Protein AF-0000000076640931 (afdb_homodimer)

Organism: NCBI:txid1194090

Radius of gyration: 36.93 Å; Cα contacts (8 Å, |Δi|>4): 3319; chains: 2; bounding box: 104×100×80 Å

Secondary structure (DSSP, 8-state):
------------THHHHHHHTTSSHHHHTTTS----TTSS--SHHHHHHHHHHHHHHHHHHHHHHHHHHHHTGGGG-----S-HHHHHHHTHHHHHHHHHHTT--S------EEEEEBTTTBSEEEE-SSEEEEEEEEEEETTEEEEEEEEEESS---EEEEEE--TTS-HHHHTTSSSS--HHHHHHTTTEEEEEE----S--TTSEESSPBPSSTT----HHHH-EEE---HHHHHHHHHHHTT--HHHHHHHHHHHHHHHHHHT--S-TT-EEEEEEETHHHHHHHHHHHH-TT--EEEEES--S--TTGGGS-GGG--TTHHHH--HHHHHHTTTTSEEEEE-PPPP--EESPPPPTTEE--PPPEE--PPPHHHHHHHHHHHHHTS-TT-S---EEEEE-S-SSSS-HHHHHHHHHHTT--TTSPPPTTGGGGPEE-S---HHHHHHHHHHHHHHHHHTTGGGHHHHHHHH----TT-HHHHHHHTHHHHHHIIIIII-----PPPP---EEEEEEE-SSEEEEEEEEEEETTEEEEEEEEEESS--TT--EEEEEEE--TT--TTHHHH-GGGTTHHHHHHHTT-EEEEEPP-TTS-HHHHHTTT--THHHHHHHHHHHHHHHHHSTTEEEEEEEEEEETHHHHHHHHHHHH-TTEEEEEEES--S-HHHHHH-SSBTTSGGGS--GGG--TTGGGS--HHHHHHHHTTS-EEEEEETT-TTS-HHHHHHHHHHHHHHHHHTT-GGGEEEEEES-SSS---SHHHHHHHHHTT-PPP----HHHHHH-/------------THHHHHHHTTTTHHHHTTTS----TTSS--SHHHHHHHHHHHHHHHHHHHHHHHHHHHHTGGGG-----S-HHHHHHHTHHHHHHHHHHTT--S------EEEEEBTTTBSEEEE-SSEEEEEEEEEEETTEEEEEEEEEESS---EEEEEE--TTS-HHHHTTSSSS--HHHHHHTTTEEEEEE----S--TTSEESSPBPSSTT----HHHH-EEE---HHHHHHHHHHHTT--HHHHHHHHHHHHHHHHHHT--S-TT-EEEEEEETHHHHHHHHHHHH-TT--EEEEES--S--TTGGGS-GGG--TTHHHH--HHHHHHTTTTSEEEEE-PPPP--EESPPPPTTEE--PPPEE--PPPHHHHHHHHHHHHHTS-TT-S---EEEEE-S-SSSS-HHHHHHHHHHTT--TTSPPPTTGGGGPEE-S---HHHHHHHHHHHHHHHHHTTGGGHHHHHHHH----TT-HHHHHHHTHHHHHHIIIIII-----PPPP---EEEEEEE-SSEEEEEEEEEEETTEEEEEEEEEESS--TT--EEEEEEE--TT--TTHHHH-GGGTTHHHHHHHTT-EEEEEPP-TTS-HHHHHTTT--THHHHHHHHHHHHHHHHHSTTEEEEEEEEEEETHHHHHHHHHHHH-TTEEEEEEES--S-HHHHHH-SSBTTSGGGS--GGG--TTGGGS--HHHHHHHHTTS-EEEEEETT-TTS-HHHHHHHHHHHHHHHHHTT-GGGEEEEEES-SSS---SHHHHHHHHHTT-PPP----HHHHHH-

Structure (mmCIF, N/CA/C/O backbone):
data_AF-0000000076640931-model_v1
#
loop_
_entity.id
_entity.type
_entity.pdbx_description
1 polymer 'Dienelactone hydrolase family protein'
#
loop_
_atom_site.group_PDB
_atom_site.id
_atom_site.type_symbol
_atom_site.label_atom_id
_atom_site.label_alt_id
_atom_site.label_comp_id
_atom_site.label_asym_id
_atom_site.label_entity_id
_atom_site.label_seq_id
_atom_site.pdbx_PDB_ins_code
_atom_site.Cartn_x
_atom_site.Cartn_y
_atom_site.Cartn_z
_atom_site.occupancy
_atom_site.B_iso_or_equiv
_atom_site.auth_seq_id
_atom_site.auth_comp_id
_atom_site.auth_asym_id
_atom_site.auth_atom_id
_atom_site.pdbx_PDB_model_num
ATOM 1 N N . MET A 1 1 ? -34.094 -0.169 -35.469 1 20.55 1 MET A N 1
ATOM 2 C CA . MET A 1 1 ? -33.969 -0.195 -34.031 1 20.55 1 MET A CA 1
ATOM 3 C C . MET A 1 1 ? -32.75 0.638 -33.594 1 20.55 1 MET A C 1
ATOM 5 O O . MET A 1 1 ? -31.609 0.207 -33.719 1 20.55 1 MET A O 1
ATOM 9 N N . GLU A 1 2 ? -32.812 1.923 -33.719 1 19.72 2 GLU A N 1
ATOM 10 C CA . GLU A 1 2 ? -31.938 3.076 -33.938 1 19.72 2 GLU A CA 1
ATOM 11 C C . GLU A 1 2 ? -31.109 3.412 -32.688 1 19.72 2 GLU A C 1
ATOM 13 O O . GLU A 1 2 ? -31.641 3.398 -31.578 1 19.72 2 GLU A O 1
ATOM 18 N N . LYS A 1 3 ? -29.766 3.258 -32.812 1 20.23 3 LYS A N 1
ATOM 19 C CA . LYS A 1 3 ? -28.531 3.357 -32.062 1 20.23 3 LYS A CA 1
ATOM 20 C C . LYS A 1 3 ? -28.438 4.688 -31.312 1 20.23 3 LYS A C 1
ATOM 22 O O . LYS A 1 3 ? -28.344 5.746 -31.938 1 20.23 3 LYS A O 1
ATOM 27 N N . TYR A 1 4 ? -29.406 4.871 -30.344 1 18.47 4 TYR A N 1
ATOM 28 C CA . TYR A 1 4 ? -29.469 6.145 -29.641 1 18.47 4 TYR A CA 1
ATOM 29 C C . TYR A 1 4 ? -28.109 6.539 -29.094 1 18.47 4 TYR A C 1
ATOM 31 O O . TYR A 1 4 ? -27.516 5.812 -28.281 1 18.47 4 TYR A O 1
ATOM 39 N N . LYS A 1 5 ? -27.297 7.133 -29.938 1 20.39 5 LYS A N 1
ATOM 40 C CA . LYS A 1 5 ? -26 7.77 -29.797 1 20.39 5 LYS A CA 1
ATOM 41 C C . LYS A 1 5 ? -26 8.766 -28.641 1 20.39 5 LYS A C 1
ATOM 43 O O . LYS A 1 5 ? -26.656 9.797 -28.703 1 20.39 5 LYS A O 1
ATOM 48 N N . LEU A 1 6 ? -26.047 8.18 -27.375 1 21.7 6 LEU A N 1
ATOM 49 C CA . LEU A 1 6 ? -26.016 9.016 -26.188 1 21.7 6 LEU A CA 1
ATOM 50 C C . LEU A 1 6 ? -24.844 9.984 -26.234 1 21.7 6 LEU A C 1
ATOM 52 O O . LEU A 1 6 ? -23.688 9.562 -26.266 1 21.7 6 LEU A O 1
ATOM 56 N N . THR A 1 7 ? -24.984 11.008 -27.078 1 20.67 7 THR A N 1
ATOM 57 C CA . THR A 1 7 ? -24.109 12.156 -27.266 1 20.67 7 THR A CA 1
ATOM 58 C C . THR A 1 7 ? -23.625 12.695 -25.938 1 20.67 7 THR A C 1
ATOM 60 O O . THR A 1 7 ? -24.406 12.875 -25 1 20.67 7 THR A O 1
ATOM 63 N N . GLU A 1 8 ? -22.375 12.453 -25.641 1 22.8 8 GLU A N 1
ATOM 64 C CA . GLU A 1 8 ? -21.422 12.727 -24.562 1 22.8 8 GLU A CA 1
ATOM 65 C C . GLU A 1 8 ? -21.375 14.219 -24.25 1 22.8 8 GLU A C 1
ATOM 67 O O . GLU A 1 8 ? -20.422 14.906 -24.625 1 22.8 8 GLU A O 1
ATOM 72 N N . HIS A 1 9 ? -22.453 15 -24.594 1 24.34 9 HIS A N 1
ATOM 73 C CA . HIS A 1 9 ? -22.203 16.422 -24.344 1 24.34 9 HIS A CA 1
ATOM 74 C C . HIS A 1 9 ? -21.812 16.656 -22.875 1 24.34 9 HIS A C 1
ATOM 76 O O . HIS A 1 9 ? -22.609 16.406 -21.969 1 24.34 9 HIS A O 1
ATOM 82 N N . GLY A 1 10 ? -20.625 16.266 -22.547 1 23.41 10 GLY A N 1
ATOM 83 C CA . GLY A 1 10 ? -19.938 16.531 -21.297 1 23.41 10 GLY A CA 1
ATOM 84 C C . GLY A 1 10 ? -20.062 17.969 -20.828 1 23.41 10 GLY A C 1
ATOM 85 O O . GLY A 1 10 ? -19.953 18.906 -21.625 1 23.41 10 GLY A O 1
ATOM 86 N N . ILE A 1 11 ? -21.031 18.281 -20.016 1 25.61 11 ILE A N 1
ATOM 87 C CA . ILE A 1 11 ? -21.375 19.594 -19.453 1 25.61 11 ILE A CA 1
ATOM 88 C C . ILE A 1 11 ? -20.125 20.25 -18.875 1 25.61 11 ILE A C 1
ATOM 90 O O . ILE A 1 11 ? -19.641 19.844 -17.812 1 25.61 11 ILE A O 1
ATOM 94 N N . PRO A 1 12 ? -19.109 20.625 -19.719 1 26.81 12 PRO A N 1
ATOM 95 C CA . PRO A 1 12 ? -17.891 21.328 -19.328 1 26.81 12 PRO A CA 1
ATOM 96 C C . PRO A 1 12 ? -18.156 22.609 -18.562 1 26.81 12 PRO A C 1
ATOM 98 O O . PRO A 1 12 ? -17.312 23.047 -17.766 1 26.81 12 PRO A O 1
ATOM 101 N N . TRP A 1 13 ? -19.219 23.344 -19 1 25.36 13 TRP A N 1
ATOM 102 C CA . TRP A 1 13 ? -19.141 24.797 -18.875 1 25.36 13 TRP A CA 1
ATOM 103 C C . TRP A 1 13 ? -19.219 25.203 -17.406 1 25.36 13 TRP A C 1
ATOM 105 O O . TRP A 1 13 ? -18.844 26.328 -17.047 1 25.36 13 TRP A O 1
ATOM 115 N N . LEU A 1 14 ? -20 24.422 -16.672 1 25.41 14 LEU A N 1
ATOM 116 C CA . LEU A 1 14 ? -20.422 25.141 -15.484 1 25.41 14 LEU A CA 1
ATOM 117 C C . LEU A 1 14 ? -19.281 25.281 -14.492 1 25.41 14 LEU A C 1
ATOM 119 O O . LEU A 1 14 ? -19.422 25.922 -13.453 1 25.41 14 LEU A O 1
ATOM 123 N N . LEU A 1 15 ? -18.172 24.547 -14.805 1 27.81 15 LEU A N 1
ATOM 124 C CA . LEU A 1 15 ? -17.125 24.625 -13.789 1 27.81 15 LEU A CA 1
ATOM 125 C C . LEU A 1 15 ? -16.391 25.969 -13.875 1 27.81 15 LEU A C 1
ATOM 127 O O . LEU A 1 15 ? -15.625 26.312 -12.977 1 27.81 15 LEU A O 1
ATOM 131 N N . THR A 1 16 ? -16.469 26.625 -15.078 1 26.53 16 THR A N 1
ATOM 132 C CA . THR A 1 16 ? -15.578 27.75 -15.289 1 26.53 16 THR A CA 1
ATOM 133 C C . THR A 1 16 ? -16 28.953 -14.445 1 26.53 16 THR A C 1
ATOM 135 O O . THR A 1 16 ? -15.164 29.75 -14.016 1 26.53 16 THR A O 1
ATOM 138 N N . LEU A 1 17 ? -17.328 29.141 -14.367 1 26.89 17 LEU A N 1
ATOM 139 C CA . LEU A 1 17 ? -17.688 30.469 -13.875 1 26.89 17 LEU A CA 1
ATOM 140 C C . LEU A 1 17 ? -17.312 30.625 -12.406 1 26.89 17 LEU A C 1
ATOM 142 O O . LEU A 1 17 ? -16.922 31.719 -11.977 1 26.89 17 LEU A O 1
ATOM 146 N N . GLY A 1 18 ? -17.375 29.531 -11.672 1 26.44 18 GLY A N 1
ATOM 147 C CA . GLY A 1 18 ? -17.188 29.734 -10.242 1 26.44 18 GLY A CA 1
ATOM 148 C C . GLY A 1 18 ? -15.75 30 -9.852 1 26.44 18 GLY A C 1
ATOM 149 O O . GLY A 1 18 ? -15.469 30.328 -8.695 1 26.44 18 GLY A O 1
ATOM 150 N N . MET A 1 19 ? -14.812 29.641 -10.758 1 29.45 19 MET A N 1
ATOM 151 C CA . MET A 1 19 ? -13.398 29.719 -10.414 1 29.45 19 MET A CA 1
ATOM 152 C C . MET A 1 19 ? -12.93 31.156 -10.32 1 29.45 19 MET A C 1
ATOM 154 O O . MET A 1 19 ? -11.906 31.453 -9.695 1 29.45 19 MET A O 1
ATOM 158 N N . LEU A 1 20 ? -13.461 32 -11.195 1 27.41 20 LEU A N 1
ATOM 159 C CA . LEU A 1 20 ? -12.883 33.344 -11.32 1 27.41 20 LEU A CA 1
ATOM 160 C C . LEU A 1 20 ? -13.016 34.125 -10.016 1 27.41 20 LEU A C 1
ATOM 162 O O . LEU A 1 20 ? -12.227 35.031 -9.75 1 27.41 20 LEU A O 1
ATOM 166 N N . LEU A 1 21 ? -14.102 33.844 -9.328 1 27.45 21 LEU A N 1
ATOM 167 C CA . LEU A 1 21 ? -14.344 34.812 -8.258 1 27.45 21 LEU A CA 1
ATOM 168 C C . LEU A 1 21 ? -13.398 34.594 -7.09 1 27.45 21 LEU A C 1
ATOM 170 O O . LEU A 1 21 ? -13.398 35.344 -6.125 1 27.45 21 LEU A O 1
ATOM 174 N N . LEU A 1 22 ? -12.633 33.469 -7.094 1 30.39 22 LEU A N 1
ATOM 175 C CA . LEU A 1 22 ? -11.961 33.156 -5.832 1 30.39 22 LEU A CA 1
ATOM 176 C C . LEU A 1 22 ? -10.664 33.969 -5.703 1 30.39 22 LEU A C 1
ATOM 178 O O . LEU A 1 22 ? -9.977 33.844 -4.684 1 30.39 22 LEU A O 1
ATOM 182 N N . MET A 1 23 ? -10.039 34.406 -6.844 1 29.64 23 MET A N 1
ATOM 183 C CA . MET A 1 23 ? -8.664 34.875 -6.668 1 29.64 23 MET A CA 1
ATOM 184 C C . MET A 1 23 ? -8.617 36.062 -5.691 1 29.64 23 MET A C 1
ATOM 186 O O . MET A 1 23 ? -7.699 36.156 -4.875 1 29.64 23 MET A O 1
ATOM 190 N N . ASN A 1 24 ? -9.242 37.25 -6.211 1 28.36 24 ASN A N 1
ATOM 191 C CA . ASN A 1 24 ? -8.945 38.562 -5.672 1 28.36 24 ASN A CA 1
ATOM 192 C C . ASN A 1 24 ? -9.664 38.812 -4.348 1 28.36 24 ASN A C 1
ATOM 194 O O . ASN A 1 24 ? -10.062 39.938 -4.047 1 28.36 24 ASN A O 1
ATOM 198 N N . TYR A 1 25 ? -10.086 37.844 -3.768 1 32.16 25 TYR A N 1
ATOM 199 C CA . TYR A 1 25 ? -10.992 38.094 -2.646 1 32.16 25 TYR A CA 1
ATOM 200 C C . TYR A 1 25 ? -10.25 38.656 -1.445 1 32.16 25 TYR A C 1
ATOM 202 O O . TYR A 1 25 ? -10.812 38.75 -0.355 1 32.16 25 TYR A O 1
ATOM 210 N N . SER A 1 26 ? -8.938 38.875 -1.569 1 31.3 26 SER A N 1
ATOM 211 C CA . SER A 1 26 ? -8.375 39.219 -0.273 1 31.3 26 SER A CA 1
ATOM 212 C C . SER A 1 26 ? -9.039 40.5 0.277 1 31.3 26 SER A C 1
ATOM 214 O O . SER A 1 26 ? -9.508 40.5 1.416 1 31.3 26 SER A O 1
ATOM 216 N N . ASP A 1 27 ? -8.484 41.688 -0.296 1 31.36 27 ASP A N 1
ATOM 217 C CA . ASP A 1 27 ? -8.789 42.969 0.331 1 31.36 27 ASP A CA 1
ATOM 218 C C . ASP A 1 27 ? -10.227 43.375 0.059 1 31.36 27 ASP A C 1
ATOM 220 O O . ASP A 1 27 ? -10.727 44.344 0.663 1 31.36 27 ASP A O 1
ATOM 224 N N . ALA A 1 28 ? -10.844 42.969 -1.039 1 33.94 28 ALA A N 1
ATOM 225 C CA . ALA A 1 28 ? -12.109 43.531 -1.5 1 33.94 28 ALA A CA 1
ATOM 226 C C . ALA A 1 28 ? -13.273 43 -0.66 1 33.94 28 ALA A C 1
ATOM 228 O O . ALA A 1 28 ? -14.398 43.5 -0.764 1 33.94 28 ALA A O 1
ATOM 229 N N . VAL A 1 29 ? -13.164 41.906 -0.087 1 38.91 29 VAL A N 1
ATOM 230 C CA . VAL A 1 29 ? -14.344 41.406 0.619 1 38.91 29 VAL A CA 1
ATOM 231 C C . VAL A 1 29 ? -14.602 42.25 1.856 1 38.91 29 VAL A C 1
ATOM 233 O O . VAL A 1 29 ? -15.664 42.156 2.475 1 38.91 29 VAL A O 1
ATOM 236 N N . ALA A 1 30 ? -13.633 43.062 2.295 1 37.84 30 ALA A N 1
ATOM 237 C CA . ALA A 1 30 ? -13.961 43.781 3.512 1 37.84 30 ALA A CA 1
ATOM 238 C C . ALA A 1 30 ? -15.141 44.719 3.283 1 37.84 30 ALA A C 1
ATOM 240 O O . ALA A 1 30 ? -15.961 44.938 4.18 1 37.84 30 ALA A O 1
ATOM 241 N N . GLN A 1 31 ? -14.984 45.625 2.201 1 34.22 31 GLN A N 1
ATOM 242 C CA . GLN A 1 31 ? -15.953 46.719 2.109 1 34.22 31 GLN A CA 1
ATOM 243 C C . GLN A 1 31 ? -17.203 46.281 1.345 1 34.22 31 GLN A C 1
ATOM 245 O O . GLN A 1 31 ? -17.812 47.094 0.636 1 34.22 31 GLN A O 1
ATOM 250 N N . ALA A 1 32 ? -17.375 45 1.07 1 38.88 32 ALA A N 1
ATOM 251 C CA . ALA A 1 32 ? -18.625 44.781 0.358 1 38.88 32 ALA A CA 1
ATOM 252 C C . ALA A 1 32 ? -19.797 45.406 1.106 1 38.88 32 ALA A C 1
ATOM 254 O O . ALA A 1 32 ? -19.812 45.438 2.34 1 38.88 32 ALA A O 1
ATOM 255 N N . ASP A 1 33 ? -20.609 46.125 0.491 1 42.03 33 ASP A N 1
ATOM 256 C CA . ASP A 1 33 ? -21.859 46.719 0.956 1 42.03 33 ASP A CA 1
ATOM 257 C C . ASP A 1 33 ? -22.641 45.719 1.827 1 42.03 33 ASP A C 1
ATOM 259 O O . ASP A 1 33 ? -22.922 44.594 1.407 1 42.03 33 ASP A O 1
ATOM 263 N N . ARG A 1 34 ? -22.469 45.75 3.135 1 55.47 34 ARG A N 1
ATOM 264 C CA . ARG A 1 34 ? -23.188 45 4.16 1 55.47 34 ARG A CA 1
ATOM 265 C C . ARG A 1 34 ? -24.641 44.812 3.775 1 55.47 34 ARG A C 1
ATOM 267 O O . ARG A 1 34 ? -25.469 45.688 3.951 1 55.47 34 ARG A O 1
ATOM 274 N N . ILE A 1 35 ? -24.859 44.094 2.713 1 60.91 35 ILE A N 1
ATOM 275 C CA . ILE A 1 35 ? -26.266 43.75 2.52 1 60.91 35 ILE A CA 1
ATOM 276 C C . ILE A 1 35 ? -26.734 42.875 3.662 1 60.91 35 ILE A C 1
ATOM 278 O O . ILE A 1 35 ? -26.094 41.875 3.99 1 60.91 35 ILE A O 1
ATOM 282 N N . ASP A 1 36 ? -27.578 43.375 4.387 1 77.5 36 ASP A N 1
ATOM 283 C CA . ASP A 1 36 ? -28.172 42.625 5.488 1 77.5 36 ASP A CA 1
ATOM 284 C C . ASP A 1 36 ? -29.266 41.688 4.977 1 77.5 36 ASP A C 1
ATOM 286 O O . ASP A 1 36 ? -29.797 41.875 3.881 1 77.5 36 ASP A O 1
ATOM 290 N N . PHE A 1 37 ? -29.438 40.656 5.66 1 84.56 37 PHE A N 1
ATOM 291 C CA . PHE A 1 37 ? -30.5 39.719 5.344 1 84.56 37 PHE A CA 1
ATOM 292 C C . PHE A 1 37 ? -31.812 40.438 5.086 1 84.56 37 PHE A C 1
ATOM 294 O O . PHE A 1 37 ? -32.125 41.406 5.781 1 84.56 37 PHE A O 1
ATOM 301 N N . PHE A 1 38 ? -32.562 40.094 3.969 1 85.31 38 PHE A N 1
ATOM 302 C CA . PHE A 1 38 ? -33.969 40.469 3.727 1 85.31 38 PHE A CA 1
ATOM 303 C C . PHE A 1 38 ? -34.031 41.812 3.041 1 85.31 38 PHE A C 1
ATOM 305 O O . PHE A 1 38 ? -35.125 42.312 2.768 1 85.31 38 PHE A O 1
ATOM 312 N N . ASP A 1 39 ? -32.969 42.469 2.764 1 83.25 39 ASP A N 1
ATOM 313 C CA . ASP A 1 39 ? -32.969 43.781 2.168 1 83.25 39 ASP A CA 1
ATOM 314 C C . ASP A 1 39 ? -33.406 43.75 0.707 1 83.25 39 ASP A C 1
ATOM 316 O O . ASP A 1 39 ? -33.875 44.75 0.166 1 83.25 39 ASP A O 1
ATOM 320 N N . GLU A 1 40 ? -33.156 42.594 0.13 1 88.31 40 GLU A N 1
ATOM 321 C CA . GLU A 1 40 ? -33.469 42.438 -1.288 1 88.31 40 GLU A CA 1
ATOM 322 C C . GLU A 1 40 ? -34.438 41.281 -1.518 1 88.31 40 GLU A C 1
ATOM 324 O O . GLU A 1 40 ? -34.625 40.438 -0.636 1 88.31 40 GLU A O 1
ATOM 329 N N . PRO A 1 41 ? -35.062 41.344 -2.713 1 89.88 41 PRO A N 1
ATOM 330 C CA . PRO A 1 41 ? -35.906 40.188 -3.041 1 89.88 41 PRO A CA 1
ATOM 331 C C . PRO A 1 41 ? -35.094 38.875 -3.117 1 89.88 41 PRO A C 1
ATOM 333 O O . PRO A 1 41 ? -33.938 38.906 -3.523 1 89.88 41 PRO A O 1
ATOM 336 N N . TYR A 1 42 ? -35.719 37.812 -2.766 1 91.75 42 TYR A N 1
ATOM 337 C CA . TYR A 1 42 ? -35.062 36.531 -2.697 1 91.75 42 TYR A CA 1
ATOM 338 C C . TYR A 1 42 ? -34.938 35.906 -4.082 1 91.75 42 TYR A C 1
ATOM 340 O O . TYR A 1 42 ? -35.938 35.469 -4.668 1 91.75 42 TYR A O 1
ATOM 348 N N . ASP A 1 43 ? -33.812 35.844 -4.668 1 89.25 43 ASP A N 1
ATOM 349 C CA . ASP A 1 43 ? -33.469 35.125 -5.895 1 89.25 43 ASP A CA 1
ATOM 350 C C . ASP A 1 43 ? -32.062 34.562 -5.82 1 89.25 43 ASP A C 1
ATOM 352 O O . ASP A 1 43 ? -31.438 34.531 -4.75 1 89.25 43 ASP A O 1
ATOM 356 N N . VAL A 1 44 ? -31.625 34.031 -6.863 1 88.12 44 VAL A N 1
ATOM 357 C CA . VAL A 1 44 ? -30.344 33.312 -6.848 1 88.12 44 VAL A CA 1
ATOM 358 C C . VAL A 1 44 ? -29.203 34.312 -6.613 1 88.12 44 VAL A C 1
ATOM 360 O O . VAL A 1 44 ? -28.234 34.031 -5.918 1 88.12 44 VAL A O 1
ATOM 363 N N . GLU A 1 45 ? -29.297 35.438 -7.219 1 91.12 45 GLU A N 1
ATOM 364 C CA . GLU A 1 45 ? -28.281 36.469 -7.031 1 91.12 45 GLU A CA 1
ATOM 365 C C . GLU A 1 45 ? -28.203 36.906 -5.57 1 91.12 45 GLU A C 1
ATOM 367 O O . GLU A 1 45 ? -27.109 37.094 -5.031 1 91.12 45 GLU A O 1
ATOM 372 N N . TYR A 1 46 ? -29.406 37.094 -5.031 1 93.06 46 TYR A N 1
ATOM 373 C CA . TYR A 1 46 ? -29.469 37.406 -3.613 1 93.06 46 TYR A CA 1
ATOM 374 C C . TYR A 1 46 ? -28.812 36.344 -2.77 1 93.06 46 TYR A C 1
ATOM 376 O O . TYR A 1 46 ? -28.062 36.625 -1.845 1 93.06 46 TYR A O 1
ATOM 384 N N . GLU A 1 47 ? -29.047 35.156 -3.025 1 92.5 47 GLU A N 1
ATOM 385 C CA . GLU A 1 47 ? -28.484 34.031 -2.266 1 92.5 47 GLU A CA 1
ATOM 386 C C . GLU A 1 47 ? -26.969 34.031 -2.334 1 92.5 47 GLU A C 1
ATOM 388 O O . GLU A 1 47 ? -26.297 33.75 -1.339 1 92.5 47 GLU A O 1
ATOM 393 N N . GLU A 1 48 ? -26.516 34.219 -3.486 1 92.12 48 GLU A N 1
ATOM 394 C CA . GLU A 1 48 ? -25.078 34.281 -3.664 1 92.12 48 GLU A CA 1
ATOM 395 C C . GLU A 1 48 ? -24.453 35.406 -2.844 1 92.12 48 GLU A C 1
ATOM 397 O O . GLU A 1 48 ? -23.406 35.219 -2.221 1 92.12 48 GLU A O 1
ATOM 402 N N . LYS A 1 49 ? -25.109 36.5 -2.881 1 93 49 LYS A N 1
ATOM 403 C CA . LYS A 1 49 ? -24.641 37.625 -2.098 1 93 49 LYS A CA 1
ATOM 404 C C . LYS A 1 49 ? -24.656 37.312 -0.604 1 93 49 LYS A C 1
ATOM 406 O O . LYS A 1 49 ? -23.75 37.719 0.132 1 93 49 LYS A O 1
ATOM 411 N N . MET A 1 50 ? -25.719 36.688 -0.167 1 92.81 50 MET A N 1
ATOM 412 C CA . MET A 1 50 ? -25.844 36.344 1.246 1 92.81 50 MET A CA 1
ATOM 413 C C . MET A 1 50 ? -24.797 35.312 1.645 1 92.81 50 MET A C 1
ATOM 415 O O . MET A 1 50 ? -24.25 35.375 2.748 1 92.81 50 MET A O 1
ATOM 419 N N . ALA A 1 51 ? -24.578 34.344 0.775 1 92.94 51 ALA A N 1
ATOM 420 C CA . ALA A 1 51 ? -23.516 33.375 1.038 1 92.94 51 ALA A CA 1
ATOM 421 C C . ALA A 1 51 ? -22.172 34.094 1.259 1 92.94 51 ALA A C 1
ATOM 423 O O . ALA A 1 51 ? -21.422 33.75 2.18 1 92.94 51 ALA A O 1
ATOM 424 N N . GLU A 1 52 ? -21.844 35.031 0.413 1 92.25 52 GLU A N 1
ATOM 425 C CA . GLU A 1 52 ? -20.609 35.781 0.546 1 92.25 52 GLU A CA 1
ATOM 426 C C . GLU A 1 52 ? -20.594 36.562 1.862 1 92.25 52 GLU A C 1
ATOM 428 O O . GLU A 1 52 ? -19.547 36.656 2.514 1 92.25 52 GLU A O 1
ATOM 433 N N . SER A 1 53 ? -21.703 37.094 2.174 1 92.44 53 SER A N 1
ATOM 434 C CA . SER A 1 53 ? -21.812 37.844 3.41 1 92.44 53 SER A CA 1
ATOM 435 C C . SER A 1 53 ? -21.594 36.969 4.633 1 92.44 53 SER A C 1
ATOM 437 O O . SER A 1 53 ? -20.922 37.375 5.586 1 92.44 53 SER A O 1
ATOM 439 N N . VAL A 1 54 ? -22.203 35.844 4.629 1 93.81 54 VAL A N 1
ATOM 440 C CA . VAL A 1 54 ? -22.031 34.875 5.723 1 93.81 54 VAL A CA 1
ATOM 441 C C . VAL A 1 54 ? -20.562 34.5 5.859 1 93.81 54 VAL A C 1
ATOM 443 O O . VAL A 1 54 ? -20.016 34.5 6.969 1 93.81 54 VAL A O 1
ATOM 446 N N . ASN A 1 55 ? -19.906 34.219 4.793 1 93.12 55 ASN A N 1
ATOM 447 C CA . ASN A 1 55 ? -18.5 33.844 4.797 1 93.12 55 ASN A CA 1
ATOM 448 C C . ASN A 1 55 ? -17.625 35 5.305 1 93.12 55 ASN A C 1
ATOM 450 O O . ASN A 1 55 ? -16.672 34.75 6.062 1 93.12 55 ASN A O 1
ATOM 454 N N . ALA A 1 56 ? -17.938 36.188 4.852 1 93.56 56 ALA A N 1
ATOM 455 C CA . ALA A 1 56 ? -17.188 37.344 5.301 1 93.56 56 ALA A CA 1
ATOM 456 C C . ALA A 1 56 ? -17.344 37.562 6.805 1 93.56 56 ALA A C 1
ATOM 458 O O . ALA A 1 56 ? -16.406 38 7.48 1 93.56 56 ALA A O 1
ATOM 459 N N . GLY A 1 57 ? -18.547 37.344 7.281 1 94.56 57 GLY A N 1
ATOM 460 C CA . GLY A 1 57 ? -18.781 37.406 8.719 1 94.56 57 GLY A CA 1
ATOM 461 C C . GLY A 1 57 ? -17.938 36.438 9.508 1 94.56 57 GLY A C 1
ATOM 462 O O . GLY A 1 57 ? -17.391 36.781 10.562 1 94.56 57 GLY A O 1
ATOM 463 N N . ILE A 1 58 ? -17.859 35.25 9.023 1 95.31 58 ILE A N 1
ATOM 464 C CA . ILE A 1 58 ? -17.031 34.25 9.664 1 95.31 58 ILE A CA 1
ATOM 465 C C . ILE A 1 58 ? -15.57 34.656 9.648 1 95.31 58 ILE A C 1
ATOM 467 O O . ILE A 1 58 ? -14.852 34.5 10.633 1 95.31 58 ILE A O 1
ATOM 471 N N . ASP A 1 59 ? -15.148 35.188 8.539 1 93.88 59 ASP A N 1
ATOM 472 C CA . ASP A 1 59 ? -13.773 35.688 8.414 1 93.88 59 ASP A CA 1
ATOM 473 C C . ASP A 1 59 ? -13.477 36.75 9.461 1 93.88 59 ASP A C 1
ATOM 475 O O . ASP A 1 59 ? -12.406 36.75 10.078 1 93.88 59 ASP A O 1
ATOM 479 N N . ARG A 1 60 ? -14.375 37.719 9.664 1 94.5 60 ARG A N 1
ATOM 480 C CA . ARG A 1 60 ? -14.211 38.75 10.672 1 94.5 60 ARG A CA 1
ATOM 481 C C . ARG A 1 60 ? -14.164 38.156 12.07 1 94.5 60 ARG A C 1
ATOM 483 O O . ARG A 1 60 ? -13.359 38.562 12.906 1 94.5 60 ARG A O 1
ATOM 490 N N . PHE A 1 61 ? -14.984 37.25 12.305 1 95.62 61 PHE A N 1
ATOM 491 C CA . PHE A 1 61 ? -15.008 36.562 13.594 1 95.62 61 PHE A CA 1
ATOM 492 C C . PHE A 1 61 ? -13.664 35.906 13.875 1 95.62 61 PHE A C 1
ATOM 494 O O . PHE A 1 61 ? -13.109 36.062 14.969 1 95.62 61 PHE A O 1
ATOM 501 N N . LEU A 1 62 ? -13.125 35.188 12.891 1 93.94 62 LEU A N 1
ATOM 502 C CA . LEU A 1 62 ? -11.875 34.469 13.078 1 93.94 62 LEU A CA 1
ATOM 503 C C . LEU A 1 62 ? -10.711 35.438 13.258 1 93.94 62 LEU A C 1
ATOM 505 O O . LEU A 1 62 ? -9.758 35.125 13.984 1 93.94 62 LEU A O 1
ATOM 509 N N . THR A 1 63 ? -10.789 36.531 12.594 1 93 63 THR A N 1
ATOM 510 C CA . THR A 1 63 ? -9.758 37.562 12.773 1 93 63 THR A CA 1
ATOM 511 C C . THR A 1 63 ? -9.742 38.031 14.219 1 93 63 THR A C 1
ATOM 513 O O . THR A 1 63 ? -8.68 38.125 14.836 1 93 63 THR A O 1
ATOM 516 N N . ARG A 1 64 ? -10.898 38.312 14.75 1 93.94 64 ARG A N 1
ATOM 517 C CA . ARG A 1 64 ? -11 38.719 16.141 1 93.94 64 ARG A CA 1
ATOM 518 C C . ARG A 1 64 ? -10.586 37.594 17.078 1 93.94 64 ARG A C 1
ATOM 520 O O . ARG A 1 64 ? -9.875 37.844 18.062 1 93.94 64 ARG A O 1
ATOM 527 N N . TYR A 1 65 ? -11.055 36.469 16.75 1 93.25 65 TYR A N 1
ATOM 528 C CA . TYR A 1 65 ? -10.758 35.281 17.562 1 93.25 65 TYR A CA 1
ATOM 529 C C . TYR A 1 65 ? -9.258 35.031 17.609 1 93.25 65 TYR A C 1
ATOM 531 O O . TYR A 1 65 ? -8.727 34.625 18.641 1 93.25 65 TYR A O 1
ATOM 539 N N . THR A 1 66 ? -8.547 35.25 16.531 1 92.25 66 THR A N 1
ATOM 540 C CA . THR A 1 66 ? -7.098 35.094 16.484 1 92.25 66 THR A CA 1
ATOM 541 C C . THR A 1 66 ? -6.414 36 17.5 1 92.25 66 THR A C 1
ATOM 543 O O . THR A 1 66 ? -5.52 35.531 18.234 1 92.25 66 THR A O 1
ATOM 546 N N . SER A 1 67 ? -6.883 37.156 17.547 1 91.75 67 SER A N 1
ATOM 547 C CA . SER A 1 67 ? -6.316 38.094 18.5 1 91.75 67 SER A CA 1
ATOM 548 C C . SER A 1 67 ? -6.57 37.656 19.938 1 91.75 67 SER A C 1
ATOM 550 O O . SER A 1 67 ? -5.703 37.812 20.812 1 91.75 67 SER A O 1
ATOM 552 N N . GLU A 1 68 ? -7.715 37.125 20.172 1 92.94 68 GLU A N 1
ATOM 553 C CA . GLU A 1 68 ? -8.062 36.625 21.5 1 92.94 68 GLU A CA 1
ATOM 554 C C . GLU A 1 68 ? -7.172 35.438 21.906 1 92.94 68 GLU A C 1
ATOM 556 O O . GLU A 1 68 ? -6.668 35.406 23.031 1 92.94 68 GLU A O 1
ATOM 561 N N . VAL A 1 69 ? -6.988 34.594 20.984 1 91.62 69 VAL A N 1
ATOM 562 C CA . VAL A 1 69 ? -6.203 33.406 21.25 1 91.62 69 VAL A CA 1
ATOM 563 C C . VAL A 1 69 ? -4.75 33.781 21.516 1 91.62 69 VAL A C 1
ATOM 565 O O . VAL A 1 69 ? -4.125 33.219 22.438 1 91.62 69 VAL A O 1
ATOM 568 N N . ILE A 1 70 ? -4.223 34.688 20.812 1 88.19 70 ILE A N 1
ATOM 569 C CA . ILE A 1 70 ? -2.848 35.125 20.984 1 88.19 70 ILE A CA 1
ATOM 570 C C . ILE A 1 70 ? -2.68 35.781 22.359 1 88.19 70 ILE A C 1
ATOM 572 O O . ILE A 1 70 ? -1.657 35.594 23.016 1 88.19 70 ILE A O 1
ATOM 576 N N . GLY A 1 71 ? -3.646 36.469 22.812 1 88.75 71 GLY A N 1
ATOM 577 C CA . GLY A 1 71 ? -3.609 37.125 24.125 1 88.75 71 GLY A CA 1
ATOM 578 C C . GLY A 1 71 ? -3.625 36.125 25.266 1 88.75 71 GLY A C 1
ATOM 579 O O . GLY A 1 71 ? -3.141 36.438 26.359 1 88.75 71 GLY A O 1
ATOM 580 N N . ASP A 1 72 ? -4.078 34.938 25.031 1 91.62 72 ASP A N 1
ATOM 581 C CA . ASP A 1 72 ? -4.266 33.938 26.094 1 91.62 72 ASP A CA 1
ATOM 582 C C . ASP A 1 72 ? -3.141 32.906 26.078 1 91.62 72 ASP A C 1
ATOM 584 O O . ASP A 1 72 ? -3.176 31.938 26.844 1 91.62 72 ASP A O 1
ATOM 588 N N . ARG A 1 73 ? -2.08 33 25.344 1 93.19 73 ARG A N 1
ATOM 589 C CA . ARG A 1 73 ? -1.053 32 25.141 1 93.19 73 ARG A CA 1
ATOM 590 C C . ARG A 1 73 ? -0.313 31.703 26.453 1 93.19 73 ARG A C 1
ATOM 592 O O . ARG A 1 73 ? 0.136 30.578 26.672 1 93.19 73 ARG A O 1
ATOM 599 N N . GLU A 1 74 ? -0.203 32.688 27.266 1 93.06 74 GLU A N 1
ATOM 600 C CA . GLU A 1 74 ? 0.631 32.562 28.469 1 93.06 74 GLU A CA 1
ATOM 601 C C . GLU A 1 74 ? 0.094 31.5 29.406 1 93.06 74 GLU A C 1
ATOM 603 O O . GLU A 1 74 ? 0.844 30.938 30.203 1 93.06 74 GLU A O 1
ATOM 608 N N . LYS A 1 75 ? -1.153 31.188 29.234 1 94.5 75 LYS A N 1
ATOM 609 C CA . LYS A 1 75 ? -1.765 30.188 30.109 1 94.5 75 LYS A CA 1
ATOM 610 C C . LYS A 1 75 ? -1.141 28.812 29.875 1 94.5 75 LYS A C 1
ATOM 612 O O . LYS A 1 75 ? -1.233 27.938 30.75 1 94.5 75 LYS A O 1
ATOM 617 N N . TYR A 1 76 ? -0.496 28.609 28.75 1 96.19 76 TYR A N 1
ATOM 618 C CA . TYR A 1 76 ? 0.103 27.328 28.406 1 96.19 76 TYR A CA 1
ATOM 619 C C . TYR A 1 76 ? 1.562 27.266 28.844 1 96.19 76 TYR A C 1
ATOM 621 O O . TYR A 1 76 ? 2.248 26.266 28.625 1 96.19 76 TYR A O 1
ATOM 629 N N . TRP A 1 77 ? 2.096 28.312 29.5 1 97.06 77 TRP A N 1
ATOM 630 C CA . TRP A 1 77 ? 3.512 28.391 29.844 1 97.06 77 TRP A CA 1
ATOM 631 C C . TRP A 1 77 ? 3.705 28.531 31.344 1 97.06 77 TRP A C 1
ATOM 633 O O . TRP A 1 77 ? 2.934 29.203 32.031 1 97.06 77 TRP A O 1
ATOM 643 N N . ASN A 1 78 ? 4.613 27.734 31.953 1 95.31 78 ASN A N 1
ATOM 644 C CA . ASN A 1 78 ? 5.023 27.766 33.344 1 95.31 78 ASN A CA 1
ATOM 645 C C . ASN A 1 78 ? 6.543 27.859 33.469 1 95.31 78 ASN A C 1
ATOM 647 O O . ASN A 1 78 ? 7.176 26.969 34.031 1 95.31 78 ASN A O 1
ATOM 651 N N . ARG A 1 79 ? 7.035 28.938 33.188 1 96.19 79 ARG A N 1
ATOM 652 C CA . ARG A 1 79 ? 8.484 29.125 33.094 1 96.19 79 ARG A CA 1
ATOM 653 C C . ARG A 1 79 ? 9.086 29.297 34.5 1 96.19 79 ARG A C 1
ATOM 655 O O . ARG A 1 79 ? 8.609 30.109 35.281 1 96.19 79 ARG A O 1
ATOM 662 N N . GLN A 1 80 ? 10.117 28.562 34.75 1 96.31 80 GLN A N 1
ATOM 663 C CA . GLN A 1 80 ? 10.906 28.703 35.969 1 96.31 80 GLN A CA 1
ATOM 664 C C . GLN A 1 80 ? 12.266 29.328 35.656 1 96.31 80 GLN A C 1
ATOM 666 O O . GLN A 1 80 ? 12.969 28.891 34.75 1 96.31 80 GLN A O 1
ATOM 671 N N . PHE A 1 81 ? 12.625 30.266 36.469 1 95.56 81 PHE A N 1
ATOM 672 C CA . PHE A 1 81 ? 13.758 31.094 36.062 1 95.56 81 PHE A CA 1
ATOM 673 C C . PHE A 1 81 ? 14.93 30.891 37.031 1 95.56 81 PHE A C 1
ATOM 675 O O . PHE A 1 81 ? 15.914 31.625 37 1 95.56 81 PHE A O 1
ATOM 682 N N . ASP A 1 82 ? 14.906 29.953 37.906 1 93.25 82 ASP A N 1
ATOM 683 C CA . ASP A 1 82 ? 15.883 29.766 38.969 1 93.25 82 ASP A CA 1
ATOM 684 C C . ASP A 1 82 ? 17.25 29.375 38.406 1 93.25 82 ASP A C 1
ATOM 686 O O . ASP A 1 82 ? 18.281 29.766 38.938 1 93.25 82 ASP A O 1
ATOM 690 N N . SER A 1 83 ? 17.25 28.516 37.375 1 94.56 83 SER A N 1
ATOM 691 C CA . SER A 1 83 ? 18.453 28.062 36.688 1 94.56 83 SER A CA 1
ATOM 692 C C . SER A 1 83 ? 18.156 27.656 35.25 1 94.56 83 SER A C 1
ATOM 694 O O . SER A 1 83 ? 17 27.422 34.906 1 94.56 83 SER A O 1
ATOM 696 N N . PRO A 1 84 ? 19.172 27.594 34.5 1 94.94 84 PRO A N 1
ATOM 697 C CA . PRO A 1 84 ? 18.953 27.094 33.125 1 94.94 84 PRO A CA 1
ATOM 698 C C . PRO A 1 84 ? 18.328 25.703 33.094 1 94.94 84 PRO A C 1
ATOM 700 O O . PRO A 1 84 ? 17.469 25.422 32.25 1 94.94 84 PRO A O 1
ATOM 703 N N . HIS A 1 85 ? 18.781 24.875 33.969 1 96 85 HIS A N 1
ATOM 704 C CA . HIS A 1 85 ? 18.234 23.531 34.031 1 96 85 HIS A CA 1
ATOM 705 C C . HIS A 1 85 ? 16.766 23.547 34.406 1 96 85 HIS A C 1
ATOM 707 O O . HIS A 1 85 ? 15.938 22.875 33.781 1 96 85 HIS A O 1
ATOM 713 N N . ALA A 1 86 ? 16.438 24.328 35.406 1 96.25 86 ALA A N 1
ATOM 714 C CA . ALA A 1 86 ? 15.055 24.438 35.844 1 96.25 86 ALA A CA 1
ATOM 715 C C . ALA A 1 86 ? 14.172 25 34.75 1 96.25 86 ALA A C 1
ATOM 717 O O . ALA A 1 86 ? 13.031 24.578 34.562 1 96.25 86 ALA A O 1
ATOM 718 N N . TYR A 1 87 ? 14.68 25.938 34.062 1 97.06 87 TYR A N 1
ATOM 719 C CA . TYR A 1 87 ? 13.953 26.547 32.969 1 97.06 87 TYR A CA 1
ATOM 720 C C . TYR A 1 87 ? 13.641 25.516 31.891 1 97.06 87 TYR A C 1
ATOM 722 O O . TYR A 1 87 ? 12.492 25.375 31.469 1 97.06 87 TYR A O 1
ATOM 730 N N . ASN A 1 88 ? 14.672 24.75 31.5 1 96.81 88 ASN A N 1
ATOM 731 C CA . ASN A 1 88 ? 14.508 23.766 30.453 1 96.81 88 ASN A CA 1
ATOM 732 C C . ASN A 1 88 ? 13.492 22.688 30.828 1 96.81 88 ASN A C 1
ATOM 734 O O . ASN A 1 88 ? 12.703 22.25 30 1 96.81 88 ASN A O 1
ATOM 738 N N . VAL A 1 89 ? 13.516 22.281 32 1 97.19 89 VAL A N 1
ATOM 739 C CA . VAL A 1 89 ? 12.57 21.281 32.469 1 97.19 89 VAL A CA 1
ATOM 740 C C . VAL A 1 89 ? 11.156 21.859 32.469 1 97.19 89 VAL A C 1
ATOM 742 O O . VAL A 1 89 ? 10.203 21.188 32.094 1 97.19 89 VAL A O 1
ATOM 745 N N . SER A 1 90 ? 11.047 23.125 32.844 1 97.5 90 SER A N 1
ATOM 746 C CA . SER A 1 90 ? 9.742 23.75 33 1 97.5 90 SER A CA 1
ATOM 747 C C . SER A 1 90 ? 9.047 23.922 31.641 1 97.5 90 SER A C 1
ATOM 749 O O . SER A 1 90 ? 7.82 24 31.578 1 97.5 90 SER A O 1
ATOM 751 N N . VAL A 1 91 ? 9.82 23.969 30.531 1 97.94 91 VAL A N 1
ATOM 752 C CA . VAL A 1 91 ? 9.211 24.25 29.234 1 97.94 91 VAL A CA 1
ATOM 753 C C . VAL A 1 91 ? 9.258 23 28.359 1 97.94 91 VAL A C 1
ATOM 755 O O . VAL A 1 91 ? 8.961 23.062 27.172 1 97.94 91 VAL A O 1
ATOM 758 N N . ASP A 1 92 ? 9.625 21.875 28.938 1 97.38 92 ASP A N 1
ATOM 759 C CA . ASP A 1 92 ? 9.766 20.641 28.188 1 97.38 92 ASP A CA 1
ATOM 760 C C . ASP A 1 92 ? 8.414 20.188 27.609 1 97.38 92 ASP A C 1
ATOM 762 O O . ASP A 1 92 ? 8.359 19.609 26.531 1 97.38 92 ASP A O 1
ATOM 766 N N . HIS A 1 93 ? 7.41 20.344 28.312 1 97.25 93 HIS A N 1
ATOM 767 C CA . HIS A 1 93 ? 6.09 19.984 27.812 1 97.25 93 HIS A CA 1
ATOM 768 C C . HIS A 1 93 ? 5.719 20.812 26.594 1 97.25 93 HIS A C 1
ATOM 770 O O . HIS A 1 93 ? 5.043 20.312 25.688 1 97.25 93 HIS A O 1
ATOM 776 N N . ASN A 1 94 ? 6.113 22.094 26.5 1 98.38 94 ASN A N 1
ATOM 777 C CA . ASN A 1 94 ? 5.879 22.938 25.328 1 98.38 94 ASN A CA 1
ATOM 778 C C . ASN A 1 94 ? 6.645 22.422 24.109 1 98.38 94 ASN A C 1
ATOM 780 O O . ASN A 1 94 ? 6.141 22.484 22.984 1 98.38 94 ASN A O 1
ATOM 784 N N . ARG A 1 95 ? 7.852 21.922 24.391 1 97.75 95 ARG A N 1
ATOM 785 C CA . ARG A 1 95 ? 8.609 21.297 23.312 1 97.75 95 ARG A CA 1
ATOM 786 C C . ARG A 1 95 ? 7.879 20.078 22.766 1 97.75 95 ARG A C 1
ATOM 788 O O . ARG A 1 95 ? 7.812 19.875 21.547 1 97.75 95 ARG A O 1
ATOM 795 N N . ASN A 1 96 ? 7.371 19.328 23.625 1 97.12 96 ASN A N 1
ATOM 796 C CA . ASN A 1 96 ? 6.637 18.141 23.219 1 97.12 96 ASN A CA 1
ATOM 797 C C . ASN A 1 96 ? 5.363 18.5 22.469 1 97.12 96 ASN A C 1
ATOM 799 O O . ASN A 1 96 ? 4.973 17.812 21.531 1 97.12 96 ASN A O 1
ATOM 803 N N . ASP A 1 97 ? 4.68 19.562 22.906 1 97.44 97 ASP A N 1
ATOM 804 C CA . ASP A 1 97 ? 3.508 20.047 22.188 1 97.44 97 ASP A CA 1
ATOM 805 C C . ASP A 1 97 ? 3.873 20.438 20.75 1 97.44 97 ASP A C 1
ATOM 807 O O . ASP A 1 97 ? 3.158 20.109 19.812 1 97.44 97 ASP A O 1
ATOM 811 N N . LEU A 1 98 ? 4.961 21.125 20.641 1 97.81 98 LEU A N 1
ATOM 812 C CA . LEU A 1 98 ? 5.418 21.547 19.312 1 97.81 98 LEU A CA 1
ATOM 813 C C . LEU A 1 98 ? 5.73 20.328 18.453 1 97.81 98 LEU A C 1
ATOM 815 O O . LEU A 1 98 ? 5.371 20.297 17.266 1 97.81 98 LEU A O 1
ATOM 819 N N . ARG A 1 99 ? 6.379 19.328 19.062 1 97.38 99 ARG A N 1
ATOM 820 C CA . ARG A 1 99 ? 6.672 18.094 18.344 1 97.38 99 ARG A CA 1
ATOM 821 C C . ARG A 1 99 ? 5.395 17.453 17.797 1 97.38 99 ARG A C 1
ATOM 823 O O . ARG A 1 99 ? 5.352 17.016 16.641 1 97.38 99 ARG A O 1
ATOM 830 N N . ARG A 1 100 ? 4.426 17.422 18.531 1 96.38 100 ARG A N 1
ATOM 831 C CA . ARG A 1 100 ? 3.158 16.828 18.125 1 96.38 100 ARG A CA 1
ATOM 832 C C . ARG A 1 100 ? 2.477 17.656 17.047 1 96.38 100 ARG A C 1
ATOM 834 O O . ARG A 1 100 ? 1.905 17.109 16.109 1 96.38 100 ARG A O 1
ATOM 841 N N . MET A 1 101 ? 2.549 18.953 17.172 1 97.12 101 MET A N 1
ATOM 842 C CA . MET A 1 101 ? 1.884 19.844 16.234 1 97.12 101 MET A CA 1
ATOM 843 C C . MET A 1 101 ? 2.488 19.703 14.836 1 97.12 101 MET A C 1
ATOM 845 O O . MET A 1 101 ? 1.773 19.766 13.836 1 97.12 101 MET A O 1
ATOM 849 N N . ILE A 1 102 ? 3.797 19.453 14.789 1 97.56 102 ILE A N 1
ATOM 850 C CA . ILE A 1 102 ? 4.441 19.391 13.484 1 97.56 102 ILE A CA 1
ATOM 851 C C . ILE A 1 102 ? 4.684 17.938 13.102 1 97.56 102 ILE A C 1
ATOM 853 O O . ILE A 1 102 ? 5.336 17.656 12.094 1 97.56 102 ILE A O 1
ATOM 857 N N . GLY A 1 103 ? 4.266 17 13.875 1 96 103 GLY A N 1
ATOM 858 C CA . GLY A 1 103 ? 4.352 15.578 13.578 1 96 103 GLY A CA 1
ATOM 859 C C . GLY A 1 103 ? 5.77 15.047 13.633 1 96 103 GLY A C 1
ATOM 860 O O . GLY A 1 103 ? 6.137 14.156 12.852 1 96 103 GLY A O 1
ATOM 861 N N . ALA A 1 104 ? 6.605 15.617 14.406 1 94.75 104 ALA A N 1
ATOM 862 C CA . ALA A 1 104 ? 7.977 15.148 14.602 1 94.75 104 ALA A CA 1
ATOM 863 C C . ALA A 1 104 ? 8.07 14.227 15.812 1 94.75 104 ALA A C 1
ATOM 865 O O . ALA A 1 104 ? 8.898 14.445 16.703 1 94.75 104 ALA A O 1
ATOM 866 N N . THR A 1 105 ? 7.297 13.148 15.797 1 87.5 105 THR A N 1
ATOM 867 C CA . THR A 1 105 ? 7.172 12.305 16.984 1 87.5 105 THR A CA 1
ATOM 868 C C . THR A 1 105 ? 7.895 10.977 16.797 1 87.5 105 THR A C 1
ATOM 870 O O . THR A 1 105 ? 7.949 10.156 17.703 1 87.5 105 THR A O 1
ATOM 873 N N . ASP A 1 106 ? 8.484 10.812 15.695 1 77.69 106 ASP A N 1
ATOM 874 C CA . ASP A 1 106 ? 9.172 9.555 15.43 1 77.69 106 ASP A CA 1
ATOM 875 C C . ASP A 1 106 ? 10.43 9.422 16.281 1 77.69 106 ASP A C 1
ATOM 877 O O . ASP A 1 106 ? 11.109 10.414 16.547 1 77.69 106 ASP A O 1
ATOM 881 N N . THR A 1 107 ? 10.68 8.32 16.75 1 74.75 107 THR A N 1
ATOM 882 C CA . THR A 1 107 ? 11.922 8.078 17.484 1 74.75 107 THR A CA 1
ATOM 883 C C . THR A 1 107 ? 13.109 8.039 16.531 1 74.75 107 THR A C 1
ATOM 885 O O . THR A 1 107 ? 13.148 7.223 15.602 1 74.75 107 THR A O 1
ATOM 888 N N . ILE A 1 108 ? 13.984 8.969 16.703 1 77.31 108 ILE A N 1
ATOM 889 C CA . ILE A 1 108 ? 15.219 9.008 15.93 1 77.31 108 ILE A CA 1
ATOM 890 C C . ILE A 1 108 ? 16.25 8.07 16.547 1 77.31 108 ILE A C 1
ATOM 892 O O . ILE A 1 108 ? 16.625 8.234 17.719 1 77.31 108 ILE A O 1
ATOM 896 N N . SER A 1 109 ? 16.469 6.938 15.906 1 73.69 109 SER A N 1
ATOM 897 C CA . SER A 1 109 ? 17.422 5.973 16.453 1 73.69 109 SER A CA 1
ATOM 898 C C . SER A 1 109 ? 18.391 5.488 15.383 1 73.69 109 SER A C 1
ATOM 900 O O . SER A 1 109 ? 18.016 5.367 14.211 1 73.69 109 SER A O 1
ATOM 902 N N . ASP A 1 110 ? 19.641 5.289 15.727 1 77.81 110 ASP A N 1
ATOM 903 C CA . ASP A 1 110 ? 20.672 4.59 14.945 1 77.81 110 ASP A CA 1
ATOM 904 C C . ASP A 1 110 ? 20.922 5.301 13.617 1 77.81 110 ASP A C 1
ATOM 906 O O . ASP A 1 110 ? 20.875 4.676 12.555 1 77.81 110 ASP A O 1
ATOM 910 N N . VAL A 1 111 ? 21.203 6.656 13.758 1 85.56 111 VAL A N 1
ATOM 911 C CA . VAL A 1 111 ? 21.469 7.449 12.562 1 85.56 111 VAL A CA 1
ATOM 912 C C . VAL A 1 111 ? 22.828 7.047 11.961 1 85.56 111 VAL A C 1
ATOM 914 O O . VAL A 1 111 ? 23.844 7.047 12.656 1 85.56 111 VAL A O 1
ATOM 917 N N . THR A 1 112 ? 22.766 6.613 10.75 1 85.88 112 THR A N 1
ATOM 918 C CA . THR A 1 112 ? 23.969 6.32 9.977 1 85.88 112 THR A CA 1
ATOM 919 C C . THR A 1 112 ? 24.125 7.309 8.82 1 85.88 112 THR A C 1
ATOM 921 O O . THR A 1 112 ? 23.125 7.781 8.266 1 85.88 112 THR A O 1
ATOM 924 N N . LEU A 1 113 ? 25.344 7.762 8.617 1 92.5 113 LEU A N 1
ATOM 925 C CA . LEU A 1 113 ? 25.656 8.656 7.508 1 92.5 113 LEU A CA 1
ATOM 926 C C . LEU A 1 113 ? 26.656 8.023 6.562 1 92.5 113 LEU A C 1
ATOM 928 O O . LEU A 1 113 ? 27.703 7.539 7 1 92.5 113 LEU A O 1
ATOM 932 N N . GLU A 1 114 ? 26.312 7.992 5.25 1 90.75 114 GLU A N 1
ATOM 933 C CA . GLU A 1 114 ? 27.141 7.379 4.219 1 90.75 114 GLU A CA 1
ATOM 934 C C . GLU A 1 114 ? 27.547 8.398 3.162 1 90.75 114 GLU A C 1
ATOM 936 O O . GLU A 1 114 ? 26.766 9.266 2.783 1 90.75 114 GLU A O 1
ATOM 941 N N . ILE A 1 115 ? 28.781 8.312 2.715 1 93.25 115 ILE A N 1
ATOM 942 C CA . ILE A 1 115 ? 29.281 9.125 1.61 1 93.25 115 ILE A CA 1
ATOM 943 C C . ILE A 1 115 ? 29.031 8.414 0.285 1 93.25 115 ILE A C 1
ATOM 945 O O . ILE A 1 115 ? 29.172 7.191 0.192 1 93.25 115 ILE A O 1
ATOM 949 N N . LYS A 1 116 ? 28.641 9.164 -0.711 1 89.31 116 LYS A N 1
ATOM 950 C CA . LYS A 1 116 ? 28.359 8.641 -2.045 1 89.31 116 LYS A CA 1
ATOM 951 C C . LYS A 1 116 ? 29.453 9.031 -3.031 1 89.31 116 LYS A C 1
ATOM 953 O O . LYS A 1 116 ? 30.094 10.078 -2.879 1 89.31 116 LYS A O 1
ATOM 958 N N . GLY A 1 117 ? 29.656 8.172 -4.023 1 86.19 117 GLY A N 1
ATOM 959 C CA . GLY A 1 117 ? 30.625 8.484 -5.062 1 86.19 117 GLY A CA 1
ATOM 960 C C . GLY A 1 117 ? 30.484 7.598 -6.289 1 86.19 117 GLY A C 1
ATOM 961 O O . GLY A 1 117 ? 29.5 6.863 -6.422 1 86.19 117 GLY A O 1
ATOM 962 N N . ASP A 1 118 ? 31.281 7.828 -7.242 1 78.88 118 ASP A N 1
ATOM 963 C CA . ASP A 1 118 ? 31.344 7.027 -8.461 1 78.88 118 ASP A CA 1
ATOM 964 C C . ASP A 1 118 ? 32.719 6.383 -8.633 1 78.88 118 ASP A C 1
ATOM 966 O O . ASP A 1 118 ? 33.75 6.961 -8.242 1 78.88 118 ASP A O 1
ATOM 970 N N . PRO A 1 119 ? 32.812 5.172 -9.133 1 73.12 119 PRO A N 1
ATOM 971 C CA . PRO A 1 119 ? 34.094 4.457 -9.258 1 73.12 119 PRO A CA 1
ATOM 972 C C . PRO A 1 119 ? 35.125 5.238 -10.062 1 73.12 119 PRO A C 1
ATOM 974 O O . PRO A 1 119 ? 36.312 5.121 -9.805 1 73.12 119 PRO A O 1
ATOM 977 N N . GLY A 1 120 ? 34.688 6.055 -10.969 1 67.88 120 GLY A N 1
ATOM 978 C CA . GLY A 1 120 ? 35.656 6.766 -11.82 1 67.88 120 GLY A CA 1
ATOM 979 C C . GLY A 1 120 ? 36.188 8.016 -11.172 1 67.88 120 GLY A C 1
ATOM 980 O O . GLY A 1 120 ? 37.406 8.281 -11.258 1 67.88 120 GLY A O 1
ATOM 981 N N . ASN A 1 121 ? 35.406 8.641 -10.328 1 70.75 121 ASN A N 1
ATOM 982 C CA . ASN A 1 121 ? 35.781 9.984 -9.875 1 70.75 121 ASN A CA 1
ATOM 983 C C . ASN A 1 121 ? 36 10.016 -8.367 1 70.75 121 ASN A C 1
ATOM 985 O O . ASN A 1 121 ? 36.469 11.016 -7.828 1 70.75 121 ASN A O 1
ATOM 989 N N . GLY A 1 122 ? 35.688 8.938 -7.73 1 78.38 122 GLY A N 1
ATOM 990 C CA . GLY A 1 122 ? 35.875 8.906 -6.293 1 78.38 122 GLY A CA 1
ATOM 991 C C . GLY A 1 122 ? 34.719 9.484 -5.516 1 78.38 122 GLY A C 1
ATOM 992 O O . GLY A 1 122 ? 33.594 9.461 -5.988 1 78.38 122 GLY A O 1
ATOM 993 N N . VAL A 1 123 ? 35.094 9.984 -4.242 1 87.19 123 VAL A N 1
ATOM 994 C CA . VAL A 1 123 ? 34 10.367 -3.359 1 87.19 123 VAL A CA 1
ATOM 995 C C . VAL A 1 123 ? 34.062 11.867 -3.082 1 87.19 123 VAL A C 1
ATOM 997 O O . VAL A 1 123 ? 33.062 12.469 -2.641 1 87.19 123 VAL A O 1
ATOM 1000 N N . ILE A 1 124 ? 35.188 12.484 -3.283 1 90.12 124 ILE A N 1
ATOM 1001 C CA . ILE A 1 124 ? 35.312 13.914 -3.035 1 90.12 124 ILE A CA 1
ATOM 1002 C C . ILE A 1 124 ? 34.719 14.695 -4.203 1 90.12 124 ILE A C 1
ATOM 1004 O O . ILE A 1 124 ? 35.156 14.539 -5.348 1 90.12 124 ILE A O 1
ATOM 1008 N N . ILE A 1 125 ? 33.75 15.5 -3.914 1 92.94 125 ILE A N 1
ATOM 1009 C CA . ILE A 1 125 ? 33.156 16.344 -4.938 1 92.94 125 ILE A CA 1
ATOM 1010 C C . ILE A 1 125 ? 34.125 17.484 -5.297 1 92.94 125 ILE A C 1
ATOM 1012 O O . ILE A 1 125 ? 34.312 17.781 -6.473 1 92.94 125 ILE A O 1
ATOM 1016 N N . ALA A 1 126 ? 34.531 18.141 -4.254 1 93.56 126 ALA A N 1
ATOM 1017 C CA . ALA A 1 126 ? 35.438 19.281 -4.387 1 93.56 126 ALA A CA 1
ATOM 1018 C C . ALA A 1 126 ? 36.281 19.453 -3.125 1 93.56 126 ALA A C 1
ATOM 1020 O O . ALA A 1 126 ? 35.969 18.875 -2.082 1 93.56 126 ALA A O 1
ATOM 1021 N N . ASP A 1 127 ? 37.344 20.094 -3.252 1 92.69 127 ASP A N 1
ATOM 1022 C CA . ASP A 1 127 ? 38.094 20.453 -2.061 1 92.69 127 ASP A CA 1
ATOM 1023 C C . ASP A 1 127 ? 38.781 21.812 -2.24 1 92.69 127 ASP A C 1
ATOM 1025 O O . ASP A 1 127 ? 38.875 22.328 -3.357 1 92.69 127 ASP A O 1
ATOM 1029 N N . THR A 1 128 ? 39.031 22.453 -1.149 1 92.75 128 THR A N 1
ATOM 1030 C CA . THR A 1 128 ? 39.906 23.625 -1.032 1 92.75 128 THR A CA 1
ATOM 1031 C C . THR A 1 128 ? 41.188 23.266 -0.291 1 92.75 128 THR A C 1
ATOM 1033 O O . THR A 1 128 ? 41.469 22.094 -0.021 1 92.75 128 THR A O 1
ATOM 1036 N N . GLU A 1 129 ? 42 24.188 -0.068 1 90.25 129 GLU A N 1
ATOM 1037 C CA . GLU A 1 129 ? 43.188 23.953 0.734 1 90.25 129 GLU A CA 1
ATOM 1038 C C . GLU A 1 129 ? 42.812 23.547 2.16 1 90.25 129 GLU A C 1
ATOM 1040 O O . GLU A 1 129 ? 43.562 22.797 2.805 1 90.25 129 GLU A O 1
ATOM 1045 N N . LYS A 1 130 ? 41.594 23.859 2.592 1 91.69 130 LYS A N 1
ATOM 1046 C CA . LYS A 1 130 ? 41.281 23.719 4.012 1 91.69 130 LYS A CA 1
ATOM 1047 C C . LYS A 1 130 ? 40.094 22.797 4.23 1 91.69 130 LYS A C 1
ATOM 1049 O O . LYS A 1 130 ? 39.781 22.406 5.363 1 91.69 130 LYS A O 1
ATOM 1054 N N . SER A 1 131 ? 39.469 22.453 3.17 1 93.31 131 SER A N 1
ATOM 1055 C CA . SER A 1 131 ? 38.25 21.672 3.4 1 93.31 131 SER A CA 1
ATOM 1056 C C . SER A 1 131 ? 38 20.703 2.252 1 93.31 131 SER A C 1
ATOM 1058 O O . SER A 1 131 ? 38.5 20.891 1.146 1 93.31 131 SER A O 1
ATOM 1060 N N . ARG A 1 132 ? 37.219 19.625 2.539 1 93.56 132 ARG A N 1
ATOM 1061 C CA . ARG A 1 132 ? 36.719 18.672 1.563 1 93.56 132 ARG A CA 1
ATOM 1062 C C . ARG A 1 132 ? 35.188 18.625 1.563 1 93.56 132 ARG A C 1
ATOM 1064 O O . ARG A 1 132 ? 34.562 18.797 2.609 1 93.56 132 ARG A O 1
ATOM 1071 N N . ILE A 1 133 ? 34.625 18.438 0.396 1 95.69 133 ILE A N 1
ATOM 1072 C CA . ILE A 1 133 ? 33.188 18.406 0.252 1 95.69 133 ILE A CA 1
ATOM 1073 C C . ILE A 1 133 ? 32.719 17.031 -0.248 1 95.69 133 ILE A C 1
ATOM 1075 O O . ILE A 1 133 ? 33.281 16.516 -1.235 1 95.69 133 ILE A O 1
ATOM 1079 N N . TYR A 1 134 ? 31.719 16.453 0.413 1 94.69 134 TYR A N 1
ATOM 1080 C CA . TYR A 1 134 ? 31.203 15.133 0.091 1 94.69 134 TYR A CA 1
ATOM 1081 C C . TYR A 1 134 ? 29.688 15.188 -0.139 1 94.69 134 TYR A C 1
ATOM 1083 O O . TYR A 1 134 ? 29.016 16.078 0.379 1 94.69 134 TYR A O 1
ATOM 1091 N N . GLU A 1 135 ? 29.188 14.289 -0.993 1 94.94 135 GLU A N 1
ATOM 1092 C CA . GLU A 1 135 ? 27.766 13.984 -1.02 1 94.94 135 GLU A CA 1
ATOM 1093 C C . GLU A 1 135 ? 27.422 12.867 -0.033 1 94.94 135 GLU A C 1
ATOM 1095 O O . GLU A 1 135 ? 28.125 11.867 0.049 1 94.94 135 GLU A O 1
ATOM 1100 N N . VAL A 1 136 ? 26.328 13.109 0.752 1 96 136 VAL A N 1
ATOM 1101 C CA . VAL A 1 136 ? 26.078 12.164 1.829 1 96 136 VAL A CA 1
ATOM 1102 C C . VAL A 1 136 ? 24.578 11.836 1.889 1 96 136 VAL A C 1
ATOM 1104 O O . VAL A 1 136 ? 23.75 12.609 1.405 1 96 136 VAL A O 1
ATOM 1107 N N . GLU A 1 137 ? 24.297 10.68 2.404 1 94.62 137 GLU A N 1
ATOM 1108 C CA . GLU A 1 137 ? 22.969 10.195 2.777 1 94.62 137 GLU A CA 1
ATOM 1109 C C . GLU A 1 137 ? 22.938 9.734 4.23 1 94.62 137 GLU A C 1
ATOM 1111 O O . GLU A 1 137 ? 23.875 9.086 4.703 1 94.62 137 GLU A O 1
ATOM 1116 N N . TRP A 1 138 ? 21.891 10.133 5.023 1 94.88 138 TRP A N 1
ATOM 1117 C CA . TRP A 1 138 ? 21.781 9.625 6.387 1 94.88 138 TRP A CA 1
ATOM 1118 C C . TRP A 1 138 ? 20.359 9.195 6.699 1 94.88 138 TRP A C 1
ATOM 1120 O O . TRP A 1 138 ? 19.406 9.703 6.102 1 94.88 138 TRP A O 1
ATOM 1130 N N . THR A 1 139 ? 20.234 8.234 7.551 1 91.06 139 THR A N 1
ATOM 1131 C CA . THR A 1 139 ? 18.953 7.637 7.898 1 91.06 139 THR A CA 1
ATOM 1132 C C . THR A 1 139 ? 18.391 8.266 9.172 1 91.06 139 THR A C 1
ATOM 1134 O O . THR A 1 139 ? 19.125 8.5 10.133 1 91.06 139 THR A O 1
ATOM 1137 N N . ILE A 1 140 ? 17.125 8.578 9.172 1 90.19 140 ILE A N 1
ATOM 1138 C CA . ILE A 1 140 ? 16.438 9.125 10.336 1 90.19 140 ILE A CA 1
ATOM 1139 C C . ILE A 1 140 ? 15.797 7.988 11.141 1 90.19 140 ILE A C 1
ATOM 1141 O O . ILE A 1 140 ? 16.047 7.855 12.344 1 90.19 140 ILE A O 1
ATOM 1145 N N . HIS A 1 141 ? 14.93 7.238 10.5 1 84.56 141 HIS A N 1
ATOM 1146 C CA . HIS A 1 141 ? 14.328 6.012 11 1 84.56 141 HIS A CA 1
ATOM 1147 C C . HIS A 1 141 ? 13.883 5.105 9.852 1 84.56 141 HIS A C 1
ATOM 1149 O O . HIS A 1 141 ? 14.109 5.426 8.68 1 84.56 141 HIS A O 1
ATOM 1155 N N . GLU A 1 142 ? 13.312 3.99 10.273 1 79.38 142 GLU A N 1
ATOM 1156 C CA . GLU A 1 142 ? 12.984 3.023 9.227 1 79.38 142 GLU A CA 1
ATOM 1157 C C . GLU A 1 142 ? 12.109 3.654 8.148 1 79.38 142 GLU A C 1
ATOM 1159 O O . GLU A 1 142 ? 11.039 4.199 8.445 1 79.38 142 GLU A O 1
ATOM 1164 N N . GLY A 1 143 ? 12.688 3.855 6.961 1 84 143 GLY A N 1
ATOM 1165 C CA . GLY A 1 143 ? 11.938 4.273 5.789 1 84 143 GLY A CA 1
ATOM 1166 C C . GLY A 1 143 ? 12.18 5.719 5.406 1 84 143 GLY A C 1
ATOM 1167 O O . GLY A 1 143 ? 11.852 6.137 4.293 1 84 143 GLY A O 1
ATOM 1168 N N . LEU A 1 144 ? 12.688 6.578 6.355 1 92.31 144 LEU A N 1
ATOM 1169 C CA . LEU A 1 144 ? 12.922 7.984 6.059 1 92.31 144 LEU A CA 1
ATOM 1170 C C . LEU A 1 144 ? 14.406 8.305 6.051 1 92.31 144 LEU A C 1
ATOM 1172 O O . LEU A 1 144 ? 15.117 8.023 7.023 1 92.31 144 LEU A O 1
ATOM 1176 N N . LYS A 1 145 ? 14.867 8.852 4.961 1 93.88 145 LYS A N 1
ATOM 1177 C CA . LYS A 1 145 ? 16.266 9.219 4.777 1 93.88 145 LYS A CA 1
ATOM 1178 C C . LYS A 1 145 ? 16.406 10.656 4.289 1 93.88 145 LYS A C 1
ATOM 1180 O O . LYS A 1 145 ? 15.406 11.297 3.943 1 93.88 145 LYS A O 1
ATOM 1185 N N . SER A 1 146 ? 17.547 11.148 4.422 1 95.88 146 SER A N 1
ATOM 1186 C CA . SER A 1 146 ? 17.891 12.461 3.883 1 95.88 146 SER A CA 1
ATOM 1187 C C . SER A 1 146 ? 19.203 12.43 3.125 1 95.88 146 SER A C 1
ATOM 1189 O O . SER A 1 146 ? 19.938 11.445 3.201 1 95.88 146 SER A O 1
ATOM 1191 N N . GLU A 1 147 ? 19.391 13.406 2.25 1 97.38 147 GLU A N 1
ATOM 1192 C CA . GLU A 1 147 ? 20.625 13.578 1.496 1 97.38 147 GLU A CA 1
ATOM 1193 C C . GLU A 1 147 ? 21.078 15.039 1.491 1 97.38 147 GLU A C 1
ATOM 1195 O O . GLU A 1 147 ? 20.266 15.938 1.737 1 97.38 147 GLU A O 1
ATOM 1200 N N . GLY A 1 148 ? 22.312 15.234 1.316 1 98.12 148 GLY A N 1
ATOM 1201 C CA . GLY A 1 148 ? 22.891 16.562 1.231 1 98.12 148 GLY A CA 1
ATOM 1202 C C . GLY A 1 148 ? 24.391 16.562 1.021 1 98.12 148 GLY A C 1
ATOM 1203 O O . GLY A 1 148 ? 24.922 15.688 0.327 1 98.12 148 GLY A O 1
ATOM 1204 N N . LEU A 1 149 ? 25.031 17.625 1.436 1 98.12 149 LEU A N 1
ATOM 1205 C CA . LEU A 1 149 ? 26.469 17.766 1.346 1 98.12 149 LEU A CA 1
ATOM 1206 C C . LEU A 1 149 ? 27.094 17.875 2.732 1 98.12 149 LEU A C 1
ATOM 1208 O O . LEU A 1 149 ? 26.469 18.359 3.668 1 98.12 149 LEU A O 1
ATOM 1212 N N . LEU A 1 150 ? 28.266 17.375 2.854 1 97.56 150 LEU A N 1
ATOM 1213 C CA . LEU A 1 150 ? 29.062 17.453 4.074 1 97.56 150 LEU A CA 1
ATOM 1214 C C . LEU A 1 150 ? 30.406 18.094 3.801 1 97.56 150 LEU A C 1
ATOM 1216 O O . LEU A 1 150 ? 31.141 17.656 2.908 1 97.56 150 LEU A O 1
ATOM 1220 N N . LEU A 1 151 ? 30.719 19.156 4.449 1 97.06 151 LEU A N 1
ATOM 1221 C CA . LEU A 1 151 ? 32.031 19.812 4.398 1 97.06 151 LEU A CA 1
ATOM 1222 C C . LEU A 1 151 ? 32.844 19.469 5.641 1 97.06 151 LEU A C 1
ATOM 1224 O O . LEU A 1 151 ? 32.406 19.703 6.766 1 97.06 151 LEU A O 1
ATOM 1228 N N . ILE A 1 152 ? 34.031 19 5.398 1 95.31 152 ILE A N 1
ATOM 1229 C CA . ILE A 1 152 ? 34.906 18.641 6.504 1 95.31 152 ILE A CA 1
ATOM 1230 C C . ILE A 1 152 ? 36.219 19.438 6.418 1 95.31 152 ILE A C 1
ATOM 1232 O O . ILE A 1 152 ? 36.938 19.344 5.426 1 95.31 152 ILE A O 1
ATOM 1236 N N . PRO A 1 153 ? 36.5 20.156 7.465 1 93.5 153 PRO A N 1
ATOM 1237 C CA . PRO A 1 153 ? 37.812 20.797 7.5 1 93.5 153 PRO A CA 1
ATOM 1238 C C . PRO A 1 153 ? 38.969 19.797 7.48 1 93.5 153 PRO A C 1
ATOM 1240 O O . PRO A 1 153 ? 38.875 18.734 8.109 1 93.5 153 PRO A O 1
ATOM 1243 N N . LYS A 1 154 ? 40.031 20.141 6.754 1 91.5 154 LYS A N 1
ATOM 1244 C CA . LYS A 1 154 ? 41.219 19.297 6.723 1 91.5 154 LYS A CA 1
ATOM 1245 C C . LYS A 1 154 ? 42 19.391 8.031 1 91.5 154 LYS A C 1
ATOM 1247 O O . LYS A 1 154 ? 42.656 18.438 8.43 1 91.5 154 LYS A O 1
ATOM 1252 N N . GLY A 1 155 ? 41.875 20.5 8.695 1 90.06 155 GLY A N 1
ATOM 1253 C CA . GLY A 1 155 ? 42.5 20.688 10 1 90.06 155 GLY A CA 1
ATOM 1254 C C . GLY A 1 155 ? 41.594 20.281 11.148 1 90.06 155 GLY A C 1
ATOM 1255 O O . GLY A 1 155 ? 40.75 19.391 10.992 1 90.06 155 GLY A O 1
ATOM 1256 N N . ASP A 1 156 ? 41.812 20.875 12.328 1 89.69 156 ASP A N 1
ATOM 1257 C CA . ASP A 1 156 ? 41.031 20.562 13.523 1 89.69 156 ASP A CA 1
ATOM 1258 C C . ASP A 1 156 ? 39.562 21.031 13.367 1 89.69 156 ASP A C 1
ATOM 1260 O O . ASP A 1 156 ? 39.312 22.156 12.922 1 89.69 156 ASP A O 1
ATOM 1264 N N . ILE A 1 157 ? 38.75 20.172 13.719 1 93.69 157 ILE A N 1
ATOM 1265 C CA . ILE A 1 157 ? 37.344 20.547 13.781 1 93.69 157 ILE A CA 1
ATOM 1266 C C . ILE A 1 157 ? 37.062 21.281 15.094 1 93.69 157 ILE A C 1
ATOM 1268 O O . ILE A 1 157 ? 37.219 20.688 16.172 1 93.69 157 ILE A O 1
ATOM 1272 N N . ARG A 1 158 ? 36.625 22.453 14.984 1 92.81 158 ARG A N 1
ATOM 1273 C CA . ARG A 1 158 ? 36.438 23.312 16.156 1 92.81 158 ARG A CA 1
ATOM 1274 C C . ARG A 1 158 ? 34.969 23.344 16.594 1 92.81 158 ARG A C 1
ATOM 1276 O O . ARG A 1 158 ? 34.688 23.562 17.766 1 92.81 158 ARG A O 1
ATOM 1283 N N . ALA A 1 159 ? 34.094 23.219 15.68 1 96 159 ALA A N 1
ATOM 1284 C CA . ALA A 1 159 ? 32.656 23.188 15.875 1 96 159 ALA A CA 1
ATOM 1285 C C . ALA A 1 159 ? 31.969 22.469 14.719 1 96 159 ALA A C 1
ATOM 1287 O O . ALA A 1 159 ? 32.625 22.078 13.734 1 96 159 ALA A O 1
ATOM 1288 N N . SER A 1 160 ? 30.719 22.188 14.859 1 97.5 160 SER A N 1
ATOM 1289 C CA . SER A 1 160 ? 29.906 21.609 13.789 1 97.5 160 SER A CA 1
ATOM 1290 C C . SER A 1 160 ? 28.609 22.375 13.617 1 97.5 160 SER A C 1
ATOM 1292 O O . SER A 1 160 ? 28.141 23.047 14.555 1 97.5 160 SER A O 1
ATOM 1294 N N . ALA A 1 161 ? 28.062 22.312 12.438 1 98.56 161 ALA A N 1
ATOM 1295 C CA . ALA A 1 161 ? 26.797 23.031 12.203 1 98.56 161 ALA A CA 1
ATOM 1296 C C . ALA A 1 161 ? 25.984 22.359 11.102 1 98.56 161 ALA A C 1
ATOM 1298 O O . ALA A 1 161 ? 26.547 21.656 10.25 1 98.56 161 ALA A O 1
ATOM 1299 N N . VAL A 1 162 ? 24.734 22.5 11.148 1 98.88 162 VAL A N 1
ATOM 1300 C CA . VAL A 1 162 ? 23.828 22.203 10.039 1 98.88 162 VAL A CA 1
ATOM 1301 C C . VAL A 1 162 ? 23.406 23.516 9.375 1 98.88 162 VAL A C 1
ATOM 1303 O O . VAL A 1 162 ? 22.922 24.438 10.047 1 98.88 162 VAL A O 1
ATOM 1306 N N . VAL A 1 163 ? 23.609 23.641 8.094 1 98.88 163 VAL A N 1
ATOM 1307 C CA . VAL A 1 163 ? 23.219 24.828 7.332 1 98.88 163 VAL A CA 1
ATOM 1308 C C . VAL A 1 163 ? 22.094 24.469 6.359 1 98.88 163 VAL A C 1
ATOM 1310 O O . VAL A 1 163 ? 22.281 23.625 5.473 1 98.88 163 VAL A O 1
ATOM 1313 N N . ILE A 1 164 ? 20.969 25.125 6.473 1 98.94 164 ILE A N 1
ATOM 1314 C CA . ILE A 1 164 ? 19.766 24.734 5.73 1 98.94 164 ILE A CA 1
ATOM 1315 C C . ILE A 1 164 ? 19.422 25.812 4.711 1 98.94 164 ILE A C 1
ATOM 1317 O O . ILE A 1 164 ? 19.016 26.922 5.078 1 98.94 164 ILE A O 1
ATOM 1321 N N . PRO A 1 165 ? 19.438 25.5 3.43 1 98.56 165 PRO A N 1
ATOM 1322 C CA . PRO A 1 165 ? 19.078 26.469 2.391 1 98.56 165 PRO A CA 1
ATOM 1323 C C . PRO A 1 165 ? 17.578 26.781 2.373 1 98.56 165 PRO A C 1
ATOM 1325 O O . PRO A 1 165 ? 16.781 26.062 3 1 98.56 165 PRO A O 1
ATOM 1328 N N . ASP A 1 166 ? 17.25 27.828 1.7 1 98.06 166 ASP A N 1
ATOM 1329 C CA . ASP A 1 166 ? 15.852 27.984 1.323 1 98.06 166 ASP A CA 1
ATOM 1330 C C . ASP A 1 166 ? 15.406 26.891 0.373 1 98.06 166 ASP A C 1
ATOM 1332 O O . ASP A 1 166 ? 16.234 26.188 -0.218 1 98.06 166 ASP A O 1
ATOM 1336 N N . ALA A 1 167 ? 14.109 26.719 0.267 1 97.81 167 ALA A N 1
ATOM 1337 C CA . ALA A 1 167 ? 13.523 25.672 -0.554 1 97.81 167 ALA A CA 1
ATOM 1338 C C . ALA A 1 167 ? 13.875 25.859 -2.027 1 97.81 167 ALA A C 1
ATOM 1340 O O . ALA A 1 167 ? 13.898 24.891 -2.795 1 97.81 167 ALA A O 1
ATOM 1341 N N . ASP A 1 168 ? 14.148 27.078 -2.449 1 94.38 168 ASP A N 1
ATOM 1342 C CA . ASP A 1 168 ? 14.43 27.328 -3.857 1 94.38 168 ASP A CA 1
ATOM 1343 C C . ASP A 1 168 ? 15.938 27.391 -4.113 1 94.38 168 ASP A C 1
ATOM 1345 O O . ASP A 1 168 ? 16.375 27.75 -5.211 1 94.38 168 ASP A O 1
ATOM 1349 N N . GLU A 1 169 ? 16.719 27.125 -3.111 1 97 169 GLU A N 1
ATOM 1350 C CA . GLU A 1 169 ? 18.172 27.078 -3.225 1 97 169 GLU A CA 1
ATOM 1351 C C . GLU A 1 169 ? 18.688 25.656 -3.018 1 97 169 GLU A C 1
ATOM 1353 O O . GLU A 1 169 ? 17.938 24.781 -2.596 1 97 169 GLU A O 1
ATOM 1358 N N . THR A 1 170 ? 19.938 25.469 -3.438 1 97.19 170 THR A N 1
ATOM 1359 C CA . THR A 1 170 ? 20.547 24.156 -3.322 1 97.19 170 THR A CA 1
ATOM 1360 C C . THR A 1 170 ? 21.719 24.172 -2.35 1 97.19 170 THR A C 1
ATOM 1362 O O . THR A 1 170 ? 22.312 25.234 -2.109 1 97.19 170 THR A O 1
ATOM 1365 N N . PRO A 1 171 ? 22.031 23.016 -1.781 1 98.31 171 PRO A N 1
ATOM 1366 C CA . PRO A 1 171 ? 23.234 22.922 -0.946 1 98.31 171 PRO A CA 1
ATOM 1367 C C . PRO A 1 171 ? 24.484 23.438 -1.659 1 98.31 171 PRO A C 1
ATOM 1369 O O . PRO A 1 171 ? 25.391 23.984 -1.02 1 98.31 171 PRO A O 1
ATOM 1372 N N . GLU A 1 172 ? 24.578 23.312 -2.93 1 97.25 172 GLU A N 1
ATOM 1373 C CA . GLU A 1 172 ? 25.75 23.672 -3.73 1 97.25 172 GLU A CA 1
ATOM 1374 C C . GLU A 1 172 ? 26.078 25.156 -3.6 1 97.25 172 GLU A C 1
ATOM 1376 O O . GLU A 1 172 ? 27.25 25.531 -3.566 1 97.25 172 GLU A O 1
ATOM 1381 N N . GLY A 1 173 ? 25.078 26.016 -3.541 1 95.44 173 GLY A N 1
ATOM 1382 C CA . GLY A 1 173 ? 25.297 27.438 -3.391 1 95.44 173 GLY A CA 1
ATOM 1383 C C . GLY A 1 173 ? 25.922 27.812 -2.061 1 95.44 173 GLY A C 1
ATOM 1384 O O . GLY A 1 173 ? 26.641 28.812 -1.961 1 95.44 173 GLY A O 1
ATOM 1385 N N . TYR A 1 174 ? 25.703 27.094 -1.05 1 96.81 174 TYR A N 1
ATOM 1386 C CA . TYR A 1 174 ? 26.25 27.328 0.28 1 96.81 174 TYR A CA 1
ATOM 1387 C C . TYR A 1 174 ? 27.641 26.719 0.413 1 96.81 174 TYR A C 1
ATOM 1389 O O . TYR A 1 174 ? 28.469 27.188 1.205 1 96.81 174 TYR A O 1
ATOM 1397 N N . ALA A 1 175 ? 27.891 25.672 -0.383 1 96.38 175 ALA A N 1
ATOM 1398 C CA . ALA A 1 175 ? 29.156 24.953 -0.34 1 96.38 175 ALA A CA 1
ATOM 1399 C C . ALA A 1 175 ? 30.172 25.578 -1.287 1 96.38 175 ALA A C 1
ATOM 1401 O O . ALA A 1 175 ? 31.297 25.078 -1.418 1 96.38 175 ALA A O 1
ATOM 1402 N N . GLY A 1 176 ? 29.766 26.641 -2.057 1 93.25 176 GLY A N 1
ATOM 1403 C CA . GLY A 1 176 ? 30.672 27.328 -2.969 1 93.25 176 GLY A CA 1
ATOM 1404 C C . GLY A 1 176 ? 30.859 26.594 -4.285 1 93.25 176 GLY A C 1
ATOM 1405 O O . GLY A 1 176 ? 31.844 26.812 -4.992 1 93.25 176 GLY A O 1
ATOM 1406 N N . LEU A 1 177 ? 29.984 25.656 -4.574 1 94.62 177 LEU A N 1
ATOM 1407 C CA . LEU A 1 177 ? 30.062 24.875 -5.801 1 94.62 177 LEU A CA 1
ATOM 1408 C C . LEU A 1 177 ? 29.312 25.562 -6.938 1 94.62 177 LEU A C 1
ATOM 1410 O O . LEU A 1 177 ? 29.516 25.234 -8.109 1 94.62 177 LEU A O 1
ATOM 1414 N N . GLU A 1 178 ? 28.422 26.406 -6.637 1 91.94 178 GLU A N 1
ATOM 1415 C CA . GLU A 1 178 ? 27.688 27.266 -7.562 1 91.94 178 GLU A CA 1
ATOM 1416 C C . GLU A 1 178 ? 27.484 28.656 -6.969 1 91.94 178 GLU A C 1
ATOM 1418 O O . GLU A 1 178 ? 27.922 28.938 -5.844 1 91.94 178 GLU A O 1
ATOM 1423 N N . GLU A 1 179 ? 26.906 29.531 -7.75 1 89.62 179 GLU A N 1
ATOM 1424 C CA . GLU A 1 179 ? 26.641 30.875 -7.25 1 89.62 179 GLU A CA 1
ATOM 1425 C C . GLU A 1 179 ? 25.719 30.844 -6.043 1 89.62 179 GLU A C 1
ATOM 1427 O O . GLU A 1 179 ? 24.703 30.141 -6.059 1 89.62 179 GLU A O 1
ATOM 1432 N N . GLY A 1 180 ? 26.062 31.5 -4.953 1 92.06 180 GLY A N 1
ATOM 1433 C CA . GLY A 1 180 ? 25.312 31.547 -3.705 1 92.06 180 GLY A CA 1
ATOM 1434 C C . GLY A 1 180 ? 26.062 32.25 -2.584 1 92.06 180 GLY A C 1
ATOM 1435 O O . GLY A 1 180 ? 27.094 32.875 -2.818 1 92.06 180 GLY A O 1
ATOM 1436 N N . PRO A 1 181 ? 25.578 32.125 -1.39 1 91.88 181 PRO A N 1
ATOM 1437 C CA . PRO A 1 181 ? 26.188 32.844 -0.27 1 91.88 181 PRO A CA 1
ATOM 1438 C C . PRO A 1 181 ? 27.516 32.219 0.173 1 91.88 181 PRO A C 1
ATOM 1440 O O . PRO A 1 181 ? 28.344 32.906 0.771 1 91.88 181 PRO A O 1
ATOM 1443 N N . GLY A 1 182 ? 27.688 30.938 -0.031 1 93.25 182 GLY A N 1
ATOM 1444 C CA . GLY A 1 182 ? 28.906 30.25 0.352 1 93.25 182 GLY A CA 1
ATOM 1445 C C . GLY A 1 182 ? 29.094 30.156 1.855 1 93.25 182 GLY A C 1
ATOM 1446 O O . GLY A 1 182 ? 30.203 29.922 2.338 1 93.25 182 GLY A O 1
ATOM 1447 N N . THR A 1 183 ? 28.062 30.359 2.545 1 95 183 THR A N 1
ATOM 1448 C CA . THR A 1 183 ? 28.109 30.469 3.998 1 95 183 THR A CA 1
ATOM 1449 C C . THR A 1 183 ? 28.719 29.203 4.613 1 95 183 THR A C 1
ATOM 1451 O O . THR A 1 183 ? 29.516 29.297 5.547 1 95 183 THR A O 1
ATOM 1454 N N . ALA A 1 184 ? 28.359 28.031 4.133 1 96.81 184 ALA A N 1
ATOM 1455 C CA . ALA A 1 184 ? 28.875 26.781 4.672 1 96.81 184 ALA A CA 1
ATOM 1456 C C . ALA A 1 184 ? 30.375 26.641 4.414 1 96.81 184 ALA A C 1
ATOM 1458 O O . ALA A 1 184 ? 31.109 26.156 5.273 1 96.81 184 ALA A O 1
ATOM 1459 N N . LEU A 1 185 ? 30.75 27 3.223 1 95.25 185 LEU A N 1
ATOM 1460 C CA . LEU A 1 185 ? 32.188 26.938 2.9 1 95.25 185 LEU A CA 1
ATOM 1461 C C . LEU A 1 185 ? 32.969 27.875 3.799 1 95.25 185 LEU A C 1
ATOM 1463 O O . LEU A 1 185 ? 34.031 27.5 4.309 1 95.25 185 LEU A O 1
ATOM 1467 N N . LYS A 1 186 ? 32.469 29.094 3.99 1 93.12 186 LYS A N 1
ATOM 1468 C CA . LYS A 1 186 ? 33.125 30.062 4.859 1 93.12 186 LYS A CA 1
ATOM 1469 C C . LYS A 1 186 ? 33.281 29.516 6.277 1 93.12 186 LYS A C 1
ATOM 1471 O O . LYS A 1 186 ? 34.312 29.734 6.93 1 93.12 186 LYS A O 1
ATOM 1476 N N . MET A 1 187 ? 32.312 28.828 6.727 1 94.62 187 MET A N 1
ATOM 1477 C CA . MET A 1 187 ? 32.375 28.203 8.039 1 94.62 187 MET A CA 1
ATOM 1478 C C . MET A 1 187 ? 33.406 27.094 8.07 1 94.62 187 MET A C 1
ATOM 1480 O O . MET A 1 187 ? 34.219 27.016 9.016 1 94.62 187 MET A O 1
ATOM 1484 N N . ALA A 1 188 ? 33.375 26.297 7.043 1 94.62 188 ALA A N 1
ATOM 1485 C CA . ALA A 1 188 ? 34.312 25.172 6.984 1 94.62 188 ALA A CA 1
ATOM 1486 C C . ALA A 1 188 ? 35.75 25.656 6.98 1 94.62 188 ALA A C 1
ATOM 1488 O O . ALA A 1 188 ? 36.625 25.031 7.578 1 94.62 188 ALA A O 1
ATOM 1489 N N . GLU A 1 189 ? 35.969 26.719 6.344 1 91.56 189 GLU A N 1
ATOM 1490 C CA . GLU A 1 189 ? 37.312 27.297 6.262 1 91.56 189 GLU A CA 1
ATOM 1491 C C . GLU A 1 189 ? 37.781 27.797 7.621 1 91.56 189 GLU A C 1
ATOM 1493 O O . GLU A 1 189 ? 38.969 28 7.836 1 91.56 189 GLU A O 1
ATOM 1498 N N . LYS A 1 190 ? 36.875 27.922 8.484 1 91.12 190 LYS A N 1
ATOM 1499 C CA . LYS A 1 190 ? 37.188 28.359 9.836 1 91.12 190 LYS A CA 1
ATOM 1500 C C . LYS A 1 190 ? 37.219 27.188 10.812 1 91.12 190 LYS A C 1
ATOM 1502 O O . LYS A 1 190 ? 37.312 27.375 12.023 1 91.12 190 LYS A O 1
ATOM 1507 N N . GLY A 1 191 ? 37.062 26.016 10.258 1 91.75 191 GLY A N 1
ATOM 1508 C CA . GLY A 1 191 ? 37.188 24.812 11.07 1 91.75 191 GLY A CA 1
ATOM 1509 C C . GLY A 1 191 ? 35.844 24.25 11.523 1 91.75 191 GLY A C 1
ATOM 1510 O O . GLY A 1 191 ? 35.812 23.422 12.422 1 91.75 191 GLY A O 1
ATOM 1511 N N . VAL A 1 192 ? 34.781 24.703 10.969 1 95.56 192 VAL A N 1
ATOM 1512 C CA . VAL A 1 192 ? 33.469 24.172 11.32 1 95.56 192 VAL A CA 1
ATOM 1513 C C . VAL A 1 192 ? 33.094 23.047 10.359 1 95.56 192 VAL A C 1
ATOM 1515 O O . VAL A 1 192 ? 33.062 23.25 9.141 1 95.56 192 VAL A O 1
ATOM 1518 N N . ARG A 1 193 ? 32.812 21.844 10.852 1 96.81 193 ARG A N 1
ATOM 1519 C CA . ARG A 1 193 ? 32.219 20.781 10.047 1 96.81 193 ARG A CA 1
ATOM 1520 C C . ARG A 1 193 ? 30.75 21.094 9.75 1 96.81 193 ARG A C 1
ATOM 1522 O O . ARG A 1 193 ? 29.969 21.375 10.656 1 96.81 193 ARG A O 1
ATOM 1529 N N . VAL A 1 194 ? 30.391 21.078 8.453 1 98.31 194 VAL A N 1
ATOM 1530 C CA . VAL A 1 194 ? 29.062 21.594 8.109 1 98.31 194 VAL A CA 1
ATOM 1531 C C . VAL A 1 194 ? 28.297 20.531 7.309 1 98.31 194 VAL A C 1
ATOM 1533 O O . VAL A 1 194 ? 28.812 20 6.324 1 98.31 194 VAL A O 1
ATOM 1536 N N . LEU A 1 195 ? 27.156 20.172 7.754 1 98.5 195 LEU A N 1
ATOM 1537 C CA . LEU A 1 195 ? 26.219 19.359 7 1 98.5 195 LEU A CA 1
ATOM 1538 C C . LEU A 1 195 ? 25.109 20.219 6.398 1 98.5 195 LEU A C 1
ATOM 1540 O O . LEU A 1 195 ? 24.516 21.062 7.086 1 98.5 195 LEU A O 1
ATOM 1544 N N . ILE A 1 196 ? 24.828 20.094 5.078 1 98.81 196 ILE A N 1
ATOM 1545 C CA . ILE A 1 196 ? 23.797 20.859 4.375 1 98.81 196 ILE A CA 1
ATOM 1546 C C . ILE A 1 196 ? 22.734 19.906 3.812 1 98.81 196 ILE A C 1
ATOM 1548 O O . ILE A 1 196 ? 22.938 19.312 2.75 1 98.81 196 ILE A O 1
ATOM 1552 N N . PRO A 1 197 ? 21.578 19.812 4.383 1 98.75 197 PRO A N 1
ATOM 1553 C CA . PRO A 1 197 ? 20.531 18.938 3.852 1 98.75 197 PRO A CA 1
ATOM 1554 C C . PRO A 1 197 ? 19.875 19.484 2.596 1 98.75 197 PRO A C 1
ATOM 1556 O O . PRO A 1 197 ? 19.766 20.703 2.438 1 98.75 197 PRO A O 1
ATOM 1559 N N . THR A 1 198 ? 19.469 18.578 1.733 1 98.56 198 THR A N 1
ATOM 1560 C CA . THR A 1 198 ? 18.531 18.891 0.665 1 98.56 198 THR A CA 1
ATOM 1561 C C . THR A 1 198 ? 17.109 18.938 1.195 1 98.56 198 THR A C 1
ATOM 1563 O O . THR A 1 198 ? 16.625 17.953 1.774 1 98.56 198 THR A O 1
ATOM 1566 N N . ILE A 1 199 ? 16.422 20.078 1.068 1 98.31 199 ILE A N 1
ATOM 1567 C CA . ILE A 1 199 ? 15.023 20.141 1.488 1 98.31 199 ILE A CA 1
ATOM 1568 C C . ILE A 1 199 ? 14.117 20.203 0.261 1 98.31 199 ILE A C 1
ATOM 1570 O O . ILE A 1 199 ? 14.586 20.453 -0.853 1 98.31 199 ILE A O 1
ATOM 1574 N N . ILE A 1 200 ? 12.898 19.953 0.4 1 98.75 200 ILE A N 1
ATOM 1575 C CA . ILE A 1 200 ? 11.953 19.906 -0.706 1 98.75 200 ILE A CA 1
ATOM 1576 C C . ILE A 1 200 ? 11.727 21.312 -1.269 1 98.75 200 ILE A C 1
ATOM 1578 O O . ILE A 1 200 ? 11.5 22.25 -0.515 1 98.75 200 ILE A O 1
ATOM 1582 N N . ASN A 1 201 ? 11.812 21.438 -2.594 1 98.44 201 ASN A N 1
ATOM 1583 C CA . ASN A 1 201 ? 11.703 22.766 -3.221 1 98.44 201 ASN A CA 1
ATOM 1584 C C . ASN A 1 201 ? 10.258 23.078 -3.607 1 98.44 201 ASN A C 1
ATOM 1586 O O . ASN A 1 201 ? 9.344 22.312 -3.27 1 98.44 201 ASN A O 1
ATOM 1590 N N . ARG A 1 202 ? 10.047 24.281 -4.25 1 98.25 202 ARG A N 1
ATOM 1591 C CA . ARG A 1 202 ? 8.711 24.734 -4.598 1 98.25 202 ARG A CA 1
ATOM 1592 C C . ARG A 1 202 ? 8.438 24.562 -6.09 1 98.25 202 ARG A C 1
ATOM 1594 O O . ARG A 1 202 ? 7.594 25.266 -6.656 1 98.25 202 ARG A O 1
ATOM 1601 N N . LYS A 1 203 ? 9.18 23.609 -6.73 1 97.69 203 LYS A N 1
ATOM 1602 C CA . LYS A 1 203 ? 8.906 23.297 -8.125 1 97.69 203 LYS A CA 1
ATOM 1603 C C . LYS A 1 203 ? 7.77 22.281 -8.258 1 97.69 203 LYS A C 1
ATOM 1605 O O . LYS A 1 203 ? 7.121 21.938 -7.266 1 97.69 203 LYS A O 1
ATOM 1610 N N . THR A 1 204 ? 7.422 21.891 -9.586 1 97.88 204 THR A N 1
ATOM 1611 C CA . THR A 1 204 ? 6.168 21.156 -9.734 1 97.88 204 THR A CA 1
ATOM 1612 C C . THR A 1 204 ? 6.367 19.922 -10.602 1 97.88 204 THR A C 1
ATOM 1614 O O . THR A 1 204 ? 5.418 19.172 -10.859 1 97.88 204 THR A O 1
ATOM 1617 N N . GLN A 1 205 ? 7.566 19.625 -11.016 1 95.88 205 GLN A N 1
ATOM 1618 C CA . GLN A 1 205 ? 7.777 18.656 -12.086 1 95.88 205 GLN A CA 1
ATOM 1619 C C . GLN A 1 205 ? 7.461 17.234 -11.617 1 95.88 205 GLN A C 1
ATOM 1621 O O . GLN A 1 205 ? 7.215 16.344 -12.438 1 95.88 205 GLN A O 1
ATOM 1626 N N . HIS A 1 206 ? 7.457 17.016 -10.297 1 96.38 206 HIS A N 1
ATOM 1627 C CA . HIS A 1 206 ? 7.211 15.664 -9.797 1 96.38 206 HIS A CA 1
ATOM 1628 C C . HIS A 1 206 ? 5.82 15.547 -9.18 1 96.38 206 HIS A C 1
ATOM 1630 O O . HIS A 1 206 ? 5.465 14.5 -8.641 1 96.38 206 HIS A O 1
ATOM 1636 N N . SER A 1 207 ? 4.984 16.562 -9.305 1 96.81 207 SER A N 1
ATOM 1637 C CA . SER A 1 207 ? 3.664 16.578 -8.688 1 96.81 207 SER A CA 1
ATOM 1638 C C . SER A 1 207 ? 2.602 16.047 -9.641 1 96.81 207 SER A C 1
ATOM 1640 O O . SER A 1 207 ? 1.776 16.812 -10.148 1 96.81 207 SER A O 1
ATOM 1642 N N . GLY A 1 208 ? 2.57 14.789 -9.758 1 94.5 208 GLY A N 1
ATOM 1643 C CA . GLY A 1 208 ? 1.645 14.086 -10.633 1 94.5 208 GLY A CA 1
ATOM 1644 C C . GLY A 1 208 ? 1.87 12.586 -10.656 1 94.5 208 GLY A C 1
ATOM 1645 O O . GLY A 1 208 ? 2.689 12.062 -9.898 1 94.5 208 GLY A O 1
ATOM 1646 N N . ARG A 1 209 ? 1.099 11.914 -11.398 1 92 209 ARG A N 1
ATOM 1647 C CA . ARG A 1 209 ? 1.19 10.461 -11.5 1 92 209 ARG A CA 1
ATOM 1648 C C . ARG A 1 209 ? 0.695 9.969 -12.859 1 92 209 ARG A C 1
ATOM 1650 O O . ARG A 1 209 ? -0.253 10.531 -13.414 1 92 209 ARG A O 1
ATOM 1657 N N . ASP A 1 210 ? 1.36 8.977 -13.305 1 88.25 210 ASP A N 1
ATOM 1658 C CA . ASP A 1 210 ? 0.882 8.242 -14.469 1 88.25 210 ASP A CA 1
ATOM 1659 C C . ASP A 1 210 ? 0.114 6.988 -14.047 1 88.25 210 ASP A C 1
ATOM 1661 O O . ASP A 1 210 ? 0.277 6.5 -12.93 1 88.25 210 ASP A O 1
ATOM 1665 N N . GLN A 1 211 ? -0.733 6.52 -14.875 1 85.88 211 GLN A N 1
ATOM 1666 C CA . GLN A 1 211 ? -1.434 5.25 -14.711 1 85.88 211 GLN A CA 1
ATOM 1667 C C . GLN A 1 211 ? -2.268 5.234 -13.438 1 85.88 211 GLN A C 1
ATOM 1669 O O . GLN A 1 211 ? -2.145 4.324 -12.617 1 85.88 211 GLN A O 1
ATOM 1674 N N . LEU A 1 212 ? -3.096 6.184 -13.312 1 89.44 212 LEU A N 1
ATOM 1675 C CA . LEU A 1 212 ? -3.984 6.312 -12.164 1 89.44 212 LEU A CA 1
ATOM 1676 C C . LEU A 1 212 ? -5.082 5.254 -12.203 1 89.44 212 LEU A C 1
ATOM 1678 O O . LEU A 1 212 ? -5.469 4.797 -13.281 1 89.44 212 LEU A O 1
ATOM 1682 N N . ILE A 1 213 ? -5.551 4.789 -11.031 1 85.88 213 ILE A N 1
ATOM 1683 C CA . ILE A 1 213 ? -6.711 3.91 -10.906 1 85.88 213 ILE A CA 1
ATOM 1684 C C . ILE A 1 213 ? -7.988 4.703 -11.164 1 85.88 213 ILE A C 1
ATOM 1686 O O . ILE A 1 213 ? -8.219 5.738 -10.539 1 85.88 213 ILE A O 1
ATOM 1690 N N . PRO A 1 214 ? -8.789 4.242 -12.039 1 82 214 PRO A N 1
ATOM 1691 C CA . PRO A 1 214 ? -10.047 4.949 -12.289 1 82 214 PRO A CA 1
ATOM 1692 C C . PRO A 1 214 ? -11.055 4.785 -11.156 1 82 214 PRO A C 1
ATOM 1694 O O . PRO A 1 214 ? -10.938 3.861 -10.344 1 82 214 PRO A O 1
ATOM 1697 N N . ALA A 1 215 ? -12.055 5.656 -11.133 1 76.56 215 ALA A N 1
ATOM 1698 C CA . ALA A 1 215 ? -13.102 5.602 -10.117 1 76.56 215 ALA A CA 1
ATOM 1699 C C . ALA A 1 215 ? -14.016 4.402 -10.336 1 76.56 215 ALA A C 1
ATOM 1701 O O . ALA A 1 215 ? -14.734 3.98 -9.422 1 76.56 215 ALA A O 1
ATOM 1702 N N . HIS A 1 216 ? -14.117 3.873 -11.555 1 74.94 216 HIS A N 1
ATOM 1703 C CA . HIS A 1 216 ? -14.805 2.639 -11.922 1 74.94 216 HIS A CA 1
ATOM 1704 C C . HIS A 1 216 ? -14.242 2.057 -13.211 1 74.94 216 HIS A C 1
ATOM 1706 O O . HIS A 1 216 ? -13.617 2.77 -14 1 74.94 216 HIS A O 1
ATOM 1712 N N . PRO A 1 217 ? -14.492 0.738 -13.453 1 69.19 217 PRO A N 1
ATOM 1713 C CA . PRO A 1 217 ? -13.844 0.057 -14.578 1 69.19 217 PRO A CA 1
ATOM 1714 C C . PRO A 1 217 ? -14.258 0.62 -15.93 1 69.19 217 PRO A C 1
ATOM 1716 O O . PRO A 1 217 ? -13.578 0.388 -16.938 1 69.19 217 PRO A O 1
ATOM 1719 N N . TRP A 1 218 ? -15.359 1.348 -15.961 1 71.69 218 TRP A N 1
ATOM 1720 C CA . TRP A 1 218 ? -15.859 1.796 -17.25 1 71.69 218 TRP A CA 1
ATOM 1721 C C . TRP A 1 218 ? -15.492 3.252 -17.516 1 71.69 218 TRP A C 1
ATOM 1723 O O . TRP A 1 218 ? -15.898 3.84 -18.516 1 71.69 218 TRP A O 1
ATOM 1733 N N . GLN A 1 219 ? -14.859 3.697 -16.469 1 63.59 219 GLN A N 1
ATOM 1734 C CA . GLN A 1 219 ? -14.398 5.062 -16.703 1 63.59 219 GLN A CA 1
ATOM 1735 C C . GLN A 1 219 ? -13.344 5.113 -17.797 1 63.59 219 GLN A C 1
ATOM 1737 O O . GLN A 1 219 ? -12.312 4.449 -17.719 1 63.59 219 GLN A O 1
ATOM 1742 N N . ASN A 1 220 ? -13.844 5.438 -19 1 54.66 220 ASN A N 1
ATOM 1743 C CA . ASN A 1 220 ? -12.875 5.633 -20.078 1 54.66 220 ASN A CA 1
ATOM 1744 C C . ASN A 1 220 ? -11.875 6.738 -19.734 1 54.66 220 ASN A C 1
ATOM 1746 O O . ASN A 1 220 ? -12.25 7.906 -19.641 1 54.66 220 ASN A O 1
ATOM 1750 N N . LEU A 1 221 ? -10.836 6.281 -19.219 1 54.34 221 LEU A N 1
ATOM 1751 C CA . LEU A 1 221 ? -9.852 7.336 -19.016 1 54.34 221 LEU A CA 1
ATOM 1752 C C . LEU A 1 221 ? -9.023 7.578 -20.266 1 54.34 221 LEU A C 1
ATOM 1754 O O . LEU A 1 221 ? -8.461 6.641 -20.844 1 54.34 221 LEU A O 1
ATOM 1758 N N . ASP A 1 222 ? -9.336 8.484 -21.094 1 50.19 222 ASP A N 1
ATOM 1759 C CA . ASP A 1 222 ? -8.422 8.883 -22.156 1 50.19 222 ASP A CA 1
ATOM 1760 C C . ASP A 1 222 ? -6.996 9.016 -21.625 1 50.19 222 ASP A C 1
ATOM 1762 O O . ASP A 1 222 ? -6.762 8.93 -20.422 1 50.19 222 ASP A O 1
ATOM 1766 N N . ASP A 1 223 ? -6.078 8.703 -22.562 1 48.16 223 ASP A N 1
ATOM 1767 C CA . ASP A 1 223 ? -4.656 8.836 -22.25 1 48.16 223 ASP A CA 1
ATOM 1768 C C . ASP A 1 223 ? -4.41 9.945 -21.25 1 48.16 223 ASP A C 1
ATOM 1770 O O . ASP A 1 223 ? -3.545 9.82 -20.375 1 48.16 223 ASP A O 1
ATOM 1774 N N . TYR A 1 224 ? -5.172 11 -21.453 1 46.72 224 TYR A N 1
ATOM 1775 C CA . TYR A 1 224 ? -5.051 12.188 -20.625 1 46.72 224 TYR A CA 1
ATOM 1776 C C . TYR A 1 224 ? -5.531 11.906 -19.203 1 46.72 224 TYR A C 1
ATOM 1778 O O . TYR A 1 224 ? -5.066 12.531 -18.25 1 46.72 224 TYR A O 1
ATOM 1786 N N . SER A 1 225 ? -6.324 10.773 -19.141 1 60.25 225 SER A N 1
ATOM 1787 C CA . SER A 1 225 ? -6.957 10.609 -17.828 1 60.25 225 SER A CA 1
ATOM 1788 C C . SER A 1 225 ? -6.199 9.602 -16.984 1 60.25 225 SER A C 1
ATOM 1790 O O . SER A 1 225 ? -6.254 9.656 -15.75 1 60.25 225 SER A O 1
ATOM 1792 N N . VAL A 1 226 ? -5.363 8.898 -17.719 1 74 226 VAL A N 1
ATOM 1793 C CA . VAL A 1 226 ? -4.645 7.91 -16.922 1 74 226 VAL A CA 1
ATOM 1794 C C . VAL A 1 226 ? -3.41 8.555 -16.297 1 74 226 VAL A C 1
ATOM 1796 O O . VAL A 1 226 ? -2.807 7.996 -15.375 1 74 226 VAL A O 1
ATOM 1799 N N . SER A 1 227 ? -3.178 9.773 -16.75 1 85.81 227 SER A N 1
ATOM 1800 C CA . SER A 1 227 ? -2.053 10.531 -16.203 1 85.81 227 SER A CA 1
ATOM 1801 C C . SER A 1 227 ? -2.475 11.938 -15.805 1 85.81 227 SER A C 1
ATOM 1803 O O . SER A 1 227 ? -3.176 12.625 -16.547 1 85.81 227 SER A O 1
ATOM 1805 N N . ARG A 1 228 ? -2.154 12.344 -14.648 1 90.5 228 ARG A N 1
ATOM 1806 C CA . ARG A 1 228 ? -2.447 13.695 -14.195 1 90.5 228 ARG A CA 1
ATOM 1807 C C . ARG A 1 228 ? -1.223 14.336 -13.547 1 90.5 228 ARG A C 1
ATOM 1809 O O . ARG A 1 228 ? -0.666 13.797 -12.594 1 90.5 228 ARG A O 1
ATOM 1816 N N . TRP A 1 229 ? -0.866 15.422 -14.102 1 94.19 229 TRP A N 1
ATOM 1817 C CA . TRP A 1 229 ? 0.202 16.25 -13.539 1 94.19 229 TRP A CA 1
ATOM 1818 C C . TRP A 1 229 ? -0.315 17.641 -13.18 1 94.19 229 TRP A C 1
ATOM 1820 O O . TRP A 1 229 ? -1.313 18.094 -13.742 1 94.19 229 TRP A O 1
ATOM 1830 N N . SER A 1 230 ? 0.28 18.328 -12.242 1 95.38 230 SER A N 1
ATOM 1831 C CA . SER A 1 230 ? -0.305 19.547 -11.695 1 95.38 230 SER A CA 1
ATOM 1832 C C . SER A 1 230 ? 0.765 20.594 -11.43 1 95.38 230 SER A C 1
ATOM 1834 O O . SER A 1 230 ? 1.961 20.312 -11.531 1 95.38 230 SER A O 1
ATOM 1836 N N . ASN A 1 231 ? 0.273 21.781 -11.148 1 96.94 231 ASN A N 1
ATOM 1837 C CA . ASN A 1 231 ? 1.149 22.859 -10.727 1 96.94 231 ASN A CA 1
ATOM 1838 C C . ASN A 1 231 ? 1.27 22.938 -9.211 1 96.94 231 ASN A C 1
ATOM 1840 O O . ASN A 1 231 ? 1.648 23.969 -8.656 1 96.94 231 ASN A O 1
ATOM 1844 N N . ILE A 1 232 ? 0.873 21.859 -8.477 1 96.75 232 ILE A N 1
ATOM 1845 C CA . ILE A 1 232 ? 1.097 21.75 -7.039 1 96.75 232 ILE A CA 1
ATOM 1846 C C . ILE A 1 232 ? 2.596 21.688 -6.754 1 96.75 232 ILE A C 1
ATOM 1848 O O . ILE A 1 232 ? 3.307 20.844 -7.316 1 96.75 232 ILE A O 1
ATOM 1852 N N . THR A 1 233 ? 3.043 22.594 -5.926 1 98 233 THR A N 1
ATOM 1853 C CA . THR A 1 233 ? 4.465 22.547 -5.602 1 98 233 THR A CA 1
ATOM 1854 C C . THR A 1 233 ? 4.812 21.25 -4.887 1 98 233 THR A C 1
ATOM 1856 O O . THR A 1 233 ? 3.951 20.625 -4.266 1 98 233 THR A O 1
ATOM 1859 N N . HIS A 1 234 ? 6.137 20.859 -4.98 1 98.5 234 HIS A N 1
ATOM 1860 C CA . HIS A 1 234 ? 6.578 19.641 -4.301 1 98.5 234 HIS A CA 1
ATOM 1861 C C . HIS A 1 234 ? 6.285 19.719 -2.807 1 98.5 234 HIS A C 1
ATOM 1863 O O . HIS A 1 234 ? 5.926 18.703 -2.191 1 98.5 234 HIS A O 1
ATOM 1869 N N . ARG A 1 235 ? 6.406 20.859 -2.168 1 98.5 235 ARG A N 1
ATOM 1870 C CA . ARG A 1 235 ? 6.168 21.016 -0.737 1 98.5 235 ARG A CA 1
ATOM 1871 C C . ARG A 1 235 ? 4.691 20.812 -0.404 1 98.5 235 ARG A C 1
ATOM 1873 O O . ARG A 1 235 ? 4.352 20.141 0.567 1 98.5 235 ARG A O 1
ATOM 1880 N N . GLU A 1 236 ? 3.822 21.438 -1.215 1 96.94 236 GLU A N 1
ATOM 1881 C CA . GLU A 1 236 ? 2.391 21.25 -1.004 1 96.94 236 GLU A CA 1
ATOM 1882 C C . GLU A 1 236 ? 1.979 19.797 -1.229 1 96.94 236 GLU A C 1
ATOM 1884 O O . GLU A 1 236 ? 1.118 19.281 -0.52 1 96.94 236 GLU A O 1
ATOM 1889 N N . TRP A 1 237 ? 2.611 19.172 -2.25 1 97.5 237 TRP A N 1
ATOM 1890 C CA . TRP A 1 237 ? 2.328 17.766 -2.57 1 97.5 237 TRP A CA 1
ATOM 1891 C C . TRP A 1 237 ? 2.578 16.875 -1.362 1 97.5 237 TRP A C 1
ATOM 1893 O O . TRP A 1 237 ? 1.747 16.031 -1.025 1 97.5 237 TRP A O 1
ATOM 1903 N N . ILE A 1 238 ? 3.719 17.078 -0.681 1 98.25 238 ILE A N 1
ATOM 1904 C CA . ILE A 1 238 ? 4.066 16.297 0.5 1 98.25 238 ILE A CA 1
ATOM 1905 C C . ILE A 1 238 ? 3.148 16.688 1.66 1 98.25 238 ILE A C 1
ATOM 1907 O O . ILE A 1 238 ? 2.734 15.828 2.443 1 98.25 238 ILE A O 1
ATOM 1911 N N . TRP A 1 239 ? 2.824 17.938 1.754 1 96.94 239 TRP A N 1
ATOM 1912 C CA . TRP A 1 239 ? 1.962 18.406 2.832 1 96.94 239 TRP A CA 1
ATOM 1913 C C . TRP A 1 239 ? 0.593 17.75 2.766 1 96.94 239 TRP A C 1
ATOM 1915 O O . TRP A 1 239 ? 0.068 17.281 3.783 1 96.94 239 TRP A O 1
ATOM 1925 N N . ARG A 1 240 ? -0.037 17.656 1.625 1 95.25 240 ARG A N 1
ATOM 1926 C CA . ARG A 1 240 ? -1.383 17.109 1.462 1 95.25 240 ARG A CA 1
ATOM 1927 C C . ARG A 1 240 ? -1.481 15.703 2.037 1 95.25 240 ARG A C 1
ATOM 1929 O O . ARG A 1 240 ? -2.438 15.375 2.744 1 95.25 240 ARG A O 1
ATOM 1936 N N . GLN A 1 241 ? -0.487 14.898 1.741 1 95.94 241 GLN A N 1
ATOM 1937 C CA . GLN A 1 241 ? -0.558 13.508 2.17 1 95.94 241 GLN A CA 1
ATOM 1938 C C . GLN A 1 241 ? -0.102 13.352 3.617 1 95.94 241 GLN A C 1
ATOM 1940 O O . GLN A 1 241 ? -0.739 12.648 4.402 1 95.94 241 GLN A O 1
ATOM 1945 N N . SER A 1 242 ? 0.95 14.031 3.986 1 96.62 242 SER A N 1
ATOM 1946 C CA . SER A 1 242 ? 1.52 13.852 5.316 1 96.62 242 SER A CA 1
ATOM 1947 C C . SER A 1 242 ? 0.604 14.43 6.391 1 96.62 242 SER A C 1
ATOM 1949 O O . SER A 1 242 ? 0.462 13.852 7.473 1 96.62 242 SER A O 1
ATOM 1951 N N . TYR A 1 243 ? -0.079 15.539 6.098 1 95.81 243 TYR A N 1
ATOM 1952 C CA . TYR A 1 243 ? -0.938 16.234 7.047 1 95.81 243 TYR A CA 1
ATOM 1953 C C . TYR A 1 243 ? -2.045 15.328 7.559 1 95.81 243 TYR A C 1
ATOM 1955 O O . TYR A 1 243 ? -2.303 15.266 8.758 1 95.81 243 TYR A O 1
ATOM 1963 N N . VAL A 1 244 ? -2.613 14.578 6.703 1 95.25 244 VAL A N 1
ATOM 1964 C CA . VAL A 1 244 ? -3.727 13.688 7.012 1 95.25 244 VAL A CA 1
ATOM 1965 C C . VAL A 1 244 ? -3.236 12.523 7.875 1 95.25 244 VAL A C 1
ATOM 1967 O O . VAL A 1 244 ? -3.992 11.984 8.688 1 95.25 244 VAL A O 1
ATOM 1970 N N . MET A 1 245 ? -1.958 12.188 7.734 1 95.81 245 MET A N 1
ATOM 1971 C CA . MET A 1 245 ? -1.406 11.023 8.43 1 95.81 245 MET A CA 1
ATOM 1972 C C . MET A 1 245 ? -0.695 11.445 9.711 1 95.81 245 MET A C 1
ATOM 1974 O O . MET A 1 245 ? 0.083 10.672 10.273 1 95.81 245 MET A O 1
ATOM 1978 N N . GLY A 1 246 ? -0.909 12.703 10.148 1 95.19 246 GLY A N 1
ATOM 1979 C CA . GLY A 1 246 ? -0.341 13.164 11.406 1 95.19 246 GLY A CA 1
ATOM 1980 C C . GLY A 1 246 ? 1.123 13.547 11.297 1 95.19 246 GLY A C 1
ATOM 1981 O O . GLY A 1 246 ? 1.854 13.523 12.281 1 95.19 246 GLY A O 1
ATOM 1982 N N . HIS A 1 247 ? 1.52 13.773 10.117 1 96.06 247 HIS A N 1
ATOM 1983 C CA . HIS A 1 247 ? 2.84 14.312 9.828 1 96.06 247 HIS A CA 1
ATOM 1984 C C . HIS A 1 247 ? 2.736 15.641 9.086 1 96.06 247 HIS A C 1
ATOM 1986 O O . HIS A 1 247 ? 1.683 15.969 8.531 1 96.06 247 HIS A O 1
ATOM 1992 N N . HIS A 1 248 ? 3.656 16.438 9.227 1 97.56 248 HIS A N 1
ATOM 1993 C CA . HIS A 1 248 ? 3.805 17.703 8.508 1 97.56 248 HIS A CA 1
ATOM 1994 C C . HIS A 1 248 ? 5.16 17.781 7.812 1 97.56 248 HIS A C 1
ATOM 1996 O O . HIS A 1 248 ? 6.156 17.266 8.32 1 97.56 248 HIS A O 1
ATOM 2002 N N . ILE A 1 249 ? 5.234 18.328 6.656 1 98.19 249 ILE A N 1
ATOM 2003 C CA . ILE A 1 249 ? 6.508 18.438 5.953 1 98.19 249 ILE A CA 1
ATOM 2004 C C . ILE A 1 249 ? 7.527 19.141 6.84 1 98.19 249 ILE A C 1
ATOM 2006 O O . ILE A 1 249 ? 8.719 18.812 6.812 1 98.19 249 ILE A O 1
ATOM 2010 N N . ILE A 1 250 ? 7.098 20.109 7.609 1 98.38 250 ILE A N 1
ATOM 2011 C CA . ILE A 1 250 ? 7.984 20.797 8.547 1 98.38 250 ILE A CA 1
ATOM 2012 C C . ILE A 1 250 ? 8.562 19.797 9.539 1 98.38 250 ILE A C 1
ATOM 2014 O O . ILE A 1 250 ? 9.773 19.75 9.758 1 98.38 250 ILE A O 1
ATOM 2018 N N . GLY A 1 251 ? 7.652 19.016 10.102 1 98 251 GLY A N 1
ATOM 2019 C CA . GLY A 1 251 ? 8.102 18.016 11.055 1 98 251 GLY A CA 1
ATOM 2020 C C . GLY A 1 251 ? 9.047 17 10.453 1 98 251 GLY A C 1
ATOM 2021 O O . GLY A 1 251 ? 10.016 16.578 11.094 1 98 251 GLY A O 1
ATOM 2022 N N . MET A 1 252 ? 8.789 16.578 9.273 1 97.56 252 MET A N 1
ATOM 2023 C CA . MET A 1 252 ? 9.633 15.602 8.594 1 97.56 252 MET A CA 1
ATOM 2024 C C . MET A 1 252 ? 11.023 16.172 8.344 1 97.56 252 MET A C 1
ATOM 2026 O O . MET A 1 252 ? 12.031 15.508 8.594 1 97.56 252 MET A O 1
ATOM 2030 N N . GLU A 1 253 ? 11.094 17.375 7.879 1 98.38 253 GLU A N 1
ATOM 2031 C CA . GLU A 1 253 ? 12.383 18 7.574 1 98.38 253 GLU A CA 1
ATOM 2032 C C . GLU A 1 253 ? 13.117 18.391 8.852 1 98.38 253 GLU A C 1
ATOM 2034 O O . GLU A 1 253 ? 14.352 18.328 8.906 1 98.38 253 GLU A O 1
ATOM 2039 N N . VAL A 1 254 ? 12.398 18.797 9.891 1 98.25 254 VAL A N 1
ATOM 2040 C CA . VAL A 1 254 ? 13.031 19.047 11.18 1 98.25 254 VAL A CA 1
ATOM 2041 C C . VAL A 1 254 ? 13.68 17.766 11.703 1 98.25 254 VAL A C 1
ATOM 2043 O O . VAL A 1 254 ? 14.789 17.812 12.234 1 98.25 254 VAL A O 1
ATOM 2046 N N . GLN A 1 255 ? 13.031 16.688 11.562 1 97.12 255 GLN A N 1
ATOM 2047 C CA . GLN A 1 255 ? 13.602 15.422 12.016 1 97.12 255 GLN A CA 1
ATOM 2048 C C . GLN A 1 255 ? 14.859 15.07 11.234 1 97.12 255 GLN A C 1
ATOM 2050 O O . GLN A 1 255 ? 15.781 14.453 11.773 1 97.12 255 GLN A O 1
ATOM 2055 N N . LYS A 1 256 ? 14.883 15.43 9.984 1 96.94 256 LYS A N 1
ATOM 2056 C CA . LYS A 1 256 ? 16.109 15.25 9.203 1 96.94 256 LYS A CA 1
ATOM 2057 C C . LYS A 1 256 ? 17.266 16.062 9.797 1 96.94 256 LYS A C 1
ATOM 2059 O O . LYS A 1 256 ? 18.391 15.578 9.867 1 96.94 256 LYS A O 1
ATOM 2064 N N . VAL A 1 257 ? 17 17.266 10.211 1 98.12 257 VAL A N 1
ATOM 2065 C CA . VAL A 1 257 ? 18 18.125 10.82 1 98.12 257 VAL A CA 1
ATOM 2066 C C . VAL A 1 257 ? 18.422 17.562 12.172 1 98.12 257 VAL A C 1
ATOM 2068 O O . VAL A 1 257 ? 19.609 17.531 12.484 1 98.12 257 VAL A O 1
ATOM 2071 N N . LEU A 1 258 ? 17.438 17.141 12.945 1 97.69 258 LEU A N 1
ATOM 2072 C CA . LEU A 1 258 ? 17.734 16.578 14.258 1 97.69 258 LEU A CA 1
ATOM 2073 C C . LEU A 1 258 ? 18.594 15.32 14.133 1 97.69 258 LEU A C 1
ATOM 2075 O O . LEU A 1 258 ? 19.469 15.078 14.953 1 97.69 258 LEU A O 1
ATOM 2079 N N . ALA A 1 259 ? 18.297 14.516 13.109 1 96.81 259 ALA A N 1
ATOM 2080 C CA . ALA A 1 259 ? 19.125 13.344 12.852 1 96.81 259 ALA A CA 1
ATOM 2081 C C . ALA A 1 259 ? 20.562 13.742 12.492 1 96.81 259 ALA A C 1
ATOM 2083 O O . ALA A 1 259 ? 21.516 13.07 12.875 1 96.81 259 ALA A O 1
ATOM 2084 N N . ALA A 1 260 ? 20.672 14.758 11.711 1 97.19 260 ALA A N 1
ATOM 2085 C CA . ALA A 1 260 ? 22 15.289 11.406 1 97.19 260 ALA A CA 1
ATOM 2086 C C . ALA A 1 260 ? 22.719 15.711 12.68 1 97.19 260 ALA A C 1
ATOM 2088 O O . ALA A 1 260 ? 23.906 15.438 12.844 1 97.19 260 ALA A O 1
ATOM 2089 N N . VAL A 1 261 ? 22.047 16.391 13.555 1 96.88 261 VAL A N 1
ATOM 2090 C CA . VAL A 1 261 ? 22.625 16.812 14.828 1 96.88 261 VAL A CA 1
ATOM 2091 C C . VAL A 1 261 ? 23.047 15.594 15.641 1 96.88 261 VAL A C 1
ATOM 2093 O O . VAL A 1 261 ? 24.125 15.594 16.25 1 96.88 261 VAL A O 1
ATOM 2096 N N . ASP A 1 262 ? 22.203 14.578 15.617 1 95.31 262 ASP A N 1
ATOM 2097 C CA . ASP A 1 262 ? 22.562 13.336 16.297 1 95.31 262 ASP A CA 1
ATOM 2098 C C . ASP A 1 262 ? 23.906 12.805 15.789 1 95.31 262 ASP A C 1
ATOM 2100 O O . ASP A 1 262 ? 24.75 12.398 16.578 1 95.31 262 ASP A O 1
ATOM 2104 N N . TRP A 1 263 ? 24.031 12.781 14.516 1 94.31 263 TRP A N 1
ATOM 2105 C CA . TRP A 1 263 ? 25.266 12.281 13.93 1 94.31 263 TRP A CA 1
ATOM 2106 C C . TRP A 1 263 ? 26.438 13.18 14.312 1 94.31 263 TRP A C 1
ATOM 2108 O O . TRP A 1 263 ? 27.531 12.68 14.617 1 94.31 263 TRP A O 1
ATOM 2118 N N . LEU A 1 264 ? 26.297 14.492 14.305 1 94.94 264 LEU A N 1
ATOM 2119 C CA . LEU A 1 264 ? 27.359 15.43 14.648 1 94.94 264 LEU A CA 1
ATOM 2120 C C . LEU A 1 264 ? 27.797 15.266 16.094 1 94.94 264 LEU A C 1
ATOM 2122 O O . LEU A 1 264 ? 28.984 15.336 16.406 1 94.94 264 LEU A O 1
ATOM 2126 N N . VAL A 1 265 ? 26.828 15.078 16.922 1 93.5 265 VAL A N 1
ATOM 2127 C CA . VAL A 1 265 ? 27.109 14.898 18.344 1 93.5 265 VAL A CA 1
ATOM 2128 C C . VAL A 1 265 ? 27.906 13.609 18.562 1 93.5 265 VAL A C 1
ATOM 2130 O O . VAL A 1 265 ? 28.875 13.586 19.312 1 93.5 265 VAL A O 1
ATOM 2133 N N . LYS A 1 266 ? 27.5 12.555 17.891 1 90.06 266 LYS A N 1
ATOM 2134 C CA . LYS A 1 266 ? 28.141 11.25 18.031 1 90.06 266 LYS A CA 1
ATOM 2135 C C . LYS A 1 266 ? 29.562 11.273 17.484 1 90.06 266 LYS A C 1
ATOM 2137 O O . LYS A 1 266 ? 30.422 10.508 17.922 1 90.06 266 LYS A O 1
ATOM 2142 N N . ASN A 1 267 ? 29.828 12.148 16.578 1 89.69 267 ASN A N 1
ATOM 2143 C CA . ASN A 1 267 ? 31.125 12.164 15.914 1 89.69 267 ASN A CA 1
ATOM 2144 C C . ASN A 1 267 ? 31.953 13.383 16.328 1 89.69 267 ASN A C 1
ATOM 2146 O O . ASN A 1 267 ? 32.781 13.875 15.555 1 89.69 267 ASN A O 1
ATOM 2150 N N . LYS A 1 268 ? 31.734 13.914 17.469 1 90.25 268 LYS A N 1
ATOM 2151 C CA . LYS A 1 268 ? 32.594 14.953 18.031 1 90.25 268 LYS A CA 1
ATOM 2152 C C . LYS A 1 268 ? 34.031 14.445 18.188 1 90.25 268 LYS A C 1
ATOM 2154 O O . LYS A 1 268 ? 34.25 13.266 18.469 1 90.25 268 LYS A O 1
ATOM 2159 N N . THR A 1 269 ? 35.125 15.164 17.812 1 81.38 269 THR A N 1
ATOM 2160 C CA . THR A 1 269 ? 36.531 14.773 17.812 1 81.38 269 THR A CA 1
ATOM 2161 C C . THR A 1 269 ? 37.062 14.727 19.25 1 81.38 269 THR A C 1
ATOM 2163 O O . THR A 1 269 ? 38.219 14.391 19.453 1 81.38 269 THR A O 1
ATOM 2166 N N . GLY A 1 270 ? 36.375 14.664 20.312 1 66.88 270 GLY A N 1
ATOM 2167 C CA . GLY A 1 270 ? 36.844 14.469 21.672 1 66.88 270 GLY A CA 1
ATOM 2168 C C . GLY A 1 270 ? 37.188 15.766 22.375 1 66.88 270 GLY A C 1
ATOM 2169 O O . GLY A 1 270 ? 37.469 15.773 23.578 1 66.88 270 GLY A O 1
ATOM 2170 N N . LYS A 1 271 ? 37.531 16.812 21.625 1 62.19 271 LYS A N 1
ATOM 2171 C CA . LYS A 1 271 ? 37.812 18.031 22.359 1 62.19 271 LYS A CA 1
ATOM 2172 C C . LYS A 1 271 ? 36.562 18.562 23.047 1 62.19 271 LYS A C 1
ATOM 2174 O O . LYS A 1 271 ? 35.469 18.516 22.469 1 62.19 271 LYS A O 1
ATOM 2179 N N . SER A 1 272 ? 36.406 18.469 24.328 1 56.44 272 SER A N 1
ATOM 2180 C CA . SER A 1 272 ? 35.312 18.625 25.281 1 56.44 272 SER A CA 1
ATOM 2181 C C . SER A 1 272 ? 34.406 19.797 24.891 1 56.44 272 SER A C 1
ATOM 2183 O O . SER A 1 272 ? 33.219 19.797 25.188 1 56.44 272 SER A O 1
ATOM 2185 N N . ASP A 1 273 ? 34.906 20.797 24.047 1 74.75 273 ASP A N 1
ATOM 2186 C CA . ASP A 1 273 ? 34.062 21.984 24 1 74.75 273 ASP A CA 1
ATOM 2187 C C . ASP A 1 273 ? 33.562 22.266 22.594 1 74.75 273 ASP A C 1
ATOM 2189 O O . ASP A 1 273 ? 33.375 23.422 22.219 1 74.75 273 ASP A O 1
ATOM 2193 N N . GLU A 1 274 ? 33.344 21.203 21.781 1 89.94 274 GLU A N 1
ATOM 2194 C CA . GLU A 1 274 ? 32.875 21.438 20.422 1 89.94 274 GLU A CA 1
ATOM 2195 C C . GLU A 1 274 ? 31.391 21.766 20.422 1 89.94 274 GLU A C 1
ATOM 2197 O O . GLU A 1 274 ? 30.562 20.938 20.797 1 89.94 274 GLU A O 1
ATOM 2202 N N . LYS A 1 275 ? 31.078 22.969 19.953 1 96 275 LYS A N 1
ATOM 2203 C CA . LYS A 1 275 ? 29.688 23.422 19.938 1 96 275 LYS A CA 1
ATOM 2204 C C . LYS A 1 275 ? 29 23.031 18.641 1 96 275 LYS A C 1
ATOM 2206 O O . LYS A 1 275 ? 29.656 22.766 17.625 1 96 275 LYS A O 1
ATOM 2211 N N . ILE A 1 276 ? 27.75 22.938 18.703 1 97.88 276 ILE A N 1
ATOM 2212 C CA . ILE A 1 276 ? 26.922 22.609 17.547 1 97.88 276 ILE A CA 1
ATOM 2213 C C . ILE A 1 276 ? 26 23.781 17.234 1 97.88 276 ILE A C 1
ATOM 2215 O O . ILE A 1 276 ? 25.328 24.312 18.125 1 97.88 276 ILE A O 1
ATOM 2219 N N . GLY A 1 277 ? 25.969 24.234 16.016 1 98.62 277 GLY A N 1
ATOM 2220 C CA . GLY A 1 277 ? 25.094 25.297 15.57 1 98.62 277 GLY A CA 1
ATOM 2221 C C . GLY A 1 277 ? 24.141 24.859 14.461 1 98.62 277 GLY A C 1
ATOM 2222 O O . GLY A 1 277 ? 24.328 23.797 13.859 1 98.62 277 GLY A O 1
ATOM 2223 N N . VAL A 1 278 ? 23.125 25.594 14.227 1 98.88 278 VAL A N 1
ATOM 2224 C CA . VAL A 1 278 ? 22.234 25.438 13.078 1 98.88 278 VAL A CA 1
ATOM 2225 C C . VAL A 1 278 ? 21.969 26.797 12.453 1 98.88 278 VAL A C 1
ATOM 2227 O O . VAL A 1 278 ? 21.812 27.797 13.156 1 98.88 278 VAL A O 1
ATOM 2230 N N . MET A 1 279 ? 21.984 26.844 11.203 1 98.81 279 MET A N 1
ATOM 2231 C CA . MET A 1 279 ? 21.703 28.062 10.438 1 98.81 279 MET A CA 1
ATOM 2232 C C . MET A 1 279 ? 20.734 27.75 9.297 1 98.81 279 MET A C 1
ATOM 2234 O O . MET A 1 279 ? 20.812 26.688 8.68 1 98.81 279 MET A O 1
ATOM 2238 N N . GLY A 1 280 ? 19.875 28.688 9.039 1 98.75 280 GLY A N 1
ATOM 2239 C CA . GLY A 1 280 ? 19.016 28.531 7.871 1 98.75 280 GLY A CA 1
ATOM 2240 C C . GLY A 1 280 ? 18.5 29.844 7.32 1 98.75 280 GLY A C 1
ATOM 2241 O O . GLY A 1 280 ? 18.547 30.859 8.008 1 98.75 280 GLY A O 1
ATOM 2242 N N . TYR A 1 281 ? 18.078 29.812 6.082 1 98.38 281 TYR A N 1
ATOM 2243 C CA . TYR A 1 281 ? 17.531 30.984 5.41 1 98.38 281 TYR A CA 1
ATOM 2244 C C . TYR A 1 281 ? 16.109 30.719 4.914 1 98.38 281 TYR A C 1
ATOM 2246 O O . TYR A 1 281 ? 15.852 29.672 4.297 1 98.38 281 TYR A O 1
ATOM 2254 N N . ALA A 1 282 ? 15.133 31.625 5.172 1 97.62 282 ALA A N 1
ATOM 2255 C CA . ALA A 1 282 ? 13.742 31.562 4.723 1 97.62 282 ALA A CA 1
ATOM 2256 C C . ALA A 1 282 ? 13.086 30.25 5.168 1 97.62 282 ALA A C 1
ATOM 2258 O O . ALA A 1 282 ? 12.906 30.016 6.363 1 97.62 282 ALA A O 1
ATOM 2259 N N . GLU A 1 283 ? 12.883 29.328 4.199 1 98.06 283 GLU A N 1
ATOM 2260 C CA . GLU A 1 283 ? 12.375 28.031 4.617 1 98.06 283 GLU A CA 1
ATOM 2261 C C . GLU A 1 283 ? 13.375 27.312 5.527 1 98.06 283 GLU A C 1
ATOM 2263 O O . GLU A 1 283 ? 12.984 26.672 6.5 1 98.06 283 GLU A O 1
ATOM 2268 N N . GLY A 1 284 ? 14.594 27.359 5.152 1 98.56 284 GLY A N 1
ATOM 2269 C CA . GLY A 1 284 ? 15.633 26.812 6.016 1 98.56 284 GLY A CA 1
ATOM 2270 C C . GLY A 1 284 ? 15.711 27.516 7.359 1 98.56 284 GLY A C 1
ATOM 2271 O O . GLY A 1 284 ? 16.078 26.906 8.367 1 98.56 284 GLY A O 1
ATOM 2272 N N . GLY A 1 285 ? 15.43 28.906 7.324 1 98.5 285 GLY A N 1
ATOM 2273 C CA . GLY A 1 285 ? 15.375 29.656 8.578 1 98.5 285 GLY A CA 1
ATOM 2274 C C . GLY A 1 285 ? 14.328 29.125 9.539 1 98.5 285 GLY A C 1
ATOM 2275 O O . GLY A 1 285 ? 14.594 29 10.734 1 98.5 285 GLY A O 1
ATOM 2276 N N . LEU A 1 286 ? 13.156 28.812 8.969 1 98.31 286 LEU A N 1
ATOM 2277 C CA . LEU A 1 286 ? 12.094 28.203 9.742 1 98.31 286 LEU A CA 1
ATOM 2278 C C . LEU A 1 286 ? 12.547 26.859 10.336 1 98.31 286 LEU A C 1
ATOM 2280 O O . LEU A 1 286 ? 12.359 26.609 11.531 1 98.31 286 LEU A O 1
ATOM 2284 N N . LEU A 1 287 ? 13.172 26.016 9.555 1 98.81 287 LEU A N 1
ATOM 2285 C CA . LEU A 1 287 ? 13.602 24.688 9.984 1 98.81 287 LEU A CA 1
ATOM 2286 C C . LEU A 1 287 ? 14.703 24.797 11.039 1 98.81 287 LEU A C 1
ATOM 2288 O O . LEU A 1 287 ? 14.711 24.031 12 1 98.81 287 LEU A O 1
ATOM 2292 N N . ALA A 1 288 ? 15.625 25.703 10.852 1 98.88 288 ALA A N 1
ATOM 2293 C CA . ALA A 1 288 ? 16.672 25.922 11.844 1 98.88 288 ALA A CA 1
ATOM 2294 C C . ALA A 1 288 ? 16.078 26.391 13.18 1 98.88 288 ALA A C 1
ATOM 2296 O O . ALA A 1 288 ? 16.484 25.906 14.242 1 98.88 288 ALA A O 1
ATOM 2297 N N . PHE A 1 289 ? 15.156 27.297 13.047 1 98.75 289 PHE A N 1
ATOM 2298 C CA . PHE A 1 289 ? 14.492 27.875 14.211 1 98.75 289 PHE A CA 1
ATOM 2299 C C . PHE A 1 289 ? 13.773 26.797 15.008 1 98.75 289 PHE A C 1
ATOM 2301 O O . PHE A 1 289 ? 13.969 26.672 16.219 1 98.75 289 PHE A O 1
ATOM 2308 N N . TYR A 1 290 ? 12.953 26 14.312 1 98.75 290 TYR A N 1
ATOM 2309 C CA . TYR A 1 290 ? 12.195 24.922 14.953 1 98.75 290 TYR A CA 1
ATOM 2310 C C . TYR A 1 290 ? 13.117 23.859 15.531 1 98.75 290 TYR A C 1
ATOM 2312 O O . TYR A 1 290 ? 12.875 23.344 16.625 1 98.75 290 TYR A O 1
ATOM 2320 N N . SER A 1 291 ? 14.195 23.531 14.836 1 98.75 291 SER A N 1
ATOM 2321 C CA . SER A 1 291 ? 15.148 22.531 15.32 1 98.75 291 SER A CA 1
ATOM 2322 C C . SER A 1 291 ? 15.836 23 16.594 1 98.75 291 SER A C 1
ATOM 2324 O O . SER A 1 291 ? 15.984 22.219 17.547 1 98.75 291 SER A O 1
ATOM 2326 N N . ALA A 1 292 ? 16.234 24.25 16.625 1 98.75 292 ALA A N 1
ATOM 2327 C CA . ALA A 1 292 ? 16.891 24.797 17.812 1 98.75 292 ALA A CA 1
ATOM 2328 C C . ALA A 1 292 ? 15.93 24.828 19 1 98.75 292 ALA A C 1
ATOM 2330 O O . ALA A 1 292 ? 16.344 24.641 20.141 1 98.75 292 ALA A O 1
ATOM 2331 N N . ALA A 1 293 ? 14.688 25.125 18.703 1 98.56 293 ALA A N 1
ATOM 2332 C CA . ALA A 1 293 ? 13.672 25.125 19.766 1 98.56 293 ALA A CA 1
ATOM 2333 C C . ALA A 1 293 ? 13.5 23.734 20.359 1 98.56 293 ALA A C 1
ATOM 2335 O O . ALA A 1 293 ? 13.297 23.594 21.562 1 98.56 293 ALA A O 1
ATOM 2336 N N . LEU A 1 294 ? 13.633 22.719 19.609 1 97.94 294 LEU A N 1
ATOM 2337 C CA . LEU A 1 294 ? 13.281 21.359 20.016 1 97.94 294 LEU A CA 1
ATOM 2338 C C . LEU A 1 294 ? 14.477 20.641 20.641 1 97.94 294 LEU A C 1
ATOM 2340 O O . LEU A 1 294 ? 14.312 19.766 21.484 1 97.94 294 LEU A O 1
ATOM 2344 N N . ASP A 1 295 ? 15.68 20.969 20.188 1 97.19 295 ASP A N 1
ATOM 2345 C CA . ASP A 1 295 ? 16.859 20.203 20.578 1 97.19 295 ASP A CA 1
ATOM 2346 C C . ASP A 1 295 ? 17.828 21.062 21.375 1 97.19 295 ASP A C 1
ATOM 2348 O O . ASP A 1 295 ? 18.547 21.891 20.812 1 97.19 295 ASP A O 1
ATOM 2352 N N . THR A 1 296 ? 18 20.781 22.625 1 96.88 296 THR A N 1
ATOM 2353 C CA . THR A 1 296 ? 18.797 21.594 23.516 1 96.88 296 THR A CA 1
ATOM 2354 C C . THR A 1 296 ? 20.281 21.328 23.297 1 96.88 296 THR A C 1
ATOM 2356 O O . THR A 1 296 ? 21.141 22.031 23.859 1 96.88 296 THR A O 1
ATOM 2359 N N . ARG A 1 297 ? 20.672 20.406 22.531 1 95.94 297 ARG A N 1
ATOM 2360 C CA . ARG A 1 297 ? 22.062 20.125 22.219 1 95.94 297 ARG A CA 1
ATOM 2361 C C . ARG A 1 297 ? 22.625 21.125 21.219 1 95.94 297 ARG A C 1
ATOM 2363 O O . ARG A 1 297 ? 23.844 21.219 21.031 1 95.94 297 ARG A O 1
ATOM 2370 N N . ILE A 1 298 ? 21.734 21.859 20.531 1 98.44 298 ILE A N 1
ATOM 2371 C CA . ILE A 1 298 ? 22.141 22.938 19.625 1 98.44 298 ILE A CA 1
ATOM 2372 C C . ILE A 1 298 ? 22.516 24.172 20.453 1 98.44 298 ILE A C 1
ATOM 2374 O O . ILE A 1 298 ? 21.656 24.781 21.078 1 98.44 298 ILE A O 1
ATOM 2378 N N . ASP A 1 299 ? 23.734 24.609 20.328 1 97.94 299 ASP A N 1
ATOM 2379 C CA . ASP A 1 299 ? 24.266 25.656 21.188 1 97.94 299 ASP A CA 1
ATOM 2380 C C . ASP A 1 299 ? 23.906 27.047 20.625 1 97.94 299 ASP A C 1
ATOM 2382 O O . ASP A 1 299 ? 23.781 28 21.391 1 97.94 299 ASP A O 1
ATOM 2386 N N . ALA A 1 300 ? 23.828 27.141 19.344 1 98.56 300 ALA A N 1
ATOM 2387 C CA . ALA A 1 300 ? 23.578 28.422 18.688 1 98.56 300 ALA A CA 1
ATOM 2388 C C . ALA A 1 300 ? 22.734 28.25 17.438 1 98.56 300 ALA A C 1
ATOM 2390 O O . ALA A 1 300 ? 22.938 27.297 16.672 1 98.56 300 ALA A O 1
ATOM 2391 N N . ALA A 1 301 ? 21.797 29.156 17.234 1 98.88 301 ALA A N 1
ATOM 2392 C CA . ALA A 1 301 ? 20.953 29.172 16.031 1 98.88 301 ALA A CA 1
ATOM 2393 C C . ALA A 1 301 ? 21.062 30.5 15.305 1 98.88 301 ALA A C 1
ATOM 2395 O O . ALA A 1 301 ? 21.094 31.562 15.93 1 98.88 301 ALA A O 1
ATOM 2396 N N . TRP A 1 302 ? 21.234 30.438 14.016 1 98.88 302 TRP A N 1
ATOM 2397 C CA . TRP A 1 302 ? 21.188 31.594 13.117 1 98.88 302 TRP A CA 1
ATOM 2398 C C . TRP A 1 302 ? 19.984 31.516 12.18 1 98.88 302 TRP A C 1
ATOM 2400 O O . TRP A 1 302 ? 19.969 30.719 11.242 1 98.88 302 TRP A O 1
ATOM 2410 N N . VAL A 1 303 ? 18.984 32.344 12.461 1 98.69 303 VAL A N 1
ATOM 2411 C CA . VAL A 1 303 ? 17.734 32.375 11.703 1 98.69 303 VAL A CA 1
ATOM 2412 C C . VAL A 1 303 ? 17.734 33.562 10.758 1 98.69 303 VAL A C 1
ATOM 2414 O O . VAL A 1 303 ? 17.594 34.719 11.203 1 98.69 303 VAL A O 1
ATOM 2417 N N . SER A 1 304 ? 17.844 33.25 9.531 1 98.19 304 SER A N 1
ATOM 2418 C CA . SER A 1 304 ? 17.906 34.281 8.516 1 98.19 304 SER A CA 1
ATOM 2419 C C . SER A 1 304 ? 16.625 34.344 7.699 1 98.19 304 SER A C 1
ATOM 2421 O O . SER A 1 304 ? 16.141 33.312 7.211 1 98.19 304 SER A O 1
ATOM 2423 N N . GLY A 1 305 ? 16.062 35.5 7.555 1 96.44 305 GLY A N 1
ATOM 2424 C CA . GLY A 1 305 ? 14.875 35.688 6.73 1 96.44 305 GLY A CA 1
ATOM 2425 C C . GLY A 1 305 ? 13.648 34.969 7.27 1 96.44 305 GLY A C 1
ATOM 2426 O O . GLY A 1 305 ? 12.844 34.438 6.5 1 96.44 305 GLY A O 1
ATOM 2427 N N . TYR A 1 306 ? 13.688 34.812 8.516 1 95.94 306 TYR A N 1
ATOM 2428 C CA . TYR A 1 306 ? 12.539 34.188 9.18 1 95.94 306 TYR A CA 1
ATOM 2429 C C . TYR A 1 306 ? 12.422 34.688 10.617 1 95.94 306 TYR A C 1
ATOM 2431 O O . TYR A 1 306 ? 13.391 34.656 11.375 1 95.94 306 TYR A O 1
ATOM 2439 N N . PHE A 1 307 ? 11.453 35.281 11.109 1 96.88 307 PHE A N 1
ATOM 2440 C CA . PHE A 1 307 ? 11.117 35.719 12.461 1 96.88 307 PHE A CA 1
ATOM 2441 C C . PHE A 1 307 ? 10.109 36.875 12.43 1 96.88 307 PHE A C 1
ATOM 2443 O O . PHE A 1 307 ? 10.344 37.875 11.773 1 96.88 307 PHE A O 1
ATOM 2450 N N . GLY A 1 308 ? 9.07 36.656 12.969 1 91.75 308 GLY A N 1
ATOM 2451 C CA . GLY A 1 308 ? 8.016 37.656 12.992 1 91.75 308 GLY A CA 1
ATOM 2452 C C . GLY A 1 308 ? 6.84 37.25 13.867 1 91.75 308 GLY A C 1
ATOM 2453 O O . GLY A 1 308 ? 6.945 36.344 14.672 1 91.75 308 GLY A O 1
ATOM 2454 N N . SER A 1 309 ? 5.805 38 13.852 1 83.25 309 SER A N 1
ATOM 2455 C CA . SER A 1 309 ? 4.684 37.812 14.766 1 83.25 309 SER A CA 1
ATOM 2456 C C . SER A 1 309 ? 3.84 36.594 14.352 1 83.25 309 SER A C 1
ATOM 2458 O O . SER A 1 309 ? 3.176 36 15.18 1 83.25 309 SER A O 1
ATOM 2460 N N . ARG A 1 310 ? 3.801 36.25 13.125 1 85.31 310 ARG A N 1
ATOM 2461 C CA . ARG A 1 310 ? 3.084 35.094 12.57 1 85.31 310 ARG A CA 1
ATOM 2462 C C . ARG A 1 310 ? 1.578 35.344 12.594 1 85.31 310 ARG A C 1
ATOM 2464 O O . ARG A 1 310 ? 0.797 34.406 12.359 1 85.31 310 ARG A O 1
ATOM 2471 N N . LYS A 1 311 ? 1.062 36.469 12.891 1 81.56 311 LYS A N 1
ATOM 2472 C CA . LYS A 1 311 ? -0.363 36.75 13.031 1 81.56 311 LYS A CA 1
ATOM 2473 C C . LYS A 1 311 ? -1.104 36.562 11.719 1 81.56 311 LYS A C 1
ATOM 2475 O O . LYS A 1 311 ? -2.318 36.344 11.703 1 81.56 311 LYS A O 1
ATOM 2480 N N . GLN A 1 312 ? -0.394 36.594 10.617 1 88.12 312 GLN A N 1
ATOM 2481 C CA . GLN A 1 312 ? -1.006 36.406 9.312 1 88.12 312 GLN A CA 1
ATOM 2482 C C . GLN A 1 312 ? -0.506 35.125 8.656 1 88.12 312 GLN A C 1
ATOM 2484 O O . GLN A 1 312 ? -0.263 35.062 7.449 1 88.12 312 GLN A O 1
ATOM 2489 N N . LEU A 1 313 ? -0.319 34.156 9.438 1 91.56 313 LEU A N 1
ATOM 2490 C CA . LEU A 1 313 ? 0.185 32.875 8.984 1 91.56 313 LEU A CA 1
ATOM 2491 C C . LEU A 1 313 ? -0.68 32.312 7.859 1 91.56 313 LEU A C 1
ATOM 2493 O O . LEU A 1 313 ? -0.183 31.609 6.984 1 91.56 313 LEU A O 1
ATOM 2497 N N . TRP A 1 314 ? -2.01 32.688 7.793 1 90.31 314 TRP A N 1
ATOM 2498 C CA . TRP A 1 314 ? -2.963 32.156 6.82 1 90.31 314 TRP A CA 1
ATOM 2499 C C . TRP A 1 314 ? -2.617 32.625 5.41 1 90.31 314 TRP A C 1
ATOM 2501 O O . TRP A 1 314 ? -3.096 32.062 4.426 1 90.31 314 TRP A O 1
ATOM 2511 N N . ARG A 1 315 ? -1.767 33.594 5.273 1 92.38 315 ARG A N 1
ATOM 2512 C CA . ARG A 1 315 ? -1.379 34.125 3.967 1 92.38 315 ARG A CA 1
ATOM 2513 C C . ARG A 1 315 ? -0.223 33.312 3.381 1 92.38 315 ARG A C 1
ATOM 2515 O O . ARG A 1 315 ? 0.008 33.344 2.17 1 92.38 315 ARG A O 1
ATOM 2522 N N . GLU A 1 316 ? 0.484 32.688 4.238 1 95.06 316 GLU A N 1
ATOM 2523 C CA . GLU A 1 316 ? 1.653 31.938 3.797 1 95.06 316 GLU A CA 1
ATOM 2524 C C . GLU A 1 316 ? 1.244 30.641 3.107 1 95.06 316 GLU A C 1
ATOM 2526 O O . GLU A 1 316 ? 0.076 30.25 3.154 1 95.06 316 GLU A O 1
ATOM 2531 N N . PRO A 1 317 ? 2.182 30.016 2.369 1 95.25 317 PRO A N 1
ATOM 2532 C CA . PRO A 1 317 ? 1.845 28.75 1.728 1 95.25 317 PRO A CA 1
ATOM 2533 C C . PRO A 1 317 ? 1.295 27.719 2.711 1 95.25 317 PRO A C 1
ATOM 2535 O O . PRO A 1 317 ? 1.708 27.688 3.873 1 95.25 317 PRO A O 1
ATOM 2538 N N . VAL A 1 318 ? 0.417 26.859 2.242 1 94 318 VAL A N 1
ATOM 2539 C CA . VAL A 1 318 ? -0.36 25.969 3.098 1 94 318 VAL A CA 1
ATOM 2540 C C . VAL A 1 318 ? 0.578 25.062 3.877 1 94 318 VAL A C 1
ATOM 2542 O O . VAL A 1 318 ? 0.275 24.656 5.004 1 94 318 VAL A O 1
ATOM 2545 N N . TYR A 1 319 ? 1.766 24.781 3.287 1 96.44 319 TYR A N 1
ATOM 2546 C CA . TYR A 1 319 ? 2.697 23.875 3.951 1 96.44 319 TYR A CA 1
ATOM 2547 C C . TYR A 1 319 ? 3.393 24.562 5.117 1 96.44 319 TYR A C 1
ATOM 2549 O O . TYR A 1 319 ? 4.262 23.984 5.766 1 96.44 319 TYR A O 1
ATOM 2557 N N . ARG A 1 320 ? 3.008 25.797 5.469 1 95.62 320 ARG A N 1
ATOM 2558 C CA . ARG A 1 320 ? 3.465 26.469 6.68 1 95.62 320 ARG A CA 1
ATOM 2559 C C . ARG A 1 320 ? 2.344 26.578 7.707 1 95.62 320 ARG A C 1
ATOM 2561 O O . ARG A 1 320 ? 2.562 27.031 8.828 1 95.62 320 ARG A O 1
ATOM 2568 N N . ASN A 1 321 ? 1.169 26.219 7.254 1 90.56 321 ASN A N 1
ATOM 2569 C CA . ASN A 1 321 ? 0.023 26.281 8.156 1 90.56 321 ASN A CA 1
ATOM 2570 C C . ASN A 1 321 ? -0.041 25.047 9.055 1 90.56 321 ASN A C 1
ATOM 2572 O O . ASN A 1 321 ? -0.404 23.953 8.609 1 90.56 321 ASN A O 1
ATOM 2576 N N . VAL A 1 322 ? 0.26 25.188 10.297 1 95.12 322 VAL A N 1
ATOM 2577 C CA . VAL A 1 322 ? 0.34 24.094 11.273 1 95.12 322 VAL A CA 1
ATOM 2578 C C . VAL A 1 322 ? -0.897 24.109 12.164 1 95.12 322 VAL A C 1
ATOM 2580 O O . VAL A 1 322 ? -1.251 25.156 12.727 1 95.12 322 VAL A O 1
ATOM 2583 N N . TRP A 1 323 ? -1.514 22.984 12.297 1 95.81 323 TRP A N 1
ATOM 2584 C CA . TRP A 1 323 ? -2.723 22.812 13.094 1 95.81 323 TRP A CA 1
ATOM 2585 C C . TRP A 1 323 ? -2.475 23.188 14.547 1 95.81 323 TRP A C 1
ATOM 2587 O O . TRP A 1 323 ? -1.741 22.5 15.258 1 95.81 323 TRP A O 1
ATOM 2597 N N . GLY A 1 324 ? -2.988 24.406 14.977 1 94.88 324 GLY A N 1
ATOM 2598 C CA . GLY A 1 324 ? -2.994 24.812 16.375 1 94.88 324 GLY A CA 1
ATOM 2599 C C . GLY A 1 324 ? -1.733 25.531 16.797 1 94.88 324 GLY A C 1
ATOM 2600 O O . GLY A 1 324 ? -1.536 25.812 17.984 1 94.88 324 GLY A O 1
ATOM 2601 N N . LEU A 1 325 ? -0.899 25.828 15.875 1 95.56 325 LEU A N 1
ATOM 2602 C CA . LEU A 1 325 ? 0.381 26.438 16.219 1 95.56 325 LEU A CA 1
ATOM 2603 C C . LEU A 1 325 ? 0.176 27.719 17.016 1 95.56 325 LEU A C 1
ATOM 2605 O O . LEU A 1 325 ? 0.81 27.922 18.047 1 95.56 325 LEU A O 1
ATOM 2609 N N . LEU A 1 326 ? -0.742 28.609 16.609 1 94.38 326 LEU A N 1
ATOM 2610 C CA . LEU A 1 326 ? -0.888 29.953 17.156 1 94.38 326 LEU A CA 1
ATOM 2611 C C . LEU A 1 326 ? -1.583 29.906 18.516 1 94.38 326 LEU A C 1
ATOM 2613 O O . LEU A 1 326 ? -1.622 30.906 19.234 1 94.38 326 LEU A O 1
ATOM 2617 N N . THR A 1 327 ? -2.094 28.781 18.875 1 94.81 327 THR A N 1
ATOM 2618 C CA . THR A 1 327 ? -2.711 28.672 20.188 1 94.81 327 THR A CA 1
ATOM 2619 C C . THR A 1 327 ? -1.655 28.75 21.297 1 94.81 327 THR A C 1
ATOM 2621 O O . THR A 1 327 ? -1.942 29.219 22.406 1 94.81 327 THR A O 1
ATOM 2624 N N . GLU A 1 328 ? -0.479 28.375 20.984 1 96.06 328 GLU A N 1
ATOM 2625 C CA . GLU A 1 328 ? 0.544 28.25 22.016 1 96.06 328 GLU A CA 1
ATOM 2626 C C . GLU A 1 328 ? 1.823 28.984 21.609 1 96.06 328 GLU A C 1
ATOM 2628 O O . GLU A 1 328 ? 2.611 29.375 22.469 1 96.06 328 GLU A O 1
ATOM 2633 N N . PHE A 1 329 ? 1.974 29.203 20.344 1 96.12 329 PHE A N 1
ATOM 2634 C CA . PHE A 1 329 ? 3.293 29.656 19.922 1 96.12 329 PHE A CA 1
ATOM 2635 C C . PHE A 1 329 ? 3.178 30.844 18.953 1 96.12 329 PHE A C 1
ATOM 2637 O O . PHE A 1 329 ? 2.307 30.859 18.078 1 96.12 329 PHE A O 1
ATOM 2644 N N . GLY A 1 330 ? 3.863 31.844 19.109 1 94.81 330 GLY A N 1
ATOM 2645 C CA . GLY A 1 330 ? 4.457 32.781 18.156 1 94.81 330 GLY A CA 1
ATOM 2646 C C . GLY A 1 330 ? 5.969 32.656 18.094 1 94.81 330 GLY A C 1
ATOM 2647 O O . GLY A 1 330 ? 6.566 31.781 18.703 1 94.81 330 GLY A O 1
ATOM 2648 N N . ASP A 1 331 ? 6.605 33.469 17.297 1 97.19 331 ASP A N 1
ATOM 2649 C CA . ASP A 1 331 ? 8.055 33.344 17.188 1 97.19 331 ASP A CA 1
ATOM 2650 C C . ASP A 1 331 ? 8.734 33.75 18.5 1 97.19 331 ASP A C 1
ATOM 2652 O O . ASP A 1 331 ? 9.805 33.219 18.828 1 97.19 331 ASP A O 1
ATOM 2656 N N . ALA A 1 332 ? 8.172 34.625 19.297 1 97.19 332 ALA A N 1
ATOM 2657 C CA . ALA A 1 332 ? 8.719 34.969 20.609 1 97.19 332 ALA A CA 1
ATOM 2658 C C . ALA A 1 332 ? 8.68 33.781 21.547 1 97.19 332 ALA A C 1
ATOM 2660 O O . ALA A 1 332 ? 9.648 33.5 22.266 1 97.19 332 ALA A O 1
ATOM 2661 N N . GLU A 1 333 ? 7.508 33.156 21.609 1 96.94 333 GLU A N 1
ATOM 2662 C CA . GLU A 1 333 ? 7.387 31.953 22.438 1 96.94 333 GLU A CA 1
ATOM 2663 C C . GLU A 1 333 ? 8.383 30.875 22 1 96.94 333 GLU A C 1
ATOM 2665 O O . GLU A 1 333 ? 9.023 30.234 22.828 1 96.94 333 GLU A O 1
ATOM 2670 N N . MET A 1 334 ? 8.523 30.703 20.688 1 97.19 334 MET A N 1
ATOM 2671 C CA . MET A 1 334 ? 9.461 29.719 20.156 1 97.19 334 MET A CA 1
ATOM 2672 C C . MET A 1 334 ? 10.891 30.078 20.547 1 97.19 334 MET A C 1
ATOM 2674 O O . MET A 1 334 ? 11.664 29.188 20.938 1 97.19 334 MET A O 1
ATOM 2678 N N . ALA A 1 335 ? 11.211 31.281 20.406 1 98.25 335 ALA A N 1
ATOM 2679 C CA . ALA A 1 335 ? 12.539 31.75 20.781 1 98.25 335 ALA A CA 1
ATOM 2680 C C . ALA A 1 335 ? 12.812 31.516 22.25 1 98.25 335 ALA A C 1
ATOM 2682 O O . ALA A 1 335 ? 13.953 31.25 22.656 1 98.25 335 ALA A O 1
ATOM 2683 N N . SER A 1 336 ? 11.805 31.609 23.047 1 97.81 336 SER A N 1
ATOM 2684 C CA . SER A 1 336 ? 11.977 31.375 24.484 1 97.81 336 SER A CA 1
ATOM 2685 C C . SER A 1 336 ? 12.414 29.938 24.75 1 97.81 336 SER A C 1
ATOM 2687 O O . SER A 1 336 ? 13.062 29.656 25.766 1 97.81 336 SER A O 1
ATOM 2689 N N . LEU A 1 337 ? 12.094 29 23.875 1 98.38 337 LEU A N 1
ATOM 2690 C CA . LEU A 1 337 ? 12.523 27.625 24.016 1 98.38 337 LEU A CA 1
ATOM 2691 C C . LEU A 1 337 ? 14.023 27.484 23.797 1 98.38 337 LEU A C 1
ATOM 2693 O O . LEU A 1 337 ? 14.633 26.484 24.188 1 98.38 337 LEU A O 1
ATOM 2697 N N . ILE A 1 338 ? 14.633 28.422 23.125 1 98.38 338 ILE A N 1
ATOM 2698 C CA . ILE A 1 338 ? 16.047 28.391 22.812 1 98.38 338 ILE A CA 1
ATOM 2699 C C . ILE A 1 338 ? 16.859 29.016 23.938 1 98.38 338 ILE A C 1
ATOM 2701 O O . ILE A 1 338 ? 18.016 28.688 24.156 1 98.38 338 ILE A O 1
ATOM 2705 N N . THR A 1 339 ? 16.234 29.859 24.766 1 96.38 339 THR A N 1
ATOM 2706 C CA . THR A 1 339 ? 16.891 30.5 25.906 1 96.38 339 THR A CA 1
ATOM 2707 C C . THR A 1 339 ? 17.375 29.469 26.906 1 96.38 339 THR A C 1
ATOM 2709 O O . THR A 1 339 ? 16.656 28.531 27.234 1 96.38 339 THR A O 1
ATOM 2712 N N . PRO A 1 340 ? 18.656 29.641 27.422 1 96.06 340 PRO A N 1
ATOM 2713 C CA . PRO A 1 340 ? 19.531 30.812 27.312 1 96.06 340 PRO A CA 1
ATOM 2714 C C . PRO A 1 340 ? 20.562 30.672 26.188 1 96.06 340 PRO A C 1
ATOM 2716 O O . PRO A 1 340 ? 21.531 31.422 26.141 1 96.06 340 PRO A O 1
ATOM 2719 N N . ARG A 1 341 ? 20.391 29.625 25.375 1 97.75 341 ARG A N 1
ATOM 2720 C CA . ARG A 1 341 ? 21.312 29.438 24.25 1 97.75 341 ARG A CA 1
ATOM 2721 C C . ARG A 1 341 ? 21.219 30.594 23.266 1 97.75 341 ARG A C 1
ATOM 2723 O O . ARG A 1 341 ? 20.281 31.391 23.328 1 97.75 341 ARG A O 1
ATOM 2730 N N . SER A 1 342 ? 22.172 30.688 22.328 1 98.25 342 SER A N 1
ATOM 2731 C CA . SER A 1 342 ? 22.297 31.875 21.5 1 98.25 342 SER A CA 1
ATOM 2732 C C . SER A 1 342 ? 21.391 31.797 20.266 1 98.25 342 SER A C 1
ATOM 2734 O O . SER A 1 342 ? 21.344 30.766 19.594 1 98.25 342 SER A O 1
ATOM 2736 N N . LEU A 1 343 ? 20.688 32.844 20.016 1 98.75 343 LEU A N 1
ATOM 2737 C CA . LEU A 1 343 ? 19.844 33 18.828 1 98.75 343 LEU A CA 1
ATOM 2738 C C . LEU A 1 343 ? 20.203 34.25 18.047 1 98.75 343 LEU A C 1
ATOM 2740 O O . LEU A 1 343 ? 20.109 35.375 18.578 1 98.75 343 LEU A O 1
ATOM 2744 N N . LEU A 1 344 ? 20.703 34.094 16.891 1 98.69 344 LEU A N 1
ATOM 2745 C CA . LEU A 1 344 ? 20.984 35.188 15.969 1 98.69 344 LEU A CA 1
ATOM 2746 C C . LEU A 1 344 ? 19.875 35.312 14.938 1 98.69 344 LEU A C 1
ATOM 2748 O O . LEU A 1 344 ? 19.562 34.375 14.211 1 98.69 344 LEU A O 1
ATOM 2752 N N . ILE A 1 345 ? 19.25 36.5 14.898 1 98.62 345 ILE A N 1
ATOM 2753 C CA . ILE A 1 345 ? 18.234 36.812 13.898 1 98.62 345 ILE A CA 1
ATOM 2754 C C . ILE A 1 345 ? 18.828 37.75 12.844 1 98.62 345 ILE A C 1
ATOM 2756 O O . ILE A 1 345 ? 19.281 38.844 13.18 1 98.62 345 ILE A O 1
ATOM 2760 N N . GLU A 1 346 ? 18.875 37.281 11.641 1 98.19 346 GLU A N 1
ATOM 2761 C CA . GLU A 1 346 ? 19.234 38.125 10.508 1 98.19 346 GLU A CA 1
ATOM 2762 C C . GLU A 1 346 ? 18 38.562 9.742 1 98.19 346 GLU A C 1
ATOM 2764 O O . GLU A 1 346 ? 17.297 37.75 9.141 1 98.19 346 GLU A O 1
ATOM 2769 N N . ALA A 1 347 ? 17.719 39.844 9.781 1 97.44 347 ALA A N 1
ATOM 2770 C CA . ALA A 1 347 ? 16.547 40.406 9.109 1 97.44 347 ALA A CA 1
ATOM 2771 C C . ALA A 1 347 ? 16.766 40.469 7.598 1 97.44 347 ALA A C 1
ATOM 2773 O O . ALA A 1 347 ? 16.719 41.562 7.016 1 97.44 347 ALA A O 1
ATOM 2774 N N . ALA A 1 348 ? 16.875 39.312 6.988 1 96.56 348 ALA A N 1
ATOM 2775 C CA . ALA A 1 348 ? 17.109 39.219 5.551 1 96.56 348 ALA A CA 1
ATOM 2776 C C . ALA A 1 348 ? 15.781 39.188 4.789 1 96.56 348 ALA A C 1
ATOM 2778 O O . ALA A 1 348 ? 14.773 38.688 5.301 1 96.56 348 ALA A O 1
ATOM 2779 N N . PRO A 1 349 ? 15.789 39.781 3.553 1 95.25 349 PRO A N 1
ATOM 2780 C CA . PRO A 1 349 ? 14.586 39.594 2.729 1 95.25 349 PRO A CA 1
ATOM 2781 C C . PRO A 1 349 ? 14.312 38.156 2.363 1 95.25 349 PRO A C 1
ATOM 2783 O O . PRO A 1 349 ? 15.25 37.375 2.125 1 95.25 349 PRO A O 1
ATOM 2786 N N . VAL A 1 350 ? 13.07 37.781 2.336 1 94.81 350 VAL A N 1
ATOM 2787 C CA . VAL A 1 350 ? 12.703 36.438 1.939 1 94.81 350 VAL A CA 1
ATOM 2788 C C . VAL A 1 350 ? 12.547 36.344 0.422 1 94.81 350 VAL A C 1
ATOM 2790 O O . VAL A 1 350 ? 12.406 37.375 -0.241 1 94.81 350 VAL A O 1
ATOM 2793 N N . PRO A 1 351 ? 12.633 35.125 -0.114 1 93.94 351 PRO A N 1
ATOM 2794 C CA . PRO A 1 351 ? 12.367 35 -1.551 1 93.94 351 PRO A CA 1
ATOM 2795 C C . PRO A 1 351 ? 10.953 35.438 -1.931 1 93.94 351 PRO A C 1
ATOM 2797 O O . PRO A 1 351 ? 10.031 35.281 -1.128 1 93.94 351 PRO A O 1
ATOM 2800 N N . GLY A 1 352 ? 10.742 36 -3.111 1 91.06 352 GLY A N 1
ATOM 2801 C CA . GLY A 1 352 ? 9.438 36.406 -3.59 1 91.06 352 GLY A CA 1
ATOM 2802 C C . GLY A 1 352 ? 8.531 35.25 -3.975 1 91.06 352 GLY A C 1
ATOM 2803 O O . GLY A 1 352 ? 8.164 35.125 -5.141 1 91.06 352 GLY A O 1
ATOM 2804 N N . VAL A 1 353 ? 8.102 34.469 -3.025 1 95.75 353 VAL A N 1
ATOM 2805 C CA . VAL A 1 353 ? 7.238 33.312 -3.264 1 95.75 353 VAL A CA 1
ATOM 2806 C C . VAL A 1 353 ? 5.797 33.781 -3.447 1 95.75 353 VAL A C 1
ATOM 2808 O O . VAL A 1 353 ? 5.254 34.469 -2.594 1 95.75 353 VAL A O 1
ATOM 2811 N N . LYS A 1 354 ? 5.227 33.469 -4.543 1 95.56 354 LYS A N 1
ATOM 2812 C CA . LYS A 1 354 ? 3.812 33.656 -4.844 1 95.56 354 LYS A CA 1
ATOM 2813 C C . LYS A 1 354 ? 3.207 32.438 -5.512 1 95.56 354 LYS A C 1
ATOM 2815 O O . LYS A 1 354 ? 3.594 32.062 -6.625 1 95.56 354 LYS A O 1
ATOM 2820 N N . GLU A 1 355 ? 2.34 31.828 -4.875 1 94.12 355 GLU A N 1
ATOM 2821 C CA . GLU A 1 355 ? 1.65 30.641 -5.367 1 94.12 355 GLU A CA 1
ATOM 2822 C C . GLU A 1 355 ? 0.171 30.922 -5.613 1 94.12 355 GLU A C 1
ATOM 2824 O O . GLU A 1 355 ? -0.426 31.766 -4.938 1 94.12 355 GLU A O 1
ATOM 2829 N N . PRO A 1 356 ? -0.551 30.281 -6.672 1 94.94 356 PRO A N 1
ATOM 2830 C CA . PRO A 1 356 ? -0.015 29.125 -7.414 1 94.94 356 PRO A CA 1
ATOM 2831 C C . PRO A 1 356 ? 0.951 29.547 -8.523 1 94.94 356 PRO A C 1
ATOM 2833 O O . PRO A 1 356 ? 0.84 30.656 -9.062 1 94.94 356 PRO A O 1
ATOM 2836 N N . LEU A 1 357 ? 1.841 28.688 -8.828 1 96.56 357 LEU A N 1
ATOM 2837 C CA . LEU A 1 357 ? 2.709 28.859 -9.992 1 96.56 357 LEU A CA 1
ATOM 2838 C C . LEU A 1 357 ? 1.923 28.688 -11.289 1 96.56 357 LEU A C 1
ATOM 2840 O O . LEU A 1 357 ? 0.876 28.031 -11.305 1 96.56 357 LEU A O 1
ATOM 2844 N N . PRO A 1 358 ? 2.447 29.312 -12.336 1 95.81 358 PRO A N 1
ATOM 2845 C CA . PRO A 1 358 ? 1.779 29.125 -13.633 1 95.81 358 PRO A CA 1
ATOM 2846 C C . PRO A 1 358 ? 1.718 27.656 -14.055 1 95.81 358 PRO A C 1
ATOM 2848 O O . PRO A 1 358 ? 2.662 26.906 -13.812 1 95.81 358 PRO A O 1
ATOM 2851 N N . VAL A 1 359 ? 0.69 27.328 -14.719 1 96 359 VAL A N 1
ATOM 2852 C CA . VAL A 1 359 ? 0.476 25.969 -15.195 1 96 359 VAL A CA 1
ATOM 2853 C C . VAL A 1 359 ? 1.327 25.703 -16.438 1 96 359 VAL A C 1
ATOM 2855 O O . VAL A 1 359 ? 1.212 26.422 -17.438 1 96 359 VAL A O 1
ATOM 2858 N N . LYS A 1 360 ? 2.152 24.719 -16.391 1 95.56 360 LYS A N 1
ATOM 2859 C CA . LYS A 1 360 ? 2.973 24.344 -17.547 1 95.56 360 LYS A CA 1
ATOM 2860 C C . LYS A 1 360 ? 2.234 23.359 -18.438 1 95.56 360 LYS A C 1
ATOM 2862 O O . LYS A 1 360 ? 1.162 22.875 -18.094 1 95.56 360 LYS A O 1
ATOM 2867 N N . LYS A 1 361 ? 2.879 23.078 -19.594 1 92.56 361 LYS A N 1
ATOM 2868 C CA . LYS A 1 361 ? 2.287 22.141 -20.547 1 92.56 361 LYS A CA 1
ATOM 2869 C C . LYS A 1 361 ? 2.105 20.766 -19.922 1 92.56 361 LYS A C 1
ATOM 2871 O O . LYS A 1 361 ? 3.031 20.234 -19.297 1 92.56 361 LYS A O 1
ATOM 2876 N N . GLY A 1 362 ? 0.951 20.266 -20.016 1 89.88 362 GLY A N 1
ATOM 2877 C CA . GLY A 1 362 ? 0.652 18.938 -19.516 1 89.88 362 GLY A CA 1
ATOM 2878 C C . GLY A 1 362 ? 0.176 18.938 -18.062 1 89.88 362 GLY A C 1
ATOM 2879 O O . GLY A 1 362 ? -0.238 17.906 -17.547 1 89.88 362 GLY A O 1
ATOM 2880 N N . GLN A 1 363 ? 0.213 20.141 -17.469 1 93.56 363 GLN A N 1
ATOM 2881 C CA . GLN A 1 363 ? -0.196 20.234 -16.062 1 93.56 363 GLN A CA 1
ATOM 2882 C C . GLN A 1 363 ? -1.604 20.797 -15.938 1 93.56 363 GLN A C 1
ATOM 2884 O O . GLN A 1 363 ? -2.1 21.453 -16.875 1 93.56 363 GLN A O 1
ATOM 2889 N N . ARG A 1 364 ? -2.223 20.547 -14.812 1 91.94 364 ARG A N 1
ATOM 2890 C CA . ARG A 1 364 ? -3.516 21.109 -14.438 1 91.94 364 ARG A CA 1
ATOM 2891 C C . ARG A 1 364 ? -3.395 21.969 -13.195 1 91.94 364 ARG A C 1
ATOM 2893 O O . ARG A 1 364 ? -2.459 21.812 -12.406 1 91.94 364 ARG A O 1
ATOM 2900 N N . ASP A 1 365 ? -4.309 22.891 -13.07 1 93.5 365 ASP A N 1
ATOM 2901 C CA . ASP A 1 365 ? -4.258 23.875 -12 1 93.5 365 ASP A CA 1
ATOM 2902 C C . ASP A 1 365 ? -4.984 23.391 -10.758 1 93.5 365 ASP A C 1
ATOM 2904 O O . ASP A 1 365 ? -6.207 23.516 -10.648 1 93.5 365 ASP A O 1
ATOM 2908 N N . PHE A 1 366 ? -4.203 22.922 -9.773 1 91.88 366 PHE A N 1
ATOM 2909 C CA . PHE A 1 366 ? -4.809 22.391 -8.555 1 91.88 366 PHE A CA 1
ATOM 2910 C C . PHE A 1 366 ? -4.121 22.969 -7.324 1 91.88 366 PHE A C 1
ATOM 2912 O O . PHE A 1 366 ? -4.465 22.609 -6.195 1 91.88 366 PHE A O 1
ATOM 2919 N N . ALA A 1 367 ? -3.193 23.875 -7.484 1 94.38 367 ALA A N 1
ATOM 2920 C CA . ALA A 1 367 ? -2.373 24.391 -6.387 1 94.38 367 ALA A CA 1
ATOM 2921 C C . ALA A 1 367 ? -3.139 25.406 -5.555 1 94.38 367 ALA A C 1
ATOM 2923 O O . ALA A 1 367 ? -4.02 26.094 -6.066 1 94.38 367 ALA A O 1
ATOM 2924 N N . LEU A 1 368 ? -2.811 25.531 -4.336 1 92.12 368 LEU A N 1
ATOM 2925 C CA . LEU A 1 368 ? -3.414 26.484 -3.412 1 92.12 368 LEU A CA 1
ATOM 2926 C C . LEU A 1 368 ? -2.6 27.781 -3.357 1 92.12 368 LEU A C 1
ATOM 2928 O O . LEU A 1 368 ? -1.39 27.766 -3.598 1 92.12 368 LEU A O 1
ATOM 2932 N N . ALA A 1 369 ? -3.24 28.797 -2.957 1 91.94 369 ALA A N 1
ATOM 2933 C CA . ALA A 1 369 ? -2.6 30.109 -2.936 1 91.94 369 ALA A CA 1
ATOM 2934 C C . ALA A 1 369 ? -1.773 30.297 -1.666 1 91.94 369 ALA A C 1
ATOM 2936 O O . ALA A 1 369 ? -2.086 29.719 -0.623 1 91.94 369 ALA A O 1
ATOM 2937 N N . GLY A 1 370 ? -0.694 31.078 -1.759 1 94 370 GLY A N 1
ATOM 2938 C CA . GLY A 1 370 ? 0.167 31.484 -0.657 1 94 370 GLY A CA 1
ATOM 2939 C C . GLY A 1 370 ? 1.278 32.438 -1.078 1 94 370 GLY A C 1
ATOM 2940 O O . GLY A 1 370 ? 1.631 32.5 -2.258 1 94 370 GLY A O 1
ATOM 2941 N N . GLU A 1 371 ? 1.735 33.188 -0.101 1 95.75 371 GLU A N 1
ATOM 2942 C CA . GLU A 1 371 ? 2.836 34.094 -0.387 1 95.75 371 GLU A CA 1
ATOM 2943 C C . GLU A 1 371 ? 3.742 34.25 0.829 1 95.75 371 GLU A C 1
ATOM 2945 O O . GLU A 1 371 ? 3.311 34.062 1.965 1 95.75 371 GLU A O 1
ATOM 2950 N N . LEU A 1 372 ? 4.992 34.531 0.557 1 95.12 372 LEU A N 1
ATOM 2951 C CA . LEU A 1 372 ? 5.938 34.906 1.598 1 95.12 372 LEU A CA 1
ATOM 2952 C C . LEU A 1 372 ? 6.227 36.406 1.526 1 95.12 372 LEU A C 1
ATOM 2954 O O . LEU A 1 372 ? 6.484 36.938 0.445 1 95.12 372 LEU A O 1
ATOM 2958 N N . ARG A 1 373 ? 6.137 37 2.686 1 92.19 373 ARG A N 1
ATOM 2959 C CA . ARG A 1 373 ? 6.438 38.438 2.791 1 92.19 373 ARG A CA 1
ATOM 2960 C C . ARG A 1 373 ? 7.57 38.688 3.779 1 92.19 373 ARG A C 1
ATOM 2962 O O . ARG A 1 373 ? 7.637 38.031 4.828 1 92.19 373 ARG A O 1
ATOM 2969 N N . THR A 1 374 ? 8.422 39.562 3.393 1 93.44 374 THR A N 1
ATOM 2970 C CA . THR A 1 374 ? 9.516 39.938 4.285 1 93.44 374 THR A CA 1
ATOM 2971 C C . THR A 1 374 ? 8.992 40.719 5.484 1 93.44 374 THR A C 1
ATOM 2973 O O . THR A 1 374 ? 8.352 41.75 5.324 1 93.44 374 THR A O 1
ATOM 2976 N N . PRO A 1 375 ? 9.203 40.188 6.609 1 91.88 375 PRO A N 1
ATOM 2977 C CA . PRO A 1 375 ? 8.797 40.969 7.781 1 91.88 375 PRO A CA 1
ATOM 2978 C C . PRO A 1 375 ? 9.555 42.312 7.898 1 91.88 375 PRO A C 1
ATOM 2980 O O . PRO A 1 375 ? 10.742 42.375 7.582 1 91.88 375 PRO A O 1
ATOM 2983 N N . SER A 1 376 ? 8.891 43.281 8.492 1 92.12 376 SER A N 1
ATOM 2984 C CA . SER A 1 376 ? 9.57 44.562 8.734 1 92.12 376 SER A CA 1
ATOM 2985 C C . SER A 1 376 ? 10.484 44.469 9.953 1 92.12 376 SER A C 1
ATOM 2987 O O . SER A 1 376 ? 10.266 43.656 10.844 1 92.12 376 SER A O 1
ATOM 2989 N N . THR A 1 377 ? 11.477 45.312 9.938 1 94.12 377 THR A N 1
ATOM 2990 C CA . THR A 1 377 ? 12.375 45.344 11.086 1 94.12 377 THR A CA 1
ATOM 2991 C C . THR A 1 377 ? 11.602 45.656 12.359 1 94.12 377 THR A C 1
ATOM 2993 O O . THR A 1 377 ? 11.93 45.156 13.438 1 94.12 377 THR A O 1
ATOM 2996 N N . ASN A 1 378 ? 10.633 46.5 12.203 1 94.56 378 ASN A N 1
ATOM 2997 C CA . ASN A 1 378 ? 9.82 46.844 13.359 1 94.56 378 ASN A CA 1
ATOM 2998 C C . ASN A 1 378 ? 9.062 45.625 13.898 1 94.56 378 ASN A C 1
ATOM 3000 O O . ASN A 1 378 ? 8.922 45.469 15.117 1 94.56 378 ASN A O 1
ATOM 3004 N N . GLU A 1 379 ? 8.531 44.906 13.016 1 94.06 379 GLU A N 1
ATOM 3005 C CA . GLU A 1 379 ? 7.836 43.688 13.422 1 94.06 379 GLU A CA 1
ATOM 3006 C C . GLU A 1 379 ? 8.781 42.75 14.156 1 94.06 379 GLU A C 1
ATOM 3008 O O . GLU A 1 379 ? 8.414 42.156 15.172 1 94.06 379 GLU A O 1
ATOM 3013 N N . ILE A 1 380 ? 9.992 42.594 13.672 1 97 380 ILE A N 1
ATOM 3014 C CA . ILE A 1 380 ? 11 41.719 14.266 1 97 380 ILE A CA 1
ATOM 3015 C C . ILE A 1 380 ? 11.367 42.219 15.664 1 97 380 ILE A C 1
ATOM 3017 O O . ILE A 1 380 ? 11.391 41.469 16.625 1 97 380 ILE A O 1
ATOM 3021 N N . LYS A 1 381 ? 11.594 43.531 15.773 1 97 381 LYS A N 1
ATOM 3022 C CA . LYS A 1 381 ? 11.961 44.125 17.047 1 97 381 LYS A CA 1
ATOM 3023 C C . LYS A 1 381 ? 10.828 44 18.078 1 97 381 LYS A C 1
ATOM 3025 O O . LYS A 1 381 ? 11.078 43.75 19.25 1 97 381 LYS A O 1
ATOM 3030 N N . SER A 1 382 ? 9.664 44.219 17.547 1 96.38 382 SER A N 1
ATOM 3031 C CA . SER A 1 382 ? 8.516 44.062 18.438 1 96.38 382 SER A CA 1
ATOM 3032 C C . SER A 1 382 ? 8.422 42.625 18.984 1 96.38 382 SER A C 1
ATOM 3034 O O . SER A 1 382 ? 8.086 42.438 20.141 1 96.38 382 SER A O 1
ATOM 3036 N N . GLU A 1 383 ? 8.664 41.656 18.141 1 96.81 383 GLU A N 1
ATOM 3037 C CA . GLU A 1 383 ? 8.617 40.281 18.547 1 96.81 383 GLU A CA 1
ATOM 3038 C C . GLU A 1 383 ? 9.742 39.938 19.531 1 96.81 383 GLU A C 1
ATOM 3040 O O . GLU A 1 383 ? 9.562 39.156 20.453 1 96.81 383 GLU A O 1
ATOM 3045 N N . ILE A 1 384 ? 10.922 40.531 19.375 1 97.62 384 ILE A N 1
ATOM 3046 C CA . ILE A 1 384 ? 12.039 40.344 20.312 1 97.62 384 ILE A CA 1
ATOM 3047 C C . ILE A 1 384 ? 11.68 40.969 21.656 1 97.62 384 ILE A C 1
ATOM 3049 O O . ILE A 1 384 ? 11.992 40.406 22.703 1 97.62 384 ILE A O 1
ATOM 3053 N N . LYS A 1 385 ? 11.094 42.125 21.578 1 97.06 385 LYS A N 1
ATOM 3054 C CA . LYS A 1 385 ? 10.648 42.781 22.812 1 97.06 385 LYS A CA 1
ATOM 3055 C C . LYS A 1 385 ? 9.672 41.875 23.578 1 97.06 385 LYS A C 1
ATOM 3057 O O . LYS A 1 385 ? 9.758 41.781 24.797 1 97.06 385 LYS A O 1
ATOM 3062 N N . LYS A 1 386 ? 8.766 41.312 22.844 1 95.94 386 LYS A N 1
ATOM 3063 C CA . LYS A 1 386 ? 7.832 40.375 23.453 1 95.94 386 LYS A CA 1
ATOM 3064 C C . LYS A 1 386 ? 8.57 39.219 24.125 1 95.94 386 LYS A C 1
ATOM 3066 O O . LYS A 1 386 ? 8.219 38.844 25.234 1 95.94 386 LYS A O 1
ATOM 3071 N N . LEU A 1 387 ? 9.578 38.688 23.484 1 97.12 387 LEU A N 1
ATOM 3072 C CA . LEU A 1 387 ? 10.406 37.625 24.062 1 97.12 387 LEU A CA 1
ATOM 3073 C C . LEU A 1 387 ? 11.008 38.094 25.391 1 97.12 387 LEU A C 1
ATOM 3075 O O . LEU A 1 387 ? 10.93 37.375 26.391 1 97.12 387 LEU A O 1
ATOM 3079 N N . ASN A 1 388 ? 11.562 39.25 25.422 1 96.69 388 ASN A N 1
ATOM 3080 C CA . ASN A 1 388 ? 12.219 39.75 26.609 1 96.69 388 ASN A CA 1
ATOM 3081 C C . ASN A 1 388 ? 11.234 39.938 27.766 1 96.69 388 ASN A C 1
ATOM 3083 O O . ASN A 1 388 ? 11.602 39.781 28.938 1 96.69 388 ASN A O 1
ATOM 3087 N N . ASN A 1 389 ? 10.055 40.25 27.422 1 95.19 389 ASN A N 1
ATOM 3088 C CA . ASN A 1 389 ? 9.023 40.469 28.422 1 95.19 389 ASN A CA 1
ATOM 3089 C C . ASN A 1 389 ? 8.641 39.188 29.156 1 95.19 389 ASN A C 1
ATOM 3091 O O . ASN A 1 389 ? 8.039 39.25 30.219 1 95.19 389 ASN A O 1
ATOM 3095 N N . PHE A 1 390 ? 8.93 38.031 28.578 1 95.81 390 PHE A N 1
ATOM 3096 C CA . PHE A 1 390 ? 8.641 36.781 29.25 1 95.81 390 PHE A CA 1
ATOM 3097 C C . PHE A 1 390 ? 9.547 36.594 30.453 1 95.81 390 PHE A C 1
ATOM 3099 O O . PHE A 1 390 ? 9.266 35.75 31.328 1 95.81 390 PHE A O 1
ATOM 3106 N N . PHE A 1 391 ? 10.68 37.281 30.484 1 96.12 391 PHE A N 1
ATOM 3107 C CA . PHE A 1 391 ? 11.703 37.062 31.5 1 96.12 391 PHE A CA 1
ATOM 3108 C C . PHE A 1 391 ? 11.781 38.25 32.469 1 96.12 391 PHE A C 1
ATOM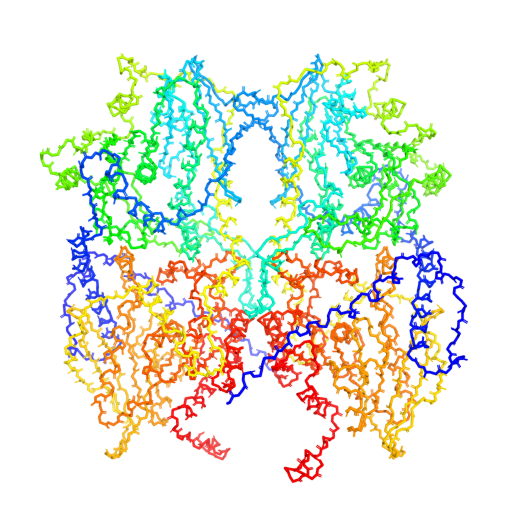 3110 O O . PHE A 1 391 ? 11.938 39.406 32.031 1 96.12 391 PHE A O 1
ATOM 3117 N N . PRO A 1 392 ? 11.773 37.938 33.781 1 93.94 392 PRO A N 1
ATOM 3118 C CA . PRO A 1 392 ? 11.883 39.031 34.75 1 93.94 392 PRO A CA 1
ATOM 3119 C C . PRO A 1 392 ? 13.242 39.719 34.688 1 93.94 392 PRO A C 1
ATOM 3121 O O . PRO A 1 392 ? 14.273 39.062 34.5 1 93.94 392 PRO A O 1
ATOM 3124 N N . ASN A 1 393 ? 13.203 40.938 34.969 1 90.88 393 ASN A N 1
ATOM 3125 C CA . ASN A 1 393 ? 14.414 41.75 34.906 1 90.88 393 ASN A CA 1
ATOM 3126 C C . ASN A 1 393 ? 15.438 41.312 35.938 1 90.88 393 ASN A C 1
ATOM 3128 O O . ASN A 1 393 ? 16.641 41.406 35.719 1 90.88 393 ASN A O 1
ATOM 3132 N N . GLU A 1 394 ? 15.016 40.781 37.062 1 89.12 394 GLU A N 1
ATOM 3133 C CA . GLU A 1 394 ? 15.906 40.406 38.156 1 89.12 394 GLU A CA 1
ATOM 3134 C C . GLU A 1 394 ? 16.484 39 37.969 1 89.12 394 GLU A C 1
ATOM 3136 O O . GLU A 1 394 ? 17.438 38.625 38.656 1 89.12 394 GLU A O 1
ATOM 3141 N N . SER A 1 395 ? 15.922 38.375 36.969 1 89.38 395 SER A N 1
ATOM 3142 C CA . SER A 1 395 ? 16.391 37 36.75 1 89.38 395 SER A CA 1
ATOM 3143 C C . SER A 1 395 ? 17.781 37 36.125 1 89.38 395 SER A C 1
ATOM 3145 O O . SER A 1 395 ? 18.094 37.875 35.281 1 89.38 395 SER A O 1
ATOM 3147 N N . SER A 1 396 ? 18.562 36.062 36.531 1 89.25 396 SER A N 1
ATOM 3148 C CA . SER A 1 396 ? 19.875 35.875 35.938 1 89.25 396 SER A CA 1
ATOM 3149 C C . SER A 1 396 ? 19.766 35.188 34.562 1 89.25 396 SER A C 1
ATOM 3151 O O . SER A 1 396 ? 20.719 35.219 33.781 1 89.25 396 SER A O 1
ATOM 3153 N N . LEU A 1 397 ? 18.625 34.656 34.375 1 93.69 397 LEU A N 1
ATOM 3154 C CA . LEU A 1 397 ? 18.375 34 33.094 1 93.69 397 LEU A CA 1
ATOM 3155 C C . LEU A 1 397 ? 17.719 34.969 32.125 1 93.69 397 LEU A C 1
ATOM 3157 O O . LEU A 1 397 ? 16.625 35.469 32.375 1 93.69 397 LEU A O 1
ATOM 3161 N N . GLN A 1 398 ? 18.391 35.281 31 1 95 398 GLN A N 1
ATOM 3162 C CA . GLN A 1 398 ? 17.875 36.156 29.953 1 95 398 GLN A CA 1
ATOM 3163 C C . GLN A 1 398 ? 18.109 35.562 28.562 1 95 398 GLN A C 1
ATOM 3165 O O . GLN A 1 398 ? 19.031 34.781 28.375 1 95 398 GLN A O 1
ATOM 3170 N N . PRO A 1 399 ? 17.203 35.938 27.656 1 96.94 399 PRO A N 1
ATOM 3171 C CA . PRO A 1 399 ? 17.469 35.5 26.281 1 96.94 399 PRO A CA 1
ATOM 3172 C C . PRO A 1 399 ? 18.766 36.094 25.719 1 96.94 399 PRO A C 1
ATOM 3174 O O . PRO A 1 399 ? 19.062 37.25 25.953 1 96.94 399 PRO A O 1
ATOM 3177 N N . ASP A 1 400 ? 19.547 35.25 25.109 1 97.12 400 ASP A N 1
ATOM 3178 C CA . ASP A 1 400 ? 20.703 35.688 24.344 1 97.12 400 ASP A CA 1
ATOM 3179 C C . ASP A 1 400 ? 20.375 35.844 22.859 1 97.12 400 ASP A C 1
ATOM 3181 O O . ASP A 1 400 ? 20.625 34.938 22.062 1 97.12 400 ASP A O 1
ATOM 3185 N N . VAL A 1 401 ? 19.797 37 22.469 1 97.81 401 VAL A N 1
ATOM 3186 C CA . VAL A 1 401 ? 19.328 37.219 21.109 1 97.81 401 VAL A CA 1
ATOM 3187 C C . VAL A 1 401 ? 20.078 38.375 20.484 1 97.81 401 VAL A C 1
ATOM 3189 O O . VAL A 1 401 ? 20.219 39.438 21.094 1 97.81 401 VAL A O 1
ATOM 3192 N N . SER A 1 402 ? 20.609 38.125 19.312 1 97.38 402 SER A N 1
ATOM 3193 C CA . SER A 1 402 ? 21.25 39.156 18.5 1 97.38 402 SER A CA 1
ATOM 3194 C C . SER A 1 402 ? 20.469 39.406 17.219 1 97.38 402 SER A C 1
ATOM 3196 O O . SER A 1 402 ? 19.938 38.469 16.609 1 97.38 402 SER A O 1
ATOM 3198 N N . LEU A 1 403 ? 20.312 40.688 16.906 1 97.75 403 LEU A N 1
ATOM 3199 C CA . LEU A 1 403 ? 19.641 41.062 15.688 1 97.75 403 LEU A CA 1
ATOM 3200 C C . LEU A 1 403 ? 20.578 41.812 14.75 1 97.75 403 LEU A C 1
ATOM 3202 O O . LEU A 1 403 ? 21.25 42.75 15.164 1 97.75 403 LEU A O 1
ATOM 3206 N N . ILE A 1 404 ? 20.703 41.312 13.594 1 97.12 404 ILE A N 1
ATOM 3207 C CA . ILE A 1 404 ? 21.391 42 12.516 1 97.12 404 ILE A CA 1
ATOM 3208 C C . ILE A 1 404 ? 20.375 42.5 11.484 1 97.12 404 ILE A C 1
ATOM 3210 O O . ILE A 1 404 ? 19.75 41.688 10.781 1 97.12 404 ILE A O 1
ATOM 3214 N N . ASP A 1 405 ? 20.109 43.75 11.43 1 93.62 405 ASP A N 1
ATOM 3215 C CA . ASP A 1 405 ? 19.109 44.312 10.523 1 93.62 405 ASP A CA 1
ATOM 3216 C C . ASP A 1 405 ? 19.766 45.125 9.406 1 93.62 405 ASP A C 1
ATOM 3218 O O . ASP A 1 405 ? 20.984 45.125 9.289 1 93.62 405 ASP A O 1
ATOM 3222 N N . ASN A 1 406 ? 19.0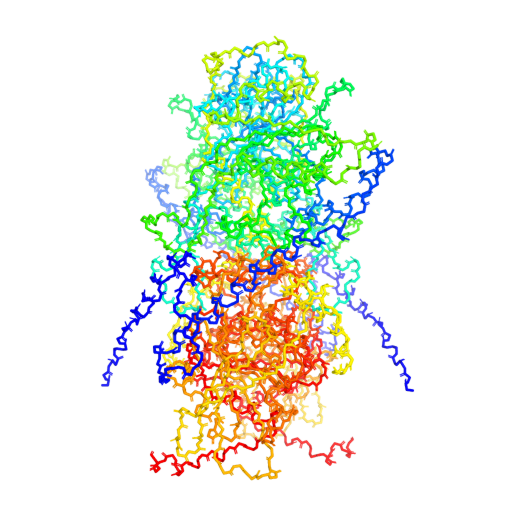78 45.656 8.492 1 85.88 406 ASN A N 1
ATOM 3223 C CA . ASN A 1 406 ? 19.547 46.469 7.359 1 85.88 406 ASN A CA 1
ATOM 3224 C C . ASN A 1 406 ? 20.562 45.719 6.516 1 85.88 406 ASN A C 1
ATOM 3226 O O . ASN A 1 406 ? 21.641 46.219 6.23 1 85.88 406 ASN A O 1
ATOM 3230 N N . VAL A 1 407 ? 20.203 44.469 6.25 1 87.62 407 VAL A N 1
ATOM 3231 C CA . VAL A 1 407 ? 21.125 43.625 5.473 1 87.62 407 VAL A CA 1
ATOM 3232 C C . VAL A 1 407 ? 20.641 43.531 4.031 1 87.62 407 VAL A C 1
ATOM 3234 O O . VAL A 1 407 ? 19.438 43.625 3.768 1 87.62 407 VAL A O 1
ATOM 3237 N N . VAL A 1 408 ? 21.656 43.406 3.16 1 87.75 408 VAL A N 1
ATOM 3238 C CA . VAL A 1 408 ? 21.391 43.125 1.754 1 87.75 408 VAL A CA 1
ATOM 3239 C C . VAL A 1 408 ? 21.641 41.625 1.477 1 87.75 408 VAL A C 1
ATOM 3241 O O . VAL A 1 408 ? 22.781 41.156 1.593 1 87.75 408 VAL A O 1
ATOM 3244 N N . GLY A 1 409 ? 20.578 40.938 1.191 1 91.88 409 GLY A N 1
ATOM 3245 C CA . GLY A 1 409 ? 20.703 39.5 0.988 1 91.88 409 GLY A CA 1
ATOM 3246 C C . GLY A 1 409 ? 20.703 38.719 2.283 1 91.88 409 GLY A C 1
ATOM 3247 O O . GLY A 1 409 ? 20.188 39.188 3.303 1 91.88 409 GLY A O 1
ATOM 3248 N N . HIS A 1 410 ? 21.172 37.5 2.242 1 95.69 410 HIS A N 1
ATOM 3249 C CA . HIS A 1 410 ? 21.25 36.625 3.406 1 95.69 410 HIS A CA 1
ATOM 3250 C C . HIS A 1 410 ? 22.625 35.969 3.533 1 95.69 410 HIS A C 1
ATOM 3252 O O . HIS A 1 410 ? 23.391 35.938 2.57 1 95.69 410 HIS A O 1
ATOM 3258 N N . GLY A 1 411 ? 22.922 35.5 4.715 1 94.25 411 GLY A N 1
ATOM 3259 C CA . GLY A 1 411 ? 24.234 34.906 4.941 1 94.25 411 GLY A CA 1
ATOM 3260 C C . GLY A 1 411 ? 25.344 35.938 4.918 1 94.25 411 GLY A C 1
ATOM 3261 O O . GLY A 1 411 ? 26.406 35.719 4.352 1 94.25 411 GLY A O 1
ATOM 3262 N N . THR A 1 412 ? 25.172 37.031 5.508 1 93.06 412 THR A N 1
ATOM 3263 C CA . THR A 1 412 ? 26.125 38.125 5.449 1 93.06 412 THR A CA 1
ATOM 3264 C C . THR A 1 412 ? 27.344 37.844 6.316 1 93.06 412 THR A C 1
ATOM 3266 O O . THR A 1 412 ? 27.266 37.062 7.262 1 93.06 412 THR A O 1
ATOM 3269 N N . ASP A 1 413 ? 28.391 38.531 6.043 1 90.5 413 ASP A N 1
ATOM 3270 C CA . ASP A 1 413 ? 29.625 38.344 6.777 1 90.5 413 ASP A CA 1
ATOM 3271 C C . ASP A 1 413 ? 29.484 38.781 8.242 1 90.5 413 ASP A C 1
ATOM 3273 O O . ASP A 1 413 ? 30.078 38.156 9.133 1 90.5 413 ASP A O 1
ATOM 3277 N N . GLU A 1 414 ? 28.75 39.812 8.398 1 91.88 414 GLU A N 1
ATOM 3278 C CA . GLU A 1 414 ? 28.531 40.281 9.766 1 91.88 414 GLU A CA 1
ATOM 3279 C C . GLU A 1 414 ? 27.797 39.219 10.594 1 91.88 414 GLU A C 1
ATOM 3281 O O . GLU A 1 414 ? 28.188 38.938 11.719 1 91.88 414 GLU A O 1
ATOM 3286 N N . ALA A 1 415 ? 26.766 38.75 10.047 1 95.5 415 ALA A N 1
ATOM 3287 C CA . ALA A 1 415 ? 26.016 37.719 10.742 1 95.5 415 ALA A CA 1
ATOM 3288 C C . ALA A 1 415 ? 26.875 36.469 10.961 1 95.5 415 ALA A C 1
ATOM 3290 O O . ALA A 1 415 ? 26.797 35.844 12.016 1 95.5 415 ALA A O 1
ATOM 3291 N N . LEU A 1 416 ? 27.625 36.094 9.945 1 94.88 416 LEU A N 1
ATOM 3292 C CA . LEU A 1 416 ? 28.516 34.969 10.062 1 94.88 416 LEU A CA 1
ATOM 3293 C C . LEU A 1 416 ? 29.5 35.156 11.227 1 94.88 416 LEU A C 1
ATOM 3295 O O . LEU A 1 416 ? 29.734 34.219 11.992 1 94.88 416 LEU A O 1
ATOM 3299 N N . ARG A 1 417 ? 30.047 36.312 11.367 1 92.94 417 ARG A N 1
ATOM 3300 C CA . ARG A 1 417 ? 30.984 36.594 12.445 1 92.94 417 ARG A CA 1
ATOM 3301 C C . ARG A 1 417 ? 30.344 36.375 13.805 1 92.94 417 ARG A C 1
ATOM 3303 O O . ARG A 1 417 ? 30.938 35.75 14.695 1 92.94 417 ARG A O 1
ATOM 3310 N N . VAL A 1 418 ? 29.172 36.906 13.93 1 94.94 418 VAL A N 1
ATOM 3311 C CA . VAL A 1 418 ? 28.453 36.781 15.195 1 94.94 418 VAL A CA 1
ATOM 3312 C C . VAL A 1 418 ? 28.172 35.281 15.484 1 94.94 418 VAL A C 1
ATOM 3314 O O . VAL A 1 418 ? 28.359 34.844 16.609 1 94.94 418 VAL A O 1
ATOM 3317 N N . PHE A 1 419 ? 27.766 34.562 14.469 1 96.62 419 PHE A N 1
ATOM 3318 C CA . PHE A 1 419 ? 27.422 33.156 14.633 1 96.62 419 PHE A CA 1
ATOM 3319 C C . PHE A 1 419 ? 28.656 32.344 15.008 1 96.62 419 PHE A C 1
ATOM 3321 O O . PHE A 1 419 ? 28.578 31.5 15.898 1 96.62 419 PHE A O 1
ATOM 3328 N N . ILE A 1 420 ? 29.766 32.562 14.383 1 94.75 420 ILE A N 1
ATOM 3329 C CA . ILE A 1 420 ? 31.016 31.875 14.648 1 94.75 420 ILE A CA 1
ATOM 3330 C C . ILE A 1 420 ? 31.469 32.156 16.078 1 94.75 420 ILE A C 1
ATOM 3332 O O . ILE A 1 420 ? 32 31.281 16.766 1 94.75 420 ILE A O 1
ATOM 3336 N N . ASP A 1 421 ? 31.281 33.375 16.5 1 93.75 421 ASP A N 1
ATOM 3337 C CA . ASP A 1 421 ? 31.594 33.75 17.891 1 93.75 421 ASP A CA 1
ATOM 3338 C C . ASP A 1 421 ? 30.734 32.938 18.875 1 93.75 421 ASP A C 1
ATOM 3340 O O . ASP A 1 421 ? 31.234 32.469 19.891 1 93.75 421 ASP A O 1
ATOM 3344 N N . HIS A 1 422 ? 29.516 32.812 18.5 1 95.5 422 HIS A N 1
ATOM 3345 C CA . HIS A 1 422 ? 28.609 32.031 19.344 1 95.5 422 HIS A CA 1
ATOM 3346 C C . HIS A 1 422 ? 29.016 30.578 19.406 1 95.5 422 HIS A C 1
ATOM 3348 O O . HIS A 1 422 ? 28.703 29.875 20.375 1 95.5 422 HIS A O 1
ATOM 3354 N N . LEU A 1 423 ? 29.719 30.078 18.375 1 95.12 423 LEU A N 1
ATOM 3355 C CA . LEU A 1 423 ? 30.188 28.703 18.359 1 95.12 423 LEU A CA 1
ATOM 3356 C C . LEU A 1 423 ? 31.516 28.578 19.094 1 95.12 423 LEU A C 1
ATOM 3358 O O . LEU A 1 423 ? 32.125 27.5 19.125 1 95.12 423 LEU A O 1
ATOM 3362 N N . GLY A 1 424 ? 32 29.703 19.641 1 90.81 424 GLY A N 1
ATOM 3363 C CA . GLY A 1 424 ? 33.219 29.688 20.453 1 90.81 424 GLY A CA 1
ATOM 3364 C C . GLY A 1 424 ? 34.5 29.828 19.656 1 90.81 424 GLY A C 1
ATOM 3365 O O . GLY A 1 424 ? 35.562 29.484 20.141 1 90.81 424 GLY A O 1
ATOM 3366 N N . ILE A 1 425 ? 34.312 30.156 18.438 1 90.19 425 ILE A N 1
ATOM 3367 C CA . ILE A 1 425 ? 35.5 30.328 17.562 1 90.19 425 ILE A CA 1
ATOM 3368 C C . ILE A 1 425 ? 35.875 31.797 17.484 1 90.19 425 ILE A C 1
ATOM 3370 O O . ILE A 1 425 ? 35.031 32.656 17.266 1 90.19 425 ILE A O 1
ATOM 3374 N N . ASN A 1 426 ? 37.125 32.094 17.875 1 77.12 426 ASN A N 1
ATOM 3375 C CA . ASN A 1 426 ? 37.594 33.5 17.875 1 77.12 426 ASN A CA 1
ATOM 3376 C C . ASN A 1 426 ? 37.594 34.094 16.484 1 77.12 426 ASN A C 1
ATOM 3378 O O . ASN A 1 426 ? 38.188 33.531 15.555 1 77.12 426 ASN A O 1
ATOM 3382 N N . ALA A 1 427 ? 36.719 34.969 16.203 1 62.69 427 ALA A N 1
ATOM 3383 C CA . ALA A 1 427 ? 36.312 35.625 14.969 1 62.69 427 ALA A CA 1
ATOM 3384 C C . ALA A 1 427 ? 37.5 36.312 14.297 1 62.69 427 ALA A C 1
ATOM 3386 O O . ALA A 1 427 ? 37.406 36.781 13.172 1 62.69 427 ALA A O 1
ATOM 3387 N N . ALA A 1 428 ? 38.594 36.531 14.844 1 57.94 428 ALA A N 1
ATOM 3388 C CA . ALA A 1 428 ? 39.625 37.406 14.273 1 57.94 428 ALA A CA 1
ATOM 3389 C C . ALA A 1 428 ? 40.031 36.906 12.883 1 57.94 428 ALA A C 1
ATOM 3391 O O . ALA A 1 428 ? 40.719 37.625 12.148 1 57.94 428 ALA A O 1
ATOM 3392 N N . ASP A 1 429 ? 39.688 35.719 12.57 1 54.94 429 ASP A N 1
ATOM 3393 C CA . ASP A 1 429 ? 40.188 35.219 11.281 1 54.94 429 ASP A CA 1
ATOM 3394 C C . ASP A 1 429 ? 39.281 35.688 10.141 1 54.94 429 ASP A C 1
ATOM 3396 O O . ASP A 1 429 ? 38.094 35.438 10.164 1 54.94 429 ASP A O 1
ATOM 3400 N N . SER A 1 430 ? 39.719 36.75 9.5 1 53.56 430 SER A N 1
ATOM 3401 C CA . SER A 1 430 ? 39 37.281 8.359 1 53.56 430 SER A CA 1
ATOM 3402 C C . SER A 1 430 ? 38.688 36.219 7.32 1 53.56 430 SER A C 1
ATOM 3404 O O . SER A 1 430 ? 39.5 35.312 7.098 1 53.56 430 SER A O 1
ATOM 3406 N N . VAL A 1 431 ? 37.438 36.062 6.879 1 56.31 431 VAL A N 1
ATOM 3407 C CA . VAL A 1 431 ? 37.062 35.188 5.77 1 56.31 431 VAL A CA 1
ATOM 3408 C C . VAL A 1 431 ? 37.594 35.781 4.457 1 56.31 431 VAL A C 1
ATOM 3410 O O . VAL A 1 431 ? 37.375 36.969 4.176 1 56.31 431 VAL A O 1
ATOM 3413 N N . PRO A 1 432 ? 38.406 35.062 3.758 1 54.56 432 PRO A N 1
ATOM 3414 C CA . PRO A 1 432 ? 38.844 35.625 2.471 1 54.56 432 PRO A CA 1
ATOM 3415 C C . PRO A 1 432 ? 37.688 35.875 1.523 1 54.56 432 PRO A C 1
ATOM 3417 O O . PRO A 1 432 ? 36.719 35.094 1.498 1 54.56 432 PRO A O 1
ATOM 3420 N N . ASP A 1 433 ? 37.531 37.062 0.965 1 51.81 433 ASP A N 1
ATOM 3421 C CA . ASP A 1 433 ? 36.5 37.531 0.048 1 51.81 433 ASP A CA 1
ATOM 3422 C C . ASP A 1 433 ? 36.344 36.562 -1.136 1 51.81 433 ASP A C 1
ATOM 3424 O O . ASP A 1 433 ? 35.25 36.438 -1.715 1 51.81 433 ASP A O 1
ATOM 3428 N N . LYS A 1 434 ? 37.562 35.938 -1.753 1 56.47 434 LYS A N 1
ATOM 3429 C CA . LYS A 1 434 ? 37.562 35.219 -3.021 1 56.47 434 LYS A CA 1
ATOM 3430 C C . LYS A 1 434 ? 37.5 33.688 -2.797 1 56.47 434 LYS A C 1
ATOM 3432 O O . LYS A 1 434 ? 38.094 32.938 -3.551 1 56.47 434 LYS A O 1
ATOM 3437 N N . LEU A 1 435 ? 36.688 33.25 -1.881 1 60.78 435 LEU A N 1
ATOM 3438 C CA . LEU A 1 435 ? 36.625 31.844 -1.486 1 60.78 435 LEU A CA 1
ATOM 3439 C C . LEU A 1 435 ? 36.125 30.984 -2.633 1 60.78 435 LEU A C 1
ATOM 3441 O O . LEU A 1 435 ? 36.562 29.844 -2.809 1 60.78 435 LEU A O 1
ATOM 3445 N N . LEU A 1 436 ? 35.25 31.578 -3.494 1 61.22 436 LEU A N 1
ATOM 3446 C CA . LEU A 1 436 ? 34.625 30.75 -4.527 1 61.22 436 LEU A CA 1
ATOM 3447 C C . LEU A 1 436 ? 35.656 30.312 -5.566 1 61.22 436 LEU A C 1
ATOM 3449 O O . LEU A 1 436 ? 35.562 29.219 -6.129 1 61.22 436 LEU A O 1
ATOM 3453 N N . ASN A 1 437 ? 36.688 31.125 -5.699 1 65.38 437 ASN A N 1
ATOM 3454 C CA . ASN A 1 437 ? 37.688 30.812 -6.727 1 65.38 437 ASN A CA 1
ATOM 3455 C C . ASN A 1 437 ? 38.688 29.766 -6.238 1 65.38 437 ASN A C 1
ATOM 3457 O O . ASN A 1 437 ? 39.469 29.25 -7.023 1 65.38 437 ASN A O 1
ATOM 3461 N N . SER A 1 438 ? 38.406 29.312 -5.039 1 78.19 438 SER A N 1
ATOM 3462 C CA . SER A 1 438 ? 39.406 28.422 -4.484 1 78.19 438 SER A CA 1
ATOM 3463 C C . SER A 1 438 ? 38.938 26.984 -4.457 1 78.19 438 SER A C 1
ATOM 3465 O O . SER A 1 438 ? 39.656 26.094 -3.986 1 78.19 438 SER A O 1
ATOM 3467 N N . VAL A 1 439 ? 37.844 26.734 -4.984 1 90 439 VAL A N 1
ATOM 3468 C CA . VAL A 1 439 ? 37.281 25.391 -4.922 1 90 439 VAL A CA 1
ATOM 3469 C C . VAL A 1 439 ? 37.719 24.578 -6.141 1 90 439 VAL A C 1
ATOM 3471 O O . VAL A 1 439 ? 37.594 25.047 -7.277 1 90 439 VAL A O 1
ATOM 3474 N N . THR A 1 440 ? 38.344 23.453 -5.945 1 91.81 440 THR A N 1
ATOM 3475 C CA . THR A 1 440 ? 38.688 22.516 -7.012 1 91.81 440 THR A CA 1
ATOM 3476 C C . THR A 1 440 ? 37.656 21.406 -7.125 1 91.81 440 THR A C 1
ATOM 3478 O O . THR A 1 440 ? 37.531 20.578 -6.223 1 91.81 440 THR A O 1
ATOM 3481 N N . MET A 1 441 ? 37.031 21.422 -8.266 1 91.62 441 MET A N 1
ATOM 3482 C CA . MET A 1 441 ? 36 20.406 -8.492 1 91.62 441 MET A CA 1
ATOM 3483 C C . MET A 1 441 ? 36.625 19.109 -9 1 91.62 441 MET A C 1
ATOM 3485 O O . MET A 1 441 ? 37.531 19.125 -9.852 1 91.62 441 MET A O 1
ATOM 3489 N N . HIS A 1 442 ? 36.188 18.031 -8.43 1 89.75 442 HIS A N 1
ATOM 3490 C CA . HIS A 1 442 ? 36.656 16.719 -8.883 1 89.75 442 HIS A CA 1
ATOM 3491 C C . HIS A 1 442 ? 35.562 15.961 -9.625 1 89.75 442 HIS A C 1
ATOM 3493 O O . HIS A 1 442 ? 35.875 15.125 -10.484 1 89.75 442 HIS A O 1
ATOM 3499 N N . ARG A 1 443 ? 34.344 16.141 -9.305 1 88.12 443 ARG A N 1
ATOM 3500 C CA . ARG A 1 443 ? 33.219 15.531 -10.008 1 88.12 443 ARG A CA 1
ATOM 3501 C C . ARG A 1 443 ? 32 16.438 -9.992 1 88.12 443 ARG A C 1
ATOM 3503 O O . ARG A 1 443 ? 31.812 17.219 -9.055 1 88.12 443 ARG A O 1
ATOM 3510 N N . PRO A 1 444 ? 31.188 16.234 -10.914 1 88 444 PRO A N 1
ATOM 3511 C CA . PRO A 1 444 ? 29.969 17.062 -10.953 1 88 444 PRO A CA 1
ATOM 3512 C C . PRO A 1 444 ? 28.922 16.625 -9.938 1 88 444 PRO A C 1
ATOM 3514 O O . PRO A 1 444 ? 28.938 15.477 -9.484 1 88 444 PRO A O 1
ATOM 3517 N N . THR A 1 445 ? 28.141 17.578 -9.539 1 91.81 445 THR A N 1
ATOM 3518 C CA . THR A 1 445 ? 26.984 17.297 -8.688 1 91.81 445 THR A CA 1
ATOM 3519 C C . THR A 1 445 ? 25.688 17.406 -9.492 1 91.81 445 THR A C 1
ATOM 3521 O O . THR A 1 445 ? 25.641 18.047 -10.539 1 91.81 445 THR A O 1
ATOM 3524 N N . ASP A 1 446 ? 24.656 16.656 -9.07 1 93 446 ASP A N 1
ATOM 3525 C CA . ASP A 1 446 ? 23.328 16.734 -9.656 1 93 446 ASP A CA 1
ATOM 3526 C C . ASP A 1 446 ? 22.266 17.016 -8.586 1 93 446 ASP A C 1
ATOM 3528 O O . ASP A 1 446 ? 21.562 16.094 -8.141 1 93 446 ASP A O 1
ATOM 3532 N N . PRO A 1 447 ? 22.172 18.297 -8.211 1 96.62 447 PRO A N 1
ATOM 3533 C CA . PRO A 1 447 ? 21.234 18.625 -7.145 1 96.62 447 PRO A CA 1
ATOM 3534 C C . PRO A 1 447 ? 19.797 18.25 -7.5 1 96.62 447 PRO A C 1
ATOM 3536 O O . PRO A 1 447 ? 18.984 17.953 -6.613 1 96.62 447 PRO A O 1
ATOM 3539 N N . GLY A 1 448 ? 19.438 18.281 -8.82 1 96 448 GLY A N 1
ATOM 3540 C CA . GLY A 1 448 ? 18.109 17.891 -9.242 1 96 448 GLY A CA 1
ATOM 3541 C C . GLY A 1 448 ? 17.797 16.438 -8.945 1 96 448 GLY A C 1
ATOM 3542 O O . GLY A 1 448 ? 16.734 16.125 -8.406 1 96 448 GLY A O 1
ATOM 3543 N N . GLU A 1 449 ? 18.719 15.57 -9.266 1 93.88 449 GLU A N 1
ATOM 3544 C CA . GLU A 1 449 ? 18.531 14.148 -9.008 1 93.88 449 GLU A CA 1
ATOM 3545 C C . GLU A 1 449 ? 18.516 13.859 -7.508 1 93.88 449 GLU A C 1
ATOM 3547 O O . GLU A 1 449 ? 17.75 13 -7.043 1 93.88 449 GLU A O 1
ATOM 3552 N N . ARG A 1 450 ? 19.375 14.5 -6.777 1 96 450 ARG A N 1
ATOM 3553 C CA . ARG A 1 450 ? 19.391 14.352 -5.328 1 96 450 ARG A CA 1
ATOM 3554 C C . ARG A 1 450 ? 18.047 14.758 -4.73 1 96 450 ARG A C 1
ATOM 3556 O O . ARG A 1 450 ? 17.5 14.047 -3.877 1 96 450 ARG A O 1
ATOM 3563 N N . HIS A 1 451 ? 17.547 15.906 -5.215 1 97.81 451 HIS A N 1
ATOM 3564 C CA . HIS A 1 451 ? 16.25 16.375 -4.75 1 97.81 451 HIS A CA 1
ATOM 3565 C C . HIS A 1 451 ? 15.148 15.359 -5.082 1 97.81 451 HIS A C 1
ATOM 3567 O O . HIS A 1 451 ? 14.266 15.109 -4.262 1 97.81 451 HIS A O 1
ATOM 3573 N N . ARG A 1 452 ? 15.172 14.891 -6.301 1 96.5 452 ARG A N 1
ATOM 3574 C CA . ARG A 1 452 ? 14.18 13.898 -6.734 1 96.5 452 ARG A CA 1
ATOM 3575 C C . ARG A 1 452 ? 14.148 12.711 -5.785 1 96.5 452 ARG A C 1
ATOM 3577 O O . ARG A 1 452 ? 13.078 12.258 -5.387 1 96.5 452 ARG A O 1
ATOM 3584 N N . ARG A 1 453 ? 15.305 12.148 -5.375 1 94.44 453 ARG A N 1
ATOM 3585 C CA . ARG A 1 453 ? 15.391 11 -4.477 1 94.44 453 ARG A CA 1
ATOM 3586 C C . ARG A 1 453 ? 14.812 11.336 -3.105 1 94.44 453 ARG A C 1
ATOM 3588 O O . ARG A 1 453 ? 14.086 10.539 -2.518 1 94.44 453 ARG A O 1
ATOM 3595 N N . VAL A 1 454 ? 15.117 12.539 -2.604 1 97.62 454 VAL A N 1
ATOM 3596 C CA . VAL A 1 454 ? 14.609 12.969 -1.302 1 97.62 454 VAL A CA 1
ATOM 3597 C C . VAL A 1 454 ? 13.094 13.117 -1.357 1 97.62 454 VAL A C 1
ATOM 3599 O O . VAL A 1 454 ? 12.391 12.703 -0.433 1 97.62 454 VAL A O 1
ATOM 3602 N N . PHE A 1 455 ? 12.586 13.695 -2.486 1 97.94 455 PHE A N 1
ATOM 3603 C CA . PHE A 1 455 ? 11.156 13.906 -2.691 1 97.94 455 PHE A CA 1
ATOM 3604 C C . PHE A 1 455 ? 10.406 12.578 -2.682 1 97.94 455 PHE A C 1
ATOM 3606 O O . PHE A 1 455 ? 9.445 12.406 -1.934 1 97.94 455 PHE A O 1
ATOM 3613 N N . TYR A 1 456 ? 10.844 11.664 -3.43 1 96.19 456 TYR A N 1
ATOM 3614 C CA . TYR A 1 456 ? 10.125 10.406 -3.557 1 96.19 456 TYR A CA 1
ATOM 3615 C C . TYR A 1 456 ? 10.281 9.555 -2.301 1 96.19 456 TYR A C 1
ATOM 3617 O O . TYR A 1 456 ? 9.375 8.797 -1.938 1 96.19 456 TYR A O 1
ATOM 3625 N N . ASN A 1 457 ? 11.445 9.68 -1.616 1 96.12 457 ASN A N 1
ATOM 3626 C CA . ASN A 1 457 ? 11.57 9 -0.334 1 96.12 457 ASN A CA 1
ATOM 3627 C C . ASN A 1 457 ? 10.523 9.477 0.665 1 96.12 457 ASN A C 1
ATOM 3629 O O . ASN A 1 457 ? 9.938 8.672 1.392 1 96.12 457 ASN A O 1
ATOM 3633 N N . MET A 1 458 ? 10.289 10.773 0.729 1 97.69 458 MET A N 1
ATOM 3634 C CA . MET A 1 458 ? 9.297 11.32 1.646 1 97.69 458 MET A CA 1
ATOM 3635 C C . MET A 1 458 ? 7.895 10.883 1.254 1 97.69 458 MET A C 1
ATOM 3637 O O . MET A 1 458 ? 7.078 10.547 2.117 1 97.69 458 MET A O 1
ATOM 3641 N N . GLU A 1 459 ? 7.621 10.93 -0.045 1 96.81 459 GLU A N 1
ATOM 3642 C CA . GLU A 1 459 ? 6.32 10.445 -0.497 1 96.81 459 GLU A CA 1
ATOM 3643 C C . GLU A 1 459 ? 6.117 8.984 -0.125 1 96.81 459 GLU A C 1
ATOM 3645 O O . GLU A 1 459 ? 5.074 8.609 0.417 1 96.81 459 GLU A O 1
ATOM 3650 N N . ASP A 1 460 ? 7.133 8.156 -0.414 1 94.81 460 ASP A N 1
ATOM 3651 C CA . ASP A 1 460 ? 7.043 6.727 -0.124 1 94.81 460 ASP A CA 1
ATOM 3652 C C . ASP A 1 460 ? 6.809 6.48 1.364 1 94.81 460 ASP A C 1
ATOM 3654 O O . ASP A 1 460 ? 6.059 5.578 1.738 1 94.81 460 ASP A O 1
ATOM 3658 N N . TYR A 1 461 ? 7.465 7.23 2.16 1 95.25 461 TYR A N 1
ATOM 3659 C CA . TYR A 1 461 ? 7.332 7.094 3.607 1 95.25 461 TYR A CA 1
ATOM 3660 C C . TYR A 1 461 ? 5.879 7.246 4.039 1 95.25 461 TYR A C 1
ATOM 3662 O O . TYR A 1 461 ? 5.383 6.469 4.859 1 95.25 461 TYR A O 1
ATOM 3670 N N . ILE A 1 462 ? 5.203 8.234 3.477 1 96.44 462 ILE A N 1
ATOM 3671 C CA . ILE A 1 462 ? 3.816 8.492 3.846 1 96.44 462 ILE A CA 1
ATOM 3672 C C . ILE A 1 462 ? 2.914 7.426 3.229 1 96.44 462 ILE A C 1
ATOM 3674 O O . ILE A 1 462 ? 2.02 6.898 3.895 1 96.44 462 ILE A O 1
ATOM 3678 N N . GLN A 1 463 ? 3.135 7.137 1.951 1 95.69 463 GLN A N 1
ATOM 3679 C CA . GLN A 1 463 ? 2.316 6.141 1.271 1 95.69 463 GLN A CA 1
ATOM 3680 C C . GLN A 1 463 ? 2.383 4.793 1.986 1 95.69 463 GLN A C 1
ATOM 3682 O O . GLN A 1 463 ? 1.399 4.051 2.018 1 95.69 463 GLN A O 1
ATOM 3687 N N . ASP A 1 464 ? 3.516 4.477 2.627 1 92.81 464 ASP A N 1
ATOM 3688 C CA . ASP A 1 464 ? 3.74 3.199 3.303 1 92.81 464 ASP A CA 1
ATOM 3689 C C . ASP A 1 464 ? 2.951 3.123 4.605 1 92.81 464 ASP A C 1
ATOM 3691 O O . ASP A 1 464 ? 2.822 2.049 5.199 1 92.81 464 ASP A O 1
ATOM 3695 N N . MET A 1 465 ? 2.355 4.184 4.988 1 93.25 465 MET A N 1
ATOM 3696 C CA . MET A 1 465 ? 1.557 4.191 6.211 1 93.25 465 MET A CA 1
ATOM 3697 C C . MET A 1 465 ? 0.124 3.752 5.926 1 93.25 465 MET A C 1
ATOM 3699 O O . MET A 1 465 ? -0.612 3.391 6.848 1 93.25 465 MET A O 1
ATOM 3703 N N . ILE A 1 466 ? -0.255 3.779 4.711 1 94.31 466 ILE A N 1
ATOM 3704 C CA . ILE A 1 466 ? -1.649 3.592 4.328 1 94.31 466 ILE A CA 1
ATOM 3705 C C . ILE A 1 466 ? -2.084 2.164 4.648 1 94.31 466 ILE A C 1
ATOM 3707 O O . ILE A 1 466 ? -3.119 1.952 5.289 1 94.31 466 ILE A O 1
ATOM 3711 N N . PRO A 1 467 ? -1.264 1.142 4.363 1 89.38 467 PRO A N 1
ATOM 3712 C CA . PRO A 1 467 ? -1.754 -0.232 4.504 1 89.38 467 PRO A CA 1
ATOM 3713 C C . PRO A 1 467 ? -2.033 -0.613 5.957 1 89.38 467 PRO A C 1
ATOM 3715 O O . PRO A 1 467 ? -2.828 -1.521 6.219 1 89.38 467 PRO A O 1
ATOM 3718 N N . THR A 1 468 ? -1.431 0.033 6.926 1 89.75 468 THR A N 1
ATOM 3719 C CA . THR A 1 468 ? -1.588 -0.382 8.32 1 89.75 468 THR A CA 1
ATOM 3720 C C . THR A 1 468 ? -2.43 0.628 9.094 1 89.75 468 THR A C 1
ATOM 3722 O O . THR A 1 468 ? -2.547 0.54 10.312 1 89.75 468 THR A O 1
ATOM 3725 N N . ALA A 1 469 ? -2.992 1.572 8.406 1 90.81 469 ALA A N 1
ATOM 3726 C CA . ALA A 1 469 ? -3.756 2.629 9.062 1 90.81 469 ALA A CA 1
ATOM 3727 C C . ALA A 1 469 ? -4.957 2.055 9.812 1 90.81 469 ALA A C 1
ATOM 3729 O O . ALA A 1 469 ? -5.324 2.547 10.883 1 90.81 469 ALA A O 1
ATOM 3730 N N . ASP A 1 470 ? -5.578 0.985 9.328 1 87.38 470 ASP A N 1
ATOM 3731 C CA . ASP A 1 470 ? -6.727 0.358 9.977 1 87.38 470 ASP A CA 1
ATOM 3732 C C . ASP A 1 470 ? -6.352 -0.173 11.359 1 87.38 470 ASP A C 1
ATOM 3734 O O . ASP A 1 470 ? -7.145 -0.079 12.297 1 87.38 470 ASP A O 1
ATOM 3738 N N . ARG A 1 471 ? -5.223 -0.769 11.453 1 86.5 471 ARG A N 1
ATOM 3739 C CA . ARG A 1 471 ? -4.773 -1.284 12.742 1 86.5 471 ARG A CA 1
ATOM 3740 C C . ARG A 1 471 ? -4.691 -0.169 13.781 1 86.5 471 ARG A C 1
ATOM 3742 O O . ARG A 1 471 ? -5.094 -0.354 14.93 1 86.5 471 ARG A O 1
ATOM 3749 N N . ARG A 1 472 ? -4.117 0.931 13.328 1 88.38 472 ARG A N 1
ATOM 3750 C CA . ARG A 1 472 ? -3.984 2.064 14.234 1 88.38 472 ARG A CA 1
ATOM 3751 C C . ARG A 1 472 ? -5.352 2.574 14.672 1 88.38 472 ARG A C 1
ATOM 3753 O O . ARG A 1 472 ? -5.547 2.922 15.844 1 88.38 472 ARG A O 1
ATOM 3760 N N . ARG A 1 473 ? -6.301 2.582 13.797 1 90.62 473 ARG A N 1
ATOM 3761 C CA . ARG A 1 473 ? -7.633 3.07 14.133 1 90.62 473 ARG A CA 1
ATOM 3762 C C . ARG A 1 473 ? -8.391 2.055 14.984 1 90.62 473 ARG A C 1
ATOM 3764 O O . ARG A 1 473 ? -9.188 2.428 15.844 1 90.62 473 ARG A O 1
ATOM 3771 N N . TYR A 1 474 ? -8.133 0.698 14.773 1 85.12 474 TYR A N 1
ATOM 3772 C CA . TYR A 1 474 ? -8.711 -0.325 15.633 1 85.12 474 TYR A CA 1
ATOM 3773 C C . TYR A 1 474 ? -8.219 -0.166 17.078 1 85.12 474 TYR A C 1
ATOM 3775 O O . TYR A 1 474 ? -8.984 -0.367 18.016 1 85.12 474 TYR A O 1
ATOM 3783 N N . GLN A 1 475 ? -6.965 0.173 17.172 1 83.5 475 GLN A N 1
ATOM 3784 C CA . GLN A 1 475 ? -6.375 0.364 18.484 1 83.5 475 GLN A CA 1
ATOM 3785 C C . GLN A 1 475 ? -6.859 1.663 19.125 1 83.5 475 GLN A C 1
ATOM 3787 O O . GLN A 1 475 ? -6.941 1.767 20.344 1 83.5 475 GLN A O 1
ATOM 3792 N N . PHE A 1 476 ? -7.172 2.594 18.328 1 89.12 476 PHE A N 1
ATOM 3793 C CA . PHE A 1 476 ? -7.582 3.918 18.781 1 89.12 476 PHE A CA 1
ATOM 3794 C C . PHE A 1 476 ? -9.008 3.885 19.328 1 89.12 476 PHE A C 1
ATOM 3796 O O . PHE A 1 476 ? -9.273 4.398 20.406 1 89.12 476 PHE A O 1
ATOM 3803 N N . LEU A 1 477 ? -9.961 3.293 18.578 1 89.38 477 LEU A N 1
ATOM 3804 C CA . LEU A 1 477 ? -11.375 3.301 18.953 1 89.38 477 LEU A CA 1
ATOM 3805 C C . LEU A 1 477 ? -11.828 1.912 19.391 1 89.38 477 LEU A C 1
ATOM 3807 O O . LEU A 1 477 ? -12.023 1.026 18.562 1 89.38 477 LEU A O 1
ATOM 3811 N N . GLU A 1 478 ? -11.969 1.721 20.75 1 84.88 478 GLU A N 1
ATOM 3812 C CA . GLU A 1 478 ? -12.477 0.493 21.344 1 84.88 478 GLU A CA 1
ATOM 3813 C C . GLU A 1 478 ? -13.805 0.74 22.062 1 84.88 478 GLU A C 1
ATOM 3815 O O . GLU A 1 478 ? -13.938 1.693 22.828 1 84.88 478 GLU A O 1
ATOM 3820 N N . GLY A 1 479 ? -14.781 0.048 21.672 1 88.25 479 GLY A N 1
ATOM 3821 C CA . GLY A 1 479 ? -16.094 0.242 22.25 1 88.25 479 GLY A CA 1
ATOM 3822 C C . GLY A 1 479 ? -16.656 -1.013 22.906 1 88.25 479 GLY A C 1
ATOM 3823 O O . GLY A 1 479 ? -16.109 -2.105 22.719 1 88.25 479 GLY A O 1
ATOM 3824 N N . ASP A 1 480 ? -17.719 -0.816 23.766 1 92.81 480 ASP A N 1
ATOM 3825 C CA . ASP A 1 480 ? -18.438 -1.898 24.422 1 92.81 480 ASP A CA 1
ATOM 3826 C C . ASP A 1 480 ? -19.641 -2.334 23.578 1 92.81 480 ASP A C 1
ATOM 3828 O O . ASP A 1 480 ? -20.688 -1.69 23.625 1 92.81 480 ASP A O 1
ATOM 3832 N N . LEU A 1 481 ? -19.609 -3.465 22.953 1 90.44 481 LEU A N 1
ATOM 3833 C CA . LEU A 1 481 ? -20.609 -3.93 22 1 90.44 481 LEU A CA 1
ATOM 3834 C C . LEU A 1 481 ? -21.688 -4.746 22.703 1 90.44 481 LEU A C 1
ATOM 3836 O O . LEU A 1 481 ? -22.531 -5.363 22.047 1 90.44 481 LEU A O 1
ATOM 3840 N N . SER A 1 482 ? -21.688 -4.773 23.984 1 92.62 482 SER A N 1
ATOM 3841 C CA . SER A 1 482 ? -22.625 -5.621 24.719 1 92.62 482 SER A CA 1
ATOM 3842 C C . SER A 1 482 ? -24.078 -5.219 24.453 1 92.62 482 SER A C 1
ATOM 3844 O O . SER A 1 482 ? -24.969 -6.062 24.484 1 92.62 482 SER A O 1
ATOM 3846 N N . SER A 1 483 ? -24.312 -3.936 24.266 1 95.56 483 SER A N 1
ATOM 3847 C CA . SER A 1 483 ? -25.625 -3.404 23.922 1 95.56 483 SER A CA 1
ATOM 3848 C C . SER A 1 483 ? -25.5 -2.064 23.203 1 95.56 483 SER A C 1
ATOM 3850 O O . SER A 1 483 ? -24.453 -1.409 23.266 1 95.56 483 SER A O 1
ATOM 3852 N N . PRO A 1 484 ? -26.562 -1.652 22.516 1 96.94 484 PRO A N 1
ATOM 3853 C CA . PRO A 1 484 ? -26.531 -0.322 21.906 1 96.94 484 PRO A CA 1
ATOM 3854 C C . PRO A 1 484 ? -26.297 0.791 22.938 1 96.94 484 PRO A C 1
ATOM 3856 O O . PRO A 1 484 ? -25.609 1.768 22.641 1 96.94 484 PRO A O 1
ATOM 3859 N N . GLN A 1 485 ? -26.828 0.666 24.078 1 97.06 485 GLN A N 1
ATOM 3860 C CA . GLN A 1 485 ? -26.688 1.68 25.125 1 97.06 485 GLN A CA 1
ATOM 3861 C C . GLN A 1 485 ? -25.25 1.737 25.641 1 97.06 485 GLN A C 1
ATOM 3863 O O . GLN A 1 485 ? -24.703 2.822 25.844 1 97.06 485 GLN A O 1
ATOM 3868 N N . SER A 1 486 ? -24.719 0.544 25.875 1 96.81 486 SER A N 1
ATOM 3869 C CA . SER A 1 486 ? -23.344 0.511 26.359 1 96.81 486 SER A CA 1
ATOM 3870 C C . SER A 1 486 ? -22.375 1.045 25.297 1 96.81 486 SER A C 1
ATOM 3872 O O . SER A 1 486 ? -21.375 1.688 25.625 1 96.81 486 SER A O 1
ATOM 3874 N N . TRP A 1 487 ? -22.688 0.746 24.062 1 96.25 487 TRP A N 1
ATOM 3875 C CA . TRP A 1 487 ? -21.875 1.28 22.969 1 96.25 487 TRP A CA 1
ATOM 3876 C C . TRP A 1 487 ? -21.938 2.805 22.953 1 96.25 487 TRP A C 1
ATOM 3878 O O . TRP A 1 487 ? -20.891 3.467 22.891 1 96.25 487 TRP A O 1
ATOM 3888 N N . ASP A 1 488 ? -23.125 3.316 23.016 1 97.44 488 ASP A N 1
ATOM 3889 C CA . ASP A 1 488 ? -23.328 4.762 22.984 1 97.44 488 ASP A CA 1
ATOM 3890 C C . ASP A 1 488 ? -22.531 5.441 24.109 1 97.44 488 ASP A C 1
ATOM 3892 O O . ASP A 1 488 ? -21.859 6.453 23.875 1 97.44 488 ASP A O 1
ATOM 3896 N N . ARG A 1 489 ? -22.531 4.918 25.25 1 97.44 489 ARG A N 1
ATOM 3897 C CA . ARG A 1 489 ? -21.812 5.465 26.391 1 97.44 489 ARG A CA 1
ATOM 3898 C C . ARG A 1 489 ? -20.312 5.383 26.188 1 97.44 489 ARG A C 1
ATOM 3900 O O . ARG A 1 489 ? -19.578 6.316 26.516 1 97.44 489 ARG A O 1
ATOM 3907 N N . SER A 1 490 ? -19.891 4.262 25.656 1 96.75 490 SER A N 1
ATOM 3908 C CA . SER A 1 490 ? -18.453 4.055 25.484 1 96.75 490 SER A CA 1
ATOM 3909 C C . SER A 1 490 ? -17.891 4.977 24.406 1 96.75 490 SER A C 1
ATOM 3911 O O . SER A 1 490 ? -16.688 5.199 24.344 1 96.75 490 SER A O 1
ATOM 3913 N N . MET A 1 491 ? -18.75 5.562 23.562 1 97.25 491 MET A N 1
ATOM 3914 C CA . MET A 1 491 ? -18.312 6.438 22.469 1 97.25 491 MET A CA 1
ATOM 3915 C C . MET A 1 491 ? -18.156 7.871 22.969 1 97.25 491 MET A C 1
ATOM 3917 O O . MET A 1 491 ? -17.547 8.703 22.281 1 97.25 491 MET A O 1
ATOM 3921 N N . GLU A 1 492 ? -18.578 8.203 24.141 1 97.81 492 GLU A N 1
ATOM 3922 C CA . GLU A 1 492 ? -18.625 9.586 24.609 1 97.81 492 GLU A CA 1
ATOM 3923 C C . GLU A 1 492 ? -17.234 10.195 24.688 1 97.81 492 GLU A C 1
ATOM 3925 O O . GLU A 1 492 ? -17.016 11.328 24.25 1 97.81 492 GLU A O 1
ATOM 3930 N N . PRO A 1 493 ? -16.219 9.414 25.234 1 97.31 493 PRO A N 1
ATOM 3931 C CA . PRO A 1 493 ? -14.875 10.008 25.234 1 97.31 493 PRO A CA 1
ATOM 3932 C C . PRO A 1 493 ? -14.336 10.281 23.828 1 97.31 493 PRO A C 1
ATOM 3934 O O . PRO A 1 493 ? -13.594 11.25 23.641 1 97.31 493 PRO A O 1
ATOM 3937 N N . TYR A 1 494 ? -14.672 9.453 22.922 1 97.62 494 TYR A N 1
ATOM 3938 C CA . TYR A 1 494 ? -14.219 9.641 21.547 1 97.62 494 TYR A CA 1
ATOM 3939 C C . TYR A 1 494 ? -14.922 10.82 20.891 1 97.62 494 TYR A C 1
ATOM 3941 O O . TYR A 1 494 ? -14.312 11.578 20.141 1 97.62 494 TYR A O 1
ATOM 3949 N N . ARG A 1 495 ? -16.266 11 21.203 1 98.38 495 ARG A N 1
ATOM 3950 C CA . ARG A 1 495 ? -16.969 12.172 20.703 1 98.38 495 ARG A CA 1
ATOM 3951 C C . ARG A 1 495 ? -16.328 13.461 21.219 1 98.38 495 ARG A C 1
ATOM 3953 O O . ARG A 1 495 ? -16.234 14.445 20.484 1 98.38 495 ARG A O 1
ATOM 3960 N N . LYS A 1 496 ? -15.945 13.398 22.391 1 97.75 496 LYS A N 1
ATOM 3961 C CA . LYS A 1 496 ? -15.273 14.562 22.969 1 97.75 496 LYS A CA 1
ATOM 3962 C C . LYS A 1 496 ? -13.945 14.828 22.266 1 97.75 496 LYS A C 1
ATOM 3964 O O . LYS A 1 496 ? -13.617 15.977 21.969 1 97.75 496 LYS A O 1
ATOM 3969 N N . GLN A 1 497 ? -13.125 13.828 22.094 1 96.62 497 GLN A N 1
ATOM 3970 C CA . GLN A 1 497 ? -11.852 13.969 21.391 1 96.62 497 GLN A CA 1
ATOM 3971 C C . GLN A 1 497 ? -12.062 14.461 19.953 1 96.62 497 GLN A C 1
ATOM 3973 O O . GLN A 1 497 ? -11.297 15.297 19.469 1 96.62 497 GLN A O 1
ATOM 3978 N N . PHE A 1 498 ? -13.062 13.883 19.391 1 97.69 498 PHE A N 1
ATOM 3979 C CA . PHE A 1 498 ? -13.414 14.305 18.047 1 97.69 498 PHE A CA 1
ATOM 3980 C C . PHE A 1 498 ? -13.703 15.805 18 1 97.69 498 PHE A C 1
ATOM 3982 O O . PHE A 1 498 ? -13.125 16.531 17.188 1 97.69 498 PHE A O 1
ATOM 3989 N N . TYR A 1 499 ? -14.555 16.266 18.844 1 98.12 499 TYR A N 1
ATOM 3990 C CA . TYR A 1 499 ? -14.992 17.656 18.844 1 98.12 499 TYR A CA 1
ATOM 3991 C C . TYR A 1 499 ? -13.867 18.578 19.281 1 98.12 499 TYR A C 1
ATOM 3993 O O . TYR A 1 499 ? -13.672 19.641 18.703 1 98.12 499 TYR A O 1
ATOM 4001 N N . ASP A 1 500 ? -13.078 18.188 20.188 1 96.44 500 ASP A N 1
ATOM 4002 C CA . ASP A 1 500 ? -12.07 19.047 20.781 1 96.44 500 ASP A CA 1
ATOM 4003 C C . ASP A 1 500 ? -10.797 19.078 19.938 1 96.44 500 ASP A C 1
ATOM 4005 O O . ASP A 1 500 ? -10.141 20.109 19.812 1 96.44 500 ASP A O 1
ATOM 4009 N N . HIS A 1 501 ? -10.492 17.953 19.344 1 93.31 501 HIS A N 1
ATOM 4010 C CA . HIS A 1 501 ? -9.141 17.859 18.812 1 93.31 501 HIS A CA 1
ATOM 4011 C C . HIS A 1 501 ? -9.148 17.719 17.297 1 93.31 501 HIS A C 1
ATOM 4013 O O . HIS A 1 501 ? -8.211 18.172 16.625 1 93.31 501 HIS A O 1
ATOM 4019 N N . LEU A 1 502 ? -10.117 17.047 16.719 1 94.69 502 LEU A N 1
ATOM 4020 C CA . LEU A 1 502 ? -10.172 16.969 15.266 1 94.69 502 LEU A CA 1
ATOM 4021 C C . LEU A 1 502 ? -10.891 18.172 14.68 1 94.69 502 LEU A C 1
ATOM 4023 O O . LEU A 1 502 ? -10.422 18.766 13.711 1 94.69 502 LEU A O 1
ATOM 4027 N N . VAL A 1 503 ? -12.047 18.516 15.25 1 96 503 VAL A N 1
ATOM 4028 C CA . VAL A 1 503 ? -12.844 19.656 14.789 1 96 503 VAL A CA 1
ATOM 4029 C C . VAL A 1 503 ? -12.266 20.953 15.352 1 96 503 VAL A C 1
ATOM 4031 O O . VAL A 1 503 ? -12.07 21.922 14.609 1 96 503 VAL A O 1
ATOM 4034 N N . GLY A 1 504 ? -11.992 20.969 16.641 1 96.56 504 GLY A N 1
ATOM 4035 C CA . GLY A 1 504 ? -11.594 22.172 17.344 1 96.56 504 GLY A CA 1
ATOM 4036 C C . GLY A 1 504 ? -12.766 23 17.828 1 96.56 504 GLY A C 1
ATOM 4037 O O . GLY A 1 504 ? -13.109 24.016 17.234 1 96.56 504 GLY A O 1
ATOM 4038 N N . ARG A 1 505 ? -13.25 22.625 18.953 1 96.69 505 ARG A N 1
ATOM 4039 C CA . ARG A 1 505 ? -14.406 23.281 19.547 1 96.69 505 ARG A CA 1
ATOM 4040 C C . ARG A 1 505 ? -14.078 24.703 19.938 1 96.69 505 ARG A C 1
ATOM 4042 O O . ARG A 1 505 ? -13 24.984 20.469 1 96.69 505 ARG A O 1
ATOM 4049 N N . ILE A 1 506 ? -14.953 25.609 19.562 1 95.88 506 ILE A N 1
ATOM 4050 C CA . ILE A 1 506 ? -14.859 26.984 20.047 1 95.88 506 ILE A CA 1
ATOM 4051 C C . ILE A 1 506 ? -15.695 27.141 21.328 1 95.88 506 ILE A C 1
ATOM 4053 O O . ILE A 1 506 ? -16.922 26.953 21.297 1 95.88 506 ILE A O 1
ATOM 4057 N N . ASP A 1 507 ? -15.07 27.453 22.406 1 91.44 507 ASP A N 1
ATOM 4058 C CA . ASP A 1 507 ? -15.727 27.547 23.703 1 91.44 507 ASP A CA 1
ATOM 4059 C C . ASP A 1 507 ? -16.359 28.922 23.906 1 91.44 507 ASP A C 1
ATOM 4061 O O . ASP A 1 507 ? -15.883 29.703 24.734 1 91.44 507 ASP A O 1
ATOM 4065 N N . LYS A 1 508 ? -17.328 29.203 23.234 1 95.31 508 LYS A N 1
ATOM 4066 C CA . LYS A 1 508 ? -18.125 30.438 23.359 1 95.31 508 LYS A CA 1
ATOM 4067 C C . LYS A 1 508 ? -19.609 30.125 23.469 1 95.31 508 LYS A C 1
ATOM 4069 O O . LYS A 1 508 ? -20.109 29.203 22.812 1 95.31 508 LYS A O 1
ATOM 4074 N N . ASP A 1 509 ? -20.234 30.859 24.234 1 96.19 509 ASP A N 1
ATOM 4075 C CA . ASP A 1 509 ? -21.672 30.703 24.359 1 96.19 509 ASP A CA 1
ATOM 4076 C C . ASP A 1 509 ? -22.391 31.188 23.109 1 96.19 509 ASP A C 1
ATOM 4078 O O . ASP A 1 509 ? -21.984 32.188 22.5 1 96.19 509 ASP A O 1
ATOM 4082 N N . LEU A 1 510 ? -23.453 30.531 22.766 1 97.56 510 LEU A N 1
ATOM 4083 C CA . LEU A 1 510 ? -24.281 30.938 21.625 1 97.56 510 LEU A CA 1
ATOM 4084 C C . LEU A 1 510 ? -25.141 32.156 22 1 97.56 510 LEU A C 1
ATOM 4086 O O . LEU A 1 510 ? -25.578 32.281 23.141 1 97.56 510 LEU A O 1
ATOM 4090 N N . LEU A 1 511 ? -25.375 33 21.047 1 97.44 511 LEU A N 1
ATOM 4091 C CA . LEU A 1 511 ? -26.312 34.094 21.203 1 97.44 511 LEU A CA 1
ATOM 4092 C C . LEU A 1 511 ? -27.75 33.594 21.203 1 97.44 511 LEU A C 1
ATOM 4094 O O . LEU A 1 511 ? -28.016 32.469 20.781 1 97.44 511 LEU A O 1
ATOM 4098 N N . PRO A 1 512 ? -28.672 34.469 21.766 1 96.69 512 PRO A N 1
ATOM 4099 C CA . PRO A 1 512 ? -30.062 34.125 21.484 1 96.69 512 PRO A CA 1
ATOM 4100 C C . PRO A 1 512 ? -30.359 33.969 20 1 96.69 512 PRO A C 1
ATOM 4102 O O . PRO A 1 512 ? -29.75 34.656 19.172 1 96.69 512 PRO A O 1
ATOM 4105 N N . LEU A 1 513 ? -31.344 33.125 19.641 1 95.94 513 LEU A N 1
ATOM 4106 C CA . LEU A 1 513 ? -31.625 32.812 18.25 1 95.94 513 LEU A CA 1
ATOM 4107 C C . LEU A 1 513 ? -31.891 34.062 17.422 1 95.94 513 LEU A C 1
ATOM 4109 O O . LEU A 1 513 ? -31.406 34.188 16.297 1 95.94 513 LEU A O 1
ATOM 4113 N N . ASN A 1 514 ? -32.719 34.969 17.938 1 95.19 514 ASN A N 1
ATOM 4114 C CA . ASN A 1 514 ? -33.156 36.156 17.234 1 95.19 514 ASN A CA 1
ATOM 4115 C C . ASN A 1 514 ? -33.594 35.844 15.805 1 95.19 514 ASN A C 1
ATOM 4117 O O . ASN A 1 514 ? -33 36.406 14.859 1 95.19 514 ASN A O 1
ATOM 4121 N N . PRO A 1 515 ? -34.562 34.969 15.641 1 96.19 515 PRO A N 1
ATOM 4122 C CA . PRO A 1 515 ? -34.938 34.531 14.297 1 96.19 515 PRO A CA 1
ATOM 4123 C C . PRO A 1 515 ? -35.531 35.656 13.445 1 96.19 515 PRO A C 1
ATOM 4125 O O . PRO A 1 515 ? -36.344 36.438 13.922 1 96.19 515 PRO A O 1
ATOM 4128 N N . ARG A 1 516 ? -35.031 35.844 12.305 1 95.5 516 ARG A N 1
ATOM 4129 C CA . ARG A 1 516 ? -35.625 36.656 11.25 1 95.5 516 ARG A CA 1
ATOM 4130 C C . ARG A 1 516 ? -36.156 35.781 10.117 1 95.5 516 ARG A C 1
ATOM 4132 O O . ARG A 1 516 ? -35.438 34.906 9.594 1 95.5 516 ARG A O 1
ATOM 4139 N N . VAL A 1 517 ? -37.406 35.969 9.789 1 95.12 517 VAL A N 1
ATOM 4140 C CA . VAL A 1 517 ? -38.094 35.062 8.875 1 95.12 517 VAL A CA 1
ATOM 4141 C C . VAL A 1 517 ? -38.875 35.875 7.84 1 95.12 517 VAL A C 1
ATOM 4143 O O . VAL A 1 517 ? -39.469 36.906 8.164 1 95.12 517 VAL A O 1
ATOM 4146 N N . ARG A 1 518 ? -38.812 35.406 6.633 1 95.38 518 ARG A N 1
ATOM 4147 C CA . ARG A 1 518 ? -39.594 36 5.547 1 95.38 518 ARG A CA 1
ATOM 4148 C C . ARG A 1 518 ? -40.125 34.906 4.629 1 95.38 518 ARG A C 1
ATOM 4150 O O . ARG A 1 518 ? -39.406 33.969 4.273 1 95.38 518 ARG A O 1
ATOM 4157 N N . GLN A 1 519 ? -41.406 34.969 4.289 1 95.12 519 GLN A N 1
ATOM 4158 C CA . GLN A 1 519 ? -41.969 34 3.352 1 95.12 519 GLN A CA 1
ATOM 4159 C C . GLN A 1 519 ? -41.469 34.25 1.93 1 95.12 519 GLN A C 1
ATOM 4161 O O . GLN A 1 519 ? -41.562 35.375 1.446 1 95.12 519 GLN A O 1
ATOM 4166 N N . ILE A 1 520 ? -41.062 33.188 1.272 1 94.19 520 ILE A N 1
ATOM 4167 C CA . ILE A 1 520 ? -40.5 33.406 -0.059 1 94.19 520 ILE A CA 1
ATOM 4168 C C . ILE A 1 520 ? -41.156 32.438 -1.051 1 94.19 520 ILE A C 1
ATOM 4170 O O . ILE A 1 520 ? -41.062 32.625 -2.266 1 94.19 520 ILE A O 1
ATOM 4174 N N . TYR A 1 521 ? -41.719 31.391 -0.618 1 92.56 521 TYR A N 1
ATOM 4175 C CA . TYR A 1 521 ? -42.469 30.453 -1.461 1 92.56 521 TYR A CA 1
ATOM 4176 C C . TYR A 1 521 ? -43.875 30.266 -0.945 1 92.56 521 TYR A C 1
ATOM 4178 O O . TYR A 1 521 ? -44.125 30.328 0.264 1 92.56 521 TYR A O 1
ATOM 4186 N N . ASP A 1 522 ? -44.844 30.156 -1.812 1 94.88 522 ASP A N 1
ATOM 4187 C CA . ASP A 1 522 ? -46.219 29.75 -1.556 1 94.88 522 ASP A CA 1
ATOM 4188 C C . ASP A 1 522 ? -46.719 28.75 -2.607 1 94.88 522 ASP A C 1
ATOM 4190 O O . ASP A 1 522 ? -47.281 29.141 -3.631 1 94.88 522 ASP A O 1
ATOM 4194 N N . LYS A 1 523 ? -46.469 27.625 -2.332 1 92.75 523 LYS A N 1
ATOM 4195 C CA . LYS A 1 523 ? -46.812 26.562 -3.262 1 92.75 523 LYS A CA 1
ATOM 4196 C C . LYS A 1 523 ? -48.156 25.906 -2.885 1 92.75 523 LYS A C 1
ATOM 4198 O O . LYS A 1 523 ? -48.812 26.344 -1.929 1 92.75 523 LYS A O 1
ATOM 4203 N N . GLU A 1 524 ? -48.625 24.984 -3.643 1 92.69 524 GLU A N 1
ATOM 4204 C CA . GLU A 1 524 ? -49.906 24.359 -3.434 1 92.69 524 GLU A CA 1
ATOM 4205 C C . GLU A 1 524 ? -49.969 23.656 -2.076 1 92.69 524 GLU A C 1
ATOM 4207 O O . GLU A 1 524 ? -50.969 23.812 -1.34 1 92.69 524 GLU A O 1
ATOM 4212 N N . ASN A 1 525 ? -48.875 22.969 -1.693 1 92.44 525 ASN A N 1
ATOM 4213 C CA . ASN A 1 525 ? -48.969 22.109 -0.517 1 92.44 525 ASN A CA 1
ATOM 4214 C C . ASN A 1 525 ? -48 22.562 0.582 1 92.44 525 ASN A C 1
ATOM 4216 O O . ASN A 1 525 ? -48 22 1.679 1 92.44 525 ASN A O 1
ATOM 4220 N N . TRP A 1 526 ? -47.219 23.531 0.318 1 94.5 526 TRP A N 1
ATOM 4221 C CA . TRP A 1 526 ? -46.25 23.953 1.331 1 94.5 526 TRP A CA 1
ATOM 4222 C C . TRP A 1 526 ? -45.844 25.406 1.144 1 94.5 526 TRP A C 1
ATOM 4224 O O . TRP A 1 526 ? -46.062 25.984 0.072 1 94.5 526 TRP A O 1
ATOM 4234 N N . LYS A 1 527 ? -45.375 26.031 2.193 1 96.25 527 LYS A N 1
ATOM 4235 C CA . LYS A 1 527 ? -44.812 27.391 2.197 1 96.25 527 LYS A CA 1
ATOM 4236 C C . LYS A 1 527 ? -43.312 27.359 2.514 1 96.25 527 LYS A C 1
ATOM 4238 O O . LYS A 1 527 ? -42.844 26.469 3.223 1 96.25 527 LYS A O 1
ATOM 4243 N N . GLY A 1 528 ? -42.688 28.266 1.901 1 95.94 528 GLY A N 1
ATOM 4244 C CA . GLY A 1 528 ? -41.25 28.391 2.131 1 95.94 528 GLY A CA 1
ATOM 4245 C C . GLY A 1 528 ? -40.844 29.719 2.766 1 95.94 528 GLY A C 1
ATOM 4246 O O . GLY A 1 528 ? -41.406 30.75 2.434 1 95.94 528 GLY A O 1
ATOM 4247 N N . TYR A 1 529 ? -39.906 29.672 3.682 1 96.69 529 TYR A N 1
ATOM 4248 C CA . TYR A 1 529 ? -39.438 30.844 4.414 1 96.69 529 TYR A CA 1
ATOM 4249 C C . TYR A 1 529 ? -37.938 30.953 4.406 1 96.69 529 TYR A C 1
ATOM 4251 O O . TYR A 1 529 ? -37.219 29.938 4.531 1 96.69 529 TYR A O 1
ATOM 4259 N N . GLU A 1 530 ? -37.406 32.156 4.113 1 96.38 530 GLU A N 1
ATOM 4260 C CA . GLU A 1 530 ? -36.031 32.438 4.434 1 96.38 530 GLU A CA 1
ATOM 4261 C C . GLU A 1 530 ? -35.844 32.688 5.93 1 96.38 530 GLU A C 1
ATOM 4263 O O . GLU A 1 530 ? -36.594 33.438 6.543 1 96.38 530 GLU A O 1
ATOM 4268 N N . VAL A 1 531 ? -34.875 32 6.527 1 97.38 531 VAL A N 1
ATOM 4269 C CA . VAL A 1 531 ? -34.656 32.094 7.965 1 97.38 531 VAL A CA 1
ATOM 4270 C C . VAL A 1 531 ? -33.188 32.438 8.234 1 97.38 531 VAL A C 1
ATOM 4272 O O . VAL A 1 531 ? -32.281 31.859 7.637 1 97.38 531 VAL A O 1
ATOM 4275 N N . ALA A 1 532 ? -32.906 33.406 9.055 1 96.88 532 ALA A N 1
ATOM 4276 C CA . ALA A 1 532 ? -31.562 33.75 9.555 1 96.88 532 ALA A CA 1
ATOM 4277 C C . ALA A 1 532 ? -31.531 33.719 11.078 1 96.88 532 ALA A C 1
ATOM 4279 O O . ALA A 1 532 ? -32.438 34.219 11.742 1 96.88 532 ALA A O 1
ATOM 4280 N N . LEU A 1 533 ? -30.547 33.062 11.648 1 97.81 533 LEU A N 1
ATOM 4281 C CA . LEU A 1 533 ? -30.391 32.875 13.086 1 97.81 533 LEU A CA 1
ATOM 4282 C C . LEU A 1 533 ? -29.016 33.375 13.539 1 97.81 533 LEU A C 1
ATOM 4284 O O . LEU A 1 533 ? -28.031 33.25 12.828 1 97.81 533 LEU A O 1
ATOM 4288 N N . ASP A 1 534 ? -28.984 33.969 14.703 1 97.06 534 ASP A N 1
ATOM 4289 C CA . ASP A 1 534 ? -27.703 34.375 15.25 1 97.06 534 ASP A CA 1
ATOM 4290 C C . ASP A 1 534 ? -26.969 33.219 15.898 1 97.06 534 ASP A C 1
ATOM 4292 O O . ASP A 1 534 ? -27.594 32.344 16.516 1 97.06 534 ASP A O 1
ATOM 4296 N N . VAL A 1 535 ? -25.672 33.094 15.773 1 97.94 535 VAL A N 1
ATOM 4297 C CA . VAL A 1 535 ? -24.828 32.094 16.422 1 97.94 535 VAL A CA 1
ATOM 4298 C C . VAL A 1 535 ? -23.828 32.781 17.344 1 97.94 535 VAL A C 1
ATOM 4300 O O . VAL A 1 535 ? -23.938 32.688 18.578 1 97.94 535 VAL A O 1
ATOM 4303 N N . TRP A 1 536 ? -22.922 33.594 16.812 1 97.75 536 TRP A N 1
ATOM 4304 C CA . TRP A 1 536 ? -21.969 34.469 17.469 1 97.75 536 TRP A CA 1
ATOM 4305 C C . TRP A 1 536 ? -21.938 35.844 16.781 1 97.75 536 TRP A C 1
ATOM 4307 O O . TRP A 1 536 ? -22.5 36 15.695 1 97.75 536 TRP A O 1
ATOM 4317 N N . PRO A 1 537 ? -21.328 36.812 17.406 1 95.69 537 PRO A N 1
ATOM 4318 C CA . PRO A 1 537 ? -21.188 38.062 16.672 1 95.69 537 PRO A CA 1
ATOM 4319 C C . PRO A 1 537 ? -20.562 37.875 15.289 1 95.69 537 PRO A C 1
ATOM 4321 O O . PRO A 1 537 ? -19.469 37.312 15.18 1 95.69 537 PRO A O 1
ATOM 4324 N N . ASP A 1 538 ? -21.281 38.25 14.211 1 94.44 538 ASP A N 1
ATOM 4325 C CA . ASP A 1 538 ? -20.875 38.219 12.812 1 94.44 538 ASP A CA 1
ATOM 4326 C C . ASP A 1 538 ? -21.094 36.812 12.227 1 94.44 538 ASP A C 1
ATOM 4328 O O . ASP A 1 538 ? -20.875 36.594 11.031 1 94.44 538 ASP A O 1
ATOM 4332 N N . VAL A 1 539 ? -21.406 35.844 13.047 1 96.38 539 VAL A N 1
ATOM 4333 C CA . VAL A 1 539 ? -21.641 34.5 12.562 1 96.38 539 VAL A CA 1
ATOM 4334 C C . VAL A 1 539 ? -23.125 34.156 12.648 1 96.38 539 VAL A C 1
ATOM 4336 O O . VAL A 1 539 ? -23.734 34.281 13.711 1 96.38 539 VAL A O 1
ATOM 4339 N N . ASN A 1 540 ? -23.688 33.719 11.562 1 96.31 540 ASN A N 1
ATOM 4340 C CA . ASN A 1 540 ? -25.109 33.406 11.492 1 96.31 540 ASN A CA 1
ATOM 4341 C C . ASN A 1 540 ? -25.328 32.031 10.859 1 96.31 540 ASN A C 1
ATOM 4343 O O . ASN A 1 540 ? -24.453 31.516 10.164 1 96.31 540 ASN A O 1
ATOM 4347 N N . ALA A 1 541 ? -26.469 31.438 11.203 1 97.44 541 ALA A N 1
ATOM 4348 C CA . ALA A 1 541 ? -27.031 30.328 10.438 1 97.44 541 ALA A CA 1
ATOM 4349 C C . ALA A 1 541 ? -28.188 30.812 9.57 1 97.44 541 ALA A C 1
ATOM 4351 O O . ALA A 1 541 ? -29.016 31.609 10.016 1 97.44 541 ALA A O 1
ATOM 4352 N N . TRP A 1 542 ? -28.188 30.375 8.305 1 97.06 542 TRP A N 1
ATOM 4353 C CA . TRP A 1 542 ? -29.125 30.891 7.324 1 97.06 542 TRP A CA 1
ATOM 4354 C C . TRP A 1 542 ? -29.578 29.797 6.367 1 97.06 542 TRP A C 1
ATOM 4356 O O . TRP A 1 542 ? -28.828 28.875 6.066 1 97.06 542 TRP A O 1
ATOM 4366 N N . GLY A 1 543 ? -30.875 29.875 5.973 1 97.19 543 GLY A N 1
ATOM 4367 C CA . GLY A 1 543 ? -31.375 28.906 5.02 1 97.19 543 GLY A CA 1
ATOM 4368 C C . GLY A 1 543 ? -32.844 29.062 4.719 1 97.19 543 GLY A C 1
ATOM 4369 O O . GLY A 1 543 ? -33.406 30.125 4.938 1 97.19 543 GLY A O 1
ATOM 4370 N N . ILE A 1 544 ? -33.406 28.016 4.109 1 96.81 544 ILE A N 1
ATOM 4371 C CA . ILE A 1 544 ? -34.812 27.984 3.723 1 96.81 544 ILE A CA 1
ATOM 4372 C C . ILE A 1 544 ? -35.562 26.938 4.555 1 96.81 544 ILE A C 1
ATOM 4374 O O . ILE A 1 544 ? -35.094 25.812 4.691 1 96.81 544 ILE A O 1
ATOM 4378 N N . LEU A 1 545 ? -36.625 27.328 5.094 1 97.81 545 LEU A N 1
ATOM 4379 C CA . LEU A 1 545 ? -37.562 26.438 5.785 1 97.81 545 LEU A CA 1
ATOM 4380 C C . LEU A 1 545 ? -38.781 26.172 4.926 1 97.81 545 LEU A C 1
ATOM 4382 O O . LEU A 1 545 ? -39.438 27.109 4.473 1 97.81 545 LEU A O 1
ATOM 4386 N N . ALA A 1 546 ? -39.031 24.953 4.641 1 97.44 546 ALA A N 1
ATOM 4387 C CA . ALA A 1 546 ? -40.25 24.531 3.945 1 97.44 546 ALA A CA 1
ATOM 4388 C C . ALA A 1 546 ? -41.219 23.844 4.898 1 97.44 546 ALA A C 1
ATOM 4390 O O . ALA A 1 546 ? -40.844 22.891 5.582 1 97.44 546 ALA A O 1
ATOM 4391 N N . VAL A 1 547 ? -42.438 24.297 4.953 1 97.19 547 VAL A N 1
ATOM 4392 C CA . VAL A 1 547 ? -43.438 23.797 5.898 1 97.19 547 VAL A CA 1
ATOM 4393 C C . VAL A 1 547 ? -44.688 23.359 5.145 1 97.19 547 VAL A C 1
ATOM 4395 O O . VAL A 1 547 ? -45.25 24.125 4.359 1 97.19 547 VAL A O 1
ATOM 4398 N N . PRO A 1 548 ? -45.094 22.125 5.434 1 95.88 548 PRO A N 1
ATOM 4399 C CA . PRO A 1 548 ? -46.344 21.719 4.836 1 95.88 548 PRO A CA 1
ATOM 4400 C C . PRO A 1 548 ? -47.531 22.609 5.25 1 95.88 548 PRO A C 1
ATOM 4402 O O . PRO A 1 548 ? -47.594 23.062 6.398 1 95.88 548 PRO A O 1
ATOM 4405 N N . LYS A 1 549 ? -48.438 22.781 4.305 1 93.25 549 LYS A N 1
ATOM 4406 C CA . LYS A 1 549 ? -49.656 23.531 4.629 1 93.25 549 LYS A CA 1
ATOM 4407 C C . LYS A 1 549 ? -50.625 22.688 5.445 1 93.25 549 LYS A C 1
ATOM 4409 O O . LYS A 1 549 ? -50.5 21.453 5.477 1 93.25 549 LYS A O 1
ATOM 4414 N N . ASN A 1 550 ? -51.531 23.219 6.223 1 85.75 550 ASN A N 1
ATOM 4415 C CA . ASN A 1 550 ? -52.688 22.641 6.91 1 85.75 550 ASN A CA 1
ATOM 4416 C C . ASN A 1 550 ? -52.25 21.625 7.969 1 85.75 550 ASN A C 1
ATOM 4418 O O . ASN A 1 550 ? -52.781 20.531 8.047 1 85.75 550 ASN A O 1
ATOM 4422 N N . ILE A 1 551 ? -51.062 21.891 8.648 1 91.38 551 ILE A N 1
ATOM 4423 C CA . ILE A 1 551 ? -50.688 21.094 9.805 1 91.38 551 ILE A CA 1
ATOM 4424 C C . ILE A 1 551 ? -51.719 21.312 10.922 1 91.38 551 ILE A C 1
ATOM 4426 O O . ILE A 1 551 ? -52 22.453 11.32 1 91.38 551 ILE A O 1
ATOM 4430 N N . ASN A 1 552 ? -52.281 20.234 11.375 1 88.44 552 ASN A N 1
ATOM 4431 C CA . ASN A 1 552 ? -53.188 20.344 12.531 1 88.44 552 ASN A CA 1
ATOM 4432 C C . ASN A 1 552 ? -52.438 20.859 13.758 1 88.44 552 ASN A C 1
ATOM 4434 O O . ASN A 1 552 ? -51.312 20.422 14.047 1 88.44 552 ASN A O 1
ATOM 4438 N N . PRO A 1 553 ? -53 21.812 14.398 1 82.94 553 PRO A N 1
ATOM 4439 C CA . PRO A 1 553 ? -52.344 22.438 15.547 1 82.94 553 PRO A CA 1
ATOM 4440 C C . PRO A 1 553 ? -51.875 21.406 16.578 1 82.94 553 PRO A C 1
ATOM 4442 O O . PRO A 1 553 ? -50.906 21.656 17.297 1 82.94 553 PRO A O 1
ATOM 4445 N N . ASP A 1 554 ? -52.562 20.312 16.641 1 86.44 554 ASP A N 1
ATOM 4446 C CA . ASP A 1 554 ? -52.219 19.312 17.656 1 86.44 554 ASP A CA 1
ATOM 4447 C C . ASP A 1 554 ? -51.219 18.297 17.094 1 86.44 554 ASP A C 1
ATOM 4449 O O . ASP A 1 554 ? -50.719 17.438 17.828 1 86.44 554 ASP A O 1
ATOM 4453 N N . ASP A 1 555 ? -50.906 18.516 15.891 1 89.62 555 ASP A N 1
ATOM 4454 C CA . ASP A 1 555 ? -50.031 17.562 15.242 1 89.62 555 ASP A CA 1
ATOM 4455 C C . ASP A 1 555 ? -48.594 18.109 15.18 1 89.62 555 ASP A C 1
ATOM 4457 O O . ASP A 1 555 ? -48.406 19.312 15 1 89.62 555 ASP A O 1
ATOM 4461 N N . LYS A 1 556 ? -47.688 17.25 15.516 1 94.62 556 LYS A N 1
ATOM 4462 C CA . LYS A 1 556 ? -46.281 17.594 15.328 1 94.62 556 LYS A CA 1
ATOM 4463 C C . LYS A 1 556 ? -45.656 16.75 14.211 1 94.62 556 LYS A C 1
ATOM 4465 O O . LYS A 1 556 ? -45.938 15.562 14.094 1 94.62 556 LYS A O 1
ATOM 4470 N N . ARG A 1 557 ? -44.906 17.453 13.406 1 96.88 557 ARG A N 1
ATOM 4471 C CA . ARG A 1 557 ? -44.281 16.812 12.25 1 96.88 557 ARG A CA 1
ATOM 4472 C C . ARG A 1 557 ? -42.812 16.547 12.508 1 96.88 557 ARG A C 1
ATOM 4474 O O . ARG A 1 557 ? -42.125 17.312 13.195 1 96.88 557 ARG A O 1
ATOM 4481 N N . PRO A 1 558 ? -42.312 15.367 11.992 1 98.19 558 PRO A N 1
ATOM 4482 C CA . PRO A 1 558 ? -40.844 15.234 11.953 1 98.19 558 PRO A CA 1
ATOM 4483 C C . PRO A 1 558 ? -40.188 16.25 11.016 1 98.19 558 PRO A C 1
ATOM 4485 O O . PRO A 1 558 ? -40.812 16.734 10.086 1 98.19 558 PRO A O 1
ATOM 4488 N N . ALA A 1 559 ? -38.938 16.516 11.258 1 98.69 559 ALA A N 1
ATOM 4489 C CA . ALA A 1 559 ? -38.219 17.5 10.453 1 98.69 559 ALA A CA 1
ATOM 4490 C C . ALA A 1 559 ? -36.969 16.891 9.836 1 98.69 559 ALA A C 1
ATOM 4492 O O . ALA A 1 559 ? -36.406 15.922 10.367 1 98.69 559 ALA A O 1
ATOM 4493 N N . ILE A 1 560 ? -36.594 17.359 8.719 1 98.75 560 ILE A N 1
ATOM 4494 C CA . ILE A 1 560 ? -35.375 16.938 8.031 1 98.75 560 ILE A CA 1
ATOM 4495 C C . ILE A 1 560 ? -34.531 18.172 7.68 1 98.75 560 ILE A C 1
ATOM 4497 O O . ILE A 1 560 ? -35 19.094 7.031 1 98.75 560 ILE A O 1
ATOM 4501 N N . VAL A 1 561 ? -33.344 18.234 8.148 1 98.75 561 VAL A N 1
ATOM 4502 C CA . VAL A 1 561 ? -32.344 19.203 7.664 1 98.75 561 VAL A CA 1
ATOM 4503 C C . VAL A 1 561 ? -31.656 18.656 6.422 1 98.75 561 VAL A C 1
ATOM 4505 O O . VAL A 1 561 ? -30.953 17.641 6.492 1 98.75 561 VAL A O 1
ATOM 4508 N N . MET A 1 562 ? -31.859 19.234 5.297 1 97.75 562 MET A N 1
ATOM 4509 C CA . MET A 1 562 ? -31.312 18.812 4.012 1 97.75 562 MET A CA 1
ATOM 4510 C C . MET A 1 562 ? -30.094 19.656 3.648 1 97.75 562 MET A C 1
ATOM 4512 O O . MET A 1 562 ? -30.234 20.828 3.273 1 97.75 562 MET A O 1
ATOM 4516 N N . GLN A 1 563 ? -28.969 19.094 3.65 1 97.31 563 GLN A N 1
ATOM 4517 C CA . GLN A 1 563 ? -27.719 19.844 3.494 1 97.31 563 GLN A CA 1
ATOM 4518 C C . GLN A 1 563 ? -27.141 19.656 2.094 1 97.31 563 GLN A C 1
ATOM 4520 O O . GLN A 1 563 ? -26.938 18.531 1.639 1 97.31 563 GLN A O 1
ATOM 4525 N N . HIS A 1 564 ? -26.828 20.719 1.437 1 94.5 564 HIS A N 1
ATOM 4526 C CA . HIS A 1 564 ? -26.266 20.703 0.093 1 94.5 564 HIS A CA 1
ATOM 4527 C C . HIS A 1 564 ? -24.781 20.375 0.124 1 94.5 564 HIS A C 1
ATOM 4529 O O . HIS A 1 564 ? -24.156 20.391 1.189 1 94.5 564 HIS A O 1
ATOM 4535 N N . GLY A 1 565 ? -24.219 20.094 -1.094 1 92.56 565 GLY A N 1
ATOM 4536 C CA . GLY A 1 565 ? -22.797 19.812 -1.246 1 92.56 565 GLY A CA 1
ATOM 4537 C C . GLY A 1 565 ? -21.969 21.047 -1.534 1 92.56 565 GLY A C 1
ATOM 4538 O O . GLY A 1 565 ? -22.453 22.172 -1.417 1 92.56 565 GLY A O 1
ATOM 4539 N N . ILE A 1 566 ? -20.766 20.812 -1.931 1 89 566 ILE A N 1
ATOM 4540 C CA . ILE A 1 566 ? -19.828 21.906 -2.197 1 89 566 ILE A CA 1
ATOM 4541 C C . ILE A 1 566 ? -20.391 22.812 -3.283 1 89 566 ILE A C 1
ATOM 4543 O O . ILE A 1 566 ? -21.031 22.344 -4.23 1 89 566 ILE A O 1
ATOM 4547 N N . GLY A 1 567 ? -20.234 24.078 -3.07 1 84.88 567 GLY A N 1
ATOM 4548 C CA . GLY A 1 567 ? -20.703 25.062 -4.039 1 84.88 567 GLY A CA 1
ATOM 4549 C C . GLY A 1 567 ? -22.203 25.281 -4 1 84.88 567 GLY A C 1
ATOM 4550 O O . GLY A 1 567 ? -22.75 26.047 -4.789 1 84.88 567 GLY A O 1
ATOM 4551 N N . GLY A 1 568 ? -22.844 24.641 -3.053 1 90.56 568 GLY A N 1
ATOM 4552 C CA . GLY A 1 568 ? -24.297 24.719 -2.996 1 90.56 568 GLY A CA 1
ATOM 4553 C C . GLY A 1 568 ? -24.797 25.938 -2.242 1 90.56 568 GLY A C 1
ATOM 4554 O O . GLY A 1 568 ? -24.031 26.609 -1.558 1 90.56 568 GLY A O 1
ATOM 4555 N N . LEU A 1 569 ? -26.109 26.156 -2.477 1 93.62 569 LEU A N 1
ATOM 4556 C CA . LEU A 1 569 ? -26.922 27.172 -1.814 1 93.62 569 LEU A CA 1
ATOM 4557 C C . LEU A 1 569 ? -28.203 26.578 -1.244 1 93.62 569 LEU A C 1
ATOM 4559 O O . LEU A 1 569 ? -28.531 25.422 -1.524 1 93.62 569 LEU A O 1
ATOM 4563 N N . PRO A 1 570 ? -28.844 27.281 -0.418 1 92.94 570 PRO A N 1
ATOM 4564 C CA . PRO A 1 570 ? -30.062 26.734 0.183 1 92.94 570 PRO A CA 1
ATOM 4565 C C . PRO A 1 570 ? -31.062 26.219 -0.858 1 92.94 570 PRO A C 1
ATOM 4567 O O . PRO A 1 570 ? -31.75 25.234 -0.622 1 92.94 570 PRO A O 1
ATOM 4570 N N . THR A 1 571 ? -31.078 26.828 -2.027 1 92.31 571 THR A N 1
ATOM 4571 C CA . THR A 1 571 ? -32.031 26.438 -3.045 1 92.31 571 THR A CA 1
ATOM 4572 C C . THR A 1 571 ? -31.5 25.297 -3.9 1 92.31 571 THR A C 1
ATOM 4574 O O . THR A 1 571 ? -32.188 24.781 -4.789 1 92.31 571 THR A O 1
ATOM 4577 N N . THR A 1 572 ? -30.312 24.906 -3.643 1 88.38 572 THR A N 1
ATOM 4578 C CA . THR A 1 572 ? -29.688 23.859 -4.449 1 88.38 572 THR A CA 1
ATOM 4579 C C . THR A 1 572 ? -30.547 22.594 -4.461 1 88.38 572 THR A C 1
ATOM 4581 O O . THR A 1 572 ? -30.719 21.969 -5.504 1 88.38 572 THR A O 1
ATOM 4584 N N . SER A 1 573 ? -31.078 22.234 -3.402 1 83.5 573 SER A N 1
ATOM 4585 C CA . SER A 1 573 ? -31.875 21.016 -3.283 1 83.5 573 SER A CA 1
ATOM 4586 C C . SER A 1 573 ? -33.219 21.156 -4 1 83.5 573 SER A C 1
ATOM 4588 O O . SER A 1 573 ? -33.938 20.172 -4.152 1 83.5 573 SER A O 1
ATOM 4590 N N . ILE A 1 574 ? -33.531 22.312 -4.438 1 82.12 574 ILE A N 1
ATOM 4591 C CA . ILE A 1 574 ? -34.75 22.578 -5.172 1 82.12 574 ILE A CA 1
ATOM 4592 C C . ILE A 1 574 ? -34.438 22.672 -6.664 1 82.12 574 ILE A C 1
ATOM 4594 O O . ILE A 1 574 ? -35.188 22.141 -7.492 1 82.12 574 ILE A O 1
ATOM 4598 N N . ARG A 1 575 ? -33.375 23.188 -7.031 1 76.94 575 ARG A N 1
ATOM 4599 C CA . ARG A 1 575 ? -33.156 23.688 -8.391 1 76.94 575 ARG A CA 1
ATOM 4600 C C . ARG A 1 575 ? -32.281 22.734 -9.18 1 76.94 575 ARG A C 1
ATOM 4602 O O . ARG A 1 575 ? -32.406 22.625 -10.398 1 76.94 575 ARG A O 1
ATOM 4609 N N . VAL A 1 576 ? -31.375 22.125 -8.492 1 76.56 576 VAL A N 1
ATOM 4610 C CA . VAL A 1 576 ? -30.297 21.422 -9.188 1 76.56 576 VAL A CA 1
ATOM 4611 C C . VAL A 1 576 ? -30.75 19.984 -9.5 1 76.56 576 VAL A C 1
ATOM 4613 O O . VAL A 1 576 ? -31.266 19.297 -8.625 1 76.56 576 VAL A O 1
ATOM 4616 N N . GLU A 1 577 ? -30.469 19.531 -10.648 1 71.56 577 GLU A N 1
ATOM 4617 C CA . GLU A 1 577 ? -30.984 18.281 -11.195 1 71.56 577 GLU A CA 1
ATOM 4618 C C . GLU A 1 577 ? -30.469 17.062 -10.414 1 71.56 577 GLU A C 1
ATOM 4620 O O . G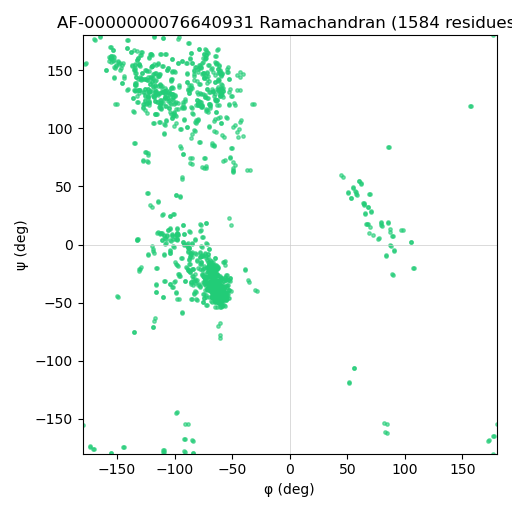LU A 1 577 ? -31.234 16.141 -10.141 1 71.56 577 GLU A O 1
ATOM 4625 N N . SER A 1 578 ? -29.188 17.109 -10.086 1 81.19 578 SER A N 1
ATOM 4626 C CA . SER A 1 578 ? -28.594 15.961 -9.414 1 81.19 578 SER A CA 1
ATOM 4627 C C . SER A 1 578 ? -29.219 15.75 -8.031 1 81.19 578 SER A C 1
ATOM 4629 O O . SER A 1 578 ? -29.031 14.695 -7.426 1 81.19 578 SER A O 1
ATOM 4631 N N . TYR A 1 579 ? -29.969 16.688 -7.566 1 84.56 579 TYR A N 1
ATOM 4632 C CA . TYR A 1 579 ? -30.672 16.562 -6.293 1 84.56 579 TYR A CA 1
ATOM 4633 C C . TYR A 1 579 ? -32.094 16.047 -6.5 1 84.56 579 TYR A C 1
ATOM 4635 O O . TYR A 1 579 ? -32.812 15.75 -5.535 1 84.56 579 TYR A O 1
ATOM 4643 N N . HIS A 1 580 ? -32.625 15.992 -7.664 1 80.56 580 HIS A N 1
ATOM 4644 C CA . HIS A 1 580 ? -33.938 15.477 -8.055 1 80.56 580 HIS A CA 1
ATOM 4645 C C . HIS A 1 580 ? -35.031 16.125 -7.238 1 80.56 580 HIS A C 1
ATOM 4647 O O . HIS A 1 580 ? -35.938 15.445 -6.75 1 80.56 580 HIS A O 1
ATOM 4653 N N . HIS A 1 581 ? -34.906 17.422 -6.996 1 87.19 581 HIS A N 1
ATOM 4654 C CA . HIS A 1 581 ? -35.875 18.219 -6.27 1 87.19 581 HIS A CA 1
ATOM 4655 C C . HIS A 1 581 ? -36.25 17.562 -4.945 1 87.19 581 HIS A C 1
ATOM 4657 O O . HIS A 1 581 ? -37.438 17.438 -4.617 1 87.19 581 HIS A O 1
ATOM 4663 N N . VAL A 1 582 ? -35.25 17.125 -4.273 1 91.44 582 VAL A N 1
ATOM 4664 C CA . VAL A 1 582 ? -35.438 16.312 -3.076 1 91.44 582 VAL A CA 1
ATOM 4665 C C . VAL A 1 582 ? -36.188 17.109 -2.006 1 91.44 582 VAL A C 1
ATOM 4667 O O . VAL A 1 582 ? -36.969 16.547 -1.241 1 91.44 582 VAL A O 1
ATOM 4670 N N . LEU A 1 583 ? -35.938 18.438 -1.869 1 93.56 583 LEU A N 1
ATOM 4671 C CA . LEU A 1 583 ? -36.656 19.234 -0.876 1 93.56 583 LEU A CA 1
ATOM 4672 C C . LEU A 1 583 ? -38.156 19.188 -1.106 1 93.56 583 LEU A C 1
ATOM 4674 O O . LEU A 1 583 ? -38.906 18.969 -0.166 1 93.56 583 LEU A O 1
ATOM 4678 N N . ASN A 1 584 ? -38.562 19.359 -2.352 1 92.25 584 ASN A N 1
ATOM 4679 C CA . ASN A 1 584 ? -39.969 19.266 -2.713 1 92.25 584 ASN A CA 1
ATOM 4680 C C . ASN A 1 584 ? -40.562 17.906 -2.375 1 92.25 584 ASN A C 1
ATOM 4682 O O . ASN A 1 584 ? -41.688 17.797 -1.858 1 92.25 584 ASN A O 1
ATOM 4686 N N . ALA A 1 585 ? -39.781 16.891 -2.721 1 93.38 585 ALA A N 1
ATOM 4687 C CA . ALA A 1 585 ? -40.25 15.531 -2.467 1 93.38 585 ALA A CA 1
ATOM 4688 C C . ALA A 1 585 ? -40.469 15.297 -0.974 1 93.38 585 ALA A C 1
ATOM 4690 O O . ALA A 1 585 ? -41.438 14.672 -0.568 1 93.38 585 ALA A O 1
ATOM 4691 N N . LEU A 1 586 ? -39.594 15.797 -0.148 1 96.12 586 LEU A N 1
ATOM 4692 C CA . LEU A 1 586 ? -39.656 15.57 1.293 1 96.12 586 LEU A CA 1
ATOM 4693 C C . LEU A 1 586 ? -40.781 16.359 1.929 1 96.12 586 LEU A C 1
ATOM 4695 O O . LEU A 1 586 ? -41.531 15.82 2.766 1 96.12 586 LEU A O 1
ATOM 4699 N N . VAL A 1 587 ? -40.969 17.625 1.572 1 95.69 587 VAL A N 1
ATOM 4700 C CA . VAL A 1 587 ? -42 18.453 2.178 1 95.69 587 VAL A CA 1
ATOM 4701 C C . VAL A 1 587 ? -43.375 17.953 1.739 1 95.69 587 VAL A C 1
ATOM 4703 O O . VAL A 1 587 ? -44.344 17.984 2.516 1 95.69 587 VAL A O 1
ATOM 4706 N N . ASN A 1 588 ? -43.469 17.484 0.526 1 94.06 588 ASN A N 1
ATOM 4707 C CA . ASN A 1 588 ? -44.75 16.938 0.028 1 94.06 588 ASN A CA 1
ATOM 4708 C C . ASN A 1 588 ? -45.094 15.617 0.713 1 94.06 588 ASN A C 1
ATOM 4710 O O . ASN A 1 588 ? -46.25 15.18 0.685 1 94.06 588 ASN A O 1
ATOM 4714 N N . ARG A 1 589 ? -44.125 15.008 1.332 1 94.69 589 ARG A N 1
ATOM 4715 C CA . ARG A 1 589 ? -44.344 13.773 2.078 1 94.69 589 ARG A CA 1
ATOM 4716 C C . ARG A 1 589 ? -44.75 14.07 3.521 1 94.69 589 ARG A C 1
ATOM 4718 O O . ARG A 1 589 ? -44.969 13.148 4.309 1 94.69 589 ARG A O 1
ATOM 4725 N N . GLY A 1 590 ? -44.781 15.375 3.887 1 95.12 590 GLY A N 1
ATOM 4726 C CA . GLY A 1 590 ? -45.312 15.773 5.188 1 95.12 590 GLY A CA 1
ATOM 4727 C C . GLY A 1 590 ? -44.219 16.172 6.164 1 95.12 590 GLY A C 1
ATOM 4728 O O . GLY A 1 590 ? -44.5 16.484 7.324 1 95.12 590 GLY A O 1
ATOM 4729 N N . PHE A 1 591 ? -43 16.156 5.758 1 97.62 591 PHE A N 1
ATOM 4730 C CA . PHE A 1 591 ? -41.906 16.562 6.629 1 97.62 591 PHE A CA 1
ATOM 4731 C C . PHE A 1 591 ? -41.75 18.078 6.629 1 97.62 591 PHE A C 1
ATOM 4733 O O . PHE A 1 591 ? -42.031 18.734 5.621 1 97.62 591 PHE A O 1
ATOM 4740 N N . VAL A 1 592 ? -41.375 18.656 7.758 1 97.94 592 VAL A N 1
ATOM 4741 C CA . VAL A 1 592 ? -40.781 20 7.758 1 97.94 592 VAL A CA 1
ATOM 4742 C C . VAL A 1 592 ? -39.312 19.922 7.305 1 97.94 592 VAL A C 1
ATOM 4744 O O . VAL A 1 592 ? -38.562 19.078 7.785 1 97.94 592 VAL A O 1
ATOM 4747 N N . VAL A 1 593 ? -38.938 20.75 6.336 1 98.19 593 VAL A N 1
ATOM 4748 C CA . VAL A 1 593 ? -37.594 20.609 5.781 1 98.19 593 VAL A CA 1
ATOM 4749 C C . VAL A 1 593 ? -36.844 21.938 5.926 1 98.19 593 VAL A C 1
ATOM 4751 O O . VAL A 1 593 ? -37.375 23 5.566 1 98.19 593 VAL A O 1
ATOM 4754 N N . PHE A 1 594 ? -35.688 21.953 6.484 1 98.44 594 PHE A N 1
ATOM 4755 C CA . PHE A 1 594 ? -34.812 23.094 6.551 1 98.44 594 PHE A CA 1
ATOM 4756 C C . PHE A 1 594 ? -33.562 22.859 5.699 1 98.44 594 PHE A C 1
ATOM 4758 O O . PHE A 1 594 ? -32.844 21.875 5.891 1 98.44 594 PHE A O 1
ATOM 4765 N N . ALA A 1 595 ? -33.281 23.703 4.75 1 97.75 595 ALA A N 1
ATOM 4766 C CA . ALA A 1 595 ? -32.094 23.641 3.891 1 97.75 595 ALA A CA 1
ATOM 4767 C C . ALA A 1 595 ? -31.109 24.766 4.211 1 97.75 595 ALA A C 1
ATOM 4769 O O . ALA A 1 595 ? -31.188 25.844 3.633 1 97.75 595 ALA A O 1
ATOM 4770 N N . PRO A 1 596 ? -30.172 24.469 5 1 97.75 596 PRO A N 1
ATOM 4771 C CA . PRO A 1 596 ? -29.234 25.531 5.418 1 97.75 596 PRO A CA 1
ATOM 4772 C C . PRO A 1 596 ? -28.094 25.734 4.422 1 97.75 596 PRO A C 1
ATOM 4774 O O . PRO A 1 596 ? -27.75 24.812 3.666 1 97.75 596 PRO A O 1
ATOM 4777 N N . TYR A 1 597 ? -27.531 26.938 4.473 1 95.88 597 TYR A N 1
ATOM 4778 C CA . TYR A 1 597 ? -26.266 27.219 3.814 1 95.88 597 TYR A CA 1
ATOM 4779 C C . TYR A 1 597 ? -25.094 26.734 4.668 1 95.88 597 TYR A C 1
ATOM 4781 O O . TYR A 1 597 ? -25 27.094 5.848 1 95.88 597 TYR A O 1
ATOM 4789 N N . ASN A 1 598 ? -24.266 25.906 4.094 1 92.31 598 ASN A N 1
ATOM 4790 C CA . ASN A 1 598 ? -23.016 25.547 4.746 1 92.31 598 ASN A CA 1
ATOM 4791 C C . ASN A 1 598 ? -21.844 26.344 4.191 1 92.31 598 ASN A C 1
ATOM 4793 O O . ASN A 1 598 ? -21.609 26.359 2.98 1 92.31 598 ASN A O 1
ATOM 4797 N N . PRO A 1 599 ? -21.094 26.953 5.047 1 90.38 599 PRO A N 1
ATOM 4798 C CA . PRO A 1 599 ? -19.969 27.797 4.602 1 90.38 599 PRO A CA 1
ATOM 4799 C C . PRO A 1 599 ? -18.688 27 4.383 1 90.38 599 PRO A C 1
ATOM 4801 O O . PRO A 1 599 ? -17.688 27.234 5.066 1 90.38 599 PRO A O 1
ATOM 4804 N N . TYR A 1 600 ? -18.578 26.25 3.338 1 81.62 600 TYR A N 1
ATOM 4805 C CA . TYR A 1 600 ? -17.406 25.438 3.072 1 81.62 600 TYR A CA 1
ATOM 4806 C C . TYR A 1 600 ? -16.266 26.281 2.523 1 81.62 600 TYR A C 1
ATOM 4808 O O . TYR A 1 600 ? -15.117 25.828 2.471 1 81.62 600 TYR A O 1
ATOM 4816 N N . GLN A 1 601 ? -16.531 27.5 2.174 1 71.81 601 GLN A N 1
ATOM 4817 C CA . GLN A 1 601 ? -15.602 28.266 1.333 1 71.81 601 GLN A CA 1
ATOM 4818 C C . GLN A 1 601 ? -14.984 29.422 2.102 1 71.81 601 GLN A C 1
ATOM 4820 O O . GLN A 1 601 ? -14.359 30.297 1.508 1 71.81 601 GLN A O 1
ATOM 4825 N N . PHE A 1 602 ? -15.172 29.484 3.342 1 72.19 602 PHE A N 1
ATOM 4826 C CA . PHE A 1 602 ? -14.477 30.562 4.023 1 72.19 602 PHE A CA 1
ATOM 4827 C C . PHE A 1 602 ? -12.984 30.281 4.121 1 72.19 602 PHE A C 1
ATOM 4829 O O . PHE A 1 602 ? -12.531 29.203 3.727 1 72.19 602 PHE A O 1
ATOM 4836 N N . ASN A 1 603 ? -12.227 31.281 4.473 1 75.81 603 ASN A N 1
ATOM 4837 C CA . ASN A 1 603 ? -10.789 31.094 4.594 1 75.81 603 ASN A CA 1
ATOM 4838 C C . ASN A 1 603 ? -10.438 30.172 5.754 1 75.81 603 ASN A C 1
ATOM 4840 O O . ASN A 1 603 ? -10.07 30.641 6.836 1 75.81 603 ASN A O 1
ATOM 4844 N N . ILE A 1 604 ? -10.43 28.984 5.484 1 84.44 604 ILE A N 1
ATOM 4845 C CA . ILE A 1 604 ? -10.25 27.953 6.488 1 84.44 604 ILE A CA 1
ATOM 4846 C C . ILE A 1 604 ? -8.828 28.016 7.051 1 84.44 604 ILE A C 1
ATOM 4848 O O . ILE A 1 604 ? -8.578 27.562 8.164 1 84.44 604 ILE A O 1
ATOM 4852 N N . ARG A 1 605 ? -7.949 28.609 6.383 1 85.69 605 ARG A N 1
ATOM 4853 C CA . ARG A 1 605 ? -6.562 28.672 6.832 1 85.69 605 ARG A CA 1
ATOM 4854 C C . ARG A 1 605 ? -6.434 29.516 8.094 1 85.69 605 ARG A C 1
ATOM 4856 O O . ARG A 1 605 ? -5.555 29.281 8.922 1 85.69 605 ARG A O 1
ATOM 4863 N N . LYS A 1 606 ? -7.316 30.547 8.25 1 88.44 606 LYS A N 1
ATOM 4864 C CA . LYS A 1 606 ? -7.332 31.344 9.469 1 88.44 606 LYS A CA 1
ATOM 4865 C C . LYS A 1 606 ? -7.723 30.484 10.672 1 88.44 606 LYS A C 1
ATOM 4867 O O . LYS A 1 606 ? -7.254 30.719 11.789 1 88.44 606 LYS A O 1
ATOM 4872 N N . ALA A 1 607 ? -8.516 29.531 10.391 1 91.25 607 ALA A N 1
ATOM 4873 C CA . ALA A 1 607 ? -9 28.656 11.453 1 91.25 607 ALA A CA 1
ATOM 4874 C C . ALA A 1 607 ? -7.957 27.609 11.812 1 91.25 607 ALA A C 1
ATOM 4876 O O . ALA A 1 607 ? -7.777 27.281 12.992 1 91.25 607 ALA A O 1
ATOM 4877 N N . THR A 1 608 ? -7.195 27.109 10.922 1 92.06 608 THR A N 1
ATOM 4878 C CA . THR A 1 608 ? -6.277 25.984 11.086 1 92.06 608 THR A CA 1
ATOM 4879 C C . THR A 1 608 ? -5.211 26.312 12.133 1 92.06 608 THR A C 1
ATOM 4881 O O . THR A 1 608 ? -4.941 25.5 13.023 1 92.06 608 THR A O 1
ATOM 4884 N N . ALA A 1 609 ? -4.645 27.469 12.055 1 92.19 609 ALA A N 1
ATOM 4885 C CA . ALA A 1 609 ? -3.572 27.844 12.977 1 92.19 609 ALA A CA 1
ATOM 4886 C C . ALA A 1 609 ? -4.09 27.969 14.406 1 92.19 609 ALA A C 1
ATOM 4888 O O . ALA A 1 609 ? -3.309 27.969 15.359 1 92.19 609 ALA A O 1
ATOM 4889 N N . LEU A 1 610 ? -5.434 28.094 14.555 1 94.06 610 LEU A N 1
ATOM 4890 C CA . LEU A 1 610 ? -6.074 28.219 15.859 1 94.06 610 LEU A CA 1
ATOM 4891 C C . LEU A 1 610 ? -6.625 26.875 16.328 1 94.06 610 LEU A C 1
ATOM 4893 O O . LEU A 1 610 ? -7.348 26.812 17.328 1 94.06 610 LEU A O 1
ATOM 4897 N N . LYS A 1 611 ? -6.305 25.75 15.578 1 94.69 611 LYS A N 1
ATOM 4898 C CA . LYS A 1 611 ? -6.82 24.406 15.844 1 94.69 611 LYS A CA 1
ATOM 4899 C C . LYS A 1 611 ? -8.328 24.344 15.648 1 94.69 611 LYS A C 1
ATOM 4901 O O . LYS A 1 611 ? -9.055 23.828 16.5 1 94.69 611 LYS A O 1
ATOM 4906 N N . LYS A 1 612 ? -8.789 25.062 14.719 1 95.12 612 LYS A N 1
ATOM 4907 C CA . LYS A 1 612 ? -10.195 25.078 14.336 1 95.12 612 LYS A CA 1
ATOM 4908 C C . LYS A 1 612 ? -10.383 24.609 12.898 1 95.12 612 LYS A C 1
ATOM 4910 O O . LYS A 1 612 ? -9.508 24.812 12.055 1 95.12 612 LYS A O 1
ATOM 4915 N N . SER A 1 613 ? -11.453 23.969 12.609 1 93.5 613 SER A N 1
ATOM 4916 C CA . SER A 1 613 ? -11.82 23.484 11.281 1 93.5 613 SER A CA 1
ATOM 4917 C C . SER A 1 613 ? -13.117 24.141 10.797 1 93.5 613 SER A C 1
ATOM 4919 O O . SER A 1 613 ? -13.688 24.984 11.492 1 93.5 613 SER A O 1
ATOM 4921 N N . VAL A 1 614 ? -13.508 23.797 9.617 1 93.12 614 VAL A N 1
ATOM 4922 C CA . VAL A 1 614 ? -14.773 24.312 9.086 1 93.12 614 VAL A CA 1
ATOM 4923 C C . VAL A 1 614 ? -15.922 23.906 10.008 1 93.12 614 VAL A C 1
ATOM 4925 O O . VAL A 1 614 ? -16.875 24.672 10.188 1 93.12 614 VAL A O 1
ATOM 4928 N N . TYR A 1 615 ? -15.758 22.797 10.672 1 95.88 615 TYR A N 1
ATOM 4929 C CA . TYR A 1 615 ? -16.859 22.281 11.484 1 95.88 615 TYR A CA 1
ATOM 4930 C C . TYR A 1 615 ? -16.828 22.906 12.875 1 95.88 615 TYR A C 1
ATOM 4932 O O . TYR A 1 615 ? -17.781 22.734 13.648 1 95.88 615 TYR A O 1
ATOM 4940 N N . SER A 1 616 ? -15.789 23.656 13.188 1 96.38 616 SER A N 1
ATOM 4941 C CA . SER A 1 616 ? -15.828 24.484 14.391 1 96.38 616 SER A CA 1
ATOM 4942 C C . SER A 1 616 ? -16.906 25.562 14.289 1 96.38 616 SER A C 1
ATOM 4944 O O . SER A 1 616 ? -17.391 26.047 15.305 1 96.38 616 SER A O 1
ATOM 4946 N N . ILE A 1 617 ? -17.219 25.891 13.055 1 96.44 617 ILE A N 1
ATOM 4947 C CA . ILE A 1 617 ? -18.234 26.922 12.789 1 96.44 617 ILE A CA 1
ATOM 4948 C C . ILE A 1 617 ? -19.562 26.25 12.477 1 96.44 617 ILE A C 1
ATOM 4950 O O . ILE A 1 617 ? -20.609 26.656 12.984 1 96.44 617 ILE A O 1
ATOM 4954 N N . ILE A 1 618 ? -19.562 25.188 11.703 1 96.88 618 ILE A N 1
ATOM 4955 C CA . ILE A 1 618 ? -20.766 24.562 11.172 1 96.88 618 ILE A CA 1
ATOM 4956 C C . ILE A 1 618 ? -21.547 23.891 12.305 1 96.88 618 ILE A C 1
ATOM 4958 O O . ILE A 1 618 ? -22.781 23.938 12.328 1 96.88 618 ILE A O 1
ATOM 4962 N N . ILE A 1 619 ? -20.875 23.281 13.281 1 98.19 619 ILE A N 1
ATOM 4963 C CA . ILE A 1 619 ? -21.547 22.531 14.336 1 98.19 619 ILE A CA 1
ATOM 4964 C C . ILE A 1 619 ? -22.375 23.5 15.188 1 98.19 619 ILE A C 1
ATOM 4966 O O . ILE A 1 619 ? -23.562 23.266 15.422 1 98.19 619 ILE A O 1
ATOM 4970 N N . PRO A 1 620 ? -21.875 24.672 15.617 1 98.19 620 PRO A N 1
ATOM 4971 C CA . PRO A 1 620 ? -22.719 25.609 16.344 1 98.19 620 PRO A CA 1
ATOM 4972 C C . PRO A 1 620 ? -23.844 26.172 15.477 1 98.19 620 PRO A C 1
ATOM 4974 O O . PRO A 1 620 ? -24.938 26.469 15.984 1 98.19 620 PRO A O 1
ATOM 4977 N N . GLN A 1 621 ? -23.609 26.344 14.219 1 98.38 621 GLN A N 1
ATOM 4978 C CA . GLN A 1 621 ? -24.703 26.734 13.328 1 98.38 621 GLN A CA 1
ATOM 4979 C C . GLN A 1 621 ? -25.828 25.703 13.344 1 98.38 621 GLN A C 1
ATOM 4981 O O . GLN A 1 621 ? -27 26.062 13.453 1 98.38 621 GLN A O 1
ATOM 4986 N N . HIS A 1 622 ? -25.469 24.469 13.219 1 98.62 622 HIS A N 1
ATOM 4987 C CA . HIS A 1 622 ? -26.453 23.391 13.25 1 98.62 622 HIS A CA 1
ATOM 4988 C C . HIS A 1 622 ? -27.125 23.312 14.617 1 98.62 622 HIS A C 1
ATOM 4990 O O . HIS A 1 622 ? -28.312 22.953 14.711 1 98.62 622 HIS A O 1
ATOM 4996 N N . GLN A 1 623 ? -26.391 23.578 15.688 1 98.5 623 GLN A N 1
ATOM 4997 C CA . GLN A 1 623 ? -27 23.625 17.016 1 98.5 623 GLN A CA 1
ATOM 4998 C C . GLN A 1 623 ? -28.125 24.656 17.062 1 98.5 623 GLN A C 1
ATOM 5000 O O . GLN A 1 623 ? -29.203 24.391 17.609 1 98.5 623 GLN A O 1
ATOM 5005 N N . GLN A 1 624 ? -27.906 25.812 16.5 1 98.5 624 GLN A N 1
ATOM 5006 C CA . GLN A 1 624 ? -28.922 26.859 16.484 1 98.5 624 GLN A CA 1
ATOM 5007 C C . GLN A 1 624 ? -30.078 26.469 15.578 1 98.5 624 GLN A C 1
ATOM 5009 O O . GLN A 1 624 ? -31.234 26.812 15.859 1 98.5 624 GLN A O 1
ATOM 5014 N N . ILE A 1 625 ? -29.781 25.828 14.469 1 98.62 625 ILE A N 1
ATOM 5015 C CA . ILE A 1 625 ? -30.828 25.328 13.586 1 98.62 625 ILE A CA 1
ATOM 5016 C C . ILE A 1 625 ? -31.719 24.344 14.344 1 98.62 625 ILE A C 1
ATOM 5018 O O . ILE A 1 625 ? -32.938 24.438 14.266 1 98.62 625 ILE A O 1
ATOM 5022 N N . LEU A 1 626 ? -31.109 23.422 15.055 1 98.75 626 LEU A N 1
ATOM 5023 C CA . LEU A 1 626 ? -31.875 22.469 15.867 1 98.75 626 LEU A CA 1
ATOM 5024 C C . LEU A 1 626 ? -32.688 23.188 16.922 1 98.75 626 LEU A C 1
ATOM 5026 O O . LEU A 1 626 ? -33.875 22.875 17.141 1 98.75 626 LEU A O 1
ATOM 5030 N N . ASN A 1 627 ? -32.094 24.203 17.594 1 98.56 627 ASN A N 1
ATOM 5031 C CA . ASN A 1 627 ? -32.812 24.984 18.578 1 98.56 627 ASN A CA 1
ATOM 5032 C C . ASN A 1 627 ? -34.031 25.672 17.969 1 98.56 627 ASN A C 1
ATOM 5034 O O . ASN A 1 627 ? -35.094 25.672 18.578 1 98.56 627 ASN A O 1
ATOM 5038 N N . PHE A 1 628 ? -33.875 26.25 16.844 1 98.38 628 PHE A N 1
ATOM 5039 C CA . PHE A 1 628 ? -34.938 26.938 16.141 1 98.38 628 PHE A CA 1
ATOM 5040 C C . PHE A 1 628 ? -36.062 25.969 15.781 1 98.38 628 PHE A C 1
ATOM 5042 O O . PHE A 1 628 ? -37.219 26.219 16.078 1 98.38 628 PHE A O 1
ATOM 5049 N N . LEU A 1 629 ? -35.625 24.781 15.156 1 98.56 629 LEU A N 1
ATOM 5050 C CA . LEU A 1 629 ? -36.625 23.781 14.75 1 98.56 629 LEU A CA 1
ATOM 5051 C C . LEU A 1 629 ? -37.406 23.266 15.961 1 98.56 629 LEU A C 1
ATOM 5053 O O . LEU A 1 629 ? -38.625 23.125 15.914 1 98.56 629 LEU A O 1
ATOM 5057 N N . LYS A 1 630 ? -36.719 23.031 17.031 1 97.75 630 LYS A N 1
ATOM 5058 C CA . LYS A 1 630 ? -37.344 22.5 18.234 1 97.75 630 LYS A CA 1
ATOM 5059 C C . LYS A 1 630 ? -38.25 23.531 18.891 1 97.75 630 LYS A C 1
ATOM 5061 O O . LYS A 1 630 ? -39.125 23.172 19.688 1 97.75 630 LYS A O 1
ATOM 5066 N N . SER A 1 631 ? -38.031 24.812 18.625 1 96.75 631 SER A N 1
ATOM 5067 C CA . SER A 1 631 ? -38.844 25.891 19.203 1 96.75 631 SER A CA 1
ATOM 5068 C C . SER A 1 631 ? -40.156 26.047 18.438 1 96.75 631 SER A C 1
ATOM 5070 O O . SER A 1 631 ? -41.062 26.703 18.922 1 96.75 631 SER A O 1
ATOM 5072 N N . ARG A 1 632 ? -40.219 25.438 17.281 1 95.31 632 ARG A N 1
ATOM 5073 C CA . ARG A 1 632 ? -41.438 25.531 16.516 1 95.31 632 ARG A CA 1
ATOM 5074 C C . ARG A 1 632 ? -42.5 24.594 17.062 1 95.31 632 ARG A C 1
ATOM 5076 O O . ARG A 1 632 ? -42.25 23.406 17.281 1 95.31 632 ARG A O 1
ATOM 5083 N N . ASP A 1 633 ? -43.75 25.031 17.156 1 93.75 633 ASP A N 1
ATOM 5084 C CA . ASP A 1 633 ? -44.812 24.234 17.75 1 93.75 633 ASP A CA 1
ATOM 5085 C C . ASP A 1 633 ? -45.219 23.062 16.859 1 93.75 633 ASP A C 1
ATOM 5087 O O . ASP A 1 633 ? -45.75 22.062 17.328 1 93.75 633 ASP A O 1
ATOM 5091 N N . TYR A 1 634 ? -44.906 23.141 15.609 1 95.75 634 TYR A N 1
ATOM 5092 C CA . TYR A 1 634 ? -45.375 22.125 14.664 1 95.75 634 TYR A CA 1
ATOM 5093 C C . TYR A 1 634 ? -44.25 21.109 14.391 1 95.75 634 TYR A C 1
ATOM 5095 O O . TYR A 1 634 ? -44.406 20.219 13.547 1 95.75 634 TYR A O 1
ATOM 5103 N N . VAL A 1 635 ? -43.125 21.172 15.031 1 97.81 635 VAL A N 1
ATOM 5104 C CA . VAL A 1 635 ? -42.031 20.25 14.82 1 97.81 635 VAL A CA 1
ATOM 5105 C C . VAL A 1 635 ? -41.906 19.312 16.031 1 97.81 635 VAL A C 1
ATOM 5107 O O . VAL A 1 635 ? -41.969 19.75 17.172 1 97.81 635 VAL A O 1
ATOM 5110 N N . ASP A 1 636 ? -41.812 18.047 15.789 1 97.5 636 ASP A N 1
ATOM 5111 C CA . ASP A 1 636 ? -41.5 17.078 16.844 1 97.5 636 ASP A CA 1
ATOM 5112 C C . ASP A 1 636 ? -40 17.125 17.203 1 97.5 636 ASP A C 1
ATOM 5114 O O . ASP A 1 636 ? -39.156 16.734 16.406 1 97.5 636 ASP A O 1
ATOM 5118 N N . ARG A 1 637 ? -39.688 17.438 18.391 1 97 637 ARG A N 1
ATOM 5119 C CA . ARG A 1 637 ? -38.344 17.719 18.844 1 97 637 ARG A CA 1
ATOM 5120 C C . ARG A 1 637 ? -37.5 16.438 18.859 1 97 637 ARG A C 1
ATOM 5122 O O . ARG A 1 637 ? -36.25 16.516 18.828 1 97 637 ARG A O 1
ATOM 5129 N N . ASP A 1 638 ? -38.062 15.258 18.828 1 97.38 638 ASP A N 1
ATOM 5130 C CA . ASP A 1 638 ? -37.344 14.016 18.969 1 97.38 638 ASP A CA 1
ATOM 5131 C C . ASP A 1 638 ? -37.188 13.312 17.625 1 97.38 638 ASP A C 1
ATOM 5133 O O . ASP A 1 638 ? -36.5 12.289 17.531 1 97.38 638 ASP A O 1
ATOM 5137 N N . ARG A 1 639 ? -37.781 13.828 16.609 1 98.44 639 ARG A N 1
ATOM 5138 C CA . ARG A 1 639 ? -37.75 13.211 15.281 1 98.44 639 ARG A CA 1
ATOM 5139 C C . ARG A 1 639 ? -37.188 14.18 14.242 1 98.44 639 ARG A C 1
ATOM 5141 O O . ARG A 1 639 ? -37.906 14.586 13.32 1 98.44 639 ARG A O 1
ATOM 5148 N N . ILE A 1 640 ? -35.938 14.438 14.297 1 98.81 640 ILE A N 1
ATOM 5149 C CA . ILE A 1 640 ? -35.25 15.32 13.359 1 98.81 640 ILE A CA 1
ATOM 5150 C C . ILE A 1 640 ? -34.094 14.562 12.688 1 98.81 640 ILE A C 1
ATOM 5152 O O . ILE A 1 640 ? -33.281 13.938 13.367 1 98.81 640 ILE A O 1
ATOM 5156 N N . ALA A 1 641 ? -34.031 14.555 11.398 1 98.88 641 ALA A N 1
ATOM 5157 C CA . ALA A 1 641 ? -33 13.859 10.633 1 98.88 641 ALA A CA 1
ATOM 5158 C C . ALA A 1 641 ? -32.062 14.852 9.953 1 98.88 641 ALA A C 1
ATOM 5160 O O . ALA A 1 641 ? -32.406 16.016 9.742 1 98.88 641 ALA A O 1
ATOM 5161 N N . LEU A 1 642 ? -30.844 14.461 9.688 1 98.88 642 LEU A N 1
ATOM 5162 C CA . LEU A 1 642 ? -29.922 15.156 8.812 1 98.88 642 LEU A CA 1
ATOM 5163 C C . LEU A 1 642 ? -29.656 14.352 7.543 1 98.88 642 LEU A C 1
ATOM 5165 O O . LEU A 1 642 ? -29.234 13.203 7.609 1 98.88 642 LEU A O 1
ATOM 5169 N N . TYR A 1 643 ? -30.016 14.859 6.441 1 98.44 643 TYR A N 1
ATOM 5170 C CA . TYR A 1 643 ? -29.828 14.297 5.105 1 98.44 643 TYR A CA 1
ATOM 5171 C C . TYR A 1 643 ? -28.938 15.188 4.254 1 98.44 643 TYR A C 1
ATOM 5173 O O . TYR A 1 643 ? -29.312 16.312 3.918 1 98.44 643 TYR A O 1
ATOM 5181 N N . GLY A 1 644 ? -27.75 14.719 3.936 1 98 644 GLY A N 1
ATOM 5182 C CA . GLY A 1 644 ? -26.812 15.539 3.18 1 98 644 GLY A CA 1
ATOM 5183 C C . GLY A 1 644 ? -26.266 14.836 1.953 1 98 644 GLY A C 1
ATOM 5184 O O . GLY A 1 644 ? -26.016 13.625 1.979 1 98 644 GLY A O 1
ATOM 5185 N N . LYS A 1 645 ? -25.984 15.57 0.894 1 96.44 645 LYS A N 1
ATOM 5186 C CA . LYS A 1 645 ? -25.375 15.062 -0.333 1 96.44 645 LYS A CA 1
ATOM 5187 C C . LYS A 1 645 ? -23.984 15.656 -0.541 1 96.44 645 LYS A C 1
ATOM 5189 O O . LYS A 1 645 ? -23.766 16.844 -0.295 1 96.44 645 LYS A O 1
ATOM 5194 N N . SER A 1 646 ? -23.047 14.852 -1.107 1 95 646 SER A N 1
ATOM 5195 C CA . SER A 1 646 ? -21.688 15.312 -1.367 1 95 646 SER A CA 1
ATOM 5196 C C . SER A 1 646 ? -21.062 15.93 -0.119 1 95 646 SER A C 1
ATOM 5198 O O . SER A 1 646 ? -21.078 15.32 0.954 1 95 646 SER A O 1
ATOM 5200 N N . TRP A 1 647 ? -20.672 17.172 -0.071 1 93.5 647 TRP A N 1
ATOM 5201 C CA . TRP A 1 647 ? -20.156 17.781 1.145 1 93.5 647 TRP A CA 1
ATOM 5202 C C . TRP A 1 647 ? -21.25 17.938 2.191 1 93.5 647 TRP A C 1
ATOM 5204 O O . TRP A 1 647 ? -20.969 18.109 3.379 1 93.5 647 TRP A O 1
ATOM 5214 N N . GLY A 1 648 ? -22.5 17.938 1.702 1 96.38 648 GLY A N 1
ATOM 5215 C CA . GLY A 1 648 ? -23.562 17.766 2.67 1 96.38 648 GLY A CA 1
ATOM 5216 C C . GLY A 1 648 ? -23.547 16.422 3.371 1 96.38 648 GLY A C 1
ATOM 5217 O O . GLY A 1 648 ? -23.906 16.328 4.543 1 96.38 648 GLY A O 1
ATOM 5218 N N . GLY A 1 649 ? -23.141 15.352 2.576 1 97.25 649 GLY A N 1
ATOM 5219 C CA . GLY A 1 649 ? -22.891 14.055 3.189 1 97.25 649 GLY A CA 1
ATOM 5220 C C . GLY A 1 649 ? -21.734 14.078 4.176 1 97.25 649 GLY A C 1
ATOM 5221 O O . GLY A 1 649 ? -21.766 13.367 5.184 1 97.25 649 GLY A O 1
ATOM 5222 N N . ARG A 1 650 ? -20.734 14.898 3.896 1 95.69 650 ARG A N 1
ATOM 5223 C CA . ARG A 1 650 ? -19.641 15.133 4.832 1 95.69 650 ARG A CA 1
ATOM 5224 C C . ARG A 1 650 ? -20.156 15.734 6.137 1 95.69 650 ARG A C 1
ATOM 5226 O O . ARG A 1 650 ? -19.734 15.32 7.223 1 95.69 650 ARG A O 1
ATOM 5233 N N . THR A 1 651 ? -21.031 16.672 6.012 1 97.5 651 THR A N 1
ATOM 5234 C CA . THR A 1 651 ? -21.656 17.281 7.18 1 97.5 651 THR A CA 1
ATOM 5235 C C . THR A 1 651 ? -22.469 16.25 7.961 1 97.5 651 THR A C 1
ATOM 5237 O O . THR A 1 651 ? -22.438 16.219 9.188 1 97.5 651 THR A O 1
ATOM 5240 N N . ALA A 1 652 ? -23.156 15.391 7.219 1 98.56 652 ALA A N 1
ATOM 5241 C CA . ALA A 1 652 ? -23.969 14.352 7.84 1 98.56 652 ALA A CA 1
ATOM 5242 C C . ALA A 1 652 ? -23.094 13.375 8.625 1 98.56 652 ALA A C 1
ATOM 5244 O O . ALA A 1 652 ? -23.578 12.727 9.562 1 98.56 652 ALA A O 1
ATOM 5245 N N . LEU A 1 653 ? -21.875 13.289 8.344 1 97.81 653 LEU A N 1
ATOM 5246 C CA . LEU A 1 653 ? -20.969 12.375 9.039 1 97.81 653 LEU A CA 1
ATOM 5247 C C . LEU A 1 653 ? -20.344 13.047 10.258 1 97.81 653 LEU A C 1
ATOM 5249 O O . LEU A 1 653 ? -19.875 12.367 11.18 1 97.81 653 LEU A O 1
ATOM 5253 N N . ARG A 1 654 ? -20.328 14.336 10.359 1 97.75 654 ARG A N 1
ATOM 5254 C CA . ARG A 1 654 ? -19.562 15.023 11.383 1 97.75 654 ARG A CA 1
ATOM 5255 C C . ARG A 1 654 ? -20.469 15.672 12.422 1 97.75 654 ARG A C 1
ATOM 5257 O O . ARG A 1 654 ? -20.266 15.523 13.625 1 97.75 654 ARG A O 1
ATOM 5264 N N . VAL A 1 655 ? -21.453 16.312 11.977 1 98.69 655 VAL A N 1
ATOM 5265 C CA . VAL A 1 655 ? -22.281 17.109 12.852 1 98.69 655 VAL A CA 1
ATOM 5266 C C . VAL A 1 655 ? -23.031 16.219 13.836 1 98.69 655 VAL A C 1
ATOM 5268 O O . VAL A 1 655 ? -23.031 16.469 15.039 1 98.69 655 VAL A O 1
ATOM 5271 N N . PRO A 1 656 ? -23.594 15.078 13.367 1 98.81 656 PRO A N 1
ATOM 5272 C CA . PRO A 1 656 ? -24.359 14.227 14.281 1 98.81 656 PRO A CA 1
ATOM 5273 C C . PRO A 1 656 ? -23.469 13.523 15.305 1 98.81 656 PRO A C 1
ATOM 5275 O O . PRO A 1 656 ? -23.969 12.984 16.297 1 98.81 656 PRO A O 1
ATOM 5278 N N . VAL A 1 657 ? -22.172 13.445 15.055 1 98.62 657 VAL A N 1
ATOM 5279 C CA . VAL A 1 657 ? -21.266 12.906 16.062 1 98.62 657 VAL A CA 1
ATOM 5280 C C . VAL A 1 657 ? -21.391 13.711 17.359 1 98.62 657 VAL A C 1
ATOM 5282 O O . VAL A 1 657 ? -21.375 13.148 18.453 1 98.62 657 VAL A O 1
ATOM 5285 N N . VAL A 1 658 ? -21.562 15.008 17.219 1 98.44 658 VAL A N 1
ATOM 5286 C CA . VAL A 1 658 ? -21.594 15.938 18.344 1 98.44 658 VAL A CA 1
ATOM 5287 C C . VAL A 1 658 ? -23.031 16.219 18.75 1 98.44 658 VAL A C 1
ATOM 5289 O O . VAL A 1 658 ? -23.375 16.203 19.938 1 98.44 658 VAL A O 1
ATOM 5292 N N . LEU A 1 659 ? -23.875 16.5 17.766 1 98.62 659 LEU A N 1
ATOM 5293 C CA . LEU A 1 659 ? -25.266 16.859 18.016 1 98.62 659 LEU A CA 1
ATOM 5294 C C . LEU A 1 659 ? -26.156 15.625 17.906 1 98.62 659 LEU A C 1
ATOM 5296 O O . LEU A 1 659 ? -26.703 15.328 16.844 1 98.62 659 LEU A O 1
ATOM 5300 N N . LYS A 1 660 ? -26.5 15.07 18.953 1 97.38 660 LYS A N 1
ATOM 5301 C CA . LYS A 1 660 ? -27.188 13.781 19.016 1 97.38 660 LYS A CA 1
ATOM 5302 C C . LYS A 1 660 ? -28.672 13.938 18.766 1 97.38 660 LYS A C 1
ATOM 5304 O O . LYS A 1 660 ? -29.391 12.953 18.547 1 97.38 660 LYS A O 1
ATOM 5309 N N . ASP A 1 661 ? -29.125 15.188 18.703 1 98.25 661 ASP A N 1
ATOM 5310 C CA . ASP A 1 661 ? -30.531 15.453 18.438 1 98.25 661 ASP A CA 1
ATOM 5311 C C . ASP A 1 661 ? -30.906 15.031 17.016 1 98.25 661 ASP A C 1
ATOM 5313 O O . ASP A 1 661 ? -32.094 14.891 16.688 1 98.25 661 ASP A O 1
ATOM 5317 N N . TYR A 1 662 ? -29.969 14.938 16.156 1 98.75 662 TYR A N 1
ATOM 5318 C CA . TYR A 1 662 ? -30.234 14.297 14.875 1 98.75 662 TYR A CA 1
ATOM 5319 C C . TYR A 1 662 ? -30.438 12.797 15.047 1 98.75 662 TYR A C 1
ATOM 5321 O O . TYR A 1 662 ? -29.484 12.031 15.102 1 98.75 662 TYR A O 1
ATOM 5329 N N . SER A 1 663 ? -31.625 12.383 15.023 1 98.5 663 SER A N 1
ATOM 5330 C CA . SER A 1 663 ? -31.984 11.023 15.414 1 98.5 663 SER A CA 1
ATOM 5331 C C . SER A 1 663 ? -31.828 10.047 14.25 1 98.5 663 SER A C 1
ATOM 5333 O O . SER A 1 663 ? -31.766 8.836 14.453 1 98.5 663 SER A O 1
ATOM 5335 N N . VAL A 1 664 ? -31.828 10.523 13.047 1 98.75 664 VAL A N 1
ATOM 5336 C CA . VAL A 1 664 ? -31.609 9.75 11.82 1 98.75 664 VAL A CA 1
ATOM 5337 C C . VAL A 1 664 ? -30.625 10.477 10.914 1 98.75 664 VAL A C 1
ATOM 5339 O O . VAL A 1 664 ? -30.672 11.703 10.789 1 98.75 664 VAL A O 1
ATOM 5342 N N . VAL A 1 665 ? -29.703 9.75 10.32 1 98.88 665 VAL A N 1
ATOM 5343 C CA . VAL A 1 665 ? -28.656 10.383 9.523 1 98.88 665 VAL A CA 1
ATOM 5344 C C . VAL A 1 665 ? -28.547 9.688 8.164 1 98.88 665 VAL A C 1
ATOM 5346 O O . VAL A 1 665 ? -28.516 8.461 8.086 1 98.88 665 VAL A O 1
ATOM 5349 N N . VAL A 1 666 ? -28.484 10.445 7.066 1 98.75 666 VAL A N 1
ATOM 5350 C CA . VAL A 1 666 ? -28.297 9.945 5.707 1 98.75 666 VAL A CA 1
ATOM 5351 C C . VAL A 1 666 ? -27.125 10.68 5.047 1 98.75 666 VAL A C 1
ATOM 5353 O O . VAL A 1 666 ? -27.156 11.906 4.906 1 98.75 666 VAL A O 1
ATOM 5356 N N . SER A 1 667 ? -26.109 10.023 4.684 1 98.62 667 SER A N 1
ATOM 5357 C CA . SER A 1 667 ? -25 10.547 3.879 1 98.62 667 SER A CA 1
ATOM 5358 C C . SER A 1 667 ? -25.094 10.047 2.439 1 98.62 667 SER A C 1
ATOM 5360 O O . SER A 1 667 ? -24.922 8.859 2.178 1 98.62 667 SER A O 1
ATOM 5362 N N . SER A 1 668 ? -25.328 10.938 1.529 1 97.69 668 SER A N 1
ATOM 5363 C CA . SER A 1 668 ? -25.516 10.578 0.129 1 97.69 668 SER A CA 1
ATOM 5364 C C . SER A 1 668 ? -24.359 11.055 -0.731 1 97.69 668 SER A C 1
ATOM 5366 O O . SER A 1 668 ? -23.906 12.195 -0.59 1 97.69 668 SER A O 1
ATOM 5368 N N . ALA A 1 669 ? -23.828 10.203 -1.577 1 96.31 669 ALA A N 1
ATOM 5369 C CA . ALA A 1 669 ? -22.828 10.508 -2.605 1 96.31 669 ALA A CA 1
ATOM 5370 C C . ALA A 1 669 ? -21.578 11.117 -1.995 1 96.31 669 ALA A C 1
ATOM 5372 O O . ALA A 1 669 ? -21.047 12.109 -2.508 1 96.31 669 ALA A O 1
ATOM 5373 N N . TYR A 1 670 ? -21.078 10.578 -0.872 1 95.94 670 TYR A N 1
ATOM 5374 C CA . TYR A 1 670 ? -19.875 11.117 -0.26 1 95.94 670 TYR A CA 1
ATOM 5375 C C . TYR A 1 670 ? -19.094 10.031 0.47 1 95.94 670 TYR A C 1
ATOM 5377 O O . TYR A 1 670 ? -17.875 9.961 0.369 1 95.94 670 TYR A O 1
ATOM 5385 N N . PHE A 1 671 ? -19.75 9.148 1.258 1 97.75 671 PHE A N 1
ATOM 5386 C CA . PHE A 1 671 ? -19.156 8.164 2.158 1 97.75 671 PHE A CA 1
ATOM 5387 C C . PHE A 1 671 ? -18.266 7.191 1.392 1 97.75 671 PHE A C 1
ATOM 5389 O O . PHE A 1 671 ? -18.688 6.633 0.374 1 97.75 671 PHE A O 1
ATOM 5396 N N . ASN A 1 672 ? -17.078 6.988 1.816 1 96.06 672 ASN A N 1
ATOM 5397 C CA . ASN A 1 672 ? -16.156 6.047 1.201 1 96.06 672 ASN A CA 1
ATOM 5398 C C . ASN A 1 672 ? -14.898 5.852 2.055 1 96.06 672 ASN A C 1
ATOM 5400 O O . ASN A 1 672 ? -14.859 6.285 3.207 1 96.06 672 ASN A O 1
ATOM 5404 N N . ASP A 1 673 ? -13.906 5.047 1.527 1 93.5 673 ASP A N 1
ATOM 5405 C CA . ASP A 1 673 ? -12.57 4.965 2.117 1 93.5 673 ASP A CA 1
ATOM 5406 C C . ASP A 1 673 ? -11.836 6.297 1.986 1 93.5 673 ASP A C 1
ATOM 5408 O O . ASP A 1 673 ? -11.016 6.469 1.08 1 93.5 673 ASP A O 1
ATOM 5412 N N . TRP A 1 674 ? -12.109 7.16 2.945 1 92.56 674 TRP A N 1
ATOM 5413 C CA . TRP A 1 674 ? -11.656 8.547 2.865 1 92.56 674 TRP A CA 1
ATOM 5414 C C . TRP A 1 674 ? -10.133 8.625 2.918 1 92.56 674 TRP A C 1
ATOM 5416 O O . TRP A 1 674 ? -9.531 9.531 2.346 1 92.56 674 TRP A O 1
ATOM 5426 N N . LEU A 1 675 ? -9.492 7.738 3.615 1 93.62 675 LEU A N 1
ATOM 5427 C CA . LEU A 1 675 ? -8.039 7.77 3.74 1 93.62 675 LEU A CA 1
ATOM 5428 C C . LEU A 1 675 ? -7.379 7.648 2.371 1 93.62 675 LEU A C 1
ATOM 5430 O O . LEU A 1 675 ? -6.535 8.477 2.014 1 93.62 675 LEU A O 1
ATOM 5434 N N . ASN A 1 676 ? -7.742 6.602 1.621 1 92.44 676 ASN A N 1
ATOM 5435 C CA . ASN A 1 676 ? -7.176 6.461 0.284 1 92.44 676 ASN A CA 1
ATOM 5436 C C . ASN A 1 676 ? -7.555 7.637 -0.611 1 92.44 676 ASN A C 1
ATOM 5438 O O . ASN A 1 676 ? -6.75 8.086 -1.431 1 92.44 676 ASN A O 1
ATOM 5442 N N . LYS A 1 677 ? -8.727 8.156 -0.409 1 92.31 677 LYS A N 1
ATOM 5443 C CA . LYS A 1 677 ? -9.195 9.297 -1.185 1 92.31 677 LYS A CA 1
ATOM 5444 C C . LYS A 1 677 ? -8.336 10.531 -0.93 1 92.31 677 LYS A C 1
ATOM 5446 O O . LYS A 1 677 ? -8.055 11.305 -1.851 1 92.31 677 LYS A O 1
ATOM 5451 N N . ALA A 1 678 ? -7.898 10.688 0.261 1 93.31 678 ALA A N 1
ATOM 5452 C CA . ALA A 1 678 ? -7.227 11.922 0.663 1 93.31 678 ALA A CA 1
ATOM 5453 C C . ALA A 1 678 ? -5.711 11.773 0.568 1 93.31 678 ALA A C 1
ATOM 5455 O O . ALA A 1 678 ? -5 12.758 0.365 1 93.31 678 ALA A O 1
ATOM 5456 N N . VAL A 1 679 ? -5.184 10.562 0.667 1 95.62 679 VAL A N 1
ATOM 5457 C CA . VAL A 1 679 ? -3.746 10.422 0.89 1 95.62 679 VAL A CA 1
ATOM 5458 C C . VAL A 1 679 ? -3.104 9.727 -0.309 1 95.62 679 VAL A C 1
ATOM 5460 O O . VAL A 1 679 ? -2.008 10.102 -0.735 1 95.62 679 VAL A O 1
ATOM 5463 N N . SER A 1 680 ? -3.768 8.695 -0.858 1 94.31 680 SER A N 1
ATOM 5464 C CA . SER A 1 680 ? -3.154 7.914 -1.928 1 94.31 680 SER A CA 1
ATOM 5465 C C . SER A 1 680 ? -2.938 8.758 -3.176 1 94.31 680 SER A C 1
ATOM 5467 O O . SER A 1 680 ? -3.797 9.562 -3.543 1 94.31 680 SER A O 1
ATOM 5469 N N . THR A 1 681 ? -1.841 8.594 -3.826 1 93.69 681 THR A N 1
ATOM 5470 C CA . THR A 1 681 ? -1.514 9.328 -5.043 1 93.69 681 THR A CA 1
ATOM 5471 C C . THR A 1 681 ? -1.833 8.5 -6.281 1 93.69 681 THR A C 1
ATOM 5473 O O . THR A 1 681 ? -1.495 8.891 -7.402 1 93.69 681 THR A O 1
ATOM 5476 N N . ASN A 1 682 ? -2.529 7.359 -6.105 1 90.88 682 ASN A N 1
ATOM 5477 C CA . ASN A 1 682 ? -2.693 6.41 -7.203 1 90.88 682 ASN A CA 1
ATOM 5478 C C . ASN A 1 682 ? -4.09 6.488 -7.812 1 90.88 682 ASN A C 1
ATOM 5480 O O . ASN A 1 682 ? -4.359 5.863 -8.836 1 90.88 682 ASN A O 1
ATOM 5484 N N . TYR A 1 683 ? -4.996 7.25 -7.215 1 89.25 683 TYR A N 1
ATOM 5485 C CA . TYR A 1 683 ? -6.383 7.262 -7.664 1 89.25 683 TYR A CA 1
ATOM 5486 C C . TYR A 1 683 ? -6.68 8.508 -8.484 1 89.25 683 TYR A C 1
ATOM 5488 O O . TYR A 1 683 ? -6.23 9.609 -8.141 1 89.25 683 TYR A O 1
ATOM 5496 N N . SER A 1 684 ? -7.445 8.328 -9.508 1 86.25 684 SER A N 1
ATOM 5497 C CA . SER A 1 684 ? -7.848 9.453 -10.352 1 86.25 684 SER A CA 1
ATOM 5498 C C . SER A 1 684 ? -8.836 10.359 -9.625 1 86.25 684 SER A C 1
ATOM 5500 O O . SER A 1 684 ? -8.992 11.523 -9.992 1 86.25 684 SER A O 1
ATOM 5502 N N . ASN A 1 685 ? -9.461 9.859 -8.617 1 85.25 685 ASN A N 1
ATOM 5503 C CA . ASN A 1 685 ? -10.461 10.633 -7.891 1 85.25 685 ASN A CA 1
ATOM 5504 C C . ASN A 1 685 ? -9.922 11.141 -6.559 1 85.25 685 ASN A C 1
ATOM 5506 O O . ASN A 1 685 ? -10.688 11.586 -5.703 1 85.25 685 ASN A O 1
ATOM 5510 N N . SER A 1 686 ? -8.656 11.07 -6.398 1 88.19 686 SER A N 1
ATOM 5511 C CA . SER A 1 686 ? -8.039 11.586 -5.18 1 88.19 686 SER A CA 1
ATOM 5512 C C . SER A 1 686 ? -8.289 13.078 -5.027 1 88.19 686 SER A C 1
ATOM 5514 O O . SER A 1 686 ? -8.477 13.789 -6.02 1 88.19 686 SER A O 1
ATOM 5516 N N . TYR A 1 687 ? -8.266 13.578 -3.82 1 89.69 687 TYR A N 1
ATOM 5517 C CA . TYR A 1 687 ? -8.477 14.992 -3.545 1 89.69 687 TYR A CA 1
ATOM 5518 C C . TYR A 1 687 ? -7.289 15.82 -4.027 1 89.69 687 TYR A C 1
ATOM 5520 O O . TYR A 1 687 ? -7.355 17.047 -4.051 1 89.69 687 TYR A O 1
ATOM 5528 N N . TYR A 1 688 ? -6.258 15.156 -4.523 1 88.88 688 TYR A N 1
ATOM 5529 C CA . TYR A 1 688 ? -5.129 15.875 -5.105 1 88.88 688 TYR A CA 1
ATOM 5530 C C . TYR A 1 688 ? -5.551 16.625 -6.359 1 88.88 688 TYR A C 1
ATOM 5532 O O . TYR A 1 688 ? -4.941 17.641 -6.719 1 88.88 688 TYR A O 1
ATOM 5540 N N . TRP A 1 689 ? -6.582 16.094 -6.91 1 88.06 689 TRP A N 1
ATOM 5541 C CA . TRP A 1 689 ? -7.004 16.656 -8.188 1 88.06 689 TRP A CA 1
ATOM 5542 C C . TRP A 1 689 ? -8.195 17.594 -7.996 1 88.06 689 TRP A C 1
ATOM 5544 O O . TRP A 1 689 ? -9.086 17.656 -8.852 1 88.06 689 TRP A O 1
ATOM 5554 N N . GLU A 1 690 ? -8.234 18.125 -6.773 1 79.81 690 GLU A N 1
ATOM 5555 C CA . GLU A 1 690 ? -9.227 19.141 -6.418 1 79.81 690 GLU A CA 1
ATOM 5556 C C . GLU A 1 690 ? -8.578 20.297 -5.664 1 79.81 690 GLU A C 1
ATOM 5558 O O . GLU A 1 690 ? -7.551 20.109 -5.004 1 79.81 690 GLU A O 1
ATOM 5563 N N . ASP A 1 691 ? -9.109 21.422 -5.863 1 73.69 691 ASP A N 1
ATOM 5564 C CA . ASP A 1 691 ? -8.594 22.609 -5.176 1 73.69 691 ASP A CA 1
ATOM 5565 C C . ASP A 1 691 ? -9.391 22.891 -3.906 1 73.69 691 ASP A C 1
ATOM 5567 O O . ASP A 1 691 ? -9.758 24.047 -3.643 1 73.69 691 ASP A O 1
ATOM 5571 N N . SER A 1 692 ? -9.688 21.766 -3.217 1 72.56 692 SER A N 1
ATOM 5572 C CA . SER A 1 692 ? -10.492 21.953 -2.012 1 72.56 692 SER A CA 1
ATOM 5573 C C . SER A 1 692 ? -9.617 21.953 -0.76 1 72.56 692 SER A C 1
ATOM 5575 O O . SER A 1 692 ? -9.25 20.875 -0.258 1 72.56 692 SER A O 1
ATOM 5577 N N . ILE A 1 693 ? -9.344 23.062 -0.153 1 66.38 693 ILE A N 1
ATOM 5578 C CA . ILE A 1 693 ? -8.438 23.188 0.987 1 66.38 693 ILE A CA 1
ATOM 5579 C C . ILE A 1 693 ? -9.102 22.594 2.232 1 66.38 693 ILE A C 1
ATOM 5581 O O . ILE A 1 693 ? -8.438 22 3.076 1 66.38 693 ILE A O 1
ATOM 5585 N N . GLY A 1 694 ? -10.352 22.688 2.332 1 73.44 694 GLY A N 1
ATOM 5586 C CA . GLY A 1 694 ? -11.047 22.297 3.555 1 73.44 694 GLY A CA 1
ATOM 5587 C C . GLY A 1 694 ? -11.195 20.797 3.717 1 73.44 694 GLY A C 1
ATOM 5588 O O . GLY A 1 694 ? -11.711 20.328 4.73 1 73.44 694 GLY A O 1
ATOM 5589 N N . ILE A 1 695 ? -10.484 20.047 2.902 1 81.5 695 ILE A N 1
ATOM 5590 C CA . ILE A 1 695 ? -10.68 18.609 2.938 1 81.5 695 ILE A CA 1
ATOM 5591 C C . ILE A 1 695 ? -9.625 17.969 3.83 1 81.5 695 ILE A C 1
ATOM 5593 O O . ILE A 1 695 ? -9.859 16.906 4.418 1 81.5 695 ILE A O 1
ATOM 5597 N N . TYR A 1 696 ? -8.484 18.562 3.977 1 86.56 696 TYR A N 1
ATOM 5598 C CA . TYR A 1 696 ? -7.383 17.969 4.719 1 86.56 696 TYR A CA 1
ATOM 5599 C C . TYR A 1 696 ? -7.504 18.25 6.211 1 86.56 696 TYR A C 1
ATOM 5601 O O . TYR A 1 696 ? -7.57 19.422 6.617 1 86.56 696 TYR A O 1
ATOM 5609 N N . GLU A 1 697 ? -7.625 17.25 6.883 1 91.56 697 GLU A N 1
ATOM 5610 C CA . GLU A 1 697 ? -7.742 17.359 8.336 1 91.56 697 GLU A CA 1
ATOM 5611 C C . GLU A 1 697 ? -6.59 16.641 9.031 1 91.56 697 GLU A C 1
ATOM 5613 O O . GLU A 1 697 ? -6.227 15.523 8.664 1 91.56 697 GLU A O 1
ATOM 5618 N N . TRP A 1 698 ? -6.059 17.312 10.023 1 95 698 TRP A N 1
ATOM 5619 C CA . TRP A 1 698 ? -4.844 16.859 10.695 1 95 698 TRP A CA 1
ATOM 5620 C C . TRP A 1 698 ? -5.055 15.492 11.352 1 95 698 TRP A C 1
ATOM 5622 O O . TRP A 1 698 ? -5.961 15.336 12.172 1 95 698 TRP A O 1
ATOM 5632 N N . ASN A 1 699 ? -4.273 14.43 10.977 1 95.44 699 ASN A N 1
ATOM 5633 C CA . ASN A 1 699 ? -4.109 13.133 11.617 1 95.44 699 ASN A CA 1
ATOM 5634 C C . ASN A 1 699 ? -5.398 12.312 11.562 1 95.44 699 ASN A C 1
ATOM 5636 O O . ASN A 1 699 ? -5.582 11.383 12.344 1 95.44 699 ASN A O 1
ATOM 5640 N N . MET A 1 700 ? -6.293 12.688 10.703 1 95.06 700 MET A N 1
ATOM 5641 C CA . MET A 1 700 ? -7.562 11.984 10.57 1 95.06 700 MET A CA 1
ATOM 5642 C C . MET A 1 700 ? -7.344 10.547 10.109 1 95.06 700 MET A C 1
ATOM 5644 O O . MET A 1 700 ? -8.078 9.641 10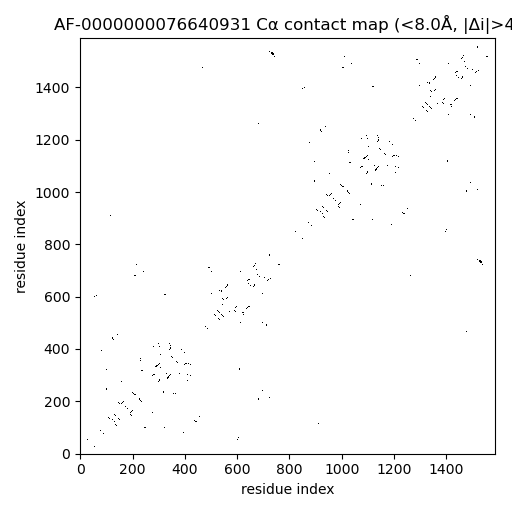.508 1 95.06 700 MET A O 1
ATOM 5648 N N . GLY A 1 701 ? -6.312 10.289 9.32 1 94.81 701 GLY A N 1
ATOM 5649 C CA . GLY A 1 701 ? -6.039 8.961 8.789 1 94.81 701 GLY A CA 1
ATOM 5650 C C . GLY A 1 701 ? -5.75 7.934 9.859 1 94.81 701 GLY A C 1
ATOM 5651 O O . GLY A 1 701 ? -5.934 6.734 9.648 1 94.81 701 GLY A O 1
ATOM 5652 N N . ASN A 1 702 ? -5.395 8.383 11.062 1 94.12 702 ASN A N 1
ATOM 5653 C CA . ASN A 1 702 ? -5.043 7.477 12.148 1 94.12 702 ASN A CA 1
ATOM 5654 C C . ASN A 1 702 ? -6.094 7.488 13.25 1 94.12 702 ASN A C 1
ATOM 5656 O O . ASN A 1 702 ? -5.945 6.801 14.266 1 94.12 702 ASN A O 1
ATOM 5660 N N . THR A 1 703 ? -7.211 8.234 13.062 1 94.88 703 THR A N 1
ATOM 5661 C CA . THR A 1 703 ? -8.133 8.398 14.18 1 94.88 703 THR A CA 1
ATOM 5662 C C . THR A 1 703 ? -9.578 8.219 13.727 1 94.88 703 THR A C 1
ATOM 5664 O O . THR A 1 703 ? -10.156 7.141 13.898 1 94.88 703 THR A O 1
ATOM 5667 N N . PHE A 1 704 ? -10.141 9.266 13.008 1 95.56 704 PHE A N 1
ATOM 5668 C CA . PHE A 1 704 ? -11.578 9.32 12.781 1 95.56 704 PHE A CA 1
ATOM 5669 C C . PHE A 1 704 ? -11.898 9.391 11.297 1 95.56 704 PHE A C 1
ATOM 5671 O O . PHE A 1 704 ? -12.336 10.43 10.797 1 95.56 704 PHE A O 1
ATOM 5678 N N . THR A 1 705 ? -11.812 8.289 10.562 1 95.44 705 THR A N 1
ATOM 5679 C CA . THR A 1 705 ? -12.289 8.281 9.18 1 95.44 705 THR A CA 1
ATOM 5680 C C . THR A 1 705 ? -13.797 8.023 9.141 1 95.44 705 THR A C 1
ATOM 5682 O O . THR A 1 705 ? -14.477 8.109 10.164 1 95.44 705 THR A O 1
ATOM 5685 N N . HIS A 1 706 ? -14.414 7.766 8.016 1 97.62 706 HIS A N 1
ATOM 5686 C CA . HIS A 1 706 ? -15.859 7.719 7.844 1 97.62 706 HIS A CA 1
ATOM 5687 C C . HIS A 1 706 ? -16.484 6.617 8.695 1 97.62 706 HIS A C 1
ATOM 5689 O O . HIS A 1 706 ? -17.531 6.812 9.297 1 97.62 706 HIS A O 1
ATOM 5695 N N . ALA A 1 707 ? -15.836 5.445 8.773 1 96.5 707 ALA A N 1
ATOM 5696 C CA . ALA A 1 707 ? -16.375 4.344 9.57 1 96.5 707 ALA A CA 1
ATOM 5697 C C . ALA A 1 707 ? -16.375 4.695 11.055 1 96.5 707 ALA A C 1
ATOM 5699 O O . ALA A 1 707 ? -17.344 4.398 11.766 1 96.5 707 ALA A O 1
ATOM 5700 N N . GLU A 1 708 ? -15.328 5.309 11.562 1 96.06 708 GLU A N 1
ATOM 5701 C CA . GLU A 1 708 ? -15.25 5.68 12.977 1 96.06 708 GLU A CA 1
ATOM 5702 C C . GLU A 1 708 ? -16.281 6.754 13.32 1 96.06 708 GLU A C 1
ATOM 5704 O O . GLU A 1 708 ? -16.859 6.738 14.406 1 96.06 708 GLU A O 1
ATOM 5709 N N . MET A 1 709 ? -16.469 7.656 12.414 1 98 709 MET A N 1
ATOM 5710 C CA . MET A 1 709 ? -17.5 8.664 12.633 1 98 709 MET A CA 1
ATOM 5711 C C . MET A 1 709 ? -18.875 8.023 12.703 1 98 709 MET A C 1
ATOM 5713 O O . MET A 1 709 ? -19.672 8.352 13.586 1 98 709 MET A O 1
ATOM 5717 N N . ALA A 1 710 ? -19.125 7.141 11.766 1 97.94 710 ALA A N 1
ATOM 5718 C CA . ALA A 1 710 ? -20.406 6.418 11.805 1 97.94 710 ALA A CA 1
ATOM 5719 C C . ALA A 1 710 ? -20.547 5.613 13.094 1 97.94 710 ALA A C 1
ATOM 5721 O O . ALA A 1 710 ? -21.641 5.48 13.633 1 97.94 710 ALA A O 1
ATOM 5722 N N . ALA A 1 711 ? -19.453 5.043 13.578 1 95.44 711 ALA A N 1
ATOM 5723 C CA . ALA A 1 711 ? -19.453 4.305 14.836 1 95.44 711 ALA A CA 1
ATOM 5724 C C . ALA A 1 711 ? -19.906 5.191 15.992 1 95.44 711 ALA A C 1
ATOM 5726 O O . ALA A 1 711 ? -20.609 4.734 16.891 1 95.44 711 ALA A O 1
ATOM 5727 N N . MET A 1 712 ? -19.531 6.41 15.945 1 97.69 712 MET A N 1
ATOM 5728 C CA . MET A 1 712 ? -19.875 7.34 17.016 1 97.69 712 MET A CA 1
ATOM 5729 C C . MET A 1 712 ? -21.312 7.828 16.859 1 97.69 712 MET A C 1
ATOM 5731 O O . MET A 1 712 ? -21.922 8.312 17.828 1 97.69 712 MET A O 1
ATOM 5735 N N . ILE A 1 713 ? -21.891 7.73 15.688 1 98.5 713 ILE A N 1
ATOM 5736 C CA . ILE A 1 713 ? -23.297 8.039 15.453 1 98.5 713 ILE A CA 1
ATOM 5737 C C . ILE A 1 713 ? -24.156 6.887 15.938 1 98.5 713 ILE A C 1
ATOM 5739 O O . ILE A 1 713 ? -25.25 7.102 16.469 1 98.5 713 ILE A O 1
ATOM 5743 N N . ALA A 1 714 ? -23.688 5.699 15.773 1 97.44 714 ALA A N 1
ATOM 5744 C CA . ALA A 1 714 ? -24.375 4.527 16.297 1 97.44 714 ALA A CA 1
ATOM 5745 C C . ALA A 1 714 ? -24.672 4.699 17.797 1 97.44 714 ALA A C 1
ATOM 5747 O O . ALA A 1 714 ? -23.891 5.301 18.531 1 97.44 714 ALA A O 1
ATOM 5748 N N . PRO A 1 715 ? -25.859 4.211 18.25 1 97.88 715 PRO A N 1
ATOM 5749 C CA . PRO A 1 715 ? -26.719 3.238 17.578 1 97.88 715 PRO A CA 1
ATOM 5750 C C . PRO A 1 715 ? -27.859 3.896 16.797 1 97.88 715 PRO A C 1
ATOM 5752 O O . PRO A 1 715 ? -28.797 3.217 16.375 1 97.88 715 PRO A O 1
ATOM 5755 N N . ARG A 1 716 ? -27.875 5.18 16.641 1 98.5 716 ARG A N 1
ATOM 5756 C CA . ARG A 1 716 ? -28.906 5.848 15.867 1 98.5 716 ARG A CA 1
ATOM 5757 C C . ARG A 1 716 ? -28.906 5.363 14.422 1 98.5 716 ARG A C 1
ATOM 5759 O O . ARG A 1 716 ? -27.875 4.945 13.898 1 98.5 716 ARG A O 1
ATOM 5766 N N . PRO A 1 717 ? -30.109 5.359 13.734 1 98.75 717 PRO A N 1
ATOM 5767 C CA . PRO A 1 717 ? -30.172 4.914 12.344 1 98.75 717 PRO A CA 1
ATOM 5768 C C . PRO A 1 717 ? -29.266 5.719 11.422 1 98.75 717 PRO A C 1
ATOM 5770 O O . PRO A 1 717 ? -29.234 6.949 11.484 1 98.75 717 PRO A O 1
ATOM 5773 N N . PHE A 1 718 ? -28.5 5.02 10.609 1 98.81 718 PHE A N 1
ATOM 5774 C CA . PHE A 1 718 ? -27.516 5.605 9.719 1 98.81 718 PHE A CA 1
ATOM 5775 C C . PHE A 1 718 ? -27.578 4.977 8.336 1 98.81 718 PHE A C 1
ATOM 5777 O O . PHE A 1 718 ? -27.469 3.756 8.195 1 98.81 718 PHE A O 1
ATOM 5784 N N . MET A 1 719 ? -27.719 5.785 7.289 1 98.69 719 MET A N 1
ATOM 5785 C CA . MET A 1 719 ? -27.812 5.27 5.926 1 98.69 719 MET A CA 1
ATOM 5786 C C . MET A 1 719 ? -26.812 5.953 5.004 1 98.69 719 MET A C 1
ATOM 5788 O O . MET A 1 719 ? -26.547 7.148 5.148 1 98.69 719 MET A O 1
ATOM 5792 N N . VAL A 1 720 ? -26.234 5.188 4.086 1 98.56 720 VAL A N 1
ATOM 5793 C CA . VAL A 1 720 ? -25.391 5.68 3 1 98.56 720 VAL A CA 1
ATOM 5794 C C . VAL A 1 720 ? -26.062 5.395 1.658 1 98.56 720 VAL A C 1
ATOM 5796 O O . VAL A 1 720 ? -26.594 4.305 1.445 1 98.56 720 VAL A O 1
ATOM 5799 N N . GLU A 1 721 ? -26.156 6.375 0.836 1 97.94 721 GLU A N 1
ATOM 5800 C CA . GLU A 1 721 ? -26.625 6.238 -0.54 1 97.94 721 GLU A CA 1
ATOM 5801 C C . GLU A 1 721 ? -25.531 6.609 -1.534 1 97.94 721 GLU A C 1
ATOM 5803 O O . GLU A 1 721 ? -24.875 7.641 -1.385 1 97.94 721 GLU A O 1
ATOM 5808 N N . ASP A 1 722 ? -25.344 5.77 -2.527 1 96.25 722 ASP A N 1
ATOM 5809 C CA . ASP A 1 722 ? -24.312 6.051 -3.521 1 96.25 722 ASP A CA 1
ATOM 5810 C C . ASP A 1 722 ? -24.688 5.461 -4.879 1 96.25 722 ASP A C 1
ATOM 5812 O O . ASP A 1 722 ? -25.516 4.551 -4.961 1 96.25 722 ASP A O 1
ATOM 5816 N N . GLY A 1 723 ? -24.125 6.102 -5.914 1 94.12 723 GLY A N 1
ATOM 5817 C CA . GLY A 1 723 ? -24.281 5.562 -7.258 1 94.12 723 GLY A CA 1
ATOM 5818 C C . GLY A 1 723 ? -23.047 4.801 -7.73 1 94.12 723 GLY A C 1
ATOM 5819 O O . GLY A 1 723 ? -21.922 5.184 -7.426 1 94.12 723 GLY A O 1
ATOM 5820 N N . TYR A 1 724 ? -23.234 3.75 -8.594 1 91.88 724 TYR A N 1
ATOM 5821 C CA . TYR A 1 724 ? -22.141 2.949 -9.133 1 91.88 724 TYR A CA 1
ATOM 5822 C C . TYR A 1 724 ? -21.203 3.799 -9.992 1 91.88 724 TYR A C 1
ATOM 5824 O O . TYR A 1 724 ? -20.016 3.498 -10.125 1 91.88 724 TYR A O 1
ATOM 5832 N N . LEU A 1 725 ? -21.75 4.863 -10.57 1 90.12 725 LEU A N 1
ATOM 5833 C CA . LEU A 1 725 ? -20.984 5.684 -11.508 1 90.12 725 LEU A CA 1
ATOM 5834 C C . LEU A 1 725 ? -20.578 7.004 -10.859 1 90.12 725 LEU A C 1
ATOM 5836 O O . LEU A 1 725 ? -20.203 7.953 -11.555 1 90.12 725 LEU A O 1
ATOM 5840 N N . ASP A 1 726 ? -20.734 7.094 -9.531 1 91.12 726 ASP A N 1
ATOM 5841 C CA . ASP A 1 726 ? -20.281 8.289 -8.82 1 91.12 726 ASP A CA 1
ATOM 5842 C C . ASP A 1 726 ? -18.766 8.461 -8.93 1 91.12 726 ASP A C 1
ATOM 5844 O O . ASP A 1 726 ? -18.016 7.547 -8.594 1 91.12 726 ASP A O 1
ATOM 5848 N N . GLY A 1 727 ? -18.312 9.539 -9.391 1 86 727 GLY A N 1
ATOM 5849 C CA . GLY A 1 727 ? -16.906 9.812 -9.609 1 86 727 GLY A CA 1
ATOM 5850 C C . GLY A 1 727 ? -16.156 10.125 -8.32 1 86 727 GLY A C 1
ATOM 5851 O O . GLY A 1 727 ? -14.93 10.25 -8.328 1 86 727 GLY A O 1
ATOM 5852 N N . VAL A 1 728 ? -16.828 10.156 -7.227 1 88.62 728 VAL A N 1
ATOM 5853 C CA . VAL A 1 728 ? -16.188 10.484 -5.957 1 88.62 728 VAL A CA 1
ATOM 5854 C C . VAL A 1 728 ? -15.352 9.297 -5.477 1 88.62 728 VAL A C 1
ATOM 5856 O O . VAL A 1 728 ? -14.242 9.469 -4.973 1 88.62 728 VAL A O 1
ATOM 5859 N N . ALA A 1 729 ? -15.875 8.117 -5.598 1 88.19 729 ALA A N 1
ATOM 5860 C CA . ALA A 1 729 ? -15.148 6.914 -5.207 1 88.19 729 ALA A CA 1
ATOM 5861 C C . ALA A 1 729 ? -15.734 5.676 -5.879 1 88.19 729 ALA A C 1
ATOM 5863 O O . ALA A 1 729 ? -16.938 5.613 -6.137 1 88.19 729 ALA A O 1
ATOM 5864 N N . PRO A 1 730 ? -14.875 4.719 -6.105 1 88.5 730 PRO A N 1
ATOM 5865 C CA . PRO A 1 730 ? -15.43 3.447 -6.578 1 88.5 730 PRO A CA 1
ATOM 5866 C C . PRO A 1 730 ? -16.266 2.736 -5.516 1 88.5 730 PRO A C 1
ATOM 5868 O O . PRO A 1 730 ? -15.984 2.869 -4.32 1 88.5 730 PRO A O 1
ATOM 5871 N N . TYR A 1 731 ? -17.219 1.971 -5.969 1 92.44 731 TYR A N 1
ATOM 5872 C CA . TYR A 1 731 ? -18.172 1.347 -5.047 1 92.44 731 TYR A CA 1
ATOM 5873 C C . TYR A 1 731 ? -17.453 0.417 -4.078 1 92.44 731 TYR A C 1
ATOM 5875 O O . TYR A 1 731 ? -17.844 0.29 -2.918 1 92.44 731 TYR A O 1
ATOM 5883 N N . GLU A 1 732 ? -16.375 -0.285 -4.516 1 92.62 732 GLU A N 1
ATOM 5884 C CA . GLU A 1 732 ? -15.688 -1.216 -3.629 1 92.62 732 GLU A CA 1
ATOM 5885 C C . GLU A 1 732 ? -15.117 -0.496 -2.412 1 92.62 732 GLU A C 1
ATOM 5887 O O . GLU A 1 732 ? -15.039 -1.07 -1.323 1 92.62 732 GLU A O 1
ATOM 5892 N N . MET A 1 733 ? -14.734 0.775 -2.57 1 93.62 733 MET A N 1
ATOM 5893 C CA . MET A 1 733 ? -14.258 1.565 -1.441 1 93.62 733 MET A CA 1
ATOM 5894 C C . MET A 1 733 ? -15.398 1.926 -0.502 1 93.62 733 MET A C 1
ATOM 5896 O O . MET A 1 733 ? -15.219 1.97 0.716 1 93.62 733 MET A O 1
ATOM 5900 N N . VAL A 1 734 ? -16.578 2.229 -1.07 1 96.5 734 VAL A N 1
ATOM 5901 C CA . VAL A 1 734 ? -17.766 2.502 -0.278 1 96.5 734 VAL A CA 1
ATOM 5902 C C . VAL A 1 734 ? -18.172 1.249 0.492 1 96.5 734 VAL A C 1
ATOM 5904 O O . VAL A 1 734 ? -18.422 1.307 1.699 1 96.5 734 VAL A O 1
ATOM 5907 N N . ALA A 1 735 ? -18.172 0.117 -0.235 1 96.5 735 ALA A N 1
ATOM 5908 C CA . ALA A 1 735 ? -18.578 -1.158 0.352 1 96.5 735 ALA A CA 1
ATOM 5909 C C . ALA A 1 735 ? -17.641 -1.562 1.486 1 96.5 735 ALA A C 1
ATOM 5911 O O . ALA A 1 735 ? -18.078 -2.035 2.533 1 96.5 735 ALA A O 1
ATOM 5912 N N . SER A 1 736 ? -16.359 -1.432 1.27 1 95.38 736 SER A N 1
ATOM 5913 C CA . SER A 1 736 ? -15.367 -1.772 2.285 1 95.38 736 SER A CA 1
ATOM 5914 C C . SER A 1 736 ? -15.578 -0.962 3.559 1 95.38 736 SER A C 1
ATOM 5916 O O . SER A 1 736 ? -15.656 -1.525 4.652 1 95.38 736 SER A O 1
ATOM 5918 N N . GLU A 1 737 ? -15.641 0.353 3.381 1 96.94 737 GLU A N 1
ATOM 5919 C CA . GLU A 1 737 ? -15.789 1.237 4.531 1 96.94 737 GLU A CA 1
ATOM 5920 C C . GLU A 1 737 ? -17.125 0.994 5.242 1 96.94 737 GLU A C 1
ATOM 5922 O O . GLU A 1 737 ? -17.188 1.002 6.473 1 96.94 737 GLU A O 1
ATOM 5927 N N . PHE A 1 738 ? -18.188 0.801 4.484 1 97.75 738 PHE A N 1
ATOM 5928 C CA . PHE A 1 738 ? -19.5 0.559 5.086 1 97.75 738 PHE A CA 1
ATOM 5929 C C . PHE A 1 738 ? -19.531 -0.799 5.777 1 97.75 738 PHE A C 1
ATOM 5931 O O . PHE A 1 738 ? -20.266 -0.985 6.754 1 97.75 738 PHE A O 1
ATOM 5938 N N . GLY A 1 739 ? -18.766 -1.794 5.266 1 95.44 739 GLY A N 1
ATOM 5939 C CA . GLY A 1 739 ? -18.672 -3.076 5.945 1 95.44 739 GLY A CA 1
ATOM 5940 C C . GLY A 1 739 ? -18.25 -2.949 7.398 1 95.44 739 GLY A C 1
ATOM 5941 O O . GLY A 1 739 ? -18.75 -3.686 8.258 1 95.44 739 GLY A O 1
ATOM 5942 N N . LYS A 1 740 ? -17.406 -2.023 7.723 1 93.88 740 LYS A N 1
ATOM 5943 C CA . LYS A 1 740 ? -17 -1.766 9.102 1 93.88 740 LYS A CA 1
ATOM 5944 C C . LYS A 1 740 ? -18.172 -1.261 9.938 1 93.88 740 LYS A C 1
ATOM 5946 O O . LYS A 1 740 ? -18.312 -1.625 11.109 1 93.88 740 LYS A O 1
ATOM 5951 N N . VAL A 1 741 ? -19 -0.413 9.289 1 96.12 741 VAL A N 1
ATOM 5952 C CA . VAL A 1 741 ? -20.172 0.148 9.961 1 96.12 741 VAL A CA 1
ATOM 5953 C C . VAL A 1 741 ? -21.188 -0.956 10.242 1 96.12 741 VAL A C 1
ATOM 5955 O O . VAL A 1 741 ? -21.672 -1.085 11.367 1 96.12 741 VAL A O 1
ATOM 5958 N N . GLU A 1 742 ? -21.484 -1.736 9.219 1 95.44 742 GLU A N 1
ATOM 5959 C CA . GLU A 1 742 ? -22.422 -2.84 9.32 1 95.44 742 GLU A CA 1
ATOM 5960 C C . GLU A 1 742 ? -22.047 -3.783 10.461 1 95.44 742 GLU A C 1
ATOM 5962 O O . GLU A 1 742 ? -22.922 -4.238 11.211 1 95.44 742 GLU A O 1
ATOM 5967 N N . ARG A 1 743 ? -20.891 -4.043 10.562 1 91.69 743 ARG A N 1
ATOM 5968 C CA . ARG A 1 743 ? -20.406 -4.977 11.57 1 91.69 743 ARG A CA 1
ATOM 5969 C C . ARG A 1 743 ? -20.781 -4.52 12.977 1 91.69 743 ARG A C 1
ATOM 5971 O O . ARG A 1 743 ? -21.25 -5.324 13.789 1 91.69 743 ARG A O 1
ATOM 5978 N N . TRP A 1 744 ? -20.625 -3.246 13.281 1 91.62 744 TRP A N 1
ATOM 5979 C CA . TRP A 1 744 ? -20.953 -2.738 14.609 1 91.62 744 TRP A CA 1
ATOM 5980 C C . TRP A 1 744 ? -22.453 -2.834 14.883 1 91.62 744 TRP A C 1
ATOM 5982 O O . TRP A 1 744 ? -22.859 -3.285 15.953 1 91.62 744 TRP A O 1
ATOM 5992 N N . TYR A 1 745 ? -23.234 -2.432 13.93 1 96.44 745 TYR A N 1
ATOM 5993 C CA . TYR A 1 745 ? -24.672 -2.488 14.109 1 96.44 745 TYR A CA 1
ATOM 5994 C C . TYR A 1 745 ? -25.156 -3.928 14.234 1 96.44 745 TYR A C 1
ATOM 5996 O O . TYR A 1 745 ? -26 -4.234 15.086 1 96.44 745 TYR A O 1
ATOM 6004 N N . ASP A 1 746 ? -24.578 -4.801 13.43 1 94.69 746 ASP A N 1
ATOM 6005 C CA . ASP A 1 746 ? -24.969 -6.207 13.461 1 94.69 746 ASP A CA 1
ATOM 6006 C C . ASP A 1 746 ? -24.594 -6.855 14.789 1 94.69 746 ASP A C 1
ATOM 6008 O O . ASP A 1 746 ? -25.375 -7.594 15.375 1 94.69 746 ASP A O 1
ATOM 6012 N N . MET A 1 747 ? -23.438 -6.582 15.227 1 91.44 747 MET A N 1
ATOM 6013 C CA . MET A 1 747 ? -22.953 -7.195 16.453 1 91.44 747 MET A CA 1
ATOM 6014 C C . MET A 1 747 ? -23.766 -6.73 17.656 1 91.44 747 MET A C 1
ATOM 6016 O O . MET A 1 747 ? -23.906 -7.461 18.641 1 91.44 747 MET A O 1
ATOM 6020 N N . MET A 1 748 ? -24.375 -5.562 17.547 1 94.25 748 MET A N 1
ATOM 6021 C CA . MET A 1 748 ? -25.203 -5.035 18.625 1 94.25 748 MET A CA 1
ATOM 6022 C C . MET A 1 748 ? -26.641 -5.516 18.484 1 94.25 748 MET A C 1
ATOM 6024 O O . MET A 1 748 ? -27.484 -5.203 19.312 1 94.25 748 MET A O 1
ATOM 6028 N N . GLY A 1 749 ? -26.969 -6.184 17.422 1 94.56 749 GLY A N 1
ATOM 6029 C CA . GLY A 1 749 ? -28.297 -6.742 17.219 1 94.56 749 GLY A CA 1
ATOM 6030 C C . GLY A 1 749 ? -29.281 -5.746 16.625 1 94.56 749 GLY A C 1
ATOM 6031 O O . GLY A 1 749 ? -30.5 -5.91 16.766 1 94.56 749 GLY A O 1
ATOM 6032 N N . ILE A 1 750 ? -28.781 -4.68 16.031 1 97.12 750 ILE A N 1
ATOM 6033 C CA . ILE A 1 750 ? -29.641 -3.648 15.453 1 97.12 750 ILE A CA 1
ATOM 6034 C C . ILE A 1 750 ? -29.312 -3.459 13.977 1 97.12 750 ILE A C 1
ATOM 6036 O O . ILE A 1 750 ? -29.156 -2.326 13.508 1 97.12 750 ILE A O 1
ATOM 6040 N N . SER A 1 751 ? -29.141 -4.484 13.234 1 95.56 751 SER A N 1
ATOM 6041 C CA . SER A 1 751 ? -28.672 -4.516 11.852 1 95.56 751 SER A CA 1
ATOM 6042 C C . SER A 1 751 ? -29.531 -3.645 10.953 1 95.56 751 SER A C 1
ATOM 6044 O O . SER A 1 751 ? -29.047 -3.061 9.984 1 95.56 751 SER A O 1
ATOM 6046 N N . GLU A 1 752 ? -30.75 -3.516 11.25 1 96 752 GLU A N 1
ATOM 6047 C CA . GLU A 1 752 ? -31.703 -2.816 10.391 1 96 752 GLU A CA 1
ATOM 6048 C C . GLU A 1 752 ? -31.453 -1.311 10.406 1 96 752 GLU A C 1
ATOM 6050 O O . GLU A 1 752 ? -31.938 -0.59 9.531 1 96 752 GLU A O 1
ATOM 6055 N N . ARG A 1 753 ? -30.688 -0.828 11.344 1 98.12 753 ARG A N 1
ATOM 6056 C CA . ARG A 1 753 ? -30.516 0.61 11.516 1 98.12 753 ARG A CA 1
ATOM 6057 C C . ARG A 1 753 ? -29.375 1.123 10.641 1 98.12 753 ARG A C 1
ATOM 6059 O O . ARG A 1 753 ? -29.172 2.334 10.516 1 98.12 753 ARG A O 1
ATOM 6066 N N . ALA A 1 754 ? -28.578 0.257 10.086 1 98 754 ALA A N 1
ATOM 6067 C CA . ALA A 1 754 ? -27.531 0.64 9.141 1 98 754 ALA A CA 1
ATOM 6068 C C . ALA A 1 754 ? -27.844 0.111 7.738 1 98 754 ALA A C 1
ATOM 6070 O O . ALA A 1 754 ? -27.953 -1.102 7.535 1 98 754 ALA A O 1
ATOM 6071 N N . GLU A 1 755 ? -27.969 1.009 6.832 1 97.94 755 GLU A N 1
ATOM 6072 C CA . GLU A 1 755 ? -28.359 0.58 5.492 1 97.94 755 GLU A CA 1
ATOM 6073 C C . GLU A 1 755 ? -27.516 1.269 4.422 1 97.94 755 GLU A C 1
ATOM 6075 O O . GLU A 1 755 ? -27.219 2.463 4.523 1 97.94 755 GLU A O 1
ATOM 6080 N N . LEU A 1 756 ? -27 0.522 3.461 1 97.38 756 LEU A N 1
ATOM 6081 C CA . LEU A 1 756 ? -26.344 1.021 2.264 1 97.38 756 LEU A CA 1
ATOM 6082 C C . LEU A 1 756 ? -27.219 0.822 1.031 1 97.38 756 LEU A C 1
ATOM 6084 O O . LEU A 1 756 ? -27.625 -0.302 0.731 1 97.38 756 LEU A O 1
ATOM 6088 N N . GLU A 1 757 ? -27.562 1.891 0.402 1 96.88 757 GLU A N 1
ATOM 6089 C CA . GLU A 1 757 ? -28.234 1.812 -0.89 1 96.88 757 GLU A CA 1
ATOM 6090 C C . GLU A 1 757 ? -27.281 2.172 -2.031 1 96.88 757 GLU A C 1
ATOM 6092 O O . GLU A 1 757 ? -26.719 3.262 -2.049 1 96.88 757 GLU A O 1
ATOM 6097 N N . ILE A 1 758 ? -27.156 1.3 -2.953 1 94.88 758 ILE A N 1
ATOM 6098 C CA . ILE A 1 758 ? -26.406 1.553 -4.18 1 94.88 758 ILE A CA 1
ATOM 6099 C C . ILE A 1 758 ? -27.344 1.47 -5.383 1 94.88 758 ILE A C 1
ATOM 6101 O O . ILE A 1 758 ? -28.25 0.642 -5.406 1 94.88 758 ILE A O 1
ATOM 6105 N N . PHE A 1 759 ? -27.234 2.375 -6.305 1 93.69 759 PHE A N 1
ATOM 6106 C CA . PHE A 1 759 ? -28.125 2.398 -7.457 1 93.69 759 PHE A CA 1
ATOM 6107 C C . PHE A 1 759 ? -27.344 2.709 -8.734 1 93.69 759 PHE A C 1
ATOM 6109 O O . PHE A 1 759 ? -26.172 3.086 -8.68 1 93.69 759 PHE A O 1
ATOM 6116 N N . LYS A 1 760 ? -28.031 2.443 -9.883 1 91.69 760 LYS A N 1
ATOM 6117 C CA . LYS A 1 760 ? -27.422 2.74 -11.18 1 91.69 760 LYS A CA 1
ATOM 6118 C C . LYS A 1 760 ? -27.516 4.23 -11.5 1 91.69 760 LYS A C 1
ATOM 6120 O O . LYS A 1 760 ? -28.438 4.668 -12.188 1 91.69 760 LYS A O 1
ATOM 6125 N N . GLY A 1 761 ? -26.531 4.961 -11.055 1 92.19 761 GLY A N 1
ATOM 6126 C CA . GLY A 1 761 ? -26.469 6.398 -11.258 1 92.19 761 GLY A CA 1
ATOM 6127 C C . GLY A 1 761 ? -25.125 6.992 -10.883 1 92.19 761 GLY A C 1
ATOM 6128 O O . GLY A 1 761 ? -24.188 6.258 -10.531 1 92.19 761 GLY A O 1
ATOM 6129 N N . GLY A 1 762 ? -25.031 8.266 -11.133 1 91.38 762 GLY A N 1
ATOM 6130 C CA . GLY A 1 762 ? -23.797 8.977 -10.852 1 91.38 762 GLY A CA 1
ATOM 6131 C C . GLY A 1 762 ? -23.812 9.711 -9.531 1 91.38 762 GLY A C 1
ATOM 6132 O O . GLY A 1 762 ? -24.297 9.18 -8.523 1 91.38 762 GLY A O 1
ATOM 6133 N N . HIS A 1 763 ? -23.188 10.859 -9.469 1 92.62 763 HIS A N 1
ATOM 6134 C CA . HIS A 1 763 ? -23.156 11.734 -8.305 1 92.62 763 HIS A CA 1
ATOM 6135 C C . HIS A 1 763 ? -24.484 12.453 -8.117 1 92.62 763 HIS A C 1
ATOM 6137 O O . HIS A 1 763 ? -24.594 13.648 -8.398 1 92.62 763 HIS A O 1
ATOM 6143 N N . GLU A 1 764 ? -25.5 11.688 -7.637 1 94.94 764 GLU A N 1
ATOM 6144 C CA . GLU A 1 764 ? -26.875 12.195 -7.566 1 94.94 764 GLU A CA 1
ATOM 6145 C C . GLU A 1 764 ? -27.656 11.492 -6.473 1 94.94 764 GLU A C 1
ATOM 6147 O O . GLU A 1 764 ? -27.203 10.484 -5.914 1 94.94 764 GLU A O 1
ATOM 6152 N N . ILE A 1 765 ? -28.828 12.07 -6.164 1 94.94 765 ILE A N 1
ATOM 6153 C CA . ILE A 1 765 ? -29.766 11.477 -5.211 1 94.94 765 ILE A CA 1
ATOM 6154 C C . ILE A 1 765 ? -30.688 10.508 -5.934 1 94.94 765 ILE A C 1
ATOM 6156 O O . ILE A 1 765 ? -31.203 10.812 -7.008 1 94.94 765 ILE A O 1
ATOM 6160 N N . ASN A 1 766 ? -30.812 9.312 -5.387 1 93.62 766 ASN A N 1
ATOM 6161 C CA . ASN A 1 766 ? -31.766 8.336 -5.906 1 93.62 766 ASN A CA 1
ATOM 6162 C C . ASN A 1 766 ? -33.188 8.602 -5.379 1 93.62 766 ASN A C 1
ATOM 6164 O O . ASN A 1 766 ? -34.156 8.539 -6.129 1 93.62 766 ASN A O 1
ATOM 6168 N N . GLY A 1 767 ? -33.312 8.953 -4.105 1 92.31 767 GLY A N 1
ATOM 6169 C CA . GLY A 1 767 ? -34.562 9.344 -3.488 1 92.31 767 GLY A CA 1
ATOM 6170 C C . GLY A 1 767 ? -35.562 8.203 -3.377 1 92.31 767 GLY A C 1
ATOM 6171 O O . GLY A 1 767 ? -36.781 8.398 -3.568 1 92.31 767 GLY A O 1
ATOM 6172 N N . LYS A 1 768 ? -35.188 6.941 -3.197 1 93.44 768 LYS A N 1
ATOM 6173 C CA . LYS A 1 768 ? -36.062 5.789 -2.992 1 93.44 768 LYS A CA 1
ATOM 6174 C C . LYS A 1 768 ? -35.812 5.137 -1.638 1 93.44 768 LYS A C 1
ATOM 6176 O O . LYS A 1 768 ? -36.562 5.32 -0.693 1 93.44 768 LYS A O 1
ATOM 6181 N N . GLY A 1 769 ? -34.656 4.52 -1.611 1 95.19 769 GLY A N 1
ATOM 6182 C CA . GLY A 1 769 ? -34.312 3.906 -0.341 1 95.19 769 GLY A CA 1
ATOM 6183 C C . GLY A 1 769 ? -34.188 4.906 0.792 1 95.19 769 GLY A C 1
ATOM 6184 O O . GLY A 1 769 ? -34.562 4.609 1.934 1 95.19 769 GLY A O 1
ATOM 6185 N N . THR A 1 770 ? -33.75 6.086 0.5 1 96.94 770 THR A N 1
ATOM 6186 C CA . THR A 1 770 ? -33.562 7.113 1.523 1 96.94 770 THR A CA 1
ATOM 6187 C C . THR A 1 770 ? -34.906 7.574 2.061 1 96.94 770 THR A C 1
ATOM 6189 O O . THR A 1 770 ? -35.062 7.797 3.264 1 96.94 770 THR A O 1
ATOM 6192 N N . PHE A 1 771 ? -35.938 7.715 1.167 1 96.94 771 PHE A N 1
ATOM 6193 C CA . PHE A 1 771 ? -37.281 8.102 1.617 1 96.94 771 PHE A CA 1
ATOM 6194 C C . PHE A 1 771 ? -37.875 7.02 2.5 1 96.94 771 PHE A C 1
ATOM 6196 O O . PHE A 1 771 ? -38.469 7.316 3.539 1 96.94 771 PHE A O 1
ATOM 6203 N N . ARG A 1 772 ? -37.688 5.773 2.043 1 97.06 772 ARG A N 1
ATOM 6204 C CA . ARG A 1 772 ? -38.188 4.664 2.859 1 97.06 772 ARG A CA 1
ATOM 6205 C C . ARG A 1 772 ? -37.531 4.672 4.238 1 97.06 772 ARG A C 1
ATOM 6207 O O . ARG A 1 772 ? -38.219 4.477 5.25 1 97.06 772 ARG A O 1
ATOM 6214 N N . PHE A 1 773 ? -36.281 4.859 4.266 1 98 773 PHE A N 1
ATOM 6215 C CA . PHE A 1 773 ? -35.531 4.871 5.496 1 98 773 PHE A CA 1
ATOM 6216 C C . PHE A 1 773 ? -35.969 5.996 6.418 1 98 773 PHE A C 1
ATOM 6218 O O . PHE A 1 773 ? -36.156 5.785 7.621 1 98 773 PHE A O 1
ATOM 6225 N N . LEU A 1 774 ? -36.156 7.207 5.902 1 98.44 774 LEU A N 1
ATOM 6226 C CA . LEU A 1 774 ? -36.625 8.367 6.672 1 98.44 774 LEU A CA 1
ATOM 6227 C C . LEU A 1 774 ? -38 8.141 7.242 1 98.44 774 LEU A C 1
ATOM 6229 O O . LEU A 1 774 ? -38.25 8.438 8.406 1 98.44 774 LEU A O 1
ATOM 6233 N N . HIS A 1 775 ? -38.938 7.629 6.426 1 98.12 775 HIS A N 1
ATOM 6234 C CA . HIS A 1 775 ? -40.281 7.34 6.906 1 98.12 775 HIS A CA 1
ATOM 6235 C C . HIS A 1 775 ? -40.25 6.316 8.039 1 98.12 775 HIS A C 1
ATOM 6237 O O . HIS A 1 775 ? -40.969 6.465 9.031 1 98.12 775 HIS A O 1
ATOM 6243 N N . LYS A 1 776 ? -39.469 5.301 7.848 1 98 776 LYS A N 1
ATOM 6244 C CA . LYS A 1 776 ? -39.375 4.227 8.836 1 98 776 LYS A CA 1
ATOM 6245 C C . LYS A 1 776 ? -38.875 4.746 10.172 1 98 776 LYS A C 1
ATOM 6247 O O . LYS A 1 776 ? -39.5 4.543 11.211 1 98 776 LYS A O 1
ATOM 6252 N N . TYR A 1 777 ? -37.844 5.496 10.188 1 98.25 777 TYR A N 1
ATOM 6253 C CA . TYR A 1 777 ? -37.125 5.758 11.438 1 98.25 777 TYR A CA 1
ATOM 6254 C C . TYR A 1 777 ? -37.562 7.078 12.047 1 98.25 777 TYR A C 1
ATOM 6256 O O . TYR A 1 777 ? -37.312 7.348 13.219 1 98.25 777 TYR A O 1
ATOM 6264 N N . LEU A 1 778 ? -38.188 7.945 11.242 1 98.25 778 LEU A N 1
ATOM 6265 C CA . LEU A 1 778 ? -38.844 9.117 11.82 1 98.25 778 LEU A CA 1
ATOM 6266 C C . LEU A 1 778 ? -40.281 8.805 12.188 1 98.25 778 LEU A C 1
ATOM 6268 O O . LEU A 1 778 ? -41.031 9.68 12.648 1 98.25 778 LEU A O 1
ATOM 6272 N N . ASN A 1 779 ? -40.688 7.57 11.953 1 96.56 779 ASN A N 1
ATOM 6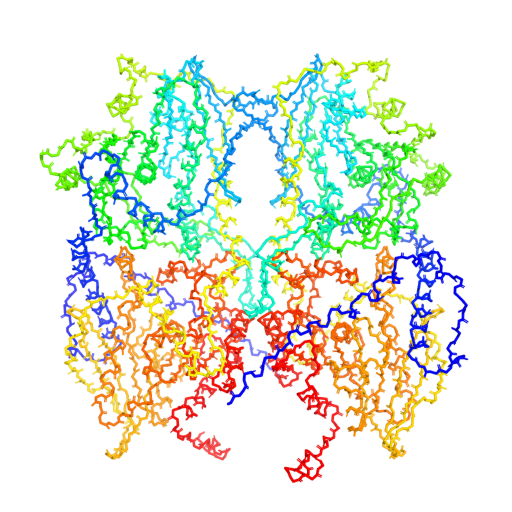273 C CA . ASN A 1 779 ? -42 7.086 12.305 1 96.56 779 ASN A CA 1
ATOM 6274 C C . ASN A 1 779 ? -43.094 7.961 11.703 1 96.56 779 ASN A C 1
ATOM 6276 O O . ASN A 1 779 ? -43.969 8.469 12.43 1 96.56 779 ASN A O 1
ATOM 6280 N N . TRP A 1 780 ? -43 8.211 10.5 1 95.81 780 TRP A N 1
ATOM 6281 C CA . TRP A 1 780 ? -43.938 8.977 9.711 1 95.81 780 TRP A CA 1
ATOM 6282 C C . TRP A 1 780 ? -44.469 8.148 8.547 1 95.81 780 TRP A C 1
ATOM 6284 O O . TRP A 1 780 ? -43.688 7.57 7.781 1 95.81 780 TRP A O 1
ATOM 6294 N N . PRO A 1 781 ? -45.719 7.938 8.477 1 93.06 781 PRO A N 1
ATOM 6295 C CA . PRO A 1 781 ? -46.25 7.051 7.445 1 93.06 781 PRO A CA 1
ATOM 6296 C C . PRO A 1 781 ? -45.906 7.5 6.031 1 93.06 781 PRO A C 1
ATOM 6298 O O . PRO A 1 781 ? -45.969 8.688 5.719 1 93.06 781 PRO A O 1
ATOM 6301 N N . ALA A 1 782 ? -45.469 6.613 5.195 1 91.06 782 ALA A N 1
ATOM 6302 C CA . ALA A 1 782 ? -45.188 6.895 3.795 1 91.06 782 ALA A CA 1
ATOM 6303 C C . ALA A 1 782 ? -46.438 7.102 2.98 1 91.06 782 ALA A C 1
ATOM 6305 O O . ALA A 1 782 ? -47.469 6.496 3.27 1 91.06 782 ALA A O 1
ATOM 6306 N N . PRO A 1 783 ? -46.312 8.047 2.062 1 84.5 783 PRO A N 1
ATOM 6307 C CA . PRO A 1 783 ? -47.5 8.188 1.19 1 84.5 783 PRO A CA 1
ATOM 6308 C C . PRO A 1 783 ? -47.812 6.91 0.425 1 84.5 783 PRO A C 1
ATOM 6310 O O . PRO A 1 783 ? -46.906 6.105 0.151 1 84.5 783 PRO A O 1
ATOM 6313 N N . GLU A 1 784 ? -48.969 6.469 0.434 1 64.94 784 GLU A N 1
ATOM 6314 C CA . GLU A 1 784 ? -49.406 5.273 -0.287 1 64.94 784 GLU A CA 1
ATOM 6315 C C . GLU A 1 784 ? -48.906 5.301 -1.735 1 64.94 784 GLU A C 1
ATOM 6317 O O . GLU A 1 784 ? -48.938 6.352 -2.381 1 64.94 784 GLU A O 1
ATOM 6322 N N . SER A 1 785 ? -47.844 4.551 -2.105 1 53.09 785 SER A N 1
ATOM 6323 C CA . SER A 1 785 ? -47.406 4.441 -3.49 1 53.09 785 SER A CA 1
ATOM 6324 C C . SER A 1 785 ? -48.594 4.52 -4.457 1 53.09 785 SER A C 1
ATOM 6326 O O . SER A 1 785 ? -49.625 3.887 -4.238 1 53.09 785 SER A O 1
ATOM 6328 N N . PRO A 1 786 ? -48.531 5.52 -5.336 1 42.94 786 PRO A N 1
ATOM 6329 C CA . PRO A 1 786 ? -49.688 5.438 -6.254 1 42.94 786 PRO A CA 1
ATOM 6330 C C . PRO A 1 786 ? -49.906 4.027 -6.797 1 42.94 786 PRO A C 1
ATOM 6332 O O . PRO A 1 786 ? -48.938 3.275 -6.977 1 42.94 786 PRO A O 1
ATOM 6335 N N . THR A 1 787 ? -51.031 3.455 -6.539 1 37.88 787 THR A N 1
ATOM 6336 C CA . THR A 1 787 ? -51.375 2.215 -7.238 1 37.88 787 THR A CA 1
ATOM 6337 C C . THR A 1 787 ? -51.031 2.326 -8.719 1 37.88 787 THR A C 1
ATOM 6339 O O . THR A 1 787 ? -50.969 3.426 -9.273 1 37.88 787 THR A O 1
ATOM 6342 N N . LYS A 1 788 ? -50.594 1.245 -9.266 1 39.97 788 LYS A N 1
ATOM 6343 C CA . LYS A 1 788 ? -50.344 1.21 -10.703 1 39.97 788 LYS A CA 1
ATOM 6344 C C . LYS A 1 788 ? -51.375 2.057 -11.453 1 39.97 788 LYS A C 1
ATOM 6346 O O . LYS A 1 788 ? -51.094 2.611 -12.516 1 39.97 788 LYS A O 1
ATOM 6351 N N . SER A 1 789 ? -52.469 2.098 -10.953 1 35.78 789 SER A N 1
ATOM 6352 C CA . SER A 1 789 ? -53.562 2.816 -11.594 1 35.78 789 SER A CA 1
ATOM 6353 C C . SER A 1 789 ? -53.344 4.324 -11.523 1 35.78 789 SER A C 1
ATOM 6355 O O . SER A 1 789 ? -53.812 5.062 -12.398 1 35.78 789 SER A O 1
ATOM 6357 N N . GLN A 1 790 ? -52.781 4.781 -10.516 1 35.84 790 GLN A N 1
ATOM 6358 C CA . GLN A 1 790 ? -52.625 6.23 -10.406 1 35.84 790 GLN A CA 1
ATOM 6359 C C . GLN A 1 790 ? -51.438 6.73 -11.203 1 35.84 790 GLN A C 1
ATOM 6361 O O . GLN A 1 790 ? -51.375 7.91 -11.57 1 35.84 790 GLN A O 1
ATOM 6366 N N . LEU A 1 791 ? -50.438 6.004 -11.359 1 35.5 791 LEU A N 1
ATOM 6367 C CA . LEU A 1 791 ? -49.344 6.41 -12.219 1 35.5 791 LEU A CA 1
ATOM 6368 C C . LEU A 1 791 ? -49.781 6.492 -13.68 1 35.5 791 LEU A C 1
ATOM 6370 O O . LEU A 1 791 ? -49.125 7.145 -14.492 1 35.5 791 LEU A O 1
ATOM 6374 N N . ILE A 1 792 ? -50.656 5.594 -14.242 1 35.72 792 ILE A N 1
ATOM 6375 C CA . ILE A 1 792 ? -51.219 5.656 -15.594 1 35.72 792 ILE A CA 1
ATOM 6376 C C . ILE A 1 792 ? -52.031 6.926 -15.766 1 35.72 792 ILE A C 1
ATOM 6378 O O . ILE A 1 792 ? -52.25 7.402 -16.891 1 35.72 792 ILE A O 1
ATOM 6382 N N . SER A 1 793 ? -52.688 7.355 -14.688 1 31.86 793 SER A N 1
ATOM 6383 C CA . SER A 1 793 ? -53.531 8.5 -14.969 1 31.86 793 SER A CA 1
ATOM 6384 C C . SER A 1 793 ? -52.75 9.797 -14.992 1 31.86 793 SER A C 1
ATOM 6386 O O . SER A 1 793 ? -53.25 10.836 -15.43 1 31.86 793 SER A O 1
ATOM 6388 N N . GLU A 1 794 ? -51.594 9.977 -14.188 1 30.67 794 GLU A N 1
ATOM 6389 C CA . GLU A 1 794 ? -50.969 11.273 -14.344 1 30.67 794 GLU A CA 1
ATOM 6390 C C . GLU A 1 794 ? -49.906 11.25 -15.461 1 30.67 794 GLU A C 1
ATOM 6392 O O . GLU A 1 794 ? -49.156 10.281 -15.578 1 30.67 794 GLU A O 1
ATOM 6397 N N . MET B 1 1 ? -27.891 -13.047 37.875 1 20.38 1 MET B N 1
ATOM 6398 C CA . MET B 1 1 ? -27.812 -13.086 36.438 1 20.38 1 MET B CA 1
ATOM 6399 C C . MET B 1 1 ? -26.391 -13.391 35.969 1 20.38 1 MET B C 1
ATOM 6401 O O . MET B 1 1 ? -25.516 -12.523 36.031 1 20.38 1 MET B O 1
ATOM 6405 N N . GLU B 1 2 ? -25.922 -14.594 36.125 1 19.48 2 GLU B N 1
ATOM 6406 C CA . GLU B 1 2 ? -24.656 -15.281 36.312 1 19.48 2 GLU B CA 1
ATOM 6407 C C . GLU B 1 2 ? -23.812 -15.281 35.062 1 19.48 2 GLU B C 1
ATOM 6409 O O . GLU B 1 2 ? -24.344 -15.508 33.969 1 19.48 2 GLU B O 1
ATOM 6414 N N . LYS B 1 3 ? -22.641 -14.594 35.094 1 19.97 3 LYS B N 1
ATOM 6415 C CA . LYS B 1 3 ? -21.5 -14.211 34.281 1 19.97 3 LYS B CA 1
ATOM 6416 C C . LYS B 1 3 ? -20.906 -15.414 33.562 1 19.97 3 LYS B C 1
ATOM 6418 O O . LYS B 1 3 ? -20.328 -16.297 34.188 1 19.97 3 LYS B O 1
ATOM 6423 N N . TYR B 1 4 ? -21.797 -16.016 32.656 1 18.25 4 TYR B N 1
ATOM 6424 C CA . TYR B 1 4 ? -21.375 -17.234 31.969 1 18.25 4 TYR B CA 1
ATOM 6425 C C . TYR B 1 4 ? -20 -17.062 31.328 1 18.25 4 TYR B C 1
ATOM 6427 O O . TYR B 1 4 ? -19.828 -16.188 30.469 1 18.25 4 TYR B O 1
ATOM 6435 N N . LYS B 1 5 ? -18.969 -17.234 32.094 1 20.52 5 LYS B N 1
ATOM 6436 C CA . LYS B 1 5 ? -17.531 -17.297 31.875 1 20.52 5 LYS B CA 1
ATOM 6437 C C . LYS B 1 5 ? -17.203 -18.219 30.703 1 20.52 5 LYS B C 1
ATOM 6439 O O . LYS B 1 5 ? -17.359 -19.438 30.812 1 20.52 5 LYS B O 1
ATOM 6444 N N . LEU B 1 6 ? -17.594 -17.75 29.469 1 21.5 6 LEU B N 1
ATOM 6445 C CA . LEU B 1 6 ? -17.328 -18.531 28.266 1 21.5 6 LEU B CA 1
ATOM 6446 C C . LEU B 1 6 ? -15.859 -18.922 28.203 1 21.5 6 LEU B C 1
ATOM 6448 O O . LEU B 1 6 ? -14.977 -18.062 28.141 1 21.5 6 LEU B O 1
ATOM 6452 N N . THR B 1 7 ? -15.508 -19.906 29.031 1 20.73 7 THR B N 1
ATOM 6453 C CA . THR B 1 7 ? -14.219 -20.578 29.141 1 20.73 7 THR B CA 1
ATOM 6454 C C . THR B 1 7 ? -13.648 -20.891 27.766 1 20.73 7 THR B C 1
ATOM 6456 O O . THR B 1 7 ? -14.359 -21.391 26.891 1 20.73 7 THR B O 1
ATOM 6459 N N . GLU B 1 8 ? -12.656 -20.141 27.359 1 22.77 8 GLU B N 1
ATOM 6460 C CA . GLU B 1 8 ? -11.766 -20 26.219 1 22.77 8 GLU B CA 1
ATOM 6461 C C . GLU B 1 8 ? -11.109 -21.328 25.859 1 22.77 8 GLU B C 1
ATOM 6463 O O . GLU B 1 8 ? -9.891 -21.469 25.922 1 22.77 8 GLU B O 1
ATOM 6468 N N . HIS B 1 9 ? -11.664 -22.484 26.359 1 24.56 9 HIS B N 1
ATOM 6469 C CA . HIS B 1 9 ? -10.852 -23.656 26.062 1 24.56 9 HIS B CA 1
ATOM 6470 C C . HIS B 1 9 ? -10.641 -23.812 24.547 1 24.56 9 HIS B C 1
ATOM 6472 O O . HIS B 1 9 ? -11.602 -24.016 23.812 1 24.56 9 HIS B O 1
ATOM 6478 N N . GLY B 1 10 ? -9.852 -22.953 24.016 1 23.05 10 GLY B N 1
ATOM 6479 C CA . GLY B 1 10 ? -9.352 -22.953 22.641 1 23.05 10 GLY B CA 1
ATOM 6480 C C . GLY B 1 10 ? -8.898 -24.312 22.172 1 23.05 10 GLY B C 1
ATOM 6481 O O . GLY B 1 10 ? -8.266 -25.062 22.922 1 23.05 10 GLY B O 1
ATOM 6482 N N . ILE B 1 11 ? -9.711 -25.016 21.422 1 25.38 11 ILE B N 1
ATOM 6483 C CA . ILE B 1 11 ? -9.539 -26.359 20.844 1 25.38 11 ILE B CA 1
ATOM 6484 C C . ILE B 1 11 ? -8.188 -26.453 20.141 1 25.38 11 ILE B C 1
ATOM 6486 O O . ILE B 1 11 ? -8 -25.891 19.062 1 25.38 11 ILE B O 1
ATOM 6490 N N . PRO B 1 12 ? -7.039 -26.344 20.875 1 27 12 PRO B N 1
ATOM 6491 C CA . PRO B 1 12 ? -5.684 -26.5 20.344 1 27 12 PRO B CA 1
ATOM 6492 C C . PRO B 1 12 ? -5.488 -27.797 19.578 1 27 12 PRO B C 1
ATOM 6494 O O . PRO B 1 12 ? -4.625 -27.875 18.688 1 27 12 PRO B O 1
ATOM 6497 N N . TRP B 1 13 ? -6.102 -28.891 20.094 1 25.36 13 TRP B N 1
ATOM 6498 C CA . TRP B 1 13 ? -5.465 -30.188 19.906 1 25.36 13 TRP B CA 1
ATOM 6499 C C . TRP B 1 13 ? -5.535 -30.625 18.453 1 25.36 13 TRP B C 1
ATOM 6501 O O . TRP B 1 13 ? -4.809 -31.531 18.031 1 25.36 13 TRP B O 1
ATOM 6511 N N . LEU B 1 14 ? -6.641 -30.219 17.828 1 25.48 14 LEU B N 1
ATOM 6512 C CA . LEU B 1 14 ? -6.871 -31.062 16.656 1 25.48 14 LEU B CA 1
ATOM 6513 C C . LEU B 1 14 ? -5.863 -30.734 15.555 1 25.48 14 LEU B C 1
ATOM 6515 O O . LEU B 1 14 ? -5.828 -31.406 14.523 1 25.48 14 LEU B O 1
ATOM 6519 N N . LEU B 1 15 ? -5.133 -29.594 15.766 1 28.09 15 LEU B N 1
ATOM 6520 C CA . LEU B 1 15 ? -4.254 -29.25 14.648 1 28.09 15 LEU B CA 1
ATOM 6521 C C . LEU B 1 15 ? -3.029 -30.156 14.617 1 28.09 15 LEU B C 1
ATOM 6523 O O . LEU B 1 15 ? -2.273 -30.156 13.648 1 28.09 15 LEU B O 1
ATOM 6527 N N . THR B 1 16 ? -2.701 -30.781 15.797 1 26.94 16 THR B N 1
ATOM 6528 C CA . THR B 1 16 ? -1.398 -31.422 15.891 1 26.94 16 THR B CA 1
ATOM 6529 C C . THR B 1 16 ? -1.378 -32.719 15.062 1 26.94 16 THR B C 1
ATOM 6531 O O . THR B 1 16 ? -0.338 -33.094 14.516 1 26.94 16 THR B O 1
ATOM 6534 N N . LEU B 1 17 ? -2.492 -33.438 15.102 1 27.25 17 LEU B N 1
ATOM 6535 C CA . LEU B 1 17 ? -2.324 -34.812 14.609 1 27.25 17 LEU B CA 1
ATOM 6536 C C . LEU B 1 17 ? -2.078 -34.812 13.102 1 27.25 17 LEU B C 1
ATOM 6538 O O . LEU B 1 17 ? -1.317 -35.625 12.602 1 27.25 17 LEU B O 1
ATOM 6542 N N . GLY B 1 18 ? -2.656 -33.844 12.406 1 26.42 18 GLY B N 1
ATOM 6543 C CA . GLY B 1 18 ? -2.57 -33.969 10.961 1 26.42 18 GLY B CA 1
ATOM 6544 C C . GLY B 1 18 ? -1.194 -33.656 10.414 1 26.42 18 GLY B C 1
ATOM 6545 O O . GLY B 1 18 ? -0.914 -33.875 9.242 1 26.42 18 GLY B O 1
ATOM 6546 N N . MET B 1 19 ? -0.391 -32.906 11.234 1 30 19 MET B N 1
ATOM 6547 C CA . MET B 1 19 ? 0.885 -32.375 10.742 1 30 19 MET B CA 1
ATOM 6548 C C . MET B 1 19 ? 1.905 -33.5 10.609 1 30 19 MET B C 1
ATOM 6550 O O . MET B 1 19 ? 2.896 -33.375 9.891 1 30 19 MET B O 1
ATOM 6554 N N . LEU B 1 20 ? 1.853 -34.469 11.516 1 27.97 20 LEU B N 1
ATOM 6555 C CA . LEU B 1 20 ? 2.943 -35.438 11.57 1 27.97 20 LEU B CA 1
ATOM 6556 C C . LEU B 1 20 ? 3.023 -36.25 10.281 1 27.97 20 LEU B C 1
ATOM 6558 O O . LEU B 1 20 ? 4.09 -36.75 9.922 1 27.97 20 LEU B O 1
ATOM 6562 N N . LEU B 1 21 ? 1.858 -36.469 9.695 1 27.56 21 LEU B N 1
ATOM 6563 C CA . LEU B 1 21 ? 1.939 -37.5 8.648 1 27.56 21 LEU B CA 1
ATOM 6564 C C . LEU B 1 21 ? 2.594 -36.906 7.391 1 27.56 21 LEU B C 1
ATOM 6566 O O . LEU B 1 21 ? 2.836 -37.656 6.43 1 27.56 21 LEU B O 1
ATOM 6570 N N . LEU B 1 22 ? 2.816 -35.594 7.328 1 30.72 22 LEU B N 1
ATOM 6571 C CA . LEU B 1 22 ? 3.172 -35.062 6.008 1 30.72 22 LEU B CA 1
ATOM 6572 C C . LEU B 1 22 ? 4.664 -35.219 5.742 1 30.72 22 LEU B C 1
ATOM 6574 O O . LEU B 1 22 ? 5.152 -34.875 4.664 1 30.72 22 LEU B O 1
ATOM 6578 N N . MET B 1 23 ? 5.547 -35.375 6.809 1 30.16 23 MET B N 1
ATOM 6579 C CA . MET B 1 23 ? 6.969 -35.219 6.496 1 30.16 23 MET B CA 1
ATOM 6580 C C . MET B 1 23 ? 7.41 -36.281 5.488 1 30.16 23 MET B C 1
ATOM 6582 O O . MET B 1 23 ? 8.195 -36 4.582 1 30.16 23 MET B O 1
ATOM 6586 N N . ASN B 1 24 ? 7.438 -37.625 6.051 1 28.72 24 ASN B N 1
ATOM 6587 C CA . ASN B 1 24 ? 8.211 -38.688 5.453 1 28.72 24 ASN B CA 1
ATOM 6588 C C . ASN B 1 24 ? 7.527 -39.25 4.211 1 28.72 24 ASN B C 1
ATOM 6590 O O . ASN B 1 24 ? 7.613 -40.469 3.936 1 28.72 24 ASN B O 1
ATOM 6594 N N . TYR B 1 25 ? 6.664 -38.594 3.701 1 32.25 25 TYR B N 1
ATOM 6595 C CA . TYR B 1 25 ? 5.82 -39.219 2.689 1 32.25 25 TYR B CA 1
ATOM 6596 C C . TYR B 1 25 ? 6.594 -39.438 1.396 1 32.25 25 TYR B C 1
ATOM 6598 O O . TYR B 1 25 ? 6.02 -39.844 0.38 1 32.25 25 TYR B O 1
ATOM 6606 N N . SER B 1 26 ? 7.875 -39.062 1.376 1 32.03 26 SER B N 1
ATOM 6607 C CA . SER B 1 26 ? 8.383 -39.188 0.015 1 32.03 26 SER B CA 1
ATOM 6608 C C . SER B 1 26 ? 8.289 -40.625 -0.475 1 32.03 26 SER B C 1
ATOM 6610 O O . SER B 1 26 ? 7.754 -40.906 -1.553 1 32.03 26 SER B O 1
ATOM 6612 N N . ASP B 1 27 ? 9.336 -41.469 0.045 1 31.8 27 ASP B N 1
ATOM 6613 C CA . ASP B 1 27 ? 9.547 -42.781 -0.553 1 31.8 27 ASP B CA 1
ATOM 6614 C C . ASP B 1 27 ? 8.445 -43.781 -0.137 1 31.8 27 ASP B C 1
ATOM 6616 O O . ASP B 1 27 ? 8.312 -44.844 -0.722 1 31.8 27 ASP B O 1
ATOM 6620 N N . ALA B 1 28 ? 7.82 -43.625 1.022 1 34.25 28 ALA B N 1
ATOM 6621 C CA . ALA B 1 28 ? 6.957 -44.656 1.604 1 34.25 28 ALA B CA 1
ATOM 6622 C C . ALA B 1 28 ? 5.609 -44.688 0.889 1 34.25 28 ALA B C 1
ATOM 6624 O O . ALA B 1 28 ? 4.84 -45.656 1.067 1 34.25 28 ALA B O 1
ATOM 6625 N N . VAL B 1 29 ? 5.188 -43.656 0.341 1 39.12 29 VAL B N 1
ATOM 6626 C CA . VAL B 1 29 ? 3.85 -43.75 -0.234 1 39.12 29 VAL B CA 1
ATOM 6627 C C . VAL B 1 29 ? 3.869 -44.625 -1.473 1 39.12 29 VAL B C 1
ATOM 6629 O O . VAL B 1 29 ? 2.814 -45 -1.998 1 39.12 29 VAL B O 1
ATOM 6632 N N . ALA B 1 30 ? 5.047 -44.969 -1.968 1 38.25 30 ALA B N 1
ATOM 6633 C CA . ALA B 1 30 ? 4.969 -45.781 -3.166 1 38.25 30 ALA B CA 1
ATOM 6634 C C . ALA B 1 30 ? 4.328 -47.125 -2.857 1 38.25 30 ALA B C 1
ATOM 6636 O O . ALA B 1 30 ? 3.604 -47.688 -3.688 1 38.25 30 ALA B O 1
ATOM 6637 N N . GLN B 1 31 ? 4.949 -47.844 -1.776 1 34.91 31 GLN B N 1
ATOM 6638 C CA . GLN B 1 31 ? 4.551 -49.25 -1.633 1 34.91 31 GLN B CA 1
ATOM 6639 C C . GLN B 1 31 ? 3.307 -49.375 -0.761 1 34.91 31 GLN B C 1
ATOM 6641 O O . GLN B 1 31 ? 3.156 -50.375 -0.027 1 34.91 31 GLN B O 1
ATOM 6646 N N . ALA B 1 32 ? 2.621 -48.344 -0.442 1 40.22 32 ALA B N 1
ATOM 6647 C CA . ALA B 1 32 ? 1.447 -48.656 0.369 1 40.22 32 ALA B CA 1
ATOM 6648 C C . ALA B 1 32 ? 0.602 -49.75 -0.285 1 40.22 32 ALA B C 1
ATOM 6650 O O . ALA B 1 32 ? 0.494 -49.812 -1.513 1 40.22 32 ALA B O 1
ATOM 6651 N N . ASP B 1 33 ? 0.177 -50.688 0.355 1 43.03 33 ASP B N 1
ATOM 6652 C CA . ASP B 1 33 ? -0.762 -51.75 -0.014 1 43.03 33 ASP B CA 1
ATOM 6653 C C . ASP B 1 33 ? -1.978 -51.156 -0.738 1 43.03 33 ASP B C 1
ATOM 6655 O O . ASP B 1 33 ? -2.631 -50.25 -0.233 1 43.03 33 ASP B O 1
ATOM 6659 N N . ARG B 1 34 ? -1.994 -51.156 -2.086 1 56.84 34 ARG B N 1
ATOM 6660 C CA . ARG B 1 34 ? -3.045 -50.75 -3.012 1 56.84 34 ARG B CA 1
ATOM 6661 C C . ARG B 1 34 ? -4.422 -51.125 -2.484 1 56.84 34 ARG B C 1
ATOM 6663 O O . ARG B 1 34 ? -4.832 -52.281 -2.602 1 56.84 34 ARG B O 1
ATOM 6670 N N . ILE B 1 35 ? -4.781 -50.531 -1.379 1 61.84 35 ILE B N 1
ATOM 6671 C CA . ILE B 1 35 ? -6.18 -50.781 -1.049 1 61.84 35 ILE B CA 1
ATOM 6672 C C . ILE B 1 35 ? -7.082 -50.188 -2.123 1 61.84 35 ILE B C 1
ATOM 6674 O O . ILE B 1 35 ? -6.914 -49.031 -2.498 1 61.84 35 ILE B O 1
ATOM 6678 N N . ASP B 1 36 ? -7.699 -50.969 -2.77 1 77.81 36 ASP B N 1
ATOM 6679 C CA . ASP B 1 36 ? -8.648 -50.562 -3.793 1 77.81 36 ASP B CA 1
ATOM 6680 C C . ASP B 1 36 ? -9.977 -50.156 -3.17 1 77.81 36 ASP B C 1
ATOM 6682 O O . ASP B 1 36 ? -10.289 -50.531 -2.037 1 77.81 36 ASP B O 1
ATOM 6686 N N . PHE B 1 37 ? -10.602 -49.25 -3.801 1 84.38 37 PHE B N 1
ATOM 6687 C CA . PHE B 1 37 ? -11.93 -48.844 -3.367 1 84.38 37 PHE B CA 1
ATOM 6688 C C . PHE B 1 37 ? -12.789 -50.031 -3.014 1 84.38 37 PHE B C 1
ATOM 6690 O O . PHE B 1 37 ? -12.75 -51.062 -3.699 1 84.38 37 PHE B O 1
ATOM 6697 N N . PHE B 1 38 ? -13.516 -50 -1.824 1 85.06 38 PHE B N 1
ATOM 6698 C CA . PHE B 1 38 ? -14.602 -50.938 -1.47 1 85.06 38 PHE B CA 1
ATOM 6699 C C . PHE B 1 38 ? -14.055 -52.188 -0.807 1 85.06 38 PHE B C 1
ATOM 6701 O O . PHE B 1 38 ? -14.812 -53.094 -0.448 1 85.06 38 PHE B O 1
ATOM 6708 N N . ASP B 1 39 ? -12.797 -52.312 -0.637 1 83.25 39 ASP B N 1
ATOM 6709 C CA . ASP B 1 39 ? -12.18 -53.5 -0.074 1 83.25 39 ASP B CA 1
ATOM 6710 C C . ASP B 1 39 ? -12.461 -53.625 1.423 1 83.25 39 ASP B C 1
ATOM 6712 O O . ASP B 1 39 ? -12.438 -54.719 1.986 1 83.25 39 ASP B O 1
ATOM 6716 N N . GLU B 1 40 ? -12.656 -52.469 1.994 1 88.31 40 GLU B N 1
ATOM 6717 C CA . GLU B 1 40 ? -12.867 -52.406 3.438 1 88.31 40 GLU B CA 1
ATOM 6718 C C . GLU B 1 40 ? -14.195 -51.75 3.783 1 88.31 40 GLU B C 1
ATOM 6720 O O . GLU B 1 40 ? -14.789 -51.062 2.943 1 88.31 40 GLU B O 1
ATOM 6725 N N . PRO B 1 41 ? -14.641 -52.031 5.043 1 89.81 41 PRO B N 1
ATOM 6726 C CA . PRO B 1 41 ? -15.836 -51.312 5.477 1 89.81 41 PRO B CA 1
ATOM 6727 C C . PRO B 1 41 ? -15.633 -49.781 5.5 1 89.81 41 PRO B C 1
ATOM 6729 O O . PRO B 1 41 ? -14.531 -49.312 5.789 1 89.81 41 PRO B O 1
ATOM 6732 N N . TYR B 1 42 ? -16.672 -49.125 5.23 1 91.69 42 TYR B N 1
ATOM 6733 C CA . TYR B 1 42 ? -16.609 -47.656 5.129 1 91.69 42 TYR B CA 1
ATOM 6734 C C . TYR B 1 42 ? -16.625 -47 6.508 1 91.69 42 TYR B C 1
ATOM 6736 O O . TYR B 1 42 ? -17.656 -47.031 7.195 1 91.69 42 TYR B O 1
ATOM 6744 N N . ASP B 1 43 ? -15.586 -46.469 6.984 1 89.19 43 ASP B N 1
ATOM 6745 C CA . ASP B 1 43 ? -15.453 -45.656 8.188 1 89.19 43 ASP B CA 1
ATOM 6746 C C . ASP B 1 43 ? -14.406 -44.562 7.992 1 89.19 43 ASP B C 1
ATOM 6748 O O . ASP B 1 43 ? -13.953 -44.312 6.871 1 89.19 43 ASP B O 1
ATOM 6752 N N . VAL B 1 44 ? -14.125 -43.875 9 1 88 44 VAL B N 1
ATOM 6753 C CA . VAL B 1 44 ? -13.25 -42.719 8.883 1 88 44 VAL B CA 1
ATOM 6754 C C . VAL B 1 44 ? -11.836 -43.156 8.516 1 88 44 VAL B C 1
ATOM 6756 O O . VAL B 1 44 ? -11.148 -42.5 7.742 1 88 44 VAL B O 1
ATOM 6759 N N . GLU B 1 45 ? -11.414 -44.188 9.109 1 91.12 45 GLU B N 1
ATOM 6760 C CA . GLU B 1 45 ? -10.094 -44.719 8.805 1 91.12 45 GLU B CA 1
ATOM 6761 C C . GLU B 1 45 ? -9.977 -45.125 7.336 1 91.12 45 GLU B C 1
ATOM 6763 O O . GLU B 1 45 ? -8.961 -44.875 6.695 1 91.12 45 GLU B O 1
ATOM 6768 N N . TYR B 1 46 ? -11.031 -45.781 6.906 1 93.06 46 TYR B N 1
ATOM 6769 C CA . TYR B 1 46 ? -11.094 -46.125 5.496 1 93.06 46 TYR B CA 1
ATOM 6770 C C . TYR B 1 46 ? -11.023 -44.906 4.613 1 93.06 46 TYR B C 1
ATOM 6772 O O . TYR B 1 46 ? -10.297 -44.875 3.619 1 93.06 46 TYR B O 1
ATOM 6780 N N . GLU B 1 47 ? -11.711 -43.906 4.914 1 92.56 47 GLU B N 1
ATOM 6781 C CA . GLU B 1 47 ? -11.727 -42.688 4.129 1 92.56 47 GLU B CA 1
ATOM 6782 C C . GLU B 1 47 ? -10.336 -42.062 4.055 1 92.56 47 GLU B C 1
ATOM 6784 O O . GLU B 1 47 ? -9.938 -41.562 3.006 1 92.56 47 GLU B O 1
ATOM 6789 N N . GLU B 1 48 ? -9.742 -42.031 5.152 1 92.12 48 GLU B N 1
ATOM 6790 C CA . GLU B 1 48 ? -8.398 -41.469 5.195 1 92.12 48 GLU B CA 1
ATOM 6791 C C . GLU B 1 48 ? -7.445 -42.281 4.297 1 92.12 48 GLU B C 1
ATOM 6793 O O . GLU B 1 48 ? -6.625 -41.688 3.586 1 92.12 48 GLU B O 1
ATOM 6798 N N . LYS B 1 49 ? -7.59 -43.531 4.379 1 93 49 LYS B N 1
ATOM 6799 C CA . LYS B 1 49 ? -6.766 -44.406 3.533 1 93 49 LYS B CA 1
ATOM 6800 C C . LYS B 1 49 ? -7.055 -44.156 2.055 1 93 49 LYS B C 1
ATOM 6802 O O . LYS B 1 49 ? -6.141 -44.156 1.23 1 93 49 LYS B O 1
ATOM 6807 N N . MET B 1 50 ? -8.32 -44.031 1.734 1 92.75 50 MET B N 1
ATOM 6808 C CA . MET B 1 50 ? -8.703 -43.781 0.346 1 92.75 50 MET B CA 1
ATOM 6809 C C . MET B 1 50 ? -8.203 -42.438 -0.129 1 92.75 50 MET B C 1
ATOM 6811 O O . MET B 1 50 ? -7.793 -42.281 -1.28 1 92.75 50 MET B O 1
ATOM 6815 N N . ALA B 1 51 ? -8.312 -41.438 0.738 1 93 51 ALA B N 1
ATOM 6816 C CA . ALA B 1 51 ? -7.77 -40.125 0.395 1 93 51 ALA B CA 1
ATOM 6817 C C . ALA B 1 51 ? -6.289 -40.219 0.036 1 93 51 ALA B C 1
ATOM 6819 O O . ALA B 1 51 ? -5.84 -39.625 -0.945 1 93 51 ALA B O 1
ATOM 6820 N N . GLU B 1 52 ? -5.539 -40.938 0.826 1 92.19 52 GLU B N 1
ATOM 6821 C CA . GLU B 1 52 ? -4.117 -41.125 0.562 1 92.19 52 GLU B CA 1
ATOM 6822 C C . GLU B 1 52 ? -3.902 -41.844 -0.765 1 92.19 52 GLU B C 1
ATOM 6824 O O . GLU B 1 52 ? -2.977 -41.531 -1.512 1 92.19 52 GLU B O 1
ATOM 6829 N N . SER B 1 53 ? -4.73 -42.781 -0.98 1 92.5 53 SER B N 1
ATOM 6830 C CA . SER B 1 53 ? -4.633 -43.562 -2.215 1 92.5 53 SER B CA 1
ATOM 6831 C C . SER B 1 53 ? -4.91 -42.688 -3.436 1 92.5 53 SER B C 1
ATOM 6833 O O . SER B 1 53 ? -4.223 -42.781 -4.453 1 92.5 53 SER B O 1
ATOM 6835 N N . VAL B 1 54 ? -5.918 -41.906 -3.355 1 93.75 54 VAL B N 1
ATOM 6836 C CA . VAL B 1 54 ? -6.258 -41 -4.441 1 93.75 54 VAL B CA 1
ATOM 6837 C C . VAL B 1 54 ? -5.086 -40.031 -4.707 1 93.75 54 VAL B C 1
ATOM 6839 O O . VAL B 1 54 ? -4.699 -39.844 -5.859 1 93.75 54 VAL B O 1
ATOM 6842 N N . ASN B 1 55 ? -4.52 -39.5 -3.701 1 93.06 55 ASN B N 1
ATOM 6843 C CA . ASN B 1 55 ? -3.391 -38.562 -3.828 1 93.06 55 ASN B CA 1
ATOM 6844 C C . ASN B 1 55 ? -2.176 -39.25 -4.438 1 93.06 55 ASN B C 1
ATOM 6846 O O . ASN B 1 55 ? -1.482 -38.688 -5.277 1 93.06 55 ASN B O 1
ATOM 6850 N N . ALA B 1 56 ? -1.929 -40.469 -3.979 1 93.56 56 ALA B N 1
ATOM 6851 C CA . ALA B 1 56 ? -0.814 -41.25 -4.52 1 93.56 56 ALA B CA 1
ATOM 6852 C C . ALA B 1 56 ? -1.014 -41.531 -6.008 1 93.56 56 ALA B C 1
ATOM 6854 O O . ALA B 1 56 ? -0.048 -41.562 -6.773 1 93.56 56 ALA B O 1
ATOM 6855 N N . GLY B 1 57 ? -2.238 -41.844 -6.359 1 94.5 57 GLY B N 1
ATOM 6856 C CA . GLY B 1 57 ? -2.551 -42.031 -7.766 1 94.5 57 GLY B CA 1
ATOM 6857 C C . GLY B 1 57 ? -2.26 -40.812 -8.617 1 94.5 57 GLY B C 1
ATOM 6858 O O . GLY B 1 57 ? -1.715 -40.938 -9.719 1 94.5 57 GLY B O 1
ATOM 6859 N N . ILE B 1 58 ? -2.627 -39.688 -8.117 1 95.31 58 ILE B N 1
ATOM 6860 C CA . ILE B 1 58 ? -2.361 -38.438 -8.82 1 95.31 58 ILE B CA 1
ATOM 6861 C C . ILE B 1 58 ? -0.854 -38.219 -8.945 1 95.31 58 ILE B C 1
ATOM 6863 O O . ILE B 1 58 ? -0.367 -37.781 -9.992 1 95.31 58 ILE B O 1
ATOM 6867 N N . ASP B 1 59 ? -0.149 -38.5 -7.895 1 93.81 59 ASP B N 1
ATOM 6868 C CA . ASP B 1 59 ? 1.306 -38.375 -7.906 1 93.81 59 ASP B CA 1
ATOM 6869 C C . ASP B 1 59 ? 1.923 -39.25 -8.992 1 93.81 59 ASP B C 1
ATOM 6871 O O . ASP B 1 59 ? 2.822 -38.812 -9.711 1 93.81 59 ASP B O 1
ATOM 6875 N N . ARG B 1 60 ? 1.468 -40.5 -9.133 1 94.38 60 ARG B N 1
ATOM 6876 C CA . ARG B 1 60 ? 1.945 -41.406 -10.18 1 94.38 60 ARG B CA 1
ATOM 6877 C C . ARG B 1 60 ? 1.614 -40.875 -11.562 1 94.38 60 ARG B C 1
ATOM 6879 O O . ARG B 1 60 ? 2.443 -40.938 -12.477 1 94.38 60 ARG B O 1
ATOM 6886 N N . PHE B 1 61 ? 0.476 -40.406 -11.711 1 95.56 61 PHE B N 1
ATOM 6887 C CA . PHE B 1 61 ? 0.06 -39.812 -12.977 1 95.56 61 PHE B CA 1
ATOM 6888 C C . PHE B 1 61 ? 0.986 -38.656 -13.375 1 95.56 61 PHE B C 1
ATOM 6890 O O . PHE B 1 61 ? 1.448 -38.594 -14.516 1 95.56 61 PHE B O 1
ATOM 6897 N N . LEU B 1 62 ? 1.277 -37.75 -12.414 1 93.81 62 LEU B N 1
ATOM 6898 C CA . LEU B 1 62 ? 2.098 -36.594 -12.695 1 93.81 62 LEU B CA 1
ATOM 6899 C C . LEU B 1 62 ? 3.535 -37 -13.008 1 93.81 62 LEU B C 1
ATOM 6901 O O . LEU B 1 62 ? 4.203 -36.344 -13.812 1 93.81 62 LEU B O 1
ATOM 6905 N N . THR B 1 63 ? 3.969 -38 -12.352 1 92.81 63 THR B N 1
ATOM 6906 C CA . THR B 1 63 ? 5.301 -38.531 -12.656 1 92.81 63 THR B CA 1
ATOM 6907 C C . THR B 1 63 ? 5.387 -39 -14.102 1 92.81 63 THR B C 1
ATOM 6909 O O . THR B 1 63 ? 6.332 -38.656 -14.812 1 92.81 63 THR B O 1
ATOM 6912 N N . ARG B 1 64 ? 4.398 -39.719 -14.523 1 93.81 64 ARG B N 1
ATOM 6913 C CA . ARG B 1 64 ? 4.348 -40.188 -15.914 1 93.81 64 ARG B CA 1
ATOM 6914 C C . ARG B 1 64 ? 4.168 -39 -16.859 1 93.81 64 ARG B C 1
ATOM 6916 O O . ARG B 1 64 ? 4.816 -38.938 -17.906 1 93.81 64 ARG B O 1
ATOM 6923 N N . TYR B 1 65 ? 3.314 -38.156 -16.469 1 93.19 65 TYR B N 1
ATOM 6924 C CA . TYR B 1 65 ? 3.027 -37 -17.281 1 93.19 65 TYR B CA 1
ATOM 6925 C C . TYR B 1 65 ? 4.277 -36.125 -17.469 1 93.19 65 TYR B C 1
ATOM 6927 O O . TYR B 1 65 ? 4.492 -35.562 -18.547 1 93.19 65 TYR B O 1
ATOM 6935 N N . THR B 1 66 ? 5.109 -36 -16.484 1 92.06 66 THR B N 1
ATOM 6936 C CA . THR B 1 66 ? 6.363 -35.281 -16.562 1 92.06 66 THR B CA 1
ATOM 6937 C C . THR B 1 66 ? 7.258 -35.844 -17.656 1 92.06 66 THR B C 1
ATOM 6939 O O . THR B 1 66 ? 7.824 -35.094 -18.453 1 92.06 66 THR B O 1
ATOM 6942 N N . SER B 1 67 ? 7.312 -37.094 -17.672 1 91.62 67 SER B N 1
ATOM 6943 C CA . SER B 1 67 ? 8.125 -37.75 -18.688 1 91.62 67 SER B CA 1
ATOM 6944 C C . SER B 1 67 ? 7.574 -37.469 -20.094 1 91.62 67 SER B C 1
ATOM 6946 O O . SER B 1 67 ? 8.344 -37.281 -21.031 1 91.62 67 SER B O 1
ATOM 6948 N N . GLU B 1 68 ? 6.297 -37.469 -20.203 1 92.81 68 GLU B N 1
ATOM 6949 C CA . GLU B 1 68 ? 5.656 -37.188 -21.484 1 92.81 68 GLU B CA 1
ATOM 6950 C C . GLU B 1 68 ? 5.945 -35.75 -21.938 1 92.81 68 GLU B C 1
ATOM 6952 O O . GLU B 1 68 ? 6.277 -35.531 -23.109 1 92.81 68 GLU B O 1
ATOM 6957 N N . VAL B 1 69 ? 5.848 -34.875 -21.047 1 91.56 69 VAL B N 1
ATOM 6958 C CA . VAL B 1 69 ? 6.043 -33.469 -21.344 1 91.56 69 VAL B CA 1
ATOM 6959 C C . VAL B 1 69 ? 7.488 -33.219 -21.766 1 91.56 69 VAL B C 1
ATOM 6961 O O . VAL B 1 69 ? 7.75 -32.5 -22.719 1 91.56 69 VAL B O 1
ATOM 6964 N N . ILE B 1 70 ? 8.406 -33.812 -21.125 1 88 70 ILE B N 1
ATOM 6965 C CA . ILE B 1 70 ? 9.82 -33.656 -21.422 1 88 70 ILE B CA 1
ATOM 6966 C C . ILE B 1 70 ? 10.109 -34.219 -22.828 1 88 70 ILE B C 1
ATOM 6968 O O . ILE B 1 70 ? 10.891 -33.625 -23.578 1 88 70 ILE B O 1
ATOM 6972 N N . GLY B 1 71 ? 9.484 -35.25 -23.219 1 88.62 71 GLY B N 1
ATOM 6973 C CA . GLY B 1 71 ? 9.656 -35.844 -24.531 1 88.62 71 GLY B CA 1
ATOM 6974 C C . GLY B 1 71 ? 9.133 -34.969 -25.656 1 88.62 71 GLY B C 1
ATOM 6975 O O . GLY B 1 71 ? 9.586 -35.094 -26.797 1 88.62 71 GLY B O 1
ATOM 6976 N N . ASP B 1 72 ? 8.258 -34.062 -25.344 1 91.62 72 ASP B N 1
ATOM 6977 C CA . ASP B 1 72 ? 7.578 -33.25 -26.359 1 91.62 72 ASP B CA 1
ATOM 6978 C C . ASP B 1 72 ? 8.172 -31.859 -26.438 1 91.62 72 ASP B C 1
ATOM 6980 O O . ASP B 1 72 ? 7.672 -31.016 -27.188 1 91.62 72 ASP B O 1
ATOM 6984 N N . ARG B 1 73 ? 9.258 -31.516 -25.812 1 93.25 73 ARG B N 1
ATOM 6985 C CA . ARG B 1 73 ? 9.789 -30.156 -25.688 1 93.25 73 ARG B CA 1
ATOM 6986 C C . ARG B 1 73 ? 10.219 -29.609 -27.047 1 93.25 73 ARG B C 1
ATOM 6988 O O . ARG B 1 73 ? 10.141 -28.406 -27.281 1 93.25 73 ARG B O 1
ATOM 6995 N N . GLU B 1 74 ? 10.648 -30.484 -27.875 1 93.06 74 GLU B N 1
ATOM 6996 C CA . GLU B 1 74 ? 11.25 -30.062 -29.141 1 93.06 74 GLU B CA 1
ATOM 6997 C C . GLU B 1 74 ? 10.234 -29.328 -30.016 1 93.06 74 GLU B C 1
ATOM 6999 O O . GLU B 1 74 ? 10.609 -28.531 -30.875 1 93.06 74 GLU B O 1
ATOM 7004 N N . LYS B 1 75 ? 8.984 -29.547 -29.719 1 94.44 75 LYS B N 1
ATOM 7005 C CA . LYS B 1 75 ? 7.941 -28.891 -30.516 1 94.44 75 LYS B CA 1
ATOM 7006 C C . LYS B 1 75 ? 7.965 -27.391 -30.328 1 94.44 75 LYS B C 1
ATOM 7008 O O . LYS B 1 75 ? 7.445 -26.641 -31.156 1 94.44 75 LYS B O 1
ATOM 7013 N N . TYR B 1 76 ? 8.578 -26.906 -29.25 1 96.19 76 TYR B N 1
ATOM 7014 C CA . TYR B 1 76 ? 8.625 -25.484 -28.953 1 96.19 76 TYR B CA 1
ATOM 7015 C C . TYR B 1 76 ? 9.883 -24.844 -29.531 1 96.19 76 TYR B C 1
ATOM 7017 O O . TYR B 1 76 ? 10.117 -23.656 -29.344 1 96.19 76 TYR B O 1
ATOM 7025 N N . TRP B 1 77 ? 10.727 -25.594 -30.234 1 97.06 77 TRP B N 1
ATOM 7026 C CA . TRP B 1 77 ? 12.016 -25.094 -30.703 1 97.06 77 TRP B CA 1
ATOM 7027 C C . TRP B 1 77 ? 12.102 -25.172 -32.219 1 97.06 77 TRP B C 1
ATOM 7029 O O . TRP B 1 77 ? 11.625 -26.125 -32.844 1 97.06 77 TRP B O 1
ATOM 7039 N N . ASN B 1 78 ? 12.547 -24.078 -32.906 1 95.38 78 ASN B N 1
ATOM 7040 C CA . ASN B 1 78 ? 12.812 -23.984 -34.344 1 95.38 78 ASN B CA 1
ATOM 7041 C C . ASN B 1 78 ? 14.211 -23.453 -34.625 1 95.38 78 ASN B C 1
ATOM 7043 O O . ASN B 1 78 ? 14.367 -22.375 -35.188 1 95.38 78 ASN B O 1
ATOM 7047 N N . ARG B 1 79 ? 15.133 -24.234 -34.375 1 96.25 79 ARG B N 1
ATOM 7048 C CA . ARG B 1 79 ? 16.531 -23.812 -34.438 1 96.25 79 ARG B CA 1
ATOM 7049 C C . ARG B 1 79 ? 17.016 -23.75 -35.875 1 96.25 79 ARG B C 1
ATOM 7051 O O . ARG B 1 79 ? 16.844 -24.703 -36.625 1 96.25 79 ARG B O 1
ATOM 7058 N N . GLN B 1 80 ? 17.625 -22.641 -36.219 1 96.31 80 GLN B N 1
ATOM 7059 C CA . GLN B 1 80 ? 18.281 -22.469 -37.5 1 96.31 80 GLN B CA 1
ATOM 7060 C C . GLN B 1 80 ? 19.797 -22.484 -37.344 1 96.31 80 GLN B C 1
ATOM 7062 O O . GLN B 1 80 ? 20.344 -21.781 -36.469 1 96.31 80 GLN B O 1
ATOM 7067 N N . PHE B 1 81 ? 20.453 -23.234 -38.188 1 95.56 81 PHE B N 1
ATOM 7068 C CA . PHE B 1 81 ? 21.844 -23.516 -37.938 1 95.56 81 PHE B CA 1
ATOM 7069 C C . PHE B 1 81 ? 22.734 -22.875 -38.969 1 95.56 81 PHE B C 1
ATOM 7071 O O . PHE B 1 81 ? 23.938 -23.141 -39.031 1 95.56 81 PHE B O 1
ATOM 7078 N N . ASP B 1 82 ? 22.25 -22.031 -39.812 1 93.25 82 ASP B N 1
ATOM 7079 C CA . ASP B 1 82 ? 22.953 -21.469 -40.969 1 93.25 82 ASP B CA 1
ATOM 7080 C C . ASP B 1 82 ? 24.094 -20.562 -40.531 1 93.25 82 ASP B C 1
ATOM 7082 O O . ASP B 1 82 ? 25.141 -20.5 -41.188 1 93.25 82 ASP B O 1
ATOM 7086 N N . SER B 1 83 ? 23.828 -19.75 -39.5 1 94.56 83 SER B N 1
ATOM 7087 C CA . SER B 1 83 ? 24.797 -18.828 -38.938 1 94.56 83 SER B CA 1
ATOM 7088 C C . SER B 1 83 ? 24.5 -18.547 -37.469 1 94.56 83 SER B C 1
ATOM 7090 O O . SER B 1 83 ? 23.391 -18.797 -37 1 94.56 83 SER B O 1
ATOM 7092 N N . PRO B 1 84 ? 25.484 -18.062 -36.781 1 95.06 84 PRO B N 1
ATOM 7093 C CA . PRO B 1 84 ? 25.203 -17.656 -35.375 1 95.06 84 PRO B CA 1
ATOM 7094 C C . PRO B 1 84 ? 24.078 -16.641 -35.281 1 95.06 84 PRO B C 1
ATOM 7096 O O . PRO B 1 84 ? 23.25 -16.719 -34.344 1 95.06 84 PRO B O 1
ATOM 7099 N N . HIS B 1 85 ? 24.062 -15.719 -36.156 1 96.12 85 HIS B N 1
ATOM 7100 C CA . HIS B 1 85 ? 23 -14.719 -36.156 1 96.12 85 HIS B CA 1
ATOM 7101 C C . HIS B 1 85 ? 21.641 -15.352 -36.406 1 96.12 85 HIS B C 1
ATOM 7103 O O . HIS B 1 85 ? 20.672 -15.07 -35.688 1 96.12 85 HIS B O 1
ATOM 7109 N N . ALA B 1 86 ? 21.562 -16.219 -37.375 1 96.31 86 ALA B N 1
ATOM 7110 C CA . ALA B 1 86 ? 20.312 -16.906 -37.688 1 96.31 86 ALA B CA 1
ATOM 7111 C C . ALA B 1 86 ? 19.844 -17.75 -36.531 1 96.31 86 ALA B C 1
ATOM 7113 O O . ALA B 1 86 ? 18.656 -17.828 -36.25 1 96.31 86 ALA B O 1
ATOM 7114 N N . TYR B 1 87 ? 20.75 -18.375 -35.906 1 97.12 87 TYR B N 1
ATOM 7115 C CA . TYR B 1 87 ? 20.438 -19.203 -34.75 1 97.12 87 TYR B CA 1
ATOM 7116 C C . TYR B 1 87 ? 19.844 -18.375 -33.625 1 97.12 87 TYR B C 1
ATOM 7118 O O . TYR B 1 87 ? 18.781 -18.703 -33.125 1 97.12 87 TYR B O 1
ATOM 7126 N N . ASN B 1 88 ? 20.5 -17.25 -33.344 1 96.88 88 ASN B N 1
ATOM 7127 C CA . ASN B 1 88 ? 20.047 -16.391 -32.25 1 96.88 88 ASN B CA 1
ATOM 7128 C C . ASN B 1 88 ? 18.641 -15.836 -32.531 1 96.88 88 ASN B C 1
ATOM 7130 O O . ASN B 1 88 ? 17.828 -15.742 -31.609 1 96.88 88 ASN B O 1
ATOM 7134 N N . VAL B 1 89 ? 18.391 -15.477 -33.656 1 97.25 89 VAL B N 1
ATOM 7135 C CA . VAL B 1 89 ? 17.078 -14.961 -34.031 1 97.25 89 VAL B CA 1
ATOM 7136 C C . VAL B 1 89 ? 16.031 -16.062 -33.906 1 97.25 89 VAL B C 1
ATOM 7138 O O . VAL B 1 89 ? 14.922 -15.828 -33.406 1 97.25 89 VAL B O 1
ATOM 7141 N N . SER B 1 90 ? 16.422 -17.281 -34.281 1 97.56 90 SER B N 1
ATOM 7142 C CA . SER B 1 90 ? 15.477 -18.391 -34.344 1 97.56 90 SER B CA 1
ATOM 7143 C C . SER B 1 90 ? 15.047 -18.812 -32.938 1 97.56 90 SER B C 1
ATOM 7145 O O . SER B 1 90 ? 13.961 -19.375 -32.75 1 97.56 90 SER B O 1
ATOM 7147 N N . VAL B 1 91 ? 15.859 -18.5 -31.906 1 98 91 VAL B N 1
ATOM 7148 C CA . VAL B 1 91 ? 15.547 -18.984 -30.562 1 98 91 VAL B CA 1
ATOM 7149 C C . VAL B 1 91 ? 15.164 -17.797 -29.672 1 98 91 VAL B C 1
ATOM 7151 O O . VAL B 1 91 ? 15.031 -17.953 -28.453 1 98 91 VAL B O 1
ATOM 7154 N N . ASP B 1 92 ? 14.984 -16.641 -30.266 1 97.44 92 ASP B N 1
ATOM 7155 C CA . ASP B 1 92 ? 14.68 -15.438 -29.484 1 97.44 92 ASP B CA 1
ATOM 7156 C C . ASP B 1 92 ? 13.328 -15.562 -28.797 1 97.44 92 ASP B C 1
ATOM 7158 O O . ASP B 1 92 ? 13.141 -15.039 -27.688 1 97.44 92 ASP B O 1
ATOM 7162 N N . HIS B 1 93 ? 12.406 -16.141 -29.406 1 97.25 93 HIS B N 1
ATOM 7163 C CA . HIS B 1 93 ? 11.102 -16.328 -28.781 1 97.25 93 HIS B CA 1
ATOM 7164 C C . HIS B 1 93 ? 11.219 -17.219 -27.531 1 97.25 93 HIS B C 1
ATOM 7166 O O . HIS B 1 93 ? 10.484 -17.031 -26.562 1 97.25 93 HIS B O 1
ATOM 7172 N N . ASN B 1 94 ? 12.109 -18.234 -27.5 1 98.38 94 ASN B N 1
ATOM 7173 C CA . ASN B 1 94 ? 12.352 -19.062 -26.328 1 98.38 94 ASN B CA 1
ATOM 7174 C C . ASN B 1 94 ? 12.945 -18.25 -25.188 1 98.38 94 ASN B C 1
ATOM 7176 O O . ASN B 1 94 ? 12.617 -18.484 -24.016 1 98.38 94 ASN B O 1
ATOM 7180 N N . ARG B 1 95 ? 13.812 -17.312 -25.578 1 97.81 95 ARG B N 1
ATOM 7181 C CA . ARG B 1 95 ? 14.344 -16.406 -24.547 1 97.81 95 ARG B CA 1
ATOM 7182 C C . ARG B 1 95 ? 13.227 -15.586 -23.922 1 97.81 95 ARG B C 1
ATOM 7184 O O . ARG B 1 95 ? 13.195 -15.406 -22.703 1 97.81 95 ARG B O 1
ATOM 7191 N N . ASN B 1 96 ? 12.383 -15.125 -24.719 1 97.12 96 ASN B N 1
ATOM 7192 C CA . ASN B 1 96 ? 11.266 -14.336 -24.219 1 97.12 96 ASN B CA 1
ATOM 7193 C C . ASN B 1 96 ? 10.32 -15.172 -23.344 1 97.12 96 ASN B C 1
ATOM 7195 O O . ASN B 1 96 ? 9.766 -14.68 -22.359 1 97.12 96 ASN B O 1
ATOM 7199 N N . ASP B 1 97 ? 10.102 -16.422 -23.75 1 97.44 97 ASP B N 1
ATOM 7200 C CA . ASP B 1 97 ? 9.305 -17.328 -22.922 1 97.44 97 ASP B CA 1
ATOM 7201 C C . ASP B 1 97 ? 9.93 -17.516 -21.547 1 97.44 97 ASP B C 1
ATOM 7203 O O . ASP B 1 97 ? 9.227 -17.469 -20.531 1 97.44 97 ASP B O 1
ATOM 7207 N N . LEU B 1 98 ? 11.203 -17.688 -21.547 1 97.88 98 LEU B N 1
ATOM 7208 C CA . LEU B 1 98 ? 11.914 -17.859 -20.281 1 97.88 98 LEU B CA 1
ATOM 7209 C C . LEU B 1 98 ? 11.781 -16.609 -19.422 1 97.88 98 LEU B C 1
ATOM 7211 O O . LEU B 1 98 ? 11.555 -16.703 -18.219 1 97.88 98 LEU B O 1
ATOM 7215 N N . ARG B 1 99 ? 11.906 -15.422 -20.078 1 97.44 99 ARG B N 1
ATOM 7216 C CA . ARG B 1 99 ? 11.727 -14.164 -19.359 1 97.44 99 ARG B CA 1
ATOM 7217 C C . ARG B 1 99 ? 10.359 -14.102 -18.688 1 97.44 99 ARG B C 1
ATOM 7219 O O . ARG B 1 99 ? 10.25 -13.695 -17.531 1 97.44 99 ARG B O 1
ATOM 7226 N N . ARG B 1 100 ? 9.406 -14.484 -19.328 1 96.38 100 ARG B N 1
ATOM 7227 C CA . ARG B 1 100 ? 8.047 -14.453 -18.797 1 96.38 100 ARG B CA 1
ATOM 7228 C C . ARG B 1 100 ? 7.871 -15.469 -17.672 1 96.38 100 ARG B C 1
ATOM 7230 O O . ARG B 1 100 ? 7.219 -15.18 -16.672 1 96.38 100 ARG B O 1
ATOM 7237 N N . MET B 1 101 ? 8.461 -16.641 -17.844 1 97.19 101 MET B N 1
ATOM 7238 C CA . MET B 1 101 ? 8.305 -17.688 -16.844 1 97.19 101 MET B CA 1
ATOM 7239 C C . MET B 1 101 ? 8.93 -17.297 -15.516 1 97.19 101 MET B C 1
ATOM 7241 O O . MET B 1 101 ? 8.406 -17.625 -14.453 1 97.19 101 MET B O 1
ATOM 7245 N N . ILE B 1 102 ? 10.016 -16.516 -15.594 1 97.56 102 ILE B N 1
ATOM 7246 C CA . ILE B 1 102 ? 10.695 -16.172 -14.352 1 97.56 102 ILE B CA 1
ATOM 7247 C C . ILE B 1 102 ? 10.359 -14.734 -13.961 1 97.56 102 ILE B C 1
ATOM 7249 O O . ILE B 1 102 ? 10.93 -14.188 -13.016 1 97.56 102 ILE B O 1
ATOM 7253 N N . GLY B 1 103 ? 9.523 -14.07 -14.672 1 96 103 GLY B N 1
ATOM 7254 C CA . GLY B 1 103 ? 9.047 -12.734 -14.352 1 96 103 GLY B CA 1
ATOM 7255 C C . GLY B 1 103 ? 10.109 -11.664 -14.531 1 96 103 GLY B C 1
ATOM 7256 O O . GLY B 1 103 ? 10.148 -10.688 -13.773 1 96 103 GLY B O 1
ATOM 7257 N N . ALA B 1 104 ? 11.039 -11.852 -15.391 1 94.81 104 ALA B N 1
ATOM 7258 C CA . ALA B 1 104 ? 12.078 -10.875 -15.703 1 94.81 104 ALA B CA 1
ATOM 7259 C C . ALA B 1 104 ? 11.672 -10.016 -16.891 1 94.81 104 ALA B C 1
ATOM 7261 O O . ALA B 1 104 ? 12.43 -9.891 -17.859 1 94.81 104 ALA B O 1
ATOM 7262 N N . THR B 1 105 ? 10.516 -9.352 -16.797 1 87.5 105 THR B N 1
ATOM 7263 C CA . THR B 1 105 ? 9.945 -8.664 -17.953 1 87.5 105 THR B CA 1
ATOM 7264 C C . THR B 1 105 ? 10.07 -7.152 -17.797 1 87.5 105 THR B C 1
ATOM 7266 O O . THR B 1 105 ? 9.703 -6.395 -18.688 1 87.5 105 THR B O 1
ATOM 7269 N N . ASP B 1 106 ? 10.648 -6.73 -16.75 1 77.62 106 ASP B N 1
ATOM 7270 C CA . ASP B 1 106 ? 10.773 -5.293 -16.516 1 77.62 106 ASP B CA 1
ATOM 7271 C C . ASP B 1 106 ? 11.797 -4.672 -17.469 1 77.62 106 ASP B C 1
ATOM 7273 O O . ASP B 1 106 ? 12.797 -5.305 -17.812 1 77.62 106 ASP B O 1
ATOM 7277 N N . THR B 1 107 ? 11.516 -3.58 -17.953 1 74.5 107 THR B N 1
ATOM 7278 C CA . THR B 1 107 ? 12.477 -2.869 -18.797 1 74.5 107 THR B CA 1
ATOM 7279 C C . THR B 1 107 ? 13.625 -2.324 -17.953 1 74.5 107 THR B C 1
ATOM 7281 O O . THR B 1 107 ? 13.406 -1.546 -17.016 1 74.5 107 THR B O 1
ATOM 7284 N N . ILE B 1 108 ? 14.797 -2.826 -18.219 1 76.75 108 ILE B N 1
ATOM 7285 C CA . ILE B 1 108 ? 16 -2.336 -17.562 1 76.75 108 ILE B CA 1
ATOM 7286 C C . ILE B 1 108 ? 16.5 -1.069 -18.25 1 76.75 108 ILE B C 1
ATOM 7288 O O . ILE B 1 108 ? 16.797 -1.088 -19.453 1 76.75 108 ILE B O 1
ATOM 7292 N N . SER B 1 109 ? 16.266 0.071 -17.609 1 73.31 109 SER B N 1
ATOM 7293 C CA . SER B 1 109 ? 16.688 1.331 -18.219 1 73.31 109 SER B CA 1
ATOM 7294 C C . SER B 1 109 ? 17.469 2.189 -17.234 1 73.31 109 SER B C 1
ATOM 7296 O O . SER B 1 109 ? 17.203 2.164 -16.031 1 73.31 109 SER B O 1
ATOM 7298 N N . ASP B 1 110 ? 18.5 2.883 -17.703 1 77.69 110 ASP B N 1
ATOM 7299 C CA . ASP B 1 110 ? 19.203 3.947 -17 1 77.69 110 ASP B CA 1
ATOM 7300 C C . ASP B 1 110 ? 19.859 3.428 -15.719 1 77.69 110 ASP B C 1
ATOM 7302 O O . ASP B 1 110 ? 19.672 4 -14.648 1 77.69 110 ASP B O 1
ATOM 7306 N N . VAL B 1 111 ? 20.656 2.307 -15.922 1 85.44 111 VAL B N 1
ATOM 7307 C CA . VAL B 1 111 ? 21.344 1.715 -14.781 1 85.44 111 VAL B CA 1
ATOM 7308 C C . VAL B 1 111 ? 22.469 2.646 -14.305 1 85.44 111 VAL B C 1
ATOM 7310 O O . VAL B 1 111 ? 23.312 3.062 -15.102 1 85.44 111 VAL B O 1
ATOM 7313 N N . THR B 1 112 ? 22.359 3.037 -13.078 1 85.88 112 THR B N 1
ATOM 7314 C CA . THR B 1 112 ? 23.406 3.811 -12.414 1 85.88 112 THR B CA 1
ATOM 7315 C C . THR B 1 112 ? 24.062 2.992 -11.305 1 85.88 112 THR B C 1
ATOM 7317 O O . THR B 1 112 ? 23.406 2.162 -10.672 1 85.88 112 THR B O 1
ATOM 7320 N N . LEU B 1 113 ? 25.375 3.084 -11.219 1 92.56 113 LEU B N 1
ATOM 7321 C CA . LEU B 1 113 ? 26.125 2.414 -10.164 1 92.56 113 LEU B CA 1
ATOM 7322 C C . LEU B 1 113 ? 26.859 3.428 -9.297 1 92.56 113 LEU B C 1
ATOM 7324 O O . LEU B 1 113 ? 27.578 4.289 -9.82 1 92.56 113 LEU B O 1
ATOM 7328 N N . GLU B 1 114 ? 26.656 3.35 -7.965 1 90.75 114 GLU B N 1
ATOM 7329 C CA . GLU B 1 114 ? 27.25 4.27 -7.004 1 90.75 114 GLU B CA 1
ATOM 7330 C C . GLU B 1 114 ? 28.141 3.529 -6.012 1 90.75 114 GLU B C 1
ATOM 7332 O O . GLU B 1 114 ? 27.812 2.422 -5.578 1 90.75 114 GLU B O 1
ATOM 7337 N N . ILE B 1 115 ? 29.266 4.125 -5.668 1 93.25 115 ILE B N 1
ATOM 7338 C CA . ILE B 1 115 ? 30.156 3.605 -4.633 1 93.25 115 ILE B CA 1
ATOM 7339 C C . ILE B 1 115 ? 29.75 4.176 -3.275 1 93.25 115 ILE B C 1
ATOM 7341 O O . ILE B 1 115 ? 29.406 5.355 -3.168 1 93.25 115 ILE B O 1
ATOM 7345 N N . LYS B 1 116 ? 29.797 3.34 -2.258 1 89.31 116 LYS B N 1
ATOM 7346 C CA . LYS B 1 116 ? 29.453 3.73 -0.894 1 89.31 116 LYS B CA 1
ATOM 7347 C C . LYS B 1 116 ? 30.703 3.846 -0.025 1 89.31 116 LYS B C 1
ATOM 7349 O O . LYS B 1 116 ? 31.703 3.152 -0.258 1 89.31 116 LYS B O 1
ATOM 7354 N N . GLY B 1 117 ? 30.625 4.734 0.947 1 86.12 117 GLY B N 1
ATOM 7355 C CA . GLY B 1 117 ? 31.719 4.879 1.885 1 86.12 117 GLY B CA 1
ATOM 7356 C C . GLY B 1 117 ? 31.344 5.652 3.135 1 86.12 117 GLY B C 1
ATOM 7357 O O . GLY B 1 117 ? 30.172 5.926 3.371 1 86.12 117 GLY B O 1
ATOM 7358 N N . ASP B 1 118 ? 32.25 5.805 4.004 1 79.06 118 ASP B N 1
ATOM 7359 C CA . ASP B 1 118 ? 32.094 6.582 5.227 1 79.06 118 ASP B CA 1
ATOM 7360 C C . ASP B 1 118 ? 33.094 7.727 5.289 1 79.06 118 ASP B C 1
ATOM 7362 O O . ASP B 1 118 ? 34.219 7.594 4.805 1 79.06 118 ASP B O 1
ATOM 7366 N N . PRO B 1 119 ? 32.75 8.883 5.812 1 73.06 119 PRO B N 1
ATOM 7367 C CA . PRO B 1 119 ? 33.625 10.055 5.836 1 73.06 119 PRO B CA 1
ATOM 7368 C C . PRO B 1 119 ? 34.969 9.773 6.527 1 73.06 119 PRO B C 1
ATOM 7370 O O . PRO B 1 119 ? 36 10.359 6.168 1 73.06 119 PRO B O 1
ATOM 7373 N N . GLY B 1 120 ? 35 8.867 7.441 1 67.88 120 GLY B N 1
ATOM 7374 C CA . GLY B 1 120 ? 36.219 8.609 8.195 1 67.88 120 GLY B CA 1
ATOM 7375 C C . GLY B 1 120 ? 37.188 7.691 7.473 1 67.88 120 GLY B C 1
ATOM 7376 O O . GLY B 1 120 ? 38.375 7.945 7.441 1 67.88 120 GLY B O 1
ATOM 7377 N N . ASN B 1 121 ? 36.625 6.785 6.691 1 70.62 121 ASN B N 1
ATOM 7378 C CA . ASN B 1 121 ? 37.469 5.707 6.176 1 70.62 121 ASN B CA 1
ATOM 7379 C C . ASN B 1 121 ? 37.531 5.73 4.652 1 70.62 121 ASN B C 1
ATOM 7381 O O . ASN B 1 121 ? 38.344 5.012 4.051 1 70.62 121 ASN B O 1
ATOM 7385 N N . GLY B 1 122 ? 36.781 6.582 4.07 1 78.38 122 GLY B N 1
ATOM 7386 C CA . GLY B 1 122 ? 36.781 6.668 2.617 1 78.38 122 GLY B CA 1
ATOM 7387 C C . GLY B 1 122 ? 35.906 5.641 1.943 1 78.38 122 GLY B C 1
ATOM 7388 O O . GLY B 1 122 ? 34.906 5.199 2.521 1 78.38 122 GLY B O 1
ATOM 7389 N N . VAL B 1 123 ? 36.312 5.305 0.627 1 87.06 123 VAL B N 1
ATOM 7390 C CA . VAL B 1 123 ? 35.406 4.488 -0.158 1 87.06 123 VAL B CA 1
ATOM 7391 C C . VAL B 1 123 ? 36.031 3.139 -0.469 1 87.06 123 VAL B C 1
ATOM 7393 O O . VAL B 1 123 ? 35.344 2.184 -0.833 1 87.06 123 VAL B O 1
ATOM 7396 N N . ILE B 1 124 ? 37.344 3.051 -0.38 1 90.06 124 ILE B N 1
ATOM 7397 C CA . ILE B 1 124 ? 38.031 1.795 -0.67 1 90.06 124 ILE B CA 1
ATOM 7398 C C . ILE B 1 124 ? 37.938 0.861 0.534 1 90.06 124 ILE B C 1
ATOM 7400 O O . ILE B 1 124 ? 38.344 1.209 1.636 1 90.06 124 ILE B O 1
ATOM 7404 N N . ILE B 1 125 ? 37.344 -0.27 0.313 1 92.88 125 ILE B N 1
ATOM 7405 C CA . ILE B 1 125 ? 37.25 -1.271 1.37 1 92.88 125 ILE B CA 1
ATOM 7406 C C . ILE B 1 125 ? 38.594 -1.899 1.616 1 92.88 125 ILE B C 1
ATOM 7408 O O . ILE B 1 125 ? 39.031 -2.059 2.766 1 92.88 125 ILE B O 1
ATOM 7412 N N . ALA B 1 126 ? 39.156 -2.342 0.528 1 93.56 126 ALA B N 1
ATOM 7413 C CA . ALA B 1 126 ? 40.469 -3.012 0.551 1 93.56 126 ALA B CA 1
ATOM 7414 C C . ALA B 1 126 ? 41.188 -2.861 -0.786 1 93.56 126 ALA B C 1
ATOM 7416 O O . ALA B 1 126 ? 40.562 -2.461 -1.782 1 93.56 126 ALA B O 1
ATOM 7417 N N . ASP B 1 127 ? 42.406 -2.996 -0.772 1 92.56 127 ASP B N 1
ATOM 7418 C CA . ASP B 1 127 ? 43.125 -3.049 -2.037 1 92.56 127 ASP B CA 1
ATOM 7419 C C . ASP B 1 127 ? 44.312 -4.004 -1.949 1 92.56 127 ASP B C 1
ATOM 7421 O O . ASP B 1 127 ? 44.719 -4.414 -0.855 1 92.56 127 ASP B O 1
ATOM 7425 N N . THR B 1 128 ? 44.719 -4.496 -3.066 1 92.75 128 THR B N 1
ATOM 7426 C CA . THR B 1 128 ? 45.969 -5.219 -3.287 1 92.75 128 THR B CA 1
ATOM 7427 C C . THR B 1 128 ? 46.938 -4.387 -4.137 1 92.75 128 THR B C 1
ATOM 7429 O O . THR B 1 128 ? 46.656 -3.213 -4.41 1 92.75 128 THR B O 1
ATOM 7432 N N . GLU B 1 129 ? 48 -4.914 -4.449 1 90.25 129 GLU B N 1
ATOM 7433 C CA . GLU B 1 129 ? 48.938 -4.227 -5.355 1 90.25 129 GLU B CA 1
ATOM 7434 C C . GLU B 1 129 ? 48.312 -4.035 -6.734 1 90.25 129 GLU B C 1
ATOM 7436 O O . GLU B 1 129 ? 48.594 -3.064 -7.43 1 90.25 129 GLU B O 1
ATOM 7441 N N . LYS B 1 130 ? 47.281 -4.836 -7.055 1 91.69 130 LYS B N 1
ATOM 7442 C CA . LYS B 1 130 ? 46.812 -4.855 -8.438 1 91.69 130 LYS B CA 1
ATOM 7443 C C . LYS B 1 130 ? 45.312 -4.508 -8.531 1 91.69 130 LYS B C 1
ATOM 7445 O O . LYS B 1 130 ? 44.781 -4.309 -9.625 1 91.69 130 LYS B O 1
ATOM 7450 N N . SER B 1 131 ? 44.719 -4.426 -7.406 1 93.31 131 SER B N 1
ATOM 7451 C CA . SER B 1 131 ? 43.25 -4.215 -7.508 1 93.31 131 SER B CA 1
ATOM 7452 C C . SER B 1 131 ? 42.75 -3.412 -6.324 1 93.31 131 SER B C 1
ATOM 7454 O O . SER B 1 131 ? 43.375 -3.359 -5.27 1 93.31 131 SER B O 1
ATOM 7456 N N . ARG B 1 132 ? 41.562 -2.758 -6.512 1 93.56 132 ARG B N 1
ATOM 7457 C CA . ARG B 1 132 ? 40.812 -2.064 -5.477 1 93.56 132 ARG B CA 1
ATOM 7458 C C . ARG B 1 132 ? 39.406 -2.652 -5.332 1 93.56 132 ARG B C 1
ATOM 7460 O O . ARG B 1 132 ? 38.812 -3.094 -6.32 1 93.56 132 ARG B O 1
ATOM 7467 N N . ILE B 1 133 ? 38.938 -2.686 -4.117 1 95.69 133 ILE B N 1
ATOM 7468 C CA . ILE B 1 133 ? 37.625 -3.248 -3.838 1 95.69 133 ILE B CA 1
ATOM 7469 C C . ILE B 1 133 ? 36.688 -2.166 -3.273 1 95.69 133 ILE B C 1
ATOM 7471 O O . ILE B 1 133 ? 37.062 -1.459 -2.332 1 95.69 133 ILE B O 1
ATOM 7475 N N . TYR B 1 134 ? 35.5 -2.061 -3.824 1 94.69 134 TYR B N 1
ATOM 7476 C CA . TYR B 1 134 ? 34.5 -1.063 -3.428 1 94.69 134 TYR B CA 1
ATOM 7477 C C . TYR B 1 134 ? 33.188 -1.724 -3.059 1 94.69 134 TYR B C 1
ATOM 7479 O O . TYR B 1 134 ? 32.875 -2.824 -3.525 1 94.69 134 TYR B O 1
ATOM 7487 N N . GLU B 1 135 ? 32.438 -1.09 -2.143 1 94.94 135 GLU B N 1
ATOM 7488 C CA . GLU B 1 135 ? 31.016 -1.394 -1.974 1 94.94 135 GLU B CA 1
ATOM 7489 C C . GLU B 1 135 ? 30.156 -0.541 -2.902 1 94.94 135 GLU B C 1
ATOM 7491 O O . GLU B 1 135 ? 30.375 0.665 -3.029 1 94.94 135 GLU B O 1
ATOM 7496 N N . VAL B 1 136 ? 29.188 -1.227 -3.588 1 96 136 VAL B N 1
ATOM 7497 C CA . VAL B 1 136 ? 28.469 -0.486 -4.617 1 96 136 VAL B CA 1
ATOM 7498 C C . VAL B 1 136 ? 26.969 -0.799 -4.531 1 96 136 VAL B C 1
ATOM 7500 O O . VAL B 1 136 ? 26.578 -1.836 -3.99 1 96 136 VAL B O 1
ATOM 7503 N N . GLU B 1 137 ? 26.203 0.132 -4.988 1 94.62 137 GLU B N 1
ATOM 7504 C CA . GLU B 1 137 ? 24.766 0.022 -5.227 1 94.62 137 GLU B CA 1
ATOM 7505 C C . GLU B 1 137 ? 24.406 0.403 -6.664 1 94.62 137 GLU B C 1
ATOM 7507 O O . GLU B 1 137 ? 24.953 1.368 -7.207 1 94.62 137 GLU B O 1
ATOM 7512 N N . TRP B 1 138 ? 23.547 -0.41 -7.367 1 94.88 138 TRP B N 1
ATOM 7513 C CA . TRP B 1 138 ? 23.109 -0.02 -8.703 1 94.88 138 TRP B CA 1
ATOM 7514 C C . TRP B 1 138 ? 21.609 -0.213 -8.875 1 94.88 138 TRP B C 1
ATOM 7516 O O . TRP B 1 138 ? 21 -1.05 -8.195 1 94.88 138 TRP B O 1
ATOM 7526 N N . THR B 1 139 ? 21.031 0.588 -9.688 1 91.06 139 THR B N 1
ATOM 7527 C CA . THR B 1 139 ? 19.578 0.597 -9.898 1 91.06 139 THR B CA 1
ATOM 7528 C C . THR B 1 139 ? 19.219 -0.237 -11.125 1 91.06 139 THR B C 1
ATOM 7530 O O . THR B 1 139 ? 19.891 -0.175 -12.148 1 91.06 139 THR B O 1
ATOM 7533 N N . ILE B 1 140 ? 18.172 -1.036 -11.016 1 90.25 140 ILE B N 1
ATOM 7534 C CA . ILE B 1 140 ? 17.656 -1.836 -12.125 1 90.25 140 ILE B CA 1
ATOM 7535 C C . ILE B 1 140 ? 16.547 -1.075 -12.836 1 90.25 140 ILE B C 1
ATOM 7537 O O . ILE B 1 140 ? 16.609 -0.874 -14.055 1 90.25 140 ILE B O 1
ATOM 7541 N N . HIS B 1 141 ? 15.508 -0.73 -12.102 1 84.5 141 HIS B N 1
ATOM 7542 C CA . HIS B 1 141 ? 14.414 0.132 -12.523 1 84.5 141 HIS B CA 1
ATOM 7543 C C . HIS B 1 141 ? 13.75 0.803 -11.32 1 84.5 141 HIS B C 1
ATOM 7545 O O . HIS B 1 141 ? 14.195 0.626 -10.188 1 84.5 141 HIS B O 1
ATOM 7551 N N . GLU B 1 142 ? 12.742 1.582 -11.664 1 79.31 142 GLU B N 1
ATOM 7552 C CA . GLU B 1 142 ? 12.141 2.352 -10.578 1 79.31 142 GLU B CA 1
ATOM 7553 C C . GLU B 1 142 ? 11.711 1.443 -9.43 1 79.31 142 GLU B C 1
ATOM 7555 O O . GLU B 1 142 ? 10.938 0.507 -9.633 1 79.31 142 GLU B O 1
ATOM 7560 N N . GLY B 1 143 ? 12.438 1.52 -8.312 1 84.19 143 GLY B N 1
ATOM 7561 C CA . GLY B 1 143 ? 12.031 0.859 -7.082 1 84.19 143 GLY B CA 1
ATOM 7562 C C . GLY B 1 143 ? 12.883 -0.354 -6.75 1 84.19 143 GLY B C 1
ATOM 7563 O O . GLY B 1 143 ? 12.859 -0.844 -5.617 1 84.19 143 GLY B O 1
ATOM 7564 N N . LEU B 1 144 ? 13.609 -0.949 -7.754 1 92.38 144 LEU B N 1
ATOM 7565 C CA . LEU B 1 144 ? 14.422 -2.135 -7.508 1 92.38 144 LEU B CA 1
ATOM 7566 C C . LEU B 1 144 ? 15.906 -1.815 -7.648 1 92.38 144 LEU B C 1
ATOM 7568 O O . LEU B 1 144 ? 16.328 -1.283 -8.672 1 92.38 144 LEU B O 1
ATOM 7572 N N . LYS B 1 145 ? 16.641 -2.109 -6.621 1 93.94 145 LYS B N 1
ATOM 7573 C CA . LYS B 1 145 ? 18.078 -1.868 -6.582 1 93.94 145 LYS B CA 1
ATOM 7574 C C . LYS B 1 145 ? 18.844 -3.117 -6.133 1 93.94 145 LYS B C 1
ATOM 7576 O O . LYS B 1 145 ? 18.219 -4.098 -5.703 1 93.94 145 LYS B O 1
ATOM 7581 N N . SER B 1 146 ? 20.078 -3.107 -6.383 1 95.94 146 SER B N 1
ATOM 7582 C CA . SER B 1 146 ? 20.969 -4.16 -5.898 1 95.94 146 SER B CA 1
ATOM 7583 C C . SER B 1 146 ? 22.219 -3.57 -5.273 1 95.94 146 SER B C 1
ATOM 7585 O O . SER B 1 146 ? 22.484 -2.373 -5.398 1 95.94 146 SER B O 1
ATOM 7587 N N . GLU B 1 147 ? 22.875 -4.363 -4.434 1 97.44 147 GLU B N 1
ATOM 7588 C CA . GLU B 1 147 ? 24.141 -3.998 -3.803 1 97.44 147 GLU B CA 1
ATOM 7589 C C . GLU B 1 147 ? 25.141 -5.148 -3.867 1 97.44 147 GLU B C 1
ATOM 7591 O O . GLU B 1 147 ? 24.75 -6.305 -4.043 1 97.44 147 GLU B O 1
ATOM 7596 N N . GLY B 1 148 ? 26.375 -4.812 -3.822 1 98.12 148 GLY B N 1
ATOM 7597 C CA . GLY B 1 148 ? 27.438 -5.789 -3.816 1 98.12 148 GLY B CA 1
ATOM 7598 C C . GLY B 1 148 ? 28.828 -5.164 -3.748 1 98.12 148 GLY B C 1
ATOM 7599 O O . GLY B 1 148 ? 29.016 -4.133 -3.096 1 98.12 148 GLY B O 1
ATOM 7600 N N . LEU B 1 149 ? 29.797 -5.902 -4.242 1 98.12 149 LEU B N 1
ATOM 7601 C CA . LEU B 1 149 ? 31.172 -5.434 -4.289 1 98.12 149 LEU B CA 1
ATOM 7602 C C . LEU B 1 149 ? 31.656 -5.301 -5.73 1 98.12 149 LEU B C 1
ATOM 7604 O O . LEU B 1 149 ? 31.203 -6.039 -6.613 1 98.12 149 LEU B O 1
ATOM 7608 N N . LEU B 1 150 ? 32.5 -4.375 -5.941 1 97.56 150 LEU B N 1
ATOM 7609 C CA . LEU B 1 150 ? 33.125 -4.141 -7.234 1 97.56 150 LEU B CA 1
ATOM 7610 C C . LEU B 1 150 ? 34.656 -4.164 -7.102 1 97.56 150 LEU B C 1
ATOM 7612 O O . LEU B 1 150 ? 35.219 -3.445 -6.273 1 97.56 150 LEU B O 1
ATOM 7616 N N . LEU B 1 151 ? 35.281 -5.027 -7.797 1 97.06 151 LEU B N 1
ATOM 7617 C CA . LEU B 1 151 ? 36.75 -5.086 -7.883 1 97.06 151 LEU B CA 1
ATOM 7618 C C . LEU B 1 151 ? 37.25 -4.473 -9.188 1 97.06 151 LEU B C 1
ATOM 7620 O O . LEU B 1 151 ? 36.812 -4.883 -10.273 1 97.06 151 LEU B O 1
ATOM 7624 N N . ILE B 1 152 ? 38.156 -3.551 -9.055 1 95.31 152 ILE B N 1
ATOM 7625 C CA . ILE B 1 152 ? 38.688 -2.881 -10.227 1 95.31 152 ILE B CA 1
ATOM 7626 C C . ILE B 1 152 ? 40.219 -3.074 -10.273 1 95.31 152 ILE B C 1
ATOM 7628 O O . ILE B 1 152 ? 40.938 -2.676 -9.352 1 95.31 152 ILE B O 1
ATOM 7632 N N . PRO B 1 153 ? 40.688 -3.631 -11.367 1 93.56 153 PRO B N 1
ATOM 7633 C CA . PRO B 1 153 ? 42.125 -3.684 -11.531 1 93.56 153 PRO B CA 1
ATOM 7634 C C . PRO B 1 153 ? 42.781 -2.297 -11.602 1 93.56 153 PRO B C 1
ATOM 7636 O O . PRO B 1 153 ? 42.188 -1.379 -12.195 1 93.56 153 PRO B O 1
ATOM 7639 N N . LYS B 1 154 ? 43.938 -2.168 -10.977 1 91.44 154 LYS B N 1
ATOM 7640 C CA . LYS B 1 154 ? 44.688 -0.91 -11.039 1 91.44 154 LYS B CA 1
ATOM 7641 C C . LYS B 1 154 ? 45.281 -0.7 -12.422 1 91.44 154 LYS B C 1
ATOM 7643 O O . LYS B 1 154 ? 45.5 0.438 -12.852 1 91.44 154 LYS B O 1
ATOM 7648 N N . GLY B 1 155 ? 45.594 -1.781 -13.086 1 90.12 155 GLY B N 1
ATOM 7649 C CA . GLY B 1 155 ? 46.094 -1.726 -14.453 1 90.12 155 GLY B CA 1
ATOM 7650 C C . GLY B 1 155 ? 45 -1.749 -15.5 1 90.12 155 GLY B C 1
ATOM 7651 O O . GLY B 1 155 ? 43.875 -1.278 -15.25 1 90.12 155 GLY B O 1
ATOM 7652 N N . ASP B 1 156 ? 45.344 -2.225 -16.719 1 89.69 156 ASP B N 1
ATOM 7653 C CA . ASP B 1 156 ? 44.406 -2.281 -17.828 1 89.69 156 ASP B CA 1
ATOM 7654 C C . ASP B 1 156 ? 43.281 -3.295 -17.547 1 89.69 156 ASP B C 1
ATOM 7656 O O . ASP B 1 156 ? 43.562 -4.41 -17.094 1 89.69 156 ASP B O 1
ATOM 7660 N N . ILE B 1 157 ? 42.156 -2.852 -17.781 1 93.75 157 ILE B N 1
ATOM 7661 C CA . ILE B 1 157 ? 41.031 -3.777 -17.734 1 93.75 157 ILE B CA 1
ATOM 7662 C C . ILE B 1 157 ? 40.938 -4.582 -19.016 1 93.75 157 ILE B C 1
ATOM 7664 O O . ILE B 1 157 ? 40.719 -4.02 -20.094 1 93.75 157 ILE B O 1
ATOM 7668 N N . ARG B 1 158 ? 41.031 -5.844 -18.891 1 92.75 158 ARG B N 1
ATOM 7669 C CA . ARG B 1 158 ? 41.125 -6.723 -20.062 1 92.75 158 ARG B CA 1
ATOM 7670 C C . ARG B 1 158 ? 39.75 -7.355 -20.359 1 92.75 158 ARG B C 1
ATOM 7672 O O . ARG B 1 158 ? 39.469 -7.703 -21.5 1 92.75 158 ARG B O 1
ATOM 7679 N N . ALA B 1 159 ? 39 -7.594 -19.375 1 96 159 ALA B N 1
ATOM 7680 C CA . ALA B 1 159 ? 37.656 -8.148 -19.438 1 96 159 ALA B CA 1
ATOM 7681 C C . ALA B 1 159 ? 36.844 -7.75 -18.203 1 96 159 ALA B C 1
ATOM 7683 O O . ALA B 1 159 ? 37.375 -7.121 -17.281 1 96 159 ALA B O 1
ATOM 7684 N N . SER B 1 160 ? 35.594 -7.996 -18.219 1 97.5 160 SER B N 1
ATOM 7685 C CA . SER B 1 160 ? 34.688 -7.789 -17.062 1 97.5 160 SER B CA 1
ATOM 7686 C C . SER B 1 160 ? 33.844 -9.023 -16.797 1 97.5 160 SER B C 1
ATOM 7688 O O . SER B 1 160 ? 33.594 -9.828 -17.688 1 97.5 160 SER B O 1
ATOM 7690 N N . ALA B 1 161 ? 33.438 -9.172 -15.562 1 98.56 161 ALA B N 1
ATOM 7691 C CA . ALA B 1 161 ? 32.625 -10.328 -15.227 1 98.56 161 ALA B CA 1
ATOM 7692 C C . ALA B 1 161 ? 31.703 -10.023 -14.039 1 98.56 161 ALA B C 1
ATOM 7694 O O . ALA B 1 161 ? 32 -9.141 -13.234 1 98.56 161 ALA B O 1
ATOM 7695 N N . VAL B 1 162 ? 30.609 -10.656 -13.977 1 98.88 162 VAL B N 1
ATOM 7696 C CA . VAL B 1 162 ? 29.781 -10.742 -12.781 1 98.88 162 VAL B CA 1
ATOM 7697 C C . VAL B 1 162 ? 29.984 -12.094 -12.102 1 98.88 162 VAL B C 1
ATOM 7699 O O . VAL B 1 162 ? 29.875 -13.141 -12.75 1 98.88 162 VAL B O 1
ATOM 7702 N N . VAL B 1 163 ? 30.344 -12.102 -10.859 1 98.88 163 VAL B N 1
ATOM 7703 C CA . VAL B 1 163 ? 30.547 -13.328 -10.086 1 98.88 163 VAL B CA 1
ATOM 7704 C C . VAL B 1 163 ? 29.469 -13.438 -9.008 1 98.88 163 VAL B C 1
ATOM 7706 O O . VAL B 1 163 ? 29.375 -12.586 -8.125 1 98.88 163 VAL B O 1
ATOM 7709 N N . ILE B 1 164 ? 28.703 -14.508 -9.023 1 98.94 164 ILE B N 1
ATOM 7710 C CA . ILE B 1 164 ? 27.531 -14.633 -8.164 1 98.94 164 ILE B CA 1
ATOM 7711 C C . ILE B 1 164 ? 27.75 -15.734 -7.141 1 98.94 164 ILE B C 1
ATOM 7713 O O . ILE B 1 164 ? 27.797 -16.922 -7.492 1 98.94 164 ILE B O 1
ATOM 7717 N N . PRO B 1 165 ? 27.75 -15.414 -5.859 1 98.56 165 PRO B N 1
ATOM 7718 C CA . PRO B 1 165 ? 27.922 -16.422 -4.812 1 98.56 165 PRO B CA 1
ATOM 7719 C C . PRO B 1 165 ? 26.688 -17.328 -4.66 1 98.56 165 PRO B C 1
ATOM 7721 O O . PRO B 1 165 ? 25.625 -17.016 -5.207 1 98.56 165 PRO B O 1
ATOM 7724 N N . ASP B 1 166 ? 26.875 -18.406 -3.969 1 98.06 166 ASP B N 1
ATOM 7725 C CA . ASP B 1 166 ? 25.703 -19.109 -3.467 1 98.06 166 ASP B CA 1
ATOM 7726 C C . ASP B 1 166 ? 24.938 -18.266 -2.459 1 98.06 166 ASP B C 1
ATOM 7728 O O . ASP B 1 166 ? 25.469 -17.281 -1.935 1 98.06 166 ASP B O 1
ATOM 7732 N N . ALA B 1 167 ? 23.719 -18.656 -2.236 1 97.81 167 ALA B N 1
ATOM 7733 C CA . ALA B 1 167 ? 22.828 -17.906 -1.346 1 97.81 167 ALA B CA 1
ATOM 7734 C C . ALA B 1 167 ? 23.359 -17.906 0.085 1 97.81 167 ALA B C 1
ATOM 7736 O O . ALA B 1 167 ? 23.062 -17 0.863 1 97.81 167 ALA B O 1
ATOM 7737 N N . ASP B 1 168 ? 24.141 -18.891 0.456 1 94.38 168 ASP B N 1
ATOM 7738 C CA . ASP B 1 168 ? 24.625 -18.984 1.826 1 94.38 168 ASP B CA 1
ATOM 7739 C C . ASP B 1 168 ? 26.047 -18.406 1.938 1 94.38 168 ASP B C 1
ATOM 7741 O O . ASP B 1 168 ? 26.688 -18.531 2.986 1 94.38 168 ASP B O 1
ATOM 7745 N N . GLU B 1 169 ? 26.562 -17.875 0.871 1 97 169 GLU B N 1
ATOM 7746 C CA . GLU B 1 169 ? 27.875 -17.234 0.849 1 97 169 GLU B CA 1
ATOM 7747 C C . GLU B 1 169 ? 27.734 -15.727 0.624 1 97 169 GLU B C 1
ATOM 7749 O O . GLU B 1 169 ? 26.656 -15.234 0.293 1 97 169 GLU B O 1
ATOM 7754 N N . THR B 1 170 ? 28.828 -15.031 0.931 1 97.19 170 THR B N 1
ATOM 7755 C CA . THR B 1 170 ? 28.828 -13.586 0.787 1 97.19 170 THR B CA 1
ATOM 7756 C C . THR B 1 170 ? 29.812 -13.148 -0.291 1 97.19 170 THR B C 1
ATOM 7758 O O . THR B 1 170 ? 30.766 -13.875 -0.605 1 97.19 170 THR B O 1
ATOM 7761 N N . PRO B 1 171 ? 29.578 -11.969 -0.86 1 98.31 171 PRO B N 1
ATOM 7762 C CA . PRO B 1 171 ? 30.562 -11.414 -1.802 1 98.31 171 PRO B CA 1
ATOM 7763 C C . PRO B 1 171 ? 31.969 -11.344 -1.218 1 98.31 171 PRO B C 1
ATOM 7765 O O . PRO B 1 171 ? 32.938 -11.492 -1.949 1 98.31 171 PRO B O 1
ATOM 7768 N N . GLU B 1 172 ? 32.125 -11.172 0.041 1 97.31 172 GLU B N 1
ATOM 7769 C CA . GLU B 1 172 ? 33.406 -11 0.722 1 97.31 172 GLU B CA 1
ATOM 7770 C C . GLU B 1 172 ? 34.281 -12.227 0.535 1 97.31 172 GLU B C 1
ATOM 7772 O O . GLU B 1 172 ? 35.5 -12.094 0.387 1 97.31 172 GLU B O 1
ATOM 7777 N N . GLY B 1 173 ? 33.719 -13.422 0.548 1 95.44 173 GLY B N 1
ATOM 7778 C CA . GLY B 1 173 ? 34.5 -14.633 0.353 1 95.44 173 GLY B CA 1
ATOM 7779 C C . GLY B 1 173 ? 35.094 -14.742 -1.035 1 95.44 173 GLY B C 1
ATOM 7780 O O . GLY B 1 173 ? 36.125 -15.367 -1.217 1 95.44 173 GLY B O 1
ATOM 7781 N N . TYR B 1 174 ? 34.5 -14.211 -2.004 1 96.81 174 TYR B N 1
ATOM 7782 C CA . TYR B 1 174 ? 34.969 -14.227 -3.383 1 96.81 174 TYR B CA 1
ATOM 7783 C C . TYR B 1 174 ? 35.969 -13.109 -3.631 1 96.81 174 TYR B C 1
ATOM 7785 O O . TYR B 1 174 ? 36.844 -13.227 -4.504 1 96.81 174 TYR B O 1
ATOM 7793 N N . ALA B 1 175 ? 35.844 -12.039 -2.85 1 96.38 175 ALA B N 1
ATOM 7794 C CA . ALA B 1 175 ? 36.719 -10.859 -2.996 1 96.38 175 ALA B CA 1
ATOM 7795 C C . ALA B 1 175 ? 37.969 -10.992 -2.158 1 96.38 175 ALA B C 1
ATOM 7797 O O . ALA B 1 175 ? 38.812 -10.078 -2.119 1 96.38 175 ALA B O 1
ATOM 7798 N N . GLY B 1 176 ? 38.125 -12.117 -1.369 1 93.25 176 GLY B N 1
ATOM 7799 C CA . GLY B 1 176 ? 39.281 -12.344 -0.558 1 93.25 176 GLY B CA 1
ATOM 7800 C C . GLY B 1 176 ? 39.281 -11.57 0.748 1 93.25 176 GLY B C 1
ATOM 7801 O O . GLY B 1 176 ? 40.344 -11.352 1.356 1 93.25 176 GLY B O 1
ATOM 7802 N N . LEU B 1 177 ? 38.125 -11.078 1.136 1 94.56 177 LEU B N 1
ATOM 7803 C CA . LEU B 1 177 ? 38 -10.305 2.363 1 94.56 177 LEU B CA 1
ATOM 7804 C C . LEU B 1 177 ? 37.719 -11.211 3.553 1 94.56 177 LEU B C 1
ATOM 7806 O O . LEU B 1 177 ? 37.844 -10.797 4.707 1 94.56 177 LEU B O 1
ATOM 7810 N N . GLU B 1 178 ? 37.219 -12.344 3.32 1 91.88 178 GLU B N 1
ATOM 7811 C CA . GLU B 1 178 ? 37 -13.414 4.293 1 91.88 178 GLU B CA 1
ATOM 7812 C C . GLU B 1 178 ? 37.312 -14.781 3.697 1 91.88 178 GLU B C 1
ATOM 7814 O O . GLU B 1 178 ? 37.719 -14.875 2.529 1 91.88 178 GLU B O 1
ATOM 7819 N N . GLU B 1 179 ? 37.219 -15.781 4.52 1 89.62 179 GLU B N 1
ATOM 7820 C CA . GLU B 1 179 ? 37.469 -17.125 4.02 1 89.62 179 GLU B CA 1
ATOM 7821 C C . GLU B 1 179 ? 36.5 -17.5 2.904 1 89.62 179 GLU B C 1
ATOM 7823 O O . GLU B 1 179 ? 35.312 -17.281 3.021 1 89.62 179 GLU B O 1
ATOM 7828 N N . GLY B 1 180 ? 37 -18 1.772 1 92.06 180 GLY B N 1
ATOM 7829 C CA . GLY B 1 180 ? 36.219 -18.359 0.598 1 92.06 180 GLY B CA 1
ATOM 7830 C C . GLY B 1 180 ? 37.094 -18.719 -0.6 1 92.06 180 GLY B C 1
ATOM 7831 O O . GLY B 1 180 ? 38.312 -18.859 -0.471 1 92.06 180 GLY B O 1
ATOM 7832 N N . PRO B 1 181 ? 36.469 -18.828 -1.742 1 91.88 181 PRO B N 1
ATOM 7833 C CA . PRO B 1 181 ? 37.219 -19.266 -2.926 1 91.88 181 PRO B CA 1
ATOM 7834 C C . PRO B 1 181 ? 38.125 -18.156 -3.479 1 91.88 181 PRO B C 1
ATOM 7836 O O . PRO B 1 181 ? 39.125 -18.453 -4.164 1 91.88 181 PRO B O 1
ATOM 7839 N N . GLY B 1 182 ? 37.781 -16.922 -3.275 1 93.19 182 GLY B N 1
ATOM 7840 C CA . GLY B 1 182 ? 38.594 -15.805 -3.76 1 93.19 182 GLY B CA 1
ATOM 7841 C C . GLY B 1 182 ? 38.562 -15.664 -5.27 1 93.19 182 GLY B C 1
ATOM 7842 O O . GLY B 1 182 ? 39.438 -15.023 -5.852 1 93.19 182 GLY B O 1
ATOM 7843 N N . THR B 1 183 ? 37.656 -16.297 -5.859 1 95 183 THR B N 1
ATOM 7844 C CA . THR B 1 183 ? 37.594 -16.406 -7.316 1 95 183 THR B CA 1
ATOM 7845 C C . THR B 1 183 ? 37.562 -15.023 -7.961 1 95 183 THR B C 1
ATOM 7847 O O . THR B 1 183 ? 38.25 -14.789 -8.969 1 95 183 THR B O 1
ATOM 7850 N N . ALA B 1 184 ? 36.812 -14.078 -7.434 1 96.75 184 ALA B N 1
ATOM 7851 C CA . ALA B 1 184 ? 36.719 -12.734 -7.992 1 96.75 184 ALA B CA 1
ATOM 7852 C C . ALA B 1 184 ? 38.062 -11.992 -7.875 1 96.75 184 ALA B C 1
ATOM 7854 O O . ALA B 1 184 ? 38.438 -11.273 -8.789 1 96.75 184 ALA B O 1
ATOM 7855 N N . LEU B 1 185 ? 38.656 -12.141 -6.727 1 95.25 185 LEU B N 1
ATOM 7856 C CA . LEU B 1 185 ? 39.938 -11.5 -6.539 1 95.25 185 LEU B CA 1
ATOM 7857 C C . LEU B 1 185 ? 40.969 -12.039 -7.523 1 95.25 185 LEU B C 1
ATOM 7859 O O . LEU B 1 185 ? 41.719 -11.281 -8.125 1 95.25 185 LEU B O 1
ATOM 7863 N N . LYS B 1 186 ? 41 -13.375 -7.684 1 93.06 186 LYS B N 1
ATOM 7864 C CA . LYS B 1 186 ? 41.906 -14 -8.633 1 93.06 186 LYS B CA 1
ATOM 7865 C C . LYS B 1 186 ? 41.688 -13.469 -10.047 1 93.06 186 LYS B C 1
ATOM 7867 O O . LYS B 1 186 ? 42.656 -13.266 -10.797 1 93.06 186 LYS B O 1
ATOM 7872 N N . MET B 1 187 ? 40.5 -13.25 -10.398 1 94.56 187 MET B N 1
ATOM 7873 C CA . MET B 1 187 ? 40.156 -12.68 -11.703 1 94.56 187 MET B CA 1
ATOM 7874 C C . MET B 1 187 ? 40.656 -11.242 -11.805 1 94.56 187 MET B C 1
ATOM 7876 O O . MET B 1 187 ? 41.25 -10.859 -12.82 1 94.56 187 MET B O 1
ATOM 7880 N N . ALA B 1 188 ? 40.406 -10.5 -10.758 1 94.62 188 ALA B N 1
ATOM 7881 C CA . ALA B 1 188 ? 40.781 -9.094 -10.766 1 94.62 188 ALA B CA 1
ATOM 7882 C C . ALA B 1 188 ? 42.312 -8.953 -10.906 1 94.62 188 ALA B C 1
ATOM 7884 O O . ALA B 1 188 ? 42.781 -8.031 -11.57 1 94.62 188 ALA B O 1
ATOM 7885 N N . GLU B 1 189 ? 43 -9.812 -10.312 1 91.5 189 GLU B N 1
ATOM 7886 C CA . GLU B 1 189 ? 44.438 -9.789 -10.367 1 91.5 189 GLU B CA 1
ATOM 7887 C C . GLU B 1 189 ? 44.969 -10.086 -11.773 1 91.5 189 GLU B C 1
ATOM 7889 O O . GLU B 1 189 ? 46.094 -9.797 -12.102 1 91.5 189 GLU B O 1
ATOM 7894 N N . LYS B 1 190 ? 44.094 -10.586 -12.547 1 91.06 190 LYS B N 1
ATOM 7895 C CA . LYS B 1 190 ? 44.438 -10.891 -13.938 1 91.06 190 LYS B CA 1
ATOM 7896 C C . LYS B 1 190 ? 43.875 -9.82 -14.883 1 91.06 190 LYS B C 1
ATOM 7898 O O . LYS B 1 190 ? 43.938 -9.992 -16.109 1 91.06 190 LYS B O 1
ATOM 7903 N N . GLY B 1 191 ? 43.344 -8.805 -14.297 1 91.81 191 GLY B N 1
ATOM 7904 C CA . GLY B 1 191 ? 42.875 -7.68 -15.102 1 91.81 191 GLY B CA 1
ATOM 7905 C C . GLY B 1 191 ? 41.406 -7.727 -15.406 1 91.81 191 GLY B C 1
ATOM 7906 O O . GLY B 1 191 ? 40.938 -7.008 -16.281 1 91.81 191 GLY B O 1
ATOM 7907 N N . VAL B 1 192 ? 40.656 -8.562 -14.773 1 95.56 192 VAL B N 1
ATOM 7908 C CA . VAL B 1 192 ? 39.219 -8.633 -14.984 1 95.56 192 VAL B CA 1
ATOM 7909 C C . VAL B 1 192 ? 38.5 -7.738 -13.969 1 95.56 192 VAL B C 1
ATOM 7911 O O . VAL B 1 192 ? 38.688 -7.898 -12.758 1 95.56 192 VAL B O 1
ATOM 7914 N N . ARG B 1 193 ? 37.719 -6.754 -14.414 1 96.88 193 ARG B N 1
ATOM 7915 C CA . ARG B 1 193 ? 36.812 -6.023 -13.539 1 96.88 193 ARG B CA 1
ATOM 7916 C C . ARG B 1 193 ? 35.625 -6.898 -13.109 1 96.88 193 ARG B C 1
ATOM 7918 O O . ARG B 1 193 ? 34.969 -7.488 -13.945 1 96.88 193 ARG B O 1
ATOM 7925 N N . VAL B 1 194 ? 35.406 -7 -11.789 1 98.31 194 VAL B N 1
ATOM 7926 C CA . VAL B 1 194 ? 34.469 -7.996 -11.328 1 98.31 194 VAL B CA 1
ATOM 7927 C C . VAL B 1 194 ? 33.406 -7.336 -10.445 1 98.31 194 VAL B C 1
ATOM 7929 O O . VAL B 1 194 ? 33.75 -6.613 -9.5 1 98.31 194 VAL B O 1
ATOM 7932 N N . LEU B 1 195 ? 32.188 -7.484 -10.773 1 98.5 195 LEU B N 1
ATOM 7933 C CA . LEU B 1 195 ? 31.062 -7.109 -9.914 1 98.5 195 LEU B CA 1
ATOM 7934 C C . LEU B 1 195 ? 30.453 -8.336 -9.234 1 98.5 195 LEU B C 1
ATOM 7936 O O . LEU B 1 195 ? 30.203 -9.352 -9.883 1 98.5 195 LEU B O 1
ATOM 7940 N N . ILE B 1 196 ? 30.266 -8.305 -7.891 1 98.81 196 ILE B N 1
ATOM 7941 C CA . ILE B 1 196 ? 29.719 -9.406 -7.113 1 98.81 196 ILE B CA 1
ATOM 7942 C C . ILE B 1 196 ? 28.422 -8.969 -6.434 1 98.81 196 ILE B C 1
ATOM 7944 O O . ILE B 1 196 ? 28.453 -8.32 -5.387 1 98.81 196 ILE B O 1
ATOM 7948 N N . PRO B 1 197 ? 27.281 -9.375 -6.891 1 98.75 197 PRO B N 1
ATOM 7949 C CA . PRO B 1 197 ? 26.016 -8.984 -6.25 1 98.75 197 PRO B CA 1
ATOM 7950 C C . PRO B 1 197 ? 25.766 -9.742 -4.949 1 98.75 197 PRO B C 1
ATOM 7952 O O . PRO B 1 197 ? 26.188 -10.891 -4.805 1 98.75 197 PRO B O 1
ATOM 7955 N N . THR B 1 198 ? 25.109 -9.039 -4.039 1 98.56 198 THR B N 1
ATOM 7956 C CA . THR B 1 198 ? 24.5 -9.703 -2.895 1 98.56 198 THR B CA 1
ATOM 7957 C C . THR B 1 198 ? 23.172 -10.336 -3.291 1 98.56 198 THR B C 1
ATOM 7959 O O . THR B 1 198 ? 22.281 -9.656 -3.807 1 98.56 198 THR B O 1
ATOM 7962 N N . ILE B 1 199 ? 23.016 -11.656 -3.115 1 98.38 199 ILE B N 1
ATOM 7963 C CA . ILE B 1 199 ? 21.734 -12.297 -3.404 1 98.38 199 ILE B CA 1
ATOM 7964 C C . ILE B 1 199 ? 21.062 -12.703 -2.1 1 98.38 199 ILE B C 1
ATOM 7966 O O . ILE B 1 199 ? 21.688 -12.703 -1.038 1 98.38 199 ILE B O 1
ATOM 7970 N N . ILE B 1 200 ? 19.828 -12.984 -2.117 1 98.75 200 ILE B N 1
ATOM 7971 C CA . ILE B 1 200 ? 19.047 -13.297 -0.924 1 98.75 200 ILE B CA 1
ATOM 7972 C C . ILE B 1 200 ? 19.469 -14.656 -0.371 1 98.75 200 ILE B C 1
ATOM 7974 O O . ILE B 1 200 ? 19.594 -15.625 -1.118 1 98.75 200 ILE B O 1
ATOM 7978 N N . ASN B 1 201 ? 19.734 -14.703 0.936 1 98.44 201 ASN B N 1
ATOM 7979 C CA . ASN B 1 201 ? 20.219 -15.938 1.545 1 98.44 201 ASN B CA 1
ATOM 7980 C C . ASN B 1 201 ? 19.078 -16.797 2.061 1 98.44 201 ASN B C 1
ATOM 7982 O O . ASN B 1 201 ? 17.906 -16.5 1.826 1 98.44 201 ASN B O 1
ATOM 7986 N N . ARG B 1 202 ? 19.438 -17.984 2.693 1 98.25 202 ARG B N 1
ATOM 7987 C CA . ARG B 1 202 ? 18.438 -18.938 3.154 1 98.25 202 ARG B CA 1
ATOM 7988 C C . ARG B 1 202 ? 18.266 -18.859 4.668 1 98.25 202 ARG B C 1
ATOM 7990 O O . ARG B 1 202 ? 17.828 -19.828 5.297 1 98.25 202 ARG B O 1
ATOM 7997 N N . LYS B 1 203 ? 18.609 -17.672 5.25 1 97.62 203 LYS B N 1
ATOM 7998 C CA . LYS B 1 203 ? 18.375 -17.469 6.676 1 97.62 203 LYS B CA 1
ATOM 7999 C C . LYS B 1 203 ? 16.938 -17.016 6.93 1 97.62 203 LYS B C 1
ATOM 8001 O O . LYS B 1 203 ? 16.109 -16.984 6.012 1 97.62 203 LYS B O 1
ATOM 8006 N N . THR B 1 204 ? 16.578 -16.766 8.297 1 97.88 204 THR B N 1
ATOM 8007 C CA . THR B 1 204 ? 15.156 -16.609 8.578 1 97.88 204 THR B CA 1
ATOM 8008 C C . THR B 1 204 ? 14.914 -15.383 9.453 1 97.88 204 THR B C 1
ATOM 8010 O O . THR B 1 204 ? 13.773 -15.094 9.812 1 97.88 204 THR B O 1
ATOM 8013 N N . GLN B 1 205 ? 15.914 -14.602 9.75 1 95.88 205 GLN B N 1
ATOM 8014 C CA . GLN B 1 205 ? 15.805 -13.609 10.82 1 95.88 205 GLN B CA 1
ATOM 8015 C C . GLN B 1 205 ? 14.898 -12.461 10.406 1 95.88 205 GLN B C 1
ATOM 8017 O O . GLN B 1 205 ? 14.383 -11.734 11.266 1 95.88 205 GLN B O 1
ATOM 8022 N N . HIS B 1 206 ? 14.68 -12.289 9.102 1 96.25 206 HIS B N 1
ATOM 8023 C CA . HIS B 1 206 ? 13.859 -11.164 8.648 1 96.25 206 HIS B CA 1
ATOM 8024 C C . HIS B 1 206 ? 12.492 -11.641 8.172 1 96.25 206 HIS B C 1
ATOM 8026 O O . HIS B 1 206 ? 11.688 -10.844 7.684 1 96.25 206 HIS B O 1
ATOM 8032 N N . SER B 1 207 ? 12.164 -12.914 8.352 1 96.75 207 SER B N 1
ATOM 8033 C CA . SER B 1 207 ? 10.914 -13.477 7.859 1 96.75 207 SER B CA 1
ATOM 8034 C C . SER B 1 207 ? 9.82 -13.406 8.922 1 96.75 207 SER B C 1
ATOM 8036 O O . SER B 1 207 ? 9.438 -14.438 9.484 1 96.75 207 SER B O 1
ATOM 8038 N N . GLY B 1 208 ? 9.297 -12.266 9.062 1 94.44 208 GLY B N 1
ATOM 8039 C CA . GLY B 1 208 ? 8.25 -11.984 10.039 1 94.44 208 GLY B CA 1
ATOM 8040 C C . GLY B 1 208 ? 7.848 -10.523 10.07 1 94.44 208 GLY B C 1
ATOM 8041 O O . GLY B 1 208 ? 8.312 -9.727 9.25 1 94.44 208 GLY B O 1
ATOM 8042 N N . ARG B 1 209 ? 6.941 -10.211 10.898 1 92 209 ARG B N 1
ATOM 8043 C CA . ARG B 1 209 ? 6.445 -8.844 11.016 1 92 209 ARG B CA 1
ATOM 8044 C C . ARG B 1 209 ? 5.91 -8.578 12.422 1 92 209 ARG B C 1
ATOM 8046 O O . ARG B 1 209 ? 5.328 -9.469 13.047 1 92 209 ARG B O 1
ATOM 8053 N N . ASP B 1 210 ? 6.148 -7.391 12.828 1 88.25 210 ASP B N 1
ATOM 8054 C CA . ASP B 1 210 ? 5.512 -6.891 14.047 1 88.25 210 ASP B CA 1
ATOM 8055 C C . ASP B 1 210 ? 4.266 -6.07 13.719 1 88.25 210 ASP B C 1
ATOM 8057 O O . ASP B 1 210 ? 4.109 -5.594 12.594 1 88.25 210 ASP B O 1
ATOM 8061 N N . GLN B 1 211 ? 3.387 -5.965 14.617 1 85.88 211 GLN B N 1
ATOM 8062 C CA . GLN B 1 211 ? 2.219 -5.094 14.547 1 85.88 211 GLN B CA 1
ATOM 8063 C C . GLN B 1 211 ? 1.339 -5.449 13.352 1 85.88 211 GLN B C 1
ATOM 8065 O O . GLN B 1 211 ? 1.001 -4.582 12.539 1 85.88 211 GLN B O 1
ATOM 8070 N N . LEU B 1 212 ? 0.963 -6.66 13.289 1 89.44 212 LEU B N 1
ATOM 8071 C CA . LEU B 1 212 ? 0.101 -7.164 12.227 1 89.44 212 LEU B CA 1
ATOM 8072 C C . LEU B 1 212 ? -1.324 -6.648 12.391 1 89.44 212 LEU B C 1
ATOM 8074 O O . LEU B 1 212 ? -1.763 -6.371 13.508 1 89.44 212 LEU B O 1
ATOM 8078 N N . ILE B 1 213 ? -2.047 -6.434 11.273 1 85.94 213 ILE B N 1
ATOM 8079 C CA . ILE B 1 213 ? -3.469 -6.105 11.281 1 85.94 213 ILE B CA 1
ATOM 8080 C C . ILE B 1 213 ? -4.285 -7.344 11.641 1 85.94 213 ILE B C 1
ATOM 8082 O O . ILE B 1 213 ? -4.133 -8.398 11.016 1 85.94 213 ILE B O 1
ATOM 8086 N N . PRO B 1 214 ? -5.113 -7.234 12.594 1 82.12 214 PRO B N 1
ATOM 8087 C CA . PRO B 1 214 ? -5.941 -8.391 12.953 1 82.12 214 PRO B CA 1
ATOM 8088 C C . PRO B 1 214 ? -7.039 -8.672 11.93 1 82.12 214 PRO B C 1
ATOM 8090 O O . PRO B 1 214 ? -7.387 -7.793 11.133 1 82.12 214 PRO B O 1
ATOM 8093 N N . ALA B 1 215 ? -7.602 -9.875 11.992 1 76.69 215 ALA B N 1
ATOM 8094 C CA . ALA B 1 215 ? -8.672 -10.266 11.086 1 76.69 215 ALA B CA 1
ATOM 8095 C C . ALA B 1 215 ? -9.977 -9.539 11.422 1 76.69 215 ALA B C 1
ATOM 8097 O O . ALA B 1 215 ? -10.883 -9.461 10.594 1 76.69 215 ALA B O 1
ATOM 8098 N N . HIS B 1 216 ? -10.156 -9.078 12.648 1 75.12 216 HIS B N 1
ATOM 8099 C CA . HIS B 1 216 ? -11.25 -8.227 13.109 1 75.12 216 HIS B CA 1
ATOM 8100 C C . HIS B 1 216 ? -10.852 -7.449 14.359 1 75.12 216 HIS B C 1
ATOM 8102 O O . HIS B 1 216 ? -9.914 -7.836 15.062 1 75.12 216 HIS B O 1
ATOM 8108 N N . PRO B 1 217 ? -11.586 -6.355 14.664 1 69.88 217 PRO B N 1
ATOM 8109 C CA . PRO B 1 217 ? -11.156 -5.449 15.727 1 69.88 217 PRO B CA 1
ATOM 8110 C C . PRO B 1 217 ? -11.172 -6.109 17.109 1 69.88 217 PRO B C 1
ATOM 8112 O O . PRO B 1 217 ? -10.547 -5.609 18.047 1 69.88 217 PRO B O 1
ATOM 8115 N N . TRP B 1 218 ? -11.883 -7.215 17.219 1 72.12 218 TRP B N 1
ATOM 8116 C CA . TRP B 1 218 ? -12.023 -7.805 18.547 1 72.12 218 TRP B CA 1
ATOM 8117 C C . TRP B 1 218 ? -11.078 -8.992 18.719 1 72.12 218 TRP B C 1
ATOM 8119 O O . TRP B 1 218 ? -11.141 -9.695 19.734 1 72.12 218 TRP B O 1
ATOM 8129 N N . GLN B 1 219 ? -10.422 -9.164 17.625 1 63.5 219 GLN B N 1
ATOM 8130 C CA . GLN B 1 219 ? -9.438 -10.234 17.766 1 63.5 219 GLN B CA 1
ATOM 8131 C C . GLN B 1 219 ? -8.375 -9.875 18.797 1 63.5 219 GLN B C 1
ATOM 8133 O O . GLN B 1 219 ? -7.719 -8.836 18.688 1 63.5 219 GLN B O 1
ATOM 8138 N N . ASN B 1 220 ? -8.617 -10.391 20.031 1 54.41 220 ASN B N 1
ATOM 8139 C CA . ASN B 1 220 ? -7.57 -10.188 21.031 1 54.41 220 ASN B CA 1
ATOM 8140 C C . ASN B 1 220 ? -6.234 -10.766 20.562 1 54.41 220 ASN B C 1
ATOM 8142 O O . ASN B 1 220 ? -6.09 -11.977 20.438 1 54.41 220 ASN B O 1
ATOM 8146 N N . LEU B 1 221 ? -5.531 -9.93 19.969 1 54.06 221 LEU B N 1
ATOM 8147 C CA . LEU B 1 221 ? -4.223 -10.477 19.641 1 54.06 221 LEU B CA 1
ATOM 8148 C C . LEU B 1 221 ? -3.248 -10.32 20.797 1 54.06 221 LEU B C 1
ATOM 8150 O O . LEU B 1 221 ? -3.066 -9.219 21.312 1 54.06 221 LEU B O 1
ATOM 8154 N N . ASP B 1 222 ? -3.119 -11.234 21.656 1 49.75 222 ASP B N 1
ATOM 8155 C CA . ASP B 1 222 ? -2.014 -11.203 22.609 1 49.75 222 ASP B CA 1
ATOM 8156 C C . ASP B 1 222 ? -0.722 -10.75 21.938 1 49.75 222 ASP B C 1
ATOM 8158 O O . ASP B 1 222 ? -0.669 -10.617 20.703 1 49.75 222 ASP B O 1
ATOM 8162 N N . ASP B 1 223 ? 0.08 -10.047 22.766 1 48.16 223 ASP B N 1
ATOM 8163 C CA . ASP B 1 223 ? 1.391 -9.586 22.312 1 48.16 223 ASP B CA 1
ATOM 8164 C C . ASP B 1 223 ? 1.975 -10.508 21.25 1 48.16 223 ASP B C 1
ATOM 8166 O O . ASP B 1 223 ? 2.621 -10.047 20.312 1 48.16 223 ASP B O 1
ATOM 8170 N N . TYR B 1 224 ? 1.736 -11.789 21.531 1 47.31 224 TYR B N 1
ATOM 8171 C CA . TYR B 1 224 ? 2.256 -12.828 20.656 1 47.31 224 TYR B CA 1
ATOM 8172 C C . TYR B 1 224 ? 1.584 -12.781 19.297 1 47.31 224 TYR B C 1
ATOM 8174 O O . TYR B 1 224 ? 2.176 -13.188 18.281 1 47.31 224 TYR B O 1
ATOM 8182 N N . SER B 1 225 ? 0.415 -12.086 19.297 1 60.19 225 SER B N 1
ATOM 8183 C CA . SER B 1 225 ? -0.344 -12.195 18.062 1 60.19 225 SER B CA 1
ATOM 8184 C C . SER B 1 225 ? -0.12 -10.984 17.156 1 60.19 225 SER B C 1
ATOM 8186 O O . SER B 1 225 ? -0.233 -11.086 15.938 1 60.19 225 SER B O 1
ATOM 8188 N N . VAL B 1 226 ? 0.397 -9.977 17.828 1 73.56 226 VAL B N 1
ATOM 8189 C CA . VAL B 1 226 ? 0.575 -8.797 16.984 1 73.56 226 VAL B CA 1
ATOM 8190 C C . VAL B 1 226 ? 1.911 -8.891 16.25 1 73.56 226 VAL B C 1
ATOM 8192 O O . VAL B 1 226 ? 2.154 -8.141 15.297 1 73.56 226 VAL B O 1
ATOM 8195 N N . SER B 1 227 ? 2.654 -9.906 16.625 1 85.81 227 SER B N 1
ATOM 8196 C CA . SER B 1 227 ? 3.943 -10.141 15.992 1 85.81 227 SER B CA 1
ATOM 8197 C C . SER B 1 227 ? 4.113 -11.602 15.602 1 85.81 227 SER B C 1
ATOM 8199 O O . SER B 1 227 ? 3.842 -12.5 16.406 1 85.81 227 SER B O 1
ATOM 8201 N N . ARG B 1 228 ? 4.449 -11.875 14.422 1 90.56 228 ARG B N 1
ATOM 8202 C CA . ARG B 1 228 ? 4.699 -13.242 13.977 1 90.56 228 ARG B CA 1
ATOM 8203 C C . ARG B 1 228 ? 6.012 -13.336 13.203 1 90.56 228 ARG B C 1
ATOM 8205 O O . ARG B 1 228 ? 6.211 -12.617 12.219 1 90.56 228 ARG B O 1
ATOM 8212 N N . TRP B 1 229 ? 6.828 -14.164 13.688 1 94.19 229 TRP B N 1
ATOM 8213 C CA . TRP B 1 229 ? 8.086 -14.492 13.016 1 94.19 229 TRP B CA 1
ATOM 8214 C C . TRP B 1 229 ? 8.148 -15.977 12.68 1 94.19 229 TRP B C 1
ATOM 8216 O O . TRP B 1 229 ? 7.48 -16.797 13.312 1 94.19 229 TRP B O 1
ATOM 8226 N N . SER B 1 230 ? 8.883 -16.375 11.68 1 95.25 230 SER B N 1
ATOM 8227 C CA . SER B 1 230 ? 8.797 -17.75 11.164 1 95.25 230 SER B CA 1
ATOM 8228 C C . SER B 1 230 ? 10.172 -18.266 10.773 1 95.25 230 SER B C 1
ATOM 8230 O O . SER B 1 230 ? 11.156 -17.516 10.773 1 95.25 230 SER B O 1
ATOM 8232 N N . ASN B 1 231 ? 10.188 -19.547 10.516 1 96.94 231 ASN B N 1
ATOM 8233 C CA . ASN B 1 231 ? 11.391 -20.188 9.992 1 96.94 231 ASN B CA 1
ATOM 8234 C C . ASN B 1 231 ? 11.383 -20.234 8.469 1 96.94 231 ASN B C 1
ATOM 8236 O O . ASN B 1 231 ? 12.102 -21.047 7.863 1 96.94 231 ASN B O 1
ATOM 8240 N N . ILE B 1 232 ? 10.516 -19.422 7.805 1 96.75 232 ILE B N 1
ATOM 8241 C CA . ILE B 1 232 ? 10.547 -19.266 6.355 1 96.75 232 ILE B CA 1
ATOM 8242 C C . ILE B 1 232 ? 11.852 -18.609 5.934 1 96.75 232 ILE B C 1
ATOM 8244 O O . ILE B 1 232 ? 12.211 -17.547 6.449 1 96.75 232 ILE B O 1
ATOM 8248 N N . THR B 1 233 ? 12.547 -19.266 5.039 1 98 233 THR B N 1
ATOM 8249 C CA . THR B 1 233 ? 13.789 -18.641 4.586 1 98 233 THR B CA 1
ATOM 8250 C C . THR B 1 233 ? 13.508 -17.328 3.869 1 98 233 THR B C 1
ATOM 8252 O O . THR B 1 233 ? 12.406 -17.125 3.344 1 98 233 THR B O 1
ATOM 8255 N N . HIS B 1 234 ? 14.555 -16.438 3.854 1 98.5 234 HIS B N 1
ATOM 8256 C CA . HIS B 1 234 ? 14.406 -15.164 3.158 1 98.5 234 HIS B CA 1
ATOM 8257 C C . HIS B 1 234 ? 14.031 -15.375 1.695 1 98.5 234 HIS B C 1
ATOM 8259 O O . HIS B 1 234 ? 13.234 -14.617 1.135 1 98.5 234 HIS B O 1
ATOM 8265 N N . ARG B 1 235 ? 14.547 -16.375 1.027 1 98.5 235 ARG B N 1
ATOM 8266 C CA . ARG B 1 235 ? 14.258 -16.656 -0.378 1 98.5 235 ARG B CA 1
ATOM 8267 C C . ARG B 1 235 ? 12.812 -17.094 -0.568 1 98.5 235 ARG B C 1
ATOM 8269 O O . ARG B 1 235 ? 12.133 -16.625 -1.49 1 98.5 235 ARG B O 1
ATOM 8276 N N . GLU B 1 236 ? 12.344 -18 0.302 1 97 236 GLU B N 1
ATOM 8277 C CA . GLU B 1 236 ? 10.953 -18.422 0.229 1 97 236 GLU B CA 1
ATOM 8278 C C . GLU B 1 236 ? 10.008 -17.25 0.52 1 97 236 GLU B C 1
ATOM 8280 O O . GLU B 1 236 ? 8.945 -17.141 -0.094 1 97 236 GLU B O 1
ATOM 8285 N N . TRP B 1 237 ? 10.422 -16.391 1.491 1 97.5 237 TRP B N 1
ATOM 8286 C CA . TRP B 1 237 ? 9.625 -15.227 1.863 1 97.5 237 TRP B CA 1
ATOM 8287 C C . TRP B 1 237 ? 9.375 -14.336 0.656 1 97.5 237 TRP B C 1
ATOM 8289 O O . TRP B 1 237 ? 8.242 -13.914 0.413 1 97.5 237 TRP B O 1
ATOM 8299 N N . ILE B 1 238 ? 10.43 -14.078 -0.136 1 98.25 238 ILE B N 1
ATOM 8300 C CA . ILE B 1 238 ? 10.312 -13.242 -1.329 1 98.25 238 ILE B CA 1
ATOM 8301 C C . ILE B 1 238 ? 9.531 -13.992 -2.406 1 98.25 238 ILE B C 1
ATOM 8303 O O . ILE B 1 238 ? 8.727 -13.391 -3.129 1 98.25 238 ILE B O 1
ATOM 8307 N N . TRP B 1 239 ? 9.742 -15.273 -2.49 1 97 239 TRP B N 1
ATOM 8308 C CA . TRP B 1 239 ? 9.047 -16.078 -3.49 1 97 239 TRP B CA 1
ATOM 8309 C C . TRP B 1 239 ? 7.539 -16.031 -3.283 1 97 239 TRP B C 1
ATOM 8311 O O . TRP B 1 239 ? 6.781 -15.844 -4.238 1 97 239 TRP B O 1
ATOM 8321 N N . ARG B 1 240 ? 7.035 -16.172 -2.092 1 95.31 240 ARG B N 1
ATOM 8322 C CA . ARG B 1 240 ? 5.605 -16.234 -1.794 1 95.31 240 ARG B CA 1
ATOM 8323 C C . ARG B 1 240 ? 4.891 -14.992 -2.33 1 95.31 240 ARG B C 1
ATOM 8325 O O . ARG B 1 240 ? 3.826 -15.109 -2.943 1 95.31 240 ARG B O 1
ATOM 8332 N N . GLN B 1 241 ? 5.488 -13.852 -2.113 1 96 241 GLN B N 1
ATOM 8333 C CA . GLN B 1 241 ? 4.812 -12.617 -2.506 1 96 241 GLN B CA 1
ATOM 8334 C C . GLN B 1 241 ? 5.035 -12.32 -3.986 1 96 241 GLN B C 1
ATOM 8336 O O . GLN B 1 241 ? 4.094 -11.953 -4.695 1 96 241 GLN B O 1
ATOM 8341 N N . SER B 1 242 ? 6.23 -12.508 -4.461 1 96.62 242 SER B N 1
ATOM 8342 C CA . SER B 1 242 ? 6.555 -12.141 -5.836 1 96.62 242 SER B CA 1
ATOM 8343 C C . SER B 1 242 ? 5.859 -13.07 -6.832 1 96.62 242 SER B C 1
ATOM 8345 O O . SER B 1 242 ? 5.395 -12.625 -7.879 1 96.62 242 SER B O 1
ATOM 8347 N N . TYR B 1 243 ? 5.715 -14.352 -6.496 1 95.81 243 TYR B N 1
ATOM 8348 C CA . TYR B 1 243 ? 5.133 -15.359 -7.371 1 95.81 243 TYR B CA 1
ATOM 8349 C C . TYR B 1 243 ? 3.705 -14.992 -7.758 1 95.81 243 TYR B C 1
ATOM 8351 O O . TYR B 1 243 ? 3.334 -15.062 -8.93 1 95.81 243 TYR B O 1
ATOM 8359 N N . VAL B 1 244 ? 2.963 -14.523 -6.84 1 95.25 244 VAL B N 1
ATOM 8360 C CA . VAL B 1 244 ? 1.559 -14.172 -7.027 1 95.25 244 VAL B CA 1
ATOM 8361 C C . VAL B 1 244 ? 1.447 -12.93 -7.906 1 95.25 244 VAL B C 1
ATOM 8363 O O . VAL B 1 244 ? 0.466 -12.758 -8.633 1 95.25 244 VAL B O 1
ATOM 8366 N N . MET B 1 245 ? 2.488 -12.094 -7.875 1 95.88 245 MET B N 1
ATOM 8367 C CA . MET B 1 245 ? 2.449 -10.828 -8.594 1 95.88 245 MET B CA 1
ATOM 8368 C C . MET B 1 245 ? 3.148 -10.945 -9.945 1 95.88 245 MET B C 1
ATOM 8370 O O . MET B 1 245 ? 3.486 -9.93 -10.562 1 95.88 245 MET B O 1
ATOM 8374 N N . GLY B 1 246 ? 3.42 -12.188 -10.391 1 95.25 246 GLY B N 1
ATOM 8375 C CA . GLY B 1 246 ? 4.004 -12.398 -11.703 1 95.25 246 GLY B CA 1
ATOM 8376 C C . GLY B 1 246 ? 5.5 -12.148 -11.742 1 95.25 246 GLY B C 1
ATOM 8377 O O . GLY B 1 246 ? 6.062 -11.844 -12.797 1 95.25 246 GLY B O 1
ATOM 8378 N N . HIS B 1 247 ? 6.07 -12.172 -10.617 1 96.12 247 HIS B N 1
ATOM 8379 C CA . HIS B 1 247 ? 7.523 -12.133 -10.469 1 96.12 247 HIS B CA 1
ATOM 8380 C C . HIS B 1 247 ? 8.039 -13.375 -9.75 1 96.12 247 HIS B C 1
ATOM 8382 O O . HIS B 1 247 ? 7.266 -14.094 -9.117 1 96.12 247 HIS B O 1
ATOM 8388 N N . HIS B 1 248 ? 9.18 -13.711 -9.977 1 97.56 248 HIS B N 1
ATOM 8389 C CA . HIS B 1 248 ? 9.898 -14.789 -9.305 1 97.56 248 HIS B CA 1
ATOM 8390 C C . HIS B 1 248 ? 11.227 -14.297 -8.734 1 97.56 248 HIS B C 1
ATOM 8392 O O . HIS B 1 248 ? 11.875 -13.43 -9.328 1 97.56 248 HIS B O 1
ATOM 8398 N N . ILE B 1 249 ? 11.625 -14.75 -7.602 1 98.19 249 ILE B N 1
ATOM 8399 C CA . ILE B 1 249 ? 12.891 -14.305 -7.023 1 98.19 249 ILE B CA 1
ATOM 8400 C C . ILE B 1 249 ? 14.023 -14.555 -8.016 1 98.19 249 ILE B C 1
ATOM 8402 O O . ILE B 1 249 ? 14.969 -13.766 -8.094 1 98.19 249 ILE B O 1
ATOM 8406 N N . ILE B 1 250 ? 13.961 -15.625 -8.758 1 98.38 250 ILE B N 1
ATOM 8407 C CA . ILE B 1 250 ? 14.953 -15.906 -9.781 1 98.38 250 ILE B CA 1
ATOM 8408 C C . ILE B 1 250 ? 14.977 -14.766 -10.805 1 98.38 250 ILE B C 1
ATOM 8410 O O . ILE B 1 250 ? 16.047 -14.242 -11.133 1 98.38 250 ILE B O 1
ATOM 8414 N N . GLY B 1 251 ? 13.781 -14.445 -11.273 1 98 251 GLY B N 1
ATOM 8415 C CA . GLY B 1 251 ? 13.695 -13.367 -12.242 1 98 251 GLY B CA 1
ATOM 8416 C C . GLY B 1 251 ? 14.188 -12.039 -11.711 1 98 251 GLY B C 1
ATOM 8417 O O . GLY B 1 251 ? 14.836 -11.273 -12.43 1 98 251 GLY B O 1
ATOM 8418 N N . MET B 1 252 ? 13.898 -11.742 -10.5 1 97.56 252 MET B N 1
ATOM 8419 C CA . MET B 1 252 ? 14.336 -10.492 -9.883 1 97.56 252 MET B CA 1
ATOM 8420 C C . MET B 1 252 ? 15.852 -10.445 -9.773 1 97.56 252 MET B C 1
ATOM 8422 O O . MET B 1 252 ? 16.469 -9.43 -10.102 1 97.56 252 MET B O 1
ATOM 8426 N N . GLU B 1 253 ? 16.438 -11.508 -9.344 1 98.38 253 GLU B N 1
ATOM 8427 C CA . GLU B 1 253 ? 17.891 -11.531 -9.172 1 98.38 253 GLU B CA 1
ATOM 8428 C C . GLU B 1 253 ? 18.609 -11.617 -10.523 1 98.38 253 GLU B C 1
ATOM 8430 O O . GLU B 1 253 ? 19.688 -11.062 -10.688 1 98.38 253 GLU B O 1
ATOM 8435 N N . VAL B 1 254 ? 18.031 -12.305 -11.492 1 98.25 254 VAL B N 1
ATOM 8436 C CA . VAL B 1 254 ? 18.578 -12.305 -12.844 1 98.25 254 VAL B CA 1
ATOM 8437 C C . VAL B 1 254 ? 18.594 -10.883 -13.398 1 98.25 254 VAL B C 1
ATOM 8439 O O . VAL B 1 254 ? 19.562 -10.469 -14.031 1 98.25 254 VAL B O 1
ATOM 8442 N N . GLN B 1 255 ? 17.578 -10.156 -13.172 1 97.12 255 GLN B N 1
ATOM 8443 C CA . GLN B 1 255 ? 17.531 -8.773 -13.648 1 97.12 255 GLN B CA 1
ATOM 8444 C C . GLN B 1 255 ? 18.609 -7.926 -12.984 1 97.12 255 GLN B C 1
ATOM 8446 O O . GLN B 1 255 ? 19.141 -6.996 -13.594 1 97.12 255 GLN B O 1
ATOM 8451 N N . LYS B 1 256 ? 18.891 -8.227 -11.75 1 97 256 LYS B N 1
ATOM 8452 C CA . LYS B 1 256 ? 20 -7.543 -11.086 1 97 256 LYS B CA 1
ATOM 8453 C C . LYS B 1 256 ? 21.328 -7.82 -11.797 1 97 256 LYS B C 1
ATOM 8455 O O . LYS B 1 256 ? 22.141 -6.918 -11.969 1 97 256 LYS B O 1
ATOM 8460 N N . VAL B 1 257 ? 21.531 -9.031 -12.211 1 98.12 257 VAL B N 1
ATOM 8461 C CA . VAL B 1 257 ? 22.734 -9.422 -12.93 1 98.12 257 VAL B CA 1
ATOM 8462 C C . VAL B 1 257 ? 22.766 -8.758 -14.305 1 98.12 257 VAL B C 1
ATOM 8464 O O . VAL B 1 257 ? 23.797 -8.234 -14.727 1 98.12 257 VAL B O 1
ATOM 8467 N N . LEU B 1 258 ? 21.625 -8.797 -14.969 1 97.69 258 LEU B N 1
ATOM 8468 C CA . LEU B 1 258 ? 21.547 -8.188 -16.297 1 97.69 258 LEU B CA 1
ATOM 8469 C C . LEU B 1 258 ? 21.812 -6.688 -16.219 1 97.69 258 LEU B C 1
ATOM 8471 O O . LEU B 1 258 ? 22.438 -6.121 -17.125 1 97.69 258 LEU B O 1
ATOM 8475 N N . ALA B 1 259 ? 21.328 -6.051 -15.164 1 96.81 259 ALA B N 1
ATOM 8476 C CA . ALA B 1 259 ? 21.609 -4.633 -14.961 1 96.81 259 ALA B CA 1
ATOM 8477 C C . ALA B 1 259 ? 23.109 -4.41 -14.742 1 96.81 259 ALA B C 1
ATOM 8479 O O . ALA B 1 259 ? 23.672 -3.412 -15.203 1 96.81 259 ALA B O 1
ATOM 8480 N N . ALA B 1 260 ? 23.703 -5.266 -14 1 97.19 260 ALA B N 1
ATOM 8481 C CA . ALA B 1 260 ? 25.156 -5.207 -13.836 1 97.19 260 ALA B CA 1
ATOM 8482 C C . ALA B 1 260 ? 25.859 -5.324 -15.18 1 97.19 260 ALA B C 1
ATOM 8484 O O . ALA B 1 260 ? 26.812 -4.586 -15.453 1 97.19 260 ALA B O 1
ATOM 8485 N N . VAL B 1 261 ? 25.438 -6.223 -16 1 96.81 261 VAL B N 1
ATOM 8486 C CA . VAL B 1 261 ? 26.016 -6.41 -17.328 1 96.81 261 VAL B CA 1
ATOM 8487 C C . VAL B 1 261 ? 25.844 -5.133 -18.156 1 96.81 261 VAL B C 1
ATOM 8489 O O . VAL B 1 261 ? 26.75 -4.711 -18.859 1 96.81 261 VAL B O 1
ATOM 8492 N N . ASP B 1 262 ? 24.656 -4.566 -18.031 1 95.25 262 ASP B N 1
ATOM 8493 C CA . ASP B 1 262 ? 24.406 -3.297 -18.719 1 95.25 262 ASP B CA 1
ATOM 8494 C C . ASP B 1 262 ? 25.453 -2.254 -18.328 1 95.25 262 ASP B C 1
ATOM 8496 O O . ASP B 1 262 ? 25.984 -1.553 -19.188 1 95.25 262 ASP B O 1
ATOM 8500 N N . TRP B 1 263 ? 25.688 -2.152 -17.062 1 94.25 263 TRP B N 1
ATOM 8501 C CA . TRP B 1 263 ? 26.656 -1.179 -16.594 1 94.25 263 TRP B CA 1
ATOM 8502 C C . TRP B 1 263 ? 28.062 -1.52 -17.094 1 94.25 263 TRP B C 1
ATOM 8504 O O . TRP B 1 263 ? 28.812 -0.63 -17.484 1 94.25 263 TRP B O 1
ATOM 8514 N N . LEU B 1 264 ? 28.469 -2.775 -17.109 1 94.94 264 LEU B N 1
ATOM 8515 C CA . LEU B 1 264 ? 29.781 -3.209 -17.562 1 94.94 264 LEU B CA 1
ATOM 8516 C C . LEU B 1 264 ? 29.969 -2.91 -19.047 1 94.94 264 LEU B C 1
ATOM 8518 O O . LEU B 1 264 ? 31.047 -2.484 -19.469 1 94.94 264 LEU B O 1
ATOM 8522 N N . VAL B 1 265 ? 28.953 -3.148 -19.781 1 93.5 265 VAL B N 1
ATOM 8523 C CA . VAL B 1 265 ? 29 -2.898 -21.219 1 93.5 265 VAL B CA 1
ATOM 8524 C C . VAL B 1 265 ? 29.172 -1.403 -21.469 1 93.5 265 VAL B C 1
ATOM 8526 O O . VAL B 1 265 ? 29.969 -1 -22.312 1 93.5 265 VAL B O 1
ATOM 8529 N N . LYS B 1 266 ? 28.422 -0.598 -20.75 1 89.94 266 LYS B N 1
ATOM 8530 C CA . LYS B 1 266 ? 28.453 0.852 -20.906 1 89.94 266 LYS B CA 1
ATOM 8531 C C . LYS B 1 266 ? 29.812 1.424 -20.5 1 89.94 266 LYS B C 1
ATOM 8533 O O . LYS B 1 266 ? 30.234 2.461 -21.016 1 89.94 266 LYS B O 1
ATOM 8538 N N . ASN B 1 267 ? 30.5 0.752 -19.656 1 89.69 267 ASN B N 1
ATOM 8539 C CA . ASN B 1 267 ? 31.75 1.277 -19.109 1 89.69 267 ASN B CA 1
ATOM 8540 C C . ASN B 1 267 ? 32.969 0.497 -19.625 1 89.69 267 ASN B C 1
ATOM 8542 O O . ASN B 1 267 ? 33.969 0.399 -18.938 1 89.69 267 ASN B O 1
ATOM 8546 N N . LYS B 1 268 ? 32.875 -0.103 -20.75 1 90.25 268 LYS B N 1
ATOM 8547 C CA . LYS B 1 268 ? 34.031 -0.71 -21.406 1 90.25 268 LYS B CA 1
ATOM 8548 C C . LYS B 1 268 ? 35.094 0.331 -21.688 1 90.25 268 LYS B C 1
ATOM 8550 O O . LYS B 1 268 ? 34.781 1.49 -21.984 1 90.25 268 LYS B O 1
ATOM 8555 N N . THR B 1 269 ? 36.438 0.149 -21.422 1 80.75 269 THR B N 1
ATOM 8556 C CA . THR B 1 269 ? 37.531 1.078 -21.547 1 80.75 269 THR B CA 1
ATOM 8557 C C . THR B 1 269 ? 37.875 1.319 -23.016 1 80.75 269 THR B C 1
ATOM 8559 O O . THR B 1 269 ? 38.781 2.107 -23.328 1 80.75 269 THR B O 1
ATOM 8562 N N . GLY B 1 270 ? 37.125 1.066 -24.031 1 66.81 270 GLY B N 1
ATOM 8563 C CA . GLY B 1 270 ? 37.344 1.436 -25.406 1 66.81 270 GLY B CA 1
ATOM 8564 C C . GLY B 1 270 ? 38.125 0.389 -26.188 1 66.81 270 GLY B C 1
ATOM 8565 O O . GLY B 1 270 ? 38.281 0.488 -27.406 1 66.81 270 GLY B O 1
ATOM 8566 N N . LYS B 1 271 ? 38.969 -0.43 -25.5 1 61.72 271 LYS B N 1
ATOM 8567 C CA . LYS B 1 271 ? 39.656 -1.443 -26.281 1 61.72 271 LYS B CA 1
ATOM 8568 C C . LYS B 1 271 ? 38.688 -2.447 -26.875 1 61.72 271 LYS B C 1
ATOM 8570 O O . LYS B 1 271 ? 37.719 -2.834 -26.234 1 61.72 271 LYS B O 1
ATOM 8575 N N . SER B 1 272 ? 38.438 -2.459 -28.125 1 56.59 272 SER B N 1
ATOM 8576 C CA . SER B 1 272 ? 37.438 -3.072 -28.984 1 56.59 272 SER B CA 1
ATOM 8577 C C . SER B 1 272 ? 37.094 -4.48 -28.531 1 56.59 272 SER B C 1
ATOM 8579 O O . SER B 1 272 ? 35.969 -4.953 -28.734 1 56.59 272 SER B O 1
ATOM 8581 N N . ASP B 1 273 ? 38 -5.207 -27.734 1 74.81 273 ASP B N 1
ATOM 8582 C CA . ASP B 1 273 ? 37.688 -6.625 -27.641 1 74.81 273 ASP B CA 1
ATOM 8583 C C . ASP B 1 273 ? 37.469 -7.051 -26.188 1 74.81 273 ASP B C 1
ATOM 8585 O O . ASP B 1 273 ? 37.812 -8.18 -25.812 1 74.81 273 ASP B O 1
ATOM 8589 N N . GLU B 1 274 ? 36.906 -6.164 -25.328 1 90 274 GLU B N 1
ATOM 8590 C CA . GLU B 1 274 ? 36.688 -6.555 -23.938 1 90 274 GLU B CA 1
ATOM 8591 C C . GLU B 1 274 ? 35.5 -7.473 -23.812 1 90 274 GLU B C 1
ATOM 8593 O O . GLU B 1 274 ? 34.375 -7.062 -24.094 1 90 274 GLU B O 1
ATOM 8598 N N . LYS B 1 275 ? 35.75 -8.688 -23.344 1 96 275 LYS B N 1
ATOM 8599 C CA . LYS B 1 275 ? 34.656 -9.664 -23.219 1 96 275 LYS B CA 1
ATOM 8600 C C . LYS B 1 275 ? 34 -9.57 -21.844 1 96 275 LYS B C 1
ATOM 8602 O O . LYS B 1 275 ? 34.594 -9.039 -20.891 1 96 275 LYS B O 1
ATOM 8607 N N . ILE B 1 276 ? 32.812 -9.984 -21.797 1 97.88 276 ILE B N 1
ATOM 8608 C CA . ILE B 1 276 ? 32.031 -10.008 -20.562 1 97.88 276 ILE B CA 1
ATOM 8609 C C . ILE B 1 276 ? 31.719 -11.445 -20.172 1 97.88 276 ILE B C 1
ATOM 8611 O O . ILE B 1 276 ? 31.234 -12.227 -21.016 1 97.88 276 ILE B O 1
ATOM 8615 N N . GLY B 1 277 ? 31.984 -11.828 -18.969 1 98.62 277 GLY B N 1
ATOM 8616 C CA . GLY B 1 277 ? 31.656 -13.148 -18.469 1 98.62 277 GLY B CA 1
ATOM 8617 C C . GLY B 1 277 ? 30.719 -13.117 -17.266 1 98.62 277 GLY B C 1
ATOM 8618 O O . GLY B 1 277 ? 30.516 -12.062 -16.672 1 98.62 277 GLY B O 1
ATOM 8619 N N . VAL B 1 278 ? 30.125 -14.211 -16.953 1 98.88 278 VAL B N 1
ATOM 8620 C CA . VAL B 1 278 ? 29.359 -14.414 -15.727 1 98.88 278 VAL B CA 1
ATOM 8621 C C . VAL B 1 278 ? 29.734 -15.75 -15.094 1 98.88 278 VAL B C 1
ATOM 8623 O O . VAL B 1 278 ? 29.953 -16.734 -15.805 1 98.88 278 VAL B O 1
ATOM 8626 N N . MET B 1 279 ? 29.891 -15.758 -13.859 1 98.81 279 MET B N 1
ATOM 8627 C CA . MET B 1 279 ? 30.188 -16.969 -13.094 1 98.81 279 MET B CA 1
ATOM 8628 C C . MET B 1 279 ? 29.297 -17.062 -11.859 1 98.81 279 MET B C 1
ATOM 8630 O O . MET B 1 279 ? 28.984 -16.047 -11.227 1 98.81 279 MET B O 1
ATOM 8634 N N . GLY B 1 280 ? 28.922 -18.266 -11.539 1 98.75 280 GLY B N 1
ATOM 8635 C CA . GLY B 1 280 ? 28.188 -18.438 -10.297 1 98.75 280 GLY B CA 1
ATOM 8636 C C . GLY B 1 280 ? 28.312 -19.844 -9.727 1 98.75 280 GLY B C 1
ATOM 8637 O O . GLY B 1 280 ? 28.703 -20.766 -10.438 1 98.75 280 GLY B O 1
ATOM 8638 N N . TYR B 1 281 ? 28.031 -19.953 -8.461 1 98.38 281 TYR B N 1
ATOM 8639 C CA . TYR B 1 281 ? 28.078 -21.234 -7.758 1 98.38 281 TYR B CA 1
ATOM 8640 C C . TYR B 1 281 ? 26.734 -21.562 -7.125 1 98.38 281 TYR B C 1
ATOM 8642 O O . TYR B 1 281 ? 26.125 -20.703 -6.461 1 98.38 281 TYR B O 1
ATOM 8650 N N . ALA B 1 282 ? 26.188 -22.812 -7.316 1 97.62 282 ALA B N 1
ATOM 8651 C CA . ALA B 1 282 ? 24.938 -23.312 -6.734 1 97.62 282 ALA B CA 1
ATOM 8652 C C . ALA B 1 282 ? 23.766 -22.391 -7.086 1 97.62 282 ALA B C 1
ATOM 8654 O O . ALA B 1 282 ? 23.375 -22.297 -8.25 1 97.62 282 ALA B O 1
ATOM 8655 N N . GLU B 1 283 ? 23.297 -21.609 -6.082 1 98.06 283 GLU B N 1
ATOM 8656 C CA . GLU B 1 283 ? 22.266 -20.641 -6.426 1 98.06 283 GLU B CA 1
ATOM 8657 C C . GLU B 1 283 ? 22.797 -19.594 -7.41 1 98.06 283 GLU B C 1
ATOM 8659 O O . GLU B 1 283 ? 22.078 -19.188 -8.328 1 98.06 283 GLU B O 1
ATOM 8664 N N . GLY B 1 284 ? 23.953 -19.125 -7.152 1 98.56 284 GLY B N 1
ATOM 8665 C CA . GLY B 1 284 ? 24.594 -18.234 -8.102 1 98.56 284 GLY B CA 1
ATOM 8666 C C . GLY B 1 284 ? 24.828 -18.859 -9.461 1 98.56 284 GLY B C 1
ATOM 8667 O O . GLY B 1 284 ? 24.812 -18.172 -10.484 1 98.56 284 GLY B O 1
ATOM 8668 N N . GLY B 1 285 ? 25.156 -20.25 -9.43 1 98.5 285 GLY B N 1
ATOM 8669 C CA . GLY B 1 285 ? 25.281 -20.969 -10.688 1 98.5 285 GLY B CA 1
ATOM 8670 C C . GLY B 1 285 ? 24.031 -20.938 -11.531 1 98.5 285 GLY B C 1
ATOM 8671 O O . GLY B 1 285 ? 24.094 -20.734 -12.75 1 98.5 285 GLY B O 1
ATOM 8672 N N . LEU B 1 286 ? 22.891 -21.125 -10.844 1 98.38 286 LEU B N 1
ATOM 8673 C CA . LEU B 1 286 ? 21.594 -21 -11.508 1 98.38 286 LEU B CA 1
ATOM 8674 C C . LEU B 1 286 ? 21.406 -19.625 -12.109 1 98.38 286 LEU B C 1
ATOM 8676 O O . LEU B 1 286 ? 21.016 -19.484 -13.273 1 98.38 286 LEU B O 1
ATOM 8680 N N . LEU B 1 287 ? 21.703 -18.578 -11.383 1 98.81 287 LEU B N 1
ATOM 8681 C CA . LEU B 1 287 ? 21.516 -17.203 -11.82 1 98.81 287 LEU B CA 1
ATOM 8682 C C . LEU B 1 287 ? 22.453 -16.859 -12.977 1 98.81 287 LEU B C 1
ATOM 8684 O O . LEU B 1 287 ? 22.062 -16.188 -13.922 1 98.81 287 LEU B O 1
ATOM 8688 N N . ALA B 1 288 ? 23.688 -17.312 -12.898 1 98.88 288 ALA B N 1
ATOM 8689 C CA . ALA B 1 288 ? 24.625 -17.109 -13.984 1 98.88 288 ALA B CA 1
ATOM 8690 C C . ALA B 1 288 ? 24.156 -17.781 -15.266 1 98.88 288 ALA B C 1
ATOM 8692 O O . ALA B 1 288 ? 24.219 -17.203 -16.344 1 98.88 288 ALA B O 1
ATOM 8693 N N . PHE B 1 289 ? 23.703 -19 -15.062 1 98.75 289 PHE B N 1
ATOM 8694 C CA . PHE B 1 289 ? 23.219 -19.812 -16.172 1 98.75 289 PHE B CA 1
ATOM 8695 C C . PHE B 1 289 ? 22.047 -19.141 -16.875 1 98.75 289 PHE B C 1
ATOM 8697 O O . PHE B 1 289 ? 22.062 -18.984 -18.094 1 98.75 289 PHE B O 1
ATOM 8704 N N . TYR B 1 290 ? 21.047 -18.734 -16.094 1 98.75 290 TYR B N 1
ATOM 8705 C CA . TYR B 1 290 ? 19.859 -18.094 -16.641 1 98.75 290 TYR B CA 1
ATOM 8706 C C . TYR B 1 290 ? 20.219 -16.75 -17.281 1 98.75 290 TYR B C 1
ATOM 8708 O O . TYR B 1 290 ? 19.672 -16.391 -18.328 1 98.75 290 TYR B O 1
ATOM 8716 N N . SER B 1 291 ? 21.125 -15.984 -16.688 1 98.75 291 SER B N 1
ATOM 8717 C CA . SER B 1 291 ? 21.531 -14.695 -17.234 1 98.75 291 SER B CA 1
ATOM 8718 C C . SER B 1 291 ? 22.219 -14.859 -18.578 1 98.75 291 SER B C 1
ATOM 8720 O O . SER B 1 291 ? 21.953 -14.109 -19.516 1 98.75 291 SER B O 1
ATOM 8722 N N . ALA B 1 292 ? 23.094 -15.844 -18.672 1 98.75 292 ALA B N 1
ATOM 8723 C CA . ALA B 1 292 ? 23.797 -16.109 -19.922 1 98.75 292 ALA B CA 1
ATOM 8724 C C . ALA B 1 292 ? 22.844 -16.547 -21.016 1 98.75 292 ALA B C 1
ATOM 8726 O O . ALA B 1 292 ? 23.031 -16.234 -22.188 1 98.75 292 ALA B O 1
ATOM 8727 N N . ALA B 1 293 ? 21.844 -17.312 -20.609 1 98.62 293 ALA B N 1
ATOM 8728 C CA . ALA B 1 293 ? 20.844 -17.766 -21.562 1 98.62 293 ALA B CA 1
ATOM 8729 C C . ALA B 1 293 ? 20.047 -16.578 -22.125 1 98.62 293 ALA B C 1
ATOM 8731 O O . ALA B 1 293 ? 19.703 -16.547 -23.297 1 98.62 293 ALA B O 1
ATOM 8732 N N . LEU B 1 294 ? 19.828 -15.57 -21.359 1 97.94 294 LEU B N 1
ATOM 8733 C CA . LEU B 1 294 ? 18.922 -14.492 -21.719 1 97.94 294 LEU B CA 1
ATOM 8734 C C . LEU B 1 294 ? 19.656 -13.367 -22.438 1 97.94 294 LEU B C 1
ATOM 8736 O O . LEU B 1 294 ? 19.078 -12.648 -23.234 1 97.94 294 LEU B O 1
ATOM 8740 N N . ASP B 1 295 ? 20.922 -13.156 -22.094 1 97.25 295 ASP B N 1
ATOM 8741 C CA . ASP B 1 295 ? 21.641 -11.984 -22.578 1 97.25 295 ASP B CA 1
ATOM 8742 C C . ASP B 1 295 ? 22.797 -12.391 -23.484 1 97.25 295 ASP B C 1
ATOM 8744 O O . ASP B 1 295 ? 23.844 -12.852 -23.016 1 97.25 295 ASP B O 1
ATOM 8748 N N . THR B 1 296 ? 22.719 -12.086 -24.734 1 96.94 296 THR B N 1
ATOM 8749 C CA . THR B 1 296 ? 23.703 -12.523 -25.719 1 96.94 296 THR B CA 1
ATOM 8750 C C . THR B 1 296 ? 24.969 -11.664 -25.641 1 96.94 296 THR B C 1
ATOM 8752 O O . THR B 1 296 ? 25.969 -11.961 -26.297 1 96.94 296 THR B O 1
ATOM 8755 N N . ARG B 1 297 ? 25 -10.664 -24.891 1 96 297 ARG B N 1
ATOM 8756 C CA . ARG B 1 297 ? 26.188 -9.828 -24.719 1 96 297 ARG B CA 1
ATOM 8757 C C . ARG B 1 297 ? 27.203 -10.5 -23.781 1 96 297 ARG B C 1
ATOM 8759 O O . ARG B 1 297 ? 28.344 -10.07 -23.703 1 96 297 ARG B O 1
ATOM 8766 N N . ILE B 1 298 ? 26.75 -11.5 -23.016 1 98.5 298 ILE B N 1
ATOM 8767 C CA . ILE B 1 298 ? 27.641 -12.297 -22.188 1 98.5 298 ILE B CA 1
ATOM 8768 C C . ILE B 1 298 ? 28.406 -13.281 -23.062 1 98.5 298 ILE B C 1
ATOM 8770 O O . ILE B 1 298 ? 27.828 -14.211 -23.625 1 98.5 298 ILE B O 1
ATOM 8774 N N . ASP B 1 299 ? 29.703 -13.18 -23.047 1 97.94 299 ASP B N 1
ATOM 8775 C CA . ASP B 1 299 ? 30.531 -13.945 -23.969 1 97.94 299 ASP B CA 1
ATOM 8776 C C . ASP B 1 299 ? 30.828 -15.336 -23.422 1 97.94 299 ASP B C 1
ATOM 8778 O O . ASP B 1 299 ? 31.031 -16.281 -24.172 1 97.94 299 ASP B O 1
ATOM 8782 N N . ALA B 1 300 ? 30.922 -15.438 -22.125 1 98.56 300 ALA B N 1
ATOM 8783 C CA . ALA B 1 300 ? 31.281 -16.703 -21.484 1 98.56 300 ALA B CA 1
ATOM 8784 C C . ALA B 1 300 ? 30.562 -16.859 -20.156 1 98.56 300 ALA B C 1
ATOM 8786 O O . ALA B 1 300 ? 30.438 -15.898 -19.391 1 98.56 300 ALA B O 1
ATOM 8787 N N . ALA B 1 301 ? 30.094 -18.078 -19.891 1 98.88 301 ALA B N 1
ATOM 8788 C CA . ALA B 1 301 ? 29.453 -18.391 -18.625 1 98.88 301 ALA B CA 1
ATOM 8789 C C . ALA B 1 301 ? 30.156 -19.562 -17.922 1 98.88 301 ALA B C 1
ATOM 8791 O O . ALA B 1 301 ? 30.562 -20.531 -18.578 1 98.88 301 ALA B O 1
ATOM 8792 N N . TRP B 1 302 ? 30.406 -19.406 -16.656 1 98.88 302 TRP B N 1
ATOM 8793 C CA . TRP B 1 302 ? 30.922 -20.453 -15.773 1 98.88 302 TRP B CA 1
ATOM 8794 C C . TRP B 1 302 ? 29.891 -20.844 -14.734 1 98.88 302 TRP B C 1
ATOM 8796 O O . TRP B 1 302 ? 29.641 -20.109 -13.781 1 98.88 302 TRP B O 1
ATOM 8806 N N . VAL B 1 303 ? 29.297 -22.016 -14.938 1 98.69 303 VAL B N 1
ATOM 8807 C CA . VAL B 1 303 ? 28.25 -22.547 -14.07 1 98.69 303 VAL B CA 1
ATOM 8808 C C . VAL B 1 303 ? 28.828 -23.625 -13.148 1 98.69 303 VAL B C 1
ATOM 8810 O O . VAL B 1 303 ? 29.109 -24.734 -13.594 1 98.69 303 VAL B O 1
ATOM 8813 N N . SER B 1 304 ? 28.906 -23.25 -11.93 1 98.19 304 SER B N 1
ATOM 8814 C CA . SER B 1 304 ? 29.484 -24.156 -10.945 1 98.19 304 SER B CA 1
ATOM 8815 C C . SER B 1 304 ? 28.422 -24.719 -10.016 1 98.19 304 SER B C 1
ATOM 8817 O O . SER B 1 304 ? 27.625 -23.969 -9.461 1 98.19 304 SER B O 1
ATOM 8819 N N . GLY B 1 305 ? 28.391 -26 -9.836 1 96.44 305 GLY B N 1
ATOM 8820 C CA . GLY B 1 305 ? 27.469 -26.641 -8.914 1 96.44 305 GLY B CA 1
ATOM 8821 C C . GLY B 1 305 ? 26.016 -26.5 -9.32 1 96.44 305 GLY B C 1
ATOM 8822 O O . GLY B 1 305 ? 25.141 -26.328 -8.469 1 96.44 305 GLY B O 1
ATOM 8823 N N . TYR B 1 306 ? 25.859 -26.344 -10.562 1 96 306 TYR B N 1
ATOM 8824 C CA . TYR B 1 306 ? 24.516 -26.281 -11.109 1 96 306 TYR B CA 1
ATOM 8825 C C . TYR B 1 306 ? 24.469 -26.812 -12.539 1 96 306 TYR B C 1
ATOM 8827 O O . TYR B 1 306 ? 25.281 -26.406 -13.383 1 96 306 TYR B O 1
ATOM 8835 N N . PHE B 1 307 ? 23.781 -27.766 -12.945 1 96.88 307 PHE B N 1
ATOM 8836 C CA . PHE B 1 307 ? 23.531 -28.328 -14.273 1 96.88 307 PHE B CA 1
ATOM 8837 C C . PHE B 1 307 ? 23.078 -29.781 -14.164 1 96.88 307 PHE B C 1
ATOM 8839 O O . PHE B 1 307 ? 23.766 -30.594 -13.555 1 96.88 307 PHE B O 1
ATOM 8846 N N . GLY B 1 308 ? 22.016 -30.031 -14.594 1 91.69 308 GLY B N 1
ATOM 8847 C CA . GLY B 1 308 ? 21.453 -31.359 -14.539 1 91.69 308 GLY B CA 1
ATOM 8848 C C . GLY B 1 308 ? 20.141 -31.5 -15.297 1 91.69 308 GLY B C 1
ATOM 8849 O O . GLY B 1 308 ? 19.781 -30.625 -16.094 1 91.69 308 GLY B O 1
ATOM 8850 N N . SER B 1 309 ? 19.5 -32.625 -15.203 1 83.25 309 SER B N 1
ATOM 8851 C CA . SER B 1 309 ? 18.312 -32.906 -16 1 83.25 309 SER B CA 1
ATOM 8852 C C . SER B 1 309 ? 17.109 -32.156 -15.484 1 83.25 309 SER B C 1
ATOM 8854 O O . SER B 1 309 ? 16.156 -31.875 -16.234 1 83.25 309 SER B O 1
ATOM 8856 N N . ARG B 1 310 ? 17.047 -31.797 -14.258 1 85.44 310 ARG B N 1
ATOM 8857 C CA . ARG B 1 310 ? 15.977 -31.047 -13.609 1 85.44 310 ARG B CA 1
ATOM 8858 C C . ARG B 1 310 ? 14.703 -31.875 -13.5 1 85.44 310 ARG B C 1
ATOM 8860 O O . ARG B 1 310 ? 13.633 -31.344 -13.18 1 85.44 310 ARG B O 1
ATOM 8867 N N . LYS B 1 311 ? 14.672 -33.125 -13.766 1 81.5 311 LYS B N 1
ATOM 8868 C CA . LYS B 1 311 ? 13.484 -33.969 -13.789 1 81.5 311 LYS B CA 1
ATOM 8869 C C . LYS B 1 311 ? 12.844 -34.062 -12.406 1 81.5 311 LYS B C 1
ATOM 8871 O O . LYS B 1 311 ? 11.664 -34.375 -12.281 1 81.5 311 LYS B O 1
ATOM 8876 N N . GLN B 1 312 ? 13.602 -33.781 -11.383 1 88.19 312 GLN B N 1
ATOM 8877 C CA . GLN B 1 312 ? 13.086 -33.844 -10.016 1 88.19 312 GLN B CA 1
ATOM 8878 C C . GLN B 1 312 ? 13.078 -32.438 -9.383 1 88.19 312 GLN B C 1
ATOM 8880 O O . GLN B 1 312 ? 13.398 -32.281 -8.203 1 88.19 312 GLN B O 1
ATOM 8885 N N . LEU B 1 313 ? 12.789 -31.516 -10.164 1 91.62 313 LEU B N 1
ATOM 8886 C CA . LEU B 1 313 ? 12.773 -30.125 -9.734 1 91.62 313 LEU B CA 1
ATOM 8887 C C . LEU B 1 313 ? 11.867 -29.938 -8.516 1 91.62 313 LEU B C 1
ATOM 8889 O O . LEU B 1 313 ? 12.117 -29.062 -7.68 1 91.62 313 LEU B O 1
ATOM 8893 N N . TRP B 1 314 ? 10.82 -30.828 -8.32 1 90.31 314 TRP B N 1
ATOM 8894 C CA . TRP B 1 314 ? 9.836 -30.703 -7.25 1 90.31 314 TRP B CA 1
ATOM 8895 C C . TRP B 1 314 ? 10.477 -30.969 -5.891 1 90.31 314 TRP B C 1
ATOM 8897 O O . TRP B 1 314 ? 9.914 -30.641 -4.852 1 90.31 314 TRP B O 1
ATOM 8907 N N . ARG B 1 315 ? 11.648 -31.5 -5.859 1 92.44 315 ARG B N 1
ATOM 8908 C CA . ARG B 1 315 ? 12.344 -31.797 -4.609 1 92.44 315 ARG B CA 1
ATOM 8909 C C . ARG B 1 315 ? 13.117 -30.578 -4.117 1 92.44 315 ARG B C 1
ATOM 8911 O O . ARG B 1 315 ? 13.461 -30.484 -2.934 1 92.44 315 ARG B O 1
ATOM 8918 N N . GLU B 1 316 ? 13.422 -29.734 -5.027 1 95.06 316 GLU B N 1
ATOM 8919 C CA . GLU B 1 316 ? 14.211 -28.562 -4.684 1 95.06 316 GLU B CA 1
ATOM 8920 C C . GLU B 1 316 ? 13.375 -27.531 -3.936 1 95.06 316 GLU B C 1
ATOM 8922 O O . GLU B 1 316 ? 12.148 -27.656 -3.867 1 95.06 316 GLU B O 1
ATOM 8927 N N . PRO B 1 317 ? 14.039 -26.562 -3.279 1 95.25 317 PRO B N 1
ATOM 8928 C CA . PRO B 1 317 ? 13.273 -25.531 -2.584 1 95.25 317 PRO B CA 1
ATOM 8929 C C . PRO B 1 317 ? 12.258 -24.828 -3.494 1 95.25 317 PRO B C 1
ATOM 8931 O O . PRO B 1 317 ? 12.508 -24.672 -4.688 1 95.25 317 PRO B O 1
ATOM 8934 N N . VAL B 1 318 ? 11.156 -24.406 -2.926 1 94.06 318 VAL B N 1
ATOM 8935 C CA . VAL B 1 318 ? 10 -23.938 -3.689 1 94.06 318 VAL B CA 1
ATOM 8936 C C . VAL B 1 318 ? 10.406 -22.719 -4.535 1 94.06 318 VAL B C 1
ATOM 8938 O O . VAL B 1 318 ? 9.859 -22.516 -5.621 1 94.06 318 VAL B O 1
ATOM 8941 N N . TYR B 1 319 ? 11.43 -21.969 -4.051 1 96.5 319 TYR B N 1
ATOM 8942 C CA . TYR B 1 319 ? 11.844 -20.781 -4.781 1 96.5 319 TY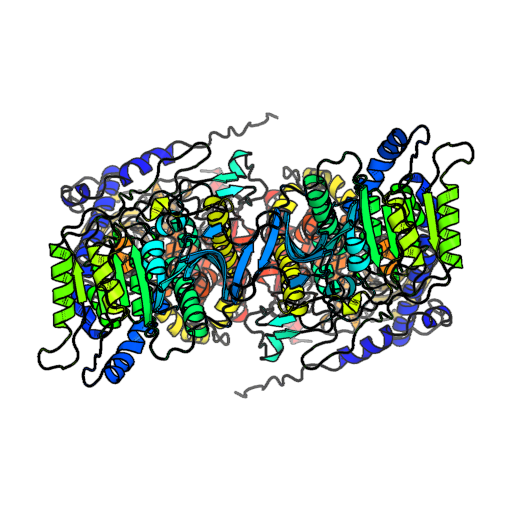R B CA 1
ATOM 8943 C C . TYR B 1 319 ? 12.656 -21.156 -6.02 1 96.5 319 TYR B C 1
ATOM 8945 O O . TYR B 1 319 ? 13.141 -20.281 -6.734 1 96.5 319 TYR B O 1
ATOM 8953 N N . ARG B 1 320 ? 12.766 -22.438 -6.359 1 95.62 320 ARG B N 1
ATOM 8954 C CA . ARG B 1 320 ? 13.344 -22.891 -7.617 1 95.62 320 ARG B CA 1
ATOM 8955 C C . ARG B 1 320 ? 12.273 -23.469 -8.539 1 95.62 320 ARG B C 1
ATOM 8957 O O . ARG B 1 320 ? 12.562 -23.828 -9.68 1 95.62 320 ARG B O 1
ATOM 8964 N N . ASN B 1 321 ? 11.109 -23.625 -7.973 1 90.81 321 ASN B N 1
ATOM 8965 C CA . ASN B 1 321 ? 10.008 -24.156 -8.766 1 90.81 321 ASN B CA 1
ATOM 8966 C C . ASN B 1 321 ? 9.359 -23.094 -9.633 1 90.81 321 ASN B C 1
ATOM 8968 O O . ASN B 1 321 ? 8.617 -22.234 -9.133 1 90.81 321 ASN B O 1
ATOM 8972 N N . VAL B 1 322 ? 9.578 -23.109 -10.891 1 95.19 322 VAL B N 1
ATOM 8973 C CA . VAL B 1 322 ? 9.117 -22.109 -11.852 1 95.19 322 VAL B CA 1
ATOM 8974 C C . VAL B 1 322 ? 7.914 -22.641 -12.625 1 95.19 322 VAL B C 1
ATOM 8976 O O . VAL B 1 322 ? 7.965 -23.75 -13.172 1 95.19 322 VAL B O 1
ATOM 8979 N N . TRP B 1 323 ? 6.879 -21.859 -12.672 1 95.88 323 TRP B N 1
ATOM 8980 C CA . TRP B 1 323 ? 5.637 -22.219 -13.344 1 95.88 323 TRP B CA 1
ATOM 8981 C C . TRP B 1 323 ? 5.875 -22.484 -14.828 1 95.88 323 TRP B C 1
ATOM 8983 O O . TRP B 1 323 ? 6.191 -21.578 -15.586 1 95.88 323 TRP B O 1
ATOM 8993 N N . GLY B 1 324 ? 5.871 -23.812 -15.227 1 94.81 324 GLY B N 1
ATOM 8994 C CA . GLY B 1 324 ? 5.891 -24.203 -16.625 1 94.81 324 GLY B CA 1
ATOM 8995 C C . GLY B 1 324 ? 7.293 -24.359 -17.172 1 94.81 324 GLY B C 1
ATOM 8996 O O . GLY B 1 324 ? 7.473 -24.547 -18.391 1 94.81 324 GLY B O 1
ATOM 8997 N N . LEU B 1 325 ? 8.258 -24.281 -16.344 1 95.56 325 LEU B N 1
ATOM 8998 C CA . LEU B 1 325 ? 9.641 -24.312 -16.828 1 95.56 325 LEU B CA 1
ATOM 8999 C C . LEU B 1 325 ? 9.898 -25.594 -17.625 1 95.56 325 LEU B C 1
ATOM 9001 O O . LEU B 1 325 ? 10.453 -25.531 -18.719 1 95.56 325 LEU B O 1
ATOM 9005 N N . LEU B 1 326 ? 9.477 -26.766 -17.141 1 94.38 326 LEU B N 1
ATOM 9006 C CA . LEU B 1 326 ? 9.844 -28.062 -17.703 1 94.38 326 LEU B CA 1
ATOM 9007 C C . LEU B 1 326 ? 9.062 -28.328 -18.984 1 94.38 326 LEU B C 1
ATOM 9009 O O . LEU B 1 326 ? 9.367 -29.281 -19.703 1 94.38 326 LEU B O 1
ATOM 9013 N N . THR B 1 327 ? 8.102 -27.531 -19.281 1 94.81 327 THR B N 1
ATOM 9014 C CA . THR B 1 327 ? 7.375 -27.703 -20.531 1 94.81 327 THR B CA 1
ATOM 9015 C C . THR B 1 327 ? 8.266 -27.375 -21.719 1 94.81 327 THR B C 1
ATOM 9017 O O . THR B 1 327 ? 8.094 -27.953 -22.797 1 94.81 327 THR B O 1
ATOM 9020 N N . GLU B 1 328 ? 9.203 -26.531 -21.516 1 96 328 GLU B N 1
ATOM 9021 C CA . GLU B 1 328 ? 9.992 -26.031 -22.641 1 96 328 GLU B CA 1
ATOM 9022 C C . GLU B 1 328 ? 11.484 -26.156 -22.359 1 96 328 GLU B C 1
ATOM 9024 O O . GLU B 1 328 ? 12.289 -26.234 -23.297 1 96 328 GLU B O 1
ATOM 9029 N N . PHE B 1 329 ? 11.828 -26.281 -21.125 1 96.12 329 PHE B N 1
ATOM 9030 C CA . PHE B 1 329 ? 13.258 -26.141 -20.828 1 96.12 329 PHE B CA 1
ATOM 9031 C C . PHE B 1 329 ? 13.727 -27.25 -19.891 1 96.12 329 PHE B C 1
ATOM 9033 O O . PHE B 1 329 ? 13.023 -27.594 -18.938 1 96.12 329 PHE B O 1
ATOM 9040 N N . GLY B 1 330 ? 14.742 -27.891 -20.125 1 94.81 330 GLY B N 1
ATOM 9041 C CA . GLY B 1 330 ? 15.75 -28.469 -19.25 1 94.81 330 GLY B CA 1
ATOM 9042 C C . GLY B 1 330 ? 17.078 -27.75 -19.328 1 94.81 330 GLY B C 1
ATOM 9043 O O . GLY B 1 330 ? 17.203 -26.719 -19.984 1 94.81 330 GLY B O 1
ATOM 9044 N N . ASP B 1 331 ? 18.062 -28.219 -18.594 1 97.19 331 ASP B N 1
ATOM 9045 C CA . ASP B 1 331 ? 19.344 -27.516 -18.625 1 97.19 331 ASP B CA 1
ATOM 9046 C C . ASP B 1 331 ? 20 -27.625 -20 1 97.19 331 ASP B C 1
ATOM 9048 O O . ASP B 1 331 ? 20.734 -26.719 -20.422 1 97.19 331 ASP B O 1
ATOM 9052 N N . ALA B 1 332 ? 19.781 -28.672 -20.781 1 97.19 332 ALA B N 1
ATOM 9053 C CA . ALA B 1 332 ? 20.297 -28.797 -22.141 1 97.19 332 ALA B CA 1
ATOM 9054 C C . ALA B 1 332 ? 19.672 -27.734 -23.047 1 97.19 332 ALA B C 1
ATOM 9056 O O . ALA B 1 332 ? 20.375 -27.094 -23.844 1 97.19 332 ALA B O 1
ATOM 9057 N N . GLU B 1 333 ? 18.344 -27.641 -22.984 1 96.94 333 GLU B N 1
ATOM 9058 C CA . GLU B 1 333 ? 17.672 -26.609 -23.766 1 96.94 333 GLU B CA 1
ATOM 9059 C C . GLU B 1 333 ? 18.172 -25.219 -23.406 1 96.94 333 GLU B C 1
ATOM 9061 O O . GLU B 1 333 ? 18.422 -24.391 -24.281 1 96.94 333 GLU B O 1
ATOM 9066 N N . MET B 1 334 ? 18.359 -24.969 -22.109 1 97.19 334 MET B N 1
ATOM 9067 C CA . MET B 1 334 ? 18.859 -23.688 -21.641 1 97.19 334 MET B CA 1
ATOM 9068 C C . MET B 1 334 ? 20.266 -23.422 -22.188 1 97.19 334 MET B C 1
ATOM 9070 O O . MET B 1 334 ? 20.562 -22.312 -22.625 1 97.19 334 MET B O 1
ATOM 9074 N N . ALA B 1 335 ? 21.062 -24.391 -22.078 1 98.25 335 ALA B N 1
ATOM 9075 C CA . ALA B 1 335 ? 22.422 -24.297 -22.594 1 98.25 335 ALA B CA 1
ATOM 9076 C C . ALA B 1 335 ? 22.438 -23.984 -24.078 1 98.25 335 ALA B C 1
ATOM 9078 O O . ALA B 1 335 ? 23.328 -23.297 -24.578 1 98.25 335 ALA B O 1
ATOM 9079 N N . SER B 1 336 ? 21.484 -24.5 -24.781 1 97.88 336 SER B N 1
ATOM 9080 C CA . SER B 1 336 ? 21.406 -24.25 -26.219 1 97.88 336 SER B CA 1
ATOM 9081 C C . SER B 1 336 ? 21.188 -22.766 -26.5 1 97.88 336 SER B C 1
ATOM 9083 O O . SER B 1 336 ? 21.578 -22.266 -27.562 1 97.88 336 SER B O 1
ATOM 9085 N N . LEU B 1 337 ? 20.609 -22.031 -25.578 1 98.38 337 LEU B N 1
ATOM 9086 C CA . LEU B 1 337 ? 20.406 -20.594 -25.734 1 98.38 337 LEU B CA 1
ATOM 9087 C C . LEU B 1 337 ? 21.734 -19.859 -25.656 1 98.38 337 LEU B C 1
ATOM 9089 O O . LEU B 1 337 ? 21.844 -18.703 -26.078 1 98.38 337 LEU B O 1
ATOM 9093 N N . ILE B 1 338 ? 22.734 -20.438 -25.062 1 98.38 338 ILE B N 1
ATOM 9094 C CA . ILE B 1 338 ? 24.047 -19.828 -24.875 1 98.38 338 ILE B CA 1
ATOM 9095 C C . ILE B 1 338 ? 24.922 -20.094 -26.094 1 98.38 338 ILE B C 1
ATOM 9097 O O . ILE B 1 338 ? 25.828 -19.328 -26.406 1 98.38 338 ILE B O 1
ATOM 9101 N N . THR B 1 339 ? 24.625 -21.141 -26.875 1 96.38 339 THR B N 1
ATOM 9102 C CA . THR B 1 339 ? 25.359 -21.5 -28.078 1 96.38 339 THR B CA 1
ATOM 9103 C C . THR B 1 339 ? 25.297 -20.375 -29.109 1 96.38 339 THR B C 1
ATOM 9105 O O . THR B 1 339 ? 24.219 -19.812 -29.344 1 96.38 339 THR B O 1
ATOM 9108 N N . PRO B 1 340 ? 26.469 -20 -29.734 1 96.06 340 PRO B N 1
ATOM 9109 C CA . PRO B 1 340 ? 27.75 -20.703 -29.719 1 96.06 340 PRO B CA 1
ATOM 9110 C C . PRO B 1 340 ? 28.734 -20.141 -28.703 1 96.06 340 PRO B C 1
ATOM 9112 O O . PRO B 1 340 ? 29.938 -20.422 -28.766 1 96.06 340 PRO B O 1
ATOM 9115 N N . ARG B 1 341 ? 28.25 -19.234 -27.875 1 97.81 341 ARG B N 1
ATOM 9116 C CA . ARG B 1 341 ? 29.109 -18.672 -26.844 1 97.81 341 ARG B CA 1
ATOM 9117 C C . ARG B 1 341 ? 29.578 -19.734 -25.875 1 97.81 341 ARG B C 1
ATOM 9119 O O . ARG B 1 341 ? 29.062 -20.859 -25.859 1 97.81 341 ARG B O 1
ATOM 9126 N N . SER B 1 342 ? 30.578 -19.406 -25.016 1 98.31 342 SER B N 1
ATOM 9127 C CA . SER B 1 342 ? 31.266 -20.422 -24.234 1 98.31 342 SER B CA 1
ATOM 9128 C C . SER B 1 342 ? 30.516 -20.703 -22.922 1 98.31 342 SER B C 1
ATOM 9130 O O . SER B 1 342 ? 30.109 -19.766 -22.234 1 98.31 342 SER B O 1
ATOM 9132 N N . LEU B 1 343 ? 30.344 -21.953 -22.625 1 98.75 343 LEU B N 1
ATOM 9133 C CA . LEU B 1 343 ? 29.75 -22.406 -21.359 1 98.75 343 LEU B CA 1
ATOM 9134 C C . LEU B 1 343 ? 30.672 -23.391 -20.656 1 98.75 343 LEU B C 1
ATOM 9136 O O . LEU B 1 343 ? 30.984 -24.453 -21.188 1 98.75 343 LEU B O 1
ATOM 9140 N N . LEU B 1 344 ? 31.141 -23 -19.531 1 98.69 344 LEU B N 1
ATOM 9141 C CA . LEU B 1 344 ? 31.938 -23.859 -18.672 1 98.69 344 LEU B CA 1
ATOM 9142 C C . LEU B 1 344 ? 31.094 -24.438 -17.531 1 98.69 344 LEU B C 1
ATOM 9144 O O . LEU B 1 344 ? 30.5 -23.672 -16.766 1 98.69 344 LEU B O 1
ATOM 9148 N N . ILE B 1 345 ? 31.016 -25.75 -17.469 1 98.62 345 ILE B N 1
ATOM 9149 C CA . ILE B 1 345 ? 30.312 -26.438 -16.375 1 98.62 345 ILE B CA 1
ATOM 9150 C C . ILE B 1 345 ? 31.328 -27.031 -15.406 1 98.62 345 ILE B C 1
ATOM 9152 O O . ILE B 1 345 ? 32.156 -27.844 -15.797 1 98.62 345 ILE B O 1
ATOM 9156 N N . GLU B 1 346 ? 31.281 -26.547 -14.203 1 98.19 346 GLU B N 1
ATOM 9157 C CA . GLU B 1 346 ? 32.062 -27.156 -13.125 1 98.19 346 GLU B CA 1
ATOM 9158 C C . GLU B 1 346 ? 31.188 -28.047 -12.258 1 98.19 346 GLU B C 1
ATOM 9160 O O . GLU B 1 346 ? 30.281 -27.578 -11.578 1 98.19 346 GLU B O 1
ATOM 9165 N N . ALA B 1 347 ? 31.469 -29.344 -12.289 1 97.44 347 ALA B N 1
ATOM 9166 C CA . ALA B 1 347 ? 30.688 -30.297 -11.516 1 97.44 347 ALA B CA 1
ATOM 9167 C C . ALA B 1 347 ? 31.062 -30.25 -10.039 1 97.44 347 ALA B C 1
ATOM 9169 O O . ALA B 1 347 ? 31.5 -31.25 -9.477 1 97.44 347 ALA B O 1
ATOM 9170 N N . ALA B 1 348 ? 30.75 -29.141 -9.43 1 96.5 348 ALA B N 1
ATOM 9171 C CA . ALA B 1 348 ? 31.047 -28.922 -8.016 1 96.5 348 ALA B CA 1
ATOM 9172 C C . ALA B 1 348 ? 29.906 -29.406 -7.129 1 96.5 348 ALA B C 1
ATOM 9174 O O . ALA B 1 348 ? 28.734 -29.391 -7.539 1 96.5 348 ALA B O 1
ATOM 9175 N N . PRO B 1 349 ? 30.266 -29.922 -5.914 1 95.19 349 PRO B N 1
ATOM 9176 C CA . PRO B 1 349 ? 29.188 -30.25 -4.973 1 95.19 349 PRO B CA 1
ATOM 9177 C C . PRO B 1 349 ? 28.375 -29.016 -4.551 1 95.19 349 PRO B C 1
ATOM 9179 O O . PRO B 1 349 ? 28.938 -27.938 -4.387 1 95.19 349 PRO B O 1
ATOM 9182 N N . VAL B 1 350 ? 27.094 -29.188 -4.414 1 94.75 350 VAL B N 1
ATOM 9183 C CA . VAL B 1 350 ? 26.25 -28.094 -3.955 1 94.75 350 VAL B CA 1
ATOM 9184 C C . VAL B 1 350 ? 26.219 -28.078 -2.428 1 94.75 350 VAL B C 1
ATOM 9186 O O . VAL B 1 350 ? 26.562 -29.062 -1.778 1 94.75 350 VAL B O 1
ATOM 9189 N N . PRO B 1 351 ? 25.828 -26.891 -1.875 1 93.88 351 PRO B N 1
ATOM 9190 C CA . PRO B 1 351 ? 25.688 -26.859 -0.418 1 93.88 351 PRO B CA 1
ATOM 9191 C C . PRO B 1 351 ? 24.609 -27.828 0.08 1 93.88 351 PRO B C 1
ATOM 9193 O O . PRO B 1 351 ? 23.641 -28.094 -0.631 1 93.88 351 PRO B O 1
ATOM 9196 N N . GLY B 1 352 ? 24.75 -28.406 1.261 1 91.06 352 GLY B N 1
ATOM 9197 C CA . GLY B 1 352 ? 23.781 -29.328 1.847 1 91.06 352 GLY B CA 1
ATOM 9198 C C . GLY B 1 352 ? 22.516 -28.641 2.338 1 91.06 352 GLY B C 1
ATOM 9199 O O . GLY B 1 352 ? 22.219 -28.656 3.533 1 91.06 352 GLY B O 1
ATOM 9200 N N . VAL B 1 353 ? 21.734 -28.078 1.449 1 95.81 353 VAL B N 1
ATOM 9201 C CA . VAL B 1 353 ? 20.5 -27.375 1.789 1 95.81 353 VAL B CA 1
ATOM 9202 C C . VAL B 1 353 ? 19.391 -28.391 2.098 1 95.81 353 VAL B C 1
ATOM 9204 O O . VAL B 1 353 ? 19.109 -29.266 1.284 1 95.81 353 VAL B O 1
ATOM 9207 N N . LYS B 1 354 ? 18.844 -28.312 3.248 1 95.56 354 LYS B N 1
ATOM 9208 C CA . LYS B 1 354 ? 17.672 -29.062 3.674 1 95.56 354 LYS B CA 1
ATOM 9209 C C . LYS B 1 354 ? 16.688 -28.172 4.422 1 95.56 354 LYS B C 1
ATOM 9211 O O . LYS B 1 354 ? 17 -27.672 5.5 1 95.56 354 LYS B O 1
ATOM 9216 N N . GLU B 1 355 ? 15.594 -28 3.881 1 94.19 355 GLU B N 1
ATOM 9217 C CA . GLU B 1 355 ? 14.531 -27.188 4.461 1 94.19 355 GLU B CA 1
ATOM 9218 C C . GLU B 1 355 ? 13.328 -28.047 4.844 1 94.19 355 GLU B C 1
ATOM 9220 O O . GLU B 1 355 ? 13.07 -29.078 4.211 1 94.19 355 GLU B O 1
ATOM 9225 N N . PRO B 1 356 ? 12.5 -27.734 5.973 1 94.94 356 PRO B N 1
ATOM 9226 C CA . PRO B 1 356 ? 12.586 -26.453 6.68 1 94.94 356 PRO B CA 1
ATOM 9227 C C . PRO B 1 356 ? 13.734 -26.406 7.684 1 94.94 356 PRO B C 1
ATOM 9229 O O . PRO B 1 356 ? 14.133 -27.453 8.211 1 94.94 356 PRO B O 1
ATOM 9232 N N . LEU B 1 357 ? 14.219 -25.25 7.938 1 96.56 357 LEU B N 1
ATOM 9233 C CA . LEU B 1 357 ? 15.188 -25.031 9.008 1 96.56 357 LEU B CA 1
ATOM 9234 C C . LEU B 1 357 ? 14.523 -25.172 10.375 1 96.56 357 LEU B C 1
ATOM 9236 O O . LEU B 1 357 ? 13.312 -25 10.5 1 96.56 357 LEU B O 1
ATOM 9240 N N . PRO B 1 358 ? 15.344 -25.516 11.359 1 95.69 358 PRO B N 1
ATOM 9241 C CA . PRO B 1 358 ? 14.781 -25.594 12.703 1 95.69 358 PRO B CA 1
ATOM 9242 C C . PRO B 1 358 ? 14.164 -24.266 13.156 1 95.69 358 PRO B C 1
ATOM 9244 O O . PRO B 1 358 ? 14.695 -23.203 12.852 1 95.69 358 PRO B O 1
ATOM 9247 N N . VAL B 1 359 ? 13.164 -24.391 13.922 1 95.94 359 VAL B N 1
ATOM 9248 C CA . VAL B 1 359 ? 12.461 -23.219 14.438 1 95.94 359 VAL B CA 1
ATOM 9249 C C . VAL B 1 359 ? 13.242 -22.609 15.594 1 95.94 359 VAL B C 1
ATOM 9251 O O . VAL B 1 359 ? 13.523 -23.281 16.594 1 95.94 359 VAL B O 1
ATOM 9254 N N . LYS B 1 360 ? 13.594 -21.359 15.5 1 95.44 360 LYS B N 1
ATOM 9255 C CA . LYS B 1 360 ? 14.289 -20.656 16.562 1 95.44 360 LYS B CA 1
ATOM 9256 C C . LYS B 1 360 ? 13.305 -20.047 17.562 1 95.44 360 LYS B C 1
ATOM 9258 O O . LYS B 1 360 ? 12.094 -20.047 17.312 1 95.44 360 LYS B O 1
ATOM 9263 N N . LYS B 1 361 ? 13.883 -19.5 18.656 1 92.31 361 LYS B N 1
ATOM 9264 C CA . LYS B 1 361 ? 13.055 -18.875 19.672 1 92.31 361 LYS B CA 1
ATOM 9265 C C . LYS B 1 361 ? 12.266 -17.703 19.094 1 92.31 361 LYS B C 1
ATOM 9267 O O . LYS B 1 361 ? 12.82 -16.844 18.406 1 92.31 361 LYS B O 1
ATOM 9272 N N . GLY B 1 362 ? 11.016 -17.719 19.312 1 89.75 362 GLY B N 1
ATOM 9273 C CA . GLY B 1 362 ? 10.148 -16.641 18.859 1 89.75 362 GLY B CA 1
ATOM 9274 C C . GLY B 1 362 ? 9.586 -16.875 17.469 1 89.75 362 GLY B C 1
ATOM 9275 O O . GLY B 1 362 ? 8.734 -16.109 17 1 89.75 362 GLY B O 1
ATOM 9276 N N . GLN B 1 363 ? 10.047 -17.953 16.844 1 93.5 363 GLN B N 1
ATOM 9277 C CA . GLN B 1 363 ? 9.586 -18.234 15.492 1 93.5 363 GLN B CA 1
ATOM 9278 C C . GLN B 1 363 ? 8.531 -19.344 15.484 1 93.5 363 GLN B C 1
ATOM 9280 O O . GLN B 1 363 ? 8.43 -20.109 16.453 1 93.5 363 GLN B O 1
ATOM 9285 N N . ARG B 1 364 ? 7.766 -19.375 14.422 1 91.81 364 ARG B N 1
ATOM 9286 C CA . ARG B 1 364 ? 6.785 -20.422 14.156 1 91.81 364 ARG B CA 1
ATOM 9287 C C . ARG B 1 364 ? 7.141 -21.203 12.891 1 91.81 364 ARG B C 1
ATOM 9289 O O . ARG B 1 364 ? 7.855 -20.688 12.023 1 91.81 364 ARG B O 1
ATOM 9296 N N . ASP B 1 365 ? 6.676 -22.406 12.844 1 93.62 365 ASP B N 1
ATOM 9297 C CA . ASP B 1 365 ? 7.027 -23.312 11.75 1 93.62 365 ASP B CA 1
ATOM 9298 C C . ASP B 1 365 ? 6.047 -23.172 10.586 1 93.62 365 ASP B C 1
ATOM 9300 O O . ASP B 1 365 ? 4.984 -23.797 10.594 1 93.62 365 ASP B O 1
ATOM 9304 N N . PHE B 1 366 ? 6.469 -22.438 9.555 1 92 366 PHE B N 1
ATOM 9305 C CA . PHE B 1 366 ? 5.594 -22.234 8.406 1 92 366 PHE B CA 1
ATOM 9306 C C . PHE B 1 366 ? 6.336 -22.5 7.102 1 92 366 PHE B C 1
ATOM 9308 O O . PHE B 1 366 ? 5.777 -22.344 6.016 1 92 366 PHE B O 1
ATOM 9315 N N . ALA B 1 367 ? 7.559 -22.953 7.156 1 94.56 367 ALA B N 1
ATOM 9316 C CA . ALA B 1 367 ? 8.414 -23.109 5.98 1 94.56 367 ALA B CA 1
ATOM 9317 C C . ALA B 1 367 ? 8.055 -24.375 5.199 1 94.56 367 ALA B C 1
ATOM 9319 O O . ALA B 1 367 ? 7.586 -25.344 5.781 1 94.56 367 ALA B O 1
ATOM 9320 N N . LEU B 1 368 ? 8.289 -24.375 3.949 1 92.19 368 LEU B N 1
ATOM 9321 C CA . LEU B 1 368 ? 8.047 -25.516 3.068 1 92.19 368 LEU B CA 1
ATOM 9322 C C . LEU B 1 368 ? 9.312 -26.359 2.912 1 92.19 368 LEU B C 1
ATOM 9324 O O . LEU B 1 368 ? 10.422 -25.844 3.037 1 92.19 368 LEU B O 1
ATOM 9328 N N . ALA B 1 369 ? 9.102 -27.547 2.555 1 91.94 369 ALA B N 1
ATOM 9329 C CA . ALA B 1 369 ? 10.219 -28.484 2.451 1 91.94 369 ALA B CA 1
ATOM 9330 C C . ALA B 1 369 ? 10.93 -28.344 1.106 1 91.94 369 ALA B C 1
ATOM 9332 O O . ALA B 1 369 ? 10.312 -27.953 0.109 1 91.94 369 ALA B O 1
ATOM 9333 N N . GLY B 1 370 ? 12.242 -28.625 1.082 1 94.06 370 GLY B N 1
ATOM 9334 C CA . GLY B 1 370 ? 13.086 -28.656 -0.103 1 94.06 370 GLY B CA 1
ATOM 9335 C C . GLY B 1 370 ? 14.516 -29.062 0.193 1 94.06 370 GLY B C 1
ATOM 9336 O O . GLY B 1 370 ? 14.969 -28.969 1.333 1 94.06 370 GLY B O 1
ATOM 9337 N N . GLU B 1 371 ? 15.148 -29.578 -0.834 1 95.81 371 GLU B N 1
ATOM 9338 C CA . GLU B 1 371 ? 16.547 -29.953 -0.672 1 95.81 371 GLU B CA 1
ATOM 9339 C C . GLU B 1 371 ? 17.328 -29.766 -1.969 1 95.81 371 GLU B C 1
ATOM 9341 O O . GLU B 1 371 ? 16.75 -29.781 -3.057 1 95.81 371 GLU B O 1
ATOM 9346 N N . LEU B 1 372 ? 18.594 -29.484 -1.816 1 95.12 372 LEU B N 1
ATOM 9347 C CA . LEU B 1 372 ? 19.516 -29.469 -2.947 1 95.12 372 LEU B CA 1
ATOM 9348 C C . LEU B 1 372 ? 20.406 -30.719 -2.932 1 95.12 372 LEU B C 1
ATOM 9350 O O . LEU B 1 372 ? 20.953 -31.078 -1.891 1 95.12 372 LEU B O 1
ATOM 9354 N N . ARG B 1 373 ? 20.469 -31.328 -4.094 1 92.19 373 ARG B N 1
ATOM 9355 C CA . ARG B 1 373 ? 21.312 -32.5 -4.254 1 92.19 373 ARG B CA 1
ATOM 9356 C C . ARG B 1 373 ? 22.344 -32.281 -5.352 1 92.19 373 ARG B C 1
ATOM 9358 O O . ARG B 1 373 ? 22.047 -31.688 -6.387 1 92.19 373 ARG B O 1
ATOM 9365 N N . THR B 1 374 ? 23.516 -32.719 -5.059 1 93.5 374 THR B N 1
ATOM 9366 C CA . THR B 1 374 ? 24.578 -32.625 -6.055 1 93.5 374 THR B CA 1
ATOM 9367 C C . THR B 1 374 ? 24.297 -33.594 -7.219 1 93.5 374 THR B C 1
ATOM 9369 O O . THR B 1 374 ? 24.156 -34.781 -7.016 1 93.5 374 THR B O 1
ATOM 9372 N N . PRO B 1 375 ? 24.172 -33.062 -8.352 1 91.88 375 PRO B N 1
ATOM 9373 C CA . PRO B 1 375 ? 24.016 -33.969 -9.492 1 91.88 375 PRO B CA 1
ATOM 9374 C C . PRO B 1 375 ? 25.219 -34.875 -9.703 1 91.88 375 PRO B C 1
ATOM 9376 O O . PRO B 1 375 ? 26.359 -34.438 -9.5 1 91.88 375 PRO B O 1
ATOM 9379 N N . SER B 1 376 ? 24.969 -36.031 -10.242 1 92.12 376 SER B N 1
ATOM 9380 C CA . SER B 1 376 ? 26.078 -36.938 -10.57 1 92.12 376 SER B CA 1
ATOM 9381 C C . SER B 1 376 ? 26.766 -36.5 -11.867 1 92.12 376 SER B C 1
ATOM 9383 O O . SER B 1 376 ? 26.156 -35.844 -12.711 1 92.12 376 SER B O 1
ATOM 9385 N N . THR B 1 377 ? 28 -36.875 -11.969 1 94.12 377 THR B N 1
ATOM 9386 C CA . THR B 1 377 ? 28.734 -36.562 -13.195 1 94.12 377 THR B CA 1
ATOM 9387 C C . THR B 1 377 ? 28.047 -37.188 -14.398 1 94.12 377 THR B C 1
ATOM 9389 O O . THR B 1 377 ? 28.031 -36.625 -15.492 1 94.12 377 THR B O 1
ATOM 9392 N N . ASN B 1 378 ? 27.516 -38.344 -14.172 1 94.5 378 ASN B N 1
ATOM 9393 C CA . ASN B 1 378 ? 26.812 -39.031 -15.258 1 94.5 378 ASN B CA 1
ATOM 9394 C C . ASN B 1 378 ? 25.578 -38.25 -15.695 1 94.5 378 ASN B C 1
ATOM 9396 O O . ASN B 1 378 ? 25.281 -38.188 -16.891 1 94.5 378 ASN B O 1
ATOM 9400 N N . GLU B 1 379 ? 24.891 -37.781 -14.758 1 94.06 379 GLU B N 1
ATOM 9401 C CA . GLU B 1 379 ? 23.719 -36.969 -15.07 1 94.06 379 GLU B CA 1
ATOM 9402 C C . GLU B 1 379 ? 24.125 -35.719 -15.867 1 94.06 379 GLU B C 1
ATOM 9404 O O . GLU B 1 379 ? 23.453 -35.344 -16.828 1 94.06 379 GLU B O 1
ATOM 9409 N N . ILE B 1 380 ? 25.203 -35.062 -15.5 1 97 380 ILE B N 1
ATOM 9410 C CA . ILE B 1 380 ? 25.703 -33.875 -16.172 1 97 380 ILE B CA 1
ATOM 9411 C C . ILE B 1 380 ? 26.125 -34.219 -17.594 1 97 380 ILE B C 1
ATOM 9413 O O . ILE B 1 380 ? 25.734 -33.531 -18.547 1 97 380 ILE B O 1
ATOM 9417 N N . LYS B 1 381 ? 26.844 -35.312 -17.75 1 97 381 LYS B N 1
ATOM 9418 C CA . LYS B 1 381 ? 27.297 -35.75 -19.078 1 97 381 LYS B CA 1
ATOM 9419 C C . LYS B 1 381 ? 26.125 -36.094 -19.969 1 97 381 LYS B C 1
ATOM 9421 O O . LYS B 1 381 ? 26.141 -35.812 -21.172 1 97 381 LYS B O 1
ATOM 9426 N N . SER B 1 382 ? 25.203 -36.75 -19.359 1 96.38 382 SER B N 1
ATOM 9427 C CA . SER B 1 382 ? 24.016 -37.125 -20.125 1 96.38 382 SER B CA 1
ATOM 9428 C C . SER B 1 382 ? 23.297 -35.875 -20.641 1 96.38 382 SER B C 1
ATOM 9430 O O . SER B 1 382 ? 22.812 -35.844 -21.766 1 96.38 382 SER B O 1
ATOM 9432 N N . GLU B 1 383 ? 23.219 -34.875 -19.812 1 96.75 383 GLU B N 1
ATOM 9433 C CA . GLU B 1 383 ? 22.562 -33.625 -20.188 1 96.75 383 GLU B CA 1
ATOM 9434 C C . GLU B 1 383 ? 23.359 -32.875 -21.25 1 96.75 383 GLU B C 1
ATOM 9436 O O . GLU B 1 383 ? 22.781 -32.25 -22.141 1 96.75 383 GLU B O 1
ATOM 9441 N N . ILE B 1 384 ? 24.672 -32.906 -21.234 1 97.62 384 ILE B N 1
ATOM 9442 C CA . ILE B 1 384 ? 25.531 -32.344 -22.25 1 97.62 384 ILE B CA 1
ATOM 9443 C C . ILE B 1 384 ? 25.344 -33.062 -23.578 1 97.62 384 ILE B C 1
ATOM 9445 O O . ILE B 1 384 ? 25.297 -32.469 -24.641 1 97.62 384 ILE B O 1
ATOM 9449 N N . LYS B 1 385 ? 25.281 -34.375 -23.469 1 97.06 385 LYS B N 1
ATOM 9450 C CA . LYS B 1 385 ? 25.016 -35.156 -24.656 1 97.06 385 LYS B CA 1
ATOM 9451 C C . LYS B 1 385 ? 23.703 -34.75 -25.312 1 97.06 385 LYS B C 1
ATOM 9453 O O . LYS B 1 385 ? 23.625 -34.656 -26.531 1 97.06 385 LYS B O 1
ATOM 9458 N N . LYS B 1 386 ? 22.719 -34.594 -24.484 1 95.88 386 LYS B N 1
ATOM 9459 C CA . LYS B 1 386 ? 21.422 -34.125 -24.984 1 95.88 386 LYS B CA 1
ATOM 9460 C C . LYS B 1 386 ? 21.562 -32.812 -25.703 1 95.88 386 LYS B C 1
ATOM 9462 O O . LYS B 1 386 ? 20.984 -32.594 -26.781 1 95.88 386 LYS B O 1
ATOM 9467 N N . LEU B 1 387 ? 22.312 -31.875 -25.141 1 97.06 387 LEU B N 1
ATOM 9468 C CA . LEU B 1 387 ? 22.594 -30.594 -25.781 1 97.06 387 LEU B CA 1
ATOM 9469 C C . LEU B 1 387 ? 23.203 -30.781 -27.156 1 97.06 387 LEU B C 1
ATOM 9471 O O . LEU B 1 387 ? 22.734 -30.188 -28.141 1 97.06 387 LEU B O 1
ATOM 9475 N N . ASN B 1 388 ? 24.172 -31.609 -27.266 1 96.62 388 ASN B N 1
ATOM 9476 C CA . ASN B 1 388 ? 24.859 -31.844 -28.531 1 96.62 388 ASN B CA 1
ATOM 9477 C C . ASN B 1 388 ? 23.938 -32.438 -29.578 1 96.62 388 ASN B C 1
ATOM 9479 O O . ASN B 1 388 ? 24.094 -32.188 -30.781 1 96.62 388 ASN B O 1
ATOM 9483 N N . ASN B 1 389 ? 23.016 -33.188 -29.125 1 95.12 389 ASN B N 1
ATOM 9484 C CA . ASN B 1 389 ? 22.078 -33.844 -30.031 1 95.12 389 ASN B CA 1
ATOM 9485 C C . ASN B 1 389 ? 21.141 -32.844 -30.703 1 95.12 389 ASN B C 1
ATOM 9487 O O . ASN B 1 389 ? 20.516 -33.188 -31.719 1 95.12 389 ASN B O 1
ATOM 9491 N N . PHE B 1 390 ? 21 -31.656 -30.141 1 95.88 390 PHE B N 1
ATOM 9492 C CA . PHE B 1 390 ? 20.156 -30.641 -30.766 1 95.88 390 PHE B CA 1
ATOM 9493 C C . PHE B 1 390 ? 20.781 -30.125 -32.031 1 95.88 390 PHE B C 1
ATOM 9495 O O . PHE B 1 390 ? 20.109 -29.5 -32.875 1 95.88 390 PHE B O 1
ATOM 9502 N N . PHE B 1 391 ? 22.109 -30.297 -32.188 1 96.12 391 PHE B N 1
ATOM 9503 C CA . PHE B 1 391 ? 22.844 -29.703 -33.312 1 96.12 391 PHE B CA 1
ATOM 9504 C C . PHE B 1 391 ? 23.312 -30.766 -34.281 1 96.12 391 PHE B C 1
ATOM 9506 O O . PHE B 1 391 ? 23.969 -31.734 -33.875 1 96.12 391 PHE B O 1
ATOM 9513 N N . PRO B 1 392 ? 23.031 -30.5 -35.594 1 93.88 392 PRO B N 1
ATOM 9514 C CA . PRO B 1 392 ? 23.484 -31.453 -36.594 1 93.88 392 PRO B CA 1
ATOM 9515 C C . PRO B 1 392 ? 25.016 -31.547 -36.688 1 93.88 392 PRO B C 1
ATOM 9517 O O . PRO B 1 392 ? 25.703 -30.531 -36.562 1 93.88 392 PRO B O 1
ATOM 9520 N N . ASN B 1 393 ? 25.469 -32.688 -36.969 1 90.81 393 ASN B N 1
ATOM 9521 C CA . ASN B 1 393 ? 26.891 -32.938 -37.031 1 90.81 393 ASN B CA 1
ATOM 9522 C C . ASN B 1 393 ? 27.547 -32.125 -38.156 1 90.81 393 ASN B C 1
ATOM 9524 O O . ASN B 1 393 ? 28.719 -31.734 -38.062 1 90.81 393 ASN B O 1
ATOM 9528 N N . GLU B 1 394 ? 26.844 -31.828 -39.219 1 89.12 394 GLU B N 1
ATOM 9529 C CA . GLU B 1 394 ? 27.391 -31.156 -40.406 1 89.12 394 GLU B CA 1
ATOM 9530 C C . GLU B 1 394 ? 27.375 -29.641 -40.219 1 89.12 394 GLU B C 1
ATOM 9532 O O . GLU B 1 394 ? 28.016 -28.922 -41 1 89.12 394 GLU B O 1
ATOM 9537 N N . SER B 1 395 ? 26.688 -29.266 -39.156 1 89.31 395 SER B N 1
ATOM 9538 C CA . SER B 1 395 ? 26.594 -27.828 -38.969 1 89.31 395 SER B CA 1
ATOM 9539 C C . SER B 1 395 ? 27.906 -27.25 -38.469 1 89.31 395 SER B C 1
ATOM 9541 O O . SER B 1 395 ? 28.625 -27.891 -37.688 1 89.31 395 SER B O 1
ATOM 9543 N N . SER B 1 396 ? 28.188 -26.078 -38.938 1 89.12 396 SER B N 1
ATOM 9544 C CA . SER B 1 396 ? 29.359 -25.375 -38.438 1 89.12 396 SER B CA 1
ATOM 9545 C C . SER B 1 396 ? 29.109 -24.766 -37.062 1 89.12 396 SER B C 1
ATOM 9547 O O . SER B 1 396 ? 30.062 -24.375 -36.375 1 89.12 396 SER B O 1
ATOM 9549 N N . LEU B 1 397 ? 27.891 -24.719 -36.75 1 93.62 397 LEU B N 1
ATOM 9550 C CA . LEU B 1 397 ? 27.516 -24.203 -35.438 1 93.62 397 LEU B CA 1
ATOM 9551 C C . LEU B 1 397 ? 27.391 -25.344 -34.438 1 93.62 397 LEU B C 1
ATOM 9553 O O . LEU B 1 397 ? 26.578 -26.25 -34.594 1 93.62 397 LEU B O 1
ATOM 9557 N N . GLN B 1 398 ? 28.234 -25.312 -33.375 1 95.06 398 GLN B N 1
ATOM 9558 C CA . GLN B 1 398 ? 28.219 -26.312 -32.312 1 95.06 398 GLN B CA 1
ATOM 9559 C C . GLN B 1 398 ? 28.312 -25.641 -30.953 1 95.06 398 GLN B C 1
ATOM 9561 O O . GLN B 1 398 ? 28.844 -24.547 -30.812 1 95.06 398 GLN B O 1
ATOM 9566 N N . PRO B 1 399 ? 27.719 -26.328 -29.953 1 97 399 PRO B N 1
ATOM 9567 C CA . PRO B 1 399 ? 27.922 -25.797 -28.609 1 97 399 PRO B CA 1
ATOM 9568 C C . PRO B 1 399 ? 29.391 -25.797 -28.172 1 97 399 PRO B C 1
ATOM 9570 O O . PRO B 1 399 ? 30.109 -26.75 -28.469 1 97 399 PRO B O 1
ATOM 9573 N N . ASP B 1 400 ? 29.812 -24.688 -27.625 1 97.12 400 ASP B N 1
ATOM 9574 C CA . ASP B 1 400 ? 31.109 -24.609 -26.984 1 97.12 400 ASP B CA 1
ATOM 9575 C C . ASP B 1 400 ? 31 -24.844 -25.484 1 97.12 400 ASP B C 1
ATOM 9577 O O . ASP B 1 400 ? 30.953 -23.906 -24.703 1 97.12 400 ASP B O 1
ATOM 9581 N N . VAL B 1 401 ? 31 -26.141 -25.062 1 97.81 401 VAL B N 1
ATOM 9582 C CA . VAL B 1 401 ? 30.781 -26.516 -23.672 1 97.81 401 VAL B CA 1
ATOM 9583 C C . VAL B 1 401 ? 32 -27.25 -23.141 1 97.81 401 VAL B C 1
ATOM 9585 O O . VAL B 1 401 ? 32.5 -28.172 -23.781 1 97.81 401 VAL B O 1
ATOM 9588 N N . SER B 1 402 ? 32.5 -26.766 -22.016 1 97.38 402 SER B N 1
ATOM 9589 C CA . SER B 1 402 ? 33.562 -27.422 -21.281 1 97.38 402 SER B CA 1
ATOM 9590 C C . SER B 1 402 ? 33.094 -27.969 -19.953 1 97.38 402 SER B C 1
ATOM 9592 O O . SER B 1 402 ? 32.281 -27.328 -19.266 1 97.38 402 SER B O 1
ATOM 9594 N N . LEU B 1 403 ? 33.5 -29.172 -19.656 1 97.75 403 LEU B N 1
ATOM 9595 C CA . LEU B 1 403 ? 33.156 -29.781 -18.375 1 97.75 403 LEU B CA 1
ATOM 9596 C C . LEU B 1 403 ? 34.406 -30.062 -17.547 1 97.75 403 LEU B C 1
ATOM 9598 O O . LEU B 1 403 ? 35.344 -30.656 -18.047 1 97.75 403 LEU B O 1
ATOM 9602 N N . ILE B 1 404 ? 34.406 -29.516 -16.391 1 97.06 404 ILE B N 1
ATOM 9603 C CA . ILE B 1 404 ? 35.406 -29.859 -15.398 1 97.06 404 ILE B CA 1
ATOM 9604 C C . ILE B 1 404 ? 34.781 -30.703 -14.289 1 97.06 404 ILE B C 1
ATOM 9606 O O . ILE B 1 404 ? 33.969 -30.203 -13.516 1 97.06 404 ILE B O 1
ATOM 9610 N N . ASP B 1 405 ? 35.062 -31.953 -14.242 1 93.44 405 ASP B N 1
ATOM 9611 C CA . ASP B 1 405 ? 34.469 -32.844 -13.258 1 93.44 405 ASP B CA 1
ATOM 9612 C C . ASP B 1 405 ? 35.5 -33.312 -12.227 1 93.44 405 ASP B C 1
ATOM 9614 O O . ASP B 1 405 ? 36.625 -32.812 -12.227 1 93.44 405 ASP B O 1
ATOM 9618 N N . ASN B 1 406 ? 35.188 -34.062 -11.258 1 84.94 406 ASN B N 1
ATOM 9619 C CA . ASN B 1 406 ? 36.031 -34.594 -10.188 1 84.94 406 ASN B CA 1
ATOM 9620 C C . ASN B 1 406 ? 36.719 -33.469 -9.43 1 84.94 406 ASN B C 1
ATOM 9622 O O . ASN B 1 406 ? 37.938 -33.5 -9.25 1 84.94 406 ASN B O 1
ATOM 9626 N N . VAL B 1 407 ? 35.906 -32.469 -9.109 1 87.12 407 VAL B N 1
ATOM 9627 C CA . VAL B 1 407 ? 36.5 -31.312 -8.406 1 87.12 407 VAL B CA 1
ATOM 9628 C C . VAL B 1 407 ? 36.156 -31.391 -6.918 1 87.12 407 VAL B C 1
ATOM 9630 O O . VAL B 1 407 ? 35.125 -31.969 -6.551 1 87.12 407 VAL B O 1
ATOM 9633 N N . VAL B 1 408 ? 37.094 -30.859 -6.141 1 87.62 408 VAL B N 1
ATOM 9634 C CA . VAL B 1 408 ? 36.875 -30.672 -4.711 1 87.62 408 VAL B CA 1
ATOM 9635 C C . VAL B 1 408 ? 36.531 -29.219 -4.422 1 87.62 408 VAL B C 1
ATOM 9637 O O . VAL B 1 408 ? 37.375 -28.328 -4.613 1 87.62 408 VAL B O 1
ATOM 9640 N N . GLY B 1 409 ? 35.281 -28.984 -4.043 1 91.75 409 GLY B N 1
ATOM 9641 C CA . GLY B 1 409 ? 34.844 -27.625 -3.822 1 91.75 409 GLY B CA 1
ATOM 9642 C C . GLY B 1 409 ? 34.406 -26.922 -5.098 1 91.75 409 GLY B C 1
ATOM 9643 O O . GLY B 1 409 ? 34.062 -27.578 -6.082 1 91.75 409 GLY B O 1
ATOM 9644 N N . HIS B 1 410 ? 34.344 -25.609 -5.07 1 95.62 410 HIS B N 1
ATOM 9645 C CA . HIS B 1 410 ? 33.938 -24.812 -6.219 1 95.62 410 HIS B CA 1
ATOM 9646 C C . HIS B 1 410 ? 34.906 -23.672 -6.461 1 95.62 410 HIS B C 1
ATOM 9648 O O . HIS B 1 410 ? 35.688 -23.312 -5.57 1 95.62 410 HIS B O 1
ATOM 9654 N N . GLY B 1 411 ? 34.875 -23.141 -7.648 1 94.19 411 GLY B N 1
ATOM 9655 C CA . GLY B 1 411 ? 35.812 -22.078 -7.988 1 94.19 411 GLY B CA 1
ATOM 9656 C C . GLY B 1 411 ? 37.25 -22.562 -8.086 1 94.19 411 GLY B C 1
ATOM 9657 O O . GLY B 1 411 ? 38.156 -21.906 -7.613 1 94.19 411 GLY B O 1
ATOM 9658 N N . THR B 1 412 ? 37.469 -23.641 -8.68 1 93.06 412 THR B N 1
ATOM 9659 C CA . THR B 1 412 ? 38.812 -24.25 -8.742 1 93.06 412 THR B CA 1
ATOM 9660 C C . THR B 1 412 ? 39.719 -23.5 -9.703 1 93.06 412 THR B C 1
ATOM 9662 O O . THR B 1 412 ? 39.219 -22.844 -10.625 1 93.06 412 THR B O 1
ATOM 9665 N N . ASP B 1 413 ? 40.969 -23.703 -9.539 1 90.25 413 ASP B N 1
ATOM 9666 C CA . ASP B 1 413 ? 41.938 -23.047 -10.383 1 90.25 413 ASP B CA 1
ATOM 9667 C C . ASP B 1 413 ? 41.844 -23.516 -11.836 1 90.25 413 ASP B C 1
ATOM 9669 O O . ASP B 1 413 ? 42.062 -22.734 -12.766 1 90.25 413 ASP B O 1
ATOM 9673 N N . GLU B 1 414 ? 41.594 -24.766 -11.945 1 91.75 414 GLU B N 1
ATOM 9674 C CA . GLU B 1 414 ? 41.438 -25.297 -13.289 1 91.75 414 GLU B CA 1
ATOM 9675 C C . GLU B 1 414 ? 40.281 -24.656 -14.023 1 91.75 414 GLU B C 1
ATOM 9677 O O . GLU B 1 414 ? 40.406 -24.25 -15.18 1 91.75 414 GLU B O 1
ATOM 9682 N N . ALA B 1 415 ? 39.188 -24.641 -13.375 1 95.44 415 ALA B N 1
ATOM 9683 C CA . ALA B 1 415 ? 38.031 -24.016 -13.969 1 95.44 415 ALA B CA 1
ATOM 9684 C C . ALA B 1 415 ? 38.281 -22.531 -14.25 1 95.44 415 ALA B C 1
ATOM 9686 O O . ALA B 1 415 ? 37.844 -22.016 -15.281 1 95.44 415 ALA B O 1
ATOM 9687 N N . LEU B 1 416 ? 38.906 -21.875 -13.297 1 94.81 416 LEU B N 1
ATOM 9688 C CA . LEU B 1 416 ? 39.25 -20.469 -13.484 1 94.81 416 LEU B CA 1
ATOM 9689 C C . LEU B 1 416 ? 40.094 -20.266 -14.734 1 94.81 416 LEU B C 1
ATOM 9691 O O . LEU B 1 416 ? 39.875 -19.328 -15.5 1 94.81 416 LEU B O 1
ATOM 9695 N N . ARG B 1 417 ? 41.062 -21.094 -14.938 1 92.88 417 ARG B N 1
ATOM 9696 C CA . ARG B 1 417 ? 41.938 -21 -16.109 1 92.88 417 ARG B CA 1
ATOM 9697 C C . ARG B 1 417 ? 41.125 -21.094 -17.406 1 92.88 417 ARG B C 1
ATOM 9699 O O . ARG B 1 417 ? 41.344 -20.297 -18.328 1 92.88 417 ARG B O 1
ATOM 9706 N N . VAL B 1 418 ? 40.281 -22.047 -17.438 1 94.94 418 VAL B N 1
ATOM 9707 C CA . VAL B 1 418 ? 39.438 -22.25 -18.625 1 94.94 418 VAL B CA 1
ATOM 9708 C C . VAL B 1 418 ? 38.562 -21.031 -18.859 1 94.94 418 VAL B C 1
ATOM 9710 O O . VAL B 1 418 ? 38.438 -20.547 -19.984 1 94.94 418 VAL B O 1
ATOM 9713 N N . PHE B 1 419 ? 38 -20.516 -17.797 1 96.62 419 PHE B N 1
ATOM 9714 C CA . PHE B 1 419 ? 37.094 -19.375 -17.891 1 96.62 419 PHE B CA 1
ATOM 9715 C C . PHE B 1 419 ? 37.844 -18.141 -18.375 1 96.62 419 PHE B C 1
ATOM 9717 O O . PHE B 1 419 ? 37.344 -17.406 -19.234 1 96.62 419 PHE B O 1
ATOM 9724 N N . ILE B 1 420 ? 39 -17.875 -17.859 1 94.75 420 ILE B N 1
ATOM 9725 C CA . ILE B 1 420 ? 39.812 -16.719 -18.234 1 94.75 420 ILE B CA 1
ATOM 9726 C C . ILE B 1 420 ? 40.219 -16.828 -19.703 1 94.75 420 ILE B C 1
ATOM 9728 O O . ILE B 1 420 ? 40.281 -15.828 -20.406 1 94.75 420 ILE B O 1
ATOM 9732 N N . ASP B 1 421 ? 40.5 -18.016 -20.125 1 93.69 421 ASP B N 1
ATOM 9733 C CA . ASP B 1 421 ? 40.812 -18.25 -21.531 1 93.69 421 ASP B CA 1
ATOM 9734 C C . ASP B 1 421 ? 39.625 -17.891 -22.422 1 93.69 421 ASP B C 1
ATOM 9736 O O . ASP B 1 421 ? 39.781 -17.281 -23.484 1 93.69 421 ASP B O 1
ATOM 9740 N N . HIS B 1 422 ? 38.5 -18.266 -21.938 1 95.5 422 HIS B N 1
ATOM 9741 C CA . HIS B 1 422 ? 37.281 -17.953 -22.688 1 95.5 422 HIS B CA 1
ATOM 9742 C C . HIS B 1 422 ? 37.031 -16.453 -22.75 1 95.5 422 HIS B C 1
ATOM 9744 O O . HIS B 1 422 ? 36.375 -15.961 -23.672 1 95.5 422 HIS B O 1
ATOM 9750 N N . LEU B 1 423 ? 37.562 -15.695 -21.781 1 95.19 423 LEU B N 1
ATOM 9751 C CA . LEU B 1 423 ? 37.438 -14.242 -21.766 1 95.19 423 LEU B CA 1
ATOM 9752 C C . LEU B 1 423 ? 38.531 -13.602 -22.625 1 95.19 423 LEU B C 1
ATOM 9754 O O . LEU B 1 423 ? 38.625 -12.375 -22.703 1 95.19 423 LEU B O 1
ATOM 9758 N N . GLY B 1 424 ? 39.375 -14.422 -23.234 1 90.88 424 GLY B N 1
ATOM 9759 C CA . GLY B 1 424 ? 40.375 -13.938 -24.172 1 90.88 424 GLY B CA 1
ATOM 9760 C C . GLY B 1 424 ? 41.656 -13.516 -23.484 1 90.88 424 GLY B C 1
ATOM 9761 O O . GLY B 1 424 ? 42.469 -12.773 -24.062 1 90.88 424 GLY B O 1
ATOM 9762 N N . ILE B 1 425 ? 41.781 -13.883 -22.266 1 90.19 425 ILE B N 1
ATOM 9763 C CA . ILE B 1 425 ? 42.969 -13.531 -21.516 1 90.19 425 ILE B CA 1
ATOM 9764 C C . ILE B 1 425 ? 43.938 -14.719 -21.5 1 90.19 425 ILE B C 1
ATOM 9766 O O . ILE B 1 425 ? 43.531 -15.852 -21.219 1 90.19 425 ILE B O 1
ATOM 9770 N N . ASN B 1 426 ? 45.188 -14.492 -22 1 77.19 426 ASN B N 1
ATOM 9771 C CA . ASN B 1 426 ? 46.188 -15.562 -22.078 1 77.19 426 ASN B CA 1
ATOM 9772 C C . ASN B 1 426 ? 46.5 -16.109 -20.688 1 77.19 426 ASN B C 1
ATOM 9774 O O . ASN B 1 426 ? 46.906 -15.367 -19.797 1 77.19 426 ASN B O 1
ATOM 9778 N N . ALA B 1 427 ? 46.094 -17.281 -20.391 1 62.75 427 ALA B N 1
ATOM 9779 C CA . ALA B 1 427 ? 46.094 -18.047 -19.141 1 62.75 427 ALA B CA 1
ATOM 9780 C C . ALA B 1 427 ? 47.531 -18.156 -18.578 1 62.75 427 ALA B C 1
ATOM 9782 O O . ALA B 1 427 ? 47.719 -18.625 -17.438 1 62.75 427 ALA B O 1
ATOM 9783 N N . ALA B 1 428 ? 48.562 -17.953 -19.234 1 58.25 428 ALA B N 1
ATOM 9784 C CA . ALA B 1 428 ? 49.906 -18.312 -18.766 1 58.25 428 ALA B CA 1
ATOM 9785 C C . ALA B 1 428 ? 50.219 -17.641 -17.422 1 58.25 428 ALA B C 1
ATOM 9787 O O . ALA B 1 428 ? 51.219 -17.969 -16.766 1 58.25 428 ALA B O 1
ATOM 9788 N N . ASP B 1 429 ? 49.438 -16.672 -17.078 1 54.97 429 ASP B N 1
ATOM 9789 C CA . ASP B 1 429 ? 49.812 -15.969 -15.844 1 54.97 429 ASP B CA 1
ATOM 9790 C C . ASP B 1 429 ? 49.312 -16.719 -14.609 1 54.97 429 ASP B C 1
ATOM 9792 O O . ASP B 1 429 ? 48.125 -17.016 -14.5 1 54.97 429 ASP B O 1
ATOM 9796 N N . SER B 1 430 ? 50.188 -17.484 -14.023 1 53.56 430 SER B N 1
ATOM 9797 C CA . SER B 1 430 ? 49.906 -18.266 -12.828 1 53.56 430 SER B CA 1
ATOM 9798 C C . SER B 1 430 ? 49.25 -17.391 -11.75 1 53.56 430 SER B C 1
ATOM 9800 O O . SER B 1 430 ? 49.594 -16.219 -11.594 1 53.56 430 SER B O 1
ATOM 9802 N N . VAL B 1 431 ? 48.094 -17.781 -11.18 1 56.09 431 VAL B N 1
ATOM 9803 C CA . VAL B 1 431 ? 47.469 -17.141 -10.031 1 56.09 431 VAL B CA 1
ATOM 9804 C C . VAL B 1 431 ? 48.312 -17.391 -8.773 1 56.09 431 VAL B C 1
ATOM 9806 O O . VAL B 1 431 ? 48.688 -18.547 -8.5 1 56.09 431 VAL B O 1
ATOM 9809 N N . PRO B 1 432 ? 48.844 -16.375 -8.148 1 54.06 432 PRO B N 1
ATOM 9810 C CA . PRO B 1 432 ? 49.562 -16.672 -6.906 1 54.06 432 PRO B CA 1
ATOM 9811 C C . PRO B 1 432 ? 48.688 -17.359 -5.863 1 54.06 432 PRO B C 1
ATOM 9813 O O . PRO B 1 432 ? 47.5 -17.031 -5.734 1 54.06 432 PRO B O 1
ATOM 9816 N N . ASP B 1 433 ? 49.094 -18.5 -5.316 1 51.19 433 ASP B N 1
ATOM 9817 C CA . ASP B 1 433 ? 48.406 -19.328 -4.312 1 51.19 433 ASP B CA 1
ATOM 9818 C C . ASP B 1 433 ? 48 -18.5 -3.1 1 51.19 433 ASP B C 1
ATOM 9820 O O . ASP B 1 433 ? 47.031 -18.812 -2.416 1 51.19 433 ASP B O 1
ATOM 9824 N N . LYS B 1 434 ? 48.875 -17.484 -2.594 1 57 434 LYS B N 1
ATOM 9825 C CA . LYS B 1 434 ? 48.719 -16.797 -1.311 1 57 434 LYS B CA 1
ATOM 9826 C C . LYS B 1 434 ? 48.062 -15.445 -1.486 1 57 434 LYS B C 1
ATOM 9828 O O . LYS B 1 434 ? 48.375 -14.484 -0.776 1 57 434 LYS B O 1
ATOM 9833 N N . LEU B 1 435 ? 47.031 -15.359 -2.305 1 59.72 435 LEU B N 1
ATOM 9834 C CA . LEU B 1 435 ? 46.406 -14.094 -2.656 1 59.72 435 LEU B CA 1
ATOM 9835 C C . LEU B 1 435 ? 45.688 -13.484 -1.445 1 59.72 435 LEU B C 1
ATOM 9837 O O . LEU B 1 435 ? 45.656 -12.266 -1.293 1 59.72 435 LEU B O 1
ATOM 9841 N N . LEU B 1 436 ? 45.219 -14.352 -0.505 1 60.72 436 LEU B N 1
ATOM 9842 C CA . LEU B 1 436 ? 44.438 -13.828 0.598 1 60.72 436 LEU B CA 1
ATOM 9843 C C . LEU B 1 436 ? 45.312 -12.977 1.528 1 60.72 436 LEU B C 1
ATOM 9845 O O . LEU B 1 436 ? 44.812 -12.008 2.119 1 60.72 436 LEU B O 1
ATOM 9849 N N . ASN B 1 437 ? 46.594 -13.297 1.547 1 64.94 437 ASN B N 1
ATOM 9850 C CA . ASN B 1 437 ? 47.438 -12.578 2.469 1 64.94 437 ASN B CA 1
ATOM 9851 C C . ASN B 1 437 ? 47.875 -11.227 1.899 1 64.94 437 ASN B C 1
ATOM 9853 O O . ASN B 1 437 ? 48.5 -10.414 2.598 1 64.94 437 ASN B O 1
ATOM 9857 N N . SER B 1 438 ? 47.312 -10.945 0.725 1 78 438 SER B N 1
ATOM 9858 C CA . SER B 1 438 ? 47.812 -9.734 0.086 1 78 438 SER B CA 1
ATOM 9859 C C . SER B 1 438 ? 46.781 -8.617 0.132 1 78 438 SER B C 1
ATOM 9861 O O . SER B 1 438 ? 47.031 -7.52 -0.381 1 78 438 SER B O 1
ATOM 9863 N N . VAL B 1 439 ? 45.719 -8.82 0.78 1 89.75 439 VAL B N 1
ATOM 9864 C CA . VAL B 1 439 ? 44.656 -7.82 0.799 1 89.75 439 VAL B CA 1
ATOM 9865 C C . VAL B 1 439 ? 44.875 -6.879 1.986 1 89.75 439 VAL B C 1
ATOM 9867 O O . VAL B 1 439 ? 45.031 -7.332 3.121 1 89.75 439 VAL B O 1
ATOM 9870 N N . THR B 1 440 ? 44.938 -5.605 1.753 1 91.69 440 THR B N 1
ATOM 9871 C CA . THR B 1 440 ? 45 -4.586 2.797 1 91.69 440 THR B CA 1
ATOM 9872 C C . THR B 1 440 ? 43.594 -3.996 3.029 1 91.69 440 THR B C 1
ATOM 9874 O O . THR B 1 440 ? 43.062 -3.311 2.16 1 91.69 440 THR B O 1
ATOM 9877 N N . MET B 1 441 ? 43.156 -4.234 4.227 1 91.69 441 MET B N 1
ATOM 9878 C CA . MET B 1 441 ? 41.812 -3.727 4.57 1 91.69 441 MET B CA 1
ATOM 9879 C C . MET B 1 441 ? 41.906 -2.279 5.043 1 91.69 441 MET B C 1
ATOM 9881 O O . MET B 1 441 ? 42.812 -1.919 5.805 1 91.69 441 MET B O 1
ATOM 9885 N N . HIS B 1 442 ? 41 -1.478 4.539 1 89.75 442 HIS B N 1
ATOM 9886 C CA . HIS B 1 442 ? 40.938 -0.086 4.969 1 89.75 442 HIS B CA 1
ATOM 9887 C C . HIS B 1 442 ? 39.719 0.175 5.828 1 89.75 442 HIS B C 1
ATOM 9889 O O . HIS B 1 442 ? 39.719 1.078 6.668 1 89.75 442 HIS B O 1
ATOM 9895 N N . ARG B 1 443 ? 38.656 -0.502 5.621 1 88.12 443 ARG B N 1
ATOM 9896 C CA . ARG B 1 443 ? 37.438 -0.379 6.438 1 88.12 443 ARG B CA 1
ATOM 9897 C C . ARG B 1 443 ? 36.688 -1.707 6.516 1 88.12 443 ARG B C 1
ATOM 9899 O O . ARG B 1 443 ? 36.781 -2.518 5.59 1 88.12 443 ARG B O 1
ATOM 9906 N N . PRO B 1 444 ? 35.969 -1.836 7.52 1 88 444 PRO B N 1
ATOM 9907 C CA . PRO B 1 444 ? 35.219 -3.084 7.66 1 88 444 PRO B CA 1
ATOM 9908 C C . PRO B 1 444 ? 33.969 -3.139 6.754 1 88 444 PRO B C 1
ATOM 9910 O O . PRO B 1 444 ? 33.5 -2.098 6.316 1 88 444 PRO B O 1
ATOM 9913 N N . THR B 1 445 ? 33.625 -4.355 6.414 1 91.88 445 THR B N 1
ATOM 9914 C CA . THR B 1 445 ? 32.375 -4.594 5.68 1 91.88 445 THR B CA 1
ATOM 9915 C C . THR B 1 445 ? 31.312 -5.195 6.594 1 91.88 445 THR B C 1
ATOM 9917 O O . THR B 1 445 ? 31.641 -5.777 7.629 1 91.88 445 THR B O 1
ATOM 9920 N N . ASP B 1 446 ? 30.047 -4.945 6.277 1 92.94 446 ASP B N 1
ATOM 9921 C CA . ASP B 1 446 ? 28.922 -5.547 6.98 1 92.94 446 ASP B CA 1
ATOM 9922 C C . ASP B 1 446 ? 27.969 -6.254 6.004 1 92.94 446 ASP B C 1
ATOM 9924 O O . ASP B 1 446 ? 26.922 -5.719 5.652 1 92.94 446 ASP B O 1
ATOM 9928 N N . PRO B 1 447 ? 28.375 -7.473 5.617 1 96.69 447 PRO B N 1
ATOM 9929 C CA . PRO B 1 447 ? 27.547 -8.18 4.637 1 96.69 447 PRO B CA 1
ATOM 9930 C C . PRO B 1 447 ? 26.125 -8.422 5.133 1 96.69 447 PRO B C 1
ATOM 9932 O O . PRO B 1 447 ? 25.188 -8.5 4.332 1 96.69 447 PRO B O 1
ATOM 9935 N N . GLY B 1 448 ? 25.953 -8.562 6.469 1 96 448 GLY B N 1
ATOM 9936 C CA . GLY B 1 448 ? 24.609 -8.742 7.023 1 96 448 GLY B CA 1
ATOM 9937 C C . GLY B 1 448 ? 23.703 -7.547 6.781 1 96 448 GLY B C 1
ATOM 9938 O O . GLY B 1 448 ? 22.562 -7.711 6.352 1 96 448 GLY B O 1
ATOM 9939 N N . GLU B 1 449 ? 24.219 -6.367 7.035 1 93.81 449 GLU B N 1
ATOM 9940 C CA . GLU B 1 449 ? 23.438 -5.156 6.824 1 93.81 449 GLU B CA 1
ATOM 9941 C C . GLU B 1 449 ? 23.156 -4.926 5.344 1 93.81 449 GLU B C 1
ATOM 9943 O O . GLU B 1 449 ? 22.078 -4.469 4.969 1 93.81 449 GLU B O 1
ATOM 9948 N N . ARG B 1 450 ? 24.141 -5.172 4.523 1 96 450 ARG B N 1
ATOM 9949 C CA . ARG B 1 450 ? 23.953 -5.062 3.082 1 96 450 ARG B CA 1
ATOM 9950 C C . ARG B 1 450 ? 22.844 -5.996 2.605 1 96 450 ARG B C 1
ATOM 9952 O O . ARG B 1 450 ? 21.984 -5.594 1.822 1 96 450 ARG B O 1
ATOM 9959 N N . HIS B 1 451 ? 22.906 -7.246 3.113 1 97.88 451 HIS B N 1
ATOM 9960 C CA . HIS B 1 451 ? 21.875 -8.211 2.764 1 97.88 451 HIS B CA 1
ATOM 9961 C C . HIS B 1 451 ? 20.5 -7.738 3.217 1 97.88 451 HIS B C 1
ATOM 9963 O O . HIS B 1 451 ? 19.516 -7.883 2.488 1 97.88 451 HIS B O 1
ATOM 9969 N N . ARG B 1 452 ? 20.438 -7.266 4.434 1 96.44 452 ARG B N 1
ATOM 9970 C CA . ARG B 1 452 ? 19.188 -6.762 4.973 1 96.44 452 ARG B CA 1
ATOM 9971 C C . ARG B 1 452 ? 18.578 -5.707 4.055 1 96.44 452 ARG B C 1
ATOM 9973 O O . ARG B 1 452 ? 17.375 -5.746 3.764 1 96.44 452 ARG B O 1
ATOM 9980 N N . ARG B 1 453 ? 19.359 -4.734 3.549 1 94.44 453 ARG B N 1
ATOM 9981 C CA . ARG B 1 453 ? 18.875 -3.672 2.672 1 94.44 453 ARG B CA 1
ATOM 9982 C C . ARG B 1 453 ? 18.375 -4.242 1.352 1 94.44 453 ARG B C 1
ATOM 9984 O O . ARG B 1 453 ? 17.328 -3.824 0.851 1 94.44 453 ARG B O 1
ATOM 9991 N N . VAL B 1 454 ? 19.078 -5.227 0.806 1 97.62 454 VAL B N 1
ATOM 9992 C CA . VAL B 1 454 ? 18.672 -5.848 -0.451 1 97.62 454 VAL B CA 1
ATOM 9993 C C . VAL B 1 454 ? 17.359 -6.605 -0.257 1 97.62 454 VAL B C 1
ATOM 9995 O O . VAL B 1 454 ? 16.469 -6.535 -1.102 1 97.62 454 VAL B O 1
ATOM 9998 N N . PHE B 1 455 ? 17.25 -7.324 0.906 1 97.94 455 PHE B N 1
ATOM 9999 C CA . PHE B 1 455 ? 16.062 -8.094 1.239 1 97.94 455 PHE B CA 1
ATOM 10000 C C . PHE B 1 455 ? 14.836 -7.188 1.328 1 97.94 455 PHE B C 1
ATOM 10002 O O . PHE B 1 455 ? 13.82 -7.445 0.68 1 97.94 455 PHE B O 1
ATOM 10009 N N . TYR B 1 456 ? 14.93 -6.156 2.039 1 96.19 456 TYR B N 1
ATOM 10010 C CA . TYR B 1 456 ? 13.773 -5.297 2.26 1 96.19 456 TYR B CA 1
ATOM 10011 C C . TYR B 1 456 ? 13.453 -4.484 1.011 1 96.19 456 TYR B C 1
ATOM 10013 O O . TYR B 1 456 ? 12.289 -4.168 0.751 1 96.19 456 TYR B O 1
ATOM 10021 N N . ASN B 1 457 ? 14.492 -4.137 0.221 1 96.12 457 ASN B N 1
ATOM 10022 C CA . ASN B 1 457 ? 14.203 -3.484 -1.054 1 96.12 457 ASN B CA 1
ATOM 10023 C C . ASN B 1 457 ? 13.359 -4.371 -1.96 1 96.12 457 ASN B C 1
ATOM 10025 O O . ASN B 1 457 ? 12.43 -3.893 -2.611 1 96.12 457 ASN B O 1
ATOM 10029 N N . MET B 1 458 ? 13.672 -5.656 -2.021 1 97.75 458 MET B N 1
ATOM 10030 C CA . MET B 1 458 ? 12.914 -6.582 -2.852 1 97.75 458 MET B CA 1
ATOM 10031 C C . MET B 1 458 ? 11.492 -6.746 -2.322 1 97.75 458 MET B C 1
ATOM 10033 O O . MET B 1 458 ? 10.539 -6.789 -3.1 1 97.75 458 MET B O 1
ATOM 10037 N N . GLU B 1 459 ? 11.383 -6.871 -1.011 1 96.88 459 GLU B N 1
ATOM 10038 C CA . GLU B 1 459 ? 10.047 -6.953 -0.428 1 96.88 459 GLU B CA 1
ATOM 10039 C C . GLU B 1 459 ? 9.234 -5.707 -0.75 1 96.88 459 GLU B C 1
ATOM 10041 O O . GLU B 1 459 ? 8.086 -5.809 -1.185 1 96.88 459 GLU B O 1
ATOM 10046 N N . ASP B 1 460 ? 9.844 -4.531 -0.541 1 94.88 460 ASP B N 1
ATOM 10047 C CA . ASP B 1 460 ? 9.156 -3.271 -0.793 1 94.88 460 ASP B CA 1
ATOM 10048 C C . ASP B 1 460 ? 8.695 -3.174 -2.248 1 94.88 460 ASP B C 1
ATOM 10050 O O . ASP B 1 460 ? 7.613 -2.666 -2.533 1 94.88 460 ASP B O 1
ATOM 10054 N N . TYR B 1 461 ? 9.523 -3.611 -3.115 1 95.25 461 TYR B N 1
ATOM 10055 C CA . TYR B 1 461 ? 9.219 -3.57 -4.539 1 95.25 461 TYR B CA 1
ATOM 10056 C C . TYR B 1 461 ? 7.922 -4.312 -4.84 1 95.25 461 TYR B C 1
ATOM 10058 O O . TYR B 1 461 ? 7.074 -3.822 -5.594 1 95.25 461 TYR B O 1
ATOM 10066 N N . ILE B 1 462 ? 7.766 -5.477 -4.23 1 96.5 462 ILE B N 1
ATOM 10067 C CA . ILE B 1 462 ? 6.574 -6.289 -4.477 1 96.5 462 ILE B CA 1
ATOM 10068 C C . ILE B 1 462 ? 5.379 -5.676 -3.754 1 96.5 462 ILE B C 1
ATOM 10070 O O . ILE B 1 462 ? 4.289 -5.574 -4.324 1 96.5 462 ILE B O 1
ATOM 10074 N N . GLN B 1 463 ? 5.578 -5.301 -2.498 1 95.75 463 GLN B N 1
ATOM 10075 C CA . GLN B 1 463 ? 4.488 -4.711 -1.726 1 95.75 463 GLN B CA 1
ATOM 10076 C C . GLN B 1 463 ? 3.934 -3.467 -2.416 1 95.75 463 GLN B C 1
ATOM 10078 O O . GLN B 1 463 ? 2.734 -3.191 -2.34 1 95.75 463 GLN B O 1
ATOM 10083 N N . ASP B 1 464 ? 4.77 -2.719 -3.156 1 92.81 464 ASP B N 1
ATOM 10084 C CA . ASP B 1 464 ? 4.387 -1.479 -3.824 1 92.81 464 ASP B CA 1
ATOM 10085 C C . ASP B 1 464 ? 3.516 -1.757 -5.047 1 92.81 464 ASP B C 1
ATOM 10087 O O . ASP B 1 464 ? 2.906 -0.841 -5.602 1 92.81 464 ASP B O 1
ATOM 10091 N N . MET B 1 465 ? 3.381 -2.975 -5.395 1 93.31 465 MET B N 1
ATOM 10092 C CA . MET B 1 465 ? 2.545 -3.334 -6.535 1 93.31 465 MET B CA 1
ATOM 10093 C C . MET B 1 465 ? 1.092 -3.516 -6.109 1 93.31 465 MET B C 1
ATOM 10095 O O . MET B 1 465 ? 0.189 -3.51 -6.945 1 93.31 465 MET B O 1
ATOM 10099 N N . ILE B 1 466 ? 0.864 -3.67 -4.859 1 94.31 466 ILE B N 1
ATOM 10100 C CA . ILE B 1 466 ? -0.443 -4.059 -4.34 1 94.31 466 ILE B CA 1
ATOM 10101 C C . ILE B 1 466 ? -1.452 -2.941 -4.594 1 94.31 466 ILE B C 1
ATOM 10103 O O . ILE B 1 466 ? -2.537 -3.186 -5.125 1 94.31 466 ILE B O 1
ATOM 10107 N N . PRO B 1 467 ? -1.104 -1.669 -4.371 1 89.44 467 PRO B N 1
ATOM 10108 C CA . PRO B 1 467 ? -2.123 -0.62 -4.441 1 89.44 467 PRO B CA 1
ATOM 10109 C C . PRO B 1 467 ? -2.668 -0.416 -5.852 1 89.44 467 PRO B C 1
ATOM 10111 O O . PRO B 1 467 ? -3.785 0.08 -6.02 1 89.44 467 PRO B O 1
ATOM 10114 N N . THR B 1 468 ? -1.943 -0.775 -6.887 1 89.75 468 THR B N 1
ATOM 10115 C CA . THR B 1 468 ? -2.385 -0.49 -8.25 1 89.75 468 THR B CA 1
ATOM 10116 C C . THR B 1 468 ? -2.811 -1.771 -8.961 1 89.75 468 THR B C 1
ATOM 10118 O O . THR B 1 468 ? -3.066 -1.764 -10.164 1 89.75 468 THR B O 1
ATOM 10121 N N . ALA B 1 469 ? -2.865 -2.854 -8.242 1 91 469 ALA B N 1
ATOM 10122 C CA . ALA B 1 469 ? -3.189 -4.141 -8.852 1 91 469 ALA B CA 1
ATOM 10123 C C . ALA B 1 469 ? -4.586 -4.121 -9.469 1 91 469 ALA B C 1
ATOM 10125 O O . ALA B 1 469 ? -4.82 -4.742 -10.508 1 91 469 ALA B O 1
ATOM 10126 N N . ASP B 1 470 ? -5.543 -3.389 -8.898 1 87.44 470 ASP B N 1
ATOM 10127 C CA . ASP B 1 470 ? -6.902 -3.297 -9.422 1 87.44 470 ASP B CA 1
ATOM 10128 C C . ASP B 1 470 ? -6.906 -2.686 -10.82 1 87.44 470 ASP B C 1
ATOM 10130 O O . ASP B 1 470 ? -7.676 -3.113 -11.688 1 87.44 470 ASP B O 1
ATOM 10134 N N . ARG B 1 471 ? -6.137 -1.68 -11.008 1 86.62 471 ARG B N 1
ATOM 10135 C CA . ARG B 1 471 ? -6.059 -1.051 -12.32 1 86.62 471 ARG B CA 1
ATOM 10136 C C . ARG B 1 471 ? -5.625 -2.057 -13.383 1 86.62 471 ARG B C 1
ATOM 10138 O O . ARG B 1 471 ? -6.176 -2.076 -14.484 1 86.62 471 ARG B O 1
ATOM 10145 N N . ARG B 1 472 ? -4.613 -2.822 -13.008 1 88.56 472 ARG B N 1
ATOM 10146 C CA . ARG B 1 472 ? -4.117 -3.82 -13.953 1 88.56 472 ARG B CA 1
ATOM 10147 C C . ARG B 1 472 ? -5.191 -4.855 -14.273 1 88.56 472 ARG B C 1
ATOM 10149 O O . ARG B 1 472 ? -5.336 -5.277 -15.422 1 88.56 472 ARG B O 1
ATOM 10156 N N . ARG B 1 473 ? -5.961 -5.238 -13.305 1 90.69 473 ARG B N 1
ATOM 10157 C CA . ARG B 1 473 ? -7.004 -6.234 -13.523 1 90.69 473 ARG B CA 1
ATOM 10158 C C . ARG B 1 473 ? -8.188 -5.637 -14.281 1 90.69 473 ARG B C 1
ATOM 10160 O O . ARG B 1 473 ? -8.844 -6.324 -15.062 1 90.69 473 ARG B O 1
ATOM 10167 N N . TYR B 1 474 ? -8.492 -4.293 -14.07 1 85.31 474 TYR B N 1
ATOM 10168 C CA . TYR B 1 474 ? -9.516 -3.617 -14.852 1 85.31 474 TYR B CA 1
ATOM 10169 C C . TYR B 1 474 ? -9.133 -3.584 -16.328 1 85.31 474 TYR B C 1
ATOM 10171 O O . TYR B 1 474 ? -10 -3.725 -17.203 1 85.31 474 TYR B O 1
ATOM 10179 N N . GLN B 1 475 ? -7.867 -3.381 -16.547 1 83.62 475 GLN B N 1
ATOM 10180 C CA . GLN B 1 475 ? -7.371 -3.342 -17.922 1 83.62 475 GLN B CA 1
ATOM 10181 C C . GLN B 1 475 ? -7.344 -4.738 -18.531 1 83.62 475 GLN B C 1
ATOM 10183 O O . GLN B 1 475 ? -7.488 -4.891 -19.75 1 83.62 475 GLN B O 1
ATOM 10188 N N . PHE B 1 476 ? -7.172 -5.703 -17.75 1 89.19 476 PHE B N 1
ATOM 10189 C CA . PHE B 1 476 ? -7.047 -7.086 -18.188 1 89.19 476 PHE B CA 1
ATOM 10190 C C . PHE B 1 476 ? -8.406 -7.648 -18.594 1 89.19 476 PHE B C 1
ATOM 10192 O O . PHE B 1 476 ? -8.539 -8.242 -19.672 1 89.19 476 PHE B O 1
ATOM 10199 N N . LEU B 1 477 ? -9.438 -7.488 -17.734 1 89.31 477 LEU B N 1
ATOM 10200 C CA . LEU B 1 477 ? -10.75 -8.078 -17.969 1 89.31 477 LEU B CA 1
ATOM 10201 C C . LEU B 1 477 ? -11.766 -7.004 -18.344 1 89.31 477 LEU B C 1
ATOM 10203 O O . LEU B 1 477 ? -12.227 -6.25 -17.484 1 89.31 477 LEU B O 1
ATOM 10207 N N . GLU B 1 478 ? -12.094 -6.918 -19.672 1 84.69 478 GLU B N 1
ATOM 10208 C CA . GLU B 1 478 ? -13.117 -6.02 -20.203 1 84.69 478 GLU B CA 1
ATOM 10209 C C . GLU B 1 478 ? -14.289 -6.805 -20.797 1 84.69 478 GLU B C 1
ATOM 10211 O O . GLU B 1 478 ? -14.086 -7.75 -21.562 1 84.69 478 GLU B O 1
ATOM 10216 N N . GLY B 1 479 ? -15.422 -6.566 -20.312 1 88.19 479 GLY B N 1
ATOM 10217 C CA . GLY B 1 479 ? -16.594 -7.297 -20.766 1 88.19 479 GLY B CA 1
ATOM 10218 C C . GLY B 1 479 ? -17.672 -6.395 -21.328 1 88.19 479 GLY B C 1
ATOM 10219 O O . GLY B 1 479 ? -17.625 -5.172 -21.172 1 88.19 479 GLY B O 1
ATOM 10220 N N . ASP B 1 480 ? -18.641 -7.023 -22.078 1 92.69 480 ASP B N 1
ATOM 10221 C CA . ASP B 1 480 ? -19.812 -6.348 -22.641 1 92.69 480 ASP B CA 1
ATOM 10222 C C . ASP B 1 480 ? -21 -6.426 -21.688 1 92.69 480 ASP B C 1
ATOM 10224 O O . ASP B 1 480 ? -21.688 -7.445 -21.625 1 92.69 480 ASP B O 1
ATOM 10228 N N . LEU B 1 481 ? -21.375 -5.359 -21.047 1 90.38 481 LEU B N 1
ATOM 10229 C CA . LEU B 1 481 ? -22.375 -5.324 -20 1 90.38 481 LEU B CA 1
ATOM 10230 C C . LEU B 1 481 ? -23.766 -5.035 -20.578 1 90.38 481 LEU B C 1
ATOM 10232 O O . LEU B 1 481 ? -24.719 -4.809 -19.844 1 90.38 481 LEU B O 1
ATOM 10236 N N . SER B 1 482 ? -23.891 -5.039 -21.859 1 92.5 482 SER B N 1
ATOM 10237 C CA . SER B 1 482 ? -25.156 -4.66 -22.484 1 92.5 482 SER B CA 1
ATOM 10238 C C . SER B 1 482 ? -26.266 -5.613 -22.094 1 92.5 482 SER B C 1
ATOM 10240 O O . SER B 1 482 ? -27.438 -5.215 -22.016 1 92.5 482 SER B O 1
ATOM 10242 N N . SER B 1 483 ? -25.953 -6.887 -21.906 1 95.56 483 SER B N 1
ATOM 10243 C CA . SER B 1 483 ? -26.891 -7.898 -21.453 1 95.56 483 SER B CA 1
ATOM 10244 C C . SER B 1 483 ? -26.156 -9.055 -20.766 1 95.56 483 SER B C 1
ATOM 10246 O O . SER B 1 483 ? -24.953 -9.227 -20.953 1 95.56 483 SER B O 1
ATOM 10248 N N . PRO B 1 484 ? -26.906 -9.852 -20 1 97 484 PRO B N 1
ATOM 10249 C CA . PRO B 1 484 ? -26.266 -11.039 -19.422 1 97 484 PRO B CA 1
ATOM 10250 C C . PRO B 1 484 ? -25.703 -11.977 -20.484 1 97 484 PRO B C 1
ATOM 10252 O O . PRO B 1 484 ? -24.641 -12.578 -20.266 1 97 484 PRO B O 1
ATOM 10255 N N . GLN B 1 485 ? -26.328 -12.102 -21.578 1 97.06 485 GLN B N 1
ATOM 10256 C CA . GLN B 1 485 ? -25.891 -12.992 -22.641 1 97.06 485 GLN B CA 1
ATOM 10257 C C . GLN B 1 485 ? -24.609 -12.469 -23.297 1 97.06 485 GLN B C 1
ATOM 10259 O O . GLN B 1 485 ? -23.688 -13.234 -23.562 1 97.06 485 GLN B O 1
ATOM 10264 N N . SER B 1 486 ? -24.641 -11.172 -23.562 1 96.81 486 SER B N 1
ATOM 10265 C CA . SER B 1 486 ? -23.453 -10.586 -24.172 1 96.81 486 SER B CA 1
ATOM 10266 C C . SER B 1 486 ? -22.266 -10.656 -23.219 1 96.81 486 SER B C 1
ATOM 10268 O O . SER B 1 486 ? -21.125 -10.844 -23.656 1 96.81 486 SER B O 1
ATOM 10270 N N . TRP B 1 487 ? -22.547 -10.484 -21.953 1 96.19 487 TRP B N 1
ATOM 10271 C CA . TRP B 1 487 ? -21.484 -10.617 -20.953 1 96.19 487 TRP B CA 1
ATOM 10272 C C . TRP B 1 487 ? -20.906 -12.031 -20.953 1 96.19 487 TRP B C 1
ATOM 10274 O O . TRP B 1 487 ? -19.688 -12.203 -21 1 96.19 487 TRP B O 1
ATOM 10284 N N . ASP B 1 488 ? -21.797 -12.992 -20.906 1 97.44 488 ASP B N 1
ATOM 10285 C CA . ASP B 1 488 ? -21.391 -14.391 -20.906 1 97.44 488 ASP B CA 1
ATOM 10286 C C . ASP B 1 488 ? -20.5 -14.711 -22.094 1 97.44 488 ASP B C 1
ATOM 10288 O O . ASP B 1 488 ? -19.453 -15.352 -21.953 1 97.44 488 ASP B O 1
ATOM 10292 N N . ARG B 1 489 ? -20.812 -14.25 -23.234 1 97.38 489 ARG B N 1
ATOM 10293 C CA . ARG B 1 489 ? -20.047 -14.477 -24.453 1 97.38 489 ARG B CA 1
ATOM 10294 C C . ARG B 1 489 ? -18.703 -13.781 -24.375 1 97.38 489 ARG B C 1
ATOM 10296 O O . ARG B 1 489 ? -17.688 -14.336 -24.797 1 97.38 489 ARG B O 1
ATOM 10303 N N . SER B 1 490 ? -18.719 -12.578 -23.875 1 96.75 490 SER B N 1
ATOM 10304 C CA . SER B 1 490 ? -17.5 -11.789 -23.828 1 96.75 490 SER B CA 1
ATOM 10305 C C . SER B 1 490 ? -16.5 -12.383 -22.828 1 96.75 490 SER B C 1
ATOM 10307 O O . SER B 1 490 ? -15.305 -12.094 -22.891 1 96.75 490 SER B O 1
ATOM 10309 N N . MET B 1 491 ? -16.953 -13.25 -21.922 1 97.19 491 MET B N 1
ATOM 10310 C CA . MET B 1 491 ? -16.094 -13.852 -20.891 1 97.19 491 MET B CA 1
ATOM 10311 C C . MET B 1 491 ? -15.414 -15.102 -21.438 1 97.19 491 MET B C 1
ATOM 10313 O O . MET B 1 491 ? -14.461 -15.602 -20.828 1 97.19 491 MET B O 1
ATOM 10317 N N . GLU B 1 492 ? -15.773 -15.609 -22.562 1 97.88 492 GLU B N 1
ATOM 10318 C CA . GLU B 1 492 ? -15.297 -16.891 -23.062 1 97.88 492 GLU B CA 1
ATOM 10319 C C . GLU B 1 492 ? -13.789 -16.875 -23.281 1 97.88 492 GLU B C 1
ATOM 10321 O O . GLU B 1 492 ? -13.094 -17.812 -22.875 1 97.88 492 GLU B O 1
ATOM 10326 N N . PRO B 1 493 ? -13.234 -15.758 -23.891 1 97.31 493 PRO B N 1
ATOM 10327 C CA . PRO B 1 493 ? -11.781 -15.758 -24.047 1 97.31 493 PRO B CA 1
ATOM 10328 C C . PRO B 1 493 ? -11.047 -15.758 -22.703 1 97.31 493 PRO B C 1
ATOM 10330 O O . PRO B 1 493 ? -9.961 -16.328 -22.594 1 97.31 493 PRO B O 1
ATOM 10333 N N . TYR B 1 494 ? -11.602 -15.117 -21.75 1 97.62 494 TYR B N 1
ATOM 10334 C CA . TYR B 1 494 ? -10.992 -15.078 -20.422 1 97.62 494 TYR B CA 1
ATOM 10335 C C . TYR B 1 494 ? -11.086 -16.438 -19.734 1 97.62 494 TYR B C 1
ATOM 10337 O O . TYR B 1 494 ? -10.148 -16.859 -19.047 1 97.62 494 TYR B O 1
ATOM 10345 N N . ARG B 1 495 ? -12.242 -17.156 -19.906 1 98.38 495 ARG B N 1
ATOM 10346 C CA . ARG B 1 495 ? -12.359 -18.5 -19.375 1 98.38 495 ARG B CA 1
ATOM 10347 C C . ARG B 1 495 ? -11.297 -19.422 -19.969 1 98.38 495 ARG B C 1
ATOM 10349 O O . ARG B 1 495 ? -10.734 -20.266 -19.266 1 98.38 495 ARG B O 1
ATOM 10356 N N . LYS B 1 496 ? -11.094 -19.234 -21.188 1 97.69 496 LYS B N 1
ATOM 10357 C CA . LYS B 1 496 ? -10.062 -20.031 -21.844 1 97.69 496 LYS B CA 1
ATOM 10358 C C . LYS B 1 496 ? -8.68 -19.719 -21.281 1 97.69 496 LYS B C 1
ATOM 10360 O O . LYS B 1 496 ? -7.887 -20.625 -21.031 1 97.69 496 LYS B O 1
ATOM 10365 N N . GLN B 1 497 ? -8.328 -18.469 -21.156 1 96.62 497 GLN B N 1
ATOM 10366 C CA . GLN B 1 497 ? -7.051 -18.047 -20.578 1 96.62 497 GLN B CA 1
ATOM 10367 C C . GLN B 1 497 ? -6.902 -18.562 -19.141 1 96.62 497 GLN B C 1
ATOM 10369 O O . GLN B 1 497 ? -5.82 -19 -18.75 1 96.62 497 GLN B O 1
ATOM 10374 N N . PHE B 1 498 ? -7.984 -18.422 -18.469 1 97.69 498 PHE B N 1
ATOM 10375 C CA . PHE B 1 498 ? -8 -18.938 -17.094 1 97.69 498 PHE B CA 1
ATOM 10376 C C . PHE B 1 498 ? -7.645 -20.422 -17.062 1 97.69 498 PHE B C 1
ATOM 10378 O O . PHE B 1 498 ? -6.75 -20.828 -16.328 1 97.69 498 PHE B O 1
ATOM 10385 N N . TYR B 1 499 ? -8.32 -21.188 -17.828 1 98.12 499 TYR B N 1
ATOM 10386 C CA . TYR B 1 499 ? -8.148 -22.641 -17.828 1 98.12 499 TYR B CA 1
ATOM 10387 C C . TYR B 1 499 ? -6.793 -23.047 -18.391 1 98.12 499 TYR B C 1
ATOM 10389 O O . TYR B 1 499 ? -6.121 -23.922 -17.844 1 98.12 499 TYR B O 1
ATOM 10397 N N . ASP B 1 500 ? -6.324 -22.359 -19.359 1 96.38 500 ASP B N 1
ATOM 10398 C CA . ASP B 1 500 ? -5.105 -22.766 -20.062 1 96.38 500 ASP B CA 1
ATOM 10399 C C . ASP B 1 500 ? -3.865 -22.234 -19.328 1 96.38 500 ASP B C 1
ATOM 10401 O O . ASP B 1 500 ? -2.834 -22.922 -19.297 1 96.38 500 ASP B O 1
ATOM 10405 N N . HIS B 1 501 ? -3.99 -21.078 -18.75 1 93.31 501 HIS B N 1
ATOM 10406 C CA . HIS B 1 501 ? -2.748 -20.438 -18.344 1 93.31 501 HIS B CA 1
ATOM 10407 C C . HIS B 1 501 ? -2.668 -20.281 -16.828 1 93.31 501 HIS B C 1
ATOM 10409 O O . HIS B 1 501 ? -1.577 -20.312 -16.25 1 93.31 501 HIS B O 1
ATOM 10415 N N . LEU B 1 502 ? -3.775 -20.047 -16.156 1 94.69 502 LEU B N 1
ATOM 10416 C CA . LEU B 1 502 ? -3.723 -19.969 -14.703 1 94.69 502 LEU B CA 1
ATOM 10417 C C . LEU B 1 502 ? -3.826 -21.344 -14.078 1 94.69 502 LEU B C 1
ATOM 10419 O O . LEU B 1 502 ? -3.068 -21.688 -13.156 1 94.69 502 LEU B O 1
ATOM 10423 N N . VAL B 1 503 ? -4.785 -22.156 -14.547 1 95.94 503 VAL B N 1
ATOM 10424 C CA . VAL B 1 503 ? -4.996 -23.5 -14.031 1 95.94 503 VAL B CA 1
ATOM 10425 C C . VAL B 1 503 ? -3.998 -24.469 -14.672 1 95.94 503 VAL B C 1
ATOM 10427 O O . VAL B 1 503 ? -3.346 -25.25 -13.977 1 95.94 503 VAL B O 1
ATOM 10430 N N . GLY B 1 504 ? -3.865 -24.391 -15.977 1 96.56 504 GLY B N 1
ATOM 10431 C CA . GLY B 1 504 ? -3.08 -25.344 -16.734 1 96.56 504 GLY B CA 1
ATOM 10432 C C . GLY B 1 504 ? -3.859 -26.594 -17.125 1 96.56 504 GLY B C 1
ATOM 10433 O O . GLY B 1 504 ? -3.705 -27.641 -16.516 1 96.56 504 GLY B O 1
ATOM 10434 N N . ARG B 1 505 ? -4.555 -26.469 -18.203 1 96.62 505 ARG B N 1
ATOM 10435 C CA . ARG B 1 505 ? -5.395 -27.547 -18.703 1 96.62 505 ARG B CA 1
ATOM 10436 C C . ARG B 1 505 ? -4.551 -28.734 -19.156 1 96.62 505 ARG B C 1
ATOM 10438 O O . ARG B 1 505 ? -3.502 -28.547 -19.781 1 96.62 505 ARG B O 1
ATOM 10445 N N . ILE B 1 506 ? -4.941 -29.906 -18.703 1 95.81 506 ILE B N 1
ATOM 10446 C CA . ILE B 1 506 ? -4.34 -31.125 -19.219 1 95.81 506 ILE B CA 1
ATOM 10447 C C . ILE B 1 506 ? -5.156 -31.641 -20.406 1 95.81 506 ILE B C 1
ATOM 10449 O O . ILE B 1 506 ? -6.332 -31.984 -20.266 1 95.81 506 ILE B O 1
ATOM 10453 N N . ASP B 1 507 ? -4.543 -31.703 -21.547 1 91.38 507 ASP B N 1
ATOM 10454 C CA . ASP B 1 507 ? -5.227 -32.062 -22.781 1 91.38 507 ASP B CA 1
ATOM 10455 C C . ASP B 1 507 ? -5.254 -33.594 -22.953 1 91.38 507 ASP B C 1
ATOM 10457 O O . ASP B 1 507 ? -4.574 -34.125 -23.844 1 91.38 507 ASP B O 1
ATOM 10461 N N . LYS B 1 508 ? -5.953 -34.25 -22.203 1 95.25 508 LYS B N 1
ATOM 10462 C CA . LYS B 1 508 ? -6.18 -35.688 -22.281 1 95.25 508 LYS B CA 1
ATOM 10463 C C . LYS B 1 508 ? -7.672 -36 -22.234 1 95.25 508 LYS B C 1
ATOM 10465 O O . LYS B 1 508 ? -8.438 -35.375 -21.516 1 95.25 508 LYS B O 1
ATOM 10470 N N . ASP B 1 509 ? -8 -36.969 -22.953 1 96.19 509 ASP B N 1
ATOM 10471 C CA . ASP B 1 509 ? -9.391 -37.406 -22.938 1 96.19 509 ASP B CA 1
ATOM 10472 C C . ASP B 1 509 ? -9.727 -38.125 -21.625 1 96.19 509 ASP B C 1
ATOM 10474 O O . ASP B 1 509 ? -8.891 -38.844 -21.078 1 96.19 509 ASP B O 1
ATOM 10478 N N . LEU B 1 510 ? -10.938 -37.938 -21.172 1 97.56 510 LEU B N 1
ATOM 10479 C CA . LEU B 1 510 ? -11.406 -38.656 -19.984 1 97.56 510 LEU B CA 1
ATOM 10480 C C . LEU B 1 510 ? -11.719 -40.094 -20.281 1 97.56 510 LEU B C 1
ATOM 10482 O O . LEU B 1 510 ? -12.18 -40.438 -21.375 1 97.56 510 LEU B O 1
ATOM 10486 N N . LEU B 1 511 ? -11.516 -40.938 -19.328 1 97.44 511 LEU B N 1
ATOM 10487 C CA . LEU B 1 511 ? -11.93 -42.344 -19.406 1 97.44 511 LEU B CA 1
ATOM 10488 C C . LEU B 1 511 ? -13.438 -42.469 -19.266 1 97.44 511 LEU B C 1
ATOM 10490 O O . LEU B 1 511 ? -14.102 -41.531 -18.797 1 97.44 511 LEU B O 1
ATOM 10494 N N . PRO B 1 512 ? -13.977 -43.656 -19.766 1 96.69 512 PRO B N 1
ATOM 10495 C CA . PRO B 1 512 ? -15.359 -43.906 -19.359 1 96.69 512 PRO B CA 1
ATOM 10496 C C . PRO B 1 512 ? -15.539 -43.844 -17.844 1 96.69 512 PRO B C 1
ATOM 10498 O O . PRO B 1 512 ? -14.625 -44.188 -17.094 1 96.69 512 PRO B O 1
ATOM 10501 N N . LEU B 1 513 ? -16.734 -43.5 -17.375 1 95.94 513 LEU B N 1
ATOM 10502 C CA . LEU B 1 513 ? -17 -43.25 -15.953 1 95.94 513 LEU B CA 1
ATOM 10503 C C . LEU B 1 513 ? -16.641 -44.5 -15.133 1 95.94 513 LEU B C 1
ATOM 10505 O O . LEU B 1 513 ? -16.047 -44.406 -14.062 1 95.94 513 LEU B O 1
ATOM 10509 N N . ASN B 1 514 ? -17.078 -45.688 -15.586 1 95.19 514 ASN B N 1
ATOM 10510 C CA . ASN B 1 514 ? -16.938 -46.938 -14.875 1 95.19 514 ASN B CA 1
ATOM 10511 C C . ASN B 1 514 ? -17.297 -46.812 -13.398 1 95.19 514 ASN B C 1
ATOM 10513 O O . ASN B 1 514 ? -16.469 -47.062 -12.523 1 95.19 514 ASN B O 1
ATOM 10517 N N . PRO B 1 515 ? -18.547 -46.406 -13.125 1 96.19 515 PRO B N 1
ATOM 10518 C CA . PRO B 1 515 ? -18.938 -46.125 -11.742 1 96.19 515 PRO B CA 1
ATOM 10519 C C . PRO B 1 515 ? -18.906 -47.375 -10.859 1 96.19 515 PRO B C 1
ATOM 10521 O O . PRO B 1 515 ? -19.391 -48.438 -11.273 1 96.19 515 PRO B O 1
ATOM 10524 N N . ARG B 1 516 ? -18.281 -47.312 -9.773 1 95.5 516 ARG B N 1
ATOM 10525 C CA . ARG B 1 516 ? -18.375 -48.281 -8.68 1 95.5 516 ARG B CA 1
ATOM 10526 C C . ARG B 1 516 ? -19.109 -47.688 -7.488 1 95.5 516 ARG B C 1
ATOM 10528 O O . ARG B 1 516 ? -18.766 -46.594 -7.016 1 95.5 516 ARG B O 1
ATOM 10535 N N . VAL B 1 517 ? -20.141 -48.375 -7.051 1 95.25 517 VAL B N 1
ATOM 10536 C CA . VAL B 1 517 ? -21.047 -47.812 -6.055 1 95.25 517 VAL B CA 1
ATOM 10537 C C . VAL B 1 517 ? -21.328 -48.844 -4.961 1 95.25 517 VAL B C 1
ATOM 10539 O O . VAL B 1 517 ? -21.484 -50.031 -5.25 1 95.25 517 VAL B O 1
ATOM 10542 N N . ARG B 1 518 ? -21.344 -48.375 -3.76 1 95.38 518 ARG B N 1
ATOM 10543 C CA . ARG B 1 518 ? -21.734 -49.188 -2.615 1 95.38 518 ARG B CA 1
ATOM 10544 C C . ARG B 1 518 ? -22.578 -48.375 -1.632 1 95.38 518 ARG B C 1
ATOM 10546 O O . ARG B 1 518 ? -22.266 -47.219 -1.325 1 95.38 518 ARG B O 1
ATOM 10553 N N . GLN B 1 519 ? -23.672 -48.938 -1.177 1 95.19 519 GLN B N 1
ATOM 10554 C CA . GLN B 1 519 ? -24.484 -48.281 -0.174 1 95.19 519 GLN B CA 1
ATOM 10555 C C . GLN B 1 519 ? -23.797 -48.281 1.19 1 95.19 519 GLN B C 1
ATOM 10557 O O . GLN B 1 519 ? -23.359 -49.344 1.657 1 95.19 519 GLN B O 1
ATOM 10562 N N . ILE B 1 520 ? -23.812 -47.156 1.822 1 94.25 520 ILE B N 1
ATOM 10563 C CA . ILE B 1 520 ? -23.094 -47.062 3.09 1 94.25 520 ILE B CA 1
ATOM 10564 C C . ILE B 1 520 ? -23.984 -46.438 4.156 1 94.25 520 ILE B C 1
ATOM 10566 O O . ILE B 1 520 ? -23.703 -46.562 5.352 1 94.25 520 ILE B O 1
ATOM 10570 N N . TYR B 1 521 ? -24.953 -45.719 3.795 1 92.62 521 TYR B N 1
ATOM 10571 C CA . TYR B 1 521 ? -25.922 -45.156 4.723 1 92.62 521 TYR B CA 1
ATOM 10572 C C . TYR B 1 521 ? -27.344 -45.594 4.352 1 92.62 521 TYR B C 1
ATOM 10574 O O . TYR B 1 521 ? -27.656 -45.75 3.17 1 92.62 521 TYR B O 1
ATOM 10582 N N . ASP B 1 522 ? -28.188 -45.875 5.301 1 94.94 522 ASP B N 1
ATOM 10583 C CA . ASP B 1 522 ? -29.641 -46.062 5.188 1 94.94 522 ASP B CA 1
ATOM 10584 C C . ASP B 1 522 ? -30.375 -45.312 6.301 1 94.94 522 ASP B C 1
ATOM 10586 O O . ASP B 1 522 ? -30.641 -45.875 7.363 1 94.94 522 ASP B O 1
ATOM 10590 N N . LYS B 1 523 ? -30.625 -44.188 6.023 1 92.75 523 LYS B N 1
ATOM 10591 C CA . LYS B 1 523 ? -31.297 -43.344 7.004 1 92.75 523 LYS B CA 1
ATOM 10592 C C . LYS B 1 523 ? -32.812 -43.312 6.766 1 92.75 523 LYS B C 1
ATOM 10594 O O . LYS B 1 523 ? -33.312 -43.969 5.867 1 92.75 523 LYS B O 1
ATOM 10599 N N . GLU B 1 524 ? -33.531 -42.625 7.578 1 92.81 524 GLU B N 1
ATOM 10600 C CA . GLU B 1 524 ? -35 -42.594 7.504 1 92.81 524 GLU B CA 1
ATOM 10601 C C . GLU B 1 524 ? -35.469 -42 6.172 1 92.81 524 GLU B C 1
ATOM 10603 O O . GLU B 1 524 ? -36.375 -42.562 5.531 1 92.81 524 GLU B O 1
ATOM 10608 N N . ASN B 1 525 ? -34.781 -40.938 5.703 1 92.56 525 ASN B N 1
ATOM 10609 C CA . ASN B 1 525 ? -35.344 -40.219 4.559 1 92.56 525 ASN B CA 1
ATOM 10610 C C . ASN B 1 525 ? -34.375 -40.25 3.365 1 92.56 525 ASN B C 1
ATOM 10612 O O . ASN B 1 525 ? -34.719 -39.781 2.281 1 92.56 525 ASN B O 1
ATOM 10616 N N . TRP B 1 526 ? -33.25 -40.844 3.539 1 94.5 526 TRP B N 1
ATOM 10617 C CA . TRP B 1 526 ? -32.312 -40.844 2.43 1 94.5 526 TRP B CA 1
ATOM 10618 C C . TRP B 1 526 ? -31.328 -42 2.551 1 94.5 526 TRP B C 1
ATOM 10620 O O . TRP B 1 526 ? -31.172 -42.594 3.627 1 94.5 526 TRP B O 1
ATOM 10630 N N . LYS B 1 527 ? -30.734 -42.406 1.445 1 96.25 527 LYS B N 1
ATOM 10631 C CA . LYS B 1 527 ? -29.672 -43.406 1.361 1 96.25 527 LYS B CA 1
ATOM 10632 C C . LYS B 1 527 ? -28.359 -42.781 0.906 1 96.25 527 LYS B C 1
ATOM 10634 O O . LYS B 1 527 ? -28.359 -41.781 0.174 1 96.25 527 LYS B O 1
ATOM 10639 N N . GLY B 1 528 ? -27.344 -43.312 1.437 1 95.94 528 GLY B N 1
ATOM 10640 C CA . GLY B 1 528 ? -26.016 -42.844 1.071 1 95.94 528 GLY B CA 1
ATOM 10641 C C . GLY B 1 528 ? -25.188 -43.906 0.38 1 95.94 528 GLY B C 1
ATOM 10642 O O . GLY B 1 528 ? -25.234 -45.094 0.747 1 95.94 528 GLY B O 1
ATOM 10643 N N . TYR B 1 529 ? -24.422 -43.5 -0.621 1 96.75 529 TYR B N 1
ATOM 10644 C CA . TYR B 1 529 ? -23.594 -44.406 -1.415 1 96.75 529 TYR B CA 1
ATOM 10645 C C . TYR B 1 529 ? -22.172 -43.875 -1.551 1 96.75 529 TYR B C 1
ATOM 10647 O O . TYR B 1 529 ? -21.969 -42.656 -1.722 1 96.75 529 TYR B O 1
ATOM 10655 N N . GLU B 1 530 ? -21.203 -44.75 -1.324 1 96.44 530 GLU B N 1
ATOM 10656 C CA . GLU B 1 530 ? -19.844 -44.469 -1.779 1 96.44 530 GLU B CA 1
ATOM 10657 C C . GLU B 1 530 ? -19.719 -44.625 -3.291 1 96.44 530 GLU B C 1
ATOM 10659 O O . GLU B 1 530 ? -20.156 -45.625 -3.848 1 96.44 530 GLU B O 1
ATOM 10664 N N . VAL B 1 531 ? -19.188 -43.625 -3.971 1 97.44 531 VAL B N 1
ATOM 10665 C CA . VAL B 1 531 ? -19.078 -43.656 -5.426 1 97.44 531 VAL B CA 1
ATOM 10666 C C . VAL B 1 531 ? -17.625 -43.375 -5.84 1 97.44 531 VAL B C 1
ATOM 10668 O O . VAL B 1 531 ? -17 -42.469 -5.316 1 97.44 531 VAL B O 1
ATOM 10671 N N . ALA B 1 532 ? -17.047 -44.156 -6.695 1 96.94 532 ALA B N 1
ATOM 10672 C CA . ALA B 1 532 ? -15.742 -43.938 -7.32 1 96.94 532 ALA B CA 1
ATOM 10673 C C . ALA B 1 532 ? -15.867 -43.906 -8.844 1 96.94 532 ALA B C 1
ATOM 10675 O O . ALA B 1 532 ? -16.547 -44.75 -9.43 1 96.94 532 ALA B O 1
ATOM 10676 N N . LEU B 1 533 ? -15.305 -42.938 -9.492 1 97.81 533 LEU B N 1
ATOM 10677 C CA . LEU B 1 533 ? -15.359 -42.719 -10.93 1 97.81 533 LEU B CA 1
ATOM 10678 C C . LEU B 1 533 ? -13.953 -42.656 -11.523 1 97.81 533 LEU B C 1
ATOM 10680 O O . LEU B 1 533 ? -13.047 -42.094 -10.906 1 97.81 533 LEU B O 1
ATOM 10684 N N . ASP B 1 534 ? -13.797 -43.156 -12.695 1 97.12 534 ASP B N 1
ATOM 10685 C CA . ASP B 1 534 ? -12.508 -43.031 -13.367 1 97.12 534 ASP B CA 1
ATOM 10686 C C . ASP B 1 534 ? -12.391 -41.688 -14.062 1 97.12 534 ASP B C 1
ATOM 10688 O O . ASP B 1 534 ? -13.367 -41.156 -14.602 1 97.12 534 ASP B O 1
ATOM 10692 N N . VAL B 1 535 ? -11.242 -41.062 -14.055 1 97.94 535 VAL B N 1
ATOM 10693 C CA . VAL B 1 535 ? -10.953 -39.812 -14.766 1 97.94 535 VAL B CA 1
ATOM 10694 C C . VAL B 1 535 ? -9.844 -40.062 -15.789 1 97.94 535 VAL B C 1
ATOM 10696 O O . VAL B 1 535 ? -10.094 -40 -17 1 97.94 535 VAL B O 1
ATOM 10699 N N . TRP B 1 536 ? -8.633 -40.375 -15.359 1 97.75 536 TRP B N 1
ATOM 10700 C CA . TRP B 1 536 ? -7.473 -40.812 -16.109 1 97.75 536 TRP B CA 1
ATOM 10701 C C . TRP B 1 536 ? -6.824 -42.031 -15.453 1 97.75 536 TRP B C 1
ATOM 10703 O O . TRP B 1 536 ? -7.168 -42.406 -14.328 1 97.75 536 TRP B O 1
ATOM 10713 N N . PRO B 1 537 ? -5.934 -42.688 -16.172 1 95.69 537 PRO B N 1
ATOM 10714 C CA . PRO B 1 537 ? -5.227 -43.781 -15.469 1 95.69 537 PRO B CA 1
ATOM 10715 C C . PRO B 1 537 ? -4.605 -43.312 -14.156 1 95.69 537 PRO B C 1
ATOM 10717 O O . PRO B 1 537 ? -3.844 -42.344 -14.141 1 95.69 537 PRO B O 1
ATOM 10720 N N . ASP B 1 538 ? -4.992 -43.906 -13.023 1 94.31 538 ASP B N 1
ATOM 10721 C CA . ASP B 1 538 ? -4.508 -43.656 -11.672 1 94.31 538 ASP B CA 1
ATOM 10722 C C . ASP B 1 538 ? -5.227 -42.469 -11.039 1 94.31 538 ASP B C 1
ATOM 10724 O O . ASP B 1 538 ? -5.016 -42.188 -9.859 1 94.31 538 ASP B O 1
ATOM 10728 N N . VAL B 1 539 ? -5.973 -41.75 -11.797 1 96.38 539 VAL B N 1
ATOM 10729 C CA . VAL B 1 539 ? -6.699 -40.594 -11.273 1 96.38 539 VAL B CA 1
ATOM 10730 C C . VAL B 1 539 ? -8.195 -40.906 -11.211 1 96.38 539 VAL B C 1
ATOM 10732 O O . VAL B 1 539 ? -8.797 -41.281 -12.219 1 96.38 539 VAL B O 1
ATOM 10735 N N . ASN B 1 540 ? -8.781 -40.719 -10.078 1 96.31 540 ASN B N 1
ATOM 10736 C CA . ASN B 1 540 ? -10.195 -41.031 -9.867 1 96.31 540 ASN B CA 1
ATOM 10737 C C . ASN B 1 540 ? -10.906 -39.844 -9.188 1 96.31 540 ASN B C 1
ATOM 10739 O O . ASN B 1 540 ? -10.266 -39 -8.578 1 96.31 540 ASN B O 1
ATOM 10743 N N . ALA B 1 541 ? -12.203 -39.781 -9.406 1 97.5 541 ALA B N 1
ATOM 10744 C CA . ALA B 1 541 ? -13.102 -38.969 -8.57 1 97.5 541 ALA B CA 1
ATOM 10745 C C . ALA B 1 541 ? -13.883 -39.875 -7.605 1 97.5 541 ALA B C 1
ATOM 10747 O O . ALA B 1 541 ? -14.344 -40.938 -7.988 1 97.5 541 ALA B O 1
ATOM 10748 N N . TRP B 1 542 ? -13.938 -39.438 -6.34 1 97.06 542 TRP B N 1
ATOM 10749 C CA . TRP B 1 542 ? -14.5 -40.281 -5.289 1 97.06 542 TRP B CA 1
ATOM 10750 C C . TRP B 1 542 ? -15.266 -39.438 -4.273 1 97.06 542 TRP B C 1
ATOM 10752 O O . TRP B 1 542 ? -14.922 -38.281 -4.027 1 97.06 542 TRP B O 1
ATOM 10762 N N . GLY B 1 543 ? -16.359 -40.062 -3.762 1 97.25 543 GLY B N 1
ATOM 10763 C CA . GLY B 1 543 ? -17.125 -39.344 -2.744 1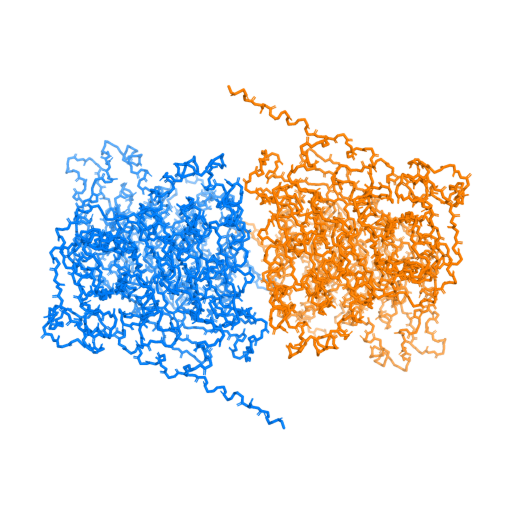 97.25 543 GLY B CA 1
ATOM 10764 C C . GLY B 1 543 ? -18.359 -40.094 -2.307 1 97.25 543 GLY B C 1
ATOM 10765 O O . GLY B 1 543 ? -18.469 -41.312 -2.486 1 97.25 543 GLY B O 1
ATOM 10766 N N . ILE B 1 544 ? -19.25 -39.344 -1.63 1 96.88 544 ILE B N 1
ATOM 10767 C CA . ILE B 1 544 ? -20.5 -39.875 -1.107 1 96.88 544 ILE B CA 1
ATOM 10768 C C . ILE B 1 544 ? -21.672 -39.25 -1.842 1 96.88 544 ILE B C 1
ATOM 10770 O O . ILE B 1 544 ? -21.75 -38.031 -1.996 1 96.88 544 ILE B O 1
ATOM 10774 N N . LEU B 1 545 ? -22.531 -40.062 -2.285 1 97.88 545 LEU B N 1
ATOM 10775 C CA . LEU B 1 545 ? -23.812 -39.656 -2.869 1 97.88 545 LEU B CA 1
ATOM 10776 C C . LEU B 1 545 ? -24.953 -39.875 -1.894 1 97.88 545 LEU B C 1
ATOM 10778 O O . LEU B 1 545 ? -25.141 -41 -1.402 1 97.88 545 LEU B O 1
ATOM 10782 N N . ALA B 1 546 ? -25.641 -38.875 -1.562 1 97.44 546 ALA B N 1
ATOM 10783 C CA . ALA B 1 546 ? -26.859 -38.969 -0.747 1 97.44 546 ALA B CA 1
ATOM 10784 C C . ALA B 1 546 ? -28.109 -38.75 -1.59 1 97.44 546 ALA B C 1
ATOM 10786 O O . ALA B 1 546 ? -28.219 -37.719 -2.287 1 97.44 546 ALA B O 1
ATOM 10787 N N . VAL B 1 547 ? -29.031 -39.656 -1.543 1 97.19 547 VAL B N 1
ATOM 10788 C CA . VAL B 1 547 ? -30.219 -39.625 -2.379 1 97.19 547 VAL B CA 1
ATOM 10789 C C . VAL B 1 547 ? -31.469 -39.719 -1.504 1 97.19 547 VAL B C 1
ATOM 10791 O O . VAL B 1 547 ? -31.594 -40.656 -0.692 1 97.19 547 VAL B O 1
ATOM 10794 N N . PRO B 1 548 ? -32.375 -38.781 -1.725 1 95.88 548 PRO B N 1
ATOM 10795 C CA . PRO B 1 548 ? -33.656 -38.906 -0.999 1 95.88 548 PRO B CA 1
ATOM 10796 C C . PRO B 1 548 ? -34.375 -40.219 -1.323 1 95.88 548 PRO B C 1
ATOM 10798 O O . PRO B 1 548 ? -34.344 -40.656 -2.467 1 95.88 548 PRO B O 1
ATOM 10801 N N . LYS B 1 549 ? -35.031 -40.719 -0.298 1 93.38 549 LYS B N 1
ATOM 10802 C CA . LYS B 1 549 ? -35.875 -41.906 -0.524 1 93.38 549 LYS B CA 1
ATOM 10803 C C . LYS B 1 549 ? -37.156 -41.531 -1.229 1 93.38 549 LYS B C 1
ATOM 10805 O O . LYS B 1 549 ? -37.562 -40.375 -1.25 1 93.38 549 LYS B O 1
ATOM 10810 N N . ASN B 1 550 ? -37.844 -42.406 -1.917 1 85.75 550 ASN B N 1
ATOM 10811 C CA . ASN B 1 550 ? -39.188 -42.344 -2.48 1 85.75 550 ASN B CA 1
ATOM 10812 C C . ASN B 1 550 ? -39.312 -41.281 -3.559 1 85.75 550 ASN B C 1
ATOM 10814 O O . ASN B 1 550 ? -40.281 -40.5 -3.564 1 85.75 550 ASN B O 1
ATOM 10818 N N . ILE B 1 551 ? -38.188 -41.062 -4.348 1 91.5 551 ILE B N 1
ATOM 10819 C CA . ILE B 1 551 ? -38.312 -40.219 -5.527 1 91.5 551 ILE B CA 1
ATOM 10820 C C . ILE B 1 551 ? -39.25 -40.844 -6.547 1 91.5 551 ILE B C 1
ATOM 10822 O O . ILE B 1 551 ? -39.062 -42 -6.934 1 91.5 551 ILE B O 1
ATOM 10826 N N . ASN B 1 552 ? -40.25 -40.125 -6.918 1 88.69 552 ASN B N 1
ATOM 10827 C CA . ASN B 1 552 ? -41.125 -40.594 -7.988 1 88.69 552 ASN B CA 1
ATOM 10828 C C . ASN B 1 552 ? -40.344 -40.812 -9.281 1 88.69 552 ASN B C 1
ATOM 10830 O O . ASN B 1 552 ? -39.531 -39.969 -9.664 1 88.69 552 ASN B O 1
ATOM 10834 N N . PRO B 1 553 ? -40.531 -41.938 -9.898 1 83.19 553 PRO B N 1
ATOM 10835 C CA . PRO B 1 553 ? -39.781 -42.25 -11.109 1 83.19 553 PRO B CA 1
ATOM 10836 C C . PRO B 1 553 ? -39.875 -41.125 -12.164 1 83.19 553 PRO B C 1
ATOM 10838 O O . PRO B 1 553 ? -38.938 -40.969 -12.969 1 83.19 553 PRO B O 1
ATOM 10841 N N . ASP B 1 554 ? -40.969 -40.406 -12.148 1 86.81 554 ASP B N 1
ATOM 10842 C CA . ASP B 1 554 ? -41.156 -39.375 -13.164 1 86.81 554 ASP B CA 1
ATOM 10843 C C . ASP B 1 554 ? -40.625 -38.031 -12.688 1 86.81 554 ASP B C 1
ATOM 10845 O O . ASP B 1 554 ? -40.594 -37.062 -13.445 1 86.81 554 ASP B O 1
ATOM 10849 N N . ASP B 1 555 ? -40.125 -38.094 -11.523 1 89.69 555 ASP B N 1
ATOM 10850 C CA . ASP B 1 555 ? -39.656 -36.844 -10.938 1 89.69 555 ASP B CA 1
ATOM 10851 C C . ASP B 1 555 ? -38.125 -36.75 -11.023 1 89.69 555 ASP B C 1
ATOM 10853 O O . ASP B 1 555 ? -37.438 -37.781 -10.891 1 89.69 555 ASP B O 1
ATOM 10857 N N . LYS B 1 556 ? -37.688 -35.594 -11.406 1 94.69 556 LYS B N 1
ATOM 10858 C CA . LYS B 1 556 ? -36.25 -35.344 -11.359 1 94.69 556 LYS B CA 1
ATOM 10859 C C . LYS B 1 556 ? -35.938 -34.281 -10.289 1 94.69 556 LYS B C 1
ATOM 10861 O O . LYS B 1 556 ? -36.656 -33.312 -10.125 1 94.69 556 LYS B O 1
ATOM 10866 N N . ARG B 1 557 ? -34.875 -34.625 -9.586 1 96.88 557 ARG B N 1
ATOM 10867 C CA . ARG B 1 557 ? -34.438 -33.75 -8.477 1 96.88 557 ARG B CA 1
ATOM 10868 C C . ARG B 1 557 ? -33.25 -32.906 -8.867 1 96.88 557 ARG B C 1
ATOM 10870 O O . ARG B 1 557 ? -32.375 -33.344 -9.633 1 96.88 557 ARG B O 1
ATOM 10877 N N . PRO B 1 558 ? -33.219 -31.609 -8.391 1 98.19 558 PRO B N 1
ATOM 10878 C CA . PRO B 1 558 ? -31.953 -30.891 -8.484 1 98.19 558 PRO B CA 1
ATOM 10879 C C . PRO B 1 558 ? -30.844 -31.516 -7.629 1 98.19 558 PRO B C 1
ATOM 10881 O O . PRO B 1 558 ? -31.141 -32.219 -6.656 1 98.19 558 PRO B O 1
ATOM 10884 N N . ALA B 1 559 ? -29.641 -31.281 -7.992 1 98.69 559 ALA B N 1
ATOM 10885 C CA . ALA B 1 559 ? -28.5 -31.859 -7.277 1 98.69 559 ALA B CA 1
ATOM 10886 C C . ALA B 1 559 ? -27.562 -30.766 -6.766 1 98.69 559 ALA B C 1
ATOM 10888 O O . ALA B 1 559 ? -27.5 -29.672 -7.332 1 98.69 559 ALA B O 1
ATOM 10889 N N . ILE B 1 560 ? -26.922 -31.016 -5.695 1 98.75 560 ILE B N 1
ATOM 10890 C CA . ILE B 1 560 ? -25.922 -30.125 -5.117 1 98.75 560 ILE B CA 1
ATOM 10891 C C . ILE B 1 560 ? -24.625 -30.891 -4.879 1 98.75 560 ILE B C 1
ATOM 10893 O O . ILE B 1 560 ? -24.625 -31.938 -4.207 1 98.75 560 ILE B O 1
ATOM 10897 N N . VAL B 1 561 ? -23.562 -30.469 -5.469 1 98.81 561 VAL B N 1
ATOM 10898 C CA . VAL B 1 561 ? -22.234 -30.953 -5.098 1 98.81 561 VAL B CA 1
ATOM 10899 C C . VAL B 1 561 ? -21.703 -30.141 -3.916 1 98.81 561 VAL B C 1
ATOM 10901 O O . VAL B 1 561 ? -21.484 -28.922 -4.031 1 98.81 561 VAL B O 1
ATOM 10904 N N . MET B 1 562 ? -21.547 -30.719 -2.781 1 97.75 562 MET B N 1
ATOM 10905 C CA . MET B 1 562 ? -21.094 -30.094 -1.544 1 97.75 562 MET B CA 1
ATOM 10906 C C . MET B 1 562 ? -19.609 -30.359 -1.315 1 97.75 562 MET B C 1
ATOM 10908 O O . MET B 1 562 ? -19.219 -31.469 -0.963 1 97.75 562 MET B O 1
ATOM 10912 N N . GLN B 1 563 ? -18.812 -29.391 -1.414 1 97.38 563 GLN B N 1
ATOM 10913 C CA . GLN B 1 563 ? -17.359 -29.562 -1.394 1 97.38 563 GLN B CA 1
ATOM 10914 C C . GLN B 1 563 ? -16.781 -29.125 -0.051 1 97.38 563 GLN B C 1
ATOM 10916 O O . GLN B 1 563 ? -17.016 -28.016 0.409 1 97.38 563 GLN B O 1
ATOM 10921 N N . HIS B 1 564 ? -16 -29.938 0.548 1 94.62 564 HIS B N 1
ATOM 10922 C CA . HIS B 1 564 ? -15.359 -29.672 1.832 1 94.62 564 HIS B CA 1
ATOM 10923 C C . HIS B 1 564 ? -14.148 -28.766 1.669 1 94.62 564 HIS B C 1
ATOM 10925 O O . HIS B 1 564 ? -13.68 -28.547 0.55 1 94.62 564 HIS B O 1
ATOM 10931 N N . GLY B 1 565 ? -13.641 -28.266 2.834 1 92.69 565 GLY B N 1
ATOM 10932 C CA . GLY B 1 565 ? -12.461 -27.422 2.859 1 92.69 565 GLY B CA 1
ATOM 10933 C C . GLY B 1 565 ? -11.172 -28.203 3.041 1 92.69 565 GLY B C 1
ATOM 10934 O O . GLY B 1 565 ? -11.164 -29.422 2.943 1 92.69 565 GLY B O 1
ATOM 10935 N N . ILE B 1 566 ? -10.133 -27.484 3.328 1 89.12 566 ILE B N 1
ATOM 10936 C CA . ILE B 1 566 ? -8.812 -28.078 3.482 1 89.12 566 ILE B CA 1
ATOM 10937 C C . ILE B 1 566 ? -8.852 -29.125 4.594 1 89.12 566 ILE B C 1
ATOM 10939 O O . ILE B 1 566 ? -9.523 -28.938 5.609 1 89.12 566 ILE B O 1
ATOM 10943 N N . GLY B 1 567 ? -8.219 -30.219 4.34 1 85.19 567 GLY B N 1
ATOM 10944 C CA . GLY B 1 567 ? -8.148 -31.281 5.324 1 85.19 567 GLY B CA 1
ATOM 10945 C C . GLY B 1 567 ? -9.43 -32.094 5.426 1 85.19 567 GLY B C 1
ATOM 10946 O O . GLY B 1 567 ? -9.531 -33 6.246 1 85.19 567 GLY B O 1
ATOM 10947 N N . GLY B 1 568 ? -10.352 -31.797 4.555 1 90.69 568 GLY B N 1
ATOM 10948 C CA . GLY B 1 568 ? -11.648 -32.469 4.633 1 90.69 568 GLY B CA 1
ATOM 10949 C C . GLY B 1 568 ? -11.68 -33.781 3.91 1 90.69 568 GLY B C 1
ATOM 10950 O O . GLY B 1 568 ? -10.773 -34.125 3.146 1 90.69 568 GLY B O 1
ATOM 10951 N N . LEU B 1 569 ? -12.758 -34.531 4.258 1 93.62 569 LEU B N 1
ATOM 10952 C CA . LEU B 1 569 ? -13.133 -35.812 3.66 1 93.62 569 LEU B CA 1
ATOM 10953 C C . LEU B 1 569 ? -14.594 -35.781 3.223 1 93.62 569 LEU B C 1
ATOM 10955 O O . LEU B 1 569 ? -15.336 -34.844 3.551 1 93.62 569 LEU B O 1
ATOM 10959 N N . PRO B 1 570 ? -14.969 -36.719 2.449 1 92.94 570 PRO B N 1
ATOM 10960 C CA . PRO B 1 570 ? -16.359 -36.719 1.979 1 92.94 570 PRO B CA 1
ATOM 10961 C C . PRO B 1 570 ? -17.375 -36.656 3.121 1 92.94 570 PRO B C 1
ATOM 10963 O O . PRO B 1 570 ? -18.422 -36.031 2.971 1 92.94 570 PRO B O 1
ATOM 10966 N N . THR B 1 571 ? -17.031 -37.188 4.277 1 92.25 571 THR B N 1
ATOM 10967 C CA . THR B 1 571 ? -17.969 -37.188 5.391 1 92.25 571 THR B CA 1
ATOM 10968 C C . THR B 1 571 ? -17.875 -35.906 6.211 1 92.25 571 THR B C 1
ATOM 10970 O O . THR B 1 571 ? -18.609 -35.719 7.176 1 92.25 571 THR B O 1
ATOM 10973 N N . THR B 1 572 ? -16.969 -35.062 5.848 1 88.25 572 THR B N 1
ATOM 10974 C CA . THR B 1 572 ? -16.75 -33.844 6.609 1 88.25 572 THR B CA 1
ATOM 10975 C C . THR B 1 572 ? -18.047 -33.062 6.73 1 88.25 572 THR B C 1
ATOM 10977 O O . THR B 1 572 ? -18.359 -32.531 7.801 1 88.25 572 THR B O 1
ATOM 10980 N N . SER B 1 573 ? -18.781 -32.969 5.73 1 83.5 573 SER B N 1
ATOM 10981 C CA . SER B 1 573 ? -20.016 -32.188 5.715 1 83.5 573 SER B CA 1
ATOM 10982 C C . SER B 1 573 ? -21.109 -32.844 6.555 1 83.5 573 SER B C 1
ATOM 10984 O O . SER B 1 573 ? -22.156 -32.25 6.801 1 83.5 573 SER B O 1
ATOM 10986 N N . ILE B 1 574 ? -20.875 -34 7 1 81.88 574 ILE B N 1
ATOM 10987 C CA . ILE B 1 574 ? -21.812 -34.75 7.844 1 81.88 574 ILE B CA 1
ATOM 10988 C C . ILE B 1 574 ? -21.344 -34.688 9.297 1 81.88 574 ILE B C 1
ATOM 10990 O O . ILE B 1 574 ? -22.156 -34.469 10.203 1 81.88 574 ILE B O 1
ATOM 10994 N N . ARG B 1 575 ? -20.125 -34.719 9.547 1 76.69 575 ARG B N 1
ATOM 10995 C CA . ARG B 1 575 ? -19.594 -35.031 10.867 1 76.69 575 ARG B CA 1
ATOM 10996 C C . ARG B 1 575 ? -19.094 -33.781 11.586 1 76.69 575 ARG B C 1
ATOM 10998 O O . ARG B 1 575 ? -19.156 -33.719 12.812 1 76.69 575 ARG B O 1
ATOM 11005 N N . VAL B 1 576 ? -18.594 -32.906 10.828 1 76.31 576 VAL B N 1
ATOM 11006 C CA . VAL B 1 576 ? -17.859 -31.797 11.43 1 76.31 576 VAL B CA 1
ATOM 11007 C C . VAL B 1 576 ? -18.828 -30.672 11.82 1 76.31 576 VAL B C 1
ATOM 11009 O O . VAL B 1 576 ? -19.656 -30.266 11.016 1 76.31 576 VAL B O 1
ATOM 11012 N N . GLU B 1 577 ? -18.656 -30.109 12.945 1 71 577 GLU B N 1
ATOM 11013 C CA . GLU B 1 577 ? -19.578 -29.172 13.57 1 71 577 GLU B CA 1
ATOM 11014 C C . GLU B 1 577 ? -19.672 -27.875 12.766 1 71 577 GLU B C 1
ATOM 11016 O O . GLU B 1 577 ? -20.766 -27.344 12.586 1 71 577 GLU B O 1
ATOM 11021 N N . SER B 1 578 ? -18.516 -27.406 12.312 1 81.19 578 SER B N 1
ATOM 11022 C CA . SER B 1 578 ? -18.516 -26.125 11.609 1 81.19 578 SER B CA 1
ATOM 11023 C C . SER B 1 578 ? -19.297 -26.203 10.305 1 81.19 578 SER B C 1
ATOM 11025 O O . SER B 1 578 ? -19.609 -25.188 9.703 1 81.19 578 SER B O 1
ATOM 11027 N N . TYR B 1 579 ? -19.641 -27.375 9.883 1 84.44 579 TYR B N 1
ATOM 11028 C CA . TYR B 1 579 ? -20.453 -27.578 8.688 1 84.44 579 TYR B CA 1
ATOM 11029 C C . TYR B 1 579 ? -21.938 -27.688 9.039 1 84.44 579 TYR B C 1
ATOM 11031 O O . TYR B 1 579 ? -22.781 -27.719 8.148 1 84.44 579 TYR B O 1
ATOM 11039 N N . HIS B 1 580 ? -22.328 -27.828 10.25 1 79.88 580 HIS B N 1
ATOM 11040 C CA . HIS B 1 580 ? -23.688 -27.891 10.773 1 79.88 580 HIS B CA 1
ATOM 11041 C C . HIS B 1 580 ? -24.5 -28.953 10.055 1 79.88 580 HIS B C 1
ATOM 11043 O O . HIS B 1 580 ? -25.641 -28.703 9.672 1 79.88 580 HIS B O 1
ATOM 11049 N N . HIS B 1 581 ? -23.875 -30.078 9.773 1 87.12 581 HIS B N 1
ATOM 11050 C CA . HIS B 1 581 ? -24.516 -31.219 9.125 1 87.12 581 HIS B CA 1
ATOM 11051 C C . HIS B 1 581 ? -25.25 -30.797 7.859 1 87.12 581 HIS B C 1
ATOM 11053 O O . HIS B 1 581 ? -26.406 -31.172 7.652 1 87.12 581 HIS B O 1
ATOM 11059 N N . VAL B 1 582 ? -24.594 -30 7.105 1 91.31 582 VAL B N 1
ATOM 11060 C CA . VAL B 1 582 ? -25.188 -29.344 5.949 1 91.31 582 VAL B CA 1
ATOM 11061 C C . VAL B 1 582 ? -25.641 -30.406 4.938 1 91.31 582 VAL B C 1
ATOM 11063 O O . VAL B 1 582 ? -26.656 -30.234 4.262 1 91.31 582 VAL B O 1
ATOM 11066 N N . LEU B 1 583 ? -24.891 -31.516 4.75 1 93.44 583 LEU B N 1
ATOM 11067 C CA . LEU B 1 583 ? -25.297 -32.562 3.812 1 93.44 583 LEU B CA 1
ATOM 11068 C C . LEU B 1 583 ? -26.672 -33.125 4.184 1 93.44 583 LEU B C 1
ATOM 11070 O O . LEU B 1 583 ? -27.547 -33.25 3.324 1 93.44 583 LEU B O 1
ATOM 11074 N N . ASN B 1 584 ? -26.859 -33.438 5.465 1 92.25 584 ASN B N 1
ATOM 11075 C CA . ASN B 1 584 ? -28.156 -33.906 5.953 1 92.25 584 ASN B CA 1
ATOM 11076 C C . ASN B 1 584 ? -29.266 -32.906 5.699 1 92.25 584 ASN B C 1
ATOM 11078 O O . ASN B 1 584 ? -30.375 -33.281 5.289 1 92.25 584 ASN B O 1
ATOM 11082 N N . ALA B 1 585 ? -28.938 -31.672 5.996 1 93.38 585 ALA B N 1
ATOM 11083 C CA . ALA B 1 585 ? -29.938 -30.625 5.812 1 93.38 585 ALA B CA 1
ATOM 11084 C C . ALA B 1 585 ? -30.375 -30.516 4.352 1 93.38 585 ALA B C 1
ATOM 11086 O O . ALA B 1 585 ? -31.547 -30.359 4.055 1 93.38 585 ALA B O 1
ATOM 11087 N N . LEU B 1 586 ? -29.469 -30.641 3.439 1 96.06 586 LEU B N 1
ATOM 11088 C CA . LEU B 1 586 ? -29.734 -30.5 2.014 1 96.06 586 LEU B CA 1
ATOM 11089 C C . LEU B 1 586 ? -30.5 -31.688 1.473 1 96.06 586 LEU B C 1
ATOM 11091 O O . LEU B 1 586 ? -31.469 -31.516 0.722 1 96.06 586 LEU B O 1
ATOM 11095 N N . VAL B 1 587 ? -30.109 -32.906 1.816 1 95.75 587 VAL B N 1
ATOM 11096 C CA . VAL B 1 587 ? -30.781 -34.094 1.294 1 95.75 587 VAL B CA 1
ATOM 11097 C C . VAL B 1 587 ? -32.188 -34.188 1.869 1 95.75 587 VAL B C 1
ATOM 11099 O O . VAL B 1 587 ? -33.125 -34.625 1.184 1 95.75 587 VAL B O 1
ATOM 11102 N N . ASN B 1 588 ? -32.344 -33.781 3.094 1 94.06 588 ASN B N 1
ATOM 11103 C CA . ASN B 1 588 ? -33.688 -33.781 3.719 1 94.06 588 ASN B CA 1
ATOM 11104 C C . ASN B 1 588 ? -34.594 -32.75 3.094 1 94.06 588 ASN B C 1
ATOM 11106 O O . ASN B 1 588 ? -35.812 -32.812 3.238 1 94.06 588 ASN B O 1
ATOM 11110 N N . ARG B 1 589 ? -34.031 -31.812 2.404 1 94.69 589 ARG B N 1
ATOM 11111 C CA . ARG B 1 589 ? -34.812 -30.797 1.705 1 94.69 589 ARG B CA 1
ATOM 11112 C C . ARG B 1 589 ? -35.188 -31.266 0.299 1 94.69 589 ARG B C 1
ATOM 11114 O O . ARG B 1 589 ? -35.844 -30.531 -0.446 1 94.69 589 ARG B O 1
ATOM 11121 N N . GLY B 1 590 ? -34.719 -32.469 -0.086 1 95.19 590 GLY B N 1
ATOM 11122 C CA . GLY B 1 590 ? -35.125 -33.062 -1.34 1 95.19 590 GLY B CA 1
ATOM 11123 C C . GLY B 1 590 ? -34.062 -33 -2.424 1 95.19 590 GLY B C 1
ATOM 11124 O O . GLY B 1 590 ? -34.312 -33.438 -3.555 1 95.19 590 GLY B O 1
ATOM 11125 N N . PHE B 1 591 ? -32.969 -32.5 -2.129 1 97.62 591 PHE B N 1
ATOM 11126 C CA . PHE B 1 591 ? -31.891 -32.438 -3.107 1 97.62 591 PHE B CA 1
ATOM 11127 C C . PHE B 1 591 ? -31.125 -33.75 -3.154 1 97.62 591 PHE B C 1
ATOM 11129 O O . PHE B 1 591 ? -31 -34.438 -2.139 1 97.62 591 PHE B O 1
ATOM 11136 N N . VAL B 1 592 ? -30.625 -34.125 -4.328 1 98 592 VAL B N 1
ATOM 11137 C CA . VAL B 1 592 ? -29.547 -35.125 -4.41 1 98 592 VAL B CA 1
ATOM 11138 C C . VAL B 1 592 ? -28.219 -34.438 -4.094 1 98 592 VAL B C 1
ATOM 11140 O O . VAL B 1 592 ? -27.922 -33.375 -4.625 1 98 592 VAL B O 1
ATOM 11143 N N . VAL B 1 593 ? -27.453 -35.031 -3.174 1 98.19 593 VAL B N 1
ATOM 11144 C CA . VAL B 1 593 ? -26.234 -34.344 -2.746 1 98.19 593 VAL B CA 1
ATOM 11145 C C . VAL B 1 593 ? -25.016 -35.25 -2.988 1 98.19 593 VAL B C 1
ATOM 11147 O O . VAL B 1 593 ? -25.031 -36.406 -2.598 1 98.19 593 VAL B O 1
ATOM 11150 N N . PHE B 1 594 ? -24.031 -34.812 -3.66 1 98.44 594 PHE B N 1
ATOM 11151 C CA . PHE B 1 594 ? -22.766 -35.469 -3.832 1 98.44 594 PHE B CA 1
ATOM 11152 C C . PHE B 1 594 ? -21.656 -34.75 -3.096 1 98.44 594 PHE B C 1
ATOM 11154 O O . PHE B 1 594 ? -21.422 -33.562 -3.334 1 98.44 594 PHE B O 1
ATOM 11161 N N . ALA B 1 595 ? -20.953 -35.375 -2.189 1 97.81 595 ALA B N 1
ATOM 11162 C CA . ALA B 1 595 ? -19.828 -34.812 -1.442 1 97.81 595 ALA B CA 1
ATOM 11163 C C . ALA B 1 595 ? -18.5 -35.438 -1.874 1 97.81 595 ALA B C 1
ATOM 11165 O O . ALA B 1 595 ? -18.078 -36.469 -1.308 1 97.81 595 ALA B O 1
ATOM 11166 N N . PRO B 1 596 ? -17.844 -34.812 -2.754 1 97.81 596 PRO B N 1
ATOM 11167 C CA . PRO B 1 596 ? -16.594 -35.406 -3.275 1 97.81 596 PRO B CA 1
ATOM 11168 C C . PRO B 1 596 ? -15.391 -35.094 -2.395 1 97.81 596 PRO B C 1
ATOM 11170 O O . PRO B 1 596 ? -15.391 -34.125 -1.655 1 97.81 596 PRO B O 1
ATOM 11173 N N . TYR B 1 597 ? -14.398 -35.969 -2.516 1 96 597 TYR B N 1
ATOM 11174 C CA . TYR B 1 597 ? -13.07 -35.688 -1.988 1 96 597 TYR B CA 1
ATOM 11175 C C . TYR B 1 597 ? -12.281 -34.781 -2.945 1 96 597 TYR B C 1
ATOM 11177 O O . TYR B 1 597 ? -12.164 -35.094 -4.133 1 96 597 TYR B O 1
ATOM 11185 N N . ASN B 1 598 ? -11.82 -33.688 -2.453 1 92.5 598 ASN B N 1
ATOM 11186 C CA . ASN B 1 598 ? -10.891 -32.875 -3.219 1 92.5 598 ASN B CA 1
ATOM 11187 C C . ASN B 1 598 ? -9.445 -33.094 -2.781 1 92.5 598 ASN B C 1
ATOM 11189 O O . ASN B 1 598 ? -9.133 -33 -1.594 1 92.5 598 ASN B O 1
ATOM 11193 N N . PRO B 1 599 ? -8.586 -33.375 -3.705 1 90.75 599 PRO B N 1
ATOM 11194 C CA . PRO B 1 599 ? -7.184 -33.656 -3.381 1 90.75 599 PRO B CA 1
ATOM 11195 C C . PRO B 1 599 ? -6.332 -32.375 -3.27 1 90.75 599 PRO B C 1
ATOM 11197 O O . PRO B 1 599 ? -5.379 -32.219 -4.035 1 90.75 599 PRO B O 1
ATOM 11200 N N . TYR B 1 600 ? -6.461 -31.641 -2.232 1 82.81 600 TYR B N 1
ATOM 11201 C CA . TYR B 1 600 ? -5.715 -30.391 -2.068 1 82.81 600 TYR B CA 1
ATOM 11202 C C . TYR B 1 600 ? -4.277 -30.672 -1.651 1 82.81 600 TYR B C 1
ATOM 11204 O O . TYR B 1 600 ? -3.422 -29.781 -1.716 1 82.81 600 TYR B O 1
ATOM 11212 N N . GLN B 1 601 ? -3.973 -31.891 -1.292 1 72.38 601 GLN B N 1
ATOM 11213 C CA . GLN B 1 601 ? -2.742 -32.156 -0.558 1 72.38 601 GLN B CA 1
ATOM 11214 C C . GLN B 1 601 ? -1.776 -33 -1.396 1 72.38 601 GLN B C 1
ATOM 11216 O O . GLN B 1 601 ? -0.788 -33.531 -0.877 1 72.38 601 GLN B O 1
ATOM 11221 N N . PHE B 1 602 ? -2.053 -33.156 -2.605 1 72.38 602 PHE B N 1
ATOM 11222 C CA . PHE B 1 602 ? -1.041 -33.906 -3.365 1 72.38 602 PHE B CA 1
ATOM 11223 C C . PHE B 1 602 ? 0.186 -33.031 -3.6 1 72.38 602 PHE B C 1
ATOM 11225 O O . PHE B 1 602 ? 0.197 -31.844 -3.234 1 72.38 602 PHE B O 1
ATOM 11232 N N . ASN B 1 603 ? 1.271 -33.656 -4.055 1 76.19 603 ASN B N 1
ATOM 11233 C CA . ASN B 1 603 ? 2.494 -32.906 -4.305 1 76.19 603 ASN B CA 1
ATOM 11234 C C . ASN B 1 603 ? 2.33 -31.922 -5.477 1 76.19 603 ASN B C 1
ATOM 11236 O O . ASN B 1 603 ? 2.748 -32.219 -6.594 1 76.19 603 ASN B O 1
ATOM 11240 N N . ILE B 1 604 ? 1.858 -30.828 -5.176 1 84.62 604 ILE B N 1
ATOM 11241 C CA . ILE B 1 604 ? 1.511 -29.828 -6.172 1 84.62 604 ILE B CA 1
ATOM 11242 C C . ILE B 1 604 ? 2.777 -29.328 -6.863 1 84.62 604 ILE B C 1
ATOM 11244 O O . ILE B 1 604 ? 2.721 -28.828 -7.992 1 84.62 604 ILE B O 1
ATOM 11248 N N . ARG B 1 605 ? 3.887 -29.484 -6.281 1 85.88 605 ARG B N 1
ATOM 11249 C CA . ARG B 1 605 ? 5.129 -28.984 -6.859 1 85.88 605 ARG B CA 1
ATOM 11250 C C . ARG B 1 605 ? 5.477 -29.734 -8.148 1 85.88 605 ARG B C 1
ATOM 11252 O O . ARG B 1 605 ? 6.094 -29.172 -9.047 1 85.88 605 ARG B O 1
ATOM 11259 N N . LYS B 1 606 ? 5.078 -31.031 -8.227 1 88.5 606 LYS B N 1
ATOM 11260 C CA . LYS B 1 606 ? 5.281 -31.781 -9.461 1 88.5 606 LYS B CA 1
ATOM 11261 C C . LYS B 1 606 ? 4.465 -31.188 -10.609 1 88.5 606 LYS B C 1
ATOM 11263 O O . LYS B 1 606 ? 4.887 -31.234 -11.766 1 88.5 606 LYS B O 1
ATOM 11268 N N . ALA B 1 607 ? 3.373 -30.656 -10.234 1 91.31 607 ALA B N 1
ATOM 11269 C CA . ALA B 1 607 ? 2.479 -30.078 -11.234 1 91.31 607 ALA B CA 1
ATOM 11270 C C . ALA B 1 607 ? 2.961 -28.688 -11.672 1 91.31 607 ALA B C 1
ATOM 11272 O O . ALA B 1 607 ? 2.879 -28.344 -12.859 1 91.31 607 ALA B O 1
ATOM 11273 N N . THR B 1 608 ? 3.535 -27.922 -10.844 1 92.12 608 THR B N 1
ATOM 11274 C CA . THR B 1 608 ? 3.895 -26.531 -11.078 1 92.12 608 THR B CA 1
ATOM 11275 C C . THR B 1 608 ? 4.898 -26.406 -12.219 1 92.12 608 THR B C 1
ATOM 11277 O O . THR B 1 608 ? 4.73 -25.578 -13.117 1 92.12 608 THR B O 1
ATOM 11280 N N . ALA B 1 609 ? 5.887 -27.219 -12.219 1 92.19 609 ALA B N 1
ATOM 11281 C CA . ALA B 1 609 ? 6.93 -27.156 -13.242 1 92.19 609 ALA B CA 1
ATOM 11282 C C . ALA B 1 609 ? 6.375 -27.5 -14.617 1 92.19 609 ALA B C 1
ATOM 11284 O O . ALA B 1 609 ? 6.992 -27.203 -15.641 1 92.19 609 ALA B O 1
ATOM 11285 N N . LEU B 1 610 ? 5.195 -28.156 -14.648 1 94 610 LEU B N 1
ATOM 11286 C CA . LEU B 1 610 ? 4.543 -28.562 -15.891 1 94 610 LEU B CA 1
ATOM 11287 C C . LEU B 1 610 ? 3.451 -27.578 -16.281 1 94 610 LEU B C 1
ATOM 11289 O O . LEU B 1 610 ? 2.674 -27.828 -17.203 1 94 610 LEU B O 1
ATOM 11293 N N . LYS B 1 611 ? 3.354 -26.391 -15.547 1 94.69 611 LYS B N 1
ATOM 11294 C CA . LYS B 1 611 ? 2.312 -25.391 -15.742 1 94.69 611 LYS B CA 1
ATOM 11295 C C . LYS B 1 611 ? 0.935 -25.953 -15.406 1 94.69 611 LYS B C 1
ATOM 11297 O O . LYS B 1 611 ? -0.014 -25.797 -16.172 1 94.69 611 LYS B O 1
ATOM 11302 N N . LYS B 1 612 ? 0.894 -26.766 -14.445 1 95.19 612 LYS B N 1
ATOM 11303 C CA . LYS B 1 612 ? -0.345 -27.359 -13.938 1 95.19 612 LYS B CA 1
ATOM 11304 C C . LYS B 1 612 ? -0.571 -26.984 -12.477 1 95.19 612 LYS B C 1
ATOM 11306 O O . LYS B 1 612 ? 0.387 -26.781 -11.727 1 95.19 612 LYS B O 1
ATOM 11311 N N . SER B 1 613 ? -1.773 -26.828 -12.07 1 93.56 613 SER B N 1
ATOM 11312 C CA . SER B 1 613 ? -2.182 -26.531 -10.703 1 93.56 613 SER B CA 1
ATOM 11313 C C . SER B 1 613 ? -3.043 -27.641 -10.117 1 93.56 613 SER B C 1
ATOM 11315 O O . SER B 1 613 ? -3.279 -28.656 -10.773 1 93.56 613 SER B O 1
ATOM 11317 N N . VAL B 1 614 ? -3.436 -27.469 -8.898 1 93.19 614 VAL B N 1
ATOM 11318 C CA . VAL B 1 614 ? -4.32 -28.438 -8.258 1 93.19 614 VAL B CA 1
ATOM 11319 C C . VAL B 1 614 ? -5.617 -28.547 -9.055 1 93.19 614 VAL B C 1
ATOM 11321 O O . VAL B 1 614 ? -6.191 -29.641 -9.164 1 93.19 614 VAL B O 1
ATOM 11324 N N . TYR B 1 615 ? -5.984 -27.484 -9.711 1 95.88 615 TYR B N 1
ATOM 11325 C CA . TYR B 1 615 ? -7.266 -27.469 -10.406 1 95.88 615 TYR B CA 1
ATOM 11326 C C . TYR B 1 615 ? -7.129 -28.062 -11.805 1 95.88 615 TYR B C 1
ATOM 11328 O O . TYR B 1 615 ? -8.133 -28.312 -12.477 1 95.88 615 TYR B O 1
ATOM 11336 N N . SER B 1 616 ? -5.895 -28.344 -12.219 1 96.44 616 SER B N 1
ATOM 11337 C CA . SER B 1 616 ? -5.703 -29.125 -13.43 1 96.44 616 SER B CA 1
ATOM 11338 C C . SER B 1 616 ? -6.23 -30.547 -13.258 1 96.44 616 SER B C 1
ATOM 11340 O O . SER B 1 616 ? -6.582 -31.219 -14.234 1 96.44 616 SER B O 1
ATOM 11342 N N . ILE B 1 617 ? -6.273 -30.969 -12 1 96.44 617 ILE B N 1
ATOM 11343 C CA . ILE B 1 617 ? -6.746 -32.312 -11.664 1 96.44 617 ILE B CA 1
ATOM 11344 C C . ILE B 1 617 ? -8.203 -32.25 -11.211 1 96.44 617 ILE B C 1
ATOM 11346 O O . ILE B 1 617 ? -9.031 -33.062 -11.625 1 96.44 617 ILE B O 1
ATOM 11350 N N . ILE B 1 618 ? -8.547 -31.25 -10.438 1 96.94 618 ILE B N 1
ATOM 11351 C CA . ILE B 1 618 ? -9.852 -31.156 -9.781 1 96.94 618 ILE B CA 1
ATOM 11352 C C . ILE B 1 618 ? -10.938 -30.891 -10.82 1 96.94 618 ILE B C 1
ATOM 11354 O O . ILE B 1 618 ? -12.039 -31.438 -10.727 1 96.94 618 ILE B O 1
ATOM 11358 N N . ILE B 1 619 ? -10.672 -30.078 -11.836 1 98.19 619 ILE B N 1
ATOM 11359 C CA . ILE B 1 619 ? -11.688 -29.703 -12.812 1 98.19 619 ILE B CA 1
ATOM 11360 C C . ILE B 1 619 ? -12.125 -30.938 -13.602 1 98.19 619 ILE B C 1
ATOM 11362 O O . ILE B 1 619 ? -13.32 -31.203 -13.719 1 98.19 619 ILE B O 1
ATOM 11366 N N . PRO B 1 620 ? -11.227 -31.797 -14.094 1 98.19 620 PRO B N 1
ATOM 11367 C CA . PRO B 1 620 ? -11.672 -33.031 -14.75 1 98.19 620 PRO B CA 1
ATOM 11368 C C . PRO B 1 620 ? -12.398 -33.969 -13.797 1 98.19 620 PRO B C 1
ATOM 11370 O O . PRO B 1 620 ? -13.305 -34.688 -14.211 1 98.19 620 PRO B O 1
ATOM 11373 N N . GLN B 1 621 ? -11.992 -34 -12.57 1 98.38 621 GLN B N 1
ATOM 11374 C CA . GLN B 1 621 ? -12.734 -34.781 -11.594 1 98.38 621 GLN B CA 1
ATOM 11375 C C . GLN B 1 621 ? -14.18 -34.312 -11.484 1 98.38 621 GLN B C 1
ATOM 11377 O O . GLN B 1 621 ? -15.109 -35.125 -11.492 1 98.38 621 GLN B O 1
ATOM 11382 N N . HIS B 1 622 ? -14.352 -33.031 -11.375 1 98.69 622 HIS B N 1
ATOM 11383 C CA . HIS B 1 622 ? -15.688 -32.469 -11.289 1 98.69 622 HIS B CA 1
ATOM 11384 C C . HIS B 1 622 ? -16.469 -32.688 -12.586 1 98.69 622 HIS B C 1
ATOM 11386 O O . HIS B 1 622 ? -17.688 -32.844 -12.562 1 98.69 622 HIS B O 1
ATOM 11392 N N . GLN B 1 623 ? -15.773 -32.656 -13.727 1 98.5 623 GLN B N 1
ATOM 11393 C CA . GLN B 1 623 ? -16.438 -32.969 -14.984 1 98.5 623 GLN B CA 1
ATOM 11394 C C . GLN B 1 623 ? -17.047 -34.375 -14.953 1 98.5 623 GLN B C 1
ATOM 11396 O O . GLN B 1 623 ? -18.172 -34.594 -15.383 1 98.5 623 GLN B O 1
ATOM 11401 N N . GLN B 1 624 ? -16.312 -35.312 -14.438 1 98.5 624 GLN B N 1
ATOM 11402 C CA . GLN B 1 624 ? -16.797 -36.688 -14.344 1 98.5 624 GLN B CA 1
ATOM 11403 C C . GLN B 1 624 ? -17.938 -36.812 -13.32 1 98.5 624 GLN B C 1
ATOM 11405 O O . GLN B 1 624 ? -18.859 -37.594 -13.5 1 98.5 624 GLN B O 1
ATOM 11410 N N . ILE B 1 625 ? -17.812 -36.062 -12.234 1 98.62 625 ILE B N 1
ATOM 11411 C CA . ILE B 1 625 ? -18.891 -36.031 -11.25 1 98.62 625 ILE B CA 1
ATOM 11412 C C . ILE B 1 625 ? -20.172 -35.5 -11.898 1 98.62 625 ILE B C 1
ATOM 11414 O O . ILE B 1 625 ? -21.25 -36.094 -11.711 1 98.62 625 ILE B O 1
ATOM 11418 N N . LEU B 1 626 ? -20.078 -34.438 -12.648 1 98.75 626 LEU B N 1
ATOM 11419 C CA . LEU B 1 626 ? -21.219 -33.906 -13.367 1 98.75 626 LEU B CA 1
ATOM 11420 C C . LEU B 1 626 ? -21.766 -34.906 -14.352 1 98.75 626 LEU B C 1
ATOM 11422 O O . LEU B 1 626 ? -22.984 -35.094 -14.445 1 98.75 626 LEU B O 1
ATOM 11426 N N . ASN B 1 627 ? -20.859 -35.594 -15.094 1 98.56 627 ASN B N 1
ATOM 11427 C CA . ASN B 1 627 ? -21.297 -36.625 -16.031 1 98.56 627 ASN B CA 1
ATOM 11428 C C . ASN B 1 627 ? -22.062 -37.75 -15.32 1 98.56 627 ASN B C 1
ATOM 11430 O O . ASN B 1 627 ? -23.094 -38.188 -15.812 1 98.56 627 ASN B O 1
ATOM 11434 N N . PHE B 1 628 ? -21.578 -38.156 -14.234 1 98.44 628 PHE B N 1
ATOM 11435 C CA . PHE B 1 628 ? -22.203 -39.219 -13.445 1 98.44 628 PHE B CA 1
ATOM 11436 C C . PHE B 1 628 ? -23.578 -38.781 -12.961 1 98.44 628 PHE B C 1
ATOM 11438 O O . PHE B 1 628 ? -24.562 -39.5 -13.148 1 98.44 628 PHE B O 1
ATOM 11445 N N . LEU B 1 629 ? -23.609 -37.531 -12.344 1 98.56 629 LEU B N 1
ATOM 11446 C CA . LEU B 1 629 ? -24.891 -37.031 -11.836 1 98.56 629 LEU B CA 1
ATOM 11447 C C . LEU B 1 629 ? -25.906 -36.906 -12.961 1 98.56 629 LEU B C 1
ATOM 11449 O O . LEU B 1 629 ? -27.078 -37.281 -12.789 1 98.56 629 LEU B O 1
ATOM 11453 N N . LYS B 1 630 ? -25.5 -36.406 -14.07 1 97.75 630 LYS B N 1
ATOM 11454 C CA . LYS B 1 630 ? -26.391 -36.188 -15.211 1 97.75 630 LYS B CA 1
ATOM 11455 C C . LYS B 1 630 ? -26.859 -37.531 -15.797 1 97.75 630 LYS B C 1
ATOM 11457 O O . LYS B 1 630 ? -27.875 -37.594 -16.484 1 97.75 630 LYS B O 1
ATOM 11462 N N . SER B 1 631 ? -26.109 -38.625 -15.57 1 96.81 631 SER B N 1
ATOM 11463 C CA . SER B 1 631 ? -26.469 -39.938 -16.094 1 96.81 631 SER B CA 1
ATOM 11464 C C . SER B 1 631 ? -27.516 -40.594 -15.219 1 96.81 631 SER B C 1
ATOM 11466 O O . SER B 1 631 ? -28.125 -41.594 -15.625 1 96.81 631 SER B O 1
ATOM 11468 N N . ARG B 1 632 ? -27.703 -40.031 -14.047 1 95.31 632 ARG B N 1
ATOM 11469 C CA . ARG B 1 632 ? -28.719 -40.625 -13.164 1 95.31 632 ARG B CA 1
ATOM 11470 C C . ARG B 1 632 ? -30.125 -40.188 -13.594 1 95.31 632 ARG B C 1
ATOM 11472 O O . ARG B 1 632 ? -30.375 -39.031 -13.828 1 95.31 632 ARG B O 1
ATOM 11479 N N . ASP B 1 633 ? -31.062 -41.094 -13.578 1 93.81 633 ASP B N 1
ATOM 11480 C CA . ASP B 1 633 ? -32.406 -40.844 -14.062 1 93.81 633 ASP B CA 1
ATOM 11481 C C . ASP B 1 633 ? -33.156 -39.906 -13.109 1 93.81 633 ASP B C 1
ATOM 11483 O O . ASP B 1 633 ? -34.094 -39.219 -13.508 1 93.81 633 ASP B O 1
ATOM 11487 N N . TYR B 1 634 ? -32.75 -39.844 -11.883 1 95.81 634 TYR B N 1
ATOM 11488 C CA . TYR B 1 634 ? -33.5 -39.094 -10.883 1 95.81 634 TYR B CA 1
ATOM 11489 C C . TYR B 1 634 ? -32.875 -37.688 -10.688 1 95.81 634 TYR B C 1
ATOM 11491 O O . TYR B 1 634 ? -33.312 -36.938 -9.82 1 95.81 634 TYR B O 1
ATOM 11499 N N . VAL B 1 635 ? -31.891 -37.312 -11.445 1 97.81 635 VAL B N 1
ATOM 11500 C CA . VAL B 1 635 ? -31.25 -36 -11.32 1 97.81 635 VAL B CA 1
ATOM 11501 C C . VAL B 1 635 ? -31.625 -35.125 -12.508 1 97.81 635 VAL B C 1
ATOM 11503 O O . VAL B 1 635 ? -31.625 -35.594 -13.648 1 97.81 635 VAL B O 1
ATOM 11506 N N . ASP B 1 636 ? -32.031 -33.906 -12.258 1 97.5 636 ASP B N 1
ATOM 11507 C CA . ASP B 1 636 ? -32.25 -32.938 -13.312 1 97.5 636 ASP B CA 1
ATOM 11508 C C . ASP B 1 636 ? -30.922 -32.375 -13.82 1 97.5 636 ASP B C 1
ATOM 11510 O O . ASP B 1 636 ? -30.234 -31.656 -13.094 1 97.5 636 ASP B O 1
ATOM 11514 N N . ARG B 1 637 ? -30.625 -32.562 -15.039 1 97 637 ARG B N 1
ATOM 11515 C CA . ARG B 1 637 ? -29.328 -32.25 -15.625 1 97 637 ARG B CA 1
ATOM 11516 C C . ARG B 1 637 ? -29.078 -30.75 -15.688 1 97 637 ARG B C 1
ATOM 11518 O O . ARG B 1 637 ? -27.938 -30.312 -15.789 1 97 637 ARG B O 1
ATOM 11525 N N . ASP B 1 638 ? -30.094 -29.922 -15.586 1 97.38 638 ASP B N 1
ATOM 11526 C CA . ASP B 1 638 ? -29.938 -28.484 -15.773 1 97.38 638 ASP B CA 1
ATOM 11527 C C . ASP B 1 638 ? -29.953 -27.75 -14.438 1 97.38 638 ASP B C 1
ATOM 11529 O O . ASP B 1 638 ? -29.75 -26.531 -14.383 1 97.38 638 ASP B O 1
ATOM 11533 N N . ARG B 1 639 ? -30.188 -28.453 -13.375 1 98.44 639 ARG B N 1
ATOM 11534 C CA . ARG B 1 639 ? -30.281 -27.844 -12.047 1 98.44 639 ARG B CA 1
ATOM 11535 C C . ARG B 1 639 ? -29.297 -28.484 -11.086 1 98.44 639 ARG B C 1
ATOM 11537 O O . ARG B 1 639 ? -29.688 -29.125 -10.109 1 98.44 639 ARG B O 1
ATOM 11544 N N . ILE B 1 640 ? -28.047 -28.203 -11.266 1 98.81 640 ILE B N 1
ATOM 11545 C CA . ILE B 1 640 ? -26.969 -28.703 -10.414 1 98.81 640 ILE B CA 1
ATOM 11546 C C . ILE B 1 640 ? -26.188 -27.531 -9.836 1 98.81 640 ILE B C 1
ATOM 11548 O O . ILE B 1 640 ? -25.766 -26.641 -10.57 1 98.81 640 ILE B O 1
ATOM 11552 N N . ALA B 1 641 ? -26 -27.469 -8.562 1 98.88 641 ALA B N 1
ATOM 11553 C CA . ALA B 1 641 ? -25.266 -26.391 -7.879 1 98.88 641 ALA B CA 1
ATOM 11554 C C . ALA B 1 641 ? -23.953 -26.906 -7.312 1 98.88 641 ALA B C 1
ATOM 11556 O O . ALA B 1 641 ? -23.781 -28.109 -7.094 1 98.88 641 ALA B O 1
ATOM 11557 N N . LEU B 1 642 ? -22.984 -26.047 -7.16 1 98.88 642 LEU B N 1
ATOM 11558 C CA . LEU B 1 642 ? -21.781 -26.297 -6.387 1 98.88 642 LEU B CA 1
ATOM 11559 C C . LEU B 1 642 ? -21.75 -25.422 -5.133 1 98.88 642 LEU B C 1
ATOM 11561 O O . LEU B 1 642 ? -21.844 -24.203 -5.215 1 98.88 642 LEU B O 1
ATOM 11565 N N . TYR B 1 643 ? -21.766 -26.016 -4.004 1 98.44 643 TYR B N 1
ATOM 11566 C CA . TYR B 1 643 ? -21.703 -25.391 -2.686 1 98.44 643 TYR B CA 1
ATOM 11567 C C . TYR B 1 643 ? -20.438 -25.828 -1.938 1 98.44 643 TYR B C 1
ATOM 11569 O O . TYR B 1 643 ? -20.297 -27 -1.588 1 98.44 643 TYR B O 1
ATOM 11577 N N . GLY B 1 644 ? -19.531 -24.906 -1.727 1 98 644 GLY B N 1
ATOM 11578 C CA . GLY B 1 644 ? -18.281 -25.25 -1.076 1 98 644 GLY B CA 1
ATOM 11579 C C . GLY B 1 644 ? -17.953 -24.359 0.107 1 98 644 GLY B C 1
ATOM 11580 O O . GLY B 1 644 ? -18.219 -23.156 0.083 1 98 644 GLY B O 1
ATOM 11581 N N . LYS B 1 645 ? -17.297 -24.891 1.12 1 96.44 645 LYS B N 1
ATOM 11582 C CA . LYS B 1 645 ? -16.828 -24.156 2.295 1 96.44 645 LYS B CA 1
ATOM 11583 C C . LYS B 1 645 ? -15.305 -24.125 2.357 1 96.44 645 LYS B C 1
ATOM 11585 O O . LYS B 1 645 ? -14.648 -25.125 2.07 1 96.44 645 LYS B O 1
ATOM 11590 N N . SER B 1 646 ? -14.727 -23 2.855 1 95.06 646 SER B N 1
ATOM 11591 C CA . SER B 1 646 ? -13.281 -22.859 2.975 1 95.06 646 SER B CA 1
ATOM 11592 C C . SER B 1 646 ? -12.578 -23.188 1.66 1 95.06 646 SER B C 1
ATOM 11594 O O . SER B 1 646 ? -12.945 -22.656 0.607 1 95.06 646 SER B O 1
ATOM 11596 N N . TRP B 1 647 ? -11.727 -24.156 1.545 1 93.56 647 TRP B N 1
ATOM 11597 C CA . TRP B 1 647 ? -11.117 -24.516 0.272 1 93.56 647 TRP B CA 1
ATOM 11598 C C . TRP B 1 647 ? -12.148 -25.125 -0.668 1 93.56 647 TRP B C 1
ATOM 11600 O O . TRP B 1 647 ? -11.938 -25.188 -1.882 1 93.56 647 TRP B O 1
ATOM 11610 N N . GLY B 1 648 ? -13.234 -25.625 -0.068 1 96.44 648 GLY B N 1
ATOM 11611 C CA . GLY B 1 648 ? -14.375 -25.938 -0.923 1 96.44 648 GLY B CA 1
ATOM 11612 C C . GLY B 1 648 ? -14.969 -24.719 -1.593 1 96.44 648 GLY B C 1
ATOM 11613 O O . GLY B 1 648 ? -15.453 -24.797 -2.721 1 96.44 648 GLY B O 1
ATOM 11614 N N . GLY B 1 649 ? -14.969 -23.562 -0.814 1 97.31 649 GLY B N 1
ATOM 11615 C CA . GLY B 1 649 ? -15.328 -22.281 -1.42 1 97.31 649 GLY B CA 1
ATOM 11616 C C . GLY B 1 649 ? -14.367 -21.844 -2.508 1 97.31 649 GLY B C 1
ATOM 11617 O O . GLY B 1 649 ? -14.781 -21.234 -3.494 1 97.31 649 GLY B O 1
ATOM 11618 N N . ARG B 1 650 ? -13.086 -22.188 -2.344 1 95.75 650 ARG B N 1
ATOM 11619 C CA . ARG B 1 650 ? -12.086 -21.969 -3.383 1 95.75 650 ARG B CA 1
ATOM 11620 C C . ARG B 1 650 ? -12.43 -22.75 -4.648 1 95.75 650 ARG B C 1
ATOM 11622 O O . ARG B 1 650 ? -12.328 -22.219 -5.758 1 95.75 650 ARG B O 1
ATOM 11629 N N . THR B 1 651 ? -12.836 -23.953 -4.461 1 97.56 651 THR B N 1
ATOM 11630 C CA . THR B 1 651 ? -13.266 -24.797 -5.574 1 97.56 651 THR B CA 1
ATOM 11631 C C . THR B 1 651 ? -14.5 -24.203 -6.254 1 97.56 651 THR B C 1
ATOM 11633 O O . THR B 1 651 ? -14.594 -24.188 -7.484 1 97.56 651 THR B O 1
ATOM 11636 N N . ALA B 1 652 ? -15.391 -23.688 -5.441 1 98.56 652 ALA B N 1
ATOM 11637 C CA . ALA B 1 652 ? -16.625 -23.078 -5.961 1 98.56 652 ALA B CA 1
ATOM 11638 C C . ALA B 1 652 ? -16.312 -21.859 -6.809 1 98.56 652 ALA B C 1
ATOM 11640 O O . ALA B 1 652 ? -17.094 -21.484 -7.684 1 98.56 652 ALA B O 1
ATOM 11641 N N . LEU B 1 653 ? -15.195 -21.266 -6.637 1 97.81 653 LEU B N 1
ATOM 11642 C CA . LEU B 1 653 ? -14.812 -20.078 -7.391 1 97.81 653 LEU B CA 1
ATOM 11643 C C . LEU B 1 653 ? -14.094 -20.469 -8.68 1 97.81 653 LEU B C 1
ATOM 11645 O O . LEU B 1 653 ? -14.031 -19.672 -9.625 1 97.81 653 LEU B O 1
ATOM 11649 N N . ARG B 1 654 ? -13.562 -21.641 -8.797 1 97.75 654 ARG B N 1
ATOM 11650 C CA . ARG B 1 654 ? -12.672 -21.969 -9.914 1 97.75 654 ARG B CA 1
ATOM 11651 C C . ARG B 1 654 ? -13.336 -22.953 -10.867 1 97.75 654 ARG B C 1
ATOM 11653 O O . ARG B 1 654 ? -13.32 -22.75 -12.086 1 97.75 654 ARG B O 1
ATOM 11660 N N . VAL B 1 655 ? -13.914 -23.922 -10.344 1 98.69 655 VAL B N 1
ATOM 11661 C CA . VAL B 1 655 ? -14.43 -25.016 -11.156 1 98.69 655 VAL B CA 1
ATOM 11662 C C . VAL B 1 655 ? -15.57 -24.516 -12.047 1 98.69 655 VAL B C 1
ATOM 11664 O O . VAL B 1 655 ? -15.578 -24.781 -13.25 1 98.69 655 VAL B O 1
ATOM 11667 N N . PRO B 1 656 ? -16.5 -23.703 -11.508 1 98.81 656 PRO B N 1
ATOM 11668 C CA . PRO B 1 656 ? -17.625 -23.266 -12.328 1 98.81 656 PRO B CA 1
ATOM 11669 C C . PRO B 1 656 ? -17.203 -22.281 -13.422 1 98.81 656 PRO B C 1
ATOM 11671 O O . PRO B 1 656 ? -17.984 -22.016 -14.344 1 98.81 656 PRO B O 1
ATOM 11674 N N . VAL B 1 657 ? -16.031 -21.672 -13.289 1 98.62 657 VAL B N 1
ATOM 11675 C CA . VAL B 1 657 ? -15.531 -20.828 -14.367 1 98.62 657 VAL B CA 1
ATOM 11676 C C . VAL B 1 657 ? -15.43 -21.641 -15.656 1 98.62 657 VAL B C 1
ATOM 11678 O O . VAL B 1 657 ? -15.742 -21.141 -16.734 1 98.62 657 VAL B O 1
ATOM 11681 N N . VAL B 1 658 ? -15.055 -22.906 -15.523 1 98.44 658 VAL B N 1
ATOM 11682 C CA . VAL B 1 658 ? -14.805 -23.781 -16.656 1 98.44 658 VAL B CA 1
ATOM 11683 C C . VAL B 1 658 ? -16.031 -24.641 -16.938 1 98.44 658 VAL B C 1
ATOM 11685 O O . VAL B 1 658 ? -16.453 -24.781 -18.078 1 98.44 658 VAL B O 1
ATOM 11688 N N . LEU B 1 659 ? -16.578 -25.219 -15.875 1 98.62 659 LEU B N 1
ATOM 11689 C CA . LEU B 1 659 ? -17.719 -26.109 -16 1 98.62 659 LEU B CA 1
ATOM 11690 C C . LEU B 1 659 ? -19.031 -25.359 -15.789 1 98.62 659 LEU B C 1
ATOM 11692 O O . LEU B 1 659 ? -19.547 -25.297 -14.672 1 98.62 659 LEU B O 1
ATOM 11696 N N . LYS B 1 660 ? -19.656 -25.016 -16.781 1 97.38 660 LYS B N 1
ATOM 11697 C CA . LYS B 1 660 ? -20.797 -24.109 -16.75 1 97.38 660 LYS B CA 1
ATOM 11698 C C . LYS B 1 660 ? -22.078 -24.859 -16.375 1 97.38 660 LYS B C 1
ATOM 11700 O O . LYS B 1 660 ? -23.094 -24.25 -16.078 1 97.38 660 LYS B O 1
ATOM 11705 N N . ASP B 1 661 ? -21.984 -26.188 -16.297 1 98.25 661 ASP B N 1
ATOM 11706 C CA . ASP B 1 661 ? -23.125 -27 -15.898 1 98.25 661 ASP B CA 1
ATOM 11707 C C . ASP B 1 661 ? -23.5 -26.734 -14.445 1 98.25 661 ASP B C 1
ATOM 11709 O O . ASP B 1 661 ? -24.594 -27.078 -14.016 1 98.25 661 ASP B O 1
ATOM 11713 N N . TYR B 1 662 ? -22.609 -26.25 -13.68 1 98.75 662 TYR B N 1
ATOM 11714 C CA . TYR B 1 662 ? -22.984 -25.75 -12.367 1 98.75 662 TYR B CA 1
ATOM 11715 C C . TYR B 1 662 ? -23.797 -24.469 -12.484 1 98.75 662 TYR B C 1
ATOM 11717 O O . TYR B 1 662 ? -23.25 -23.375 -12.617 1 98.75 662 TYR B O 1
ATOM 11725 N N . SER B 1 663 ? -25.047 -24.578 -12.344 1 98.56 663 SER B N 1
ATOM 11726 C CA . SER B 1 663 ? -25.969 -23.5 -12.672 1 98.56 663 SER B CA 1
ATOM 11727 C C . SER B 1 663 ? -26.109 -22.516 -11.508 1 98.56 663 SER B C 1
ATOM 11729 O O . SER B 1 663 ? -26.578 -21.391 -11.688 1 98.56 663 SER B O 1
ATOM 11731 N N . VAL B 1 664 ? -25.797 -22.922 -10.32 1 98.75 664 VAL B N 1
ATOM 11732 C CA . VAL B 1 664 ? -25.812 -22.109 -9.109 1 98.75 664 VAL B CA 1
ATOM 11733 C C . VAL B 1 664 ? -24.531 -22.344 -8.312 1 98.75 664 VAL B C 1
ATOM 11735 O O . VAL B 1 664 ? -24.062 -23.484 -8.203 1 98.75 664 VAL B O 1
ATOM 11738 N N . VAL B 1 665 ? -23.938 -21.281 -7.789 1 98.88 665 VAL B N 1
ATOM 11739 C CA . VAL B 1 665 ? -22.641 -21.422 -7.113 1 98.88 665 VAL B CA 1
ATOM 11740 C C . VAL B 1 665 ? -22.703 -20.719 -5.758 1 98.88 665 VAL B C 1
ATOM 11742 O O . VAL B 1 665 ? -23.172 -19.578 -5.66 1 98.88 665 VAL B O 1
ATOM 11745 N N . VAL B 1 666 ? -22.234 -21.359 -4.68 1 98.81 666 VAL B N 1
ATOM 11746 C CA . VAL B 1 666 ? -22.141 -20.797 -3.338 1 98.81 666 VAL B CA 1
ATOM 11747 C C . VAL B 1 666 ? -20.719 -20.984 -2.805 1 98.81 666 VAL B C 1
ATOM 11749 O O . VAL B 1 666 ? -20.234 -22.109 -2.684 1 98.81 666 VAL B O 1
ATOM 11752 N N . SER B 1 667 ? -20.016 -19.953 -2.531 1 98.62 667 SER B N 1
ATOM 11753 C CA . SER B 1 667 ? -18.734 -19.953 -1.844 1 98.62 667 SER B CA 1
ATOM 11754 C C . SER B 1 667 ? -18.875 -19.516 -0.392 1 98.62 667 SER B C 1
ATOM 11756 O O . SER B 1 667 ? -19.188 -18.359 -0.12 1 98.62 667 SER B O 1
ATOM 11758 N N . SER B 1 668 ? -18.656 -20.422 0.515 1 97.69 668 SER B N 1
ATOM 11759 C CA . SER B 1 668 ? -18.844 -20.141 1.934 1 97.69 668 SER B CA 1
ATOM 11760 C C . SER B 1 668 ? -17.516 -20.078 2.672 1 97.69 668 SER B C 1
ATOM 11762 O O . SER B 1 668 ? -16.641 -20.938 2.461 1 97.69 668 SER B O 1
ATOM 11764 N N . ALA B 1 669 ? -17.297 -19.062 3.48 1 96.38 669 ALA B N 1
ATOM 11765 C CA . ALA B 1 669 ? -16.172 -18.922 4.406 1 96.38 669 ALA B CA 1
ATOM 11766 C C . ALA B 1 669 ? -14.836 -18.969 3.67 1 96.38 669 ALA B C 1
ATOM 11768 O O . ALA B 1 669 ? -13.906 -19.641 4.109 1 96.38 669 ALA B O 1
ATOM 11769 N N . TYR B 1 670 ? -14.727 -18.297 2.516 1 96 670 TYR B N 1
ATOM 11770 C CA . TYR B 1 670 ? -13.469 -18.297 1.781 1 96 670 TYR B CA 1
ATOM 11771 C C . TYR B 1 670 ? -13.281 -17 1.006 1 96 670 TYR B C 1
ATOM 11773 O O . TYR B 1 670 ? -12.188 -16.438 1.003 1 96 670 TYR B O 1
ATOM 11781 N N . PHE B 1 671 ? -14.297 -16.484 0.301 1 97.81 671 PHE B N 1
ATOM 11782 C CA . PHE B 1 671 ? -14.258 -15.367 -0.631 1 97.81 671 PHE B CA 1
ATOM 11783 C C . PHE B 1 671 ? -13.773 -14.102 0.067 1 97.81 671 PHE B C 1
ATOM 11785 O O . PHE B 1 671 ? -14.281 -13.742 1.132 1 97.81 671 PHE B O 1
ATOM 11792 N N . ASN B 1 672 ? -12.812 -13.438 -0.454 1 96.06 672 ASN B N 1
ATOM 11793 C CA . ASN B 1 672 ? -12.297 -12.188 0.089 1 96.06 672 ASN B CA 1
ATOM 11794 C C . ASN B 1 672 ? -11.32 -11.516 -0.876 1 96.06 672 ASN B C 1
ATOM 11796 O O . ASN B 1 672 ? -11.219 -11.922 -2.035 1 96.06 672 ASN B O 1
ATOM 11800 N N . ASP B 1 673 ? -10.711 -10.367 -0.431 1 93.5 673 ASP B N 1
ATOM 11801 C CA . ASP B 1 673 ? -9.594 -9.758 -1.147 1 93.5 673 ASP B CA 1
ATOM 11802 C C . ASP B 1 673 ? -8.359 -10.664 -1.113 1 93.5 673 ASP B C 1
ATOM 11804 O O . ASP B 1 673 ? -7.465 -10.469 -0.288 1 93.5 673 ASP B O 1
ATOM 11808 N N . TRP B 1 674 ? -8.336 -11.578 -2.064 1 92.56 674 TRP B N 1
ATOM 11809 C CA . TRP B 1 674 ? -7.352 -12.648 -2.053 1 92.56 674 TRP B CA 1
ATOM 11810 C C . TRP B 1 674 ? -5.945 -12.102 -2.254 1 92.56 674 TRP B C 1
ATOM 11812 O O . TRP B 1 674 ? -4.969 -12.672 -1.763 1 92.56 674 TRP B O 1
ATOM 11822 N N . LEU B 1 675 ? -5.785 -11.039 -2.979 1 93.69 675 LEU B N 1
ATOM 11823 C CA . LEU B 1 675 ? -4.469 -10.477 -3.234 1 93.69 675 LEU B CA 1
ATOM 11824 C C . LEU B 1 675 ? -3.787 -10.07 -1.932 1 93.69 675 LEU B C 1
ATOM 11826 O O . LEU B 1 675 ? -2.65 -10.469 -1.67 1 93.69 675 LEU B O 1
ATOM 11830 N N . ASN B 1 676 ? -4.48 -9.25 -1.131 1 92.44 676 ASN B N 1
ATOM 11831 C CA . ASN B 1 676 ? -3.9 -8.867 0.152 1 92.44 676 ASN B CA 1
ATOM 11832 C C . ASN B 1 676 ? -3.684 -10.078 1.053 1 92.44 676 ASN B C 1
ATOM 11834 O O . ASN B 1 676 ? -2.697 -10.141 1.788 1 92.44 676 ASN B O 1
ATOM 11838 N N . LYS B 1 677 ? -4.559 -11.039 0.946 1 92.38 677 LYS B N 1
ATOM 11839 C CA . LYS B 1 677 ? -4.449 -12.266 1.735 1 92.38 677 LYS B CA 1
ATOM 11840 C C . LYS B 1 677 ? -3.18 -13.031 1.379 1 92.38 677 LYS B C 1
ATOM 11842 O O . LYS B 1 677 ? -2.525 -13.602 2.256 1 92.38 677 LYS B O 1
ATOM 11847 N N . ALA B 1 678 ? -2.82 -13.016 0.152 1 93.44 678 ALA B N 1
ATOM 11848 C CA . ALA B 1 678 ? -1.742 -13.875 -0.331 1 93.44 678 ALA B CA 1
ATOM 11849 C C . ALA B 1 678 ? -0.417 -13.117 -0.377 1 93.44 678 ALA B C 1
ATOM 11851 O O . ALA B 1 678 ? 0.653 -13.719 -0.268 1 93.44 678 ALA B O 1
ATOM 11852 N N . VAL B 1 679 ? -0.437 -11.797 -0.505 1 95.69 679 VAL B N 1
ATOM 11853 C CA . VAL B 1 679 ? 0.785 -11.086 -0.859 1 95.69 679 VAL B CA 1
ATOM 11854 C C . VAL B 1 679 ? 1.195 -10.164 0.287 1 95.69 679 VAL B C 1
ATOM 11856 O O . VAL B 1 679 ? 2.381 -10.047 0.602 1 95.69 679 VAL B O 1
ATOM 11859 N N . SER B 1 680 ? 0.22 -9.484 0.918 1 94.38 680 SER B N 1
ATOM 11860 C CA . SER B 1 680 ? 0.555 -8.5 1.939 1 94.38 680 SER B CA 1
ATOM 11861 C C . SER B 1 680 ? 1.216 -9.156 3.146 1 94.38 680 SER B C 1
ATOM 11863 O O . SER B 1 680 ? 0.801 -10.234 3.578 1 94.38 680 SER B O 1
ATOM 11865 N N . THR B 1 681 ? 2.203 -8.539 3.686 1 93.69 681 THR B N 1
ATOM 11866 C CA . THR B 1 681 ? 2.916 -9.047 4.852 1 93.69 681 THR B CA 1
ATOM 11867 C C . THR B 1 681 ? 2.4 -8.391 6.129 1 93.69 681 THR B C 1
ATOM 11869 O O . THR B 1 681 ? 2.971 -8.578 7.207 1 93.69 681 THR B O 1
ATOM 11872 N N . ASN B 1 682 ? 1.286 -7.637 6.043 1 90.94 682 ASN B N 1
ATOM 11873 C CA . ASN B 1 682 ? 0.85 -6.812 7.164 1 90.94 682 ASN B CA 1
ATOM 11874 C C . ASN B 1 682 ? -0.329 -7.441 7.898 1 90.94 682 ASN B C 1
ATOM 11876 O O . ASN B 1 682 ? -0.74 -6.957 8.953 1 90.94 682 ASN B O 1
ATOM 11880 N N . TYR B 1 683 ? -0.894 -8.523 7.379 1 89.25 683 TYR B N 1
ATOM 11881 C CA . TYR B 1 683 ? -2.107 -9.086 7.957 1 89.25 683 TYR B CA 1
ATOM 11882 C C . TYR B 1 683 ? -1.793 -10.336 8.781 1 89.25 683 TYR B C 1
ATOM 11884 O O . TYR B 1 683 ? -0.962 -11.156 8.383 1 89.25 683 TYR B O 1
ATOM 11892 N N . SER B 1 684 ? -2.471 -10.461 9.867 1 86.19 684 SER B N 1
ATOM 11893 C CA . SER B 1 684 ? -2.301 -11.625 10.727 1 86.19 684 SER B CA 1
ATOM 11894 C C . SER B 1 684 ? -2.893 -12.875 10.086 1 86.19 684 SER B C 1
ATOM 11896 O O . SER B 1 684 ? -2.535 -14 10.453 1 86.19 684 SER B O 1
ATOM 11898 N N . ASN B 1 685 ? -3.752 -12.695 9.148 1 85.25 685 ASN B N 1
ATOM 11899 C CA . ASN B 1 685 ? -4.41 -13.828 8.508 1 85.25 685 ASN B CA 1
ATOM 11900 C C . ASN B 1 685 ? -3.834 -14.102 7.117 1 85.25 685 ASN B C 1
ATOM 11902 O O . ASN B 1 685 ? -4.426 -14.836 6.328 1 85.25 685 ASN B O 1
ATOM 11906 N N . SER B 1 686 ? -2.74 -13.516 6.84 1 88.25 686 SER B N 1
ATOM 11907 C CA . SER B 1 686 ? -2.08 -13.758 5.559 1 88.25 686 SER B CA 1
ATOM 11908 C C . SER B 1 686 ? -1.701 -15.227 5.402 1 88.25 686 SER B C 1
ATOM 11910 O O . SER B 1 686 ? -1.482 -15.93 6.395 1 88.25 686 SER B O 1
ATOM 11912 N N . TYR B 1 687 ? -1.598 -15.695 4.188 1 89.56 687 TYR B N 1
ATOM 11913 C CA . TYR B 1 687 ? -1.23 -17.078 3.904 1 89.56 687 TYR B CA 1
ATOM 11914 C C . TYR B 1 687 ? 0.232 -17.344 4.25 1 89.56 687 TYR B C 1
ATOM 11916 O O . TYR B 1 687 ? 0.684 -18.484 4.25 1 89.56 687 TYR B O 1
ATOM 11924 N N . TYR B 1 688 ? 0.95 -16.312 4.656 1 88.75 688 TYR B N 1
ATOM 11925 C CA . TYR B 1 688 ? 2.322 -16.484 5.113 1 88.75 688 TYR B CA 1
ATOM 11926 C C . TYR B 1 688 ? 2.367 -17.328 6.387 1 88.75 688 TYR B C 1
ATOM 11928 O O . TYR B 1 688 ? 3.367 -17.984 6.668 1 88.75 688 TYR B O 1
ATOM 11936 N N . TRP B 1 689 ? 1.258 -17.234 7.047 1 88.06 689 TRP B N 1
ATOM 11937 C CA . TRP B 1 689 ? 1.231 -17.906 8.344 1 88.06 689 TRP B CA 1
ATOM 11938 C C . TRP B 1 689 ? 0.514 -19.25 8.258 1 88.06 689 TRP B C 1
ATOM 11940 O O . TRP B 1 689 ? -0.189 -19.641 9.188 1 88.06 689 TRP B O 1
ATOM 11950 N N . GLU B 1 690 ? 0.579 -19.766 7.027 1 79.88 690 GLU B N 1
ATOM 11951 C CA . GLU B 1 690 ? 0.068 -21.109 6.75 1 79.88 690 GLU B CA 1
ATOM 11952 C C . GLU B 1 690 ? 1.058 -21.922 5.914 1 79.88 690 GLU B C 1
ATOM 11954 O O . GLU B 1 690 ? 1.846 -21.344 5.156 1 79.88 690 GLU B O 1
ATOM 11959 N N . ASP B 1 691 ? 1.058 -23.172 6.145 1 73.94 691 ASP B N 1
ATOM 11960 C CA . ASP B 1 691 ? 1.939 -24.047 5.383 1 73.94 691 ASP B CA 1
ATOM 11961 C C . ASP B 1 691 ? 1.209 -24.656 4.188 1 73.94 691 ASP B C 1
ATOM 11963 O O . ASP B 1 691 ? 1.287 -25.859 3.955 1 73.94 691 ASP B O 1
ATOM 11967 N N . SER B 1 692 ? 0.431 -23.766 3.557 1 72.88 692 SER B N 1
ATOM 11968 C CA . SER B 1 692 ? -0.347 -24.281 2.432 1 72.88 692 SER B CA 1
ATOM 11969 C C . SER B 1 692 ? 0.314 -23.938 1.102 1 72.88 692 SER B C 1
ATOM 11971 O O . SER B 1 692 ? 0.142 -22.828 0.583 1 72.88 692 SER B O 1
ATOM 11973 N N . ILE B 1 693 ? 0.985 -24.844 0.455 1 66.19 693 ILE B N 1
ATOM 11974 C CA . ILE B 1 693 ? 1.739 -24.594 -0.77 1 66.19 693 ILE B CA 1
ATOM 11975 C C . ILE B 1 693 ? 0.775 -24.375 -1.933 1 66.19 693 ILE B C 1
ATOM 11977 O O . ILE B 1 693 ? 1.046 -23.578 -2.826 1 66.19 693 ILE B O 1
ATOM 11981 N N . GLY B 1 694 ? -0.34 -24.969 -1.908 1 73.25 694 GLY B N 1
ATOM 11982 C CA . GLY B 1 694 ? -1.241 -24.938 -3.049 1 73.25 694 GLY B CA 1
ATOM 11983 C C . GLY B 1 694 ? -2.004 -23.641 -3.172 1 73.25 694 GLY B C 1
ATOM 11984 O O . GLY B 1 694 ? -2.76 -23.438 -4.125 1 73.25 694 GLY B O 1
ATOM 11985 N N . ILE B 1 695 ? -1.609 -22.641 -2.416 1 81.31 695 ILE B N 1
ATOM 11986 C CA . ILE B 1 695 ? -2.377 -21.406 -2.412 1 81.31 695 ILE B CA 1
ATOM 11987 C C . ILE B 1 695 ? -1.762 -20.406 -3.396 1 81.31 695 ILE B C 1
ATOM 11989 O O . ILE B 1 695 ? -2.461 -19.562 -3.947 1 81.31 695 ILE B O 1
ATOM 11993 N N . TYR B 1 696 ? -0.488 -20.5 -3.648 1 86.31 696 TYR B N 1
ATOM 11994 C CA . TYR B 1 696 ? 0.197 -19.516 -4.48 1 86.31 696 TYR B CA 1
ATOM 11995 C C . TYR B 1 696 ? 0.069 -19.875 -5.957 1 86.31 696 TYR B C 1
ATOM 11997 O O . TYR B 1 696 ? 0.439 -20.969 -6.375 1 86.31 696 TYR B O 1
ATOM 12005 N N . GLU B 1 697 ? -0.514 -19.016 -6.605 1 91.56 697 GLU B N 1
ATOM 12006 C CA . GLU B 1 697 ? -0.707 -19.188 -8.047 1 91.56 697 GLU B CA 1
ATOM 12007 C C . GLU B 1 697 ? -0.018 -18.078 -8.828 1 91.56 697 GLU B C 1
ATOM 12009 O O . GLU B 1 697 ? -0.11 -16.906 -8.469 1 91.56 697 GLU B O 1
ATOM 12014 N N . TRP B 1 698 ? 0.64 -18.484 -9.883 1 95 698 TRP B N 1
ATOM 12015 C CA . TRP B 1 698 ? 1.497 -17.594 -10.648 1 95 698 TRP B CA 1
ATOM 12016 C C . TRP B 1 698 ? 0.687 -16.453 -11.266 1 95 698 TRP B C 1
ATOM 12018 O O . TRP B 1 698 ? -0.277 -16.703 -11.992 1 95 698 TRP B O 1
ATOM 12028 N N . ASN B 1 699 ? 0.993 -15.164 -10.938 1 95.44 699 ASN B N 1
ATOM 12029 C CA . ASN B 1 699 ? 0.549 -13.93 -11.57 1 95.44 699 ASN B CA 1
ATOM 12030 C C . ASN B 1 699 ? -0.948 -13.703 -11.375 1 95.44 699 ASN B C 1
ATOM 12032 O O . ASN B 1 699 ? -1.571 -12.945 -12.117 1 95.44 699 ASN B O 1
ATOM 12036 N N . MET B 1 700 ? -1.527 -14.391 -10.43 1 95.06 700 MET B N 1
ATOM 12037 C CA . MET B 1 700 ? -2.957 -14.266 -10.156 1 95.06 700 MET B CA 1
ATOM 12038 C C . MET B 1 700 ? -3.299 -12.852 -9.695 1 95.06 700 MET B C 1
ATOM 12040 O O . MET B 1 700 ? -4.375 -12.336 -10.008 1 95.06 700 MET B O 1
ATOM 12044 N N . GLY B 1 701 ? -2.391 -12.172 -9.016 1 94.81 701 GLY B N 1
ATOM 12045 C CA . GLY B 1 701 ? -2.631 -10.844 -8.484 1 94.81 701 GLY B CA 1
ATOM 12046 C C . GLY B 1 701 ? -2.889 -9.805 -9.562 1 94.81 701 GLY B C 1
ATOM 12047 O O . GLY B 1 701 ? -3.52 -8.773 -9.305 1 94.81 701 GLY B O 1
ATOM 12048 N N . ASN B 1 702 ? -2.504 -10.094 -10.789 1 94.25 702 ASN B N 1
ATOM 12049 C CA . ASN B 1 702 ? -2.652 -9.148 -11.891 1 94.25 702 ASN B CA 1
ATOM 12050 C C . ASN B 1 702 ? -3.705 -9.609 -12.891 1 94.25 702 ASN B C 1
ATOM 12052 O O . ASN B 1 702 ? -3.949 -8.938 -13.898 1 94.25 702 ASN B O 1
ATOM 12056 N N . THR B 1 703 ? -4.398 -10.742 -12.609 1 94.81 703 THR B N 1
ATOM 12057 C CA . THR B 1 703 ? -5.27 -11.289 -13.641 1 94.81 703 THR B CA 1
ATOM 12058 C C . THR B 1 703 ? -6.613 -11.703 -13.047 1 94.81 703 THR B C 1
ATOM 12060 O O . THR B 1 703 ? -7.598 -10.969 -13.148 1 94.81 703 THR B O 1
ATOM 12063 N N . PHE B 1 704 ? -6.625 -12.883 -12.305 1 95.5 704 PHE B N 1
ATOM 12064 C CA . PHE B 1 704 ? -7.887 -13.508 -11.938 1 95.5 704 PHE B CA 1
ATOM 12065 C C . PHE B 1 704 ? -7.992 -13.68 -10.43 1 95.5 704 PHE B C 1
ATOM 12067 O O . PHE B 1 704 ? -7.902 -14.797 -9.914 1 95.5 704 PHE B O 1
ATOM 12074 N N . THR B 1 705 ? -8.32 -12.633 -9.688 1 95.38 705 THR B N 1
ATOM 12075 C CA . THR B 1 705 ? -8.633 -12.805 -8.273 1 95.38 705 THR B CA 1
ATOM 12076 C C . THR B 1 705 ? -10.094 -13.18 -8.078 1 95.38 705 THR B C 1
ATOM 12078 O O . THR B 1 705 ? -10.773 -13.562 -9.039 1 95.38 705 THR B O 1
ATOM 12081 N N . HIS B 1 706 ? -10.656 -13.164 -6.898 1 97.62 706 HIS B N 1
ATOM 12082 C CA . HIS B 1 706 ? -11.977 -13.719 -6.594 1 97.62 706 HIS B CA 1
ATOM 12083 C C . HIS B 1 706 ? -13.07 -12.984 -7.359 1 97.62 706 HIS B C 1
ATOM 12085 O O . HIS B 1 706 ? -14 -13.609 -7.871 1 97.62 706 HIS B O 1
ATOM 12091 N N . ALA B 1 707 ? -12.977 -11.656 -7.473 1 96.56 707 ALA B N 1
ATOM 12092 C CA . ALA B 1 707 ? -13.984 -10.883 -8.195 1 96.56 707 ALA B CA 1
ATOM 12093 C C . ALA B 1 707 ? -13.984 -11.242 -9.68 1 96.56 707 ALA B C 1
ATOM 12095 O O . ALA B 1 707 ? -15.055 -11.383 -10.289 1 96.56 707 ALA B O 1
ATOM 12096 N N . GLU B 1 708 ? -12.82 -11.375 -10.297 1 96.06 708 GLU B N 1
ATOM 12097 C CA . GLU B 1 708 ? -12.734 -11.711 -11.711 1 96.06 708 GLU B CA 1
ATOM 12098 C C . GLU B 1 708 ? -13.258 -13.117 -11.977 1 96.06 708 GLU B C 1
ATOM 12100 O O . GLU B 1 708 ? -13.891 -13.367 -13.008 1 96.06 708 GLU B O 1
ATOM 12105 N N . MET B 1 709 ? -12.984 -14 -11.078 1 97.94 709 MET B N 1
ATOM 12106 C CA . MET B 1 709 ? -13.523 -15.352 -11.219 1 97.94 709 MET B CA 1
ATOM 12107 C C . MET B 1 709 ? -15.047 -15.336 -11.156 1 97.94 709 MET B C 1
ATOM 12109 O O . MET B 1 709 ? -15.719 -15.969 -11.969 1 97.94 709 MET B O 1
ATOM 12113 N N . ALA B 1 710 ? -15.555 -14.609 -10.18 1 97.94 710 ALA B N 1
ATOM 12114 C CA . ALA B 1 710 ? -17 -14.469 -10.078 1 97.94 710 ALA B CA 1
ATOM 12115 C C . ALA B 1 710 ? -17.578 -13.82 -11.336 1 97.94 710 ALA B C 1
ATOM 12117 O O . ALA B 1 710 ? -18.688 -14.164 -11.766 1 97.94 710 ALA B O 1
ATOM 12118 N N . ALA B 1 711 ? -16.875 -12.867 -11.914 1 95.44 711 ALA B N 1
ATOM 12119 C CA . ALA B 1 711 ? -17.281 -12.219 -13.148 1 95.44 711 ALA B CA 1
ATOM 12120 C C . ALA B 1 711 ? -17.453 -13.242 -14.273 1 95.44 711 ALA B C 1
ATOM 12122 O O . ALA B 1 711 ? -18.359 -13.125 -15.102 1 95.44 711 ALA B O 1
ATOM 12123 N N . MET B 1 712 ? -16.594 -14.195 -14.289 1 97.69 712 MET B N 1
ATOM 12124 C CA . MET B 1 712 ? -16.625 -15.211 -15.336 1 97.69 712 MET B CA 1
ATOM 12125 C C . MET B 1 712 ? -17.719 -16.234 -15.055 1 97.69 712 MET B C 1
ATOM 12127 O O . MET B 1 712 ? -18.156 -16.953 -15.961 1 97.69 712 MET B O 1
ATOM 12131 N N . ILE B 1 713 ? -18.172 -16.359 -13.828 1 98.5 713 ILE B N 1
ATOM 12132 C CA . ILE B 1 713 ? -19.297 -17.219 -13.477 1 98.5 713 ILE B CA 1
ATOM 12133 C C . ILE B 1 713 ? -20.609 -16.531 -13.852 1 98.5 713 ILE B C 1
ATOM 12135 O O . ILE B 1 713 ? -21.562 -17.188 -14.289 1 98.5 713 ILE B O 1
ATOM 12139 N N . ALA B 1 714 ? -20.641 -15.25 -13.703 1 97.44 714 ALA B N 1
ATOM 12140 C CA . ALA B 1 714 ? -21.797 -14.477 -14.148 1 97.44 714 ALA B CA 1
ATOM 12141 C C . ALA B 1 714 ? -22.141 -14.781 -15.609 1 97.44 714 ALA B C 1
ATOM 12143 O O . ALA B 1 714 ? -21.234 -15.016 -16.422 1 97.44 714 ALA B O 1
ATOM 12144 N N . PRO B 1 715 ? -23.438 -14.836 -15.938 1 97.88 715 PRO B N 1
ATOM 12145 C CA . PRO B 1 715 ? -24.578 -14.289 -15.18 1 97.88 715 PRO B CA 1
ATOM 12146 C C . PRO B 1 715 ? -25.266 -15.336 -14.305 1 97.88 715 PRO B C 1
ATOM 12148 O O . PRO B 1 715 ? -26.359 -15.094 -13.789 1 97.88 715 PRO B O 1
ATOM 12151 N N . ARG B 1 716 ? -24.734 -16.5 -14.18 1 98.5 716 ARG B N 1
ATOM 12152 C CA . ARG B 1 716 ? -25.328 -17.516 -13.32 1 98.5 716 ARG B CA 1
ATOM 12153 C C . ARG B 1 716 ? -25.391 -17.047 -11.867 1 98.5 716 ARG B C 1
ATOM 12155 O O . ARG B 1 716 ? -24.562 -16.234 -11.438 1 98.5 716 ARG B O 1
ATOM 12162 N N . PRO B 1 717 ? -26.406 -17.531 -11.078 1 98.75 717 PRO B N 1
ATOM 12163 C CA . PRO B 1 717 ? -26.516 -17.125 -9.672 1 98.75 717 PRO B CA 1
ATOM 12164 C C . PRO B 1 717 ? -25.281 -17.453 -8.859 1 98.75 717 PRO B C 1
ATOM 12166 O O . PRO B 1 717 ? -24.75 -18.578 -8.953 1 98.75 717 PRO B O 1
ATOM 12169 N N . PHE B 1 718 ? -24.797 -16.484 -8.102 1 98.81 718 PHE B N 1
ATOM 12170 C CA . PHE B 1 718 ? -23.578 -16.594 -7.324 1 98.81 718 PHE B CA 1
ATOM 12171 C C . PHE B 1 718 ? -23.766 -16.016 -5.926 1 98.81 718 PHE B C 1
ATOM 12173 O O . PHE B 1 718 ? -24.172 -14.867 -5.773 1 98.81 718 PHE B O 1
ATOM 12180 N N . MET B 1 719 ? -23.453 -16.797 -4.887 1 98.69 719 MET B N 1
ATOM 12181 C CA . MET B 1 719 ? -23.641 -16.344 -3.514 1 98.69 719 MET B CA 1
ATOM 12182 C C . MET B 1 719 ? -22.359 -16.547 -2.701 1 98.69 719 MET B C 1
ATOM 12184 O O . MET B 1 719 ? -21.656 -17.531 -2.893 1 98.69 719 MET B O 1
ATOM 12188 N N . VAL B 1 720 ? -22.062 -15.586 -1.828 1 98.56 720 VAL B N 1
ATOM 12189 C CA . VAL B 1 720 ? -21 -15.672 -0.835 1 98.56 720 VAL B CA 1
ATOM 12190 C C . VAL B 1 720 ? -21.594 -15.656 0.569 1 98.56 720 VAL B C 1
ATOM 12192 O O . VAL B 1 720 ? -22.5 -14.875 0.854 1 98.56 720 VAL B O 1
ATOM 12195 N N . GLU B 1 721 ? -21.203 -16.578 1.382 1 98 721 GLU B N 1
ATOM 12196 C CA . GLU B 1 721 ? -21.562 -16.625 2.799 1 98 721 GLU B CA 1
ATOM 12197 C C . GLU B 1 721 ? -20.312 -16.484 3.678 1 98 721 GLU B C 1
ATOM 12199 O O . GLU B 1 721 ? -19.312 -17.172 3.445 1 98 721 GLU B O 1
ATOM 12204 N N . ASP B 1 722 ? -20.391 -15.617 4.668 1 96.31 722 ASP B N 1
ATOM 12205 C CA . ASP B 1 722 ? -19.234 -15.438 5.555 1 96.31 722 ASP B CA 1
ATOM 12206 C C . ASP B 1 722 ? -19.688 -15.023 6.953 1 96.31 722 ASP B C 1
ATOM 12208 O O . ASP B 1 722 ? -20.812 -14.523 7.129 1 96.31 722 ASP B O 1
ATOM 12212 N N . GLY B 1 723 ? -18.844 -15.359 7.922 1 94.31 723 GLY B N 1
ATOM 12213 C CA . GLY B 1 723 ? -19.062 -14.898 9.281 1 94.31 723 GLY B CA 1
ATOM 12214 C C . GLY B 1 723 ? -18.219 -13.695 9.656 1 94.31 723 GLY B C 1
ATOM 12215 O O . GLY B 1 723 ? -17.078 -13.586 9.234 1 94.31 723 GLY B O 1
ATOM 12216 N N . TYR B 1 724 ? -18.734 -12.797 10.547 1 92.06 724 TYR B N 1
ATOM 12217 C CA . TYR B 1 724 ? -18.016 -11.609 10.992 1 92.06 724 TYR B CA 1
ATOM 12218 C C . TYR B 1 724 ? -16.75 -11.984 11.75 1 92.06 724 TYR B C 1
ATOM 12220 O O . TYR B 1 724 ? -15.773 -11.227 11.773 1 92.06 724 TYR B O 1
ATOM 12228 N N . LEU B 1 725 ? -16.734 -13.156 12.359 1 90.31 725 LEU B N 1
ATOM 12229 C CA . LEU B 1 725 ? -15.617 -13.578 13.195 1 90.31 725 LEU B CA 1
ATOM 12230 C C . LEU B 1 725 ? -14.773 -14.625 12.492 1 90.31 725 LEU B C 1
ATOM 12232 O O . LEU B 1 725 ? -13.977 -15.328 13.125 1 90.31 725 LEU B O 1
ATOM 12236 N N . ASP B 1 726 ? -15.008 -14.805 11.188 1 91.31 726 ASP B N 1
ATOM 12237 C CA . ASP B 1 726 ? -14.18 -15.727 10.406 1 91.31 726 ASP B CA 1
ATOM 12238 C C . ASP B 1 726 ? -12.727 -15.258 10.375 1 91.31 726 ASP B C 1
ATOM 12240 O O . ASP B 1 726 ? -12.438 -14.133 9.969 1 91.31 726 ASP B O 1
ATOM 12244 N N . GLY B 1 727 ? -11.82 -16.047 10.766 1 86.12 727 GLY B N 1
ATOM 12245 C CA . GLY B 1 727 ? -10.406 -15.711 10.836 1 86.12 727 GLY B CA 1
ATOM 12246 C C . GLY B 1 727 ? -9.727 -15.719 9.484 1 86.12 727 GLY B C 1
ATOM 12247 O O . GLY B 1 727 ? -8.562 -15.328 9.367 1 86.12 727 GLY B O 1
ATOM 12248 N N . VAL B 1 728 ? -10.422 -16.031 8.453 1 88.81 728 VAL B N 1
ATOM 12249 C CA . VAL B 1 728 ? -9.828 -16.094 7.121 1 88.81 728 VAL B CA 1
ATOM 12250 C C . VAL B 1 728 ? -9.602 -14.688 6.586 1 88.81 728 VAL B C 1
ATOM 12252 O O . VAL B 1 728 ? -8.57 -14.406 5.977 1 88.81 728 VAL B O 1
ATOM 12255 N N . ALA B 1 729 ? -10.547 -13.82 6.777 1 88.19 729 ALA B N 1
ATOM 12256 C CA . ALA B 1 729 ? -10.414 -12.43 6.344 1 88.19 729 ALA B CA 1
ATOM 12257 C C . ALA B 1 729 ? -11.383 -11.523 7.09 1 88.19 729 ALA B C 1
ATOM 12259 O O . ALA B 1 729 ? -12.484 -11.953 7.461 1 88.19 729 ALA B O 1
ATOM 12260 N N . PRO B 1 730 ? -10.984 -10.297 7.258 1 88.56 730 PRO B N 1
ATOM 12261 C CA . PRO B 1 730 ? -11.961 -9.359 7.805 1 88.56 730 PRO B CA 1
ATOM 12262 C C . PRO B 1 730 ? -13.109 -9.07 6.844 1 88.56 730 PRO B C 1
ATOM 12264 O O . PRO B 1 730 ? -12.922 -9.109 5.621 1 88.56 730 PRO B O 1
ATOM 12267 N N . TYR B 1 731 ? -14.25 -8.758 7.398 1 92.44 731 TYR B N 1
ATOM 12268 C CA . TYR B 1 731 ? -15.453 -8.602 6.586 1 92.44 731 TYR B CA 1
ATOM 12269 C C . TYR B 1 731 ? -15.273 -7.477 5.57 1 92.44 731 TYR B C 1
ATOM 12271 O O . TYR B 1 731 ? -15.805 -7.547 4.457 1 92.44 731 TYR B O 1
ATOM 12279 N N . GLU B 1 732 ? -14.547 -6.383 5.93 1 92.69 732 GLU B N 1
ATOM 12280 C CA . GLU B 1 732 ? -14.391 -5.27 5 1 92.69 732 GLU B CA 1
ATOM 12281 C C . GLU B 1 732 ? -13.695 -5.715 3.717 1 92.69 732 GLU B C 1
ATOM 12283 O O . GLU B 1 732 ? -13.961 -5.184 2.639 1 92.69 732 GLU B O 1
ATOM 12288 N N . MET B 1 733 ? -12.812 -6.715 3.814 1 93.69 733 MET B N 1
ATOM 12289 C CA . MET B 1 733 ? -12.156 -7.262 2.627 1 93.69 733 MET B CA 1
ATOM 12290 C C . MET B 1 733 ? -13.141 -8.078 1.794 1 93.69 733 MET B C 1
ATOM 12292 O O . MET B 1 733 ? -13.07 -8.07 0.563 1 93.69 733 MET B O 1
ATOM 12296 N N . VAL B 1 734 ? -14.023 -8.82 2.465 1 96.56 734 VAL B N 1
ATOM 12297 C CA . VAL B 1 734 ? -15.07 -9.578 1.783 1 96.56 734 VAL B CA 1
ATOM 12298 C C . VAL B 1 734 ? -16.031 -8.617 1.082 1 96.56 734 VAL B C 1
ATOM 12300 O O . VAL B 1 734 ? -16.344 -8.789 -0.098 1 96.56 734 VAL B O 1
ATOM 12303 N N . ALA B 1 735 ? -16.422 -7.562 1.826 1 96.56 735 ALA B N 1
ATOM 12304 C CA . ALA B 1 735 ? -17.359 -6.578 1.308 1 96.56 735 ALA B CA 1
ATOM 12305 C C . ALA B 1 735 ? -16.781 -5.848 0.098 1 96.56 735 ALA B C 1
ATOM 12307 O O . ALA B 1 735 ? -17.484 -5.621 -0.892 1 96.56 735 ALA B O 1
ATOM 12308 N N . SER B 1 736 ? -15.555 -5.438 0.189 1 95.44 736 SER B N 1
ATOM 12309 C CA . SER B 1 736 ? -14.891 -4.742 -0.909 1 95.44 736 SER B CA 1
ATOM 12310 C C . SER B 1 736 ? -14.867 -5.594 -2.174 1 95.44 736 SER B C 1
ATOM 12312 O O . SER B 1 736 ? -15.273 -5.137 -3.244 1 95.44 736 SER B O 1
ATOM 12314 N N . GLU B 1 737 ? -14.375 -6.816 -2.023 1 97 737 GLU B N 1
ATOM 12315 C CA . GLU B 1 737 ? -14.258 -7.711 -3.172 1 97 737 GLU B CA 1
ATOM 12316 C C . GLU B 1 737 ? -15.633 -8.047 -3.75 1 97 737 GLU B C 1
ATOM 12318 O O . GLU B 1 737 ? -15.797 -8.109 -4.969 1 97 737 GLU B O 1
ATOM 12323 N N . PHE B 1 738 ? -16.609 -8.297 -2.891 1 97.75 738 PHE B N 1
ATOM 12324 C CA . PHE B 1 738 ? -17.953 -8.625 -3.361 1 97.75 738 PHE B CA 1
ATOM 12325 C C . PHE B 1 738 ? -18.594 -7.414 -4.02 1 97.75 738 PHE B C 1
ATOM 12327 O O . PHE B 1 738 ? -19.422 -7.562 -4.918 1 97.75 738 PHE B O 1
ATOM 12334 N N . GLY B 1 739 ? -18.266 -6.18 -3.551 1 95.44 739 GLY B N 1
ATOM 12335 C CA . GLY B 1 739 ? -18.766 -4.984 -4.211 1 95.44 739 GLY B CA 1
ATOM 12336 C C . GLY B 1 739 ? -18.469 -4.957 -5.699 1 95.44 739 GLY B C 1
ATOM 12337 O O . GLY B 1 739 ? -19.297 -4.512 -6.492 1 95.44 739 GLY B O 1
ATOM 12338 N N . LYS B 1 740 ? -17.359 -5.465 -6.121 1 93.88 740 LYS B N 1
ATOM 12339 C CA . LYS B 1 740 ? -17 -5.559 -7.535 1 93.88 740 LYS B CA 1
ATOM 12340 C C . LYS B 1 740 ? -17.938 -6.516 -8.273 1 93.88 740 LYS B C 1
ATOM 12342 O O . LYS B 1 740 ? -18.328 -6.262 -9.414 1 93.88 740 LYS B O 1
ATOM 12347 N N . VAL B 1 741 ? -18.281 -7.617 -7.559 1 96.12 741 VAL B N 1
ATOM 12348 C CA . VAL B 1 741 ? -19.172 -8.625 -8.141 1 96.12 741 VAL B CA 1
ATOM 12349 C C . VAL B 1 741 ? -20.578 -8.039 -8.297 1 96.12 741 VAL B C 1
ATOM 12351 O O . VAL B 1 741 ? -21.188 -8.148 -9.367 1 96.12 741 VAL B O 1
ATOM 12354 N N . GLU B 1 742 ? -21.062 -7.422 -7.238 1 95.38 742 GLU B N 1
ATOM 12355 C CA . GLU B 1 742 ? -22.391 -6.812 -7.234 1 95.38 742 GLU B CA 1
ATOM 12356 C C . GLU B 1 742 ? -22.547 -5.82 -8.383 1 95.38 742 GLU B C 1
ATOM 12358 O O . GLU B 1 742 ? -23.594 -5.773 -9.039 1 95.38 742 GLU B O 1
ATOM 12363 N N . ARG B 1 743 ? -21.609 -5.117 -8.578 1 91.62 743 ARG B N 1
ATOM 12364 C CA . ARG B 1 743 ? -21.641 -4.086 -9.617 1 91.62 743 ARG B CA 1
ATOM 12365 C C . ARG B 1 743 ? -21.938 -4.688 -10.984 1 91.62 743 ARG B C 1
ATOM 12367 O O . ARG B 1 743 ? -22.766 -4.164 -11.734 1 91.62 743 ARG B O 1
ATOM 12374 N N . TRP B 1 744 ? -21.297 -5.789 -11.336 1 91.5 744 TRP B N 1
ATOM 12375 C CA . TRP B 1 744 ? -21.516 -6.414 -12.641 1 91.5 744 TRP B CA 1
ATOM 12376 C C . TRP B 1 744 ? -22.938 -6.945 -12.766 1 91.5 744 TRP B C 1
ATOM 12378 O O . TRP B 1 744 ? -23.594 -6.73 -13.781 1 91.5 744 TRP B O 1
ATOM 12388 N N . TYR B 1 745 ? -23.391 -7.609 -11.75 1 96.44 745 TYR B N 1
ATOM 12389 C CA . TYR B 1 745 ? -24.734 -8.156 -11.781 1 96.44 745 TYR B CA 1
ATOM 12390 C C . TYR B 1 745 ? -25.766 -7.039 -11.844 1 96.44 745 TYR B C 1
ATOM 12392 O O . TYR B 1 745 ? -26.734 -7.121 -12.602 1 96.44 745 TYR B O 1
ATOM 12400 N N . ASP B 1 746 ? -25.531 -5.992 -11.086 1 94.56 746 ASP B N 1
ATOM 12401 C CA . ASP B 1 746 ? -26.453 -4.863 -11.047 1 94.56 746 ASP B CA 1
ATOM 12402 C C . ASP B 1 746 ? -26.5 -4.145 -12.391 1 94.56 746 ASP B C 1
ATOM 12404 O O . ASP B 1 746 ? -27.578 -3.809 -12.891 1 94.56 746 ASP B O 1
ATOM 12408 N N . MET B 1 747 ? -25.391 -3.945 -12.938 1 91.25 747 MET B N 1
ATOM 12409 C CA . MET B 1 747 ? -25.312 -3.209 -14.195 1 91.25 747 MET B CA 1
ATOM 12410 C C . MET B 1 747 ? -25.984 -3.99 -15.32 1 91.25 747 MET B C 1
ATOM 12412 O O . MET B 1 747 ? -26.484 -3.396 -16.281 1 91.25 747 MET B O 1
ATOM 12416 N N . MET B 1 748 ? -26.047 -5.301 -15.18 1 94.19 748 MET B N 1
ATOM 12417 C CA . MET B 1 748 ? -26.688 -6.145 -16.188 1 94.19 748 MET B CA 1
ATOM 12418 C C . MET B 1 748 ? -28.172 -6.297 -15.898 1 94.19 748 MET B C 1
ATOM 12420 O O . MET B 1 748 ? -28.891 -6.949 -16.656 1 94.19 748 MET B O 1
ATOM 12424 N N . GLY B 1 749 ? -28.656 -5.805 -14.805 1 94.56 749 GLY B N 1
ATOM 12425 C CA . GLY B 1 749 ? -30.062 -5.84 -14.477 1 94.56 749 GLY B CA 1
ATOM 12426 C C . GLY B 1 749 ? -30.484 -7.137 -13.812 1 94.56 749 GLY B C 1
ATOM 12427 O O . GLY B 1 749 ? -31.672 -7.488 -13.836 1 94.56 749 GLY B O 1
ATOM 12428 N N . ILE B 1 750 ? -29.547 -7.879 -13.273 1 97.12 750 ILE B N 1
ATOM 12429 C CA . ILE B 1 750 ? -29.844 -9.156 -12.641 1 97.12 750 ILE B CA 1
ATOM 12430 C C . ILE B 1 750 ? -29.328 -9.164 -11.211 1 97.12 750 ILE B C 1
ATOM 12432 O O . ILE B 1 750 ? -28.688 -10.125 -10.781 1 97.12 750 ILE B O 1
ATOM 12436 N N . SER B 1 751 ? -29.516 -8.148 -10.461 1 95.5 751 SER B N 1
ATOM 12437 C CA . SER B 1 751 ? -28.969 -7.898 -9.133 1 95.5 751 SER B CA 1
ATOM 12438 C C . SER B 1 751 ? -29.328 -9.031 -8.172 1 95.5 751 SER B C 1
ATOM 12440 O O . SER B 1 751 ? -28.547 -9.352 -7.27 1 95.5 751 SER B O 1
ATOM 12442 N N . GLU B 1 752 ? -30.406 -9.648 -8.352 1 96 752 GLU B N 1
ATOM 12443 C CA . GLU B 1 752 ? -30.891 -10.656 -7.418 1 96 752 GLU B CA 1
ATOM 12444 C C . GLU B 1 752 ? -30.062 -11.93 -7.488 1 96 752 GLU B C 1
ATOM 12446 O O . GLU B 1 752 ? -30.125 -12.766 -6.586 1 96 752 GLU B O 1
ATOM 12451 N N . ARG B 1 753 ? -29.25 -12.07 -8.508 1 98.12 753 ARG B N 1
ATOM 12452 C CA . ARG B 1 753 ? -28.516 -13.312 -8.727 1 98.12 753 ARG B CA 1
ATOM 12453 C C . ARG B 1 753 ? -27.188 -13.297 -7.965 1 98.12 753 ARG B C 1
ATOM 12455 O O . ARG B 1 753 ? -26.5 -14.32 -7.887 1 98.12 753 ARG B O 1
ATOM 12462 N N . ALA B 1 754 ? -26.766 -12.172 -7.473 1 98 754 ALA B N 1
ATOM 12463 C CA . ALA B 1 754 ? -25.578 -12.078 -6.637 1 98 754 ALA B CA 1
ATOM 12464 C C . ALA B 1 754 ? -25.938 -11.688 -5.203 1 98 754 ALA B C 1
ATOM 12466 O O . ALA B 1 754 ? -26.516 -10.625 -4.969 1 98 754 ALA B O 1
ATOM 12467 N N . GLU B 1 755 ? -25.609 -12.539 -4.312 1 97.94 755 GLU B N 1
ATOM 12468 C CA . GLU B 1 755 ? -26 -12.281 -2.932 1 97.94 755 GLU B CA 1
ATOM 12469 C C . GLU B 1 755 ? -24.859 -12.539 -1.962 1 97.94 755 GLU B C 1
ATOM 12471 O O . GLU B 1 755 ? -24.125 -13.523 -2.113 1 97.94 755 GLU B O 1
ATOM 12476 N N . LEU B 1 756 ? -24.609 -11.641 -1.034 1 97.44 756 LEU B N 1
ATOM 12477 C CA . LEU B 1 756 ? -23.688 -11.797 0.085 1 97.44 756 LEU B CA 1
ATOM 12478 C C . LEU B 1 756 ? -24.453 -11.945 1.397 1 97.44 756 LEU B C 1
ATOM 12480 O O . LEU B 1 756 ? -25.25 -11.086 1.757 1 97.44 756 LEU B O 1
ATOM 12484 N N . GLU B 1 757 ? -24.266 -13.047 2.039 1 96.94 757 GLU B N 1
ATOM 12485 C CA . GLU B 1 757 ? -24.781 -13.227 3.389 1 96.94 757 GLU B CA 1
ATOM 12486 C C . GLU B 1 757 ? -23.672 -13.148 4.43 1 96.94 757 GLU B C 1
ATOM 12488 O O . GLU B 1 757 ? -22.703 -13.898 4.367 1 96.94 757 GLU B O 1
ATOM 12493 N N . ILE B 1 758 ? -23.828 -12.273 5.348 1 95 758 ILE B N 1
ATOM 12494 C CA . ILE B 1 758 ? -22.922 -12.18 6.492 1 95 758 ILE B CA 1
ATOM 12495 C C . ILE B 1 758 ? -23.688 -12.461 7.777 1 95 758 ILE B C 1
ATOM 12497 O O . ILE B 1 758 ? -24.859 -12.078 7.906 1 95 758 ILE B O 1
ATOM 12501 N N . PHE B 1 759 ? -23.125 -13.227 8.672 1 93.88 759 PHE B N 1
ATOM 12502 C CA . PHE B 1 759 ? -23.812 -13.586 9.906 1 93.88 759 PHE B CA 1
ATOM 12503 C C . PHE B 1 759 ? -22.875 -13.523 11.094 1 93.88 759 PHE B C 1
ATOM 12505 O O . PHE B 1 759 ? -21.656 -13.391 10.922 1 93.88 759 PHE B O 1
ATOM 12512 N N . LYS B 1 760 ? -23.484 -13.539 12.305 1 91.81 760 LYS B N 1
ATOM 12513 C CA . LYS B 1 760 ? -22.688 -13.539 13.531 1 91.81 760 LYS B CA 1
ATOM 12514 C C . LYS B 1 760 ? -22.125 -14.93 13.828 1 91.81 760 LYS B C 1
ATOM 12516 O O . LYS B 1 760 ? -22.734 -15.695 14.586 1 91.81 760 LYS B O 1
ATOM 12521 N N . GLY B 1 761 ? -20.984 -15.211 13.297 1 92.31 761 GLY B N 1
ATOM 12522 C CA . GLY B 1 761 ? -20.312 -16.484 13.461 1 92.31 761 GLY B CA 1
ATOM 12523 C C . GLY B 1 761 ? -18.891 -16.484 12.945 1 92.31 761 GLY B C 1
ATOM 12524 O O . GLY B 1 761 ? -18.375 -15.438 12.523 1 92.31 761 GLY B O 1
ATOM 12525 N N . GLY B 1 762 ? -18.281 -17.609 13.156 1 91.56 762 GLY B N 1
ATOM 12526 C CA . GLY B 1 762 ? -16.891 -17.75 12.742 1 91.56 762 GLY B CA 1
ATOM 12527 C C . GLY B 1 762 ? -16.734 -18.469 11.414 1 91.56 762 GLY B C 1
ATOM 12528 O O . GLY B 1 762 ? -17.484 -18.203 10.469 1 91.56 762 GLY B O 1
ATOM 12529 N N . HIS B 1 763 ? -15.695 -19.25 11.266 1 92.69 763 HIS B N 1
ATOM 12530 C CA . HIS B 1 763 ? -15.422 -20.062 10.086 1 92.69 763 HIS B CA 1
ATOM 12531 C C . HIS B 1 763 ? -16.344 -21.266 10.016 1 92.69 763 HIS B C 1
ATOM 12533 O O . HIS B 1 763 ? -15.93 -22.391 10.281 1 92.69 763 HIS B O 1
ATOM 12539 N N . GLU B 1 764 ? -17.625 -20.984 9.648 1 95 764 GLU B N 1
ATOM 12540 C CA . GLU B 1 764 ? -18.672 -22 9.695 1 95 764 GLU B CA 1
ATOM 12541 C C . GLU B 1 764 ? -19.781 -21.719 8.688 1 95 764 GLU B C 1
ATOM 12543 O O . GLU B 1 764 ? -19.828 -20.625 8.109 1 95 764 GLU B O 1
ATOM 12548 N N . ILE B 1 765 ? -20.625 -22.719 8.484 1 94.94 765 ILE B N 1
ATOM 12549 C CA . ILE B 1 765 ? -21.797 -22.594 7.637 1 94.94 765 ILE B CA 1
ATOM 12550 C C . ILE B 1 765 ? -22.969 -22.062 8.461 1 94.94 765 ILE B C 1
ATOM 12552 O O . ILE B 1 765 ? -23.219 -22.531 9.578 1 94.94 765 ILE B O 1
ATOM 12556 N N . ASN B 1 766 ? -23.625 -21.031 7.949 1 93.62 766 ASN B N 1
ATOM 12557 C CA . ASN B 1 766 ? -24.844 -20.531 8.578 1 93.62 766 ASN B CA 1
ATOM 12558 C C . ASN B 1 766 ? -26.062 -21.344 8.18 1 93.62 766 ASN B C 1
ATOM 12560 O O . ASN B 1 766 ? -26.906 -21.656 9.023 1 93.62 766 ASN B O 1
ATOM 12564 N N . GLY B 1 767 ? -26.172 -21.75 6.918 1 92.31 767 GLY B N 1
ATOM 12565 C CA . GLY B 1 767 ? -27.219 -22.625 6.422 1 92.31 767 GLY B CA 1
ATOM 12566 C C . GLY B 1 767 ? -28.594 -22 6.43 1 92.31 767 GLY B C 1
ATOM 12567 O O . GLY B 1 767 ? -29.594 -22.672 6.734 1 92.31 767 GLY B O 1
ATOM 12568 N N . LYS B 1 768 ? -28.781 -20.703 6.238 1 93.44 768 LYS B N 1
ATOM 12569 C CA . LYS B 1 768 ? -30.062 -20 6.141 1 93.44 768 LYS B CA 1
ATOM 12570 C C . LYS B 1 768 ? -30.234 -19.328 4.781 1 93.44 768 LYS B C 1
ATOM 12572 O O . LYS B 1 768 ? -30.938 -19.844 3.91 1 93.44 768 LYS B O 1
ATOM 12577 N N . GLY B 1 769 ? -29.453 -18.312 4.656 1 95.25 769 GLY B N 1
ATOM 12578 C CA . GLY B 1 769 ? -29.5 -17.625 3.371 1 95.25 769 GLY B CA 1
ATOM 12579 C C . GLY B 1 769 ? -29.094 -18.516 2.211 1 95.25 769 GLY B C 1
ATOM 12580 O O . GLY B 1 769 ? -29.641 -18.406 1.114 1 95.25 769 GLY B O 1
ATOM 12581 N N . THR B 1 770 ? -28.172 -19.406 2.432 1 97 770 THR B N 1
ATOM 12582 C CA . THR B 1 770 ? -27.688 -20.281 1.376 1 97 770 THR B CA 1
ATOM 12583 C C . THR B 1 770 ? -28.781 -21.281 0.958 1 97 770 THR B C 1
ATOM 12585 O O . THR B 1 770 ? -28.938 -21.562 -0.229 1 97 770 THR B O 1
ATOM 12588 N N . PHE B 1 771 ? -29.562 -21.812 1.941 1 96.94 771 PHE B N 1
ATOM 12589 C CA . PHE B 1 771 ? -30.656 -22.719 1.61 1 96.94 771 PHE B CA 1
ATOM 12590 C C . PHE B 1 771 ? -31.734 -22 0.81 1 96.94 771 PHE B C 1
ATOM 12592 O O . PHE B 1 771 ? -32.25 -22.531 -0.173 1 96.94 771 PHE B O 1
ATOM 12599 N N . ARG B 1 772 ? -32.031 -20.766 1.273 1 97.06 772 ARG B N 1
ATOM 12600 C CA . ARG B 1 772 ? -33 -19.969 0.529 1 97.06 772 ARG B CA 1
ATOM 12601 C C . ARG B 1 772 ? -32.531 -19.75 -0.904 1 97.06 772 ARG B C 1
ATOM 12603 O O . ARG B 1 772 ? -33.312 -19.875 -1.846 1 97.06 772 ARG B O 1
ATOM 12610 N N . PHE B 1 773 ? -31.344 -19.406 -1.062 1 98 773 PHE B N 1
ATOM 12611 C CA . PHE B 1 773 ? -30.75 -19.125 -2.361 1 98 773 PHE B CA 1
ATOM 12612 C C . PHE B 1 773 ? -30.797 -20.359 -3.258 1 98 773 PHE B C 1
ATOM 12614 O O . PHE B 1 773 ? -31.156 -20.266 -4.434 1 98 773 PHE B O 1
ATOM 12621 N N . LEU B 1 774 ? -30.422 -21.547 -2.744 1 98.44 774 LEU B N 1
ATOM 12622 C CA . LEU B 1 774 ? -30.422 -22.797 -3.49 1 98.44 774 LEU B CA 1
ATOM 12623 C C . LEU B 1 774 ? -31.844 -23.172 -3.918 1 98.44 774 LEU B C 1
ATOM 12625 O O . LEU B 1 774 ? -32.062 -23.578 -5.062 1 98.44 774 LEU B O 1
ATOM 12629 N N . HIS B 1 775 ? -32.812 -23.062 -3 1 98.12 775 HIS B N 1
ATOM 12630 C CA . HIS B 1 775 ? -34.219 -23.359 -3.348 1 98.12 775 HIS B CA 1
ATOM 12631 C C . HIS B 1 775 ? -34.719 -22.438 -4.457 1 98.12 775 HIS B C 1
ATOM 12633 O O . HIS B 1 775 ? -35.375 -22.891 -5.383 1 98.12 775 HIS B O 1
ATOM 12639 N N . LYS B 1 776 ? -34.375 -21.188 -4.324 1 98 776 LYS B N 1
ATOM 12640 C CA . LYS B 1 776 ? -34.844 -20.203 -5.293 1 98 776 LYS B CA 1
ATOM 12641 C C . LYS B 1 776 ? -34.281 -20.484 -6.684 1 98 776 LYS B C 1
ATOM 12643 O O . LYS B 1 776 ? -35.031 -20.578 -7.652 1 98 776 LYS B O 1
ATOM 12648 N N . TYR B 1 777 ? -33.031 -20.75 -6.801 1 98.25 777 TYR B N 1
ATOM 12649 C CA . TYR B 1 777 ? -32.406 -20.719 -8.117 1 98.25 777 TYR B CA 1
ATOM 12650 C C . TYR B 1 777 ? -32.312 -22.125 -8.711 1 98.25 777 TYR B C 1
ATOM 12652 O O . TYR B 1 777 ? -32.094 -22.281 -9.914 1 98.25 777 TYR B O 1
ATOM 12660 N N . LEU B 1 778 ? -32.438 -23.156 -7.871 1 98.25 778 LEU B N 1
ATOM 12661 C CA . LEU B 1 778 ? -32.625 -24.5 -8.406 1 98.25 778 LEU B CA 1
ATOM 12662 C C . LEU B 1 778 ? -34.094 -24.812 -8.625 1 98.25 778 LEU B C 1
ATOM 12664 O O . LEU B 1 778 ? -34.438 -25.922 -9.031 1 98.25 778 LEU B O 1
ATOM 12668 N N . ASN B 1 779 ? -34.906 -23.828 -8.328 1 96.56 779 ASN B N 1
ATOM 12669 C CA . ASN B 1 779 ? -36.344 -23.938 -8.555 1 96.56 779 ASN B CA 1
ATOM 12670 C C . ASN B 1 779 ? -36.938 -25.172 -7.867 1 96.56 779 ASN B C 1
ATOM 12672 O O . ASN B 1 779 ? -37.562 -26 -8.516 1 96.56 779 ASN B O 1
ATOM 12676 N N . TRP B 1 780 ? -36.625 -25.328 -6.691 1 95.81 780 TRP B N 1
ATOM 12677 C CA . TRP B 1 780 ? -37.125 -26.406 -5.832 1 95.81 780 TRP B CA 1
ATOM 12678 C C . TRP B 1 780 ? -37.812 -25.844 -4.605 1 95.81 780 TRP B C 1
ATOM 12680 O O . TRP B 1 780 ? -37.281 -24.984 -3.902 1 95.81 780 TRP B O 1
ATOM 12690 N N . PRO B 1 781 ? -39.031 -26.156 -4.41 1 93.12 781 PRO B N 1
ATOM 12691 C CA . PRO B 1 781 ? -39.781 -25.547 -3.318 1 93.12 781 PRO B CA 1
ATOM 12692 C C . PRO B 1 781 ? -39.156 -25.781 -1.951 1 93.12 781 PRO B C 1
ATOM 12694 O O . PRO B 1 781 ? -38.719 -26.891 -1.654 1 93.12 781 PRO B O 1
ATOM 12697 N N . ALA B 1 782 ? -39.062 -24.781 -1.138 1 91.19 782 ALA B N 1
ATOM 12698 C CA . ALA B 1 782 ? -38.531 -24.891 0.222 1 91.19 782 ALA B CA 1
ATOM 12699 C C . ALA B 1 782 ? -39.531 -25.578 1.146 1 91.19 782 ALA B C 1
ATOM 12701 O O . ALA B 1 782 ? -40.75 -25.453 0.966 1 91.19 782 ALA B O 1
ATOM 12702 N N . PRO B 1 783 ? -38.938 -26.359 2.035 1 84.62 783 PRO B N 1
ATOM 12703 C CA . PRO B 1 783 ? -39.875 -26.953 3.01 1 84.62 783 PRO B CA 1
ATOM 12704 C C . PRO B 1 783 ? -40.625 -25.891 3.826 1 84.62 783 PRO B C 1
ATOM 12706 O O . PRO B 1 783 ? -40.094 -24.797 4.031 1 84.62 783 PRO B O 1
ATOM 12709 N N . GLU B 1 784 ? -41.844 -25.953 3.953 1 65.19 784 GLU B N 1
ATOM 12710 C CA . GLU B 1 784 ? -42.656 -25.031 4.73 1 65.19 784 GLU B CA 1
ATOM 12711 C C . GLU B 1 784 ? -42.094 -24.828 6.129 1 65.19 784 GLU B C 1
ATOM 12713 O O . GLU B 1 784 ? -41.625 -25.781 6.754 1 65.19 784 GLU B O 1
ATOM 12718 N N . SER B 1 785 ? -41.375 -23.719 6.418 1 52.94 785 SER B N 1
ATOM 12719 C CA . SER B 1 785 ? -40.906 -23.406 7.762 1 52.94 785 SER B CA 1
ATOM 12720 C C . SER B 1 785 ? -41.844 -23.938 8.828 1 52.94 785 SER B C 1
ATOM 12722 O O . SER B 1 785 ? -43.062 -23.781 8.711 1 52.94 785 SER B O 1
ATOM 12724 N N . PRO B 1 786 ? -41.312 -24.797 9.695 1 43.34 786 PRO B N 1
ATOM 12725 C CA . PRO B 1 786 ? -42.312 -25.172 10.711 1 43.34 786 PRO B CA 1
ATOM 12726 C C . PRO B 1 786 ? -43.031 -23.953 11.312 1 43.34 786 PRO B C 1
ATOM 12728 O O . PRO B 1 786 ? -42.438 -22.875 11.422 1 43.34 786 PRO B O 1
ATOM 12731 N N . THR B 1 787 ? -44.312 -23.859 11.227 1 38.25 787 THR B N 1
ATOM 12732 C CA . THR B 1 787 ? -45.031 -22.844 11.992 1 38.25 787 THR B CA 1
ATOM 12733 C C . THR B 1 787 ? -44.531 -22.797 13.43 1 38.25 787 THR B C 1
ATOM 12735 O O . THR B 1 787 ? -44 -23.797 13.938 1 38.25 787 THR B O 1
ATOM 12738 N N . LYS B 1 788 ? -44.531 -21.641 13.969 1 42.19 788 LYS B N 1
ATOM 12739 C CA . LYS B 1 788 ? -44.188 -21.5 15.375 1 42.19 788 LYS B CA 1
ATOM 12740 C C . LYS B 1 788 ? -44.719 -22.672 16.188 1 42.19 788 LYS B C 1
ATOM 12742 O O . LYS B 1 788 ? -44.156 -23 17.25 1 42.19 788 LYS B O 1
ATOM 12747 N N . SER B 1 789 ? -45.719 -23.156 15.781 1 35.44 789 SER B N 1
ATOM 12748 C CA . SER B 1 789 ? -46.375 -24.25 16.5 1 35.44 789 SER B CA 1
ATOM 12749 C C . SER B 1 789 ? -45.594 -25.547 16.375 1 35.44 789 SER B C 1
ATOM 12751 O O . SER B 1 789 ? -45.625 -26.391 17.266 1 35.44 789 SER B O 1
ATOM 12753 N N . GLN B 1 790 ? -44.969 -25.734 15.266 1 36.44 790 GLN B N 1
ATOM 12754 C CA . GLN B 1 790 ? -44.281 -27.016 15.125 1 36.44 790 GLN B CA 1
ATOM 12755 C C . GLN B 1 790 ? -42.906 -26.984 15.805 1 36.44 790 GLN B C 1
ATOM 12757 O O . GLN B 1 790 ? -42.344 -28.031 16.109 1 36.44 790 GLN B O 1
ATOM 12762 N N . LEU B 1 791 ? -42.281 -25.922 15.891 1 35.38 791 LEU B N 1
ATOM 12763 C CA . LEU B 1 791 ? -41.062 -25.844 16.656 1 35.38 791 LEU B CA 1
ATOM 12764 C C . LEU B 1 791 ? -41.312 -26.062 18.141 1 35.38 791 LEU B C 1
ATOM 12766 O O . LEU B 1 791 ? -40.375 -26.391 18.891 1 35.38 791 LEU B O 1
ATOM 12770 N N . ILE B 1 792 ? -42.406 -25.562 18.797 1 35.41 792 ILE B N 1
ATOM 12771 C CA . ILE B 1 792 ? -42.75 -25.812 20.188 1 35.41 792 ILE B CA 1
ATOM 12772 C C . ILE B 1 792 ? -43 -27.297 20.406 1 35.41 792 ILE B C 1
ATOM 12774 O O . ILE B 1 792 ? -42.875 -27.797 21.531 1 35.41 792 ILE B O 1
ATOM 12778 N N . SER B 1 793 ? -43.5 -27.969 19.391 1 32.38 793 SER B N 1
ATOM 12779 C CA . SER B 1 793 ? -43.812 -29.359 19.719 1 32.38 793 SER B CA 1
ATOM 12780 C C . SER B 1 793 ? -42.562 -30.234 19.641 1 32.38 793 SER B C 1
ATOM 12782 O O . SER B 1 793 ? -42.562 -31.375 20.094 1 32.38 793 SER B O 1
ATOM 12784 N N . GLU B 1 794 ? -41.531 -29.984 18.719 1 30.8 794 GLU B N 1
ATOM 12785 C CA . GLU B 1 794 ? -40.406 -30.906 18.781 1 30.8 794 GLU B CA 1
ATOM 12786 C C . GLU B 1 794 ? -39.344 -30.438 19.781 1 30.8 794 GLU B C 1
ATOM 12788 O O . GLU B 1 794 ? -39.031 -29.25 19.844 1 30.8 794 GLU B O 1
#

InterPro domains:
  IPR002925 Dienelactone hydrolase [PF01738] (175-308)
  IPR002925 Dienelactone hydrolase [PF01738] (545-655)
  IPR029058 Alpha/Beta hydrolase fold [G3DSA:3.40.50.1820] (59-381)
  IPR029058 Alpha/Beta hydrolase fold [G3DSA:3.40.50.1820] (444-786)
  IPR029058 Alpha/Beta hydrolase fold [SSF53474] (127-323)
  IPR029058 Alpha/Beta hydrolase fold [SSF53474] (484-780)
  IPR050261 FrsA esterase [PTHR22946] (534-735)

Sequence (1588 aa):
MEKYKLTEHGIPWLLTLGMLLLMNYSDAVAQADRIDFFDEPYDVEYEEKMAESVNAGIDRFLTRYTSEVIGDREKYWNRQFDSPHAYNVSVDHNRNDLRRMIGATDTISDVTLEIKGDPGNGVIIADTEKSRIYEVEWTIHEGLKSEGLLLIPKGDIRASAVVIPDADETPEGYAGLEEGPGTALKMAEKGVRVLIPTIINRKTQHSGRDQLIPAHPWQNLDDYSVSRWSNITHREWIWRQSYVMGHHIIGMEVQKVLAAVDWLVKNKTGKSDEKIGVMGYAEGGLLAFYSAALDTRIDAAWVSGYFGSRKQLWREPVYRNVWGLLTEFGDAEMASLITPRSLLIEAAPVPGVKEPLPVKKGQRDFALAGELRTPSTNEIKSEIKKLNNFFPNESSLQPDVSLIDNVVGHGTDEALRVFIDHLGINAADSVPDKLLNSVTMHRPTDPGERHRRVFYNMEDYIQDMIPTADRRRYQFLEGDLSSPQSWDRSMEPYRKQFYDHLVGRIDKDLLPLNPRVRQIYDKENWKGYEVALDVWPDVNAWGILAVPKNINPDDKRPAIVMQHGIGGLPTTSIRVESYHHVLNALVNRGFVVFAPYNPYQFNIRKATALKKSVYSIIIPQHQQILNFLKSRDYVDRDRIALYGKSWGGRTALRVPVVLKDYSVVVSSAYFNDWLNKAVSTNYSNSYYWEDSIGIYEWNMGNTFTHAEMAAMIAPRPFMVEDGYLDGVAPYEMVASEFGKVERWYDMMGISERAELEIFKGGHEINGKGTFRFLHKYLNWPAPESPTKSQLISEMEKYKLTEHGIPWLLTLGMLLLMNYSDAVAQADRIDFFDEPYDVEYEEKMAESVNAGIDRFLTRYTSEVIGDREKYWNRQFDSPHAYNVSVDHNRNDLRRMIGATDTISDVTLEIKGDPGNGVIIADTEKSRIYEVEWTIHEGLKSEGLLLIPKGDIRASAVVIPDADETPEGYAGLEEGPGTALKMAEKGVRVLIPTIINRKTQHSGRDQLIPAHPWQNLDDYSVSRWSNITHREWIWRQSYVMGHHIIGMEVQKVLAAVDWLVKNKTGKSDEKIGVMGYAEGGLLAFYSAALDTRIDAAWVSGYFGSRKQLWREPVYRNVWGLLTEFGDAEMASLITPRSLLIEAAPVPGVKEPLPVKKGQRDFALAGELRTPSTNEIKSEIKKLNNFFPNESSLQPDVSLIDNVVGHGTDEALRVFIDHLGINAADSVPDKLLNSVTMHRPTDPGERHRRVFYNMEDYIQDMIPTADRRRYQFLEGDLSSPQSWDRSMEPYRKQFYDHLVGRIDKDLLPLNPRVRQIYDKENWKGYEVALDVWPDVNAWGILAVPKNINPDDKRPAIVMQHGIGGLPTTSIRVESYHHVLNALVNRGFVVFAPYNPYQFNIRKATALKKSVYSIIIPQHQQILNFLKSRDYVDRDRIALYGKSWGGRTALRVPVVLKDYSVVVSSAYFNDWLNKAVSTNYSNSYYWEDSIGIYEWNMGNTFTHAEMAAMIAPRPFMVEDGYLDGVAPYEMVASEFGKVERWYDMMGISERAELEIFKGGHEINGKGTFRFLHKYLNWPAPESPTKSQLISE

Nearest PDB structures (foldseek):
  4hxe-assembly1_B  TM=6.122E-01  e=1.927E-08  Pyrococcus horikoshii OT3
  4hxf-assembly1_B  TM=6.018E-01  e=3.494E-08  Pyrococcus horikoshii OT3
  4hxg-assembly2_J  TM=5.841E-01  e=9.251E-08  Pyrococcus horikoshii OT3
  4hxg-assembly1_D  TM=5.676E-01  e=6.001E-08  Pyrococcus horikoshii OT3
  4hxg-assembly2_G  TM=5.858E-01  e=9.766E-08  Pyrococcus horikoshii OT3

pLDDT: mean 89.17, std 16.39, range [18.25, 98.94]

Foldseek 3Di:
DDDPPPPPPPPPPPVPPVPVVPPPPPPPLPPDDPPDPPNDFDDPVVQVVVLSLQLVLVVVVLLVVLVVLLVCQCVVADADQQDPVRRLVRCQVVLVVLLLLQVLPDDFPDKDKDFDDDPVQDFFFWAFPFKTKGWMKIDRDVLAIWIAMKIATPDAAQAEEEEEEPQADHNCCCCLNDPHLVLQVLVSSLRYIYTYIRAHHFAFPPAWDAQFDFQAPPPPQPNLLRIAGALAGLQNSLQLFQQQQSHASLSSVLSNRVSVVVVCVVPRPPPVQHAYEYEYAASSLSSQLSNLLNDQSHQEYEREQDAFFCSVVLQAFVSSQTFAQSSHDGSLSSLLSNWPGAYEYEQFHHPFDWDDDDADPSHDYQYDTHTDGRDDPVRRVVSPVVNQVVDDPPRPTGHNYHYDYPDYHPSDPVSSLVRCVSSVRNSPDDRDPPSSVRMGGRDDDDRPVSSVVNSVSSLVSSQVCQVCLVVLQCVFDDFDLQAQVRRLVRCVVVLVCCCCQFANADPDDFDFFPKDWDWNDDDDFWTKIWIWGGGDRSHIKTAMKIATPPQDLVAAAEAEEEEEAPPDGRCCCQPPVLNVRLVVVQNVQPHIYTYIDQSQDHSQSSQRNNNHASVSRVLSSVVSVLVVQCPDSRHDQQRYAYHYAHVSLVCLLRNCLNVVSHQAGERELHAFLVSCQRNPSRHSLHCSNHNRPRSRTGSCSNHPHSLNSLSSNPPGQYEYEYECAESNHHVVRNVVSLVSNQVSCVSNVNNVSYYYHYDHDYRHDPNDVVVVNSCVRSVNDGDDPPDVVVVVVD/DDPPPPPPPPPPPPVPPVPVVPDPPPPPLPPDDPPDPPNDFDDPVVQVVVLSLQLVLVVVVLLVVLVVLLVCQCVVADADQADPVSRLVRCQVVLVVLLLLAVLPDDFPDKDKDFDDDPVQDFFFWDFPFKTKGWMKIDRDVLAIWIAMKIATPDAAQAEEEEEEPQADHNCCCCLNDPHLVLQVLCSSLRYIYTYIRAHHFAFPPAWDAQFDAQAPPPPQPNLLRIAGALAGLQNSLQLFQQQQSHASLSSVLSNRVSVVVVCVVPRPPPVQHAYEYEYAASSLSSQLSNLLNDQSHQEYEREQDAFFCSVVLQAFVSSQTFAQSSHDGRLSSLLSNWQGAYEYEQFFHPFDWDDDDADPSHDYQYDTHTDGRDDPVRRVVSPVVNQVVDDPPRPTGHNYHYDYPDYHPSDPVSSLVRCVSSVRNSPDDRDPPSSVRMGGRDDDDRPVSSVVNSVSSLVSSQVCQVCLVVLQCVFDDFDLQAQVRRLVRCVVVLVCCCCQFANADPDAFDFFPKDWDWNDDDDFWTKIWIWGGGDRSHIKTAMKIATPPQDLVAAAAAEEEEEAPPDGRCCCCPPVLNVRLVVVQVVQPHIYTYIDQSQDRSQSSQRNNNHASVSRVLSSVVSVLVVQCPDSRHDQQRYAYAYAHVSLVCLLRNCLNVVSHQAGERELHAFLVSCQRNPSRHSLHCSNHNRPRSRTGSCSNHPHSLNSLSSNPPGQYEYEYECAESNHHVVRNVVSLVSNQVSCVSNPNNVSYYYHYDHDYRHDPNDVVVVNSCVRSVNDGDDPPDVVVVVVD

Solvent-accessible surface area (backbone atoms only — not comparable to full-atom values): 82178 Å² total; per-residue (Å²): 139,81,81,77,72,78,73,77,75,68,84,66,66,76,64,57,68,70,58,68,69,63,72,70,49,73,77,57,57,72,74,51,78,81,70,55,91,81,77,59,76,90,48,70,69,46,50,53,51,50,52,53,47,48,34,47,21,42,48,53,37,47,56,53,46,50,54,53,40,53,71,53,24,62,79,78,57,61,80,38,64,90,38,72,67,50,24,52,62,43,44,42,64,57,40,51,50,50,27,58,49,28,27,45,71,71,74,76,52,86,56,47,68,34,30,42,27,34,88,88,57,44,48,51,32,29,34,44,98,40,28,39,31,32,38,33,38,35,39,29,40,98,68,41,63,41,39,34,36,37,35,40,29,71,61,70,71,52,26,36,33,41,44,29,46,28,37,86,52,52,47,45,17,28,56,35,75,45,86,60,62,21,49,50,38,59,40,14,66,71,16,22,30,30,39,20,51,61,66,68,30,72,51,32,92,78,31,52,39,69,73,34,27,62,33,39,85,78,56,78,57,50,80,69,52,28,32,50,36,26,25,27,25,42,41,46,53,46,20,54,34,24,28,24,62,43,27,26,54,57,15,54,53,29,43,48,52,51,34,50,48,52,44,51,64,73,62,56,90,71,64,89,75,59,30,31,32,30,27,13,31,32,58,12,4,48,40,25,48,53,39,34,33,64,33,83,76,44,44,25,30,36,18,23,25,45,66,34,61,62,85,62,48,56,49,29,42,65,62,72,58,38,59,30,44,44,45,62,39,42,48,28,55,44,51,54,53,33,46,66,36,40,37,36,38,33,58,18,67,41,69,89,48,63,39,56,54,80,62,51,93,81,36,39,88,32,41,67,62,19,36,54,76,59,68,50,71,65,47,34,51,52,29,51,50,55,36,53,67,76,42,59,87,86,44,89,54,54,76,40,72,44,76,46,64,95,50,85,56,63,69,44,68,69,58,48,43,54,51,40,41,63,44,70,42,82,57,83,66,75,75,71,90,68,57,60,80,50,54,44,76,57,44,88,83,57,70,66,61,54,43,50,53,44,50,51,39,55,48,49,44,50,59,66,46,58,87,54,26,63,45,47,25,44,71,65,62,73,71,41,59,88,32,51,66,49,28,39,58,47,33,46,68,55,40,48,46,41,41,53,68,65,28,10,62,66,96,64,80,71,47,72,49,73,77,44,77,44,79,76,44,79,54,97,60,32,36,25,26,42,38,40,30,40,30,46,82,58,30,65,30,40,30,35,38,35,37,43,57,89,68,52,87,90,44,60,26,35,32,35,38,42,32,46,31,80,93,45,44,40,57,36,38,56,71,36,71,53,37,61,30,41,54,58,56,44,26,75,59,56,26,32,33,35,18,41,53,70,74,78,78,40,72,51,51,63,31,27,28,60,37,24,40,70,54,35,55,49,41,56,30,50,50,46,49,51,52,54,49,48,66,35,80,54,35,35,67,77,28,25,29,31,38,10,33,34,52,8,11,51,44,35,48,50,43,36,41,73,44,65,63,44,43,33,36,30,24,24,42,54,75,34,44,50,51,55,34,55,45,43,79,50,43,58,43,14,50,73,78,39,74,60,74,81,71,70,43,74,28,31,51,44,56,59,44,58,40,49,29,49,54,48,39,33,71,45,37,37,34,40,38,37,22,59,60,14,62,73,48,30,50,32,39,29,33,20,33,46,34,56,38,46,49,57,34,43,68,40,72,44,46,84,35,50,47,78,46,74,42,98,39,38,73,40,58,83,76,49,70,60,51,53,49,49,26,61,76,48,69,40,80,68,73,77,69,68,50,77,68,51,57,73,70,103,139,79,79,78,73,78,72,76,78,68,85,64,66,76,66,57,67,70,57,67,69,62,71,72,47,74,76,59,59,72,74,52,80,81,71,53,90,82,76,59,76,90,48,70,68,44,49,53,51,48,52,51,47,49,32,48,22,42,50,52,38,49,55,54,47,49,56,54,39,52,72,53,23,64,78,78,58,61,80,38,64,88,40,72,68,49,25,52,62,42,45,41,65,56,41,51,50,51,27,58,50,29,27,43,71,72,74,76,52,86,57,49,68,35,30,42,28,34,87,88,57,44,47,52,33,28,3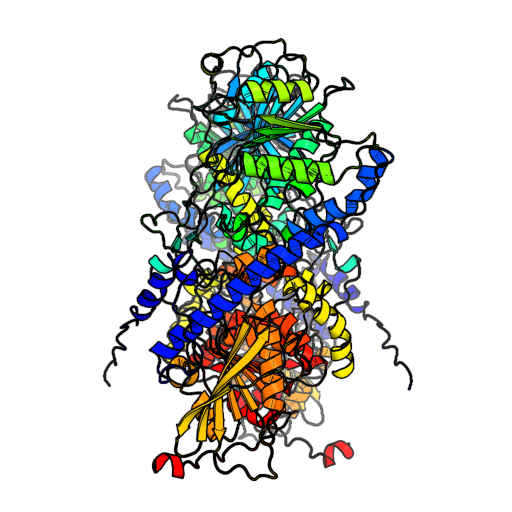4,43,97,42,29,40,31,32,40,34,39,34,39,29,36,97,69,40,61,44,39,34,37,37,35,40,28,70,62,69,71,51,26,37,31,39,43,28,46,30,37,88,51,52,48,44,16,29,56,35,74,43,87,61,65,21,48,48,37,58,38,14,68,71,16,22,29,29,40,20,50,61,65,68,32,72,54,31,91,77,32,52,40,69,72,34,28,64,33,40,85,78,56,79,54,51,81,70,53,26,32,50,34,26,26,26,24,44,43,48,54,46,21,55,33,24,26,23,63,44,26,28,55,59,16,54,52,28,43,47,51,51,32,50,49,51,46,52,63,74,61,56,89,70,66,89,74,58,32,33,34,30,29,13,30,32,58,13,5,49,42,27,48,55,40,33,34,65,35,82,76,45,43,26,33,36,19,22,24,44,67,36,63,63,86,61,47,56,48,27,41,64,64,70,58,38,59,29,44,44,45,62,38,41,48,30,55,45,49,54,52,33,45,65,36,40,37,36,36,33,57,18,67,40,68,87,46,62,38,53,54,77,63,51,93,81,38,38,88,32,42,66,64,20,36,53,75,59,68,49,68,65,47,34,51,52,28,50,50,54,37,52,66,75,42,60,88,86,44,88,54,56,76,39,72,46,77,48,63,92,51,86,56,64,70,44,70,68,58,48,44,54,51,41,41,64,44,70,40,82,57,83,65,75,77,72,89,67,55,60,80,51,55,46,76,58,45,88,83,56,68,66,61,55,44,50,52,42,49,51,39,55,49,48,45,50,60,66,47,58,85,54,26,62,45,46,24,43,70,65,62,72,71,40,61,89,30,51,65,49,27,41,60,47,33,47,65,52,42,49,46,42,42,52,67,64,29,10,62,66,96,64,80,70,49,73,49,73,76,44,76,43,79,75,43,79,54,97,61,31,37,25,27,41,38,39,30,40,30,45,86,57,29,65,32,42,31,35,38,35,39,43,56,88,68,53,85,91,43,59,27,38,33,35,38,42,32,44,29,79,93,47,44,42,58,36,37,56,70,36,69,52,36,60,31,42,52,58,55,43,26,74,59,55,26,31,32,36,16,43,52,70,73,78,77,41,71,51,53,61,32,26,28,60,37,24,40,69,54,36,54,49,43,53,30,49,50,47,50,51,51,52,49,49,68,36,78,53,35,35,67,76,28,26,29,32,39,10,33,35,52,9,10,52,44,35,48,50,41,37,40,73,44,63,62,45,43,32,36,30,23,24,42,54,74,35,45,50,52,56,34,54,44,43,79,51,45,59,43,15,51,74,76,39,75,61,74,80,70,69,43,74,29,30,51,46,54,59,44,57,40,50,31,50,54,46,39,32,70,45,37,38,36,40,38,39,20,58,60,13,62,73,48,30,51,31,40,28,33,20,34,45,34,55,40,46,48,56,33,42,68,40,72,44,46,85,37,50,46,80,45,75,43,99,38,37,73,40,59,83,76,49,68,60,52,53,50,49,26,61,76,48,70,41,78,68,72,76,70,70,51,77,66,51,59,72,70,102